Protein AF-0000000078167069 (afdb_homodimer)

Structure (mmCIF, N/CA/C/O backbone):
data_AF-0000000078167069-model_v1
#
loop_
_entity.id
_entity.type
_entity.pdbx_description
1 polymer 'Cation-chloride cotransporter 1'
#
loop_
_atom_site.group_PDB
_atom_site.id
_atom_site.type_symbol
_atom_site.label_atom_id
_atom_site.label_alt_id
_atom_site.label_comp_id
_atom_site.label_asym_id
_atom_site.label_entity_id
_atom_site.label_seq_id
_atom_site.pdbx_PDB_ins_code
_atom_site.Cartn_x
_atom_site.Cartn_y
_atom_site.Cartn_z
_atom_site.occupancy
_atom_site.B_iso_or_equiv
_atom_site.auth_seq_id
_atom_site.auth_comp_id
_atom_site.auth_asym_id
_atom_site.auth_atom_id
_atom_site.pdbx_PDB_model_num
ATOM 1 N N . MET A 1 1 ? 41.25 13.172 4.328 1 76.88 1 MET A N 1
ATOM 2 C CA . MET A 1 1 ? 41.5 14.586 4.059 1 76.88 1 MET A CA 1
ATOM 3 C C . MET A 1 1 ? 40.688 15.062 2.855 1 76.88 1 MET A C 1
ATOM 5 O O . MET A 1 1 ? 40.219 16.203 2.838 1 76.88 1 MET A O 1
ATOM 9 N N . GLY A 1 2 ? 40.375 14.094 2.002 1 82.44 2 GLY A N 1
ATOM 10 C CA . GLY A 1 2 ? 39.656 14.453 0.797 1 82.44 2 GLY A CA 1
ATOM 11 C C . GLY A 1 2 ? 38.188 14.82 1.065 1 82.44 2 GLY A C 1
ATOM 12 O O . GLY A 1 2 ? 37.562 15.508 0.258 1 82.44 2 GLY A O 1
ATOM 13 N N . VAL A 1 3 ? 37.719 14.414 2.219 1 90.56 3 VAL A N 1
ATOM 14 C CA . VAL A 1 3 ? 36.312 14.703 2.539 1 90.56 3 VAL A CA 1
ATOM 15 C C . VAL A 1 3 ? 36.25 15.711 3.689 1 90.56 3 VAL A C 1
ATOM 17 O O . VAL A 1 3 ? 35.438 16.656 3.646 1 90.56 3 VAL A O 1
ATOM 20 N N . PHE A 1 4 ? 37.125 15.648 4.648 1 92.44 4 PHE A N 1
ATOM 21 C CA . PHE A 1 4 ? 37.094 16.469 5.852 1 92.44 4 PHE A CA 1
ATOM 22 C C . PHE A 1 4 ? 37.375 17.938 5.516 1 92.44 4 PHE A C 1
ATOM 24 O O . PHE A 1 4 ? 36.656 18.828 5.941 1 92.44 4 PHE A O 1
ATOM 31 N N . VAL A 1 5 ? 38.344 18.203 4.691 1 90.31 5 VAL A N 1
ATOM 32 C CA . VAL A 1 5 ? 38.781 19.562 4.402 1 90.31 5 VAL A CA 1
ATOM 33 C C . VAL A 1 5 ? 37.719 20.312 3.6 1 90.31 5 VAL A C 1
ATOM 35 O O . VAL A 1 5 ? 37.312 21.406 3.969 1 90.31 5 VAL A O 1
ATOM 38 N N . PRO A 1 6 ? 37.219 19.688 2.615 1 90.12 6 PRO A N 1
ATOM 39 C CA . PRO A 1 6 ? 36.188 20.406 1.874 1 90.12 6 PRO A CA 1
ATOM 40 C C . PRO A 1 6 ? 34.938 20.672 2.713 1 90.12 6 PRO A C 1
ATOM 42 O O . PRO A 1 6 ? 34.312 21.734 2.602 1 90.12 6 PRO A O 1
ATOM 45 N N . CYS A 1 7 ? 34.562 19.75 3.523 1 93.12 7 CYS A N 1
ATOM 46 C CA . CYS A 1 7 ? 33.375 19.938 4.371 1 93.12 7 CYS A CA 1
ATOM 47 C C . CYS A 1 7 ? 33.625 21.047 5.395 1 93.12 7 CYS A C 1
ATOM 49 O O . CYS A 1 7 ? 32.781 21.922 5.582 1 93.12 7 CYS A O 1
ATOM 51 N N . LEU A 1 8 ? 34.812 21.047 6.004 1 92.81 8 LEU A N 1
ATOM 52 C CA . LEU A 1 8 ? 35.125 22.047 7.004 1 92.81 8 LEU A CA 1
ATOM 53 C C . LEU A 1 8 ? 35.188 23.438 6.379 1 92.81 8 LEU A C 1
ATOM 55 O O . LEU A 1 8 ? 34.688 24.406 6.965 1 92.81 8 LEU A O 1
ATOM 59 N N . GLN A 1 9 ? 35.688 23.469 5.227 1 90.81 9 GLN A N 1
ATOM 60 C CA . GLN A 1 9 ? 35.844 24.734 4.527 1 90.81 9 GLN A CA 1
ATOM 61 C C . GLN A 1 9 ? 34.469 25.297 4.129 1 90.81 9 GLN A C 1
ATOM 63 O O . GLN A 1 9 ? 34.25 26.516 4.16 1 90.81 9 GLN A O 1
ATOM 68 N N . ASN A 1 10 ? 33.594 24.469 3.764 1 89.56 10 ASN A N 1
ATOM 69 C CA . ASN A 1 10 ? 32.281 24.906 3.326 1 89.56 10 ASN A CA 1
ATOM 70 C C . ASN A 1 10 ? 31.391 25.281 4.512 1 89.56 10 ASN A C 1
ATOM 72 O O . ASN A 1 10 ? 30.516 26.156 4.387 1 89.56 10 ASN A O 1
ATOM 76 N N . ILE A 1 11 ? 31.656 24.719 5.691 1 89.75 11 ILE A N 1
ATOM 77 C CA . ILE A 1 11 ? 30.812 24.969 6.859 1 89.75 11 ILE A CA 1
ATOM 78 C C . ILE A 1 11 ? 31.266 26.25 7.555 1 89.75 11 ILE A C 1
ATOM 80 O O . ILE A 1 11 ? 30.438 27.062 7.98 1 89.75 11 ILE A O 1
ATOM 84 N N . LEU A 1 12 ? 32.562 26.453 7.621 1 88.81 12 LEU A N 1
ATOM 85 C CA . LEU A 1 12 ? 33.094 27.641 8.281 1 88.81 12 LEU A CA 1
ATOM 86 C C . LEU A 1 12 ? 32.938 28.875 7.391 1 88.81 12 LEU A C 1
ATOM 88 O O . LEU A 1 12 ? 33.812 29.172 6.578 1 88.81 12 LEU A O 1
ATOM 92 N N . GLY A 1 13 ? 31.812 29.469 7.504 1 81.69 13 GLY A N 1
ATOM 93 C CA . GLY A 1 13 ? 31.5 30.594 6.637 1 81.69 13 GLY A CA 1
ATOM 94 C C . GLY A 1 13 ? 31.422 31.922 7.379 1 81.69 13 GLY A C 1
ATOM 95 O O . GLY A 1 13 ? 31.875 32.031 8.523 1 81.69 13 GLY A O 1
ATOM 96 N N . ILE A 1 14 ? 30.891 32.844 6.762 1 80.62 14 ILE A N 1
ATOM 97 C CA . ILE A 1 14 ? 30.859 34.25 7.168 1 80.62 14 ILE A CA 1
ATOM 98 C C . ILE A 1 14 ? 29.953 34.406 8.391 1 80.62 14 ILE A C 1
ATOM 100 O O . ILE A 1 14 ? 30.172 35.281 9.211 1 80.62 14 ILE A O 1
ATOM 104 N N . ILE A 1 15 ? 29.094 33.531 8.539 1 83 15 ILE A N 1
ATOM 105 C CA . ILE A 1 15 ? 28.078 33.688 9.57 1 83 15 ILE A CA 1
ATOM 106 C C . ILE A 1 15 ? 28.719 33.562 10.953 1 83 15 ILE A C 1
ATOM 108 O O . ILE A 1 15 ? 28.312 34.25 11.891 1 83 15 ILE A O 1
ATOM 112 N N . TYR A 1 16 ? 29.734 32.844 11.07 1 89.44 16 TYR A N 1
ATOM 113 C CA . TYR A 1 16 ? 30.422 32.688 12.344 1 89.44 16 TYR A CA 1
ATOM 114 C C . TYR A 1 16 ? 31.062 34 12.789 1 89.44 16 TYR A C 1
ATOM 116 O O . TYR A 1 16 ? 31.016 34.344 13.969 1 89.44 16 TYR A O 1
ATOM 124 N N . TYR A 1 17 ? 31.5 34.812 11.906 1 88 17 TYR A N 1
ATOM 125 C CA . TYR A 1 17 ? 32.312 36 12.219 1 88 17 TYR A CA 1
ATOM 126 C C . TYR A 1 17 ? 31.422 37.219 12.445 1 88 17 TYR A C 1
ATOM 128 O O . TYR A 1 17 ? 31.672 38 13.352 1 88 17 TYR A O 1
ATOM 136 N N . ILE A 1 18 ? 30.344 37.312 11.703 1 80.56 18 ILE A N 1
ATOM 137 C CA . ILE A 1 18 ? 29.641 38.594 11.695 1 80.56 18 ILE A CA 1
ATOM 138 C C . ILE A 1 18 ? 28.281 38.438 12.367 1 80.56 18 ILE A C 1
ATOM 140 O O . ILE A 1 18 ? 27.812 39.375 13.016 1 80.56 18 ILE A O 1
ATOM 144 N N . ARG A 1 19 ? 27.672 37.375 12.266 1 84.56 19 ARG A N 1
ATOM 145 C CA . ARG A 1 19 ? 26.281 37.281 12.672 1 84.56 19 ARG A CA 1
ATOM 146 C C . ARG A 1 19 ? 26.141 36.469 13.953 1 84.56 19 ARG A C 1
ATOM 148 O O . ARG A 1 19 ? 25.141 36.594 14.672 1 84.56 19 ARG A O 1
ATOM 155 N N . PHE A 1 20 ? 27.078 35.812 14.281 1 91.19 20 PHE A N 1
ATOM 156 C CA . PHE A 1 20 ? 26.906 34.812 15.344 1 91.19 20 PHE A CA 1
ATOM 157 C C . PHE A 1 20 ? 26.828 35.5 16.703 1 91.19 20 PHE A C 1
ATOM 159 O O . PHE A 1 20 ? 26 35.125 17.547 1 91.19 20 PHE A O 1
ATOM 166 N N . SER A 1 21 ? 27.688 36.531 16.938 1 91.06 21 SER A N 1
ATOM 167 C CA . SER A 1 21 ? 27.625 37.281 18.203 1 91.06 21 SER A CA 1
ATOM 168 C C . SER A 1 21 ? 26.312 38 18.344 1 91.06 21 SER A C 1
ATOM 170 O O . SER A 1 21 ? 25.766 38.094 19.453 1 91.06 21 SER A O 1
ATOM 172 N N . TRP A 1 22 ? 25.859 38.438 17.219 1 91 22 TRP A N 1
ATOM 173 C CA . TRP A 1 22 ? 24.578 39.125 17.188 1 91 22 TRP A CA 1
ATOM 174 C C . TRP A 1 22 ? 23.438 38.188 17.531 1 91 22 TRP A C 1
ATOM 176 O O . TRP A 1 22 ? 22.5 38.562 18.234 1 91 22 TRP A O 1
ATOM 186 N N . ILE A 1 23 ? 23.516 37 17.094 1 93.31 23 ILE A N 1
ATOM 187 C CA . ILE A 1 23 ? 22.516 35.969 17.391 1 93.31 23 ILE A CA 1
ATOM 188 C C . ILE A 1 23 ? 22.516 35.656 18.875 1 93.31 23 ILE A C 1
ATOM 190 O O . ILE A 1 23 ? 21.453 35.531 19.484 1 93.31 23 ILE A O 1
ATOM 194 N N . VAL A 1 24 ? 23.672 35.688 19.453 1 94.56 24 VAL A N 1
ATOM 195 C CA . VAL A 1 24 ? 23.781 35.406 20.891 1 94.56 24 VAL A CA 1
ATOM 196 C C . VAL A 1 24 ? 23.203 36.562 21.688 1 94.56 24 VAL A C 1
ATOM 198 O O . VAL A 1 24 ? 22.609 36.375 22.75 1 94.56 24 VAL A O 1
ATOM 201 N N . GLY A 1 25 ? 23.281 37.719 21.188 1 93 25 GLY A N 1
ATOM 202 C CA . GLY A 1 25 ? 22.703 38.875 21.828 1 93 25 GLY A CA 1
ATOM 203 C C . GLY A 1 25 ? 21.188 38.906 21.797 1 93 25 GLY A C 1
ATOM 204 O O . GLY A 1 25 ? 20.531 39.219 22.797 1 93 25 GLY A O 1
ATOM 205 N N . MET A 1 26 ? 20.656 38.562 20.719 1 92.56 26 MET A N 1
ATOM 206 C CA . MET A 1 26 ? 19.219 38.562 20.531 1 92.56 26 MET A CA 1
ATOM 207 C C . MET A 1 26 ? 18.562 37.375 21.234 1 92.56 26 MET A C 1
ATOM 209 O O . MET A 1 26 ? 17.609 37.562 22 1 92.56 26 MET A O 1
ATOM 213 N N . GLY A 1 27 ? 19.078 36.219 20.969 1 93.56 27 GLY A N 1
ATOM 214 C CA . GLY A 1 27 ? 18.469 35 21.5 1 93.56 27 GLY A CA 1
ATOM 215 C C . GLY A 1 27 ? 18.938 34.656 22.906 1 93.56 27 GLY A C 1
ATOM 216 O O . GLY A 1 27 ? 18.281 33.906 23.609 1 93.56 27 GLY A O 1
ATOM 217 N N . GLY A 1 28 ? 19.906 35.25 23.375 1 94.69 28 GLY A N 1
ATOM 218 C CA . GLY A 1 28 ? 20.5 34.844 24.641 1 94.69 28 GLY A CA 1
ATOM 219 C C . GLY A 1 28 ? 21.297 33.531 24.531 1 94.69 28 GLY A C 1
ATOM 220 O O . GLY A 1 28 ? 21.297 32.906 23.469 1 94.69 28 GLY A O 1
ATOM 221 N N . ILE A 1 29 ? 21.938 33.156 25.562 1 96.19 29 ILE A N 1
ATOM 222 C CA . ILE A 1 29 ? 22.766 31.969 25.562 1 96.19 29 ILE A CA 1
ATOM 223 C C . ILE A 1 29 ? 21.891 30.719 25.438 1 96.19 29 ILE A C 1
ATOM 225 O O . ILE A 1 29 ? 22.188 29.828 24.641 1 96.19 29 ILE A O 1
ATOM 229 N N . ALA A 1 30 ? 20.766 30.641 26.078 1 96.25 30 ALA A N 1
ATOM 230 C CA . ALA A 1 30 ? 19.906 29.469 26.109 1 96.25 30 ALA A CA 1
ATOM 231 C C . ALA A 1 30 ? 19.312 29.188 24.75 1 96.25 30 ALA A C 1
ATOM 233 O O . ALA A 1 30 ? 19.422 28.078 24.219 1 96.25 30 ALA A O 1
ATOM 234 N N . GLU A 1 31 ? 18.688 30.172 24.141 1 95.88 31 GLU A N 1
ATOM 235 C CA . GLU A 1 31 ? 18.047 29.969 22.844 1 95.88 31 GLU A CA 1
ATOM 236 C C . GLU A 1 31 ? 19.078 29.812 21.734 1 95.88 31 GLU A C 1
ATOM 238 O O . GLU A 1 31 ? 18.812 29.156 20.719 1 95.88 31 GLU A O 1
ATOM 243 N N . SER A 1 32 ? 20.188 30.438 21.922 1 96.44 32 SER A N 1
ATOM 244 C CA . SER A 1 32 ? 21.234 30.234 20.953 1 96.44 32 SER A CA 1
ATOM 245 C C . SER A 1 32 ? 21.781 28.812 21 1 96.44 32 SER A C 1
ATOM 247 O O . SER A 1 32 ? 22.094 28.219 19.969 1 96.44 32 SER A O 1
ATOM 249 N N . LEU A 1 33 ? 21.859 28.312 22.172 1 96.94 33 LEU A N 1
ATOM 250 C CA . LEU A 1 33 ? 22.266 26.922 22.297 1 96.94 33 LEU A CA 1
ATOM 251 C C . LEU A 1 33 ? 21.219 26 21.688 1 96.94 33 LEU A C 1
ATOM 253 O O . LEU A 1 33 ? 21.562 25 21.047 1 96.94 33 LEU A O 1
ATOM 257 N N . ALA A 1 34 ? 19.984 26.266 21.922 1 96.31 34 ALA A N 1
ATOM 258 C CA . ALA A 1 34 ? 18.906 25.484 21.328 1 96.31 34 ALA A CA 1
ATOM 259 C C . ALA A 1 34 ? 18.938 25.594 19.797 1 96.31 34 ALA A C 1
ATOM 261 O O . ALA A 1 34 ? 18.672 24.609 19.094 1 96.31 34 ALA A O 1
ATOM 262 N N . LEU A 1 35 ? 19.266 26.734 19.344 1 95.88 35 LEU A N 1
ATOM 263 C CA . LEU A 1 35 ? 19.359 26.984 17.906 1 95.88 35 LEU A CA 1
ATOM 264 C C . LEU A 1 35 ? 20.469 26.156 17.281 1 95.88 35 LEU A C 1
ATOM 266 O O . LEU A 1 35 ? 20.266 25.469 16.281 1 95.88 35 LEU A O 1
ATOM 270 N N . VAL A 1 36 ? 21.594 26.188 17.875 1 95.88 36 VAL A N 1
ATOM 271 C CA . VAL A 1 36 ? 22.766 25.469 17.359 1 95.88 36 VAL A CA 1
ATOM 272 C C . VAL A 1 36 ? 22.516 23.969 17.453 1 95.88 36 VAL A C 1
ATOM 274 O O . VAL A 1 36 ? 22.844 23.219 16.531 1 95.88 36 VAL A O 1
ATOM 277 N N . SER A 1 37 ? 21.922 23.562 18.516 1 96.12 37 SER A N 1
ATOM 278 C CA . SER A 1 37 ? 21.641 22.141 18.688 1 96.12 37 SER A CA 1
ATOM 279 C C . SER A 1 37 ? 20.562 21.672 17.719 1 96.12 37 SER A C 1
ATOM 281 O O . SER A 1 37 ? 20.656 20.562 17.188 1 96.12 37 SER A O 1
ATOM 283 N N . PHE A 1 38 ? 19.578 22.469 17.484 1 95.81 38 PHE A N 1
ATOM 284 C CA . PHE A 1 38 ? 18.484 22.141 16.578 1 95.81 38 PHE A CA 1
ATOM 285 C C . PHE A 1 38 ? 18.984 22.016 15.141 1 95.81 38 PHE A C 1
ATOM 287 O O . PHE A 1 38 ? 18.703 21.031 14.461 1 95.81 38 PHE A O 1
ATOM 294 N N . CYS A 1 39 ? 19.766 22.938 14.688 1 95.31 39 CYS A N 1
ATOM 295 C CA . CYS A 1 39 ? 20.312 22.922 13.336 1 95.31 39 CYS A CA 1
ATOM 296 C C . CYS A 1 39 ? 21.406 21.859 13.219 1 95.31 39 CYS A C 1
ATOM 298 O O . CYS A 1 39 ? 21.5 21.172 12.195 1 95.31 39 CYS A O 1
ATOM 300 N N . GLY A 1 40 ? 22.156 21.75 14.305 1 95.12 40 GLY A N 1
ATOM 301 C CA . GLY A 1 40 ? 23.203 20.734 14.312 1 95.12 40 GLY A CA 1
ATOM 302 C C . GLY A 1 40 ? 22.656 19.328 14.305 1 95.12 40 GLY A C 1
ATOM 303 O O . GLY A 1 40 ? 23.234 18.438 13.68 1 95.12 40 GLY A O 1
ATOM 304 N N . LEU A 1 41 ? 21.578 19.141 14.922 1 95.81 41 LEU A N 1
ATOM 305 C CA . LEU A 1 41 ? 20.938 17.828 14.93 1 95.81 41 LEU A CA 1
ATOM 306 C C . LEU A 1 41 ? 20.453 17.453 13.539 1 95.81 41 LEU A C 1
ATOM 308 O O . LEU A 1 41 ? 20.562 16.297 13.125 1 95.81 41 LEU A O 1
ATOM 312 N N . CYS A 1 42 ? 19.891 18.375 12.852 1 96.25 42 CYS A N 1
ATOM 313 C CA . CYS A 1 42 ? 19.422 18.141 11.492 1 96.25 42 CYS A CA 1
ATOM 314 C C . CYS A 1 42 ? 20.562 17.703 10.578 1 96.25 42 CYS A C 1
ATOM 316 O O . CYS A 1 42 ? 20.453 16.703 9.875 1 96.25 42 CYS A O 1
ATOM 318 N N . THR A 1 43 ? 21.656 18.344 10.641 1 95.81 43 THR A N 1
ATOM 319 C CA . THR A 1 43 ? 22.781 18.016 9.789 1 95.81 43 THR A CA 1
ATOM 320 C C . THR A 1 43 ? 23.469 16.734 10.258 1 95.81 43 THR A C 1
ATOM 322 O O . THR A 1 43 ? 23.969 15.961 9.445 1 95.81 43 THR A O 1
ATOM 325 N N . PHE A 1 44 ? 23.438 16.594 11.555 1 96.25 44 PHE A N 1
ATOM 326 C CA . PHE A 1 44 ? 24.031 15.375 12.094 1 96.25 44 PHE A CA 1
ATOM 327 C C . PHE A 1 44 ? 23.266 14.141 11.633 1 96.25 44 PHE A C 1
ATOM 329 O O . PHE A 1 44 ? 23.859 13.156 11.188 1 96.25 44 PHE A O 1
ATOM 336 N N . LEU A 1 45 ? 21.969 14.164 11.695 1 96.81 45 LEU A N 1
ATOM 337 C CA . LEU A 1 45 ? 21.141 13.047 11.258 1 96.81 45 LEU A CA 1
ATOM 338 C C . LEU A 1 45 ? 21.281 12.82 9.758 1 96.81 45 LEU A C 1
ATOM 340 O O . LEU A 1 45 ? 21.281 11.68 9.289 1 96.81 45 LEU A O 1
ATOM 344 N N . THR A 1 46 ? 21.406 13.844 9.031 1 96.81 46 THR A N 1
ATOM 345 C CA . THR A 1 46 ? 21.594 13.734 7.59 1 96.81 46 THR A CA 1
ATOM 346 C C . THR A 1 46 ? 22.938 13.094 7.27 1 96.81 46 THR A C 1
ATOM 348 O O . THR A 1 46 ? 23.047 12.266 6.367 1 96.81 46 THR A O 1
ATOM 351 N N . ALA A 1 47 ? 23.938 13.492 8.008 1 96 47 ALA A N 1
ATOM 352 C CA . ALA A 1 47 ? 25.266 12.914 7.812 1 96 47 ALA A CA 1
ATOM 353 C C . ALA A 1 47 ? 25.266 11.422 8.133 1 96 47 ALA A C 1
ATOM 355 O O . ALA A 1 47 ? 25.953 10.633 7.465 1 96 47 ALA A O 1
ATOM 356 N N . MET A 1 48 ? 24.531 11.07 9.102 1 96 48 MET A N 1
ATOM 357 C CA . MET A 1 48 ? 24.422 9.664 9.453 1 96 48 MET A CA 1
ATOM 358 C C . MET A 1 48 ? 23.734 8.875 8.336 1 96 48 MET A C 1
ATOM 360 O O . MET A 1 48 ? 24.172 7.781 7.98 1 96 48 MET A O 1
ATOM 364 N N . SER A 1 49 ? 22.719 9.398 7.793 1 96.25 49 SER A N 1
ATOM 365 C CA . SER A 1 49 ? 22.016 8.758 6.68 1 96.25 49 SER A CA 1
ATOM 366 C C . SER A 1 49 ? 22.922 8.664 5.449 1 96.25 49 SER A C 1
ATOM 368 O O . SER A 1 49 ? 22.938 7.641 4.762 1 96.25 49 SER A O 1
ATOM 370 N N . LEU A 1 50 ? 23.609 9.727 5.219 1 95.12 50 LEU A N 1
ATOM 371 C CA . LEU A 1 50 ? 24.547 9.75 4.105 1 95.12 50 LEU A CA 1
ATOM 372 C C . LEU A 1 50 ? 25.625 8.672 4.281 1 95.12 50 LEU A C 1
ATOM 374 O O . LEU A 1 50 ? 25.984 7.984 3.322 1 95.12 50 LEU A O 1
ATOM 378 N N . SER A 1 51 ? 26.062 8.516 5.469 1 93.94 51 SER A N 1
ATOM 379 C CA . SER A 1 51 ? 27.109 7.535 5.762 1 93.94 51 SER A CA 1
ATOM 380 C C . SER A 1 51 ? 26.594 6.113 5.562 1 93.94 51 SER A C 1
ATOM 382 O O . SER A 1 51 ? 27.312 5.258 5.043 1 93.94 51 SER A O 1
ATOM 384 N N . ALA A 1 52 ? 25.422 5.871 5.906 1 94.19 52 ALA A N 1
ATOM 385 C CA . ALA A 1 52 ? 24.844 4.539 5.746 1 94.19 52 ALA A CA 1
ATOM 386 C C . ALA A 1 52 ? 24.688 4.172 4.273 1 94.19 52 ALA A C 1
ATOM 388 O O . ALA A 1 52 ? 25.078 3.076 3.859 1 94.19 52 ALA A O 1
ATOM 389 N N . ILE A 1 53 ? 24.234 5.066 3.48 1 93 53 ILE A N 1
ATOM 390 C CA . ILE A 1 53 ? 24 4.781 2.07 1 93 53 ILE A CA 1
ATOM 391 C C . ILE A 1 53 ? 25.328 4.699 1.327 1 93 53 ILE A C 1
ATOM 393 O O . ILE A 1 53 ? 25.516 3.85 0.449 1 93 53 ILE A O 1
ATOM 397 N N . ALA A 1 54 ? 26.234 5.539 1.724 1 91.19 54 ALA A N 1
ATOM 398 C CA . ALA A 1 54 ? 27.531 5.59 1.037 1 91.19 54 ALA A CA 1
ATOM 399 C C . ALA A 1 54 ? 28.344 4.336 1.32 1 91.19 54 ALA A C 1
ATOM 401 O O . ALA A 1 54 ? 29.25 3.988 0.547 1 91.19 54 ALA A O 1
ATOM 402 N N . THR A 1 55 ? 28.047 3.678 2.383 1 91 55 THR A N 1
ATOM 403 C CA . THR A 1 55 ? 28.828 2.498 2.736 1 91 55 THR A CA 1
ATOM 404 C C . THR A 1 55 ? 28.125 1.225 2.262 1 91 55 THR A C 1
ATOM 406 O O . THR A 1 55 ? 28.594 0.117 2.541 1 91 55 THR A O 1
ATOM 409 N N . ASN A 1 56 ? 26.984 1.401 1.618 1 89.88 56 ASN A N 1
ATOM 410 C CA . ASN A 1 56 ? 26.281 0.255 1.057 1 89.88 56 ASN A CA 1
ATOM 411 C C . ASN A 1 56 ? 26.766 -0.055 -0.361 1 89.88 56 ASN A C 1
ATOM 413 O O . ASN A 1 56 ? 25.938 -0.304 -1.251 1 89.88 56 ASN A O 1
ATOM 417 N N . GLY A 1 57 ? 27.984 0.045 -0.611 1 83.19 57 GLY A N 1
ATOM 418 C CA . GLY A 1 57 ? 28.531 -0.26 -1.92 1 83.19 57 GLY A CA 1
ATOM 419 C C . GLY A 1 57 ? 29.328 0.887 -2.514 1 83.19 57 GLY A C 1
ATOM 420 O O . GLY A 1 57 ? 29.375 1.978 -1.94 1 83.19 57 GLY A O 1
ATOM 421 N N . ALA A 1 58 ? 29.844 0.592 -3.646 1 80.81 58 ALA A N 1
ATOM 422 C CA . ALA A 1 58 ? 30.672 1.597 -4.309 1 80.81 58 ALA A CA 1
ATOM 423 C C . ALA A 1 58 ? 29.812 2.672 -4.965 1 80.81 58 ALA A C 1
ATOM 425 O O . ALA A 1 58 ? 28.719 2.389 -5.445 1 80.81 58 ALA A O 1
ATOM 426 N N . MET A 1 59 ? 30.312 3.898 -4.82 1 85.19 59 MET A N 1
ATOM 427 C CA . MET A 1 59 ? 29.594 5.043 -5.375 1 85.19 59 MET A CA 1
ATOM 428 C C . MET A 1 59 ? 30.312 5.598 -6.598 1 85.19 59 MET A C 1
ATOM 430 O O . MET A 1 59 ? 31.547 5.668 -6.621 1 85.19 59 MET A O 1
ATOM 434 N N . LYS A 1 60 ? 29.516 5.902 -7.578 1 82.31 60 LYS A N 1
ATOM 435 C CA . LYS A 1 60 ? 30.062 6.621 -8.727 1 82.31 60 LYS A CA 1
ATOM 436 C C . LYS A 1 60 ? 29.984 8.133 -8.516 1 82.31 60 LYS A C 1
ATOM 438 O O . LYS A 1 60 ? 29.672 8.594 -7.418 1 82.31 60 LYS A O 1
ATOM 443 N N . GLY A 1 61 ? 30.312 8.805 -9.523 1 81.69 61 GLY A N 1
ATOM 444 C CA . GLY A 1 61 ? 30.297 10.25 -9.422 1 81.69 61 GLY A CA 1
ATOM 445 C C . GLY A 1 61 ? 28.891 10.828 -9.32 1 81.69 61 GLY A C 1
ATOM 446 O O . GLY A 1 61 ? 27.953 10.273 -9.875 1 81.69 61 GLY A O 1
ATOM 447 N N . GLY A 1 62 ? 28.75 11.984 -8.453 1 83.88 62 GLY A N 1
ATOM 448 C CA . GLY A 1 62 ? 27.484 12.695 -8.367 1 83.88 62 GLY A CA 1
ATOM 449 C C . GLY A 1 62 ? 27.047 12.953 -6.938 1 83.88 62 GLY A C 1
ATOM 450 O O . GLY A 1 62 ? 26.094 13.688 -6.703 1 83.88 62 GLY A O 1
ATOM 451 N N . GLY A 1 63 ? 27.672 12.352 -6 1 88.38 63 GLY A N 1
ATOM 452 C CA . GLY A 1 63 ? 27.406 12.633 -4.598 1 88.38 63 GLY A CA 1
ATOM 453 C C . GLY A 1 63 ? 26 12.227 -4.164 1 88.38 63 GLY A C 1
ATOM 454 O O . GLY A 1 63 ? 25.625 11.062 -4.301 1 88.38 63 GLY A O 1
ATOM 455 N N . PRO A 1 64 ? 25.281 13.234 -3.725 1 89.56 64 PRO A N 1
ATOM 456 C CA . PRO A 1 64 ? 23.938 12.93 -3.236 1 89.56 64 PRO A CA 1
ATOM 457 C C . PRO A 1 64 ? 22.969 12.57 -4.359 1 89.56 64 PRO A C 1
ATOM 459 O O . PRO A 1 64 ? 22.016 11.797 -4.145 1 89.56 64 PRO A O 1
ATOM 462 N N . TYR A 1 65 ? 23.188 13.094 -5.543 1 92.12 65 TYR A N 1
ATOM 463 C CA . TYR A 1 65 ? 22.359 12.727 -6.676 1 92.12 65 TYR A CA 1
ATOM 464 C C . TYR A 1 65 ? 22.422 11.227 -6.938 1 92.12 65 TYR A C 1
ATOM 466 O O . TYR A 1 65 ? 21.391 10.57 -7.121 1 92.12 65 TYR A O 1
ATOM 474 N N . TYR A 1 66 ? 23.578 10.758 -6.961 1 91 66 TYR A N 1
ATOM 475 C CA . TYR A 1 66 ? 23.781 9.336 -7.211 1 91 66 TYR A CA 1
ATOM 476 C C . TYR A 1 66 ? 23.078 8.5 -6.145 1 91 66 TYR A C 1
ATOM 478 O O . TYR A 1 66 ? 22.406 7.52 -6.461 1 91 66 TYR A O 1
ATOM 486 N N . LEU A 1 67 ? 23.219 8.914 -4.984 1 91.94 67 LEU A N 1
ATOM 487 C CA . LEU A 1 67 ? 22.672 8.148 -3.869 1 91.94 67 LEU A CA 1
ATOM 488 C C . LEU A 1 67 ? 21.141 8.188 -3.885 1 91.94 67 LEU A C 1
ATOM 490 O O . LEU A 1 67 ? 20.484 7.148 -3.744 1 91.94 67 LEU A O 1
ATOM 494 N N . ILE A 1 68 ? 20.594 9.352 -4.094 1 92.69 68 ILE A N 1
ATOM 495 C CA . ILE A 1 68 ? 19.156 9.516 -4.094 1 92.69 68 ILE A CA 1
ATOM 496 C C . ILE A 1 68 ? 18.547 8.836 -5.32 1 92.69 68 ILE A C 1
ATOM 498 O O . ILE A 1 68 ? 17.531 8.156 -5.227 1 92.69 68 ILE A O 1
ATOM 502 N N . GLY A 1 69 ? 19.203 9 -6.414 1 90.94 69 GLY A N 1
ATOM 503 C CA . GLY A 1 69 ? 18.703 8.414 -7.648 1 90.94 69 GLY A CA 1
ATOM 504 C C . GLY A 1 69 ? 18.672 6.898 -7.617 1 90.94 69 GLY A C 1
ATOM 505 O O . GLY A 1 69 ? 17.75 6.281 -8.148 1 90.94 69 GLY A O 1
ATOM 506 N N . ARG A 1 70 ? 19.609 6.332 -7.016 1 89.5 70 ARG A N 1
ATOM 507 C CA . ARG A 1 70 ? 19.688 4.875 -6.965 1 89.5 70 ARG A CA 1
ATOM 508 C C . ARG A 1 70 ? 18.797 4.316 -5.859 1 89.5 70 ARG A C 1
ATOM 510 O O . ARG A 1 70 ? 18.438 3.139 -5.887 1 89.5 70 ARG A O 1
ATOM 517 N N . ALA A 1 71 ? 18.453 5.082 -4.914 1 90 71 ALA A N 1
ATOM 518 C CA . ALA A 1 71 ? 17.609 4.637 -3.803 1 90 71 ALA A CA 1
ATOM 519 C C . ALA A 1 71 ? 16.141 4.887 -4.098 1 90 71 ALA A C 1
ATOM 521 O O . ALA A 1 71 ? 15.305 3.992 -3.938 1 90 71 ALA A O 1
ATOM 522 N N . LEU A 1 72 ? 15.773 6.125 -4.566 1 90.12 72 LEU A N 1
ATOM 523 C CA . LEU A 1 72 ? 14.375 6.512 -4.727 1 90.12 72 LEU A CA 1
ATOM 524 C C . LEU A 1 72 ? 13.953 6.441 -6.191 1 90.12 72 LEU A C 1
ATOM 526 O O . LEU A 1 72 ? 12.766 6.465 -6.5 1 90.12 72 LEU A O 1
ATOM 530 N N . GLY A 1 73 ? 14.914 6.375 -7.102 1 89.12 73 GLY A N 1
ATOM 531 C CA . GLY A 1 73 ? 14.594 6.336 -8.516 1 89.12 73 GLY A CA 1
ATOM 532 C C . GLY A 1 73 ? 15.219 7.473 -9.305 1 89.12 73 GLY A C 1
ATOM 533 O O . GLY A 1 73 ? 15.586 8.5 -8.734 1 89.12 73 GLY A O 1
ATOM 534 N N . PRO A 1 74 ? 15.266 7.297 -10.523 1 90.31 74 PRO A N 1
ATOM 535 C CA . PRO A 1 74 ? 15.922 8.305 -11.352 1 90.31 74 PRO A CA 1
ATOM 536 C C . PRO A 1 74 ? 15.148 9.617 -11.422 1 90.31 74 PRO A C 1
ATOM 538 O O . PRO A 1 74 ? 15.75 10.695 -11.461 1 90.31 74 PRO A O 1
ATOM 541 N N . GLU A 1 75 ? 13.797 9.609 -11.398 1 91.25 75 GLU A N 1
ATOM 542 C CA . GLU A 1 75 ? 13 10.828 -11.492 1 91.25 75 GLU A CA 1
ATOM 543 C C . GLU A 1 75 ? 13.195 11.711 -10.266 1 91.25 75 GLU A C 1
ATOM 545 O O . GLU A 1 75 ? 13.391 12.922 -10.391 1 91.25 75 GLU A O 1
ATOM 550 N N . VAL A 1 76 ? 13.211 11.07 -9.117 1 92 76 VAL A N 1
ATOM 551 C CA . VAL A 1 76 ? 13.406 11.836 -7.887 1 92 76 VAL A CA 1
ATOM 552 C C . VAL A 1 76 ? 14.852 12.297 -7.789 1 92 76 VAL A C 1
ATOM 554 O O . VAL A 1 76 ? 15.125 13.43 -7.367 1 92 76 VAL A O 1
ATOM 557 N N . GLY A 1 77 ? 15.734 11.453 -8.195 1 93.25 77 GLY A N 1
ATOM 558 C CA . GLY A 1 77 ? 17.141 11.797 -8.164 1 93.25 77 GLY A CA 1
ATOM 559 C C . GLY A 1 77 ? 17.484 12.992 -9.039 1 93.25 77 GLY A C 1
ATOM 560 O O . GLY A 1 77 ? 18.172 13.922 -8.594 1 93.25 77 GLY A O 1
ATOM 561 N N . VAL A 1 78 ? 17 13 -10.227 1 93.69 78 VAL A N 1
ATOM 562 C CA . VAL A 1 78 ? 17.297 14.086 -11.156 1 93.69 78 VAL A CA 1
ATOM 563 C C . VAL A 1 78 ? 16.641 15.375 -10.68 1 93.69 78 VAL A C 1
ATOM 565 O O . VAL A 1 78 ? 17.234 16.453 -10.766 1 93.69 78 VAL A O 1
ATOM 568 N N . SER A 1 79 ? 15.43 15.281 -10.18 1 94.69 79 SER A N 1
ATOM 569 C CA . SER A 1 79 ? 14.719 16.469 -9.719 1 94.69 79 SER A CA 1
ATOM 570 C C . SER A 1 79 ? 15.438 17.109 -8.531 1 94.69 79 SER A C 1
ATOM 572 O O . SER A 1 79 ? 15.742 18.312 -8.562 1 94.69 79 SER A O 1
ATOM 574 N N . ILE A 1 80 ? 15.789 16.344 -7.543 1 95 80 ILE A N 1
ATOM 575 C CA . ILE A 1 80 ? 16.469 16.859 -6.367 1 95 80 ILE A CA 1
ATOM 576 C C . ILE A 1 80 ? 17.922 17.234 -6.727 1 95 80 ILE A C 1
ATOM 578 O O . ILE A 1 80 ? 18.453 18.219 -6.227 1 95 80 ILE A O 1
ATOM 582 N N . GLY A 1 81 ? 18.484 16.422 -7.598 1 95 81 GLY A N 1
ATOM 583 C CA . GLY A 1 81 ? 19.828 16.719 -8.047 1 95 81 GLY A CA 1
ATOM 584 C C . GLY A 1 81 ? 19.938 18.062 -8.773 1 95 81 GLY A C 1
ATOM 585 O O . GLY A 1 81 ? 20.875 18.812 -8.547 1 95 81 GLY A O 1
ATOM 586 N N . LEU A 1 82 ? 19.031 18.406 -9.578 1 95.31 82 LEU A N 1
ATOM 587 C CA . LEU A 1 82 ? 19.031 19.672 -10.305 1 95.31 82 LEU A CA 1
ATOM 588 C C . LEU A 1 82 ? 18.781 20.844 -9.359 1 95.31 82 LEU A C 1
ATOM 590 O O . LEU A 1 82 ? 19.359 21.922 -9.523 1 95.31 82 LEU A O 1
ATOM 594 N N . CYS A 1 83 ? 17.906 20.609 -8.461 1 95.31 83 CYS A N 1
ATOM 595 C CA . CYS A 1 83 ? 17.688 21.656 -7.461 1 95.31 83 CYS A CA 1
ATOM 596 C C . CYS A 1 83 ? 18.922 21.891 -6.621 1 95.31 83 CYS A C 1
ATOM 598 O O . CYS A 1 83 ? 19.266 23.031 -6.297 1 95.31 83 CYS A O 1
ATOM 600 N N . PHE A 1 84 ? 19.562 20.859 -6.285 1 95.12 84 PHE A N 1
ATOM 601 C CA . PHE A 1 84 ? 20.797 20.969 -5.512 1 95.12 84 PHE A CA 1
ATOM 602 C C . PHE A 1 84 ? 21.891 21.625 -6.324 1 95.12 84 PHE A C 1
ATOM 604 O O . PHE A 1 84 ? 22.703 22.391 -5.781 1 95.12 84 PHE A O 1
ATOM 611 N N . PHE A 1 85 ? 21.938 21.391 -7.586 1 95.25 85 PHE A N 1
ATOM 612 C CA . PHE A 1 85 ? 22.859 22.062 -8.484 1 95.25 85 PHE A CA 1
ATOM 613 C C . PHE A 1 85 ? 22.609 23.578 -8.484 1 95.25 85 PHE A C 1
ATOM 615 O O . PHE A 1 85 ? 23.531 24.359 -8.328 1 95.25 85 PHE A O 1
ATOM 622 N N . LEU A 1 86 ? 21.391 23.891 -8.656 1 94 86 LEU A N 1
ATOM 623 C CA . LEU A 1 86 ? 21.031 25.297 -8.641 1 94 86 LEU A CA 1
ATOM 624 C C . LEU A 1 86 ? 21.359 25.938 -7.297 1 94 86 LEU A C 1
ATOM 626 O O . LEU A 1 86 ? 21.828 27.078 -7.242 1 94 86 LEU A O 1
ATOM 630 N N . GLY A 1 87 ? 21.125 25.141 -6.27 1 92.56 87 GLY A N 1
ATOM 631 C CA . GLY A 1 87 ? 21.469 25.625 -4.941 1 92.56 87 GLY A CA 1
ATOM 632 C C . GLY A 1 87 ? 22.938 25.922 -4.77 1 92.56 87 GLY A C 1
ATOM 633 O O . GLY A 1 87 ? 23.312 26.953 -4.234 1 92.56 87 GLY A O 1
ATOM 634 N N . ASN A 1 88 ? 23.781 25.062 -5.203 1 93.38 88 ASN A N 1
ATOM 635 C CA . ASN A 1 88 ? 25.219 25.25 -5.105 1 93.38 88 ASN A CA 1
ATOM 636 C C . ASN A 1 88 ? 25.688 26.406 -5.996 1 93.38 88 ASN A C 1
ATOM 638 O O . ASN A 1 88 ? 26.578 27.172 -5.617 1 93.38 88 ASN A O 1
ATOM 642 N N . ALA A 1 89 ? 25.156 26.547 -7.137 1 94 89 ALA A N 1
ATOM 643 C CA . ALA A 1 89 ? 25.531 27.625 -8.039 1 94 89 ALA A CA 1
ATOM 644 C C . ALA A 1 89 ? 25.156 28.984 -7.449 1 94 89 ALA A C 1
ATOM 646 O O . ALA A 1 89 ? 25.953 29.922 -7.488 1 94 89 ALA A O 1
ATOM 647 N N . ILE A 1 90 ? 24.016 29.062 -6.898 1 92.25 90 ILE A N 1
ATOM 648 C CA . ILE A 1 90 ? 23.547 30.297 -6.297 1 92.25 90 ILE A CA 1
ATOM 649 C C . ILE A 1 90 ? 24.312 30.562 -5 1 92.25 90 ILE A C 1
ATOM 651 O O . ILE A 1 90 ? 24.609 31.719 -4.676 1 92.25 90 ILE A O 1
ATOM 655 N N . ALA A 1 91 ? 24.625 29.484 -4.328 1 91.56 91 ALA A N 1
ATOM 656 C CA . ALA A 1 91 ? 25.391 29.641 -3.094 1 91.56 91 ALA A CA 1
ATOM 657 C C . ALA A 1 91 ? 26.766 30.25 -3.373 1 91.56 91 ALA A C 1
ATOM 659 O O . ALA A 1 91 ? 27.281 31.047 -2.578 1 91.56 91 ALA A O 1
ATOM 660 N N . GLY A 1 92 ? 27.344 29.828 -4.488 1 91.12 92 GLY A N 1
ATOM 661 C CA . GLY A 1 92 ? 28.594 30.469 -4.883 1 91.12 92 GLY A CA 1
ATOM 662 C C . GLY A 1 92 ? 28.5 31.984 -4.973 1 91.12 92 GLY A C 1
ATOM 663 O O . GLY A 1 92 ? 29.391 32.688 -4.523 1 91.12 92 GLY A O 1
ATOM 664 N N . ALA A 1 93 ? 27.438 32.438 -5.477 1 91.69 93 ALA A N 1
ATOM 665 C CA . ALA A 1 93 ? 27.219 33.875 -5.609 1 91.69 93 ALA A CA 1
ATOM 666 C C . ALA A 1 93 ? 27.078 34.562 -4.242 1 91.69 93 ALA A C 1
ATOM 668 O O . ALA A 1 93 ? 27.578 35.656 -4.02 1 91.69 93 ALA A O 1
ATOM 669 N N . MET A 1 94 ? 26.406 33.875 -3.389 1 87.38 94 MET A N 1
ATOM 670 C CA . MET A 1 94 ? 26.203 34.406 -2.047 1 87.38 94 MET A CA 1
ATOM 671 C C . MET A 1 94 ? 27.531 34.562 -1.316 1 87.38 94 MET A C 1
ATOM 673 O O . MET A 1 94 ? 27.797 35.594 -0.702 1 87.38 94 MET A O 1
ATOM 677 N N . TYR A 1 95 ? 28.391 33.594 -1.381 1 90 95 TYR A N 1
ATOM 678 C CA . TYR A 1 95 ? 29.688 33.625 -0.701 1 90 95 TYR A CA 1
ATOM 679 C C . TYR A 1 95 ? 30.594 34.688 -1.317 1 90 95 TYR A C 1
ATOM 681 O O . TYR A 1 95 ? 31.297 35.406 -0.601 1 90 95 TYR A O 1
ATOM 689 N N . VAL A 1 96 ? 30.516 34.812 -2.57 1 91.38 96 VAL A N 1
ATOM 690 C CA . VAL A 1 96 ? 31.344 35.812 -3.244 1 91.38 96 VAL A CA 1
ATOM 691 C C . VAL A 1 96 ? 30.891 37.219 -2.838 1 91.38 96 VAL A C 1
ATOM 693 O O . VAL A 1 96 ? 31.719 38.062 -2.51 1 91.38 96 VAL A O 1
ATOM 696 N N . LEU A 1 97 ? 29.609 37.406 -2.859 1 87.06 97 LEU A N 1
ATOM 697 C CA . LEU A 1 97 ? 29.078 38.719 -2.455 1 87.06 97 LEU A CA 1
ATOM 698 C C . LEU A 1 97 ? 29.422 39.031 -1 1 87.06 97 LEU A C 1
ATOM 700 O O . LEU A 1 97 ? 29.719 40.156 -0.648 1 87.06 97 LEU A O 1
ATOM 704 N N . GLY A 1 98 ? 29.375 37.969 -0.216 1 83.62 98 GLY A N 1
ATOM 705 C CA . GLY A 1 98 ? 29.766 38.125 1.173 1 83.62 98 GLY A CA 1
ATOM 706 C C . GLY A 1 98 ? 31.234 38.5 1.336 1 83.62 98 GLY A C 1
ATOM 707 O O . GLY A 1 98 ? 31.578 39.344 2.162 1 83.62 98 GLY A O 1
ATOM 708 N N . ALA A 1 99 ? 32.094 37.938 0.578 1 88.56 99 ALA A N 1
ATOM 709 C CA . ALA A 1 99 ? 33.5 38.25 0.623 1 88.56 99 ALA A CA 1
ATOM 710 C C . ALA A 1 99 ? 33.812 39.656 0.156 1 88.56 99 ALA A C 1
ATOM 712 O O . ALA A 1 99 ? 34.594 40.375 0.78 1 88.56 99 ALA A O 1
ATOM 713 N N . VAL A 1 100 ? 33.125 40.062 -0.848 1 88.88 100 VAL A N 1
ATOM 714 C CA . VAL A 1 100 ? 33.375 41.375 -1.423 1 88.88 100 VAL A CA 1
ATOM 715 C C . VAL A 1 100 ? 32.844 42.469 -0.478 1 88.88 100 VAL A C 1
ATOM 717 O O . VAL A 1 100 ? 33.5 43.5 -0.291 1 88.88 100 VAL A O 1
ATOM 720 N N . GLU A 1 101 ? 31.734 42.219 0.086 1 82.88 101 GLU A N 1
ATOM 721 C CA . GLU A 1 101 ? 31.188 43.188 1.038 1 82.88 101 GLU A CA 1
ATOM 722 C C . GLU A 1 101 ? 32.125 43.375 2.227 1 82.88 101 GLU A C 1
ATOM 724 O O . GLU A 1 101 ? 32.344 44.5 2.666 1 82.88 101 GLU A O 1
ATOM 729 N N . THR A 1 102 ? 32.688 42.312 2.688 1 82.06 102 THR A N 1
ATOM 730 C CA . THR A 1 102 ? 33.625 42.406 3.816 1 82.06 102 THR A CA 1
ATOM 731 C C . THR A 1 102 ? 34.906 43.062 3.404 1 82.06 102 THR A C 1
ATOM 733 O O . THR A 1 102 ? 35.5 43.844 4.172 1 82.06 102 THR A O 1
ATOM 736 N N . PHE A 1 103 ? 35.312 42.781 2.275 1 85.12 103 PHE A N 1
ATOM 737 C CA . PHE A 1 103 ? 36.562 43.406 1.77 1 85.12 103 PHE A CA 1
ATOM 738 C C . PHE A 1 103 ? 36.375 44.906 1.624 1 85.12 103 PHE A C 1
ATOM 740 O O . PHE A 1 103 ? 37.281 45.656 2.004 1 85.12 103 PHE A O 1
ATOM 747 N N . LEU A 1 104 ? 35.219 45.344 1.139 1 84.31 104 LEU A N 1
ATOM 748 C CA . LEU A 1 104 ? 34.969 46.781 0.919 1 84.31 104 LEU A CA 1
ATOM 749 C C . LEU A 1 104 ? 34.75 47.5 2.242 1 84.31 104 LEU A C 1
ATOM 751 O O . LEU A 1 104 ? 35.094 48.688 2.367 1 84.31 104 LEU A O 1
ATOM 755 N N . LYS A 1 105 ? 34.281 46.781 3.193 1 76 105 LYS A N 1
ATOM 756 C CA . LYS A 1 105 ? 34.125 47.375 4.52 1 76 105 LYS A CA 1
ATOM 757 C C . LYS A 1 105 ? 35.5 47.5 5.223 1 76 105 LYS A C 1
ATOM 759 O O . LYS A 1 105 ? 35.719 48.438 5.992 1 76 105 LYS A O 1
ATOM 764 N N . ALA A 1 106 ? 36.438 46.594 4.918 1 77.31 106 ALA A N 1
ATOM 765 C CA . ALA A 1 106 ? 37.75 46.594 5.523 1 77.31 106 ALA A CA 1
ATOM 766 C C . ALA A 1 106 ? 38.656 47.625 4.855 1 77.31 106 ALA A C 1
ATOM 768 O O . ALA A 1 106 ? 39.469 48.281 5.52 1 77.31 106 ALA A O 1
ATOM 769 N N . VAL A 1 107 ? 38.469 47.688 3.504 1 8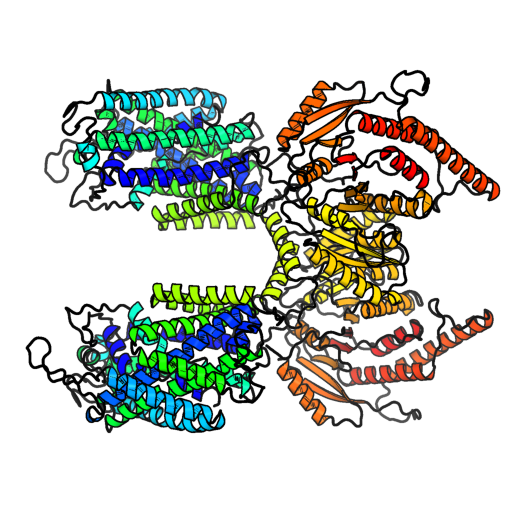0.19 107 VAL A N 1
ATOM 770 C CA . VAL A 1 107 ? 39.25 48.656 2.756 1 80.19 107 VAL A CA 1
ATOM 771 C C . VAL A 1 107 ? 38.344 49.594 1.966 1 80.19 107 VAL A C 1
ATOM 773 O O . VAL A 1 107 ? 38.188 49.406 0.753 1 80.19 107 VAL A O 1
ATOM 776 N N . PRO A 1 108 ? 37.844 50.594 2.658 1 75.44 108 PRO A N 1
ATOM 777 C CA . PRO A 1 108 ? 36.875 51.5 1.978 1 75.44 108 PRO A CA 1
ATOM 778 C C . PRO A 1 108 ? 37.5 52.219 0.799 1 75.44 108 PRO A C 1
ATOM 780 O O . PRO A 1 108 ? 36.812 52.625 -0.124 1 75.44 108 PRO A O 1
ATOM 783 N N . ALA A 1 109 ? 38.812 52.281 0.844 1 69.94 109 ALA A N 1
ATOM 784 C CA . ALA A 1 109 ? 39.5 53.031 -0.206 1 69.94 109 ALA A CA 1
ATOM 785 C C . ALA A 1 109 ? 39.438 52.281 -1.535 1 69.94 109 ALA A C 1
ATOM 787 O O . ALA A 1 109 ? 39.656 52.875 -2.598 1 69.94 109 ALA A O 1
ATOM 788 N N . ALA A 1 110 ? 39.062 51.062 -1.472 1 73.31 110 ALA A N 1
ATOM 789 C CA . ALA A 1 110 ? 39.031 50.25 -2.689 1 73.31 110 ALA A CA 1
ATOM 790 C C . ALA A 1 110 ? 37.719 50.438 -3.439 1 73.31 110 ALA A C 1
ATOM 792 O O . ALA A 1 110 ? 37.594 50.031 -4.59 1 73.31 110 ALA A O 1
ATOM 793 N N . GLY A 1 111 ? 36.719 51.156 -2.889 1 71.94 111 GLY A N 1
ATOM 794 C CA . GLY A 1 111 ? 35.469 51.406 -3.564 1 71.94 111 GLY A CA 1
ATOM 795 C C . GLY A 1 111 ? 35.594 52.375 -4.746 1 71.94 111 GLY A C 1
ATOM 796 O O . GLY A 1 111 ? 36.25 53.406 -4.648 1 71.94 111 GLY A O 1
ATOM 797 N N . ILE A 1 112 ? 35.281 51.906 -5.809 1 68.69 112 ILE A N 1
ATOM 798 C CA . ILE A 1 112 ? 35.438 52.688 -7.035 1 68.69 112 ILE A CA 1
ATOM 799 C C . ILE A 1 112 ? 34.375 53.812 -7.07 1 68.69 112 ILE A C 1
ATOM 801 O O . ILE A 1 112 ? 34.688 54.969 -7.379 1 68.69 112 ILE A O 1
ATOM 805 N N . PHE A 1 113 ? 33.062 53.344 -6.715 1 64.44 113 PHE A N 1
ATOM 806 C CA . PHE A 1 113 ? 31.969 54.344 -6.777 1 64.44 113 PHE A CA 1
ATOM 807 C C . PHE A 1 113 ? 31.609 54.844 -5.387 1 64.44 113 PHE A C 1
ATOM 809 O O . PHE A 1 113 ? 30.922 54.156 -4.637 1 64.44 113 PHE A O 1
ATOM 816 N N . ARG A 1 114 ? 32.562 55.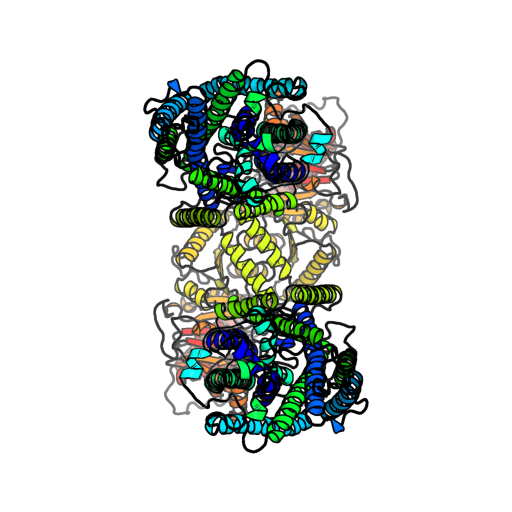281 -4.527 1 56.25 114 ARG A N 1
ATOM 817 C CA . ARG A 1 114 ? 32.469 55.719 -3.139 1 56.25 114 ARG A CA 1
ATOM 818 C C . ARG A 1 114 ? 31.234 56.625 -2.934 1 56.25 114 ARG A C 1
ATOM 820 O O . ARG A 1 114 ? 31.094 57.625 -3.613 1 56.25 114 ARG A O 1
ATOM 827 N N . GLU A 1 115 ? 30.031 56.062 -2.863 1 51.31 115 GLU A N 1
ATOM 828 C CA . GLU A 1 115 ? 28.938 56.969 -2.553 1 51.31 115 GLU A CA 1
ATOM 829 C C . GLU A 1 115 ? 28.969 57.375 -1.084 1 51.31 115 GLU A C 1
ATOM 831 O O . GLU A 1 115 ? 29.047 56.531 -0.194 1 51.31 115 GLU A O 1
ATOM 836 N N . THR A 1 116 ? 29.516 58.375 -0.668 1 43.31 116 THR A N 1
ATOM 837 C CA . THR A 1 116 ? 29.484 58.969 0.667 1 43.31 116 THR A CA 1
ATOM 838 C C . THR A 1 116 ? 28.047 59.25 1.106 1 43.31 116 THR A C 1
ATOM 840 O O . THR A 1 116 ? 27.328 60 0.452 1 43.31 116 THR A O 1
ATOM 843 N N . ILE A 1 117 ? 27.375 58.312 1.605 1 43.5 117 ILE A N 1
ATOM 844 C CA . ILE A 1 117 ? 26.094 58.688 2.166 1 43.5 117 ILE A CA 1
ATOM 845 C C . ILE A 1 117 ? 26.312 59.625 3.365 1 43.5 117 ILE A C 1
ATOM 847 O O . ILE A 1 117 ? 26.875 59.188 4.379 1 43.5 117 ILE A O 1
ATOM 851 N N . THR A 1 118 ? 26.578 60.906 3.279 1 41 118 THR A N 1
ATOM 852 C CA . THR A 1 118 ? 26.75 61.875 4.363 1 41 118 THR A CA 1
ATOM 853 C C . THR A 1 118 ? 25.438 62.062 5.117 1 41 118 THR A C 1
ATOM 855 O O . THR A 1 118 ? 25.422 62.531 6.25 1 41 118 THR A O 1
ATOM 858 N N . LYS A 1 119 ? 24.328 62.531 4.57 1 46.25 119 LYS A N 1
ATOM 859 C CA . LYS A 1 119 ? 23.172 63.125 5.238 1 46.25 119 LYS A CA 1
ATOM 860 C C . LYS A 1 119 ? 22.062 62.094 5.461 1 46.25 119 LYS A C 1
ATOM 862 O O . LYS A 1 119 ? 21.609 61.438 4.516 1 46.25 119 LYS A O 1
ATOM 867 N N . VAL A 1 120 ? 22.062 61.219 6.449 1 40.28 120 VAL A N 1
ATOM 868 C CA . VAL A 1 120 ? 20.812 60.531 6.754 1 40.28 120 VAL A CA 1
ATOM 869 C C . VAL A 1 120 ? 20 61.344 7.742 1 40.28 120 VAL A C 1
ATOM 871 O O . VAL A 1 120 ? 20.453 61.625 8.852 1 40.28 120 VAL A O 1
ATOM 874 N N . ASN A 1 121 ? 18.688 61.781 7.387 1 40.44 121 ASN A N 1
ATOM 875 C CA . ASN A 1 121 ? 17.594 62.562 7.965 1 40.44 121 ASN A CA 1
ATOM 876 C C . ASN A 1 121 ? 18.094 63.688 8.836 1 40.44 121 ASN A C 1
ATOM 878 O O . ASN A 1 121 ? 17.656 63.875 9.969 1 40.44 121 ASN A O 1
ATOM 882 N N . GLY A 1 122 ? 19.125 64.562 8.453 1 42.28 122 GLY A N 1
ATOM 883 C CA . GLY A 1 122 ? 19.547 65.812 9.031 1 42.28 122 GLY A CA 1
ATOM 884 C C . GLY A 1 122 ? 20.734 65.688 9.969 1 42.28 122 GLY A C 1
ATOM 885 O O . GLY A 1 122 ? 21.344 66.688 10.367 1 42.28 122 GLY A O 1
ATOM 886 N N . THR A 1 123 ? 20.672 64.688 11.008 1 38.94 123 THR A N 1
ATOM 887 C CA . THR A 1 123 ? 21.766 64.625 11.977 1 38.94 123 THR A CA 1
ATOM 888 C C . THR A 1 123 ? 23.016 64.062 11.344 1 38.94 123 THR A C 1
ATOM 890 O O . THR A 1 123 ? 22.922 63.094 10.547 1 38.94 123 THR A O 1
ATOM 893 N N . VAL A 1 124 ? 24.125 64.812 11.219 1 39.94 124 VAL A N 1
ATOM 894 C CA . VAL A 1 124 ? 25.469 64.5 10.734 1 39.94 124 VAL A CA 1
ATOM 895 C C . VAL A 1 124 ? 25.922 63.125 11.273 1 39.94 124 VAL A C 1
ATOM 897 O O . VAL A 1 124 ? 26.156 62.969 12.477 1 39.94 124 VAL A O 1
ATOM 900 N N . VAL A 1 125 ? 25.266 62.062 11.008 1 42.69 125 VAL A N 1
ATOM 901 C CA . VAL A 1 125 ? 25.812 60.812 11.477 1 42.69 125 VAL A CA 1
ATOM 902 C C . VAL A 1 125 ? 27.094 60.469 10.711 1 42.69 125 VAL A C 1
ATOM 904 O O . VAL A 1 125 ? 27.25 60.875 9.555 1 42.69 125 VAL A O 1
ATOM 907 N N . PRO A 1 126 ? 28.219 60.219 11.297 1 43.62 126 PRO A N 1
ATOM 908 C CA . PRO A 1 126 ? 29.453 59.781 10.641 1 43.62 126 PRO A CA 1
ATOM 909 C C . PRO A 1 126 ? 29.203 58.906 9.422 1 43.62 126 PRO A C 1
ATOM 911 O O . PRO A 1 126 ? 28.219 58.156 9.398 1 43.62 126 PRO A O 1
ATOM 914 N N . PRO A 1 127 ? 29.594 59.375 8.219 1 41.59 127 PRO A N 1
ATOM 915 C CA . PRO A 1 127 ? 29.375 58.688 6.934 1 41.59 127 PRO A CA 1
ATOM 916 C C . PRO A 1 127 ? 29.531 57.188 7.027 1 41.59 127 PRO A C 1
ATOM 918 O O . PRO A 1 127 ? 30.578 56.688 7.477 1 41.59 127 PRO A O 1
ATOM 921 N N . ILE A 1 128 ? 28.609 56.469 7.539 1 44.19 128 ILE A N 1
ATOM 922 C CA . ILE A 1 128 ? 28.734 55.031 7.426 1 44.19 128 ILE A CA 1
ATOM 923 C C . ILE A 1 128 ? 28.922 54.656 5.961 1 44.19 128 ILE A C 1
ATOM 925 O O . ILE A 1 128 ? 28.062 54.938 5.121 1 44.19 128 ILE A O 1
ATOM 929 N N . GLU A 1 129 ? 30.031 54.688 5.371 1 45.22 129 GLU A N 1
ATOM 930 C CA . GLU A 1 129 ? 30.406 54.312 4.012 1 45.22 129 GLU A CA 1
ATOM 931 C C . GLU A 1 129 ? 29.766 52.969 3.625 1 45.22 129 GLU A C 1
ATOM 933 O O . GLU A 1 129 ? 30.062 51.938 4.23 1 45.22 129 GLU A O 1
ATOM 938 N N . SER A 1 130 ? 28.484 52.969 3.322 1 55.72 130 SER A N 1
ATOM 939 C CA . SER A 1 130 ? 27.891 51.75 2.811 1 55.72 130 SER A CA 1
ATOM 940 C C . SER A 1 130 ? 28.375 51.438 1.4 1 55.72 130 SER A C 1
ATOM 942 O O . SER A 1 130 ? 28.469 52.344 0.562 1 55.72 130 SER A O 1
ATOM 944 N N . PRO A 1 131 ? 29.094 50.375 1.185 1 62.09 131 PRO A N 1
ATOM 945 C CA . PRO A 1 131 ? 29.594 50 -0.141 1 62.09 131 PRO A CA 1
ATOM 946 C C . PRO A 1 131 ? 28.516 50.094 -1.225 1 62.09 131 PRO A C 1
ATOM 948 O O . PRO A 1 131 ? 27.344 49.781 -0.967 1 62.09 131 PRO A O 1
ATOM 951 N N . SER A 1 132 ? 28.703 50.938 -2.326 1 69.12 132 SER A N 1
ATOM 952 C CA . SER A 1 132 ? 27.812 51.062 -3.469 1 69.12 132 SER A CA 1
ATOM 953 C C . SER A 1 132 ? 27.469 49.719 -4.078 1 69.12 132 SER A C 1
ATOM 955 O O . SER A 1 132 ? 28.281 48.781 -4.035 1 69.12 132 SER A O 1
ATOM 957 N N . SER A 1 133 ? 26.219 49.469 -4.445 1 76.19 133 SER A N 1
ATOM 958 C CA . SER A 1 133 ? 25.719 48.219 -5.07 1 76.19 133 SER A CA 1
ATOM 959 C C . SER A 1 133 ? 26.5 47.906 -6.344 1 76.19 133 SER A C 1
ATOM 961 O O . SER A 1 133 ? 26.734 46.75 -6.648 1 76.19 133 SER A O 1
ATOM 963 N N . HIS A 1 134 ? 27.016 48.906 -7.02 1 81.5 134 HIS A N 1
ATOM 964 C CA . HIS A 1 134 ? 27.734 48.688 -8.266 1 81.5 134 HIS A CA 1
ATOM 965 C C . HIS A 1 134 ? 29.141 48.156 -8 1 81.5 134 HIS A C 1
ATOM 967 O O . HIS A 1 134 ? 29.672 47.344 -8.789 1 81.5 134 HIS A O 1
ATOM 973 N N . ASP A 1 135 ? 29.734 48.594 -6.934 1 85.88 135 ASP A N 1
ATOM 974 C CA . ASP A 1 135 ? 31.047 48.062 -6.57 1 85.88 135 ASP A CA 1
ATOM 975 C C . ASP A 1 135 ? 30.953 46.594 -6.176 1 85.88 135 ASP A C 1
ATOM 977 O O . ASP A 1 135 ? 31.844 45.781 -6.504 1 85.88 135 ASP A O 1
ATOM 981 N N . LEU A 1 136 ? 29.922 46.312 -5.566 1 85.75 136 LEU A N 1
ATOM 982 C CA . LEU A 1 136 ? 29.719 44.938 -5.164 1 85.75 136 LEU A CA 1
ATOM 983 C C . LEU A 1 136 ? 29.578 44.031 -6.383 1 85.75 136 LEU A C 1
ATOM 985 O O . LEU A 1 136 ? 30.125 42.906 -6.398 1 85.75 136 LEU A O 1
ATOM 989 N N . GLN A 1 137 ? 28.938 44.5 -7.43 1 89.38 137 GLN A N 1
ATOM 990 C CA . GLN A 1 137 ? 28.703 43.719 -8.625 1 89.38 137 GLN A CA 1
ATOM 991 C C . GLN A 1 137 ? 29.984 43.531 -9.43 1 89.38 137 GLN A C 1
ATOM 993 O O . GLN A 1 137 ? 30.297 42.406 -9.867 1 89.38 137 GLN A O 1
ATOM 998 N N . ILE A 1 138 ? 30.719 44.562 -9.539 1 89.44 138 ILE A N 1
ATOM 999 C CA . ILE A 1 138 ? 31.922 44.5 -10.367 1 89.44 138 ILE A CA 1
ATOM 1000 C C . ILE A 1 138 ? 32.969 43.625 -9.695 1 89.44 138 ILE A C 1
ATOM 1002 O O . ILE A 1 138 ? 33.531 42.719 -10.328 1 89.44 138 ILE A O 1
ATOM 1006 N N . TYR A 1 139 ? 33.219 43.844 -8.406 1 90.94 139 TYR A N 1
ATOM 1007 C CA . TYR A 1 139 ? 34.188 43 -7.684 1 90.94 139 TYR A CA 1
ATOM 1008 C C . TYR A 1 139 ? 33.719 41.562 -7.609 1 90.94 139 TYR A C 1
ATOM 1010 O O . TYR A 1 139 ? 34.531 40.625 -7.664 1 90.94 139 TYR A O 1
ATOM 1018 N N . GLY A 1 140 ? 32.438 41.438 -7.469 1 92.5 140 GLY A N 1
ATOM 1019 C CA . GLY A 1 140 ? 31.891 40.094 -7.445 1 92.5 140 GLY A CA 1
ATOM 1020 C C . GLY A 1 140 ? 32.125 39.312 -8.734 1 92.5 140 GLY A C 1
ATOM 1021 O O . GLY A 1 140 ? 32.469 38.125 -8.719 1 92.5 140 GLY A O 1
ATOM 1022 N N . ILE A 1 141 ? 31.922 39.969 -9.883 1 93.88 141 ILE A N 1
ATOM 1023 C CA . ILE A 1 141 ? 32.125 39.344 -11.18 1 93.88 141 ILE A CA 1
ATOM 1024 C C . ILE A 1 141 ? 33.594 38.969 -11.352 1 93.88 141 ILE A C 1
ATOM 1026 O O . ILE A 1 141 ? 33.906 37.875 -11.797 1 93.88 141 ILE A O 1
ATOM 1030 N N . VAL A 1 142 ? 34.438 39.781 -10.93 1 93.69 142 VAL A N 1
ATOM 1031 C CA . VAL A 1 142 ? 35.875 39.562 -11.102 1 93.69 142 VAL A CA 1
ATOM 1032 C C . VAL A 1 142 ? 36.312 38.375 -10.242 1 93.69 142 VAL A C 1
ATOM 1034 O O . VAL A 1 142 ? 37.062 37.5 -10.711 1 93.69 142 VAL A O 1
ATOM 1037 N N . ILE A 1 143 ? 35.875 38.375 -9.055 1 94.56 143 ILE A N 1
ATOM 1038 C CA . ILE A 1 143 ? 36.281 37.312 -8.148 1 94.56 143 ILE A CA 1
ATOM 1039 C C . ILE A 1 143 ? 35.688 35.969 -8.648 1 94.56 143 ILE A C 1
ATOM 1041 O O . ILE A 1 143 ? 36.344 34.938 -8.555 1 94.56 143 ILE A O 1
ATOM 1045 N N . THR A 1 144 ? 34.469 36 -9.133 1 95.56 144 THR A N 1
ATOM 1046 C CA . THR A 1 144 ? 33.844 34.812 -9.672 1 95.56 144 THR A CA 1
ATOM 1047 C C . THR A 1 144 ? 34.656 34.25 -10.852 1 95.56 144 THR A C 1
ATOM 1049 O O . THR A 1 144 ? 34.875 33.062 -10.969 1 95.56 144 THR A O 1
ATOM 1052 N N . ILE A 1 145 ? 35.156 35.156 -11.68 1 95.06 145 ILE A N 1
ATOM 1053 C CA . ILE A 1 145 ? 35.938 34.75 -12.844 1 95.06 145 ILE A CA 1
ATOM 1054 C C . ILE A 1 145 ? 37.281 34.156 -12.383 1 95.06 145 ILE A C 1
ATOM 1056 O O . ILE A 1 145 ? 37.719 33.125 -12.914 1 95.06 145 ILE A O 1
ATOM 1060 N N . ILE A 1 146 ? 37.844 34.656 -11.383 1 94.25 146 ILE A N 1
ATOM 1061 C CA . ILE A 1 146 ? 39.094 34.156 -10.852 1 94.25 146 ILE A CA 1
ATOM 1062 C C . ILE A 1 146 ? 38.875 32.75 -10.266 1 94.25 146 ILE A C 1
ATOM 1064 O O . ILE A 1 146 ? 39.656 31.844 -10.523 1 94.25 146 ILE A O 1
ATOM 1068 N N . LEU A 1 147 ? 37.844 32.625 -9.523 1 94.5 147 LEU A N 1
ATOM 1069 C CA . LEU A 1 147 ? 37.531 31.344 -8.938 1 94.5 147 LEU A CA 1
ATOM 1070 C C . LEU A 1 147 ? 37.25 30.297 -10.016 1 94.5 147 LEU A C 1
ATOM 1072 O O . LEU A 1 147 ? 37.625 29.141 -9.883 1 94.5 147 LEU A O 1
ATOM 1076 N N . CYS A 1 148 ? 36.562 30.766 -11.047 1 93.81 148 CYS A N 1
ATOM 1077 C CA . CYS A 1 148 ? 36.281 29.875 -12.156 1 93.81 148 CYS A CA 1
ATOM 1078 C C . CYS A 1 148 ? 37.562 29.375 -12.812 1 93.81 148 CYS A C 1
ATOM 1080 O O . CYS A 1 148 ? 37.656 28.219 -13.195 1 93.81 148 CYS A O 1
ATOM 1082 N N . PHE A 1 149 ? 38.531 30.219 -12.883 1 93.25 149 PHE A N 1
ATOM 1083 C CA . PHE A 1 149 ? 39.812 29.828 -13.469 1 93.25 149 PHE A CA 1
ATOM 1084 C C . PHE A 1 149 ? 40.562 28.828 -12.578 1 93.25 149 PHE A C 1
ATOM 1086 O O . PHE A 1 149 ? 41.219 27.922 -13.078 1 93.25 149 PHE A O 1
ATOM 1093 N N . ILE A 1 150 ? 40.375 28.969 -11.383 1 92.69 150 ILE A N 1
ATOM 1094 C CA . ILE A 1 150 ? 40.969 28.016 -10.453 1 92.69 150 ILE A CA 1
ATOM 1095 C C . ILE A 1 150 ? 40.312 26.641 -10.602 1 92.69 150 ILE A C 1
ATOM 1097 O O . ILE A 1 150 ? 41 25.625 -10.625 1 92.69 150 ILE A O 1
ATOM 1101 N N . VAL A 1 151 ? 39.031 26.656 -10.719 1 92.25 151 VAL A N 1
ATOM 1102 C CA . VAL A 1 151 ? 38.312 25.406 -10.844 1 92.25 151 VAL A CA 1
ATOM 1103 C C . VAL A 1 151 ? 38.625 24.75 -12.18 1 92.25 151 VAL A C 1
ATOM 1105 O O . VAL A 1 151 ? 38.656 23.516 -12.273 1 92.25 151 VAL A O 1
ATOM 1108 N N . PHE A 1 152 ? 39.031 25.547 -13.195 1 91.5 152 PHE A N 1
ATOM 1109 C CA . PHE A 1 152 ? 39.375 25.031 -14.508 1 91.5 152 PHE A CA 1
ATOM 1110 C C . PHE A 1 152 ? 40.688 24.25 -14.438 1 91.5 152 PHE A C 1
ATOM 1112 O O . PHE A 1 152 ? 40.969 23.391 -15.273 1 91.5 152 PHE A O 1
ATOM 1119 N N . GLY A 1 153 ? 41.438 24.5 -13.477 1 88.38 153 GLY A N 1
ATOM 1120 C CA . GLY A 1 153 ? 42.688 23.812 -13.297 1 88.38 153 GLY A CA 1
ATOM 1121 C C . GLY A 1 153 ? 42.531 22.359 -12.852 1 88.38 153 GLY A C 1
ATOM 1122 O O . GLY A 1 153 ? 43.469 21.578 -12.938 1 88.38 153 GLY A O 1
ATOM 1123 N N . GLY A 1 154 ? 41.406 22.016 -12.445 1 84.19 154 GLY A N 1
ATOM 1124 C CA . GLY A 1 154 ? 41.125 20.625 -12.102 1 84.19 154 GLY A CA 1
ATOM 1125 C C . GLY A 1 154 ? 41.188 20.359 -10.609 1 84.19 154 GLY A C 1
ATOM 1126 O O . GLY A 1 154 ? 41.406 21.266 -9.82 1 84.19 154 GLY A O 1
ATOM 1127 N N . VAL A 1 155 ? 41.094 19.016 -10.281 1 81.12 155 VAL A N 1
ATOM 1128 C CA . VAL A 1 155 ? 40.969 18.578 -8.891 1 81.12 155 VAL A CA 1
ATOM 1129 C C . VAL A 1 155 ? 42.344 18.734 -8.195 1 81.12 155 VAL A C 1
ATOM 1131 O O . VAL A 1 155 ? 42.406 19.094 -7.02 1 81.12 155 VAL A O 1
ATOM 1134 N N . LYS A 1 156 ? 43.375 18.578 -8.859 1 84.12 156 LYS A N 1
ATOM 1135 C CA . LYS A 1 156 ? 44.688 18.719 -8.266 1 84.12 156 LYS A CA 1
ATOM 1136 C C . LYS A 1 156 ? 44.938 20.156 -7.832 1 84.12 156 LYS A C 1
ATOM 1138 O O . LYS A 1 156 ? 45.5 20.391 -6.75 1 84.12 156 LYS A O 1
ATOM 1143 N N . MET A 1 157 ? 44.531 21.109 -8.609 1 87.94 157 MET A N 1
ATOM 1144 C CA . MET A 1 157 ? 44.719 22.516 -8.273 1 87.94 157 MET A CA 1
ATOM 1145 C C . MET A 1 157 ? 43.844 22.891 -7.082 1 87.94 157 MET A C 1
ATOM 1147 O O . MET A 1 157 ? 44.281 23.625 -6.199 1 87.94 157 MET A O 1
ATOM 1151 N N . ILE A 1 158 ? 42.719 22.438 -7.07 1 87 158 ILE A N 1
ATOM 1152 C CA . ILE A 1 158 ? 41.781 22.766 -5.988 1 87 158 ILE A CA 1
ATOM 1153 C C . ILE A 1 158 ? 42.312 22.203 -4.672 1 87 158 ILE A C 1
ATOM 1155 O O . ILE A 1 158 ? 42.219 22.859 -3.631 1 87 158 ILE A O 1
ATOM 1159 N N . ASN A 1 159 ? 42.938 21 -4.691 1 85.12 159 ASN A N 1
ATOM 1160 C CA . ASN A 1 159 ? 43.469 20.375 -3.48 1 85.12 159 ASN A CA 1
ATOM 1161 C C . ASN A 1 159 ? 44.688 21.141 -2.943 1 85.12 159 ASN A C 1
ATOM 1163 O O . ASN A 1 159 ? 45.031 21.016 -1.763 1 85.12 159 ASN A O 1
ATOM 1167 N N . ARG A 1 160 ? 45.219 21.922 -3.762 1 88.06 160 ARG A N 1
ATOM 1168 C CA . ARG A 1 160 ? 46.375 22.734 -3.33 1 88.06 160 ARG A CA 1
ATOM 1169 C C . ARG A 1 160 ? 45.906 24.078 -2.785 1 88.06 160 ARG A C 1
ATOM 1171 O O . ARG A 1 160 ? 46.438 24.578 -1.791 1 88.06 160 ARG A O 1
ATOM 1178 N N . VAL A 1 161 ? 44.938 24.609 -3.391 1 89.62 161 VAL A N 1
ATOM 1179 C CA . VAL A 1 161 ? 44.469 25.938 -3.045 1 89.62 161 VAL A CA 1
ATOM 1180 C C . VAL A 1 161 ? 43.562 25.875 -1.812 1 89.62 161 VAL A C 1
ATOM 1182 O O . VAL A 1 161 ? 43.594 26.797 -0.983 1 89.62 161 VAL A O 1
ATOM 1185 N N . ALA A 1 162 ? 42.875 24.812 -1.645 1 88.12 162 ALA A N 1
ATOM 1186 C CA . ALA A 1 162 ? 41.906 24.719 -0.572 1 88.12 162 ALA A CA 1
ATOM 1187 C C . ALA A 1 162 ? 42.562 24.812 0.797 1 88.12 162 ALA A C 1
ATOM 1189 O O . ALA A 1 162 ? 42.156 25.625 1.634 1 88.12 162 ALA A O 1
ATOM 1190 N N . PRO A 1 163 ? 43.656 24.094 1.039 1 88.56 163 PRO A N 1
ATOM 1191 C CA . PRO A 1 163 ? 44.312 24.25 2.342 1 88.56 163 PRO A CA 1
ATOM 1192 C C . PRO A 1 163 ? 44.938 25.625 2.525 1 88.56 163 PRO A C 1
ATOM 1194 O O . PRO A 1 163 ? 45.031 26.125 3.65 1 88.56 163 PRO A O 1
ATOM 1197 N N . ALA A 1 164 ? 45.25 26.234 1.449 1 91 164 ALA A N 1
ATOM 1198 C CA . ALA A 1 164 ? 45.812 27.578 1.52 1 91 164 ALA A CA 1
ATOM 1199 C C . ALA A 1 164 ? 44.781 28.594 2.021 1 91 164 ALA A C 1
ATOM 1201 O O . ALA A 1 164 ? 45.125 29.562 2.691 1 91 164 ALA A O 1
ATOM 1202 N N . PHE A 1 165 ? 43.625 28.359 1.704 1 92.25 165 PHE A N 1
ATOM 1203 C CA . PHE A 1 165 ? 42.531 29.219 2.178 1 92.25 165 PHE A CA 1
ATOM 1204 C C . PHE A 1 165 ? 42.094 28.828 3.586 1 92.25 165 PHE A C 1
ATOM 1206 O O . PHE A 1 165 ? 41.719 29.688 4.391 1 92.25 165 PHE A O 1
ATOM 1213 N N . LEU A 1 166 ? 42.219 27.531 3.98 1 93 166 LEU A N 1
ATOM 1214 C CA . LEU A 1 166 ? 41.688 27.031 5.234 1 93 166 LEU A CA 1
ATOM 1215 C C . LEU A 1 166 ? 42.625 27.344 6.398 1 93 166 LEU A C 1
ATOM 1217 O O . LEU A 1 166 ? 42.156 27.672 7.496 1 93 166 LEU A O 1
ATOM 1221 N N . ILE A 1 167 ? 43.875 27.391 6.215 1 93.75 167 ILE A N 1
ATOM 1222 C CA . ILE A 1 167 ? 44.844 27.562 7.289 1 93.75 167 ILE A CA 1
ATOM 1223 C C . ILE A 1 167 ? 44.688 28.953 7.898 1 93.75 167 ILE A C 1
ATOM 1225 O O . ILE A 1 167 ? 44.562 29.094 9.117 1 93.75 167 ILE A O 1
ATOM 1229 N N . PRO A 1 168 ? 44.625 29.984 7.086 1 93.25 168 PRO A N 1
ATOM 1230 C CA . PRO A 1 168 ? 44.406 31.297 7.688 1 93.25 168 PRO A CA 1
ATOM 1231 C C . PRO A 1 168 ? 43.094 31.406 8.43 1 93.25 168 PRO A C 1
ATOM 1233 O O . PRO A 1 168 ? 42.969 32.156 9.398 1 93.25 168 PRO A O 1
ATOM 1236 N N . VAL A 1 169 ? 42.156 30.734 7.918 1 94 169 VAL A N 1
ATOM 1237 C CA . VAL A 1 169 ? 40.844 30.766 8.57 1 94 169 VAL A CA 1
ATOM 1238 C C . VAL A 1 169 ? 40.969 30.125 9.961 1 94 169 VAL A C 1
ATOM 1240 O O . VAL A 1 169 ? 40.469 30.688 10.938 1 94 169 VAL A O 1
ATOM 1243 N N . LEU A 1 170 ? 41.688 28.984 10.086 1 94.88 170 LEU A N 1
ATOM 1244 C CA . LEU A 1 170 ? 41.875 28.328 11.375 1 94.88 170 LEU A CA 1
ATOM 1245 C C . LEU A 1 170 ? 42.719 29.188 12.312 1 94.88 170 LEU A C 1
ATOM 1247 O O . LEU A 1 170 ? 42.469 29.219 13.516 1 94.88 170 LEU A O 1
ATOM 1251 N N . LEU A 1 171 ? 43.562 29.906 11.734 1 94.62 171 LEU A N 1
ATOM 1252 C CA . LEU A 1 171 ? 44.406 30.812 12.523 1 94.62 171 LEU A CA 1
ATOM 1253 C C . LEU A 1 171 ? 43.562 31.984 13.047 1 94.62 171 LEU A C 1
ATOM 1255 O O . LEU A 1 171 ? 43.75 32.438 14.18 1 94.62 171 LEU A O 1
ATOM 1259 N N . SER A 1 172 ? 42.75 32.469 12.195 1 94.56 172 SER A N 1
ATOM 1260 C CA . SER A 1 172 ? 41.875 33.562 12.625 1 94.56 172 SER A CA 1
ATOM 1261 C C . SER A 1 172 ? 40.969 33.125 13.781 1 94.56 172 SER A C 1
ATOM 1263 O O . SER A 1 172 ? 40.75 33.906 14.719 1 94.56 172 SER A O 1
ATOM 1265 N N . ILE A 1 173 ? 40.469 31.922 13.75 1 94.19 173 ILE A N 1
ATOM 1266 C CA . ILE A 1 173 ? 39.594 31.422 14.82 1 94.19 173 ILE A CA 1
ATOM 1267 C C . ILE A 1 173 ? 40.438 31.266 16.094 1 94.19 173 ILE A C 1
ATOM 1269 O O . ILE A 1 173 ? 39.969 31.594 17.188 1 94.19 173 ILE A O 1
ATOM 1273 N N . PHE A 1 174 ? 41.688 30.844 15.898 1 95 174 PHE A N 1
ATOM 1274 C CA . PHE A 1 174 ? 42.594 30.719 17.031 1 95 174 PHE A CA 1
ATOM 1275 C C . PHE A 1 174 ? 42.844 32.062 17.672 1 95 174 PHE A C 1
ATOM 1277 O O . PHE A 1 174 ? 42.875 32.188 18.891 1 95 174 PHE A O 1
ATOM 1284 N N . CYS A 1 175 ? 42.969 33.094 16.891 1 94.81 175 CYS A N 1
ATOM 1285 C CA . CYS A 1 175 ? 43.219 34.438 17.375 1 94.81 175 CYS A CA 1
ATOM 1286 C C . CYS A 1 175 ? 42.031 35 18.141 1 94.81 175 CYS A C 1
ATOM 1288 O O . CYS A 1 175 ? 42.188 35.781 19.078 1 94.81 175 CYS A O 1
ATOM 1290 N N . ILE A 1 176 ? 40.875 34.625 17.703 1 94.12 176 ILE A N 1
ATOM 1291 C CA . ILE A 1 176 ? 39.688 35.062 18.406 1 94.12 176 ILE A CA 1
ATOM 1292 C C . ILE A 1 176 ? 39.656 34.469 19.797 1 94.12 176 ILE A C 1
ATOM 1294 O O . ILE A 1 176 ? 39.375 35.156 20.781 1 94.12 176 ILE A O 1
ATOM 1298 N N . PHE A 1 177 ? 40 33.219 19.953 1 94.44 177 PHE A N 1
ATOM 1299 C CA . PHE A 1 177 ? 39.969 32.531 21.234 1 94.44 177 PHE A CA 1
ATOM 1300 C C . PHE A 1 177 ? 41 33.062 22.188 1 94.44 177 PHE A C 1
ATOM 1302 O O . PHE A 1 177 ? 40.75 33.25 23.375 1 94.44 177 PHE A O 1
ATOM 1309 N N . VAL A 1 178 ? 42.125 33.375 21.609 1 94 178 VAL A N 1
ATOM 1310 C CA . VAL A 1 178 ? 43.188 33.938 22.438 1 94 178 VAL A CA 1
ATOM 1311 C C . VAL A 1 178 ? 42.781 35.344 22.891 1 94 178 VAL A C 1
ATOM 1313 O O . VAL A 1 178 ? 43 35.719 24.047 1 94 178 VAL A O 1
ATOM 1316 N N . GLY A 1 179 ? 42.156 36.062 22.016 1 92.69 179 GLY A N 1
ATOM 1317 C CA . GLY A 1 179 ? 41.688 37.375 22.359 1 92.69 179 GLY A CA 1
ATOM 1318 C C . GLY A 1 179 ? 40.625 37.375 23.453 1 92.69 179 GLY A C 1
ATOM 1319 O O . GLY A 1 179 ? 40.656 38.219 24.344 1 92.69 179 GLY A O 1
ATOM 1320 N N . ILE A 1 180 ? 39.812 36.406 23.406 1 92.25 180 ILE A N 1
ATOM 1321 C CA . ILE A 1 180 ? 38.75 36.281 24.406 1 92.25 180 ILE A CA 1
ATOM 1322 C C . ILE A 1 180 ? 39.375 36.031 25.781 1 92.25 180 ILE A C 1
ATOM 1324 O O . ILE A 1 180 ? 38.906 36.562 26.781 1 92.25 180 ILE A O 1
ATOM 1328 N N . MET A 1 181 ? 40.469 35.281 25.828 1 91.44 181 MET A N 1
ATOM 1329 C CA . MET A 1 181 ? 41.094 34.938 27.094 1 91.44 181 MET A CA 1
ATOM 1330 C C . MET A 1 181 ? 41.875 36.125 27.656 1 91.44 181 MET A C 1
ATOM 1332 O O . MET A 1 181 ? 42.031 36.219 28.875 1 91.44 181 MET A O 1
ATOM 1336 N N . LEU A 1 182 ? 42.219 37 26.781 1 90.12 182 LEU A N 1
ATOM 1337 C CA . LEU A 1 182 ? 43.094 38.094 27.203 1 90.12 182 LEU A CA 1
ATOM 1338 C C . LEU A 1 182 ? 42.281 39.344 27.516 1 90.12 182 LEU A C 1
ATOM 1340 O O . LEU A 1 182 ? 42.75 40.281 28.156 1 90.12 182 LEU A O 1
ATOM 1344 N N . CYS A 1 183 ? 41.062 39.375 27.062 1 86.69 183 CYS A N 1
ATOM 1345 C CA . CYS A 1 183 ? 40.25 40.562 27.266 1 86.69 183 CYS A CA 1
ATOM 1346 C C . CYS A 1 183 ? 39.938 40.781 28.75 1 86.69 183 CYS A C 1
ATOM 1348 O O . CYS A 1 183 ? 39.75 39.812 29.484 1 86.69 183 CYS A O 1
ATOM 1350 N N . ARG A 1 184 ? 40.25 42.062 29.172 1 82.5 184 ARG A N 1
ATOM 1351 C CA . ARG A 1 184 ? 39.938 42.438 30.547 1 82.5 184 ARG A CA 1
ATOM 1352 C C . ARG A 1 184 ? 38.781 43.438 30.594 1 82.5 184 ARG A C 1
ATOM 1354 O O . ARG A 1 184 ? 38.219 43.812 29.547 1 82.5 184 ARG A O 1
ATOM 1361 N N . ASN A 1 185 ? 38.375 43.844 31.719 1 78.56 185 ASN A N 1
ATOM 1362 C CA . ASN A 1 185 ? 37.219 44.719 31.922 1 78.56 185 ASN A CA 1
ATOM 1363 C C . ASN A 1 185 ? 37.406 46.062 31.203 1 78.56 185 ASN A C 1
ATOM 1365 O O . ASN A 1 185 ? 38.344 46.781 31.469 1 78.56 185 ASN A O 1
ATOM 1369 N N . ASN A 1 186 ? 36.469 46.312 30.141 1 78.12 186 ASN A N 1
ATOM 1370 C CA . ASN A 1 186 ? 36.406 47.531 29.344 1 78.12 186 ASN A CA 1
ATOM 1371 C C . ASN A 1 186 ? 37.656 47.75 28.516 1 78.12 186 ASN A C 1
ATOM 1373 O O . ASN A 1 186 ? 38.094 48.875 28.312 1 78.12 186 ASN A O 1
ATOM 1377 N N . ASP A 1 187 ? 38.344 46.719 28.234 1 77.69 187 ASP A N 1
ATOM 1378 C CA . ASP A 1 187 ? 39.5 46.688 27.328 1 77.69 187 ASP A CA 1
ATOM 1379 C C . ASP A 1 187 ? 39.312 45.656 26.234 1 77.69 187 ASP A C 1
ATOM 1381 O O . ASP A 1 187 ? 39.125 44.469 26.516 1 77.69 187 ASP A O 1
ATOM 1385 N N . PRO A 1 188 ? 39.281 46.125 25.156 1 76.38 188 PRO A N 1
ATOM 1386 C CA . PRO A 1 188 ? 39.656 47.156 24.203 1 76.38 188 PRO A CA 1
ATOM 1387 C C . PRO A 1 188 ? 38.531 48.156 23.969 1 76.38 188 PRO A C 1
ATOM 1389 O O . PRO A 1 188 ? 38.75 49.281 23.531 1 76.38 188 PRO A O 1
ATOM 1392 N N . VAL A 1 189 ? 37.344 47.812 24.109 1 80.31 189 VAL A N 1
ATOM 1393 C CA . VAL A 1 189 ? 36.219 48.719 23.922 1 80.31 189 VAL A CA 1
ATOM 1394 C C . VAL A 1 189 ? 35.281 48.688 25.125 1 80.31 189 VAL A C 1
ATOM 1396 O O . VAL A 1 189 ? 35.312 47.719 25.891 1 80.31 189 VAL A O 1
ATOM 1399 N N . GLU A 1 190 ? 34.531 49.719 25.281 1 81.69 190 GLU A N 1
ATOM 1400 C CA . GLU A 1 190 ? 33.562 49.781 26.375 1 81.69 190 GLU A CA 1
ATOM 1401 C C . GLU A 1 190 ? 32.469 48.781 26.188 1 81.69 190 GLU A C 1
ATOM 1403 O O . GLU A 1 190 ? 31.969 48.594 25.078 1 81.69 190 GLU A O 1
ATOM 1408 N N . GLY A 1 191 ? 32.25 47.969 27.219 1 86.94 191 GLY A N 1
ATOM 1409 C CA . GLY A 1 191 ? 31.172 46.969 27.141 1 86.94 191 GLY A CA 1
ATOM 1410 C C . GLY A 1 191 ? 31.688 45.531 27.219 1 86.94 191 GLY A C 1
ATOM 1411 O O . GLY A 1 191 ? 30.922 44.594 27.469 1 86.94 191 GLY A O 1
ATOM 1412 N N . ILE A 1 192 ? 32.938 45.375 27 1 90.94 192 ILE A N 1
ATOM 1413 C CA . ILE A 1 192 ? 33.562 44.062 27.156 1 90.94 192 ILE A CA 1
ATOM 1414 C C . ILE A 1 192 ? 33.875 43.812 28.625 1 90.94 192 ILE A C 1
ATOM 1416 O O . ILE A 1 192 ? 34.594 44.625 29.25 1 90.94 192 ILE A O 1
ATOM 1420 N N . THR A 1 193 ? 33.344 42.906 29.25 1 90.25 193 THR A N 1
ATOM 1421 C CA . THR A 1 193 ? 33.5 42.656 30.672 1 90.25 193 THR A CA 1
ATOM 1422 C C . THR A 1 193 ? 34.531 41.562 30.906 1 90.25 193 THR A C 1
ATOM 1424 O O . THR A 1 193 ? 34.969 41.344 32.031 1 90.25 193 THR A O 1
ATOM 1427 N N . GLY A 1 194 ? 35.125 41 29.891 1 87.25 194 GLY A N 1
ATOM 1428 C CA . GLY A 1 194 ? 35.906 39.812 30.094 1 87.25 194 GLY A CA 1
ATOM 1429 C C . GLY A 1 194 ? 35.062 38.594 30.469 1 87.25 194 GLY A C 1
ATOM 1430 O O . GLY A 1 194 ? 33.844 38.688 30.562 1 87.25 194 GLY A O 1
ATOM 1431 N N . LEU A 1 195 ? 35.688 37.469 30.688 1 91.06 195 LEU A N 1
ATOM 1432 C CA . LEU A 1 195 ? 34.938 36.25 31.047 1 91.06 195 LEU A CA 1
ATOM 1433 C C . LEU A 1 195 ? 34.406 36.344 32.469 1 91.06 195 LEU A C 1
ATOM 1435 O O . LEU A 1 195 ? 35.156 36.312 33.438 1 91.06 195 LEU A O 1
ATOM 1439 N N . SER A 1 196 ? 33.062 36.75 32.531 1 91.69 196 SER A N 1
ATOM 1440 C CA . SER A 1 196 ? 32.438 37 33.844 1 91.69 196 SER A CA 1
ATOM 1441 C C . SER A 1 196 ? 31.188 36.156 34 1 91.69 196 SER A C 1
ATOM 1443 O O . SER A 1 196 ? 30.422 35.969 33.031 1 91.69 196 SER A O 1
ATOM 1445 N N . LEU A 1 197 ? 30.984 35.625 35.094 1 91.19 197 LEU A N 1
ATOM 1446 C CA . LEU A 1 197 ? 29.812 34.812 35.406 1 91.19 197 LEU A CA 1
ATOM 1447 C C . LEU A 1 197 ? 28.562 35.688 35.531 1 91.19 197 LEU A C 1
ATOM 1449 O O . LEU A 1 197 ? 27.469 35.219 35.188 1 91.19 197 LEU A O 1
ATOM 1453 N N . SER A 1 198 ? 28.766 36.969 35.906 1 91.44 198 SER A N 1
ATOM 1454 C CA . SER A 1 198 ? 27.641 37.875 36 1 91.44 198 SER A CA 1
ATOM 1455 C C . SER A 1 198 ? 27.094 38.219 34.594 1 91.44 198 SER A C 1
ATOM 1457 O O . SER A 1 198 ? 25.875 38.188 34.406 1 91.44 198 SER A O 1
ATOM 1459 N N . THR A 1 199 ? 27.984 38.406 33.75 1 92.88 199 THR A N 1
ATOM 1460 C CA . THR A 1 199 ? 27.578 38.656 32.375 1 92.88 199 THR A CA 1
ATOM 1461 C C . THR A 1 199 ? 26.922 37.438 31.766 1 92.88 199 THR A C 1
ATOM 1463 O O . THR A 1 199 ? 25.969 37.562 31 1 92.88 199 THR A O 1
ATOM 1466 N N . PHE A 1 200 ? 27.391 36.312 32.156 1 95 200 PHE A N 1
ATOM 1467 C CA . PHE A 1 200 ? 26.859 35.031 31.672 1 95 200 PHE A CA 1
ATOM 1468 C C . PHE A 1 200 ? 25.406 34.875 32.094 1 95 200 PHE A C 1
ATOM 1470 O O . PHE A 1 200 ? 24.547 34.469 31.297 1 95 200 PHE A O 1
ATOM 1477 N N . ARG A 1 201 ? 25.031 35.281 33.25 1 93.88 201 ARG A N 1
ATOM 1478 C CA . ARG A 1 201 ? 23.688 35.156 33.812 1 93.88 201 ARG A CA 1
ATOM 1479 C C . ARG A 1 201 ? 22.75 36.188 33.188 1 93.88 201 ARG A C 1
ATOM 1481 O O . ARG A 1 201 ? 21.578 35.906 32.938 1 93.88 201 ARG A O 1
ATOM 1488 N N . ASP A 1 202 ? 23.281 37.344 32.969 1 92.69 202 ASP A N 1
ATOM 1489 C CA . ASP A 1 202 ? 22.453 38.406 32.438 1 92.69 202 ASP A CA 1
ATOM 1490 C C . ASP A 1 202 ? 22.078 38.156 30.969 1 92.69 202 ASP A C 1
ATOM 1492 O O . ASP A 1 202 ? 21.031 38.594 30.5 1 92.69 202 ASP A O 1
ATOM 1496 N N . ASN A 1 203 ? 22.922 37.438 30.281 1 95.38 203 ASN A N 1
ATOM 1497 C CA . ASN A 1 203 ? 22.688 37.156 28.859 1 95.38 203 ASN A CA 1
ATOM 1498 C C . ASN A 1 203 ? 22.078 35.781 28.656 1 95.38 203 ASN A C 1
ATOM 1500 O O . ASN A 1 203 ? 22.047 35.25 27.531 1 95.38 203 ASN A O 1
ATOM 1504 N N . TRP A 1 204 ? 21.562 35.156 29.625 1 94.81 204 TRP A N 1
ATOM 1505 C CA . TRP A 1 204 ? 21.031 33.781 29.516 1 94.81 204 TRP A CA 1
ATOM 1506 C C . TRP A 1 204 ? 19.719 33.75 28.766 1 94.81 204 TRP A C 1
ATOM 1508 O O . TRP A 1 204 ? 19.531 32.969 27.844 1 94.81 204 TRP A O 1
ATOM 1518 N N . SER A 1 205 ? 18.797 34.719 29.109 1 93.5 205 SER A N 1
ATOM 1519 C CA . SER A 1 205 ? 17.453 34.719 28.547 1 93.5 205 SER A CA 1
ATOM 1520 C C . SER A 1 205 ? 17.391 35.531 27.25 1 93.5 205 SER A C 1
ATOM 1522 O O . SER A 1 205 ? 18.281 36.344 26.984 1 93.5 205 SER A O 1
ATOM 1524 N N . SER A 1 206 ? 16.469 35.25 26.438 1 92.31 206 SER A N 1
ATOM 1525 C CA . SER A 1 206 ? 16.312 35.938 25.156 1 92.31 206 SER A CA 1
ATOM 1526 C C . SER A 1 206 ? 15.727 37.312 25.328 1 92.31 206 SER A C 1
ATOM 1528 O O . SER A 1 206 ? 15.047 37.594 26.328 1 92.31 206 SER A O 1
ATOM 1530 N N . ASP A 1 207 ? 16.109 38.25 24.516 1 90.75 207 ASP A N 1
ATOM 1531 C CA . ASP A 1 207 ? 15.547 39.594 24.453 1 90.75 207 ASP A CA 1
ATOM 1532 C C . ASP A 1 207 ? 15.43 40.062 23.016 1 90.75 207 ASP A C 1
ATOM 1534 O O . ASP A 1 207 ? 16.312 40.781 22.5 1 90.75 207 ASP A O 1
ATOM 1538 N N . TYR A 1 208 ? 14.367 39.719 22.406 1 90.25 208 TYR A N 1
ATOM 1539 C CA . TYR A 1 208 ? 14.141 40.062 21.016 1 90.25 208 TYR A CA 1
ATOM 1540 C C . TYR A 1 208 ? 13.727 41.531 20.891 1 90.25 208 TYR A C 1
ATOM 1542 O O . TYR A 1 208 ? 12.82 42 21.578 1 90.25 208 TYR A O 1
ATOM 1550 N N . GLN A 1 209 ? 14.492 42.25 20.141 1 87.19 209 GLN A N 1
ATOM 1551 C CA . GLN A 1 209 ? 14.203 43.656 19.906 1 87.19 209 GLN A CA 1
ATOM 1552 C C . GLN A 1 209 ? 14.031 43.969 18.422 1 87.19 209 GLN A C 1
ATOM 1554 O O . GLN A 1 209 ? 14.555 43.219 17.578 1 87.19 209 GLN A O 1
ATOM 1559 N N . ASN A 1 210 ? 13.266 44.906 18.125 1 87.38 210 ASN A N 1
ATOM 1560 C CA . ASN A 1 210 ? 13.141 45.344 16.734 1 87.38 210 ASN A CA 1
ATOM 1561 C C . ASN A 1 210 ? 14.383 46.125 16.281 1 87.38 210 ASN A C 1
ATOM 1563 O O . ASN A 1 210 ? 15.023 46.812 17.078 1 87.38 210 ASN A O 1
ATOM 1567 N N . THR A 1 211 ? 14.766 45.844 15.117 1 82.19 211 THR A N 1
ATOM 1568 C CA . THR A 1 211 ? 15.984 46.469 14.633 1 82.19 211 THR A CA 1
ATOM 1569 C C . THR A 1 211 ? 15.703 47.312 13.391 1 82.19 211 THR A C 1
ATOM 1571 O O . THR A 1 211 ? 14.648 47.188 12.773 1 82.19 211 THR A O 1
ATOM 1574 N N . ASN A 1 212 ? 16.578 48.25 13.195 1 75.44 212 ASN A N 1
ATOM 1575 C CA . ASN A 1 212 ? 16.562 49 11.938 1 75.44 212 ASN A CA 1
ATOM 1576 C C . ASN A 1 212 ? 17.125 48.156 10.789 1 75.44 212 ASN A C 1
ATOM 1578 O O . ASN A 1 212 ? 17.391 46.938 10.969 1 75.44 212 ASN A O 1
ATOM 1582 N N . ASN A 1 213 ? 17.281 48.719 9.578 1 65.06 213 ASN A N 1
ATOM 1583 C CA . ASN A 1 213 ? 17.719 47.969 8.398 1 65.06 213 ASN A CA 1
ATOM 1584 C C . ASN A 1 213 ? 19.172 47.531 8.539 1 65.06 213 ASN A C 1
ATOM 1586 O O . ASN A 1 213 ? 19.594 46.562 7.863 1 65.06 213 ASN A O 1
ATOM 1590 N N . ALA A 1 214 ? 19.812 48.125 9.539 1 61.56 214 ALA A N 1
ATOM 1591 C CA . ALA A 1 214 ? 21.219 47.781 9.719 1 61.56 214 ALA A CA 1
ATOM 1592 C C . ALA A 1 214 ? 21.391 46.719 10.789 1 61.56 214 ALA A C 1
ATOM 1594 O O . ALA A 1 214 ? 22.516 46.281 11.07 1 61.56 214 ALA A O 1
ATOM 1595 N N . GLY A 1 215 ? 20.406 46.312 11.469 1 69.69 215 GLY A N 1
ATOM 1596 C CA . GLY A 1 215 ? 20.453 45.25 12.469 1 69.69 215 GLY A CA 1
ATOM 1597 C C . GLY A 1 215 ? 20.703 45.781 13.875 1 69.69 215 GLY A C 1
ATOM 1598 O O . GLY A 1 215 ? 21.016 45 14.781 1 69.69 215 GLY A O 1
ATOM 1599 N N . ILE A 1 216 ? 20.594 47.062 14 1 74.69 216 ILE A N 1
ATOM 1600 C CA . ILE A 1 216 ? 20.812 47.688 15.305 1 74.69 216 ILE A CA 1
ATOM 1601 C C . ILE A 1 216 ? 19.469 47.906 16.016 1 74.69 216 ILE A C 1
ATOM 1603 O O . ILE A 1 216 ? 18.5 48.344 15.391 1 74.69 216 ILE A O 1
ATOM 1607 N N . PRO A 1 217 ? 19.5 47.5 17.203 1 83.5 217 PRO A N 1
ATOM 1608 C CA . PRO A 1 217 ? 18.234 47.625 17.938 1 83.5 217 PRO A CA 1
ATOM 1609 C C . PRO A 1 217 ? 17.688 49.062 17.922 1 83.5 217 PRO A C 1
ATOM 1611 O O . PRO A 1 217 ? 18.438 50 18.203 1 83.5 217 PRO A O 1
ATOM 1614 N N . ASP A 1 218 ? 16.531 49.156 17.375 1 78.62 218 ASP A N 1
ATOM 1615 C CA . ASP A 1 218 ? 15.758 50.406 17.328 1 78.62 218 ASP A CA 1
ATOM 1616 C C . ASP A 1 218 ? 14.289 50.125 17.672 1 78.62 218 ASP A C 1
ATOM 1618 O O . ASP A 1 218 ? 13.617 49.375 17 1 78.62 218 ASP A O 1
ATOM 1622 N N . PRO A 1 219 ? 13.938 50.719 18.734 1 77.31 219 PRO A N 1
ATOM 1623 C CA . PRO A 1 219 ? 12.547 50.5 19.141 1 77.31 219 PRO A CA 1
ATOM 1624 C C . PRO A 1 219 ? 11.547 50.812 18.031 1 77.31 219 PRO A C 1
ATOM 1626 O O . PRO A 1 219 ? 10.453 50.25 18 1 77.31 219 PRO A O 1
ATOM 1629 N N . GLU A 1 220 ? 11.883 51.656 17.125 1 75.75 220 GLU A N 1
ATOM 1630 C CA . GLU A 1 220 ? 10.992 52 16.031 1 75.75 220 GLU A CA 1
ATOM 1631 C C . GLU A 1 220 ? 11.344 51.219 14.766 1 75.75 220 GLU A C 1
ATOM 1633 O O . GLU A 1 220 ? 10.82 51.5 13.688 1 75.75 220 GLU A O 1
ATOM 1638 N N . GLY A 1 221 ? 12.172 50.344 15.023 1 75.19 221 GLY A N 1
ATOM 1639 C CA . GLY A 1 221 ? 12.602 49.562 13.875 1 75.19 221 GLY A CA 1
ATOM 1640 C C . GLY A 1 221 ? 11.516 48.656 13.328 1 75.19 221 GLY A C 1
ATOM 1641 O O . GLY A 1 221 ? 10.656 48.188 14.078 1 75.19 221 GLY A O 1
ATOM 1642 N N . LYS A 1 222 ? 11.328 48.438 12.031 1 78.38 222 LYS A N 1
ATOM 1643 C CA . LYS A 1 222 ? 10.258 47.75 11.344 1 78.38 222 LYS A CA 1
ATOM 1644 C C . LYS A 1 222 ? 10.547 46.25 11.281 1 78.38 222 LYS A C 1
ATOM 1646 O O . LYS A 1 222 ? 9.648 45.438 11.031 1 78.38 222 LYS A O 1
ATOM 1651 N N . VAL A 1 223 ? 11.844 45.781 11.555 1 80.62 223 VAL A N 1
ATOM 1652 C CA . VAL A 1 223 ? 12.172 44.375 11.391 1 80.62 223 VAL A CA 1
ATOM 1653 C C . VAL A 1 223 ? 12 43.625 12.719 1 80.62 223 VAL A C 1
ATOM 1655 O O . VAL A 1 223 ? 12.633 44 13.719 1 80.62 223 VAL A O 1
ATOM 1658 N N . GLU A 1 224 ? 11.047 42.688 12.672 1 82.94 224 GLU A N 1
ATOM 1659 C CA . GLU A 1 224 ? 10.789 41.906 13.867 1 82.94 224 GLU A CA 1
ATOM 1660 C C . GLU A 1 224 ? 11.57 40.594 13.844 1 82.94 224 GLU A C 1
ATOM 1662 O O . GLU A 1 224 ? 11.711 39.969 12.781 1 82.94 224 GLU A O 1
ATOM 1667 N N . TRP A 1 225 ? 12.172 40.281 15.008 1 87.62 225 TRP A N 1
ATOM 1668 C CA . TRP A 1 225 ? 12.977 39.062 15.109 1 87.62 225 TRP A CA 1
ATOM 1669 C C . TRP A 1 225 ? 12.344 38.062 16.062 1 87.62 225 TRP A C 1
ATOM 1671 O O . TRP A 1 225 ? 11.703 38.438 17.047 1 87.62 225 TRP A O 1
ATOM 1681 N N . ASN A 1 226 ? 12.203 36.844 15.688 1 89.38 226 ASN A N 1
ATOM 1682 C CA . ASN A 1 226 ? 11.758 35.688 16.484 1 89.38 226 ASN A CA 1
ATOM 1683 C C . ASN A 1 226 ? 12.672 34.5 16.328 1 89.38 226 ASN A C 1
ATOM 1685 O O . ASN A 1 226 ? 13.68 34.562 15.609 1 89.38 226 ASN A O 1
ATOM 1689 N N . PHE A 1 227 ? 12.461 33.438 17.016 1 92.25 227 PHE A N 1
ATOM 1690 C CA . PHE A 1 227 ? 13.281 32.25 16.953 1 92.25 227 PHE A CA 1
ATOM 1691 C C . PHE A 1 227 ? 13.32 31.688 15.523 1 92.25 227 PHE A C 1
ATOM 1693 O O . PHE A 1 227 ? 14.367 31.25 15.055 1 92.25 227 PHE A O 1
ATOM 1700 N N . ASN A 1 228 ? 12.18 31.766 14.844 1 89.56 228 ASN A N 1
ATOM 1701 C CA . ASN A 1 228 ? 12.094 31.281 13.469 1 89.56 228 ASN A CA 1
ATOM 1702 C C . ASN A 1 228 ? 13.023 32.062 12.539 1 89.56 228 ASN A C 1
ATOM 1704 O O . ASN A 1 228 ? 13.68 31.484 11.68 1 89.56 228 ASN A O 1
ATOM 1708 N N . ALA A 1 229 ? 13.055 33.312 12.812 1 87.81 229 ALA A N 1
ATOM 1709 C CA . ALA A 1 229 ? 13.914 34.156 11.992 1 87.81 229 ALA A CA 1
ATOM 1710 C C . ALA A 1 229 ? 15.391 33.875 12.281 1 87.81 229 ALA A C 1
ATOM 1712 O O . ALA A 1 229 ? 16.219 33.938 11.375 1 87.81 229 ALA A O 1
ATOM 1713 N N . MET A 1 230 ? 15.688 33.531 13.516 1 91.81 230 MET A N 1
ATOM 1714 C CA . MET A 1 230 ? 17.062 33.219 13.867 1 91.81 230 MET A CA 1
ATOM 1715 C C . MET A 1 230 ? 17.5 31.891 13.234 1 91.81 230 MET A C 1
ATOM 1717 O O . MET A 1 230 ? 18.656 31.734 12.844 1 91.81 230 MET A O 1
ATOM 1721 N N . VAL A 1 231 ? 16.594 30.969 13.07 1 92.31 231 VAL A N 1
ATOM 1722 C CA . VAL A 1 231 ? 16.891 29.688 12.422 1 92.31 231 VAL A CA 1
ATOM 1723 C C . VAL A 1 231 ? 17.234 29.922 10.953 1 92.31 231 VAL A C 1
ATOM 1725 O O . VAL A 1 231 ? 18.188 29.344 10.438 1 92.31 231 VAL A O 1
ATOM 1728 N N . GLY A 1 232 ? 16.453 30.781 10.383 1 88 232 GLY A N 1
ATOM 1729 C CA . GLY A 1 232 ? 16.719 31.109 8.992 1 88 232 GLY A CA 1
ATOM 1730 C C . GLY A 1 232 ? 18.062 31.766 8.781 1 88 232 GLY A C 1
ATOM 1731 O O . GLY A 1 232 ? 18.719 31.547 7.77 1 88 232 GLY A O 1
ATOM 1732 N N . LEU A 1 233 ? 18.453 32.5 9.742 1 85.62 233 LEU A N 1
ATOM 1733 C CA . LEU A 1 233 ? 19.719 33.25 9.648 1 85.62 233 LEU A CA 1
ATOM 1734 C C . LEU A 1 233 ? 20.891 32.312 9.93 1 85.62 233 LEU A C 1
ATOM 1736 O O . LEU A 1 233 ? 21.953 32.438 9.328 1 85.62 233 LEU A O 1
ATOM 1740 N N . PHE A 1 234 ? 20.719 31.359 10.734 1 91.56 234 PHE A N 1
ATOM 1741 C CA . PHE A 1 234 ? 21.812 30.547 11.211 1 91.56 234 PHE A CA 1
ATOM 1742 C C . PHE A 1 234 ? 21.969 29.281 10.359 1 91.56 234 PHE A C 1
ATOM 1744 O O . PHE A 1 234 ? 23.062 28.766 10.203 1 91.56 234 PHE A O 1
ATOM 1751 N N . PHE A 1 235 ? 20.969 28.75 9.789 1 91.94 235 PHE A N 1
ATOM 1752 C CA . PHE A 1 235 ? 20.984 27.422 9.18 1 91.94 235 PHE A CA 1
ATOM 1753 C C . PHE A 1 235 ? 22 27.344 8.047 1 91.94 235 PHE A C 1
ATOM 1755 O O . PHE A 1 235 ? 22.688 26.344 7.883 1 91.94 235 PHE A O 1
ATOM 1762 N N . PRO A 1 236 ? 22.156 28.344 7.312 1 87.06 236 PRO A N 1
ATOM 1763 C CA . PRO A 1 236 ? 23.156 28.297 6.242 1 87.06 236 PRO A CA 1
ATOM 1764 C C . PRO A 1 236 ? 24.562 28.078 6.77 1 87.06 236 PRO A C 1
ATOM 1766 O O . PRO A 1 236 ? 25.453 27.641 6.023 1 87.06 236 PRO A O 1
ATOM 1769 N N . ALA A 1 237 ? 24.734 28.328 8.039 1 88.94 237 ALA A N 1
ATOM 1770 C CA . ALA A 1 237 ? 26.047 28.203 8.641 1 88.94 237 ALA A CA 1
ATOM 1771 C C . ALA A 1 237 ? 26.406 26.734 8.859 1 88.94 237 ALA A C 1
ATOM 1773 O O . ALA A 1 237 ? 27.578 26.391 9.016 1 88.94 237 ALA A O 1
ATOM 1774 N N . VAL A 1 238 ? 25.422 25.906 8.883 1 91.12 238 VAL A N 1
ATOM 1775 C CA . VAL A 1 238 ? 25.719 24.5 9.164 1 91.12 238 VAL A CA 1
ATOM 1776 C C . VAL A 1 238 ? 25.531 23.672 7.891 1 91.12 238 VAL A C 1
ATOM 1778 O O . VAL A 1 238 ? 25.594 22.438 7.934 1 91.12 238 VAL A O 1
ATOM 1781 N N . THR A 1 239 ? 25.438 24.375 6.84 1 87.5 239 THR A N 1
ATOM 1782 C CA . THR A 1 239 ? 25.25 23.656 5.582 1 87.5 239 THR A CA 1
ATOM 1783 C C . THR A 1 239 ? 26.609 23.328 4.949 1 87.5 239 THR A C 1
ATOM 1785 O O . THR A 1 239 ? 27.641 23.844 5.387 1 87.5 239 THR A O 1
ATOM 1788 N N . GLY A 1 240 ? 26.875 22.359 4.18 1 87.81 240 GLY A N 1
ATOM 1789 C CA . GLY A 1 240 ? 28.109 22.016 3.486 1 87.81 240 GLY A CA 1
ATOM 1790 C C . GLY A 1 240 ? 28.562 20.594 3.762 1 87.81 240 GLY A C 1
ATOM 1791 O O . GLY A 1 240 ? 29.719 20.25 3.484 1 87.81 240 GLY A O 1
ATOM 1792 N N . ILE A 1 241 ? 27.719 19.906 4.281 1 90.38 241 ILE A N 1
ATOM 1793 C CA . ILE A 1 241 ? 28.094 18.547 4.656 1 90.38 241 ILE A CA 1
ATOM 1794 C C . ILE A 1 241 ? 28.234 17.688 3.404 1 90.38 241 ILE A C 1
ATOM 1796 O O . ILE A 1 241 ? 28.844 16.609 3.447 1 90.38 241 ILE A O 1
ATOM 1800 N N . MET A 1 242 ? 27.766 18.219 2.314 1 91.19 242 MET A N 1
ATOM 1801 C CA . MET A 1 242 ? 27.734 17.406 1.104 1 91.19 242 MET A CA 1
ATOM 1802 C C . MET A 1 242 ? 28.953 17.703 0.222 1 91.19 242 MET A C 1
ATOM 1804 O O . MET A 1 242 ? 29.125 17.078 -0.823 1 91.19 242 MET A O 1
ATOM 1808 N N . ALA A 1 243 ? 29.797 18.594 0.621 1 88.44 243 ALA A N 1
ATOM 1809 C CA . ALA A 1 243 ? 30.922 19 -0.206 1 88.44 243 ALA A CA 1
ATOM 1810 C C . ALA A 1 243 ? 31.891 17.828 -0.43 1 88.44 243 ALA A C 1
ATOM 1812 O O . ALA A 1 243 ? 32.438 17.688 -1.521 1 88.44 243 ALA A O 1
ATOM 1813 N N . GLY A 1 244 ? 32.062 17.016 0.562 1 86.56 244 GLY A N 1
ATOM 1814 C CA . GLY A 1 244 ? 32.938 15.852 0.427 1 86.56 244 GLY A CA 1
ATOM 1815 C C . GLY A 1 244 ? 32.375 14.781 -0.486 1 86.56 244 GLY A C 1
ATOM 1816 O O . GLY A 1 244 ? 33.094 14.203 -1.296 1 86.56 244 GLY A O 1
ATOM 1817 N N . SER A 1 245 ? 31.094 14.547 -0.406 1 86.62 245 SER A N 1
ATOM 1818 C CA . SER A 1 245 ? 30.453 13.5 -1.203 1 86.62 245 SER A CA 1
ATOM 1819 C C . SER A 1 245 ? 30.344 13.922 -2.666 1 86.62 245 SER A C 1
ATOM 1821 O O . SER A 1 245 ? 30.266 13.07 -3.555 1 86.62 245 SER A O 1
ATOM 1823 N N . ASN A 1 246 ? 30.391 15.219 -2.928 1 84.94 246 ASN A N 1
ATOM 1824 C CA . ASN A 1 246 ? 30.312 15.711 -4.301 1 84.94 246 ASN A CA 1
ATOM 1825 C C . ASN A 1 246 ? 31.547 15.305 -5.105 1 84.94 246 ASN A C 1
ATOM 1827 O O . ASN A 1 246 ? 31.516 15.312 -6.336 1 84.94 246 ASN A O 1
ATOM 1831 N N . ARG A 1 247 ? 32.562 14.922 -4.402 1 80.12 247 ARG A N 1
ATOM 1832 C CA . ARG A 1 247 ? 33.812 14.523 -5.047 1 80.12 247 ARG A CA 1
ATOM 1833 C C . ARG A 1 247 ? 34.031 13.016 -4.945 1 80.12 247 ARG A C 1
ATOM 1835 O O . ARG A 1 247 ? 35.156 12.555 -4.812 1 80.12 247 ARG A O 1
ATOM 1842 N N . SER A 1 248 ? 33.031 12.352 -4.934 1 81.44 248 SER A N 1
ATOM 1843 C CA . SER A 1 248 ? 33.094 10.906 -4.719 1 81.44 248 SER A CA 1
ATOM 1844 C C . SER A 1 248 ? 33.844 10.211 -5.848 1 81.44 248 SER A C 1
ATOM 1846 O O . SER A 1 248 ? 34.5 9.188 -5.625 1 81.44 248 SER A O 1
ATOM 1848 N N . ALA A 1 249 ? 33.812 10.758 -7.066 1 78.94 249 ALA A N 1
ATOM 1849 C CA . ALA A 1 249 ? 34.469 10.125 -8.211 1 78.94 249 ALA A CA 1
ATOM 1850 C C . ALA A 1 249 ? 36 10.148 -8.055 1 78.94 249 ALA A C 1
ATOM 1852 O O . ALA A 1 249 ? 36.688 9.297 -8.609 1 78.94 249 ALA A O 1
ATOM 1853 N N . SER A 1 250 ? 36.469 11.055 -7.227 1 77.25 250 SER A N 1
ATOM 1854 C CA . SER A 1 250 ? 37.906 11.242 -7.129 1 77.25 250 SER A CA 1
ATOM 1855 C C . SER A 1 250 ? 38.438 10.641 -5.84 1 77.25 250 SER A C 1
ATOM 1857 O O . SER A 1 250 ? 39.656 10.719 -5.578 1 77.25 250 SER A O 1
ATOM 1859 N N . LEU A 1 251 ? 37.656 10.016 -5.047 1 82.56 251 LEU A N 1
ATOM 1860 C CA . LEU A 1 251 ? 38.094 9.445 -3.777 1 82.56 251 LEU A CA 1
ATOM 1861 C C . LEU A 1 251 ? 38.594 8.016 -3.969 1 82.56 251 LEU A C 1
ATOM 1863 O O . LEU A 1 251 ? 38.031 7.254 -4.762 1 82.56 251 LEU A O 1
ATOM 1867 N N . LYS A 1 252 ? 39.594 7.645 -3.299 1 81.69 252 LYS A N 1
ATOM 1868 C CA . LYS A 1 252 ? 40.125 6.297 -3.363 1 81.69 252 LYS A CA 1
ATOM 1869 C C . LYS A 1 252 ? 39.188 5.281 -2.73 1 81.69 252 LYS A C 1
ATOM 1871 O O . LYS A 1 252 ? 38.938 4.219 -3.305 1 81.69 252 LYS A O 1
ATOM 1876 N N . ASP A 1 253 ? 38.75 5.586 -1.545 1 85.81 253 ASP A N 1
ATOM 1877 C CA . ASP A 1 253 ? 37.812 4.742 -0.826 1 85.81 253 ASP A CA 1
ATOM 1878 C C . ASP A 1 253 ? 36.625 5.555 -0.311 1 85.81 253 ASP A C 1
ATOM 1880 O O . ASP A 1 253 ? 36.719 6.168 0.755 1 85.81 253 ASP A O 1
ATOM 1884 N N . THR A 1 254 ? 35.656 5.477 -1.029 1 85.56 254 THR A N 1
ATOM 1885 C CA . THR A 1 254 ? 34.438 6.254 -0.702 1 85.56 254 THR A CA 1
ATOM 1886 C C . THR A 1 254 ? 33.781 5.703 0.548 1 85.56 254 THR A C 1
ATOM 1888 O O . THR A 1 254 ? 33.25 6.465 1.359 1 85.56 254 THR A O 1
ATOM 1891 N N . GLN A 1 255 ? 33.875 4.449 0.812 1 87.44 255 GLN A N 1
ATOM 1892 C CA . GLN A 1 255 ? 33.156 3.809 1.896 1 87.44 255 GLN A CA 1
ATOM 1893 C C . GLN A 1 255 ? 33.719 4.191 3.256 1 87.44 255 GLN A C 1
ATOM 1895 O O . GLN A 1 255 ? 32.969 4.309 4.238 1 87.44 255 GLN A O 1
ATOM 1900 N N . ARG A 1 256 ? 35 4.449 3.266 1 88.44 256 ARG A N 1
ATOM 1901 C CA . ARG A 1 256 ? 35.625 4.797 4.539 1 88.44 256 ARG A CA 1
ATOM 1902 C C . ARG A 1 256 ? 35.75 6.305 4.691 1 88.44 256 ARG A C 1
ATOM 1904 O O . ARG A 1 256 ? 35.5 6.852 5.77 1 88.44 256 ARG A O 1
ATOM 1911 N N . SER A 1 257 ? 36 7.008 3.676 1 91.31 257 SER A N 1
ATOM 1912 C CA . SER A 1 257 ? 36.375 8.422 3.736 1 91.31 257 SER A CA 1
ATOM 1913 C C . SER A 1 257 ? 35.125 9.297 3.941 1 91.31 257 SER A C 1
ATOM 1915 O O . SER A 1 257 ? 35.188 10.273 4.691 1 91.31 257 SER A O 1
ATOM 1917 N N . ILE A 1 258 ? 34.062 8.969 3.332 1 91.44 258 ILE A N 1
ATOM 1918 C CA . ILE A 1 258 ? 32.906 9.836 3.355 1 91.44 258 ILE A CA 1
ATOM 1919 C C . ILE A 1 258 ? 32.312 9.859 4.758 1 91.44 258 ILE A C 1
ATOM 1921 O O . ILE A 1 258 ? 32.094 10.93 5.336 1 91.44 258 ILE A O 1
ATOM 1925 N N . PRO A 1 259 ? 32.094 8.656 5.387 1 92.31 259 PRO A N 1
ATOM 1926 C CA . PRO A 1 259 ? 31.469 8.695 6.715 1 92.31 259 PRO A CA 1
ATOM 1927 C C . PRO A 1 259 ? 32.375 9.359 7.758 1 92.31 259 PRO A C 1
ATOM 1929 O O . PRO A 1 259 ? 31.906 10.234 8.5 1 92.31 259 PRO A O 1
ATOM 1932 N N . ILE A 1 260 ? 33.625 9.117 7.766 1 93.94 260 ILE A N 1
ATOM 1933 C CA . ILE A 1 260 ? 34.531 9.633 8.781 1 93.94 260 ILE A CA 1
ATOM 1934 C C . ILE A 1 260 ? 34.812 11.117 8.539 1 93.94 260 ILE A C 1
ATOM 1936 O O . ILE A 1 260 ? 34.781 11.914 9.477 1 93.94 260 ILE A O 1
ATOM 1940 N N . GLY A 1 261 ? 35.031 11.445 7.332 1 94 261 GLY A N 1
ATOM 1941 C CA . GLY A 1 261 ? 35.281 12.836 7.004 1 94 261 GLY A CA 1
ATOM 1942 C C . GLY A 1 261 ? 34.094 13.742 7.25 1 94 261 GLY A C 1
ATOM 1943 O O . GLY A 1 261 ? 34.25 14.82 7.828 1 94 261 GLY A O 1
ATOM 1944 N N . THR A 1 262 ? 32.969 13.359 6.844 1 94.44 262 THR A N 1
ATOM 1945 C CA . THR A 1 262 ? 31.766 14.188 6.969 1 94.44 262 THR A CA 1
ATOM 1946 C C . THR A 1 262 ? 31.359 14.328 8.43 1 94.44 262 THR A C 1
ATOM 1948 O O . THR A 1 262 ? 31.094 15.438 8.898 1 94.44 262 THR A O 1
ATOM 1951 N N . LEU A 1 263 ? 31.359 13.242 9.219 1 95.12 263 LEU A N 1
ATOM 1952 C CA . LEU A 1 263 ? 30.938 13.289 10.617 1 95.12 263 LEU A CA 1
ATOM 1953 C C . LEU A 1 263 ? 31.969 14.047 11.461 1 95.12 263 LEU A C 1
ATOM 1955 O O . LEU A 1 263 ? 31.594 14.789 12.367 1 95.12 263 LEU A O 1
ATOM 1959 N N . ALA A 1 264 ? 33.188 13.875 11.125 1 95.5 264 ALA A N 1
ATOM 1960 C CA . ALA A 1 264 ? 34.219 14.617 11.844 1 95.5 264 ALA A CA 1
ATOM 1961 C C . ALA A 1 264 ? 34.094 16.109 11.602 1 95.5 264 ALA A C 1
ATOM 1963 O O . ALA A 1 264 ? 34.25 16.922 12.531 1 95.5 264 ALA A O 1
ATOM 1964 N N . ALA A 1 265 ? 33.844 16.484 10.383 1 94.81 265 ALA A N 1
ATOM 1965 C CA . ALA A 1 265 ? 33.688 17.891 10.062 1 94.81 265 ALA A CA 1
ATOM 1966 C C . ALA A 1 265 ? 32.469 18.469 10.75 1 94.81 265 ALA A C 1
ATOM 1968 O O . ALA A 1 265 ? 32.5 19.578 11.297 1 94.81 265 ALA A O 1
ATOM 1969 N N . THR A 1 266 ? 31.359 17.766 10.734 1 94.38 266 THR A N 1
ATOM 1970 C CA . THR A 1 266 ? 30.109 18.234 11.328 1 94.38 266 THR A CA 1
ATOM 1971 C C . THR A 1 266 ? 30.25 18.344 12.844 1 94.38 266 THR A C 1
ATOM 1973 O O . THR A 1 266 ? 29.812 19.344 13.438 1 94.38 266 THR A O 1
ATOM 1976 N N . LEU A 1 267 ? 30.906 17.406 13.469 1 95.19 267 LEU A N 1
ATOM 1977 C CA . LEU A 1 267 ? 31.047 17.406 14.922 1 95.19 267 LEU A CA 1
ATOM 1978 C C . LEU A 1 267 ? 32.031 18.484 15.375 1 95.19 267 LEU A C 1
ATOM 1980 O O . LEU A 1 267 ? 31.797 19.156 16.391 1 95.19 267 LEU A O 1
ATOM 1984 N N . THR A 1 268 ? 33.062 18.688 14.609 1 94.88 268 THR A N 1
ATOM 1985 C CA . THR A 1 268 ? 34.031 19.703 14.953 1 94.88 268 THR A CA 1
ATOM 1986 C C . THR A 1 268 ? 33.438 21.109 14.836 1 94.88 268 THR A C 1
ATOM 1988 O O . THR A 1 268 ? 33.625 21.938 15.727 1 94.88 268 THR A O 1
ATOM 1991 N N . THR A 1 269 ? 32.719 21.344 13.805 1 94.5 269 THR A N 1
ATOM 1992 C CA . THR A 1 269 ? 32.125 22.656 13.609 1 94.5 269 THR A CA 1
ATOM 1993 C C . THR A 1 269 ? 31 22.906 14.609 1 94.5 269 THR A C 1
ATOM 1995 O O . THR A 1 269 ? 30.844 24.016 15.125 1 94.5 269 THR A O 1
ATOM 1998 N N . SER A 1 270 ? 30.234 21.859 14.906 1 95 270 SER A N 1
ATOM 1999 C CA . SER A 1 270 ? 29.188 22.016 15.898 1 95 270 SER A CA 1
ATOM 2000 C C . SER A 1 270 ? 29.766 22.297 17.281 1 95 270 SER A C 1
ATOM 2002 O O . SER A 1 270 ? 29.234 23.125 18.031 1 95 270 SER A O 1
ATOM 2004 N N . ALA A 1 271 ? 30.828 21.656 17.578 1 95.44 271 ALA A N 1
ATOM 2005 C CA . ALA A 1 271 ? 31.484 21.906 18.859 1 95.44 271 ALA A CA 1
ATOM 2006 C C . ALA A 1 271 ? 32.031 23.328 18.922 1 95.44 271 ALA A C 1
ATOM 2008 O O . ALA A 1 271 ? 31.938 23.984 19.969 1 95.44 271 ALA A O 1
ATOM 2009 N N . LEU A 1 272 ? 32.562 23.766 17.844 1 95.38 272 LEU A N 1
ATOM 2010 C CA . LEU A 1 272 ? 33.062 25.125 17.766 1 95.38 272 LEU A CA 1
ATOM 2011 C C . LEU A 1 272 ? 31.953 26.141 18.016 1 95.38 272 LEU A C 1
ATOM 2013 O O . LEU A 1 272 ? 32.125 27.094 18.766 1 95.38 272 LEU A O 1
ATOM 2017 N N . TYR A 1 273 ? 30.797 26 17.453 1 95.5 273 TYR A N 1
ATOM 2018 C CA . TYR A 1 273 ? 29.688 26.922 17.609 1 95.5 273 TYR A CA 1
ATOM 2019 C C . TYR A 1 273 ? 29.141 26.875 19.047 1 95.5 273 TYR A C 1
ATOM 2021 O O . TYR A 1 273 ? 28.812 27.922 19.625 1 95.5 273 TYR A O 1
ATOM 2029 N N . VAL A 1 274 ? 29.125 25.672 19.609 1 96.19 274 VAL A N 1
ATOM 2030 C CA . VAL A 1 274 ? 28.625 25.547 20.984 1 96.19 274 VAL A CA 1
ATOM 2031 C C . VAL A 1 274 ? 29.562 26.266 21.953 1 96.19 274 VAL A C 1
ATOM 2033 O O . VAL A 1 274 ? 29.109 27.031 22.797 1 96.19 274 VAL A O 1
ATOM 2036 N N . VAL A 1 275 ? 30.828 26.109 21.797 1 95.88 275 VAL A N 1
ATOM 2037 C CA . VAL A 1 275 ? 31.812 26.75 22.672 1 95.88 275 VAL A CA 1
ATOM 2038 C C . VAL A 1 275 ? 31.797 28.266 22.469 1 95.88 275 VAL A C 1
ATOM 2040 O O . VAL A 1 275 ? 31.906 29.016 23.422 1 95.88 275 VAL A O 1
ATOM 2043 N N . SER A 1 276 ? 31.594 28.672 21.281 1 95.19 276 SER A N 1
ATOM 2044 C CA . SER A 1 276 ? 31.578 30.094 20.969 1 95.19 276 SER A CA 1
ATOM 2045 C C . SER A 1 276 ? 30.359 30.781 21.562 1 95.19 276 SER A C 1
ATOM 2047 O O . SER A 1 276 ? 30.438 31.938 22 1 95.19 276 SER A O 1
ATOM 2049 N N . VAL A 1 277 ? 29.219 30.094 21.609 1 95.94 277 VAL A N 1
ATOM 2050 C CA . VAL A 1 277 ? 28.031 30.656 22.219 1 95.94 277 VAL A CA 1
ATOM 2051 C C . VAL A 1 277 ? 28.281 30.938 23.688 1 95.94 277 VAL A C 1
ATOM 2053 O O . VAL A 1 277 ? 27.953 32.031 24.203 1 95.94 277 VAL A O 1
ATOM 2056 N N . LEU A 1 278 ? 28.969 30.062 24.359 1 95.81 278 LEU A N 1
ATOM 2057 C CA . LEU A 1 278 ? 29.234 30.188 25.781 1 95.81 278 LEU A CA 1
ATOM 2058 C C . LEU A 1 278 ? 30.25 31.297 26.047 1 95.81 278 LEU A C 1
ATOM 2060 O O . LEU A 1 278 ? 30.078 32.094 26.969 1 95.81 278 LEU A O 1
ATOM 2064 N N . LEU A 1 279 ? 31.156 31.438 25.188 1 94.94 279 LEU A N 1
ATOM 2065 C CA . LEU A 1 279 ? 32.219 32.406 25.375 1 94.94 279 LEU A CA 1
ATOM 2066 C C . LEU A 1 279 ? 31.734 33.812 25.031 1 94.94 279 LEU A C 1
ATOM 2068 O O . LEU A 1 279 ? 32 34.781 25.766 1 94.94 279 LEU A O 1
ATOM 2072 N N . PHE A 1 280 ? 31.016 33.969 23.953 1 94.44 280 PHE A N 1
ATOM 2073 C CA . PHE A 1 280 ? 30.5 35.281 23.562 1 94.44 280 PHE A CA 1
ATOM 2074 C C . PHE A 1 280 ? 29.484 35.781 24.562 1 94.44 280 PHE A C 1
ATOM 2076 O O . PHE A 1 280 ? 29.453 36.969 24.875 1 94.44 280 PHE A O 1
ATOM 2083 N N . GLY A 1 281 ? 28.656 34.844 25.031 1 93.81 281 GLY A N 1
ATOM 2084 C CA . GLY A 1 281 ? 27.656 35.25 26.016 1 93.81 281 GLY A CA 1
ATOM 2085 C C . GLY A 1 281 ? 28.266 35.688 27.328 1 93.81 281 GLY A C 1
ATOM 2086 O O . GLY A 1 281 ? 27.656 36.5 28.047 1 93.81 281 GLY A O 1
ATOM 2087 N N . ALA A 1 282 ? 29.5 35.25 27.625 1 94.25 282 ALA A N 1
ATOM 2088 C CA . ALA A 1 282 ? 30.141 35.594 28.891 1 94.25 282 ALA A CA 1
ATOM 2089 C C . ALA A 1 282 ? 31.109 36.75 28.719 1 94.25 282 ALA A C 1
ATOM 2091 O O . ALA A 1 282 ? 31.578 37.312 29.703 1 94.25 282 ALA A O 1
ATOM 2092 N N . LEU A 1 283 ? 31.328 37.188 27.562 1 93.19 283 LEU A N 1
ATOM 2093 C CA . LEU A 1 283 ? 32.438 38.094 27.25 1 93.19 283 LEU A CA 1
ATOM 2094 C C . LEU A 1 283 ? 31.969 39.531 27.312 1 93.19 283 LEU A C 1
ATOM 2096 O O . LEU A 1 283 ? 32.75 40.438 27.688 1 93.19 283 LEU A O 1
ATOM 2100 N N . ALA A 1 284 ? 30.703 39.844 26.844 1 92.75 284 ALA A N 1
ATOM 2101 C CA . ALA A 1 284 ? 30.281 41.219 26.641 1 92.75 284 ALA A CA 1
ATOM 2102 C C . ALA A 1 284 ? 28.828 41.406 27.094 1 92.75 284 ALA A C 1
ATOM 2104 O O . ALA A 1 284 ? 28.078 40.438 27.219 1 92.75 284 ALA A O 1
ATOM 2105 N N . THR A 1 285 ? 28.578 42.688 27.234 1 92.12 285 THR A N 1
ATOM 2106 C CA . THR A 1 285 ? 27.219 43.031 27.609 1 92.12 285 THR A CA 1
ATOM 2107 C C . THR A 1 285 ? 26.281 42.875 26.406 1 92.12 285 THR A C 1
ATOM 2109 O O . THR A 1 285 ? 26.734 42.875 25.266 1 92.12 285 THR A O 1
ATOM 2112 N N . ARG A 1 286 ? 25.094 42.688 26.609 1 92.19 286 ARG A N 1
ATOM 2113 C CA . ARG A 1 286 ? 24.094 42.469 25.562 1 92.19 286 ARG A CA 1
ATOM 2114 C C . ARG A 1 286 ? 24.078 43.625 24.562 1 92.19 286 ARG A C 1
ATOM 2116 O O . ARG A 1 286 ? 23.953 43.406 23.359 1 92.19 286 ARG A O 1
ATOM 2123 N N . ARG A 1 287 ? 24.188 44.812 25.109 1 89 287 ARG A N 1
ATOM 2124 C CA . ARG A 1 287 ? 24.188 45.969 24.25 1 89 287 ARG A CA 1
ATOM 2125 C C . ARG A 1 287 ? 25.375 45.938 23.297 1 89 287 ARG A C 1
ATOM 2127 O O . ARG A 1 287 ? 25.219 46.25 22.109 1 89 287 ARG A O 1
ATOM 2134 N N . THR A 1 288 ? 26.469 45.531 23.797 1 90.19 288 THR A N 1
ATOM 2135 C CA . THR A 1 288 ? 27.656 45.469 22.953 1 90.19 288 THR A CA 1
ATOM 2136 C C . THR A 1 288 ? 27.531 44.375 21.922 1 90.19 288 THR A C 1
ATOM 2138 O O . THR A 1 288 ? 27.984 44.5 20.781 1 90.19 288 THR A O 1
ATOM 2141 N N . LEU A 1 289 ? 26.969 43.312 22.359 1 91.38 289 LEU A N 1
ATOM 2142 C CA . LEU A 1 289 ? 26.766 42.188 21.438 1 91.38 289 LEU A CA 1
ATOM 2143 C C . LEU A 1 289 ? 25.859 42.594 20.281 1 91.38 289 LEU A C 1
ATOM 2145 O O . LEU A 1 289 ? 26.031 42.125 19.156 1 91.38 289 LEU A O 1
ATOM 2149 N N . LEU A 1 290 ? 24.906 43.531 20.469 1 89.94 290 LEU A N 1
ATOM 2150 C CA . LEU A 1 290 ? 23.922 43.906 19.469 1 89.94 290 LEU A CA 1
ATOM 2151 C C . LEU A 1 290 ? 24.406 45.094 18.641 1 89.94 290 LEU A C 1
ATOM 2153 O O . LEU A 1 290 ? 24 45.25 17.484 1 89.94 290 LEU A O 1
ATOM 2157 N N . THR A 1 291 ? 25.281 45.875 19.219 1 84.75 291 THR A N 1
ATOM 2158 C CA . THR A 1 291 ? 25.703 47.094 18.531 1 84.75 291 THR A CA 1
ATOM 2159 C C . THR A 1 291 ? 26.984 46.875 17.75 1 84.75 291 THR A C 1
ATOM 2161 O O . THR A 1 291 ? 27.172 47.469 16.688 1 84.75 291 THR A O 1
ATOM 2164 N N . ASP A 1 292 ? 27.859 46.031 18.25 1 85.19 292 ASP A N 1
ATOM 2165 C CA . ASP A 1 292 ? 29.094 45.75 17.547 1 85.19 292 ASP A CA 1
ATOM 2166 C C . ASP A 1 292 ? 28.922 44.562 16.594 1 85.19 292 ASP A C 1
ATOM 2168 O O . ASP A 1 292 ? 29.031 43.406 17.016 1 85.19 292 ASP A O 1
ATOM 2172 N N . ARG A 1 293 ? 28.859 44.844 15.352 1 79.81 293 ARG A N 1
ATOM 2173 C CA . ARG A 1 293 ? 28.609 43.812 14.359 1 79.81 293 ARG A CA 1
ATOM 2174 C C . ARG A 1 293 ? 29.891 43.031 14.055 1 79.81 293 ARG A C 1
ATOM 2176 O O . ARG A 1 293 ? 29.844 41.938 13.492 1 79.81 293 ARG A O 1
ATOM 2183 N N . LEU A 1 294 ? 31 43.531 14.406 1 84.31 294 LEU A N 1
ATOM 2184 C CA . LEU A 1 294 ? 32.281 42.875 14.203 1 84.31 294 LEU A CA 1
ATOM 2185 C C . LEU A 1 294 ? 33 42.688 15.531 1 84.31 294 LEU A C 1
ATOM 2187 O O . LEU A 1 294 ? 34.188 43 15.656 1 84.31 294 LEU A O 1
ATOM 2191 N N . LEU A 1 295 ? 32.281 42.156 16.391 1 87.69 295 LEU A N 1
ATOM 2192 C CA . LEU A 1 295 ? 32.844 41.906 17.734 1 87.69 295 LEU A CA 1
ATOM 2193 C C . LEU A 1 295 ? 34.031 41 17.672 1 87.69 295 LEU A C 1
ATOM 2195 O O . LEU A 1 295 ? 35 41.156 18.453 1 87.69 295 LEU A O 1
ATOM 2199 N N . THR A 1 296 ? 34.062 40.062 16.734 1 90 296 THR A N 1
ATOM 2200 C CA . THR A 1 296 ? 35.156 39.094 16.625 1 90 296 THR A CA 1
ATOM 2201 C C . THR A 1 296 ? 36.438 39.812 16.234 1 90 296 THR A C 1
ATOM 2203 O O . THR A 1 296 ? 37.531 39.406 16.641 1 90 296 THR A O 1
ATOM 2206 N N . ALA A 1 297 ? 36.312 40.781 15.414 1 88.12 297 ALA A N 1
ATOM 2207 C CA . ALA A 1 297 ? 37.5 41.531 15.039 1 88.12 297 ALA A CA 1
ATOM 2208 C C . ALA A 1 297 ? 37.969 42.406 16.188 1 88.12 297 ALA A C 1
ATOM 2210 O O . ALA A 1 297 ? 39.188 42.594 16.375 1 88.12 297 ALA A O 1
ATOM 2211 N N . THR A 1 298 ? 37 42.938 17 1 88.12 298 THR A N 1
ATOM 2212 C CA . THR A 1 298 ? 37.344 43.812 18.109 1 88.12 298 THR A CA 1
ATOM 2213 C C . THR A 1 298 ? 38.062 43.062 19.219 1 88.12 298 THR A C 1
ATOM 2215 O O . THR A 1 298 ? 38.969 43.594 19.875 1 88.12 298 THR A O 1
ATOM 2218 N N . VAL A 1 299 ? 37.719 41.844 19.375 1 90.06 299 VAL A N 1
ATOM 2219 C CA . VAL A 1 299 ? 38.219 41.094 20.516 1 90.06 299 VAL A CA 1
ATOM 2220 C C . VAL A 1 299 ? 39.469 40.312 20.094 1 90.06 299 VAL A C 1
ATOM 2222 O O . VAL A 1 299 ? 40.25 39.875 20.938 1 90.06 299 VAL A O 1
ATOM 2225 N N . ALA A 1 300 ? 39.75 40.188 18.828 1 90.69 300 ALA A N 1
ATOM 2226 C CA . ALA A 1 300 ? 40.844 39.344 18.328 1 90.69 300 ALA A CA 1
ATOM 2227 C C . ALA A 1 300 ? 42.188 39.906 18.703 1 90.69 300 ALA A C 1
ATOM 2229 O O . ALA A 1 300 ? 42.375 41.125 18.766 1 90.69 300 ALA A O 1
ATOM 2230 N N . TRP A 1 301 ? 43.094 39.094 19.156 1 89.19 301 TRP A N 1
ATOM 2231 C CA . TRP A 1 301 ? 44.5 39.438 19.453 1 89.19 301 TRP A CA 1
ATOM 2232 C C . TRP A 1 301 ? 45.438 38.844 18.406 1 89.19 301 TRP A C 1
ATOM 2234 O O . TRP A 1 301 ? 45.312 37.656 18.031 1 89.19 301 TRP A O 1
ATOM 2244 N N . PRO A 1 302 ? 46.375 39.562 17.734 1 85.25 302 PRO A N 1
ATOM 2245 C CA . PRO A 1 302 ? 46.938 40.844 18.172 1 85.25 302 PRO A CA 1
ATOM 2246 C C . PRO A 1 302 ? 46.312 42.031 17.422 1 85.25 302 PRO A C 1
ATOM 2248 O O . PRO A 1 302 ? 46.344 43.156 17.938 1 85.25 302 PRO A O 1
ATOM 2251 N N . PHE A 1 303 ? 45.906 41.719 16.031 1 86.94 303 PHE A N 1
ATOM 2252 C CA . PHE A 1 303 ? 45.344 42.812 15.234 1 86.94 303 PHE A CA 1
ATOM 2253 C C . PHE A 1 303 ? 44 42.406 14.641 1 86.94 303 PHE A C 1
ATOM 2255 O O . PHE A 1 303 ? 43.812 41.25 14.281 1 86.94 303 PHE A O 1
ATOM 2262 N N . PRO A 1 304 ? 43.125 43.344 14.609 1 87.75 304 PRO A N 1
ATOM 2263 C CA . PRO A 1 304 ? 41.812 43.062 13.992 1 87.75 304 PRO A CA 1
ATOM 2264 C C . PRO A 1 304 ? 41.938 42.75 12.508 1 87.75 304 PRO A C 1
ATOM 2266 O O . PRO A 1 304 ? 41.031 42.094 11.945 1 87.75 304 PRO A O 1
ATOM 2269 N N . ALA A 1 305 ? 43 43.094 11.867 1 87.19 305 ALA A N 1
ATOM 2270 C CA . ALA A 1 305 ? 43.188 42.906 10.43 1 87.19 305 ALA A CA 1
ATOM 2271 C C . ALA A 1 305 ? 43.25 41.406 10.102 1 87.19 305 ALA A C 1
ATOM 2273 O O . ALA A 1 305 ? 42.875 41 9.016 1 87.19 305 ALA A O 1
ATOM 2274 N N . VAL A 1 306 ? 43.625 40.625 11.031 1 89.88 306 VAL A N 1
ATOM 2275 C CA . VAL A 1 306 ? 43.719 39.188 10.828 1 89.88 306 VAL A CA 1
ATOM 2276 C C . VAL A 1 306 ? 42.344 38.562 10.641 1 89.88 306 VAL A C 1
ATOM 2278 O O . VAL A 1 306 ? 42.156 37.625 9.852 1 89.88 306 VAL A O 1
ATOM 2281 N N . ILE A 1 307 ? 41.406 39.125 11.305 1 91.44 307 ILE A N 1
ATOM 2282 C CA . ILE A 1 307 ? 40.062 38.594 11.234 1 91.44 307 ILE A CA 1
ATOM 2283 C C . ILE A 1 307 ? 39.406 39 9.906 1 91.44 307 ILE A C 1
ATOM 2285 O O . ILE A 1 307 ? 38.656 38.219 9.312 1 91.44 307 ILE A O 1
ATOM 2289 N N . TYR A 1 308 ? 39.75 40.219 9.367 1 89.25 308 TYR A N 1
ATOM 2290 C CA . TYR A 1 308 ? 39.219 40.594 8.062 1 89.25 308 TYR A CA 1
ATOM 2291 C C . TYR A 1 308 ? 39.719 39.656 6.965 1 89.25 308 TYR A C 1
ATOM 2293 O O . TYR A 1 308 ? 38.969 39.25 6.086 1 89.25 308 TYR A O 1
ATOM 2301 N N . VAL A 1 309 ? 40.938 39.281 7.086 1 89.5 309 VAL A N 1
ATOM 2302 C CA . VAL A 1 309 ? 41.5 38.344 6.121 1 89.5 309 VAL A CA 1
ATOM 2303 C C . VAL A 1 309 ? 40.875 36.969 6.289 1 89.5 309 VAL A C 1
ATOM 2305 O O . VAL A 1 309 ? 40.594 36.281 5.301 1 89.5 309 VAL A O 1
ATOM 2308 N N . GLY A 1 310 ? 40.688 36.594 7.496 1 91 310 GLY A N 1
ATOM 2309 C CA . GLY A 1 310 ? 40.062 35.312 7.766 1 91 310 GLY A CA 1
ATOM 2310 C C . GLY A 1 310 ? 38.656 35.219 7.199 1 91 310 GLY A C 1
ATOM 2311 O O . GLY A 1 310 ? 38.281 34.219 6.621 1 91 310 GLY A O 1
ATOM 2312 N N . ILE A 1 311 ? 37.906 36.281 7.293 1 91.25 311 ILE A N 1
ATOM 2313 C CA . ILE A 1 311 ? 36.531 36.312 6.793 1 91.25 311 ILE A CA 1
ATOM 2314 C C . ILE A 1 311 ? 36.531 36.219 5.27 1 91.25 311 ILE A C 1
ATOM 2316 O O . ILE A 1 311 ? 35.781 35.406 4.691 1 91.25 311 ILE A O 1
ATOM 2320 N N . VAL A 1 312 ? 37.375 36.938 4.598 1 91.44 312 VAL A N 1
ATOM 2321 C CA . VAL A 1 312 ? 37.406 36.969 3.141 1 91.44 312 VAL A CA 1
ATOM 2322 C C . VAL A 1 312 ? 37.844 35.594 2.621 1 91.44 312 VAL A C 1
ATOM 2324 O O . VAL A 1 312 ? 37.219 35.031 1.71 1 91.44 312 VAL A O 1
ATOM 2327 N N . LEU A 1 313 ? 38.781 35 3.268 1 92.88 313 LEU A N 1
ATOM 2328 C CA . LEU A 1 313 ? 39.281 33.719 2.793 1 92.88 313 LEU A CA 1
ATOM 2329 C C . LEU A 1 313 ? 38.312 32.594 3.127 1 92.88 313 LEU A C 1
ATOM 2331 O O . LEU A 1 313 ? 38.219 31.625 2.377 1 92.88 313 LEU A O 1
ATOM 2335 N N . SER A 1 314 ? 37.688 32.688 4.254 1 92.75 314 SER A N 1
ATOM 2336 C CA . SER A 1 314 ? 36.688 31.672 4.594 1 92.75 314 SER A CA 1
ATOM 2337 C C . SER A 1 314 ? 35.531 31.672 3.596 1 92.75 314 SER A C 1
ATOM 2339 O O . SER A 1 314 ? 35.094 30.609 3.15 1 92.75 314 SER A O 1
ATOM 2341 N N . THR A 1 315 ? 35.031 32.812 3.195 1 91.81 315 THR A N 1
ATOM 2342 C CA . THR A 1 315 ? 33.938 32.906 2.262 1 91.81 315 THR A CA 1
ATOM 2343 C C . THR A 1 315 ? 34.375 32.531 0.851 1 91.81 315 THR A C 1
ATOM 2345 O O . THR A 1 315 ? 33.625 31.875 0.12 1 91.81 315 THR A O 1
ATOM 2348 N N . LEU A 1 316 ? 35.562 32.875 0.522 1 92.81 316 LEU A N 1
ATOM 2349 C CA . LEU A 1 316 ? 36.062 32.5 -0.784 1 92.81 316 LEU A CA 1
ATOM 2350 C C . LEU A 1 316 ? 36.281 30.984 -0.847 1 92.81 316 LEU A C 1
ATOM 2352 O O . LEU A 1 316 ? 36.094 30.359 -1.9 1 92.81 316 LEU A O 1
ATOM 2356 N N . GLY A 1 317 ? 36.75 30.469 0.222 1 91.81 317 GLY A N 1
ATOM 2357 C CA . GLY A 1 317 ? 36.906 29.016 0.281 1 91.81 317 GLY A CA 1
ATOM 2358 C C . GLY A 1 317 ? 35.594 28.281 0.095 1 91.81 317 GLY A C 1
ATOM 2359 O O . GLY A 1 317 ? 35.531 27.297 -0.626 1 91.81 317 GLY A O 1
ATOM 2360 N N . ALA A 1 318 ? 34.562 28.734 0.714 1 91.88 318 ALA A N 1
ATOM 2361 C CA . ALA A 1 318 ? 33.219 28.156 0.557 1 91.88 318 ALA A CA 1
ATOM 2362 C C . ALA A 1 318 ? 32.719 28.297 -0.876 1 91.88 318 ALA A C 1
ATOM 2364 O O . ALA A 1 318 ? 32.094 27.391 -1.42 1 91.88 318 ALA A O 1
ATOM 2365 N N . ALA A 1 319 ? 32.969 29.438 -1.481 1 93.06 319 ALA A N 1
ATOM 2366 C CA . ALA A 1 319 ? 32.594 29.672 -2.871 1 93.06 319 ALA A CA 1
ATOM 2367 C C . ALA A 1 319 ? 33.312 28.719 -3.809 1 93.06 319 ALA A C 1
ATOM 2369 O O . ALA A 1 319 ? 32.719 28.188 -4.75 1 93.06 319 ALA A O 1
ATOM 2370 N N . LEU A 1 320 ? 34.562 28.547 -3.51 1 92.19 320 LEU A N 1
ATOM 2371 C CA . LEU A 1 320 ? 35.344 27.641 -4.32 1 92.19 320 LEU A CA 1
ATOM 2372 C C . LEU A 1 320 ? 34.781 26.219 -4.277 1 92.19 320 LEU A C 1
ATOM 2374 O O . LEU A 1 320 ? 34.688 25.547 -5.309 1 92.19 320 LEU A O 1
ATOM 2378 N N . GLN A 1 321 ? 34.469 25.812 -3.139 1 90.94 321 GLN A N 1
ATOM 2379 C CA . GLN A 1 321 ? 33.906 24.469 -2.992 1 90.94 321 GLN A CA 1
ATOM 2380 C C . GLN A 1 321 ? 32.562 24.344 -3.695 1 90.94 321 GLN A C 1
ATOM 2382 O O . GLN A 1 321 ? 32.25 23.328 -4.301 1 90.94 321 GLN A O 1
ATOM 2387 N N . SER A 1 322 ? 31.703 25.328 -3.633 1 91.69 322 SER A N 1
ATOM 2388 C CA . SER A 1 322 ? 30.406 25.312 -4.293 1 91.69 322 SER A CA 1
ATOM 2389 C C . SER A 1 322 ? 30.547 25.297 -5.809 1 91.69 322 SER A C 1
ATOM 2391 O O . SER A 1 322 ? 29.844 24.562 -6.496 1 91.69 322 SER A O 1
ATOM 2393 N N . LEU A 1 323 ? 31.531 26.047 -6.293 1 92.75 323 LEU A N 1
ATOM 2394 C CA . LEU A 1 323 ? 31.75 26.125 -7.734 1 92.75 323 LEU A CA 1
ATOM 2395 C C . LEU A 1 323 ? 32.469 24.875 -8.25 1 92.75 323 LEU A C 1
ATOM 2397 O O . LEU A 1 323 ? 32.469 24.625 -9.453 1 92.75 323 LEU A O 1
ATOM 2401 N N . THR A 1 324 ? 33.062 24.125 -7.383 1 90.25 324 THR A N 1
ATOM 2402 C CA . THR A 1 324 ? 33.656 22.859 -7.762 1 90.25 324 THR A CA 1
ATOM 2403 C C . THR A 1 324 ? 32.625 21.734 -7.758 1 90.25 324 THR A C 1
ATOM 2405 O O . THR A 1 324 ? 32.594 20.891 -8.648 1 90.25 324 THR A O 1
ATOM 2408 N N . GLY A 1 325 ? 31.828 21.734 -6.801 1 89.88 325 GLY A N 1
ATOM 2409 C CA . GLY A 1 325 ? 30.859 20.672 -6.625 1 89.88 325 GLY A CA 1
ATOM 2410 C C . GLY A 1 325 ? 29.719 20.734 -7.617 1 89.88 325 GLY A C 1
ATOM 2411 O O . GLY A 1 325 ? 29.266 19.703 -8.125 1 89.88 325 GLY A O 1
ATOM 2412 N N . ALA A 1 326 ? 29.219 21.922 -8.023 1 93.06 326 ALA A N 1
ATOM 2413 C CA . ALA A 1 326 ? 28.031 22.094 -8.844 1 93.06 326 ALA A CA 1
ATOM 2414 C C . ALA A 1 326 ? 28.25 21.547 -10.25 1 93.06 326 ALA A C 1
ATOM 2416 O O . ALA A 1 326 ? 27.438 20.766 -10.75 1 93.06 326 ALA A O 1
ATOM 2417 N N . PRO A 1 327 ? 29.391 21.875 -10.906 1 92.69 327 PRO A N 1
ATOM 2418 C CA . PRO A 1 327 ? 29.578 21.328 -12.258 1 92.69 327 PRO A CA 1
ATOM 2419 C C . PRO A 1 327 ? 29.703 19.812 -12.273 1 92.69 327 PRO A C 1
ATOM 2421 O O . PRO A 1 327 ? 29.25 19.156 -13.219 1 92.69 327 PRO A O 1
ATOM 2424 N N . ARG A 1 328 ? 30.281 19.25 -11.312 1 90.75 328 ARG A N 1
ATOM 2425 C CA . ARG A 1 328 ? 30.422 17.797 -11.242 1 90.75 328 ARG A CA 1
ATOM 2426 C C . ARG A 1 328 ? 29.062 17.125 -11.031 1 90.75 328 ARG A C 1
ATOM 2428 O O . ARG A 1 328 ? 28.828 16.047 -11.562 1 90.75 328 ARG A O 1
ATOM 2435 N N . LEU A 1 329 ? 28.328 17.766 -10.312 1 92.06 329 LEU A N 1
ATOM 2436 C CA . LEU A 1 329 ? 26.969 17.266 -10.125 1 92.06 329 LEU A CA 1
ATOM 2437 C C . LEU A 1 329 ? 26.188 17.297 -11.43 1 92.06 329 LEU A C 1
ATOM 2439 O O . LEU A 1 329 ? 25.531 16.328 -11.789 1 92.06 329 LEU A O 1
ATOM 2443 N N . LEU A 1 330 ? 26.266 18.422 -12.102 1 93.5 330 LEU A N 1
ATOM 2444 C CA . LEU A 1 330 ? 25.562 18.562 -13.375 1 93.5 330 LEU A CA 1
ATOM 2445 C C . LEU A 1 330 ? 26.094 17.562 -14.398 1 93.5 330 LEU A C 1
ATOM 2447 O O . LEU A 1 330 ? 25.328 16.969 -15.156 1 93.5 330 LEU A O 1
ATOM 2451 N N . ALA A 1 331 ? 27.328 17.328 -14.414 1 92.75 331 ALA A N 1
ATOM 2452 C CA . ALA A 1 331 ? 27.938 16.375 -15.328 1 92.75 331 ALA A CA 1
ATOM 2453 C C . ALA A 1 331 ? 27.5 14.945 -15 1 92.75 331 ALA A C 1
ATOM 2455 O O . ALA A 1 331 ? 27.266 14.141 -15.906 1 92.75 331 ALA A O 1
ATOM 2456 N N . ALA A 1 332 ? 27.453 14.625 -13.773 1 91 332 ALA A N 1
ATOM 2457 C CA . ALA A 1 332 ? 27 13.289 -13.359 1 91 332 ALA A CA 1
ATOM 2458 C C . ALA A 1 332 ? 25.562 13.031 -13.805 1 91 332 ALA A C 1
ATOM 2460 O O . ALA A 1 332 ? 25.25 11.922 -14.25 1 91 332 ALA A O 1
ATOM 2461 N N . ILE A 1 333 ? 24.734 14.016 -13.672 1 92.31 333 ILE A N 1
ATOM 2462 C CA . ILE A 1 333 ? 23.344 13.883 -14.102 1 92.31 333 ILE A CA 1
ATOM 2463 C C . ILE A 1 333 ? 23.281 13.695 -15.617 1 92.31 333 ILE A C 1
ATOM 2465 O O . ILE A 1 333 ? 22.531 12.859 -16.109 1 92.31 333 ILE A O 1
ATOM 2469 N N . ALA A 1 334 ? 24.109 14.414 -16.312 1 92.75 334 ALA A N 1
ATOM 2470 C CA . ALA A 1 334 ? 24.141 14.344 -17.766 1 92.75 334 ALA A CA 1
ATOM 2471 C C . ALA A 1 334 ? 24.688 13 -18.25 1 92.75 334 ALA A C 1
ATOM 2473 O O . ALA A 1 334 ? 24.25 12.461 -19.266 1 92.75 334 ALA A O 1
ATOM 2474 N N . ASN A 1 335 ? 25.578 12.445 -17.547 1 90.75 335 ASN A N 1
ATOM 2475 C CA . ASN A 1 335 ? 26.203 11.18 -17.922 1 90.75 335 ASN A CA 1
ATOM 2476 C C . ASN A 1 335 ? 25.219 10.016 -17.812 1 90.75 335 ASN A C 1
ATOM 2478 O O . ASN A 1 335 ? 25.375 9.008 -18.516 1 90.75 335 ASN A O 1
ATOM 2482 N N . ASP A 1 336 ? 24.281 10.102 -16.938 1 88.25 336 ASP A N 1
ATOM 2483 C CA . ASP A 1 336 ? 23.297 9.039 -16.797 1 88.25 336 ASP A CA 1
ATOM 2484 C C . ASP A 1 336 ? 22.281 9.062 -17.938 1 88.25 336 ASP A C 1
ATOM 2486 O O . ASP A 1 336 ? 21.516 8.117 -18.125 1 88.25 336 ASP A O 1
ATOM 2490 N N . ASP A 1 337 ? 22.234 10 -18.766 1 87.5 337 ASP A N 1
ATOM 2491 C CA . ASP A 1 337 ? 21.484 10.109 -20.016 1 87.5 337 ASP A CA 1
ATOM 2492 C C . ASP A 1 337 ? 19.984 9.922 -19.75 1 87.5 337 ASP A C 1
ATOM 2494 O O . ASP A 1 337 ? 19.328 9.133 -20.438 1 87.5 337 ASP A O 1
ATOM 2498 N N . ILE A 1 338 ? 19.5 10.547 -18.766 1 88.19 338 ILE A N 1
ATOM 2499 C CA . ILE A 1 338 ? 18.078 10.469 -18.469 1 88.19 338 ILE A CA 1
ATOM 2500 C C . ILE A 1 338 ? 17.328 11.586 -19.203 1 88.19 338 ILE A C 1
ATOM 2502 O O . ILE A 1 338 ? 16.281 11.344 -19.812 1 88.19 338 ILE A O 1
ATOM 2506 N N . LEU A 1 339 ? 17.906 12.812 -19.172 1 89.31 339 LEU A N 1
ATOM 2507 C CA . LEU A 1 339 ? 17.312 13.969 -19.844 1 89.31 339 LEU A CA 1
ATOM 2508 C C . LEU A 1 339 ? 18.109 14.344 -21.094 1 89.31 339 LEU A C 1
ATOM 2510 O O . LEU A 1 339 ? 19.266 14.758 -21 1 89.31 339 LEU A O 1
ATOM 2514 N N . PRO A 1 340 ? 17.5 14.273 -22.219 1 87.75 340 PRO A N 1
ATOM 2515 C CA . PRO A 1 340 ? 18.234 14.562 -23.453 1 87.75 340 PRO A CA 1
ATOM 2516 C C . PRO A 1 340 ? 18.672 16.016 -23.547 1 87.75 340 PRO A C 1
ATOM 2518 O O . PRO A 1 340 ? 19.688 16.312 -24.188 1 87.75 340 PRO A O 1
ATOM 2521 N N . ILE A 1 341 ? 18.047 16.922 -22.891 1 86.56 341 ILE A N 1
ATOM 2522 C CA . ILE A 1 341 ? 18.375 18.344 -22.953 1 86.56 341 ILE A CA 1
ATOM 2523 C C . ILE A 1 341 ? 19.719 18.609 -22.281 1 86.56 341 ILE A C 1
ATOM 2525 O O . ILE A 1 341 ? 20.438 19.547 -22.641 1 86.56 341 ILE A O 1
ATOM 2529 N N . LEU A 1 342 ? 20.172 17.75 -21.422 1 91 342 LEU A N 1
ATOM 2530 C CA . LEU A 1 342 ? 21.406 17.953 -20.656 1 91 342 LEU A CA 1
ATOM 2531 C C . LEU A 1 342 ? 22.562 17.219 -21.312 1 91 342 LEU A C 1
ATOM 2533 O O . LEU A 1 342 ? 23.672 17.203 -20.781 1 91 342 LEU A O 1
ATOM 2537 N N . ASN A 1 343 ? 22.391 16.703 -22.469 1 89.69 343 ASN A N 1
ATOM 2538 C CA . ASN A 1 343 ? 23.406 15.898 -23.125 1 89.69 343 ASN A CA 1
ATOM 2539 C C . ASN A 1 343 ? 24.625 16.734 -23.5 1 89.69 343 ASN A C 1
ATOM 2541 O O . ASN A 1 343 ? 25.719 16.203 -23.688 1 89.69 343 ASN A O 1
ATOM 2545 N N . TYR A 1 344 ? 24.469 18.016 -23.453 1 90.38 344 TYR A N 1
ATOM 2546 C CA . TYR A 1 344 ? 25.562 18.906 -23.797 1 90.38 344 TYR A CA 1
ATOM 2547 C C . TYR A 1 344 ? 26.609 18.953 -22.688 1 90.38 344 TYR A C 1
ATOM 2549 O O . TYR A 1 344 ? 27.75 19.328 -22.922 1 90.38 344 TYR A O 1
ATOM 2557 N N . PHE A 1 345 ? 26.266 18.469 -21.578 1 92.75 345 PHE A N 1
ATOM 2558 C CA . PHE A 1 345 ? 27.141 18.578 -20.422 1 92.75 345 PHE A CA 1
ATOM 2559 C C . PHE A 1 345 ? 27.797 17.234 -20.109 1 92.75 345 PHE A C 1
ATOM 2561 O O . PHE A 1 345 ? 28.469 17.094 -19.078 1 92.75 345 PHE A O 1
ATOM 2568 N N . LYS A 1 346 ? 27.688 16.234 -20.938 1 90.81 346 LYS A N 1
ATOM 2569 C CA . LYS A 1 346 ? 28.266 14.906 -20.734 1 90.81 346 LYS A CA 1
ATOM 2570 C C . LYS A 1 346 ? 29.781 14.938 -20.812 1 90.81 346 LYS A C 1
ATOM 2572 O O . LYS A 1 346 ? 30.359 15.656 -21.641 1 90.81 346 LYS A O 1
ATOM 2577 N N . VAL A 1 347 ? 30.312 14.32 -19.859 1 87.5 347 VAL A N 1
ATOM 2578 C CA . VAL A 1 347 ? 31.781 14.242 -19.844 1 87.5 347 VAL A CA 1
ATOM 2579 C C . VAL A 1 347 ? 32.219 12.805 -19.531 1 87.5 347 VAL A C 1
ATOM 2581 O O . VAL A 1 347 ? 31.531 12.094 -18.797 1 87.5 347 VAL A O 1
ATOM 2584 N N . ALA A 1 348 ? 33.281 12.336 -20.141 1 78.31 348 ALA A N 1
ATOM 2585 C CA . ALA A 1 348 ? 33.812 11 -19.922 1 78.31 348 ALA A CA 1
ATOM 2586 C C . ALA A 1 348 ? 34.344 10.844 -18.484 1 78.31 348 ALA A C 1
ATOM 2588 O O . ALA A 1 348 ? 34.656 11.836 -17.828 1 78.31 348 ALA A O 1
ATOM 2589 N N . ASP A 1 349 ? 34.375 9.609 -18 1 73.19 349 ASP A N 1
ATOM 2590 C CA . ASP A 1 349 ? 34.844 9.328 -16.641 1 73.19 349 ASP A CA 1
ATOM 2591 C C . ASP A 1 349 ? 36.281 9.789 -16.453 1 73.19 349 ASP A C 1
ATOM 2593 O O . ASP A 1 349 ? 37.156 9.484 -17.266 1 73.19 349 ASP A O 1
ATOM 2597 N N . GLY A 1 350 ? 36.562 10.672 -15.531 1 70.44 350 GLY A N 1
ATOM 2598 C CA . GLY A 1 350 ? 37.906 11.125 -15.219 1 70.44 350 GLY A CA 1
ATOM 2599 C C . GLY A 1 350 ? 38.219 12.484 -15.789 1 70.44 350 GLY A C 1
ATOM 2600 O O . GLY A 1 350 ? 39.219 13.102 -15.422 1 70.44 350 GLY A O 1
ATOM 2601 N N . SER A 1 351 ? 37.312 12.977 -16.719 1 80.56 351 SER A N 1
ATOM 2602 C CA . SER A 1 351 ? 37.594 14.273 -17.328 1 80.56 351 SER A CA 1
ATOM 2603 C C . SER A 1 351 ? 36.844 15.391 -16.578 1 80.56 351 SER A C 1
ATOM 2605 O O . SER A 1 351 ? 35.844 15.141 -15.898 1 80.56 351 SER A O 1
ATOM 2607 N N . GLU A 1 352 ? 37.531 16.562 -16.703 1 86.81 352 GLU A N 1
ATOM 2608 C CA . GLU A 1 352 ? 36.938 17.719 -16.031 1 86.81 352 GLU A CA 1
ATOM 2609 C C . GLU A 1 352 ? 35.781 18.281 -16.844 1 86.81 352 GLU A C 1
ATOM 2611 O O . GLU A 1 352 ? 35.875 18.375 -18.078 1 86.81 352 GLU A O 1
ATOM 2616 N N . PRO A 1 353 ? 34.719 18.594 -16.188 1 90.88 353 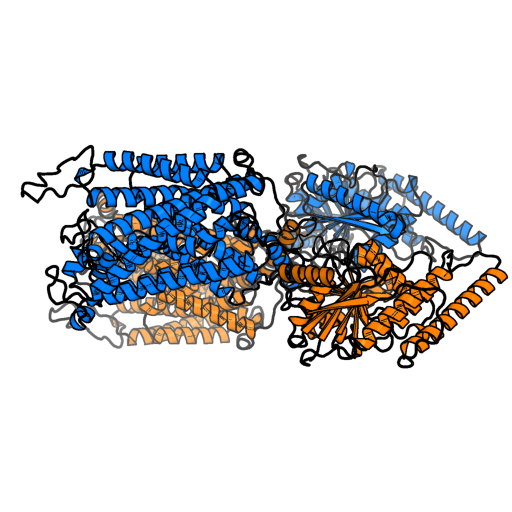PRO A N 1
ATOM 2617 C CA . PRO A 1 353 ? 33.531 19.125 -16.875 1 90.88 353 PRO A CA 1
ATOM 2618 C C . PRO A 1 353 ? 33.656 20.609 -17.172 1 90.88 353 PRO A C 1
ATOM 2620 O O . PRO A 1 353 ? 33.031 21.438 -16.5 1 90.88 353 PRO A O 1
ATOM 2623 N N . TYR A 1 354 ? 34.156 21 -18.25 1 92.5 354 TYR A N 1
ATOM 2624 C CA . TYR A 1 354 ? 34.469 22.391 -18.578 1 92.5 354 TYR A CA 1
ATOM 2625 C C . TYR A 1 354 ? 33.188 23.141 -18.953 1 92.5 354 TYR A C 1
ATOM 2627 O O . TYR A 1 354 ? 32.938 24.266 -18.484 1 92.5 354 TYR A O 1
ATOM 2635 N N . ILE A 1 355 ? 32.344 22.516 -19.688 1 94.12 355 ILE A N 1
ATOM 2636 C CA . ILE A 1 355 ? 31.141 23.188 -20.141 1 94.12 355 ILE A CA 1
ATOM 2637 C C . ILE A 1 355 ? 30.203 23.406 -18.953 1 94.12 355 ILE A C 1
ATOM 2639 O O . ILE A 1 355 ? 29.562 24.453 -18.844 1 94.12 355 ILE A O 1
ATOM 2643 N N . ALA A 1 356 ? 30.156 22.422 -18.109 1 94.5 356 ALA A N 1
ATOM 2644 C CA . ALA A 1 356 ? 29.328 22.547 -16.906 1 94.5 356 ALA A CA 1
ATOM 2645 C C . ALA A 1 356 ? 29.859 23.641 -15.984 1 94.5 356 ALA A C 1
ATOM 2647 O O . ALA A 1 356 ? 29.078 24.359 -15.344 1 94.5 356 ALA A O 1
ATOM 2648 N N . THR A 1 357 ? 31.141 23.812 -15.93 1 94.62 357 THR A N 1
ATOM 2649 C CA . THR A 1 357 ? 31.766 24.844 -15.109 1 94.62 357 THR A CA 1
ATOM 2650 C C . THR A 1 357 ? 31.438 26.234 -15.656 1 94.62 357 THR A C 1
ATOM 2652 O O . THR A 1 357 ? 31.109 27.141 -14.891 1 94.62 357 THR A O 1
ATOM 2655 N N . LEU A 1 358 ? 31.438 26.344 -16.938 1 94.94 358 LEU A N 1
ATOM 2656 C CA . LEU A 1 358 ? 31.125 27.625 -17.562 1 94.94 358 LEU A CA 1
ATOM 2657 C C . LEU A 1 358 ? 29.656 27.969 -17.344 1 94.94 358 LEU A C 1
ATOM 2659 O O . LEU A 1 358 ? 29.328 29.141 -17.094 1 94.94 358 LEU A O 1
ATOM 2663 N N . PHE A 1 359 ? 28.875 27 -17.453 1 95.69 359 PHE A N 1
ATOM 2664 C CA . PHE A 1 359 ? 27.453 27.234 -17.234 1 95.69 359 PHE A CA 1
ATOM 2665 C C . PHE A 1 359 ? 27.172 27.625 -15.789 1 95.69 359 PHE A C 1
ATOM 2667 O O . PHE A 1 359 ? 26.359 28.516 -15.523 1 95.69 359 PHE A O 1
ATOM 2674 N N . THR A 1 360 ? 27.797 26.938 -14.859 1 95.56 360 THR A N 1
ATOM 2675 C CA . THR A 1 360 ? 27.656 27.25 -13.445 1 95.56 360 THR A CA 1
ATOM 2676 C C . THR A 1 360 ? 28.141 28.672 -13.156 1 95.56 360 THR A C 1
ATOM 2678 O O . THR A 1 360 ? 27.5 29.406 -12.406 1 95.56 360 THR A O 1
ATOM 2681 N N . ALA A 1 361 ? 29.234 29.016 -13.797 1 94.88 361 ALA A N 1
ATOM 2682 C CA . ALA A 1 361 ? 29.766 30.375 -13.641 1 94.88 361 ALA A CA 1
ATOM 2683 C C . ALA A 1 361 ? 28.781 31.406 -14.18 1 94.88 361 ALA A C 1
ATOM 2685 O O . ALA A 1 361 ? 28.625 32.5 -13.609 1 94.88 361 ALA A O 1
ATOM 2686 N N . PHE A 1 362 ? 28.172 31.078 -15.18 1 95.31 362 PHE A N 1
ATOM 2687 C CA . PHE A 1 362 ? 27.188 31.969 -15.789 1 95.31 362 PHE A CA 1
ATOM 2688 C C . PHE A 1 362 ? 26.016 32.219 -14.844 1 95.31 362 PHE A C 1
ATOM 2690 O O . PHE A 1 362 ? 25.578 33.344 -14.68 1 95.31 362 PHE A O 1
ATOM 2697 N N . ILE A 1 363 ? 25.562 31.172 -14.203 1 94.5 363 ILE A N 1
ATOM 2698 C CA . ILE A 1 363 ? 24.453 31.297 -13.258 1 94.5 363 ILE A CA 1
ATOM 2699 C C . ILE A 1 363 ? 24.922 32.094 -12.039 1 94.5 363 ILE A C 1
ATOM 2701 O O . ILE A 1 363 ? 24.188 32.969 -11.555 1 94.5 363 ILE A O 1
ATOM 2705 N N . CYS A 1 364 ? 26.109 31.797 -11.594 1 94.62 364 CYS A N 1
ATOM 2706 C CA . CYS A 1 364 ? 26.656 32.5 -10.438 1 94.62 364 CYS A CA 1
ATOM 2707 C C . CYS A 1 364 ? 26.797 34 -10.727 1 94.62 364 CYS A C 1
ATOM 2709 O O . CYS A 1 364 ? 26.406 34.812 -9.914 1 94.62 364 CYS A O 1
ATOM 2711 N N . ILE A 1 365 ? 27.281 34.344 -11.938 1 94.38 365 ILE A N 1
ATOM 2712 C CA . ILE A 1 365 ? 27.469 35.719 -12.336 1 94.38 365 ILE A CA 1
ATOM 2713 C C . ILE A 1 365 ? 26.109 36.406 -12.445 1 94.38 365 ILE A C 1
ATOM 2715 O O . ILE A 1 365 ? 25.969 37.562 -12.039 1 94.38 365 ILE A O 1
ATOM 2719 N N . GLY A 1 366 ? 25.172 35.719 -12.969 1 92.56 366 GLY A N 1
ATOM 2720 C CA . GLY A 1 366 ? 23.828 36.281 -13.047 1 92.56 366 GLY A CA 1
ATOM 2721 C C . GLY A 1 366 ? 23.25 36.625 -11.688 1 92.56 366 GLY A C 1
ATOM 2722 O O . GLY A 1 366 ? 22.625 37.688 -11.531 1 92.56 366 GLY A O 1
ATOM 2723 N N . CYS A 1 367 ? 23.562 35.812 -10.672 1 91.25 367 CYS A N 1
ATOM 2724 C CA . CYS A 1 367 ? 23.062 36.062 -9.328 1 91.25 367 CYS A CA 1
ATOM 2725 C C . CYS A 1 367 ? 23.828 37.188 -8.641 1 91.25 367 CYS A C 1
ATOM 2727 O O . CYS A 1 367 ? 23.266 37.906 -7.832 1 91.25 367 CYS A O 1
ATOM 2729 N N . VAL A 1 368 ? 25.109 37.281 -8.938 1 90.88 368 VAL A N 1
ATOM 2730 C CA . VAL A 1 368 ? 25.922 38.344 -8.391 1 90.88 368 VAL A CA 1
ATOM 2731 C C . VAL A 1 368 ? 25.422 39.688 -8.898 1 90.88 368 VAL A C 1
ATOM 2733 O O . VAL A 1 368 ? 25.375 40.656 -8.141 1 90.88 368 VAL A O 1
ATOM 2736 N N . VAL A 1 369 ? 24.922 39.688 -10.094 1 89.81 369 VAL A N 1
ATOM 2737 C CA . VAL A 1 369 ? 24.438 40.906 -10.703 1 89.81 369 VAL A CA 1
ATOM 2738 C C . VAL A 1 369 ? 23.109 41.312 -10.086 1 89.81 369 VAL A C 1
ATOM 2740 O O . VAL A 1 369 ? 22.828 42.5 -9.883 1 89.81 369 VAL A O 1
ATOM 2743 N N . ILE A 1 370 ? 22.328 40.375 -9.719 1 83.62 370 ILE A N 1
ATOM 2744 C CA . ILE A 1 370 ? 21.062 40.688 -9.062 1 83.62 370 ILE A CA 1
ATOM 2745 C C . ILE A 1 370 ? 21.328 41.25 -7.668 1 83.62 370 ILE A C 1
ATOM 2747 O O . ILE A 1 370 ? 20.688 42.219 -7.254 1 83.62 370 ILE A O 1
ATOM 2751 N N . GLY A 1 371 ? 22.312 40.844 -6.895 1 71.38 371 GLY A N 1
ATOM 2752 C CA . GLY A 1 371 ? 22.922 41.406 -5.707 1 71.38 371 GLY A CA 1
ATOM 2753 C C . GLY A 1 371 ? 22 41.438 -4.508 1 71.38 371 GLY A C 1
ATOM 2754 O O . GLY A 1 371 ? 22.266 42.094 -3.516 1 71.38 371 GLY A O 1
ATOM 2755 N N . ASN A 1 372 ? 20.766 40.844 -4.539 1 74.69 372 ASN A N 1
ATOM 2756 C CA . ASN A 1 372 ? 19.875 40.844 -3.387 1 74.69 372 ASN A CA 1
ATOM 2757 C C . ASN A 1 372 ? 20.094 39.594 -2.514 1 74.69 372 ASN A C 1
ATOM 2759 O O . ASN A 1 372 ? 19.578 38.531 -2.807 1 74.69 372 ASN A O 1
ATOM 2763 N N . LEU A 1 373 ? 20.844 39.844 -1.426 1 71.19 373 LEU A N 1
ATOM 2764 C CA . LEU A 1 373 ? 21.203 38.75 -0.535 1 71.19 373 LEU A CA 1
ATOM 2765 C C . LEU A 1 373 ? 19.984 38.188 0.191 1 71.19 373 LEU A C 1
ATOM 2767 O O . LEU A 1 373 ? 19.938 37 0.539 1 71.19 373 LEU A O 1
ATOM 2771 N N . ASP A 1 374 ? 18.922 39 0.339 1 70.19 374 ASP A N 1
ATOM 2772 C CA . ASP A 1 374 ? 17.75 38.594 1.101 1 70.19 374 ASP A CA 1
ATOM 2773 C C . ASP A 1 374 ? 16.922 37.562 0.331 1 70.19 374 ASP A C 1
ATOM 2775 O O . ASP A 1 374 ? 16.234 36.75 0.933 1 70.19 374 ASP A O 1
ATOM 2779 N N . LEU A 1 375 ? 17.125 37.625 -0.896 1 74.62 375 LEU A N 1
ATOM 2780 C CA . LEU A 1 375 ? 16.406 36.656 -1.725 1 74.62 375 LEU A CA 1
ATOM 2781 C C . LEU A 1 375 ? 17.234 35.406 -1.97 1 74.62 375 LEU A C 1
ATOM 2783 O O . LEU A 1 375 ? 16.688 34.312 -2.055 1 74.62 375 LEU A O 1
ATOM 2787 N N . ILE A 1 376 ? 18.422 35.531 -1.915 1 80.19 376 ILE A N 1
ATOM 2788 C CA . ILE A 1 376 ? 19.328 34.469 -2.316 1 80.19 376 ILE A CA 1
ATOM 2789 C C . ILE A 1 376 ? 19.484 33.469 -1.166 1 80.19 376 ILE A C 1
ATOM 2791 O O . ILE A 1 376 ? 19.469 32.25 -1.377 1 80.19 376 ILE A O 1
ATOM 2795 N N . THR A 1 377 ? 19.484 33.969 -0.007 1 80.25 377 THR A N 1
ATOM 2796 C CA . THR A 1 377 ? 19.844 33.125 1.132 1 80.25 377 THR A CA 1
ATOM 2797 C C . THR A 1 377 ? 18.75 32.094 1.405 1 80.25 377 THR A C 1
ATOM 2799 O O . THR A 1 377 ? 19.031 30.891 1.522 1 80.25 377 THR A O 1
ATOM 2802 N N . PRO A 1 378 ? 17.516 32.594 1.462 1 84.94 378 PRO A N 1
ATOM 2803 C CA . PRO A 1 378 ? 16.484 31.578 1.716 1 84.94 378 PRO A CA 1
ATOM 2804 C C . PRO A 1 378 ? 16.359 30.578 0.57 1 84.94 378 PRO A C 1
ATOM 2806 O O . PRO A 1 378 ? 16.047 29.406 0.802 1 84.94 378 PRO A O 1
ATOM 2809 N N . THR A 1 379 ? 16.625 30.953 -0.557 1 87.12 379 THR A N 1
ATOM 2810 C CA . THR A 1 379 ? 16.516 30.078 -1.715 1 87.12 379 THR A CA 1
ATOM 2811 C C . THR A 1 379 ? 17.547 28.953 -1.639 1 87.12 379 THR A C 1
ATOM 2813 O O . THR A 1 379 ? 17.219 27.781 -1.843 1 87.12 379 THR A O 1
ATOM 2816 N N . ILE A 1 380 ? 18.703 29.328 -1.299 1 89.38 380 ILE A N 1
ATOM 2817 C CA . ILE A 1 380 ? 19.766 28.344 -1.201 1 89.38 380 ILE A CA 1
ATOM 2818 C C . ILE A 1 380 ? 19.469 27.344 -0.083 1 89.38 380 ILE A C 1
ATOM 2820 O O . ILE A 1 380 ? 19.641 26.141 -0.251 1 89.38 380 ILE A O 1
ATOM 2824 N N . THR A 1 381 ? 18.953 27.875 0.953 1 91.44 381 THR A N 1
ATOM 2825 C CA . THR A 1 381 ? 18.688 27.016 2.109 1 91.44 381 THR A CA 1
ATOM 2826 C C . THR A 1 381 ? 17.594 26 1.792 1 91.44 381 THR A C 1
ATOM 2828 O O . THR A 1 381 ? 17.688 24.844 2.201 1 91.44 381 THR A O 1
ATOM 2831 N N . MET A 1 382 ? 16.625 26.5 1.042 1 94.69 382 MET A N 1
ATOM 2832 C CA . MET A 1 382 ? 15.531 25.594 0.689 1 94.69 382 MET A CA 1
ATOM 2833 C C . MET A 1 382 ? 16.031 24.453 -0.182 1 94.69 382 MET A C 1
ATOM 2835 O O . MET A 1 382 ? 15.656 23.297 0.028 1 94.69 382 MET A O 1
ATOM 2839 N N . PHE A 1 383 ? 16.922 24.734 -1.087 1 94.38 383 PHE A N 1
ATOM 2840 C CA . PHE A 1 383 ? 17.422 23.719 -1.992 1 94.38 383 PHE A CA 1
ATOM 2841 C C . PHE A 1 383 ? 18.328 22.734 -1.252 1 94.38 383 PHE A C 1
ATOM 2843 O O . PHE A 1 383 ? 18.297 21.531 -1.523 1 94.38 383 PHE A O 1
ATOM 2850 N N . PHE A 1 384 ? 19.047 23.234 -0.327 1 94.31 384 PHE A N 1
ATOM 2851 C CA . PHE A 1 384 ? 19.906 22.359 0.454 1 94.31 384 PHE A CA 1
ATOM 2852 C C . PHE A 1 384 ? 19.078 21.438 1.346 1 94.31 384 PHE A C 1
ATOM 2854 O O . PHE A 1 384 ? 19.359 20.234 1.446 1 94.31 384 PHE A O 1
ATOM 2861 N N . LEU A 1 385 ? 18.094 22.016 1.932 1 96 385 LEU A N 1
ATOM 2862 C CA . LEU A 1 385 ? 17.234 21.219 2.816 1 96 385 LEU A CA 1
ATOM 2863 C C . LEU A 1 385 ? 16.484 20.156 2.033 1 96 385 LEU A C 1
ATOM 2865 O O . LEU A 1 385 ? 16.234 19.062 2.543 1 96 385 LEU A O 1
ATOM 2869 N N . LEU A 1 386 ? 16.141 20.5 0.813 1 96.19 386 LEU A N 1
ATOM 2870 C CA . LEU A 1 386 ? 15.484 19.516 -0.039 1 96.19 386 LEU A CA 1
ATOM 2871 C C . LEU A 1 386 ? 16.406 18.328 -0.311 1 96.19 386 LEU A C 1
ATOM 2873 O O . LEU A 1 386 ? 15.977 17.172 -0.302 1 96.19 386 LEU A O 1
ATOM 2877 N N . CYS A 1 387 ? 17.578 18.641 -0.508 1 95.88 387 CYS A N 1
ATOM 2878 C CA . CYS A 1 387 ? 18.562 17.578 -0.732 1 95.88 387 CYS A CA 1
ATOM 2879 C C . CYS A 1 387 ? 18.75 16.75 0.522 1 95.88 387 CYS A C 1
ATOM 2881 O O . CYS A 1 387 ? 18.797 15.516 0.449 1 95.88 387 CYS A O 1
ATOM 2883 N N . TYR A 1 388 ? 18.828 17.406 1.639 1 97.44 388 TYR A N 1
ATOM 2884 C CA . TYR A 1 388 ? 18.984 16.703 2.902 1 97.44 388 TYR A CA 1
ATOM 2885 C C . TYR A 1 388 ? 17.781 15.797 3.17 1 97.44 388 TYR A C 1
ATOM 2887 O O . TYR A 1 388 ? 17.938 14.648 3.6 1 97.44 388 TYR A O 1
ATOM 2895 N N . ALA A 1 389 ? 16.625 16.344 2.885 1 96.81 389 ALA A N 1
ATOM 2896 C CA . ALA A 1 389 ? 15.422 15.539 3.043 1 96.81 389 ALA A CA 1
ATOM 2897 C C . ALA A 1 389 ? 15.445 14.32 2.125 1 96.81 389 ALA A C 1
ATOM 2899 O O . ALA A 1 389 ? 15.031 13.227 2.523 1 96.81 389 ALA A O 1
ATOM 2900 N N . GLY A 1 390 ? 15.906 14.516 0.924 1 96.25 390 GLY A N 1
ATOM 2901 C CA . GLY A 1 390 ? 16 13.414 -0.019 1 96.25 390 GLY A CA 1
ATOM 2902 C C . GLY A 1 390 ? 16.922 12.312 0.449 1 96.25 390 GLY A C 1
ATOM 2903 O O . GLY A 1 390 ? 16.609 11.125 0.312 1 96.25 390 GLY A O 1
ATOM 2904 N N . VAL A 1 391 ? 18.016 12.68 1.022 1 96.44 391 VAL A N 1
ATOM 2905 C CA . VAL A 1 391 ? 18.984 11.703 1.506 1 96.44 391 VAL A CA 1
ATOM 2906 C C . VAL A 1 391 ? 18.406 10.945 2.693 1 96.44 391 VAL A C 1
ATOM 2908 O O . VAL A 1 391 ? 18.516 9.719 2.764 1 96.44 391 VAL A O 1
ATOM 2911 N N . ASN A 1 392 ? 17.781 11.633 3.555 1 97.69 392 ASN A N 1
ATOM 2912 C CA . ASN A 1 392 ? 17.156 10.992 4.711 1 97.69 392 ASN A CA 1
ATOM 2913 C C . ASN A 1 392 ? 16.031 10.07 4.301 1 97.69 392 ASN A C 1
ATOM 2915 O O . ASN A 1 392 ? 15.891 8.969 4.836 1 97.69 392 ASN A O 1
ATOM 2919 N N . LEU A 1 393 ? 15.289 10.484 3.375 1 95.88 393 LEU A N 1
ATOM 2920 C CA . LEU A 1 393 ? 14.18 9.656 2.904 1 95.88 393 LEU A CA 1
ATOM 2921 C C . LEU A 1 393 ? 14.703 8.406 2.205 1 95.88 393 LEU A C 1
ATOM 2923 O O . LEU A 1 393 ? 14.102 7.336 2.303 1 95.88 393 LEU A O 1
ATOM 2927 N N . SER A 1 394 ? 15.766 8.586 1.494 1 95 394 SER A N 1
ATOM 2928 C CA . SER A 1 394 ? 16.391 7.438 0.84 1 95 394 SER A CA 1
ATOM 2929 C C . SER A 1 394 ? 16.828 6.395 1.859 1 95 394 SER A C 1
ATOM 2931 O O . SER A 1 394 ? 16.547 5.203 1.701 1 95 394 SER A O 1
ATOM 2933 N N . CYS A 1 395 ? 17.469 6.852 2.857 1 95.56 395 CYS A N 1
ATOM 2934 C CA . CYS A 1 395 ? 17.938 5.938 3.891 1 95.56 395 CYS A CA 1
ATOM 2935 C C . CYS A 1 395 ? 16.766 5.316 4.641 1 95.56 395 CYS A C 1
ATOM 2937 O O . CYS A 1 395 ? 16.797 4.129 4.98 1 95.56 395 CYS A O 1
ATOM 2939 N N . PHE A 1 396 ? 15.75 6.062 4.938 1 94.56 396 PHE A N 1
ATOM 2940 C CA . PHE A 1 396 ? 14.547 5.57 5.602 1 94.56 396 PHE A CA 1
ATOM 2941 C C . PHE A 1 396 ? 13.93 4.422 4.816 1 94.56 396 PHE A C 1
ATOM 2943 O O . PHE A 1 396 ? 13.625 3.369 5.379 1 94.56 396 PHE A O 1
ATOM 2950 N N . LEU A 1 397 ? 13.82 4.617 3.512 1 93.06 397 LEU A N 1
ATOM 2951 C CA . LEU A 1 397 ? 13.188 3.617 2.656 1 93.06 397 LEU A CA 1
ATOM 2952 C C . LEU A 1 397 ? 14.031 2.35 2.59 1 93.06 397 LEU A C 1
ATOM 2954 O O . LEU A 1 397 ? 13.516 1.241 2.73 1 93.06 397 LEU A O 1
ATOM 2958 N N . LEU A 1 398 ? 15.281 2.49 2.385 1 91.88 398 LEU A N 1
ATOM 2959 C CA . LEU A 1 398 ? 16.172 1.338 2.25 1 91.88 398 LEU A CA 1
ATOM 2960 C C . LEU A 1 398 ? 16.234 0.551 3.555 1 91.88 398 LEU A C 1
ATOM 2962 O O . LEU A 1 398 ? 16.25 -0.682 3.541 1 91.88 398 LEU A O 1
ATOM 2966 N N . ASP A 1 399 ? 16.266 1.245 4.621 1 92.06 399 ASP A N 1
ATOM 2967 C CA . ASP A 1 399 ? 16.328 0.596 5.926 1 92.06 399 ASP A CA 1
ATOM 2968 C C . ASP A 1 399 ? 15.008 -0.102 6.262 1 92.06 399 ASP A C 1
ATOM 2970 O O . ASP A 1 399 ? 15 -1.153 6.902 1 92.06 399 ASP A O 1
ATOM 2974 N N . LEU A 1 400 ? 13.984 0.532 5.891 1 88.19 400 LEU A N 1
ATOM 2975 C CA . LEU A 1 400 ? 12.672 -0.052 6.164 1 88.19 400 LEU A CA 1
ATOM 2976 C C . LEU A 1 400 ? 12.469 -1.329 5.359 1 88.19 400 LEU A C 1
ATOM 2978 O O . LEU A 1 400 ? 11.93 -2.311 5.871 1 88.19 400 LEU A O 1
ATOM 2982 N N . LEU A 1 401 ? 12.867 -1.353 4.129 1 85.81 401 LEU A N 1
ATOM 2983 C CA . LEU A 1 401 ? 12.688 -2.504 3.254 1 85.81 401 LEU A CA 1
ATOM 2984 C C . LEU A 1 401 ? 13.68 -3.607 3.594 1 85.81 401 LEU A C 1
ATOM 2986 O O . LEU A 1 401 ? 13.367 -4.793 3.469 1 85.81 401 LEU A O 1
ATOM 2990 N N . ASP A 1 402 ? 14.852 -3.195 4.012 1 86.75 402 ASP A N 1
ATOM 2991 C CA . ASP A 1 402 ? 15.875 -4.121 4.488 1 86.75 402 ASP A CA 1
ATOM 2992 C C . ASP A 1 402 ? 16.078 -5.277 3.512 1 86.75 402 ASP A C 1
ATOM 2994 O O . ASP A 1 402 ? 16 -6.445 3.9 1 86.75 402 ASP A O 1
ATOM 2998 N N . ALA A 1 403 ? 16.281 -4.969 2.232 1 83.62 403 ALA A N 1
ATOM 2999 C CA . ALA A 1 403 ? 16.609 -5.957 1.206 1 83.62 403 ALA A CA 1
ATOM 3000 C C . ALA A 1 403 ? 17.922 -6.656 1.505 1 83.62 403 ALA A C 1
ATOM 3002 O O . ALA A 1 403 ? 18.766 -6.121 2.225 1 83.62 403 ALA A O 1
ATOM 3003 N N . PRO A 1 404 ? 18.109 -7.844 1.016 1 83.75 404 PRO A N 1
ATOM 3004 C CA . PRO A 1 404 ? 19.359 -8.562 1.266 1 83.75 404 PRO A CA 1
ATOM 3005 C C . PRO A 1 404 ? 20.594 -7.801 0.778 1 83.75 404 PRO A C 1
ATOM 3007 O O . PRO A 1 404 ? 21.688 -8.008 1.292 1 83.75 404 PRO A O 1
ATOM 3010 N N . SER A 1 405 ? 20.391 -6.926 -0.103 1 85.12 405 SER A N 1
ATOM 3011 C CA . SER A 1 405 ? 21.516 -6.141 -0.616 1 85.12 405 SER A CA 1
ATOM 3012 C C . SER A 1 405 ? 21.828 -4.965 0.302 1 85.12 405 SER A C 1
ATOM 3014 O O . SER A 1 405 ? 22.891 -4.355 0.197 1 85.12 405 SER A O 1
ATOM 3016 N N . TRP A 1 406 ? 20.922 -4.609 1.209 1 88.62 406 TRP A N 1
ATOM 3017 C CA . TRP A 1 406 ? 21.125 -3.516 2.15 1 88.62 406 TRP A CA 1
ATOM 3018 C C . TRP A 1 406 ? 21.938 -3.98 3.354 1 88.62 406 TRP A C 1
ATOM 3020 O O . TRP A 1 406 ? 21.391 -4.52 4.316 1 88.62 406 TRP A O 1
ATOM 3030 N N . ARG A 1 407 ? 23.297 -3.789 3.254 1 88.19 407 ARG A N 1
ATOM 3031 C CA . ARG A 1 407 ? 24.25 -4.148 4.297 1 88.19 407 ARG A CA 1
ATOM 3032 C C . ARG A 1 407 ? 25.312 -3.055 4.469 1 88.19 407 ARG A C 1
ATOM 3034 O O . ARG A 1 407 ? 26.5 -3.299 4.281 1 88.19 407 ARG A O 1
ATOM 3041 N N . PRO A 1 408 ? 24.812 -1.995 4.992 1 90.19 408 PRO A N 1
ATOM 3042 C CA . PRO A 1 408 ? 25.781 -0.914 5.18 1 90.19 408 PRO A CA 1
ATOM 3043 C C . PRO A 1 408 ? 26.875 -1.27 6.188 1 90.19 408 PRO A C 1
ATOM 3045 O O . PRO A 1 408 ? 26.609 -1.974 7.168 1 90.19 408 PRO A O 1
ATOM 3048 N N . ARG A 1 409 ? 28.078 -0.766 5.969 1 88.62 409 ARG A N 1
ATOM 3049 C CA . ARG A 1 409 ? 29.188 -0.975 6.891 1 88.62 409 ARG A CA 1
ATOM 3050 C C . ARG A 1 409 ? 29.047 -0.093 8.125 1 88.62 409 ARG A C 1
ATOM 3052 O O . ARG A 1 409 ? 29.469 -0.479 9.219 1 88.62 409 ARG A O 1
ATOM 3059 N N . TRP A 1 410 ? 28.422 1.062 7.777 1 89.94 410 TRP A N 1
ATOM 3060 C CA . TRP A 1 410 ? 28.125 1.95 8.891 1 89.94 410 TRP A CA 1
ATOM 3061 C C . TRP A 1 410 ? 26.984 1.384 9.75 1 89.94 410 TRP A C 1
ATOM 3063 O O . TRP A 1 410 ? 25.844 1.281 9.289 1 89.94 410 TRP A O 1
ATOM 3073 N N . LYS A 1 411 ? 27.219 1.053 10.977 1 87.06 411 LYS A N 1
ATOM 3074 C CA . LYS A 1 411 ? 26.281 0.281 11.797 1 87.06 411 LYS A CA 1
ATOM 3075 C C . LYS A 1 411 ? 25.312 1.196 12.531 1 87.06 411 LYS A C 1
ATOM 3077 O O . LYS A 1 411 ? 24.25 0.753 12.977 1 87.06 411 LYS A O 1
ATOM 3082 N N . PHE A 1 412 ? 25.641 2.473 12.625 1 89.31 412 PHE A N 1
ATOM 3083 C CA . PHE A 1 412 ? 24.797 3.355 13.406 1 89.31 412 PHE A CA 1
ATOM 3084 C C . PHE A 1 412 ? 23.719 3.98 12.523 1 89.31 412 PHE A C 1
ATOM 3086 O O . PHE A 1 412 ? 23.766 5.176 12.219 1 89.31 412 PHE A O 1
ATOM 3093 N N . HIS A 1 413 ? 22.859 3.156 12.07 1 90.25 413 HIS A N 1
ATOM 3094 C CA . HIS A 1 413 ? 21.734 3.639 11.273 1 90.25 413 HIS A CA 1
ATOM 3095 C C . HIS A 1 413 ? 20.438 2.922 11.664 1 90.25 413 HIS A C 1
ATOM 3097 O O . HIS A 1 413 ? 20.469 1.751 12.047 1 90.25 413 HIS A O 1
ATOM 3103 N N . HIS A 1 414 ? 19.406 3.645 11.812 1 92.5 414 HIS A N 1
ATOM 3104 C CA . HIS A 1 414 ? 18.078 3.121 12.094 1 92.5 414 HIS A CA 1
ATOM 3105 C C . HIS A 1 414 ? 17 3.893 11.336 1 92.5 414 HIS A C 1
ATOM 3107 O O . HIS A 1 414 ? 17.141 5.094 11.094 1 92.5 414 HIS A O 1
ATOM 3113 N N . TRP A 1 415 ? 15.992 3.199 10.945 1 91.88 415 TRP A N 1
ATOM 3114 C CA . TRP A 1 415 ? 14.953 3.812 10.125 1 91.88 415 TRP A CA 1
ATOM 3115 C C . TRP A 1 415 ? 14.289 4.969 10.859 1 91.88 415 TRP A C 1
ATOM 3117 O O . TRP A 1 415 ? 13.914 5.969 10.25 1 91.88 415 TRP A O 1
ATOM 3127 N N . SER A 1 416 ? 14.141 4.945 12.195 1 94.81 416 SER A N 1
ATOM 3128 C CA . SER A 1 416 ? 13.5 6 12.969 1 94.81 416 SER A CA 1
ATOM 3129 C C . SER A 1 416 ? 14.328 7.277 12.961 1 94.81 416 SER A C 1
ATOM 3131 O O . SER A 1 416 ? 13.781 8.383 12.938 1 94.81 416 SER A O 1
ATOM 3133 N N . LEU A 1 417 ? 15.633 7.152 12.938 1 95.81 417 LEU A N 1
ATOM 3134 C CA . LEU A 1 417 ? 16.516 8.312 12.914 1 95.81 417 LEU A CA 1
ATOM 3135 C C . LEU A 1 417 ? 16.453 9.016 11.562 1 95.81 417 LEU A C 1
ATOM 3137 O O . LEU A 1 417 ? 16.469 10.25 11.5 1 95.81 417 LEU A O 1
ATOM 3141 N N . SER A 1 418 ? 16.406 8.18 10.539 1 96.81 418 SER A N 1
ATOM 3142 C CA . SER A 1 418 ? 16.328 8.766 9.203 1 96.81 418 SER A CA 1
ATOM 3143 C C . SER A 1 418 ? 14.984 9.461 8.992 1 96.81 418 SER A C 1
ATOM 3145 O O . SER A 1 418 ? 14.922 10.508 8.344 1 96.81 418 SER A O 1
ATOM 3147 N N . LEU A 1 419 ? 13.922 8.93 9.547 1 96.69 419 LEU A N 1
ATOM 3148 C CA . LEU A 1 419 ? 12.617 9.57 9.453 1 96.69 419 LEU A CA 1
ATOM 3149 C C . LEU A 1 419 ? 12.602 10.883 10.234 1 96.69 419 LEU A C 1
ATOM 3151 O O . LEU A 1 419 ? 12.023 11.867 9.781 1 96.69 419 LEU A O 1
ATOM 3155 N N . LEU A 1 420 ? 13.18 10.852 11.367 1 96.56 420 LEU A N 1
ATOM 3156 C CA . LEU A 1 420 ? 13.289 12.062 12.164 1 96.56 420 LEU A CA 1
ATOM 3157 C C . LEU A 1 420 ? 14.086 13.141 11.43 1 96.56 420 LEU A C 1
ATOM 3159 O O . LEU A 1 420 ? 13.727 14.32 11.461 1 96.56 420 LEU A O 1
ATOM 3163 N N . GLY A 1 421 ? 15.164 12.742 10.797 1 97.25 421 GLY A N 1
ATOM 3164 C CA . GLY A 1 421 ? 15.945 13.68 10.008 1 97.25 421 GLY A CA 1
ATOM 3165 C C . GLY A 1 421 ? 15.156 14.297 8.867 1 97.25 421 GLY A C 1
ATOM 3166 O O . GLY A 1 421 ? 15.203 15.508 8.648 1 97.25 421 GLY A O 1
ATOM 3167 N N . ALA A 1 422 ? 14.445 13.484 8.188 1 97.25 422 ALA A N 1
ATOM 3168 C CA . ALA A 1 422 ? 13.625 13.977 7.086 1 97.25 422 ALA A CA 1
ATOM 3169 C C . ALA A 1 422 ? 12.539 14.93 7.586 1 97.25 422 ALA A C 1
ATOM 3171 O O . ALA A 1 422 ? 12.312 15.984 6.992 1 97.25 422 ALA A O 1
ATOM 3172 N N . SER A 1 423 ? 11.898 14.578 8.672 1 96.19 423 SER A N 1
ATOM 3173 C CA . SER A 1 423 ? 10.844 15.414 9.242 1 96.19 423 SER A CA 1
ATOM 3174 C C . SER A 1 423 ? 11.406 16.75 9.734 1 96.19 423 SER A C 1
ATOM 3176 O O . SER A 1 423 ? 10.766 17.781 9.586 1 96.19 423 SER A O 1
ATOM 3178 N N . LEU A 1 424 ? 12.578 16.703 10.336 1 96.38 424 LEU A N 1
ATOM 3179 C CA . LEU A 1 424 ? 13.211 17.938 10.812 1 96.38 424 LEU A CA 1
ATOM 3180 C C . LEU A 1 424 ? 13.531 18.875 9.656 1 96.38 424 LEU A C 1
ATOM 3182 O O . LEU A 1 424 ? 13.406 20.094 9.789 1 96.38 424 LEU A O 1
ATOM 3186 N N . CYS A 1 425 ? 13.945 18.297 8.547 1 96.81 425 CYS A N 1
ATOM 3187 C CA . CYS A 1 425 ? 14.227 19.125 7.375 1 96.81 425 CYS A CA 1
ATOM 3188 C C . CYS A 1 425 ? 12.961 19.828 6.898 1 96.81 425 CYS A C 1
ATOM 3190 O O . CYS A 1 425 ? 12.984 21.031 6.598 1 96.81 425 CYS A O 1
ATOM 3192 N N . VAL A 1 426 ? 11.883 19.172 6.895 1 94.75 426 VAL A N 1
ATOM 3193 C CA . VAL A 1 426 ? 10.625 19.75 6.441 1 94.75 426 VAL A CA 1
ATOM 3194 C C . VAL A 1 426 ? 10.156 20.797 7.441 1 94.75 426 VAL A C 1
ATOM 3196 O O . VAL A 1 426 ? 9.711 21.891 7.047 1 94.75 426 VAL A O 1
ATOM 3199 N N . VAL A 1 427 ? 10.305 20.547 8.711 1 93.75 427 VAL A N 1
ATOM 3200 C CA . VAL A 1 427 ? 9.898 21.484 9.75 1 93.75 427 VAL A CA 1
ATOM 3201 C C . VAL A 1 427 ? 10.734 22.75 9.656 1 93.75 427 VAL A C 1
ATOM 3203 O O . VAL A 1 427 ? 10.203 23.859 9.734 1 93.75 427 VAL A O 1
ATOM 3206 N N . ILE A 1 428 ? 11.992 22.594 9.422 1 95.31 428 ILE A N 1
ATOM 3207 C CA . ILE A 1 428 ? 12.891 23.75 9.336 1 95.31 428 ILE A CA 1
ATOM 3208 C C . ILE A 1 428 ? 12.562 24.562 8.094 1 95.31 428 ILE A C 1
ATOM 3210 O O . ILE A 1 428 ? 12.625 25.797 8.125 1 95.31 428 ILE A O 1
ATOM 3214 N N . MET A 1 429 ? 12.195 23.906 7.039 1 95.5 429 MET A N 1
ATOM 3215 C CA . MET A 1 429 ? 11.805 24.625 5.828 1 95.5 429 MET A CA 1
ATOM 3216 C C . MET A 1 429 ? 10.609 25.531 6.094 1 95.5 429 MET A C 1
ATOM 3218 O O . MET A 1 429 ? 10.625 26.703 5.727 1 95.5 429 MET A O 1
ATOM 3222 N N . PHE A 1 430 ? 9.664 25.062 6.848 1 92.19 430 PHE A N 1
ATOM 3223 C CA . PHE A 1 430 ? 8.461 25.828 7.121 1 92.19 430 PHE A CA 1
ATOM 3224 C C . P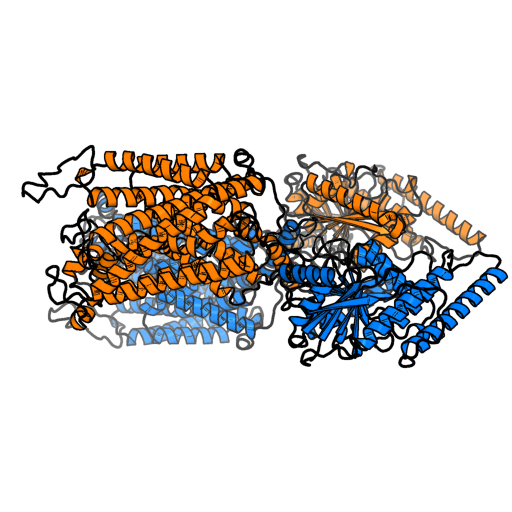HE A 1 430 ? 8.719 26.891 8.188 1 92.19 430 PHE A C 1
ATOM 3226 O O . PHE A 1 430 ? 8.086 27.953 8.188 1 92.19 430 PHE A O 1
ATOM 3233 N N . LEU A 1 431 ? 9.656 26.672 9.094 1 91.19 431 LEU A N 1
ATOM 3234 C CA . LEU A 1 431 ? 10.016 27.641 10.117 1 91.19 431 LEU A CA 1
ATOM 3235 C C . LEU A 1 431 ? 10.695 28.859 9.492 1 91.19 431 LEU A C 1
ATOM 3237 O O . LEU A 1 431 ? 10.492 29.984 9.945 1 91.19 431 LEU A O 1
ATOM 3241 N N . ILE A 1 432 ? 11.484 28.625 8.484 1 90.88 432 ILE A N 1
ATOM 3242 C CA . ILE A 1 432 ? 12.227 29.703 7.848 1 90.88 432 ILE A CA 1
ATOM 3243 C C . ILE A 1 432 ? 11.273 30.562 7.023 1 90.88 432 ILE A C 1
ATOM 3245 O O . ILE A 1 432 ? 11.188 31.781 7.227 1 90.88 432 ILE A O 1
ATOM 3249 N N . SER A 1 433 ? 10.594 29.922 6.008 1 90.5 433 SER A N 1
ATOM 3250 C CA . SER A 1 433 ? 9.633 30.656 5.191 1 90.5 433 SER A CA 1
ATOM 3251 C C . SER A 1 433 ? 8.648 29.703 4.52 1 90.5 433 SER A C 1
ATOM 3253 O O . SER A 1 433 ? 9.039 28.828 3.742 1 90.5 433 SER A O 1
ATOM 3255 N N . TRP A 1 434 ? 7.422 29.906 4.73 1 87.94 434 TRP A N 1
ATOM 3256 C CA . TRP A 1 434 ? 6.383 29.062 4.141 1 87.94 434 TRP A CA 1
ATOM 3257 C C . TRP A 1 434 ? 6.289 29.297 2.635 1 87.94 434 TRP A C 1
ATOM 3259 O O . TRP A 1 434 ? 6.086 28.359 1.867 1 87.94 434 TRP A O 1
ATOM 3269 N N . SER A 1 435 ? 6.504 30.531 2.199 1 89.94 435 SER A N 1
ATOM 3270 C CA . SER A 1 435 ? 6.359 30.875 0.785 1 89.94 435 SER A CA 1
ATOM 3271 C C . SER A 1 435 ? 7.48 30.25 -0.044 1 89.94 435 SER A C 1
ATOM 3273 O O . SER A 1 435 ? 7.227 29.625 -1.078 1 89.94 435 SER A O 1
ATOM 3275 N N . PHE A 1 436 ? 8.688 30.359 0.467 1 90.81 436 PHE A N 1
ATOM 3276 C CA . PHE A 1 436 ? 9.812 29.828 -0.284 1 90.81 436 PHE A CA 1
ATOM 3277 C C . PHE A 1 436 ? 9.789 28.297 -0.271 1 90.81 436 PHE A C 1
ATOM 3279 O O . PHE A 1 436 ? 10.273 27.656 -1.204 1 90.81 436 PHE A O 1
ATOM 3286 N N . THR A 1 437 ? 9.219 27.75 0.809 1 93.06 437 THR A N 1
ATOM 3287 C CA . THR A 1 437 ? 9.094 26.312 0.883 1 93.06 437 THR A CA 1
ATOM 3288 C C . THR A 1 437 ? 8.148 25.781 -0.193 1 93.06 437 THR A C 1
ATOM 3290 O O . THR A 1 437 ? 8.477 24.844 -0.916 1 93.06 437 THR A O 1
ATOM 3293 N N . VAL A 1 438 ? 7.027 26.422 -0.399 1 91.94 438 VAL A N 1
ATOM 3294 C CA . VAL A 1 438 ? 6.02 26 -1.363 1 91.94 438 VAL A CA 1
ATOM 3295 C C . VAL A 1 438 ? 6.559 26.156 -2.783 1 91.94 438 VAL A C 1
ATOM 3297 O O . VAL A 1 438 ? 6.355 25.297 -3.635 1 91.94 438 VAL A O 1
ATOM 3300 N N . VAL A 1 439 ? 7.324 27.188 -2.961 1 91.62 439 VAL A N 1
ATOM 3301 C CA . VAL A 1 439 ? 7.879 27.453 -4.285 1 91.62 439 VAL A CA 1
ATOM 3302 C C . VAL A 1 439 ? 8.938 26.391 -4.613 1 91.62 439 VAL A C 1
ATOM 3304 O O . VAL A 1 439 ? 8.992 25.891 -5.738 1 91.62 439 VAL A O 1
ATOM 3307 N N . SER A 1 440 ? 9.758 26.156 -3.637 1 94 440 SER A N 1
ATOM 3308 C CA . SER A 1 440 ? 10.805 25.172 -3.869 1 94 440 SER A CA 1
ATOM 3309 C C . SER A 1 440 ? 10.219 23.781 -4.098 1 94 440 SER A C 1
ATOM 3311 O O . SER A 1 440 ? 10.68 23.047 -4.969 1 94 440 SER A O 1
ATOM 3313 N N . LEU A 1 441 ? 9.211 23.422 -3.365 1 94.25 441 LEU A N 1
ATOM 3314 C CA . LEU A 1 441 ? 8.555 22.125 -3.549 1 94.25 441 LEU A CA 1
ATOM 3315 C C . LEU A 1 441 ? 7.828 22.062 -4.891 1 94.25 441 LEU A C 1
ATOM 3317 O O . LEU A 1 441 ? 7.824 21.031 -5.555 1 94.25 441 LEU A O 1
ATOM 3321 N N . ALA A 1 442 ? 7.238 23.156 -5.262 1 94.25 442 ALA A N 1
ATOM 3322 C CA . ALA A 1 442 ? 6.559 23.234 -6.555 1 94.25 442 ALA A CA 1
ATOM 3323 C C . ALA A 1 442 ? 7.547 23.078 -7.703 1 94.25 442 ALA A C 1
ATOM 3325 O O . ALA A 1 442 ? 7.262 22.391 -8.688 1 94.25 442 ALA A O 1
ATOM 3326 N N . LEU A 1 443 ? 8.672 23.688 -7.508 1 94.06 443 LEU A N 1
ATOM 3327 C CA . LEU A 1 443 ? 9.695 23.578 -8.539 1 94.06 443 LEU A CA 1
ATOM 3328 C C . LEU A 1 443 ? 10.211 22.141 -8.633 1 94.06 443 LEU A C 1
ATOM 3330 O O . LEU A 1 443 ? 10.359 21.609 -9.734 1 94.06 443 LEU A O 1
ATOM 3334 N N . ALA A 1 444 ? 10.508 21.578 -7.527 1 94.75 444 ALA A N 1
ATOM 3335 C CA . ALA A 1 444 ? 10.977 20.188 -7.516 1 94.75 444 ALA A CA 1
ATOM 3336 C C . ALA A 1 444 ? 9.93 19.266 -8.125 1 94.75 444 ALA A C 1
ATOM 3338 O O . ALA A 1 444 ? 10.273 18.344 -8.875 1 94.75 444 ALA A O 1
ATOM 3339 N N . SER A 1 445 ? 8.648 19.5 -7.879 1 94 445 SER A N 1
ATOM 3340 C CA . SER A 1 445 ? 7.57 18.672 -8.414 1 94 445 SER A CA 1
ATOM 3341 C C . SER A 1 445 ? 7.41 18.891 -9.922 1 94 445 SER A C 1
ATOM 3343 O O . SER A 1 445 ? 7.117 17.953 -10.656 1 94 445 SER A O 1
ATOM 3345 N N . LEU A 1 446 ? 7.609 20.125 -10.344 1 94.31 446 LEU A N 1
ATOM 3346 C CA . LEU A 1 446 ? 7.527 20.422 -11.773 1 94.31 446 LEU A CA 1
ATOM 3347 C C . LEU A 1 446 ? 8.633 19.719 -12.539 1 94.31 446 LEU A C 1
ATOM 3349 O O . LEU A 1 446 ? 8.398 19.172 -13.625 1 94.31 446 LEU A O 1
ATOM 3353 N N . ILE A 1 447 ? 9.797 19.734 -11.969 1 93.69 447 ILE A N 1
ATOM 3354 C CA . ILE A 1 447 ? 10.914 19.047 -12.617 1 93.69 447 ILE A CA 1
ATOM 3355 C C . ILE A 1 447 ? 10.664 17.531 -12.602 1 93.69 447 ILE A C 1
ATOM 3357 O O . ILE A 1 447 ? 10.953 16.844 -13.586 1 93.69 447 ILE A O 1
ATOM 3361 N N . TYR A 1 448 ? 10.148 17.062 -11.539 1 93.31 448 TYR A N 1
ATOM 3362 C CA . TYR A 1 448 ? 9.812 15.641 -11.445 1 93.31 448 TYR A CA 1
ATOM 3363 C C . TYR A 1 448 ? 8.844 15.234 -12.555 1 93.31 448 TYR A C 1
ATOM 3365 O O . TYR A 1 448 ? 9.055 14.219 -13.227 1 93.31 448 TYR A O 1
ATOM 3373 N N . TYR A 1 449 ? 7.824 16.062 -12.711 1 92.06 449 TYR A N 1
ATOM 3374 C CA . TYR A 1 449 ? 6.816 15.773 -13.727 1 92.06 449 TYR A CA 1
ATOM 3375 C C . TYR A 1 449 ? 7.422 15.836 -15.125 1 92.06 449 TYR A C 1
ATOM 3377 O O . TYR A 1 449 ? 7.117 15 -15.977 1 92.06 449 TYR A O 1
ATOM 3385 N N . TYR A 1 450 ? 8.266 16.734 -15.305 1 91.81 450 TYR A N 1
ATOM 3386 C CA . TYR A 1 450 ? 8.938 16.875 -16.594 1 91.81 450 TYR A CA 1
ATOM 3387 C C . TYR A 1 450 ? 9.812 15.664 -16.891 1 91.81 450 TYR A C 1
ATOM 3389 O O . TYR A 1 450 ? 9.82 15.156 -18 1 91.81 450 TYR A O 1
ATOM 3397 N N . VAL A 1 451 ? 10.523 15.18 -15.93 1 91.25 451 VAL A N 1
ATOM 3398 C CA . VAL A 1 451 ? 11.414 14.031 -16.094 1 91.25 451 VAL A CA 1
ATOM 3399 C C . VAL A 1 451 ? 10.586 12.766 -16.297 1 91.25 451 VAL A C 1
ATOM 3401 O O . VAL A 1 451 ? 10.977 11.875 -17.062 1 91.25 451 VAL A O 1
ATOM 3404 N N . SER A 1 452 ? 9.461 12.688 -15.633 1 87.62 452 SER A N 1
ATOM 3405 C CA . SER A 1 452 ? 8.609 11.508 -15.758 1 87.62 452 SER A CA 1
ATOM 3406 C C . SER A 1 452 ? 8.047 11.375 -17.172 1 87.62 452 SER A C 1
ATOM 3408 O O . SER A 1 452 ? 7.859 10.266 -17.672 1 87.62 452 SER A O 1
ATOM 3410 N N . ILE A 1 453 ? 7.895 12.453 -17.891 1 86 453 ILE A N 1
ATOM 3411 C CA . ILE A 1 453 ? 7.293 12.438 -19.219 1 86 453 ILE A CA 1
ATOM 3412 C C . ILE A 1 453 ? 8.383 12.266 -20.281 1 86 453 ILE A C 1
ATOM 3414 O O . ILE A 1 453 ? 8.25 11.453 -21.188 1 86 453 ILE A O 1
ATOM 3418 N N . LYS A 1 454 ? 9.461 12.93 -20.062 1 82.5 454 LYS A N 1
ATOM 3419 C CA . LYS A 1 454 ? 10.461 12.992 -21.125 1 82.5 454 LYS A CA 1
ATOM 3420 C C . LYS A 1 454 ? 11.633 12.062 -20.828 1 82.5 454 LYS A C 1
ATOM 3422 O O . LYS A 1 454 ? 12.438 11.773 -21.719 1 82.5 454 LYS A O 1
ATOM 3427 N N . GLY A 1 455 ? 11.664 11.586 -19.672 1 79.31 455 GLY A N 1
ATOM 3428 C CA . GLY A 1 455 ? 12.859 10.852 -19.297 1 79.31 455 GLY A CA 1
ATOM 3429 C C . GLY A 1 455 ? 12.852 9.406 -19.766 1 79.31 455 GLY A C 1
ATOM 3430 O O . GLY A 1 455 ? 11.789 8.781 -19.828 1 79.31 455 GLY A O 1
ATOM 3431 N N . LYS A 1 456 ? 14.07 9 -20.219 1 72.5 456 LYS A N 1
ATOM 3432 C CA . LYS A 1 456 ? 14.266 7.59 -20.547 1 72.5 456 LYS A CA 1
ATOM 3433 C C . LYS A 1 456 ? 14.289 6.727 -19.297 1 72.5 456 LYS A C 1
ATOM 3435 O O . LYS A 1 456 ? 14.938 7.078 -18.297 1 72.5 456 LYS A O 1
ATOM 3440 N N . ALA A 1 457 ? 13.445 5.695 -19.219 1 64.81 457 ALA A N 1
ATOM 3441 C CA . ALA A 1 457 ? 13.32 4.848 -18.031 1 64.81 457 ALA A CA 1
ATOM 3442 C C . ALA A 1 457 ? 14.602 4.062 -17.781 1 64.81 457 ALA A C 1
ATOM 3444 O O . ALA A 1 457 ? 15.156 3.457 -18.688 1 64.81 457 ALA A O 1
ATOM 3445 N N . GLY A 1 458 ? 15.438 4.434 -16.766 1 68.06 458 GLY A N 1
ATOM 3446 C CA . GLY A 1 458 ? 16.578 3.617 -16.344 1 68.06 458 GLY A CA 1
ATOM 3447 C C . GLY A 1 458 ? 16.234 2.674 -15.211 1 68.06 458 GLY A C 1
ATOM 3448 O O . GLY A 1 458 ? 15.422 3.002 -14.344 1 68.06 458 GLY A O 1
ATOM 3449 N N . ASP A 1 459 ? 16.562 1.318 -15.367 1 72.12 459 ASP A N 1
ATOM 3450 C CA . ASP A 1 459 ? 16.375 0.375 -14.273 1 72.12 459 ASP A CA 1
ATOM 3451 C C . ASP A 1 459 ? 17.609 0.319 -13.375 1 72.12 459 ASP A C 1
ATOM 3453 O O . ASP A 1 459 ? 18.609 -0.321 -13.727 1 72.12 459 ASP A O 1
ATOM 3457 N N . TRP A 1 460 ? 17.625 1.119 -12.336 1 77.56 460 TRP A N 1
ATOM 3458 C CA . TRP A 1 460 ? 18.75 1.156 -11.422 1 77.56 460 TRP A CA 1
ATOM 3459 C C . TRP A 1 460 ? 18.453 0.362 -10.156 1 77.56 460 TRP A C 1
ATOM 3461 O O . TRP A 1 460 ? 19.234 0.406 -9.188 1 77.56 460 TRP A O 1
ATOM 3471 N N . GLY A 1 461 ? 17.406 -0.417 -10.148 1 77.75 461 GLY A N 1
ATOM 3472 C CA . GLY A 1 461 ? 17.047 -1.131 -8.93 1 77.75 461 GLY A CA 1
ATOM 3473 C C . GLY A 1 461 ? 16.578 -0.215 -7.82 1 77.75 461 GLY A C 1
ATOM 3474 O O . GLY A 1 461 ? 17.047 -0.317 -6.684 1 77.75 461 GLY A O 1
ATOM 3475 N N . ASP A 1 462 ? 15.617 0.563 -8.156 1 80.56 462 ASP A N 1
ATOM 3476 C CA . ASP A 1 462 ? 15.156 1.587 -7.227 1 80.56 462 ASP A CA 1
ATOM 3477 C C . ASP A 1 462 ? 14.422 0.961 -6.043 1 80.56 462 ASP A C 1
ATOM 3479 O O . ASP A 1 462 ? 13.914 -0.157 -6.141 1 80.56 462 ASP A O 1
ATOM 3483 N N . GLY A 1 463 ? 14.492 1.616 -4.922 1 81.88 463 GLY A N 1
ATOM 3484 C CA . GLY A 1 463 ? 13.883 1.175 -3.678 1 81.88 463 GLY A CA 1
ATOM 3485 C C . GLY A 1 463 ? 12.375 1.01 -3.779 1 81.88 463 GLY A C 1
ATOM 3486 O O . GLY A 1 463 ? 11.789 0.207 -3.055 1 81.88 463 GLY A O 1
ATOM 3487 N N . PHE A 1 464 ? 11.789 1.677 -4.727 1 81.19 464 PHE A N 1
ATOM 3488 C CA . PHE A 1 464 ? 10.336 1.57 -4.852 1 81.19 464 PHE A CA 1
ATOM 3489 C C . PHE A 1 464 ? 9.938 0.206 -5.398 1 81.19 464 PHE A C 1
ATOM 3491 O O . PHE A 1 464 ? 8.875 -0.316 -5.066 1 81.19 464 PHE A O 1
ATOM 3498 N N . LYS A 1 465 ? 10.742 -0.329 -6.207 1 83.88 465 LYS A N 1
ATOM 3499 C CA . LYS A 1 465 ? 10.453 -1.67 -6.707 1 83.88 465 LYS A CA 1
ATOM 3500 C C . LYS A 1 465 ? 10.484 -2.695 -5.578 1 83.88 465 LYS A C 1
ATOM 3502 O O . LYS A 1 465 ? 9.656 -3.609 -5.539 1 83.88 465 LYS A O 1
ATOM 3507 N N . SER A 1 466 ? 11.445 -2.494 -4.711 1 84.75 466 SER A N 1
ATOM 3508 C CA . SER A 1 466 ? 11.484 -3.367 -3.543 1 84.75 466 SER A CA 1
ATOM 3509 C C . SER A 1 466 ? 10.273 -3.139 -2.645 1 84.75 466 SER A C 1
ATOM 3511 O O . SER A 1 466 ? 9.766 -4.078 -2.029 1 84.75 466 SER A O 1
ATOM 3513 N N . ALA A 1 467 ? 9.883 -1.94 -2.639 1 87 467 ALA A N 1
ATOM 3514 C CA . ALA A 1 467 ? 8.703 -1.63 -1.84 1 87 467 ALA A CA 1
ATOM 3515 C C . ALA A 1 467 ? 7.457 -2.297 -2.42 1 87 467 ALA A C 1
ATOM 3517 O O . ALA A 1 467 ? 6.637 -2.842 -1.681 1 87 467 ALA A O 1
ATOM 3518 N N . TYR A 1 468 ? 7.34 -2.232 -3.732 1 85.25 468 TYR A N 1
ATOM 3519 C CA . TYR A 1 468 ? 6.211 -2.885 -4.379 1 85.25 468 TYR A CA 1
ATOM 3520 C C . TYR A 1 468 ? 6.246 -4.391 -4.156 1 85.25 468 TYR A C 1
ATOM 3522 O O . TYR A 1 468 ? 5.203 -5.023 -3.979 1 85.25 468 TYR A O 1
ATOM 3530 N N . PHE A 1 469 ? 7.41 -4.898 -4.145 1 85.44 469 PHE A N 1
ATOM 3531 C CA . PHE A 1 469 ? 7.562 -6.324 -3.889 1 85.44 469 PHE A CA 1
ATOM 3532 C C . PHE A 1 469 ? 7.09 -6.676 -2.482 1 85.44 469 PHE A C 1
ATOM 3534 O O . PHE A 1 469 ? 6.309 -7.613 -2.301 1 85.44 469 PHE A O 1
ATOM 3541 N N . GLN A 1 470 ? 7.523 -5.98 -1.543 1 86.25 470 GLN A N 1
ATOM 3542 C CA . GLN A 1 470 ? 7.141 -6.254 -0.162 1 86.25 470 GLN A CA 1
ATOM 3543 C C . GLN A 1 470 ? 5.652 -6.008 0.056 1 86.25 470 GLN A C 1
ATOM 3545 O O . GLN A 1 470 ? 5.004 -6.727 0.819 1 86.25 470 GLN A O 1
ATOM 3550 N N . LEU A 1 471 ? 5.211 -5.012 -0.629 1 85.31 471 LEU A N 1
ATOM 3551 C CA . LEU A 1 471 ? 3.783 -4.719 -0.518 1 85.31 471 LEU A CA 1
ATOM 3552 C C . LEU A 1 471 ? 2.951 -5.832 -1.144 1 85.31 471 LEU A C 1
ATOM 3554 O O . LEU A 1 471 ? 1.896 -6.195 -0.616 1 85.31 471 LEU A O 1
ATOM 3558 N N . ALA A 1 472 ? 3.336 -6.297 -2.229 1 85.75 472 ALA A N 1
ATOM 3559 C CA . ALA A 1 472 ? 2.65 -7.422 -2.859 1 85.75 472 ALA A CA 1
ATOM 3560 C C . ALA A 1 472 ? 2.633 -8.641 -1.942 1 85.75 472 ALA A C 1
ATOM 3562 O O . ALA A 1 472 ? 1.602 -9.305 -1.796 1 85.75 472 ALA A O 1
ATOM 3563 N N . LEU A 1 473 ? 3.766 -8.859 -1.31 1 85.38 473 LEU A N 1
ATOM 3564 C CA . LEU A 1 473 ? 3.871 -10.016 -0.429 1 85.38 473 LEU A CA 1
ATOM 3565 C C . LEU A 1 473 ? 3 -9.844 0.81 1 85.38 473 LEU A C 1
ATOM 3567 O O . LEU A 1 473 ? 2.291 -10.766 1.213 1 85.38 473 LEU A O 1
ATOM 3571 N N . ARG A 1 474 ? 3.029 -8.727 1.312 1 84.06 474 ARG A N 1
ATOM 3572 C CA . ARG A 1 474 ? 2.223 -8.461 2.498 1 84.06 474 ARG A CA 1
ATOM 3573 C C . ARG A 1 474 ? 0.735 -8.523 2.174 1 84.06 474 ARG A C 1
ATOM 3575 O O . ARG A 1 474 ? -0.062 -9.016 2.979 1 84.06 474 ARG A O 1
ATOM 3582 N N . SER A 1 475 ? 0.358 -7.977 1.073 1 85.25 475 SER A N 1
ATOM 3583 C CA . SER A 1 475 ? -1.039 -8.023 0.655 1 85.25 475 SER A CA 1
ATOM 3584 C C . SER A 1 475 ? -1.5 -9.453 0.422 1 85.25 475 SER A C 1
ATOM 3586 O O . SER A 1 475 ? -2.613 -9.828 0.798 1 85.25 475 SER A O 1
ATOM 3588 N N . LEU A 1 476 ? -0.648 -10.234 -0.099 1 83.31 476 LEU A N 1
ATOM 3589 C CA . LEU A 1 476 ? -0.979 -11.641 -0.334 1 83.31 476 LEU A CA 1
ATOM 3590 C C . LEU A 1 476 ? -1.107 -12.398 0.983 1 83.31 476 LEU A C 1
ATOM 3592 O O . LEU A 1 476 ? -1.973 -13.266 1.123 1 83.31 476 LEU A O 1
ATOM 3596 N N . ARG A 1 477 ? -0.274 -12.047 1.843 1 79.62 477 ARG A N 1
ATOM 3597 C CA . ARG A 1 477 ? -0.317 -12.695 3.152 1 79.62 477 ARG A CA 1
ATOM 3598 C C . ARG A 1 477 ? -1.6 -12.336 3.896 1 79.62 477 ARG A C 1
ATOM 3600 O O . ARG A 1 477 ? -2.199 -13.188 4.559 1 79.62 477 ARG A O 1
ATOM 3607 N N . SER A 1 478 ? -1.941 -11.117 3.729 1 78.88 478 SER A N 1
ATOM 3608 C CA . SER A 1 478 ? -3.133 -10.648 4.43 1 78.88 478 SER A CA 1
ATOM 3609 C C . SER A 1 478 ? -4.398 -11.258 3.834 1 78.88 478 SER A C 1
ATOM 3611 O O . SER A 1 478 ? -5.41 -11.398 4.523 1 78.88 478 SER A O 1
ATOM 3613 N N . LEU A 1 479 ? -4.418 -11.5 2.58 1 76.94 479 LEU A N 1
ATOM 3614 C CA . LEU A 1 479 ? -5.555 -12.141 1.935 1 76.94 479 LEU A CA 1
ATOM 3615 C C . LEU A 1 479 ? -5.672 -13.602 2.369 1 76.94 479 LEU A C 1
ATOM 3617 O O . LEU A 1 479 ? -6.77 -14.156 2.398 1 76.94 479 LEU A O 1
ATOM 3621 N N . GLY A 1 480 ? -4.652 -14.164 2.986 1 65.94 480 GLY A N 1
ATOM 3622 C CA . GLY A 1 480 ? -4.672 -15.539 3.457 1 65.94 480 GLY A CA 1
ATOM 3623 C C . GLY A 1 480 ? -5.121 -16.531 2.398 1 65.94 480 GLY A C 1
ATOM 3624 O O . GLY A 1 480 ? -5.199 -16.188 1.216 1 65.94 480 GLY A O 1
ATOM 3625 N N . ALA A 1 481 ? -5.297 -17.797 2.799 1 64.31 481 ALA A N 1
ATOM 3626 C CA . ALA A 1 481 ? -5.73 -18.891 1.928 1 64.31 481 ALA A CA 1
ATOM 3627 C C . ALA A 1 481 ? -7.223 -19.156 2.09 1 64.31 481 ALA A C 1
ATOM 3629 O O . ALA A 1 481 ? -7.781 -20.031 1.419 1 64.31 481 ALA A O 1
ATOM 3630 N N . SER A 1 482 ? -7.789 -18.125 2.795 1 64.88 482 SER A N 1
ATOM 3631 C CA . SER A 1 482 ? -9.188 -18.422 3.072 1 64.88 482 SER A CA 1
ATOM 3632 C C . SER A 1 482 ? -10.078 -18.031 1.9 1 64.88 482 SER A C 1
ATOM 3634 O O . SER A 1 482 ? -9.641 -17.328 0.987 1 64.88 482 SER A O 1
ATOM 3636 N N . GLN A 1 483 ? -11.266 -18.672 1.908 1 71.81 483 GLN A N 1
ATOM 3637 C CA . GLN A 1 483 ? -12.266 -18.438 0.872 1 71.81 483 GLN A CA 1
ATOM 3638 C C . GLN A 1 483 ? -12.688 -16.969 0.848 1 71.81 483 GLN A C 1
ATOM 3640 O O . GLN A 1 483 ? -12.836 -16.344 1.899 1 71.81 483 GLN A O 1
ATOM 3645 N N . VAL A 1 484 ? -12.711 -16.5 -0.355 1 78.31 484 VAL A N 1
ATOM 3646 C CA . VAL A 1 484 ? -13.039 -15.094 -0.565 1 78.31 484 VAL A CA 1
ATOM 3647 C C . VAL A 1 484 ? -14.547 -14.891 -0.402 1 78.31 484 VAL A C 1
ATOM 3649 O O . VAL A 1 484 ? -15.344 -15.656 -0.943 1 78.31 484 VAL A O 1
ATOM 3652 N N . HIS A 1 485 ? -14.922 -13.984 0.409 1 82.88 485 HIS A N 1
ATOM 3653 C CA . HIS A 1 485 ? -16.328 -13.602 0.543 1 82.88 485 HIS A CA 1
ATOM 3654 C C . HIS A 1 485 ? -16.875 -13.078 -0.776 1 82.88 485 HIS A C 1
ATOM 3656 O O . HIS A 1 485 ? -16.172 -12.422 -1.54 1 82.88 485 HIS A O 1
ATOM 3662 N N . PRO A 1 486 ? -18.109 -13.367 -1.076 1 83.38 486 PRO A N 1
ATOM 3663 C CA . PRO A 1 486 ? -18.703 -12.961 -2.354 1 83.38 486 PRO A CA 1
ATOM 3664 C C . PRO A 1 486 ? -18.625 -11.453 -2.588 1 83.38 486 PRO A C 1
ATOM 3666 O O . PRO A 1 486 ? -18.578 -11.008 -3.736 1 83.38 486 PRO A O 1
ATOM 3669 N N . LYS A 1 487 ? -18.562 -10.727 -1.565 1 84.5 487 LYS A N 1
ATOM 3670 C CA . LYS A 1 487 ? -18.484 -9.273 -1.708 1 84.5 487 LYS A CA 1
ATOM 3671 C C . LYS A 1 487 ? -17.141 -8.844 -2.26 1 84.5 487 LYS A C 1
ATOM 3673 O O . LYS A 1 487 ? -17.031 -7.812 -2.928 1 84.5 487 LYS A O 1
ATOM 3678 N N . ASN A 1 488 ? -16.188 -9.617 -1.932 1 83.62 488 ASN A N 1
ATOM 3679 C CA . ASN A 1 488 ? -14.828 -9.281 -2.344 1 83.62 488 ASN A CA 1
ATOM 3680 C C . ASN A 1 488 ? -14.352 -10.156 -3.502 1 83.62 488 ASN A C 1
ATOM 3682 O O . ASN A 1 488 ? -13.156 -10.297 -3.73 1 83.62 488 ASN A O 1
ATOM 3686 N N . TRP A 1 489 ? -15.258 -10.664 -4.227 1 85 489 TRP A N 1
ATOM 3687 C CA . TRP A 1 489 ? -14.914 -11.562 -5.328 1 85 489 TRP A CA 1
ATOM 3688 C C . TRP A 1 489 ? -14.602 -10.773 -6.594 1 85 489 TRP A C 1
ATOM 3690 O O . TRP A 1 489 ? -15.352 -9.867 -6.969 1 85 489 TRP A O 1
ATOM 3700 N N . TYR A 1 490 ? -13.445 -11 -7.176 1 85.94 490 TYR A N 1
ATOM 3701 C CA . TYR A 1 490 ? -13.047 -10.445 -8.461 1 85.94 490 TYR A CA 1
ATOM 3702 C C . TYR A 1 490 ? -12.805 -11.547 -9.484 1 85.94 490 TYR A C 1
ATOM 3704 O O . TYR A 1 490 ? -12.266 -12.602 -9.148 1 85.94 490 TYR A O 1
ATOM 3712 N N . PRO A 1 491 ? -13.234 -11.297 -10.648 1 89.62 491 PRO A N 1
ATOM 3713 C CA . PRO A 1 491 ? -12.906 -12.289 -11.672 1 89.62 491 PRO A CA 1
ATOM 3714 C C . PRO A 1 491 ? -11.43 -12.273 -12.062 1 89.62 491 PRO A C 1
ATOM 3716 O O . PRO A 1 491 ? -10.867 -11.203 -12.312 1 89.62 491 PRO A O 1
ATOM 3719 N N . ILE A 1 492 ? -10.789 -13.352 -12.023 1 90.5 492 ILE A N 1
ATOM 3720 C CA . ILE A 1 492 ? -9.43 -13.555 -12.523 1 90.5 492 ILE A CA 1
ATOM 3721 C C . ILE A 1 492 ? -9.445 -14.578 -13.656 1 90.5 492 ILE A C 1
ATOM 3723 O O . ILE A 1 492 ? -9.148 -15.758 -13.43 1 90.5 492 ILE A O 1
ATOM 3727 N N . PRO A 1 493 ? -9.688 -14.109 -14.844 1 94.06 493 PRO A N 1
ATOM 3728 C CA . PRO A 1 493 ? -9.836 -15.039 -15.961 1 94.06 493 PRO A CA 1
ATOM 3729 C C . PRO A 1 493 ? -8.492 -15.594 -16.453 1 94.06 493 PRO A C 1
ATOM 3731 O O . PRO A 1 493 ? -7.504 -14.859 -16.5 1 94.06 493 PRO A O 1
ATOM 3734 N N . LEU A 1 494 ? -8.453 -16.844 -16.609 1 95.88 494 LEU A N 1
ATOM 3735 C CA . LEU A 1 494 ? -7.379 -17.531 -17.328 1 95.88 494 LEU A CA 1
ATOM 3736 C C . LEU A 1 494 ? -7.73 -17.703 -18.797 1 95.88 494 LEU A C 1
ATOM 3738 O O . LEU A 1 494 ? -8.609 -18.5 -19.141 1 95.88 494 LEU A O 1
ATOM 3742 N N . ILE A 1 495 ? -7.098 -16.984 -19.656 1 95.69 495 ILE A N 1
ATOM 3743 C CA . ILE A 1 495 ? -7.41 -16.969 -21.078 1 95.69 495 ILE A CA 1
ATOM 3744 C C . ILE A 1 495 ? -6.523 -17.984 -21.812 1 95.69 495 ILE A C 1
ATOM 3746 O O . ILE A 1 495 ? -5.297 -17.844 -21.828 1 95.69 495 ILE A O 1
ATOM 3750 N N . PHE A 1 496 ? -7.156 -18.953 -22.328 1 94.88 496 PHE A N 1
ATOM 3751 C CA . PHE A 1 496 ? -6.449 -19.938 -23.141 1 94.88 496 PHE A CA 1
ATOM 3752 C C . PHE A 1 496 ? -6.27 -19.438 -24.562 1 94.88 496 PHE A C 1
ATOM 3754 O O . PHE A 1 496 ? -7.195 -19.516 -25.375 1 94.88 496 PHE A O 1
ATOM 3761 N N . CYS A 1 497 ? -5.094 -19.047 -24.938 1 92.56 497 CYS A N 1
ATOM 3762 C CA . CYS A 1 497 ? -4.848 -18.297 -26.156 1 92.56 497 CYS A CA 1
ATOM 3763 C C . CYS A 1 497 ? -4.895 -19.219 -27.375 1 92.56 497 CYS A C 1
ATOM 3765 O O . CYS A 1 497 ? -5.457 -18.859 -28.406 1 92.56 497 CYS A O 1
ATOM 3767 N N . ARG A 1 498 ? -4.262 -20.438 -27.297 1 86.94 498 ARG A N 1
ATOM 3768 C CA . ARG A 1 498 ? -4.18 -21.328 -28.438 1 86.94 498 ARG A CA 1
ATOM 3769 C C . ARG A 1 498 ? -4.648 -22.734 -28.078 1 86.94 498 ARG A C 1
ATOM 3771 O O . ARG A 1 498 ? -3.865 -23.688 -28.125 1 86.94 498 ARG A O 1
ATOM 3778 N N . PRO A 1 499 ? -5.914 -22.875 -27.922 1 79.56 499 PRO A N 1
ATOM 3779 C CA . PRO A 1 499 ? -6.355 -24.219 -27.547 1 79.56 499 PRO A CA 1
ATOM 3780 C C . PRO A 1 499 ? -6.41 -25.188 -28.719 1 79.56 499 PRO A C 1
ATOM 3782 O O . PRO A 1 499 ? -6.176 -26.375 -28.562 1 79.56 499 PRO A O 1
ATOM 3785 N N . TRP A 1 500 ? -6.805 -24.656 -29.938 1 80.81 500 TRP A N 1
ATOM 3786 C CA . TRP A 1 500 ? -7.059 -25.578 -31.047 1 80.81 500 TRP A CA 1
ATOM 3787 C C . TRP A 1 500 ? -6.098 -25.312 -32.219 1 80.81 500 TRP A C 1
ATOM 3789 O O . TRP A 1 500 ? -6.375 -25.688 -33.344 1 80.81 500 TRP A O 1
ATOM 3799 N N . GLY A 1 501 ? -4.77 -24.781 -32 1 64.62 501 GLY A N 1
ATOM 3800 C CA . GLY A 1 501 ? -3.643 -24.703 -32.938 1 64.62 501 GLY A CA 1
ATOM 3801 C C . GLY A 1 501 ? -3.938 -23.891 -34.156 1 64.62 501 GLY A C 1
ATOM 3802 O O . GLY A 1 501 ? -3.09 -23.766 -35.062 1 64.62 501 GLY A O 1
ATOM 3803 N N . LYS A 1 502 ? -5.008 -23.281 -34.406 1 65.75 502 LYS A N 1
ATOM 3804 C CA . LYS A 1 502 ? -5.359 -22.703 -35.688 1 65.75 502 LYS A CA 1
ATOM 3805 C C . LYS A 1 502 ? -4.828 -21.281 -35.812 1 65.75 502 LYS A C 1
ATOM 3807 O O . LYS A 1 502 ? -5.051 -20.625 -36.844 1 65.75 502 LYS A O 1
ATOM 3812 N N . LEU A 1 503 ? -4.09 -20.859 -35 1 71.94 503 LEU A N 1
ATOM 3813 C CA . LEU A 1 503 ? -3.646 -19.484 -35.156 1 71.94 503 LEU A CA 1
ATOM 3814 C C . LEU A 1 503 ? -2.299 -19.406 -35.875 1 71.94 503 LEU A C 1
ATOM 3816 O O . LEU A 1 503 ? -1.477 -20.312 -35.719 1 71.94 503 LEU A O 1
ATOM 3820 N N . PRO A 1 504 ? -2.266 -18.422 -36.75 1 74.69 504 PRO A N 1
ATOM 3821 C CA . PRO A 1 504 ? -0.953 -18.234 -37.375 1 74.69 504 PRO A CA 1
ATOM 3822 C C . PRO A 1 504 ? 0.17 -18.094 -36.344 1 74.69 504 PRO A C 1
ATOM 3824 O O . PRO A 1 504 ? -0.079 -17.703 -35.219 1 74.69 504 PRO A O 1
ATOM 3827 N N . GLU A 1 505 ? 1.332 -18.5 -36.625 1 70.88 505 GLU A N 1
ATOM 3828 C CA . GLU A 1 505 ? 2.482 -18.547 -35.75 1 70.88 505 GLU A CA 1
ATOM 3829 C C . GLU A 1 505 ? 2.803 -17.172 -35.156 1 70.88 505 GLU A C 1
ATOM 3831 O O . GLU A 1 505 ? 3.299 -17.062 -34.031 1 70.88 505 GLU A O 1
ATOM 3836 N N . ASN A 1 506 ? 2.363 -16.156 -35.844 1 76.06 506 ASN A N 1
ATOM 3837 C CA . ASN A 1 506 ? 2.756 -14.805 -35.438 1 76.06 506 ASN A CA 1
ATOM 3838 C C . ASN A 1 506 ? 1.729 -14.195 -34.5 1 76.06 506 ASN A C 1
ATOM 3840 O O . ASN A 1 506 ? 1.952 -13.117 -33.938 1 76.06 506 ASN A O 1
ATOM 3844 N N . VAL A 1 507 ? 0.685 -14.891 -34.344 1 82.94 507 VAL A N 1
ATOM 3845 C CA . VAL A 1 507 ? -0.339 -14.336 -33.469 1 82.94 507 VAL A CA 1
ATOM 3846 C C . VAL A 1 507 ? -0.437 -15.18 -32.188 1 82.94 507 VAL A C 1
ATOM 3848 O O . VAL A 1 507 ? -0.935 -16.312 -32.219 1 82.94 507 VAL A O 1
ATOM 3851 N N . PRO A 1 508 ? 0.076 -14.609 -31.156 1 86.94 508 PRO A N 1
ATOM 3852 C CA . PRO A 1 508 ? 0.114 -15.398 -29.922 1 86.94 508 PRO A CA 1
ATOM 3853 C C . PRO A 1 508 ? -1.274 -15.641 -29.344 1 86.94 508 PRO A C 1
ATOM 3855 O O . PRO A 1 508 ? -1.52 -16.688 -28.734 1 86.94 508 PRO A O 1
ATOM 3858 N N . CYS A 1 509 ? -2.162 -14.695 -29.562 1 88.69 509 CYS A N 1
ATOM 3859 C CA . CYS A 1 509 ? -3.52 -14.805 -29.047 1 88.69 509 CYS A CA 1
ATOM 3860 C C . CYS A 1 509 ? -4.516 -14.133 -29.984 1 88.69 509 CYS A C 1
ATOM 3862 O O . CYS A 1 509 ? -4.195 -13.133 -30.625 1 88.69 509 CYS A O 1
ATOM 3864 N N . HIS A 1 510 ? -5.668 -14.773 -30.078 1 88.75 510 HIS A N 1
ATOM 3865 C CA . HIS A 1 510 ? -6.723 -14.156 -30.875 1 88.75 510 HIS A CA 1
ATOM 3866 C C . HIS A 1 510 ? -7.066 -12.766 -30.344 1 88.75 510 HIS A C 1
ATOM 3868 O O . HIS A 1 510 ? -7.301 -12.594 -29.156 1 88.75 510 HIS A O 1
ATOM 3874 N N . PRO A 1 511 ? -7.012 -11.742 -31.109 1 87.94 511 PRO A N 1
ATOM 3875 C CA . PRO A 1 511 ? -7.219 -10.359 -30.656 1 87.94 511 PRO A CA 1
ATOM 3876 C C . PRO A 1 511 ? -8.57 -10.164 -29.984 1 87.94 511 PRO A C 1
ATOM 3878 O O . PRO A 1 511 ? -8.68 -9.398 -29.016 1 87.94 511 PRO A O 1
ATOM 3881 N N . LYS A 1 512 ? -9.578 -10.836 -30.453 1 90.88 512 LYS A N 1
ATOM 3882 C CA . LYS A 1 512 ? -10.906 -10.664 -29.875 1 90.88 512 LYS A CA 1
ATOM 3883 C C . LYS A 1 512 ? -11.016 -11.367 -28.531 1 90.88 512 LYS A C 1
ATOM 3885 O O . LYS A 1 512 ? -11.867 -11.008 -27.703 1 90.88 512 LYS A O 1
ATOM 3890 N N . LEU A 1 513 ? -10.227 -12.328 -28.359 1 91.25 513 LEU A N 1
ATOM 3891 C CA . LEU A 1 513 ? -10.195 -12.984 -27.062 1 91.25 513 LEU A CA 1
ATOM 3892 C C . LEU A 1 513 ? -9.578 -12.07 -26 1 91.25 513 LEU A C 1
ATOM 3894 O O . LEU A 1 513 ? -10.023 -12.062 -24.859 1 91.25 513 LEU A O 1
ATOM 3898 N N . ALA A 1 514 ? -8.555 -11.367 -26.375 1 89.81 514 ALA A N 1
ATOM 3899 C CA . ALA A 1 514 ? -7.934 -10.391 -25.484 1 89.81 514 ALA A CA 1
ATOM 3900 C C . ALA A 1 514 ? -8.906 -9.266 -25.141 1 89.81 514 ALA A C 1
ATOM 3902 O O . ALA A 1 514 ? -8.953 -8.805 -24 1 89.81 514 ALA A O 1
ATOM 3903 N N . ASP A 1 515 ? -9.68 -8.898 -26.078 1 89.31 515 ASP A N 1
ATOM 3904 C CA . ASP A 1 515 ? -10.68 -7.863 -25.828 1 89.31 515 ASP A CA 1
ATOM 3905 C C . ASP A 1 515 ? -11.758 -8.359 -24.875 1 89.31 515 ASP A C 1
ATOM 3907 O O . ASP A 1 515 ? -12.258 -7.598 -24.047 1 89.31 515 ASP A O 1
ATOM 3911 N N . PHE A 1 516 ? -12.102 -9.562 -25.078 1 91.12 516 PHE A N 1
ATOM 3912 C CA . PHE A 1 516 ? -13.102 -10.156 -24.203 1 91.12 516 PHE A CA 1
ATOM 3913 C C . PHE A 1 516 ? -12.594 -10.203 -22.766 1 91.12 516 PHE A C 1
ATOM 3915 O O . PHE A 1 516 ? -13.367 -10.016 -21.812 1 91.12 516 PHE A O 1
ATOM 3922 N N . ALA A 1 517 ? -11.32 -10.539 -22.656 1 90.38 517 ALA A N 1
ATOM 3923 C CA . ALA A 1 517 ? -10.719 -10.547 -21.328 1 90.38 517 ALA A CA 1
ATOM 3924 C C . ALA A 1 517 ? -10.852 -9.188 -20.656 1 90.38 517 ALA A C 1
ATOM 3926 O O . ALA A 1 517 ? -11.062 -9.109 -19.438 1 90.38 517 ALA A O 1
ATOM 3927 N N . ASN A 1 518 ? -10.797 -8.156 -21.375 1 88.44 518 ASN A N 1
ATOM 3928 C CA . ASN A 1 518 ? -10.938 -6.805 -20.859 1 88.44 518 ASN A CA 1
ATOM 3929 C C . ASN A 1 518 ? -12.383 -6.492 -20.484 1 88.44 518 ASN A C 1
ATOM 3931 O O . ASN A 1 518 ? -12.633 -5.668 -19.609 1 88.44 518 ASN A O 1
ATOM 3935 N N . CYS A 1 519 ? -13.281 -7.152 -21.078 1 88.75 519 CYS A N 1
ATOM 3936 C CA . CYS A 1 519 ? -14.695 -6.934 -20.797 1 88.75 519 CYS A CA 1
ATOM 3937 C C . CYS A 1 519 ? -15.094 -7.555 -19.469 1 88.75 519 CYS A C 1
ATOM 3939 O O . CYS A 1 519 ? -16.094 -7.156 -18.875 1 88.75 519 CYS A O 1
ATOM 3941 N N . MET A 1 520 ? -14.289 -8.461 -19.047 1 88.94 520 MET A N 1
ATOM 3942 C CA . MET A 1 520 ? -14.625 -9.156 -17.812 1 88.94 520 MET A CA 1
ATOM 3943 C C . MET A 1 520 ? -14.172 -8.352 -16.594 1 88.94 520 MET A C 1
ATOM 3945 O O . MET A 1 520 ? -14.492 -8.703 -15.461 1 88.94 520 MET A O 1
ATOM 3949 N N . LYS A 1 521 ? -13.531 -7.324 -16.844 1 85 521 LYS A N 1
ATOM 3950 C CA . LYS A 1 521 ? -13.039 -6.492 -15.758 1 85 521 LYS A CA 1
ATOM 3951 C C . LYS A 1 521 ? -13.773 -5.156 -15.703 1 85 521 LYS A C 1
ATOM 3953 O O . LYS A 1 521 ? -13.969 -4.512 -16.734 1 85 521 LYS A O 1
ATOM 3958 N N . LYS A 1 522 ? -14.133 -4.871 -14.469 1 81.94 522 LYS A N 1
ATOM 3959 C CA . LYS A 1 522 ? -14.82 -3.596 -14.297 1 81.94 522 LYS A CA 1
ATOM 3960 C C . LYS A 1 522 ? -13.844 -2.426 -14.359 1 81.94 522 LYS A C 1
ATOM 3962 O O . LYS A 1 522 ? -12.93 -2.33 -13.539 1 81.94 522 LYS A O 1
ATOM 3967 N N . LYS A 1 523 ? -13.992 -1.52 -15.172 1 75.5 523 LYS A N 1
ATOM 3968 C CA . LYS A 1 523 ? -13.195 -0.307 -15.352 1 75.5 523 LYS A CA 1
ATOM 3969 C C . LYS A 1 523 ? -11.703 -0.629 -15.398 1 75.5 523 LYS A C 1
ATOM 3971 O O . LYS A 1 523 ? -10.883 0.104 -14.844 1 75.5 523 LYS A O 1
ATOM 3976 N N . GLY A 1 524 ? -11.43 -1.813 -15.891 1 71.88 524 GLY A N 1
ATOM 3977 C CA . GLY A 1 524 ? -10.047 -2.193 -16.109 1 71.88 524 GLY A CA 1
ATOM 3978 C C . GLY A 1 524 ? -9.336 -2.639 -14.844 1 71.88 524 GLY A C 1
ATOM 3979 O O . GLY A 1 524 ? -8.133 -2.889 -14.852 1 71.88 524 GLY A O 1
ATOM 3980 N N . ARG A 1 525 ? -10.109 -2.752 -13.844 1 77.19 525 ARG A N 1
ATOM 3981 C CA . ARG A 1 525 ? -9.492 -3.143 -12.578 1 77.19 525 ARG A CA 1
ATOM 3982 C C . ARG A 1 525 ? -9.523 -4.656 -12.406 1 77.19 525 ARG A C 1
ATOM 3984 O O . ARG A 1 525 ? -10.594 -5.27 -12.422 1 77.19 525 ARG A O 1
ATOM 3991 N N . GLY A 1 526 ? -8.492 -5.312 -12.586 1 79.06 526 GLY A N 1
ATOM 3992 C CA . GLY A 1 526 ? -8.359 -6.754 -12.453 1 79.06 526 GLY A CA 1
ATOM 3993 C C . GLY A 1 526 ? -7.156 -7.309 -13.195 1 79.06 526 GLY A C 1
ATOM 3994 O O . GLY A 1 526 ? -6.379 -6.555 -13.781 1 79.06 526 GLY A O 1
ATOM 3995 N N . MET A 1 527 ? -6.961 -8.594 -12.984 1 85.31 527 MET A N 1
ATOM 3996 C CA . MET A 1 527 ? -5.824 -9.25 -13.625 1 85.31 527 MET A CA 1
ATOM 3997 C C . MET A 1 527 ? -6.281 -10.469 -14.422 1 85.31 527 MET A C 1
ATOM 3999 O O . MET A 1 527 ? -7.176 -11.203 -14 1 85.31 527 MET A O 1
ATOM 4003 N N . SER A 1 528 ? -5.773 -10.523 -15.633 1 92.12 528 SER A N 1
ATOM 4004 C CA . SER A 1 528 ? -5.992 -11.703 -16.469 1 92.12 528 SER A CA 1
ATOM 4005 C C . SER A 1 528 ? -4.699 -12.477 -16.688 1 92.12 528 SER A C 1
ATOM 4007 O O . SER A 1 528 ? -3.613 -11.891 -16.688 1 92.12 528 SER A O 1
ATOM 4009 N N . ILE A 1 529 ? -4.785 -13.75 -16.766 1 92.81 529 ILE A N 1
ATOM 4010 C CA . ILE A 1 529 ? -3.639 -14.602 -17.047 1 92.81 529 ILE A CA 1
ATOM 4011 C C . ILE A 1 529 ? -3.785 -15.227 -18.438 1 92.81 529 ILE A C 1
ATOM 4013 O O . ILE A 1 529 ? -4.781 -15.898 -18.719 1 92.81 529 ILE A O 1
ATOM 4017 N N . PHE A 1 530 ? -2.881 -14.883 -19.344 1 94.38 530 PHE A N 1
ATOM 4018 C CA . PHE A 1 530 ? -2.871 -15.445 -20.688 1 94.38 530 PHE A CA 1
ATOM 4019 C C . PHE A 1 530 ? -1.938 -16.656 -20.766 1 94.38 530 PHE A C 1
ATOM 4021 O O . PHE A 1 530 ? -0.751 -16.547 -20.453 1 94.38 530 PHE A O 1
ATOM 4028 N N . VAL A 1 531 ? -2.475 -17.766 -21.125 1 94.06 531 VAL A N 1
ATOM 4029 C CA . VAL A 1 531 ? -1.674 -19 -21.109 1 94.06 531 VAL A CA 1
ATOM 4030 C C . VAL A 1 531 ? -1.73 -19.656 -22.484 1 94.06 531 VAL A C 1
ATOM 4032 O O . VAL A 1 531 ? -2.758 -19.609 -23.156 1 94.06 531 VAL A O 1
ATOM 4035 N N . SER A 1 532 ? -0.658 -20.203 -22.891 1 93.56 532 SER A N 1
ATOM 4036 C CA . SER A 1 532 ? -0.543 -21.062 -24.062 1 93.56 532 SER A CA 1
ATOM 4037 C C . SER A 1 532 ? 0.317 -22.281 -23.781 1 93.56 532 SER A C 1
ATOM 4039 O O . SER A 1 532 ? 1.19 -22.25 -22.906 1 93.56 532 SER A O 1
ATOM 4041 N N . ILE A 1 533 ? 0.006 -23.438 -24.391 1 93.44 533 ILE A N 1
ATOM 4042 C CA . ILE A 1 533 ? 0.736 -24.688 -24.203 1 93.44 533 ILE A CA 1
ATOM 4043 C C . ILE A 1 533 ? 1.486 -25.047 -25.469 1 93.44 533 ILE A C 1
ATOM 4045 O O . ILE A 1 533 ? 0.897 -25.094 -26.562 1 93.44 533 ILE A O 1
ATOM 4049 N N . LEU A 1 534 ? 2.758 -25.219 -25.344 1 91.81 534 LEU A N 1
ATOM 4050 C CA . LEU A 1 534 ? 3.598 -25.688 -26.438 1 91.81 534 LEU A CA 1
ATOM 4051 C C . LEU A 1 534 ? 3.799 -27.203 -26.359 1 91.81 534 LEU A C 1
ATOM 4053 O O . LEU A 1 534 ? 4.191 -27.719 -25.328 1 91.81 534 LEU A O 1
ATOM 4057 N N . ASP A 1 535 ? 3.541 -27.844 -27.453 1 90.06 535 ASP A N 1
ATOM 4058 C CA . ASP A 1 535 ? 3.693 -29.297 -27.516 1 90.06 535 ASP A CA 1
ATOM 4059 C C . ASP A 1 535 ? 5.16 -29.688 -27.688 1 90.06 535 ASP A C 1
ATOM 4061 O O . ASP A 1 535 ? 5.855 -29.141 -28.547 1 90.06 535 ASP A O 1
ATOM 4065 N N . GLY A 1 536 ? 5.613 -30.484 -26.75 1 90.81 536 GLY A N 1
ATOM 4066 C CA . GLY A 1 536 ? 6.977 -30.969 -26.891 1 90.81 536 GLY A CA 1
ATOM 4067 C C . GLY A 1 536 ? 7.613 -31.344 -25.578 1 90.81 536 GLY A C 1
ATOM 4068 O O . GLY A 1 536 ? 6.926 -31.484 -24.562 1 90.81 536 GLY A O 1
ATOM 4069 N N . ASP A 1 537 ? 8.883 -31.688 -25.734 1 91.44 537 ASP A N 1
ATOM 4070 C CA . ASP A 1 537 ? 9.672 -32 -24.547 1 91.44 537 ASP A CA 1
ATOM 4071 C C . ASP A 1 537 ? 10.211 -30.734 -23.891 1 91.44 537 ASP A C 1
ATOM 4073 O O . ASP A 1 537 ? 10.656 -29.812 -24.594 1 91.44 537 ASP A O 1
ATOM 4077 N N . TYR A 1 538 ? 10.148 -30.656 -22.641 1 92.12 538 TYR A N 1
ATOM 4078 C CA . TYR A 1 538 ? 10.492 -29.453 -21.891 1 92.12 538 TYR A CA 1
ATOM 4079 C C . TYR A 1 538 ? 11.938 -29.047 -22.156 1 92.12 538 TYR A C 1
ATOM 4081 O O . TYR A 1 538 ? 12.227 -27.859 -22.391 1 92.12 538 TYR A O 1
ATOM 4089 N N . HIS A 1 539 ? 12.891 -29.938 -22.172 1 89.38 539 HIS A N 1
ATOM 4090 C CA . HIS A 1 539 ? 14.312 -29.625 -22.312 1 89.38 539 HIS A CA 1
ATOM 4091 C C . HIS A 1 539 ? 14.633 -29.109 -23.703 1 89.38 539 HIS A C 1
ATOM 4093 O O . HIS A 1 539 ? 15.516 -28.266 -23.875 1 89.38 539 HIS A O 1
ATOM 4099 N N . GLU A 1 540 ? 13.867 -29.547 -24.625 1 91 540 GLU A N 1
ATOM 4100 C CA . GLU A 1 540 ? 14.125 -29.156 -26.016 1 91 540 GLU A CA 1
ATOM 4101 C C . GLU A 1 540 ? 13.422 -27.844 -26.359 1 91 540 GLU A C 1
ATOM 4103 O O . GLU A 1 540 ? 13.93 -27.047 -27.141 1 91 540 GLU A O 1
ATOM 4108 N N . CYS A 1 541 ? 12.305 -27.641 -25.719 1 93.19 541 CYS A N 1
ATOM 4109 C CA . CYS A 1 541 ? 11.469 -26.516 -26.141 1 93.19 541 CYS A CA 1
ATOM 4110 C C . CYS A 1 541 ? 11.523 -25.391 -25.125 1 93.19 541 CYS A C 1
ATOM 4112 O O . CYS A 1 541 ? 10.742 -24.438 -25.188 1 93.19 541 CYS A O 1
ATOM 4114 N N . ALA A 1 542 ? 12.414 -25.422 -24.266 1 92.06 542 ALA A N 1
ATOM 4115 C CA . ALA A 1 542 ? 12.461 -24.422 -23.188 1 92.06 542 ALA A CA 1
ATOM 4116 C C . ALA A 1 542 ? 12.789 -23.047 -23.734 1 92.06 542 ALA A C 1
ATOM 4118 O O . ALA A 1 542 ? 12.188 -22.047 -23.328 1 92.06 542 ALA A O 1
ATOM 4119 N N . GLU A 1 543 ? 13.703 -22.938 -24.656 1 92.38 543 GLU A N 1
ATOM 4120 C CA . GLU A 1 543 ? 14.094 -21.641 -25.219 1 92.38 543 GLU A CA 1
ATOM 4121 C C . GLU A 1 543 ? 12.984 -21.078 -26.094 1 92.38 543 GLU A C 1
ATOM 4123 O O . GLU A 1 543 ? 12.758 -19.859 -26.125 1 92.38 543 GLU A O 1
ATOM 4128 N N . ASP A 1 544 ? 12.336 -21.953 -26.766 1 92.44 544 ASP A N 1
ATOM 4129 C CA . ASP A 1 544 ? 11.203 -21.516 -27.578 1 92.44 544 ASP A CA 1
ATOM 4130 C C . ASP A 1 544 ? 10.07 -20.984 -26.703 1 92.44 544 ASP A C 1
ATOM 4132 O O . ASP A 1 544 ? 9.383 -20.031 -27.062 1 92.44 544 ASP A O 1
ATOM 4136 N N . ALA A 1 545 ? 9.898 -21.641 -25.656 1 93.19 545 ALA A N 1
ATOM 4137 C CA . ALA A 1 545 ? 8.859 -21.219 -24.734 1 93.19 545 ALA A CA 1
ATOM 4138 C C . ALA A 1 545 ? 9.164 -19.828 -24.156 1 93.19 545 ALA A C 1
ATOM 4140 O O . ALA A 1 545 ? 8.25 -19.016 -24 1 93.19 545 ALA A O 1
ATOM 4141 N N . LYS A 1 546 ? 10.391 -19.594 -23.922 1 90.62 546 LYS A N 1
ATOM 4142 C CA . LYS A 1 546 ? 10.789 -18.281 -23.406 1 90.62 546 LYS A CA 1
ATOM 4143 C C . LYS A 1 546 ? 10.547 -17.203 -24.453 1 90.62 546 LYS A C 1
ATOM 4145 O O . LYS A 1 546 ? 10.062 -16.109 -24.109 1 90.62 546 LYS A O 1
ATOM 4150 N N . ALA A 1 547 ? 10.859 -17.453 -25.609 1 92 547 ALA A N 1
ATOM 4151 C CA . ALA A 1 547 ? 10.633 -16.516 -26.703 1 92 547 ALA A CA 1
ATOM 4152 C C . ALA A 1 547 ? 9.148 -16.266 -26.922 1 92 547 ALA A C 1
ATOM 4154 O O . ALA A 1 547 ? 8.719 -15.125 -27.141 1 92 547 ALA A O 1
ATOM 4155 N N . ALA A 1 548 ? 8.398 -17.359 -26.844 1 92.25 548 ALA A N 1
ATOM 4156 C CA . ALA A 1 548 ? 6.953 -17.25 -27.016 1 92.25 548 ALA A CA 1
ATOM 4157 C C . ALA A 1 548 ? 6.332 -16.438 -25.891 1 92.25 548 ALA A C 1
ATOM 4159 O O . ALA A 1 548 ? 5.371 -15.688 -26.094 1 92.25 548 ALA A O 1
ATOM 4160 N N . CYS A 1 549 ? 6.852 -16.641 -24.75 1 91.31 549 CYS A N 1
ATOM 4161 C CA . CYS A 1 549 ? 6.359 -15.898 -23.594 1 91.31 549 CYS A CA 1
ATOM 4162 C C . CYS A 1 549 ? 6.617 -14.406 -23.75 1 91.31 549 CYS A C 1
ATOM 4164 O O . CYS A 1 549 ? 5.75 -13.586 -23.438 1 91.31 549 CYS A O 1
ATOM 4166 N N . LYS A 1 550 ? 7.773 -14.047 -24.25 1 90.31 550 LYS A N 1
ATOM 4167 C CA . LYS A 1 550 ? 8.109 -12.648 -24.5 1 90.31 550 LYS A CA 1
ATOM 4168 C C . LYS A 1 550 ? 7.203 -12.047 -25.562 1 90.31 550 LYS A C 1
ATOM 4170 O O . LYS A 1 550 ? 6.77 -10.898 -25.453 1 90.31 550 LYS A O 1
ATOM 4175 N N . GLN A 1 551 ? 6.934 -12.812 -26.516 1 91.62 551 GLN A N 1
ATOM 4176 C CA . GLN A 1 551 ? 6.055 -12.352 -27.594 1 91.62 551 GLN A CA 1
ATOM 4177 C C . GLN A 1 551 ? 4.633 -12.141 -27.078 1 91.62 551 GLN A C 1
ATOM 4179 O O . GLN A 1 551 ? 3.988 -11.148 -27.422 1 91.62 551 GLN A O 1
ATOM 4184 N N . LEU A 1 552 ? 4.168 -13.078 -26.328 1 92.44 552 LEU A N 1
ATOM 4185 C CA . LEU A 1 552 ? 2.828 -12.969 -25.766 1 92.44 552 LEU A CA 1
ATOM 4186 C C . LEU A 1 552 ? 2.744 -11.781 -24.812 1 92.44 552 LEU A C 1
ATOM 4188 O O . LEU A 1 552 ? 1.746 -11.055 -24.797 1 92.44 552 LEU A O 1
ATOM 4192 N N . GLY A 1 553 ? 3.754 -11.617 -24.062 1 89.38 553 GLY A N 1
ATOM 4193 C CA . GLY A 1 553 ? 3.797 -10.484 -23.156 1 89.38 553 GLY A CA 1
ATOM 4194 C C . GLY A 1 553 ? 3.756 -9.141 -23.859 1 89.38 553 GLY A C 1
ATOM 4195 O O . GLY A 1 553 ? 3.02 -8.242 -23.453 1 89.38 553 GLY A O 1
ATOM 4196 N N . THR A 1 554 ? 4.488 -9.039 -24.922 1 88.81 554 THR A N 1
ATOM 4197 C CA . THR A 1 554 ? 4.512 -7.812 -25.719 1 88.81 554 THR A CA 1
ATOM 4198 C C . THR A 1 554 ? 3.152 -7.566 -26.359 1 88.81 554 THR A C 1
ATOM 4200 O O . THR A 1 554 ? 2.721 -6.418 -26.5 1 88.81 554 THR A O 1
ATOM 4203 N N . TYR A 1 555 ? 2.57 -8.625 -26.719 1 89.69 555 TYR A N 1
ATOM 4204 C CA . TYR A 1 555 ? 1.256 -8.516 -27.344 1 89.69 555 TYR A CA 1
ATOM 4205 C C . TYR A 1 555 ? 0.219 -8.016 -26.344 1 89.69 555 TYR A C 1
ATOM 4207 O O . TYR A 1 555 ? -0.622 -7.18 -26.688 1 89.69 555 TYR A O 1
ATOM 4215 N N . ILE A 1 556 ? 0.251 -8.531 -25.219 1 88.75 556 ILE A N 1
ATOM 4216 C CA . ILE A 1 556 ? -0.678 -8.141 -24.156 1 88.75 556 ILE A CA 1
ATOM 4217 C C . ILE A 1 556 ? -0.487 -6.66 -23.828 1 88.75 556 ILE A C 1
ATOM 4219 O O . ILE A 1 556 ? -1.462 -5.938 -23.609 1 88.75 556 ILE A O 1
ATOM 4223 N N . ASP A 1 557 ? 0.74 -6.203 -23.828 1 84.81 557 ASP A N 1
ATOM 4224 C CA . ASP A 1 557 ? 1.031 -4.801 -23.562 1 84.81 557 ASP A CA 1
ATOM 4225 C C . ASP A 1 557 ? 0.544 -3.91 -24.703 1 84.81 557 ASP A C 1
ATOM 4227 O O . ASP A 1 557 ? 0.064 -2.799 -24.469 1 84.81 557 ASP A O 1
ATOM 4231 N N . TYR A 1 558 ? 0.699 -4.449 -25.844 1 85.88 558 TYR A N 1
ATOM 4232 C CA . TYR A 1 558 ? 0.248 -3.723 -27.016 1 85.88 558 TYR A CA 1
ATOM 4233 C C . TYR A 1 558 ? -1.263 -3.525 -27 1 85.88 558 TYR A C 1
ATOM 4235 O O . TYR A 1 558 ? -1.764 -2.461 -27.359 1 85.88 558 TYR A O 1
ATOM 4243 N N . LYS A 1 559 ? -2.021 -4.512 -26.516 1 86.56 559 LYS A N 1
ATOM 4244 C CA . LYS A 1 559 ? -3.479 -4.441 -26.453 1 86.56 559 LYS A CA 1
ATOM 4245 C C . LYS A 1 559 ? -3.939 -3.76 -25.172 1 86.56 559 LYS A C 1
ATOM 4247 O O . LYS A 1 559 ? -5.141 -3.66 -24.906 1 86.56 559 LYS A O 1
ATOM 4252 N N . ASN A 1 560 ? -2.988 -3.238 -24.359 1 82.19 560 ASN A N 1
ATOM 4253 C CA . ASN A 1 560 ? -3.268 -2.547 -23.109 1 82.19 560 ASN A CA 1
ATOM 4254 C C . ASN A 1 560 ? -4.125 -3.4 -22.172 1 82.19 560 ASN A C 1
ATOM 4256 O O . ASN A 1 560 ? -5.086 -2.908 -21.578 1 82.19 560 ASN A O 1
ATOM 4260 N N . CYS A 1 561 ? -3.852 -4.719 -22.172 1 83.94 561 CYS A N 1
ATOM 4261 C CA . CYS A 1 561 ? -4.512 -5.625 -21.234 1 83.94 561 CYS A CA 1
ATOM 4262 C C . CYS A 1 561 ? -3.699 -5.773 -19.953 1 83.94 561 CYS A C 1
ATOM 4264 O O . CYS A 1 561 ? -2.469 -5.828 -20 1 83.94 561 CYS A O 1
ATOM 4266 N N . GLU A 1 562 ? -4.367 -5.566 -18.938 1 82.69 562 GLU A N 1
ATOM 4267 C CA . GLU A 1 562 ? -3.688 -5.793 -17.672 1 82.69 562 GLU A CA 1
ATOM 4268 C C . GLU A 1 562 ? -3.611 -7.285 -17.344 1 82.69 562 GLU A C 1
ATOM 4270 O O . GLU A 1 562 ? -4.621 -7.902 -17 1 82.69 562 GLU A O 1
ATOM 4275 N N . GLY A 1 563 ? -2.516 -7.879 -17.609 1 85.81 563 GLY A N 1
ATOM 4276 C CA . GLY A 1 563 ? -2.396 -9.305 -17.344 1 85.81 563 GLY A CA 1
ATOM 4277 C C . GLY A 1 563 ? -0.971 -9.812 -17.438 1 85.81 563 GLY A C 1
ATOM 4278 O O . GLY A 1 563 ? -0.039 -9.031 -17.625 1 85.81 563 GLY A O 1
ATOM 4279 N N . VAL A 1 564 ? -0.775 -11.133 -17.141 1 88 564 VAL A N 1
ATOM 4280 C CA . VAL A 1 564 ? 0.515 -11.812 -17.188 1 88 564 VAL A CA 1
ATOM 4281 C C . VAL A 1 564 ? 0.482 -12.922 -18.219 1 88 564 VAL A C 1
ATOM 4283 O O . VAL A 1 564 ? -0.557 -13.555 -18.438 1 88 564 VAL A O 1
ATOM 4286 N N . ALA A 1 565 ? 1.596 -13.031 -18.938 1 91.62 565 ALA A N 1
ATOM 4287 C CA . ALA A 1 565 ? 1.729 -14.078 -19.938 1 91.62 565 ALA A CA 1
ATOM 4288 C C . ALA A 1 565 ? 2.494 -15.273 -19.375 1 91.62 565 ALA A C 1
ATOM 4290 O O . ALA A 1 565 ? 3.488 -15.109 -18.672 1 91.62 565 ALA A O 1
ATOM 4291 N N . GLU A 1 566 ? 1.961 -16.5 -19.656 1 91.69 566 GLU A N 1
ATOM 4292 C CA . GLU A 1 566 ? 2.611 -17.734 -19.234 1 91.69 566 GLU A CA 1
ATOM 4293 C C . GLU A 1 566 ? 2.562 -18.797 -20.344 1 91.69 566 GLU A C 1
ATOM 4295 O O . GLU A 1 566 ? 1.54 -18.938 -21.016 1 91.69 566 GLU A O 1
ATOM 4300 N N . ILE A 1 567 ? 3.688 -19.375 -20.625 1 93.38 567 ILE A N 1
ATOM 4301 C CA . ILE A 1 567 ? 3.764 -20.469 -21.578 1 93.38 567 ILE A CA 1
ATOM 4302 C C . ILE A 1 567 ? 4.25 -21.734 -20.891 1 93.38 567 ILE A C 1
ATOM 4304 O O . ILE A 1 567 ? 5.219 -21.703 -20.125 1 93.38 567 ILE A O 1
ATOM 4308 N N . VAL A 1 568 ? 3.562 -22.844 -21.078 1 93.5 568 VAL A N 1
ATOM 4309 C CA . VAL A 1 568 ? 3.92 -24.125 -20.469 1 93.5 568 VAL A CA 1
ATOM 4310 C C . VAL A 1 568 ? 4.211 -25.141 -21.562 1 93.5 568 VAL A C 1
ATOM 4312 O O . VAL A 1 568 ? 3.504 -25.203 -22.578 1 93.5 568 VAL A O 1
ATOM 4315 N N . VAL A 1 569 ? 5.297 -25.859 -21.391 1 95.56 569 VAL A N 1
ATOM 4316 C CA . VAL A 1 569 ? 5.652 -26.922 -22.312 1 95.56 569 VAL A CA 1
ATOM 4317 C C . VAL A 1 569 ? 5.168 -28.266 -21.75 1 95.56 569 VAL A C 1
ATOM 4319 O O . VAL A 1 569 ? 5.449 -28.609 -20.594 1 95.56 569 VAL A O 1
ATOM 4322 N N . ALA A 1 570 ? 4.402 -28.953 -22.453 1 93.25 570 ALA A N 1
ATOM 4323 C CA . ALA A 1 570 ? 3.9 -30.266 -22.062 1 93.25 570 ALA A CA 1
ATOM 4324 C C . ALA A 1 570 ? 3.799 -31.188 -23.281 1 93.25 570 ALA A C 1
ATOM 4326 O O . ALA A 1 570 ? 3.701 -30.719 -24.406 1 93.25 570 ALA A O 1
ATOM 4327 N N . PRO A 1 571 ? 3.867 -32.469 -23 1 91.38 571 PRO A N 1
ATOM 4328 C CA . PRO A 1 571 ? 3.781 -33.438 -24.109 1 91.38 571 PRO A CA 1
ATOM 4329 C C . PRO A 1 571 ? 2.418 -33.438 -24.797 1 91.38 571 PRO A C 1
ATOM 4331 O O . PRO A 1 571 ? 2.314 -33.75 -25.984 1 91.38 571 PRO A O 1
ATOM 4334 N N . SER A 1 572 ? 1.341 -33.094 -24.047 1 90.31 572 SER A N 1
ATOM 4335 C CA . SER A 1 572 ? -0.003 -33 -24.609 1 90.31 572 SER A CA 1
ATOM 4336 C C . SER A 1 572 ? -0.763 -31.828 -24.016 1 90.31 572 SER A C 1
ATOM 4338 O O . SER A 1 572 ? -0.406 -31.328 -22.953 1 90.31 572 SER A O 1
ATOM 4340 N N . MET A 1 573 ? -1.77 -31.438 -24.719 1 90.88 573 MET A N 1
ATOM 4341 C CA . MET A 1 573 ? -2.582 -30.312 -24.281 1 90.88 573 MET A CA 1
ATOM 4342 C C . MET A 1 573 ? -3.348 -30.641 -23.016 1 90.88 573 MET A C 1
ATOM 4344 O O . MET A 1 573 ? -3.477 -29.812 -22.109 1 90.88 573 MET A O 1
ATOM 4348 N N . SER A 1 574 ? -3.799 -31.844 -22.891 1 90.62 574 SER A N 1
ATOM 4349 C CA . SER A 1 574 ? -4.574 -32.25 -21.734 1 90.62 574 SER A CA 1
ATOM 4350 C C . SER A 1 574 ? -3.709 -32.312 -20.469 1 90.62 574 SER A C 1
ATOM 4352 O O . SER A 1 574 ? -4.129 -31.844 -19.406 1 90.62 574 SER A O 1
ATOM 4354 N N . GLU A 1 575 ? -2.52 -32.781 -20.641 1 90.62 575 GLU A N 1
ATOM 4355 C CA . GLU A 1 575 ? -1.608 -32.844 -19.5 1 90.62 575 GLU A CA 1
ATOM 4356 C C . GLU A 1 575 ? -1.137 -31.453 -19.094 1 90.62 575 GLU A C 1
ATOM 4358 O O . GLU A 1 575 ? -1 -31.156 -17.906 1 90.62 575 GLU A O 1
ATOM 4363 N N . GLY A 1 576 ? -0.876 -30.688 -20.109 1 92.12 576 GLY A N 1
ATOM 4364 C CA . GLY A 1 576 ? -0.471 -29.328 -19.828 1 92.12 576 GLY A CA 1
ATOM 4365 C C . GLY A 1 576 ? -1.535 -28.531 -19.094 1 92.12 576 GLY A C 1
ATOM 4366 O O . GLY A 1 576 ? -1.234 -27.812 -18.141 1 92.12 576 GLY A O 1
ATOM 4367 N N . PHE A 1 577 ? -2.725 -28.656 -19.531 1 94 577 PHE A N 1
ATOM 4368 C CA . PHE A 1 577 ? -3.812 -27.906 -18.922 1 94 577 PHE A CA 1
ATOM 4369 C C . PHE A 1 577 ? -4.066 -28.406 -17.5 1 94 577 PHE A C 1
ATOM 4371 O O . PHE A 1 577 ? -4.395 -27.609 -16.609 1 94 577 PHE A O 1
ATOM 4378 N N . ARG A 1 578 ? -3.992 -29.672 -17.266 1 93 578 ARG A N 1
ATOM 4379 C CA . ARG A 1 578 ? -4.164 -30.219 -15.922 1 93 578 ARG A CA 1
ATOM 4380 C C . ARG A 1 578 ? -3.146 -29.625 -14.945 1 93 578 ARG A C 1
ATOM 4382 O O . ARG A 1 578 ? -3.473 -29.344 -13.797 1 93 578 ARG A O 1
ATOM 4389 N N . GLY A 1 579 ? -1.964 -29.469 -15.414 1 90.88 579 GLY A N 1
ATOM 4390 C CA . GLY A 1 579 ? -0.946 -28.828 -14.594 1 90.88 579 GLY A CA 1
ATOM 4391 C C . GLY A 1 579 ? -1.231 -27.359 -14.32 1 90.88 579 GLY A C 1
ATOM 4392 O O . GLY A 1 579 ? -1.045 -26.875 -13.203 1 90.88 579 GLY A O 1
ATOM 4393 N N . ILE A 1 580 ? -1.741 -26.719 -15.266 1 93.75 580 ILE A N 1
ATOM 4394 C CA . ILE A 1 580 ? -1.996 -25.281 -15.18 1 93.75 580 ILE A CA 1
ATOM 4395 C C . ILE A 1 580 ? -3.141 -25.031 -14.211 1 93.75 580 ILE A C 1
ATOM 4397 O O . ILE A 1 580 ? -3.049 -24.141 -13.359 1 93.75 580 ILE A O 1
ATOM 4401 N N . VAL A 1 581 ? -4.18 -25.734 -14.312 1 92.81 581 VAL A N 1
ATOM 4402 C CA . VAL A 1 581 ? -5.387 -25.5 -13.531 1 92.81 581 VAL A CA 1
ATOM 4403 C C . VAL A 1 581 ? -5.098 -25.734 -12.047 1 92.81 581 VAL A C 1
ATOM 4405 O O . VAL A 1 581 ? -5.715 -25.109 -11.18 1 92.81 581 VAL A O 1
ATOM 4408 N N . GLN A 1 582 ? -4.09 -26.531 -11.734 1 91.5 582 GLN A N 1
ATOM 4409 C CA . GLN A 1 582 ? -3.771 -26.859 -10.352 1 91.5 582 GLN A CA 1
ATOM 4410 C C . GLN A 1 582 ? -2.783 -25.859 -9.766 1 91.5 582 GLN A C 1
ATOM 4412 O O . GLN A 1 582 ? -2.861 -25.531 -8.578 1 91.5 582 GLN A O 1
ATOM 4417 N N . THR A 1 583 ? -1.855 -25.391 -10.609 1 89.44 583 THR A N 1
ATOM 4418 C CA . THR A 1 583 ? -0.687 -24.75 -10.023 1 89.44 583 THR A CA 1
ATOM 4419 C C . THR A 1 583 ? -0.684 -23.25 -10.336 1 89.44 583 THR A C 1
ATOM 4421 O O . THR A 1 583 ? -0.014 -22.469 -9.656 1 89.44 583 THR A O 1
ATOM 4424 N N . MET A 1 584 ? -1.436 -22.906 -11.242 1 91.12 584 MET A N 1
ATOM 4425 C CA . MET A 1 584 ? -1.342 -21.531 -11.688 1 91.12 584 MET A CA 1
ATOM 4426 C C . MET A 1 584 ? -1.878 -20.578 -10.617 1 91.12 584 MET A C 1
ATOM 4428 O O . MET A 1 584 ? -2.939 -20.812 -10.047 1 91.12 584 MET A O 1
ATOM 4432 N N . GLY A 1 585 ? -1.002 -19.531 -10.336 1 87.06 585 GLY A N 1
ATOM 4433 C CA . GLY A 1 585 ? -1.42 -18.516 -9.383 1 87.06 585 GLY A CA 1
ATOM 4434 C C . GLY A 1 585 ? -0.821 -18.719 -8 1 87.06 585 GLY A C 1
ATOM 4435 O O . GLY A 1 585 ? -0.086 -19.672 -7.77 1 87.06 585 GLY A O 1
ATOM 4436 N N . LEU A 1 586 ? -1.065 -17.719 -7.098 1 84.31 586 LEU A N 1
ATOM 4437 C CA . LEU A 1 586 ? -0.551 -17.75 -5.734 1 84.31 586 LEU A CA 1
ATOM 4438 C C . LEU A 1 586 ? -1.63 -17.344 -4.738 1 84.31 586 LEU A C 1
ATOM 4440 O O . LEU A 1 586 ? -2.205 -16.25 -4.848 1 84.31 586 LEU A O 1
ATOM 4444 N N . GLY A 1 587 ? -1.869 -18.25 -3.869 1 80.62 587 GLY A N 1
ATOM 4445 C CA . GLY A 1 587 ? -2.836 -17.922 -2.836 1 80.62 587 GLY A CA 1
ATOM 4446 C C . GLY A 1 587 ? -4.203 -17.562 -3.393 1 80.62 587 GLY A C 1
ATOM 4447 O O . GLY A 1 587 ? -4.773 -18.312 -4.184 1 80.62 587 GLY A O 1
ATOM 4448 N N . ASN A 1 588 ? -4.648 -16.297 -3.07 1 81.81 588 ASN A N 1
ATOM 4449 C CA . ASN A 1 588 ? -5.977 -15.867 -3.5 1 81.81 588 ASN A CA 1
ATOM 4450 C C . ASN A 1 588 ? -5.934 -15.219 -4.879 1 81.81 588 ASN A C 1
ATOM 4452 O O . ASN A 1 588 ? -6.969 -14.797 -5.402 1 81.81 588 ASN A O 1
ATOM 4456 N N . LEU A 1 589 ? -4.758 -15.297 -5.523 1 86.56 589 LEU A N 1
ATOM 4457 C CA . LEU A 1 589 ? -4.641 -14.789 -6.887 1 86.56 589 LEU A CA 1
ATOM 4458 C C . LEU A 1 589 ? -4.648 -15.93 -7.895 1 86.56 589 LEU A C 1
ATOM 4460 O O . LEU A 1 589 ? -4.039 -15.828 -8.961 1 86.56 589 LEU A O 1
ATOM 4464 N N . LYS A 1 590 ? -5.242 -16.953 -7.512 1 89.94 590 LYS A N 1
ATOM 4465 C CA . LYS A 1 590 ? -5.461 -18.047 -8.453 1 89.94 590 LYS A CA 1
ATOM 4466 C C . LYS A 1 590 ? -6.621 -17.734 -9.398 1 89.94 590 LYS A C 1
ATOM 4468 O O . LYS A 1 590 ? -7.613 -17.125 -8.992 1 89.94 590 LYS A O 1
ATOM 4473 N N . PRO A 1 591 ? -6.457 -18.125 -10.641 1 92.12 591 PRO A N 1
ATOM 4474 C CA . PRO A 1 591 ? -7.566 -17.891 -11.562 1 92.12 591 PRO A CA 1
ATOM 4475 C C . PRO A 1 591 ? -8.852 -18.578 -11.133 1 92.12 591 PRO A C 1
ATOM 4477 O O . PRO A 1 591 ? -8.812 -19.688 -10.609 1 92.12 591 PRO A O 1
ATOM 4480 N N . ASN A 1 592 ? -9.953 -17.938 -11.297 1 91.69 592 ASN A N 1
ATOM 4481 C CA . ASN A 1 592 ? -11.242 -18.5 -10.898 1 91.69 592 ASN A CA 1
ATOM 4482 C C . ASN A 1 592 ? -12.125 -18.781 -12.109 1 91.69 592 ASN A C 1
ATOM 4484 O O . ASN A 1 592 ? -13.102 -19.531 -12.016 1 91.69 592 ASN A O 1
ATOM 4488 N N . ILE A 1 593 ? -11.75 -18.266 -13.297 1 94 593 ILE A N 1
ATOM 4489 C CA . ILE A 1 593 ? -12.516 -18.469 -14.523 1 94 593 ILE A CA 1
ATOM 4490 C C . ILE A 1 593 ? -11.57 -18.875 -15.656 1 94 593 ILE A C 1
ATOM 4492 O O . ILE A 1 593 ? -10.508 -18.281 -15.836 1 94 593 ILE A O 1
ATOM 4496 N N . VAL A 1 594 ? -11.93 -19.891 -16.297 1 95.88 594 VAL A N 1
ATOM 4497 C CA . VAL A 1 594 ? -11.188 -20.297 -17.484 1 95.88 594 VAL A CA 1
ATOM 4498 C C . VAL A 1 594 ? -11.969 -19.922 -18.734 1 95.88 594 VAL A C 1
ATOM 4500 O O . VAL A 1 594 ? -13.148 -20.25 -18.859 1 95.88 594 VAL A O 1
ATOM 4503 N N . VAL A 1 595 ? -11.359 -19.203 -19.625 1 96.12 595 VAL A N 1
ATOM 4504 C CA . VAL A 1 595 ? -12 -18.719 -20.859 1 96.12 595 VAL A CA 1
ATOM 4505 C C . VAL A 1 595 ? -11.328 -19.359 -22.062 1 96.12 595 VAL A C 1
ATOM 4507 O O . VAL A 1 595 ? -10.102 -19.359 -22.188 1 96.12 595 VAL A O 1
ATOM 4510 N N . MET A 1 596 ? -12.117 -19.938 -22.938 1 94.12 596 MET A N 1
ATOM 4511 C CA . MET A 1 596 ? -11.57 -20.531 -24.156 1 94.12 596 MET A CA 1
ATOM 4512 C C . MET A 1 596 ? -12.539 -20.359 -25.328 1 94.12 596 MET A C 1
ATOM 4514 O O . MET A 1 596 ? -13.727 -20.109 -25.125 1 94.12 596 MET A O 1
ATOM 4518 N N . ARG A 1 597 ? -12.047 -20.469 -26.484 1 93.19 597 ARG A N 1
ATOM 4519 C CA . ARG A 1 597 ? -12.852 -20.422 -27.703 1 93.19 597 ARG A CA 1
ATOM 4520 C C . ARG A 1 597 ? -13.492 -21.766 -28 1 93.19 597 ARG A C 1
ATOM 4522 O O . ARG A 1 597 ? -12.875 -22.812 -27.781 1 93.19 597 ARG A O 1
ATOM 4529 N N . TYR A 1 598 ? -14.719 -21.781 -28.453 1 93.62 598 TYR A N 1
ATOM 4530 C CA . TYR A 1 598 ? -15.383 -23 -28.891 1 93.62 598 TYR A CA 1
ATOM 4531 C C . TYR A 1 598 ? -14.766 -23.516 -30.172 1 93.62 598 TYR A C 1
ATOM 4533 O O . TYR A 1 598 ? -14.516 -22.75 -31.109 1 93.62 598 TYR A O 1
ATOM 4541 N N . PRO A 1 599 ? -14.43 -24.812 -30.172 1 91.5 599 PRO A N 1
ATOM 4542 C CA . PRO A 1 599 ? -13.883 -25.391 -31.391 1 91.5 599 PRO A CA 1
ATOM 4543 C C . PRO A 1 599 ? -14.938 -25.594 -32.469 1 91.5 599 PRO A C 1
ATOM 4545 O O . PRO A 1 599 ? -15.5 -26.688 -32.594 1 91.5 599 PRO A O 1
ATOM 4548 N N . GLU A 1 600 ? -15.133 -24.766 -33.312 1 86.44 600 GLU A N 1
ATOM 4549 C CA . GLU A 1 600 ? -16.172 -24.812 -34.312 1 86.44 600 GLU A CA 1
ATOM 4550 C C . GLU A 1 600 ? -15.797 -25.781 -35.438 1 86.44 600 GLU A C 1
ATOM 4552 O O . GLU A 1 600 ? -16.672 -26.391 -36.062 1 86.44 600 GLU A O 1
ATOM 4557 N N . ILE A 1 601 ? -14.539 -25.984 -35.656 1 82 601 ILE A N 1
ATOM 4558 C CA . ILE A 1 601 ? -14.133 -26.812 -36.812 1 82 601 ILE A CA 1
ATOM 4559 C C . ILE A 1 601 ? -13.57 -28.125 -36.312 1 82 601 ILE A C 1
ATOM 4561 O O . ILE A 1 601 ? -12.617 -28.656 -36.875 1 82 601 ILE A O 1
ATOM 4565 N N . TRP A 1 602 ? -14.141 -28.672 -35.25 1 86.25 602 TRP A N 1
ATOM 4566 C CA . TRP A 1 602 ? -13.602 -29.891 -34.688 1 86.25 602 TRP A CA 1
ATOM 4567 C C . TRP A 1 602 ? -13.844 -31.094 -35.594 1 86.25 602 TRP A C 1
ATOM 4569 O O . TRP A 1 602 ? -13.047 -32.031 -35.625 1 86.25 602 TRP A O 1
ATOM 4579 N N . ARG A 1 603 ? -14.922 -31.062 -36.438 1 84.19 603 ARG A N 1
ATOM 4580 C CA . ARG A 1 603 ? -15.258 -32.188 -37.312 1 84.19 603 ARG A CA 1
ATOM 4581 C C . ARG A 1 603 ? -14.258 -32.312 -38.469 1 84.19 603 ARG A C 1
ATOM 4583 O O . ARG A 1 603 ? -13.914 -33.406 -38.875 1 84.19 603 ARG A O 1
ATOM 4590 N N . ARG A 1 604 ? -13.789 -31.203 -38.875 1 79 604 ARG A N 1
ATOM 4591 C CA . ARG A 1 604 ? -12.891 -31.188 -40.031 1 79 604 ARG A CA 1
ATOM 4592 C C . ARG A 1 604 ? -11.445 -31.422 -39.594 1 79 604 ARG A C 1
ATOM 4594 O O . ARG A 1 604 ? -10.664 -32.031 -40.312 1 79 604 ARG A O 1
ATOM 4601 N N . GLU A 1 605 ? -11.117 -31.031 -38.469 1 74.88 605 GLU A N 1
ATOM 4602 C CA . GLU A 1 605 ? -9.727 -31.062 -38.031 1 74.88 605 GLU A CA 1
ATOM 4603 C C . GLU A 1 605 ? -9.359 -32.406 -37.406 1 74.88 605 GLU A C 1
ATOM 4605 O O . GLU A 1 605 ? -8.484 -33.094 -37.906 1 74.88 605 GLU A O 1
ATOM 4610 N N . ASN A 1 606 ? -9.922 -32.719 -36.312 1 77.94 606 ASN A N 1
ATOM 4611 C CA . ASN A 1 606 ? -9.633 -33.969 -35.594 1 77.94 606 ASN A CA 1
ATOM 4612 C C . ASN A 1 606 ? -10.859 -34.469 -34.844 1 77.94 606 ASN A C 1
ATOM 4614 O O . ASN A 1 606 ? -11.234 -33.938 -33.812 1 77.94 606 ASN A O 1
ATOM 4618 N N . LEU A 1 607 ? -11.336 -35.531 -35.281 1 77.81 607 LEU A N 1
ATOM 4619 C CA . LEU A 1 607 ? -12.602 -36.062 -34.812 1 77.81 607 LEU A CA 1
ATOM 4620 C C . LEU A 1 607 ? -12.461 -36.625 -33.406 1 77.81 607 LEU A C 1
ATOM 4622 O O . LEU A 1 607 ? -13.438 -36.719 -32.656 1 77.81 607 LEU A O 1
ATOM 4626 N N . THR A 1 608 ? -11.281 -36.969 -32.969 1 81.62 608 THR A N 1
ATOM 4627 C CA . THR A 1 608 ? -11.172 -37.688 -31.703 1 81.62 608 THR A CA 1
ATOM 4628 C C . THR A 1 608 ? -10.391 -36.875 -30.688 1 81.62 608 THR A C 1
ATOM 4630 O O . THR A 1 608 ? -10.844 -36.688 -29.547 1 81.62 608 THR A O 1
ATOM 4633 N N . GLU A 1 609 ? -9.375 -36.25 -31.047 1 85.88 609 GLU A N 1
ATOM 4634 C CA . GLU A 1 609 ? -8.484 -35.594 -30.094 1 85.88 609 GLU A CA 1
ATOM 4635 C C . GLU A 1 609 ? -9.109 -34.312 -29.531 1 85.88 609 GLU A C 1
ATOM 4637 O O . GLU A 1 609 ? -9.055 -34.062 -28.328 1 85.88 609 GLU A O 1
ATOM 4642 N N . ILE A 1 610 ? -9.727 -33.531 -30.422 1 90.38 610 ILE A N 1
ATOM 4643 C CA . ILE A 1 610 ? -10.258 -32.219 -30 1 90.38 610 ILE A CA 1
ATOM 4644 C C . ILE A 1 610 ? -11.43 -32.438 -29.047 1 90.38 610 ILE A C 1
ATOM 4646 O O . ILE A 1 610 ? -11.469 -31.844 -27.969 1 90.38 610 ILE A O 1
ATOM 4650 N N . PRO A 1 611 ? -12.359 -33.375 -29.359 1 91.5 611 PRO A N 1
ATOM 4651 C CA . PRO A 1 611 ? -13.453 -33.594 -28.422 1 91.5 611 PRO A CA 1
ATOM 4652 C C . PRO A 1 611 ? -12.977 -34.125 -27.078 1 91.5 611 PRO A C 1
ATOM 4654 O O . PRO A 1 611 ? -13.461 -33.688 -26.031 1 91.5 611 PRO A O 1
ATOM 4657 N N . THR A 1 612 ? -12.047 -35 -27.094 1 90.69 612 THR A N 1
ATOM 4658 C CA . THR A 1 612 ? -11.539 -35.562 -25.859 1 90.69 612 THR A CA 1
ATOM 4659 C C . THR A 1 612 ? -10.852 -34.5 -25.016 1 90.69 612 THR A C 1
ATOM 4661 O O . THR A 1 612 ? -11.016 -34.469 -23.797 1 90.69 612 THR A O 1
ATOM 4664 N N . THR A 1 613 ? -10.102 -33.656 -25.656 1 91.62 613 THR A N 1
ATOM 4665 C CA . THR A 1 613 ? -9.422 -32.594 -24.953 1 91.62 613 THR A CA 1
ATOM 4666 C C . THR A 1 613 ? -10.422 -31.562 -24.422 1 91.62 613 THR A C 1
ATOM 4668 O O . THR A 1 613 ? -10.289 -31.078 -23.297 1 91.62 613 THR A O 1
ATOM 4671 N N . PHE A 1 614 ? -11.367 -31.266 -25.25 1 93.69 614 PHE A N 1
ATOM 4672 C CA . PHE A 1 614 ? -12.391 -30.297 -24.875 1 93.69 614 PHE A CA 1
ATOM 4673 C C . PHE A 1 614 ? -13.156 -30.766 -23.641 1 93.69 614 PHE A C 1
ATOM 4675 O O . PHE A 1 614 ? -13.305 -30.016 -22.672 1 93.69 614 PHE A O 1
ATOM 4682 N N . VAL A 1 615 ? -13.602 -31.953 -23.641 1 93 615 VAL A N 1
ATOM 4683 C CA . VAL A 1 615 ? -14.344 -32.5 -22.516 1 93 615 VAL A CA 1
ATOM 4684 C C . VAL A 1 615 ? -13.414 -32.688 -21.312 1 93 615 VAL A C 1
ATOM 4686 O O . VAL A 1 615 ? -13.82 -32.469 -20.172 1 93 615 VAL A O 1
ATOM 4689 N N . GLY A 1 616 ? -12.203 -33.031 -21.609 1 91.25 616 GLY A N 1
ATOM 4690 C CA . GLY A 1 616 ? -11.219 -33.156 -20.547 1 91.25 616 GLY A CA 1
ATOM 4691 C C . GLY A 1 616 ? -10.984 -31.859 -19.797 1 91.25 616 GLY A C 1
ATOM 4692 O O . GLY A 1 616 ? -10.867 -31.844 -18.578 1 91.25 616 GLY A O 1
ATOM 4693 N N . ILE A 1 617 ? -10.914 -30.781 -20.5 1 93.75 617 ILE A N 1
ATOM 4694 C CA . ILE A 1 617 ? -10.688 -29.469 -19.922 1 93.75 617 ILE A CA 1
ATOM 4695 C C . ILE A 1 617 ? -11.875 -29.078 -19.031 1 93.75 617 ILE A C 1
ATOM 4697 O O . ILE A 1 617 ? -11.695 -28.594 -17.922 1 93.75 617 ILE A O 1
ATOM 4701 N N . ILE A 1 618 ? -13.047 -29.297 -19.469 1 94.38 618 ILE A N 1
ATOM 4702 C CA . ILE A 1 618 ? -14.25 -28.953 -18.719 1 94.38 618 ILE A CA 1
ATOM 4703 C C . ILE A 1 618 ? -14.289 -29.766 -17.422 1 94.38 618 ILE A C 1
ATOM 4705 O O . ILE A 1 618 ? -14.555 -29.219 -16.344 1 94.38 618 ILE A O 1
ATOM 4709 N N . ASN A 1 619 ? -14 -31.031 -17.531 1 93.06 619 ASN A N 1
ATOM 4710 C CA . ASN A 1 619 ? -14 -31.891 -16.344 1 93.06 619 ASN A CA 1
ATOM 4711 C C . ASN A 1 619 ? -12.938 -31.469 -15.344 1 93.06 619 ASN A C 1
ATOM 4713 O O . ASN A 1 619 ? -13.172 -31.484 -14.141 1 93.06 619 ASN A O 1
ATOM 4717 N N . ASP A 1 620 ? -11.789 -31.156 -15.859 1 94.31 620 ASP A N 1
ATOM 4718 C CA . ASP A 1 620 ? -10.727 -30.672 -14.977 1 94.31 620 ASP A CA 1
ATOM 4719 C C . ASP A 1 620 ? -11.141 -29.406 -14.25 1 94.31 620 ASP A C 1
ATOM 4721 O O . ASP A 1 620 ? -10.828 -29.219 -13.07 1 94.31 620 ASP A O 1
ATOM 4725 N N . CYS A 1 621 ? -11.812 -28.531 -14.914 1 93.94 621 CYS A N 1
ATOM 4726 C CA . CYS A 1 621 ? -12.266 -27.297 -14.305 1 93.94 621 CYS A CA 1
ATOM 4727 C C . CYS A 1 621 ? -13.32 -27.578 -13.234 1 93.94 621 CYS A C 1
ATOM 4729 O O . CYS A 1 621 ? -13.336 -26.922 -12.188 1 93.94 621 CYS A O 1
ATOM 4731 N N . ILE A 1 622 ? -14.18 -28.516 -13.469 1 91.38 622 ILE A N 1
ATOM 4732 C CA . ILE A 1 622 ? -15.219 -28.875 -12.516 1 91.38 622 ILE A CA 1
ATOM 4733 C C . ILE A 1 622 ? -14.57 -29.438 -11.25 1 91.38 622 ILE A C 1
ATOM 4735 O O . ILE A 1 622 ? -14.953 -29.062 -10.133 1 91.38 622 ILE A O 1
ATOM 4739 N N . VAL A 1 623 ? -13.578 -30.234 -11.508 1 91.62 623 VAL A N 1
ATOM 4740 C CA . VAL A 1 623 ? -12.898 -30.859 -10.383 1 91.62 623 VAL A CA 1
ATOM 4741 C C . VAL A 1 623 ? -12.141 -29.797 -9.586 1 91.62 623 VAL A C 1
ATOM 4743 O O . VAL A 1 623 ? -12.109 -29.844 -8.352 1 91.62 623 VAL A O 1
ATOM 4746 N N . ALA A 1 624 ? -11.555 -28.891 -10.258 1 92.12 624 ALA A N 1
ATOM 4747 C CA . ALA A 1 624 ? -10.797 -27.828 -9.617 1 92.12 624 ALA A CA 1
ATOM 4748 C C . ALA A 1 624 ? -11.719 -26.734 -9.086 1 92.12 624 ALA A C 1
ATOM 4750 O O . ALA A 1 624 ? -11.266 -25.781 -8.445 1 92.12 624 ALA A O 1
ATOM 4751 N N . ASN A 1 625 ? -12.984 -26.781 -9.273 1 89.19 625 ASN A N 1
ATOM 4752 C CA . ASN A 1 625 ? -13.984 -25.812 -8.844 1 89.19 625 ASN A CA 1
ATOM 4753 C C . ASN A 1 625 ? -13.703 -24.422 -9.43 1 89.19 625 ASN A C 1
ATOM 4755 O O . ASN A 1 625 ? -13.633 -23.438 -8.695 1 89.19 625 ASN A O 1
ATOM 4759 N N . LYS A 1 626 ? -13.422 -24.406 -10.703 1 92.69 626 LYS A N 1
ATOM 4760 C CA . LYS A 1 626 ? -13.25 -23.172 -11.461 1 92.69 626 LYS A CA 1
ATOM 4761 C C . LYS A 1 626 ? -14.375 -23 -12.477 1 92.69 626 LYS A C 1
ATOM 4763 O O . LYS A 1 626 ? -14.922 -23.984 -12.984 1 92.69 626 LYS A O 1
ATOM 4768 N N . ALA A 1 627 ? -14.75 -21.797 -12.664 1 93.19 627 ALA A N 1
ATOM 4769 C CA . ALA A 1 627 ? -15.781 -21.516 -13.664 1 93.19 627 ALA A CA 1
ATOM 4770 C C . ALA A 1 627 ? -15.211 -21.609 -15.078 1 93.19 627 ALA A C 1
ATOM 4772 O O . ALA A 1 627 ? -14.008 -21.469 -15.281 1 93.19 627 ALA A O 1
ATOM 4773 N N . VAL A 1 628 ? -16.078 -21.953 -16.016 1 94.56 628 VAL A N 1
ATOM 4774 C CA . VAL A 1 628 ? -15.672 -22.078 -17.406 1 94.56 628 VAL A CA 1
ATOM 4775 C C . VAL A 1 628 ? -16.547 -21.188 -18.281 1 94.56 628 VAL A C 1
ATOM 4777 O O . VAL A 1 628 ? -17.766 -21.156 -18.125 1 94.56 628 VAL A O 1
ATOM 4780 N N . VAL A 1 629 ? -15.914 -20.453 -19.062 1 95.31 629 VAL A N 1
ATOM 4781 C CA . VAL A 1 629 ? -16.609 -19.625 -20.047 1 95.31 629 VAL A CA 1
ATOM 4782 C C . VAL A 1 629 ? -16.094 -19.938 -21.453 1 95.31 629 VAL A C 1
ATOM 4784 O O . VAL A 1 629 ? -14.914 -19.75 -21.734 1 95.31 629 VAL A O 1
ATOM 4787 N N . ILE A 1 630 ? -16.969 -20.469 -22.266 1 95.88 630 ILE A N 1
ATOM 4788 C CA . ILE A 1 630 ? -16.625 -20.797 -23.641 1 95.88 630 ILE A CA 1
ATOM 4789 C C . ILE A 1 630 ? -17.281 -19.797 -24.594 1 95.88 630 ILE A C 1
ATOM 4791 O O . ILE A 1 630 ? -18.5 -19.594 -24.547 1 95.88 630 ILE A O 1
ATOM 4795 N N . VAL A 1 631 ? -16.531 -19.234 -25.469 1 95 631 VAL A N 1
ATOM 4796 C CA . VAL A 1 631 ? -17.031 -18.203 -26.375 1 95 631 VAL A CA 1
ATOM 4797 C C . VAL A 1 631 ? -17.188 -18.781 -27.781 1 95 631 VAL A C 1
ATOM 4799 O O . VAL A 1 631 ? -16.219 -19.266 -28.375 1 95 631 VAL A O 1
ATOM 4802 N N . LYS A 1 632 ? -18.375 -18.797 -28.219 1 94.81 632 LYS A N 1
ATOM 4803 C CA . LYS A 1 632 ? -18.672 -19.141 -29.609 1 94.81 632 LYS A CA 1
ATOM 4804 C C . LYS A 1 632 ? -18.859 -17.891 -30.469 1 94.81 632 LYS A C 1
ATOM 4806 O O . LYS A 1 632 ? -19.531 -16.938 -30.031 1 94.81 632 LYS A O 1
ATOM 4811 N N . GLY A 1 633 ? -18.328 -17.781 -31.641 1 91.5 633 GLY A N 1
ATOM 4812 C CA . GLY A 1 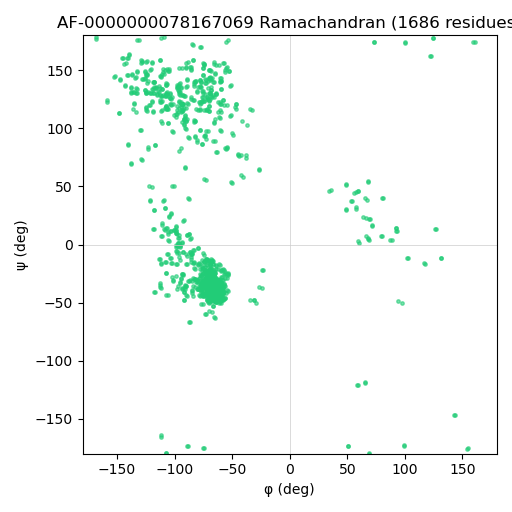633 ? -18.453 -16.656 -32.531 1 91.5 633 GLY A CA 1
ATOM 4813 C C . GLY A 1 633 ? -17.516 -15.516 -32.188 1 91.5 633 GLY A C 1
ATOM 4814 O O . GLY A 1 633 ? -17.906 -14.352 -32.188 1 91.5 633 GLY A O 1
ATOM 4815 N N . LEU A 1 634 ? -16.406 -15.852 -31.844 1 88.69 634 LEU A N 1
ATOM 4816 C CA . LEU A 1 634 ? -15.398 -14.883 -31.453 1 88.69 634 LEU A CA 1
ATOM 4817 C C . LEU A 1 634 ? -15.062 -13.938 -32.594 1 88.69 634 LEU A C 1
ATOM 4819 O O . LEU A 1 634 ? -14.766 -12.766 -32.375 1 88.69 634 LEU A O 1
ATOM 4823 N N . ASP A 1 635 ? -15.156 -14.391 -33.75 1 86.31 635 ASP A N 1
ATOM 4824 C CA . ASP A 1 635 ? -14.828 -13.578 -34.906 1 86.31 635 ASP A CA 1
ATOM 4825 C C . ASP A 1 635 ? -15.852 -12.461 -35.094 1 86.31 635 ASP A C 1
ATOM 4827 O O . ASP A 1 635 ? -15.531 -11.414 -35.688 1 86.31 635 ASP A O 1
ATOM 4831 N N . GLU A 1 636 ? -17 -12.688 -34.594 1 87.38 636 GLU A N 1
ATOM 4832 C CA . GLU A 1 636 ? -18.062 -11.695 -34.75 1 87.38 636 GLU A CA 1
ATOM 4833 C C . GLU A 1 636 ? -18.156 -10.797 -33.5 1 87.38 636 GLU A C 1
ATOM 4835 O O . GLU A 1 636 ? -19.031 -9.93 -33.438 1 87.38 636 GLU A O 1
ATOM 4840 N N . TRP A 1 637 ? -17.25 -11.008 -32.656 1 89.75 637 TRP A N 1
ATOM 4841 C CA . TRP A 1 637 ? -17.266 -10.18 -31.469 1 89.75 637 TRP A CA 1
ATOM 4842 C C . TRP A 1 637 ? -16.984 -8.719 -31.812 1 89.75 637 TRP A C 1
ATOM 4844 O O . TRP A 1 637 ? -16.125 -8.43 -32.656 1 89.75 637 TRP A O 1
ATOM 4854 N N . PRO A 1 638 ? -17.656 -7.797 -31.203 1 88.69 638 PRO A N 1
ATOM 4855 C CA . PRO A 1 638 ? -17.484 -6.383 -31.547 1 88.69 638 PRO A CA 1
ATOM 4856 C C . PRO A 1 638 ? -16.109 -5.84 -31.125 1 88.69 638 PRO A C 1
ATOM 4858 O O . PRO A 1 638 ? -15.531 -6.309 -30.141 1 88.69 638 PRO A O 1
ATOM 4861 N N . ASN A 1 639 ? -15.688 -4.906 -31.875 1 84 639 ASN A N 1
ATOM 4862 C CA . ASN A 1 639 ? -14.445 -4.219 -31.547 1 84 639 ASN A CA 1
ATOM 4863 C C . ASN A 1 639 ? -14.648 -3.201 -30.422 1 84 639 ASN A C 1
ATOM 4865 O O . ASN A 1 639 ? -15.781 -2.893 -30.062 1 84 639 ASN A O 1
ATOM 4869 N N . GLU A 1 640 ? -13.562 -2.693 -29.922 1 77.81 640 GLU A N 1
ATOM 4870 C CA . GLU A 1 640 ? -13.578 -1.817 -28.75 1 77.81 640 GLU A CA 1
ATOM 4871 C C . GLU A 1 640 ? -14.43 -0.578 -29 1 77.81 640 GLU A C 1
ATOM 4873 O O . GLU A 1 640 ? -15.102 -0.088 -28.094 1 77.81 640 GLU A O 1
ATOM 4878 N N . TYR A 1 641 ? -14.562 -0.119 -30.234 1 80.31 641 TYR A N 1
ATOM 4879 C CA . TYR A 1 641 ? -15.258 1.144 -30.484 1 80.31 641 TYR A CA 1
ATOM 4880 C C . TYR A 1 641 ? -16.578 0.913 -31.203 1 80.31 641 TYR A C 1
ATOM 4882 O O . TYR A 1 641 ? -17.297 1.866 -31.516 1 80.31 641 TYR A O 1
ATOM 4890 N N . GLN A 1 642 ? -16.938 -0.369 -31.344 1 86.69 642 GLN A N 1
ATOM 4891 C CA . GLN A 1 642 ? -18.203 -0.682 -32 1 86.69 642 GLN A CA 1
ATOM 4892 C C . GLN A 1 642 ? -19.328 -0.828 -30.984 1 86.69 642 GLN A C 1
ATOM 4894 O O . GLN A 1 642 ? -19.391 -1.819 -30.266 1 86.69 642 GLN A O 1
ATOM 4899 N N . ARG A 1 643 ? -20.281 0.088 -31.094 1 89.12 643 ARG A N 1
ATOM 4900 C CA . ARG A 1 643 ? -21.422 0.071 -30.188 1 89.12 643 ARG A CA 1
ATOM 4901 C C . ARG A 1 643 ? -22.5 -0.899 -30.656 1 89.12 643 ARG A C 1
ATOM 4903 O O . ARG A 1 643 ? -22.859 -0.902 -31.828 1 89.12 643 ARG A O 1
ATOM 4910 N N . GLN A 1 644 ? -22.828 -1.816 -29.734 1 90.19 644 GLN A N 1
ATOM 4911 C CA . GLN A 1 644 ? -23.875 -2.783 -30.016 1 90.19 644 GLN A CA 1
ATOM 4912 C C . GLN A 1 644 ? -25.219 -2.318 -29.422 1 90.19 644 GLN A C 1
ATOM 4914 O O . GLN A 1 644 ? -25.25 -1.688 -28.375 1 90.19 644 GLN A O 1
ATOM 4919 N N . TYR A 1 645 ? -26.141 -2.557 -30.359 1 88.44 645 TYR A N 1
ATOM 4920 C CA . TYR A 1 645 ? -27.5 -2.246 -29.922 1 88.44 645 TYR A CA 1
ATOM 4921 C C . TYR A 1 645 ? -28.344 -3.514 -29.828 1 88.44 645 TYR A C 1
ATOM 4923 O O . TYR A 1 645 ? -28.016 -4.527 -30.453 1 88.44 645 TYR A O 1
ATOM 4931 N N . GLY A 1 646 ? -29.156 -3.719 -28.766 1 90 646 GLY A N 1
ATOM 4932 C CA . GLY A 1 646 ? -30 -4.895 -28.578 1 90 646 GLY A CA 1
ATOM 4933 C C . GLY A 1 646 ? -30.078 -5.355 -27.141 1 90 646 GLY A C 1
ATOM 4934 O O . GLY A 1 646 ? -30.125 -4.531 -26.219 1 90 646 GLY A O 1
ATOM 4935 N N . THR A 1 647 ? -30.188 -6.754 -27.156 1 94.56 647 THR A N 1
ATOM 4936 C CA . THR A 1 647 ? -30.375 -7.293 -25.812 1 94.56 647 THR A CA 1
ATOM 4937 C C . THR A 1 647 ? -29.312 -8.352 -25.5 1 94.56 647 THR A C 1
ATOM 4939 O O . THR A 1 647 ? -28.734 -8.945 -26.406 1 94.56 647 THR A O 1
ATOM 4942 N N . ILE A 1 648 ? -28.969 -8.398 -24.344 1 95.12 648 ILE A N 1
ATOM 4943 C CA . ILE A 1 648 ? -28.188 -9.5 -23.812 1 95.12 648 ILE A CA 1
ATOM 4944 C C . ILE A 1 648 ? -29.109 -10.492 -23.109 1 95.12 648 ILE A C 1
ATOM 4946 O O . ILE A 1 648 ? -29.688 -10.172 -22.062 1 95.12 648 ILE A O 1
ATOM 4950 N N . ASP A 1 649 ? -29.219 -11.625 -23.672 1 95.31 649 ASP A N 1
ATOM 4951 C CA . ASP A 1 649 ? -30.219 -12.586 -23.188 1 95.31 649 ASP A CA 1
ATOM 4952 C C . ASP A 1 649 ? -29.547 -13.695 -22.375 1 95.31 649 ASP A C 1
ATOM 4954 O O . ASP A 1 649 ? -28.594 -14.312 -22.828 1 95.31 649 ASP A O 1
ATOM 4958 N N . LEU A 1 650 ? -30.094 -13.93 -21.234 1 93.31 650 LEU A N 1
ATOM 4959 C CA . LEU A 1 650 ? -29.609 -14.977 -20.344 1 93.31 650 LEU A CA 1
ATOM 4960 C C . LEU A 1 650 ? -30.641 -16.094 -20.219 1 93.31 650 LEU A C 1
ATOM 4962 O O . LEU A 1 650 ? -31.797 -15.844 -19.891 1 93.31 650 LEU A O 1
ATOM 4966 N N . TYR A 1 651 ? -30.234 -17.219 -20.531 1 90 651 TYR A N 1
ATOM 4967 C CA . TYR A 1 651 ? -31.078 -18.391 -20.328 1 90 651 TYR A CA 1
ATOM 4968 C C . TYR A 1 651 ? -30.656 -19.156 -19.062 1 90 651 TYR A C 1
ATOM 4970 O O . TYR A 1 651 ? -29.656 -19.875 -19.078 1 90 651 TYR A O 1
ATOM 4978 N N . TRP A 1 652 ? -31.375 -18.859 -17.984 1 76.81 652 TRP A N 1
ATOM 4979 C CA . TRP A 1 652 ? -31.016 -19.297 -16.641 1 76.81 652 TRP A CA 1
ATOM 4980 C C . TRP A 1 652 ? -31.688 -20.625 -16.297 1 76.81 652 TRP A C 1
ATOM 4982 O O . TRP A 1 652 ? -32.906 -20.703 -16.172 1 76.81 652 TRP A O 1
ATOM 4992 N N . ILE A 1 653 ? -30.922 -21.594 -16.281 1 62.62 653 ILE A N 1
ATOM 4993 C CA . ILE A 1 653 ? -31.469 -22.906 -16.031 1 62.62 653 ILE A CA 1
ATOM 4994 C C . ILE A 1 653 ? -31.078 -23.391 -14.641 1 62.62 653 ILE A C 1
ATOM 4996 O O . ILE A 1 653 ? -31.906 -23.953 -13.914 1 62.62 653 ILE A O 1
ATOM 5000 N N . VAL A 1 654 ? -29.75 -23.203 -14.203 1 65.81 654 VAL A N 1
ATOM 5001 C CA . VAL A 1 654 ? -29.203 -23.828 -13 1 65.81 654 VAL A CA 1
ATOM 5002 C C . VAL A 1 654 ? -28.641 -22.75 -12.07 1 65.81 654 VAL A C 1
ATOM 5004 O O . VAL A 1 654 ? -28.406 -21.625 -12.492 1 65.81 654 VAL A O 1
ATOM 5007 N N . ARG A 1 655 ? -28.594 -23.234 -10.789 1 64.62 655 ARG A N 1
ATOM 5008 C CA . ARG A 1 655 ? -27.953 -22.391 -9.797 1 64.62 655 ARG A CA 1
ATOM 5009 C C . ARG A 1 655 ? -26.453 -22.25 -10.086 1 64.62 655 ARG A C 1
ATOM 5011 O O . ARG A 1 655 ? -25.703 -23.219 -9.984 1 64.62 655 ARG A O 1
ATOM 5018 N N . ASP A 1 656 ? -26.031 -21.312 -10.852 1 70.69 656 ASP A N 1
ATOM 5019 C CA . ASP A 1 656 ? -24.625 -21.078 -11.188 1 70.69 656 ASP A CA 1
ATOM 5020 C C . ASP A 1 656 ? -23.984 -20.094 -10.211 1 70.69 656 ASP A C 1
ATOM 5022 O O . ASP A 1 656 ? -22.953 -19.484 -10.523 1 70.69 656 ASP A O 1
ATOM 5026 N N . GLY A 1 657 ? -24.547 -19.938 -9.07 1 70.75 657 GLY A N 1
ATOM 5027 C CA . GLY A 1 657 ? -23.969 -19.016 -8.094 1 70.75 657 GLY A CA 1
ATOM 5028 C C . GLY A 1 657 ? -24.062 -17.562 -8.5 1 70.75 657 GLY A C 1
ATOM 5029 O O . GLY A 1 657 ? -23.422 -16.703 -7.914 1 70.75 657 GLY A O 1
ATOM 5030 N N . GLY A 1 658 ? -24.719 -17.25 -9.617 1 82.38 658 GLY A N 1
ATOM 5031 C CA . GLY A 1 658 ? -24.922 -15.883 -10.062 1 82.38 658 GLY A CA 1
ATOM 5032 C C . GLY A 1 658 ? -23.844 -15.391 -11.008 1 82.38 658 GLY A C 1
ATOM 5033 O O . GLY A 1 658 ? -23.766 -14.195 -11.289 1 82.38 658 GLY A O 1
ATOM 5034 N N . LEU A 1 659 ? -23.047 -16.266 -11.547 1 88.31 659 LEU A N 1
ATOM 5035 C CA . LEU A 1 659 ? -21.938 -15.859 -12.398 1 88.31 659 LEU A CA 1
ATOM 5036 C C . LEU A 1 659 ? -22.438 -15.297 -13.727 1 88.31 659 LEU A C 1
ATOM 5038 O O . LEU A 1 659 ? -21.922 -14.297 -14.219 1 88.31 659 LEU A O 1
ATOM 5042 N N . MET A 1 660 ? -23.438 -15.891 -14.305 1 90.44 660 MET A N 1
ATOM 5043 C CA . MET A 1 660 ? -23.984 -15.43 -15.578 1 90.44 660 MET A CA 1
ATOM 5044 C C . MET A 1 660 ? -24.547 -14.023 -15.453 1 90.44 660 MET A C 1
ATOM 5046 O O . MET A 1 660 ? -24.344 -13.188 -16.328 1 90.44 660 MET A O 1
ATOM 5050 N N . LEU A 1 661 ? -25.219 -13.844 -14.352 1 89.06 661 LEU A N 1
ATOM 5051 C CA . LEU A 1 661 ? -25.781 -12.516 -14.102 1 89.06 661 LEU A CA 1
ATOM 5052 C C . LEU A 1 661 ? -24.672 -11.484 -13.953 1 89.06 661 LEU A C 1
ATOM 5054 O O . LEU A 1 661 ? -24.766 -10.383 -14.492 1 89.06 661 LEU A O 1
ATOM 5058 N N . LEU A 1 662 ? -23.688 -11.93 -13.266 1 89.19 662 LEU A N 1
ATOM 5059 C CA . LEU A 1 662 ? -22.578 -11.016 -13.031 1 89.19 662 LEU A CA 1
ATOM 5060 C C . LEU A 1 662 ? -21.859 -10.703 -14.336 1 89.19 662 LEU A C 1
ATOM 5062 O O . LEU A 1 662 ? -21.5 -9.555 -14.594 1 89.19 662 LEU A O 1
ATOM 5066 N N . LEU A 1 663 ? -21.609 -11.672 -15.125 1 90.88 663 LEU A N 1
ATOM 5067 C CA . LEU A 1 663 ? -20.922 -11.484 -16.391 1 90.88 663 LEU A CA 1
ATOM 5068 C C . LEU A 1 663 ? -21.719 -10.555 -17.312 1 90.88 663 LEU A C 1
ATOM 5070 O O . LEU A 1 663 ? -21.141 -9.734 -18.031 1 90.88 663 LEU A O 1
ATOM 5074 N N . SER A 1 664 ? -23.031 -10.703 -17.359 1 91.44 664 SER A N 1
ATOM 5075 C CA . SER A 1 664 ? -23.875 -9.836 -18.188 1 91.44 664 SER A CA 1
ATOM 5076 C C . SER A 1 664 ? -23.781 -8.383 -17.734 1 91.44 664 SER A C 1
ATOM 5078 O O . SER A 1 664 ? -23.75 -7.473 -18.562 1 91.44 664 SER A O 1
ATOM 5080 N N . GLN A 1 665 ? -23.703 -8.219 -16.438 1 89.69 665 GLN A N 1
ATOM 5081 C CA . GLN A 1 665 ? -23.578 -6.867 -15.906 1 89.69 665 GLN A CA 1
ATOM 5082 C C . GLN A 1 665 ? -22.219 -6.27 -16.234 1 89.69 665 GLN A C 1
ATOM 5084 O O . GLN A 1 665 ? -22.109 -5.066 -16.484 1 89.69 665 GLN A O 1
ATOM 5089 N N . LEU A 1 666 ? -21.234 -7.098 -16.188 1 90 666 LEU A N 1
ATOM 5090 C CA . LEU A 1 666 ? -19.891 -6.629 -16.516 1 90 666 LEU A CA 1
ATOM 5091 C C . LEU A 1 666 ? -19.797 -6.223 -17.984 1 90 666 LEU A C 1
ATOM 5093 O O . LEU A 1 666 ? -19.109 -5.258 -18.312 1 90 666 LEU A O 1
ATOM 5097 N N . LEU A 1 667 ? -20.469 -6.93 -18.812 1 91.06 667 LEU A N 1
ATOM 5098 C CA . LEU A 1 667 ? -20.484 -6.59 -20.234 1 91.06 667 LEU A CA 1
ATOM 5099 C C . LEU A 1 667 ? -21.125 -5.223 -20.453 1 91.06 667 LEU A C 1
ATOM 5101 O O . LEU A 1 667 ? -20.672 -4.461 -21.328 1 91.06 667 LEU A O 1
ATOM 5105 N N . LEU A 1 668 ? -22.078 -4.887 -19.641 1 90.12 668 LEU A N 1
ATOM 5106 C CA . LEU A 1 668 ? -22.797 -3.623 -19.781 1 90.12 668 LEU A CA 1
ATOM 5107 C C . LEU A 1 668 ? -21.906 -2.445 -19.391 1 90.12 668 LEU A C 1
ATOM 5109 O O . LEU A 1 668 ? -22.172 -1.308 -19.797 1 90.12 668 LEU A O 1
ATOM 5113 N N . THR A 1 669 ? -20.922 -2.695 -18.578 1 86.62 669 THR A N 1
ATOM 5114 C CA . THR A 1 669 ? -20.047 -1.616 -18.109 1 86.62 669 THR A CA 1
ATOM 5115 C C . THR A 1 669 ? -19.094 -1.182 -19.219 1 86.62 669 THR A C 1
ATOM 5117 O O . THR A 1 669 ? -18.5 -0.105 -19.141 1 86.62 669 THR A O 1
ATOM 5120 N N . LYS A 1 670 ? -18.953 -1.936 -20.234 1 89.31 670 LYS A N 1
ATOM 5121 C CA . LYS A 1 670 ? -18.094 -1.578 -21.344 1 89.31 670 LYS A CA 1
ATOM 5122 C C . LYS A 1 670 ? -18.812 -0.694 -22.359 1 89.31 670 LYS A C 1
ATOM 5124 O O . LYS A 1 670 ? -20.031 -0.833 -22.547 1 89.31 670 LYS A O 1
ATOM 5129 N N . GLU A 1 671 ? -18.125 0.121 -23 1 87.44 671 GLU A N 1
ATOM 5130 C CA . GLU A 1 671 ? -18.688 1.089 -23.938 1 87.44 671 GLU A CA 1
ATOM 5131 C C . GLU A 1 671 ? -19.359 0.391 -25.125 1 87.44 671 GLU A C 1
ATOM 5133 O O . GLU A 1 671 ? -20.344 0.888 -25.672 1 87.44 671 GLU A O 1
ATOM 5138 N N . SER A 1 672 ? -18.891 -0.762 -25.469 1 89.94 672 SER A N 1
ATOM 5139 C CA . SER A 1 672 ? -19.422 -1.484 -26.609 1 89.94 672 SER A CA 1
ATOM 5140 C C . SER A 1 672 ? -20.828 -2.016 -26.312 1 89.94 672 SER A C 1
ATOM 5142 O O . SER A 1 672 ? -21.656 -2.113 -27.219 1 89.94 672 SER A O 1
ATOM 5144 N N . PHE A 1 673 ? -21.109 -2.305 -25.078 1 91.81 673 PHE A N 1
ATOM 5145 C CA . PHE A 1 673 ? -22.391 -2.93 -24.75 1 91.81 673 PHE A CA 1
ATOM 5146 C C . PHE A 1 673 ? -23.203 -2.037 -23.828 1 91.81 673 PHE A C 1
ATOM 5148 O O . PHE A 1 673 ? -24.203 -2.477 -23.25 1 91.81 673 PHE A O 1
ATOM 5155 N N . GLU A 1 674 ? -22.891 -0.819 -23.625 1 89 674 GLU A N 1
ATOM 5156 C CA . GLU A 1 674 ? -23.516 0.077 -22.656 1 89 674 GLU A CA 1
ATOM 5157 C C . GLU A 1 674 ? -24.984 0.343 -23.031 1 89 674 GLU A C 1
ATOM 5159 O O . GLU A 1 674 ? -25.812 0.552 -22.141 1 89 674 GLU A O 1
ATOM 5164 N N . SER A 1 675 ? -25.312 0.229 -24.281 1 90.75 675 SER A N 1
ATOM 5165 C CA . SER A 1 675 ? -26.656 0.551 -24.734 1 90.75 675 SER A CA 1
ATOM 5166 C C . SER A 1 675 ? -27.547 -0.692 -24.766 1 90.75 675 SER A C 1
ATOM 5168 O O . SER A 1 675 ? -28.734 -0.607 -25.078 1 90.75 675 SER A O 1
ATOM 5170 N N . CYS A 1 676 ? -27.031 -1.749 -24.391 1 92.88 676 CYS A N 1
ATOM 5171 C CA . CYS A 1 676 ? -27.797 -2.992 -24.406 1 92.88 676 CYS A CA 1
ATOM 5172 C C . CYS A 1 676 ? -28.609 -3.156 -23.141 1 92.88 676 CYS A C 1
ATOM 5174 O O . CYS A 1 676 ? -28.312 -2.531 -22.109 1 92.88 676 CYS A O 1
ATOM 5176 N N . LYS A 1 677 ? -29.75 -3.916 -23.312 1 94.12 677 LYS A N 1
ATOM 5177 C CA . LYS A 1 677 ? -30.562 -4.27 -22.172 1 94.12 677 LYS A CA 1
ATOM 5178 C C . LYS A 1 677 ? -30.469 -5.766 -21.859 1 94.12 677 LYS A C 1
ATOM 5180 O O . LYS A 1 677 ? -30.297 -6.578 -22.781 1 94.12 677 LYS A O 1
ATOM 5185 N N . ILE A 1 678 ? -30.578 -6.094 -20.609 1 94.31 678 ILE A N 1
ATOM 5186 C CA . ILE A 1 678 ? -30.469 -7.488 -20.203 1 94.31 678 ILE A CA 1
ATOM 5187 C C . ILE A 1 678 ? -31.859 -8.109 -20.062 1 94.31 678 ILE A C 1
ATOM 5189 O O . ILE A 1 678 ? -32.781 -7.488 -19.516 1 94.31 678 ILE A O 1
ATOM 5193 N N . GLN A 1 679 ? -32.031 -9.25 -20.656 1 94.38 679 GLN A N 1
ATOM 5194 C CA . GLN A 1 679 ? -33.219 -10.047 -20.516 1 94.38 679 GLN A CA 1
ATOM 5195 C C . GLN A 1 679 ? -32.906 -11.422 -19.938 1 94.38 679 GLN A C 1
ATOM 5197 O O . GLN A 1 679 ? -31.984 -12.094 -20.375 1 94.38 679 GLN A O 1
ATOM 5202 N N . VAL A 1 680 ? -33.656 -11.75 -18.938 1 92.5 680 VAL A N 1
ATOM 5203 C CA . VAL A 1 680 ? -33.469 -13.047 -18.281 1 92.5 680 VAL A CA 1
ATOM 5204 C C . VAL A 1 680 ? -34.625 -13.977 -18.641 1 92.5 680 VAL A C 1
ATOM 5206 O O . VAL A 1 680 ? -35.781 -13.672 -18.344 1 92.5 680 VAL A O 1
ATOM 5209 N N . PHE A 1 681 ? -34.25 -15.078 -19.281 1 91.12 681 PHE A N 1
ATOM 5210 C CA . PHE A 1 681 ? -35.25 -16.094 -19.656 1 91.12 681 PHE A CA 1
ATOM 5211 C C . PHE A 1 681 ? -35.219 -17.25 -18.656 1 91.12 681 PHE A C 1
ATOM 5213 O O . PHE A 1 681 ? -34.219 -17.953 -18.531 1 91.12 681 PHE A O 1
ATOM 5220 N N . CYS A 1 682 ? -36.25 -17.391 -17.875 1 87.88 682 CYS A N 1
ATOM 5221 C CA . CYS A 1 682 ? -36.375 -18.5 -16.938 1 87.88 682 CYS A CA 1
ATOM 5222 C C . CYS A 1 682 ? -37.156 -19.656 -17.547 1 87.88 682 CYS A C 1
ATOM 5224 O O . CYS A 1 682 ? -38.312 -19.469 -17.984 1 87.88 682 CYS A O 1
ATOM 5226 N N . ILE A 1 683 ? -36.469 -20.766 -17.594 1 82.5 683 ILE A N 1
ATOM 5227 C CA . ILE A 1 683 ? -37.125 -21.938 -18.172 1 82.5 683 ILE A CA 1
ATOM 5228 C C . ILE A 1 683 ? -37.875 -22.703 -17.078 1 82.5 683 ILE A C 1
ATOM 5230 O O . ILE A 1 683 ? -37.25 -23.141 -16.094 1 82.5 683 ILE A O 1
ATOM 5234 N N . ALA A 1 684 ? -39.188 -22.688 -17.016 1 79 684 ALA A N 1
ATOM 5235 C CA . ALA A 1 684 ? -40.031 -23.406 -16.062 1 79 684 ALA A CA 1
ATOM 5236 C C . ALA A 1 684 ? -40.719 -24.609 -16.719 1 79 684 ALA A C 1
ATOM 5238 O O . ALA A 1 684 ? -40.938 -24.609 -17.922 1 79 684 ALA A O 1
ATOM 5239 N N . GLU A 1 685 ? -40.906 -25.547 -15.828 1 75.38 685 GLU A N 1
ATOM 5240 C CA . GLU A 1 685 ? -41.688 -26.688 -16.281 1 75.38 685 GLU A CA 1
ATOM 5241 C C . GLU A 1 685 ? -43.156 -26.344 -16.391 1 75.38 685 GLU A C 1
ATOM 5243 O O . GLU A 1 685 ? -43.625 -25.375 -15.789 1 75.38 685 GLU A O 1
ATOM 5248 N N . GLU A 1 686 ? -43.906 -27.016 -17.219 1 68.25 686 GLU A N 1
ATOM 5249 C CA . GLU A 1 686 ? -45.312 -26.734 -17.531 1 68.25 686 GLU A CA 1
ATOM 5250 C C . GLU A 1 686 ? -46.156 -26.672 -16.266 1 68.25 686 GLU A C 1
ATOM 5252 O O . GLU A 1 686 ? -47.094 -25.859 -16.188 1 68.25 686 GLU A O 1
ATOM 5257 N N . ASP A 1 687 ? -45.812 -27.297 -15.195 1 67.38 687 ASP A N 1
ATOM 5258 C CA . ASP A 1 687 ? -46.656 -27.344 -14.016 1 67.38 687 ASP A CA 1
ATOM 5259 C C . ASP A 1 687 ? -46.281 -26.266 -13.016 1 67.38 687 ASP A C 1
ATOM 5261 O O . ASP A 1 687 ? -46.969 -26.062 -12.008 1 67.38 687 ASP A O 1
ATOM 5265 N N . SER A 1 688 ? -45.312 -25.531 -13.344 1 72.56 688 SER A N 1
ATOM 5266 C CA . SER A 1 688 ? -44.844 -24.547 -12.359 1 72.56 688 SER A CA 1
ATOM 5267 C C . SER A 1 688 ? -45.594 -23.219 -12.539 1 72.56 688 SER A C 1
ATOM 5269 O O . SER A 1 688 ? -46.062 -22.906 -13.641 1 72.56 688 SER A O 1
ATOM 5271 N N . ASN A 1 689 ? -46.062 -22.562 -11.492 1 80.81 689 ASN A N 1
ATOM 5272 C CA . ASN A 1 689 ? -46.688 -21.25 -11.508 1 80.81 689 ASN A CA 1
ATOM 5273 C C . ASN A 1 689 ? -45.719 -20.188 -12.055 1 80.81 689 ASN A C 1
ATOM 5275 O O . ASN A 1 689 ? -44.844 -19.703 -11.328 1 80.81 689 ASN A O 1
ATOM 5279 N N . ALA A 1 690 ? -45.875 -19.859 -13.359 1 82.81 690 ALA A N 1
ATOM 5280 C CA . ALA A 1 690 ? -45.031 -18.922 -14.094 1 82.81 690 ALA A CA 1
ATOM 5281 C C . ALA A 1 690 ? -45.062 -17.531 -13.469 1 82.81 690 ALA A C 1
ATOM 5283 O O . ALA A 1 690 ? -44.031 -16.844 -13.398 1 82.81 690 ALA A O 1
ATOM 5284 N N . GLU A 1 691 ? -46.125 -17.109 -12.922 1 85.81 691 GLU A N 1
ATOM 5285 C CA . GLU A 1 691 ? -46.281 -15.75 -12.391 1 85.81 691 GLU A CA 1
ATOM 5286 C C . GLU A 1 691 ? -45.562 -15.609 -11.047 1 85.81 691 GLU A C 1
ATOM 5288 O O . GLU A 1 691 ? -44.938 -14.578 -10.773 1 85.81 691 GLU A O 1
ATOM 5293 N N . GLU A 1 692 ? -45.625 -16.609 -10.344 1 87.06 692 GLU A N 1
ATOM 5294 C CA . GLU A 1 692 ? -44.938 -16.594 -9.062 1 87.06 692 GLU A CA 1
ATOM 5295 C C . GLU A 1 692 ? -43.406 -16.609 -9.25 1 87.06 692 GLU A C 1
ATOM 5297 O O . GLU A 1 692 ? -42.688 -15.914 -8.531 1 87.06 692 GLU A O 1
ATOM 5302 N N . LEU A 1 693 ? -43.062 -17.391 -10.242 1 86.56 693 LEU A N 1
ATOM 5303 C CA . LEU A 1 693 ? -41.656 -17.453 -10.531 1 86.56 693 LEU A CA 1
ATOM 5304 C C . LEU A 1 693 ? -41.156 -16.109 -11.062 1 86.56 693 LEU A C 1
ATOM 5306 O O . LEU A 1 693 ? -40.031 -15.68 -10.703 1 86.56 693 LEU A O 1
ATOM 5310 N N . LYS A 1 694 ? -41.906 -15.547 -11.883 1 89.31 694 LYS A N 1
ATOM 5311 C CA . LYS A 1 694 ? -41.531 -14.242 -12.422 1 89.31 694 LYS A CA 1
ATOM 5312 C C . LYS A 1 694 ? -41.406 -13.211 -11.305 1 89.31 694 LYS A C 1
ATOM 5314 O O . LYS A 1 694 ? -40.438 -12.438 -11.289 1 89.31 694 LYS A O 1
ATOM 5319 N N . ALA A 1 695 ? -42.25 -13.227 -10.383 1 90.69 695 ALA A N 1
ATOM 5320 C CA . ALA A 1 695 ? -42.219 -12.273 -9.273 1 90.69 695 ALA A CA 1
ATOM 5321 C C . ALA A 1 695 ? -41 -12.531 -8.367 1 90.69 695 ALA A C 1
ATOM 5323 O O . ALA A 1 695 ? -40.375 -11.586 -7.887 1 90.69 695 ALA A O 1
ATOM 5324 N N . ASP A 1 696 ? -40.75 -13.703 -8.164 1 87.56 696 ASP A N 1
ATOM 5325 C CA . ASP A 1 696 ? -39.625 -14.07 -7.309 1 87.56 696 ASP A CA 1
ATOM 5326 C C . ASP A 1 696 ? -38.281 -13.648 -7.941 1 87.56 696 ASP A C 1
ATOM 5328 O O . ASP A 1 696 ? -37.406 -13.148 -7.25 1 87.56 696 ASP A O 1
ATOM 5332 N N . VAL A 1 697 ? -38.25 -13.875 -9.234 1 87.75 697 VAL A N 1
ATOM 5333 C CA . VAL A 1 697 ? -37 -13.539 -9.922 1 87.75 697 VAL A CA 1
ATOM 5334 C C . VAL A 1 697 ? -36.844 -12.023 -9.992 1 87.75 697 VAL A C 1
ATOM 5336 O O . VAL A 1 697 ? -35.75 -11.5 -9.867 1 87.75 697 VAL A O 1
ATOM 5339 N N . LYS A 1 698 ? -37.875 -11.375 -10.172 1 89.69 698 LYS A N 1
ATOM 5340 C CA . LYS A 1 698 ? -37.812 -9.914 -10.188 1 89.69 698 LYS A CA 1
ATOM 5341 C C . LYS A 1 698 ? -37.375 -9.359 -8.844 1 89.69 698 LYS A C 1
ATOM 5343 O O . LYS A 1 698 ? -36.562 -8.422 -8.789 1 89.69 698 LYS A O 1
ATOM 5348 N N . LYS A 1 699 ? -37.875 -9.938 -7.816 1 87.19 699 LYS A N 1
ATOM 5349 C CA . LYS A 1 699 ? -37.469 -9.531 -6.473 1 87.19 699 LYS A CA 1
ATOM 5350 C C . LYS A 1 699 ? -36 -9.852 -6.223 1 87.19 699 LYS A C 1
ATOM 5352 O O . LYS A 1 699 ? -35.281 -9.055 -5.613 1 87.19 699 LYS A O 1
ATOM 5357 N N . PHE A 1 700 ? -35.625 -10.938 -6.73 1 86.06 700 PHE A N 1
ATOM 5358 C CA . PHE A 1 700 ? -34.25 -11.352 -6.594 1 86.06 700 PHE A CA 1
ATOM 5359 C C . PHE A 1 700 ? -33.312 -10.391 -7.316 1 86.06 700 PHE A C 1
ATOM 5361 O O . PHE A 1 700 ? -32.281 -9.984 -6.766 1 86.06 700 PHE A O 1
ATOM 5368 N N . LEU A 1 701 ? -33.688 -10.031 -8.445 1 88.19 701 LEU A N 1
ATOM 5369 C CA . LEU A 1 701 ? -32.875 -9.109 -9.234 1 88.19 701 LEU A CA 1
ATOM 5370 C C . LEU A 1 701 ? -32.875 -7.723 -8.594 1 88.19 701 LEU A C 1
ATOM 5372 O O . LEU A 1 701 ? -31.844 -7.031 -8.648 1 88.19 701 LEU A O 1
ATOM 5376 N N . TYR A 1 702 ? -33.938 -7.379 -8 1 86 702 TYR A N 1
ATOM 5377 C CA . TYR A 1 702 ? -34 -6.105 -7.293 1 86 702 TYR A CA 1
ATOM 5378 C C . TYR A 1 702 ? -33.031 -6.094 -6.109 1 86 702 TYR A C 1
ATOM 5380 O O . TYR A 1 702 ? -32.312 -5.113 -5.895 1 86 702 TYR A O 1
ATOM 5388 N N . ASP A 1 703 ? -33 -7.18 -5.477 1 83 703 ASP A N 1
ATOM 5389 C CA . ASP A 1 703 ? -32.125 -7.273 -4.305 1 83 703 ASP A CA 1
ATOM 5390 C C . ASP A 1 703 ? -30.656 -7.316 -4.711 1 83 703 ASP A C 1
ATOM 5392 O O . ASP A 1 703 ? -29.781 -6.914 -3.941 1 83 703 ASP A O 1
ATOM 5396 N N . LEU A 1 704 ? -30.406 -7.789 -5.895 1 85.31 704 LEU A N 1
ATOM 5397 C CA . LEU A 1 704 ? -29.031 -7.836 -6.402 1 85.31 704 LEU A CA 1
ATOM 5398 C C . LEU A 1 704 ? -28.656 -6.516 -7.066 1 85.31 704 LEU A C 1
ATOM 5400 O O . LEU A 1 704 ? -27.5 -6.312 -7.445 1 85.31 704 LEU A O 1
ATOM 5404 N N . ARG A 1 705 ? -29.609 -5.688 -7.176 1 87 705 ARG A N 1
ATOM 5405 C CA . ARG A 1 705 ? -29.422 -4.363 -7.758 1 87 705 ARG A CA 1
ATOM 5406 C C . ARG A 1 705 ? -29.062 -4.465 -9.242 1 87 705 ARG A C 1
ATOM 5408 O O . ARG A 1 705 ? -28.141 -3.795 -9.711 1 87 705 ARG A O 1
ATOM 5415 N N . MET A 1 706 ? -29.734 -5.379 -9.844 1 86.69 706 MET A N 1
ATOM 5416 C CA . MET A 1 706 ? -29.547 -5.562 -11.281 1 86.69 706 MET A CA 1
ATOM 5417 C C . MET A 1 706 ? -30.828 -5.273 -12.047 1 86.69 706 MET A C 1
ATOM 5419 O O . MET A 1 706 ? -31.922 -5.594 -11.578 1 86.69 706 MET A O 1
ATOM 5423 N N . GLN A 1 707 ? -30.656 -4.578 -13.055 1 84.25 707 GLN A N 1
ATOM 5424 C CA . GLN A 1 707 ? -31.812 -4.277 -13.898 1 84.25 707 GLN A CA 1
ATOM 5425 C C . GLN A 1 707 ? -31.891 -5.234 -15.086 1 84.25 707 GLN A C 1
ATOM 5427 O O . GLN A 1 707 ? -30.984 -5.281 -15.914 1 84.25 707 GLN A O 1
ATOM 5432 N N . ALA A 1 708 ? -32.906 -6.035 -15.094 1 90.62 708 ALA A N 1
ATOM 5433 C CA . ALA A 1 708 ? -33.125 -6.969 -16.203 1 90.62 708 ALA A CA 1
ATOM 5434 C C . ALA A 1 708 ? -34.625 -7.27 -16.375 1 90.62 708 ALA A C 1
ATOM 5436 O O . ALA A 1 708 ? -35.406 -7.172 -15.422 1 90.62 708 ALA A O 1
ATOM 5437 N N . GLU A 1 709 ? -35.031 -7.438 -17.609 1 92.5 709 GLU A N 1
ATOM 5438 C CA . GLU A 1 709 ? -36.375 -7.898 -17.906 1 92.5 709 GLU A CA 1
ATOM 5439 C C . GLU A 1 709 ? -36.469 -9.414 -17.75 1 92.5 709 GLU A C 1
ATOM 5441 O O . GLU A 1 709 ? -35.594 -10.148 -18.172 1 92.5 709 GLU A O 1
ATOM 5446 N N . VAL A 1 710 ? -37.531 -9.828 -17.016 1 92.88 710 VAL A N 1
ATOM 5447 C CA . VAL A 1 710 ? -37.719 -11.258 -16.75 1 92.88 710 VAL A CA 1
ATOM 5448 C C . VAL A 1 710 ? -38.812 -11.82 -17.641 1 92.88 710 VAL A C 1
ATOM 5450 O O . VAL A 1 710 ? -39.906 -11.297 -17.688 1 92.88 710 VAL A O 1
ATOM 5453 N N . ILE A 1 711 ? -38.438 -12.828 -18.453 1 91.38 711 ILE A N 1
ATOM 5454 C CA . ILE A 1 711 ? -39.375 -13.539 -19.312 1 91.38 711 ILE A CA 1
ATOM 5455 C C . ILE A 1 711 ? -39.406 -15.016 -18.938 1 91.38 711 ILE A C 1
ATOM 5457 O O . ILE A 1 711 ? -38.344 -15.664 -18.828 1 91.38 711 ILE A O 1
ATOM 5461 N N . VAL A 1 712 ? -40.531 -15.57 -18.594 1 89.88 712 VAL A N 1
ATOM 5462 C CA . VAL A 1 712 ? -40.688 -16.984 -18.25 1 89.88 712 VAL A CA 1
ATOM 5463 C C . VAL A 1 712 ? -41.156 -17.766 -19.453 1 89.88 712 VAL A C 1
ATOM 5465 O O . VAL A 1 712 ? -42.188 -17.406 -20.062 1 89.88 712 VAL A O 1
ATOM 5468 N N . VAL A 1 713 ? -40.312 -18.703 -19.875 1 86.06 713 VAL A N 1
ATOM 5469 C CA . VAL A 1 713 ? -40.656 -19.562 -21 1 86.06 713 VAL A CA 1
ATOM 5470 C C . VAL A 1 713 ? -40.969 -20.969 -20.5 1 86.06 713 VAL A C 1
ATOM 5472 O O . VAL A 1 713 ? -40.25 -21.5 -19.656 1 86.06 713 VAL A O 1
ATOM 5475 N N . THR A 1 714 ? -42.062 -21.516 -20.844 1 80.12 714 THR A N 1
ATOM 5476 C CA . THR A 1 714 ? -42.469 -22.859 -20.453 1 80.12 714 THR A CA 1
ATOM 5477 C C . THR A 1 714 ? -42.031 -23.875 -21.516 1 80.12 714 THR A C 1
ATOM 5479 O O . THR A 1 714 ? -42.188 -23.625 -22.719 1 80.12 714 THR A O 1
ATOM 5482 N N . MET A 1 715 ? -41.25 -24.812 -21.141 1 72.56 715 MET A N 1
ATOM 5483 C CA . MET A 1 715 ? -40.844 -25.891 -22.031 1 72.56 715 MET A CA 1
ATOM 5484 C C . MET A 1 715 ? -41.594 -27.172 -21.734 1 72.56 715 MET A C 1
ATOM 5486 O O . MET A 1 715 ? -41.812 -27.531 -20.578 1 72.56 715 MET A O 1
ATOM 5490 N N . LYS A 1 716 ? -42.281 -27.781 -22.812 1 63.03 716 LYS A N 1
ATOM 5491 C CA . LYS A 1 716 ? -43 -29.047 -22.672 1 63.03 716 LYS A CA 1
ATOM 5492 C C . LYS A 1 716 ? -42.031 -30.219 -22.484 1 63.03 716 LYS A C 1
ATOM 5494 O O . LYS A 1 716 ? -41 -30.266 -23.141 1 63.03 716 LYS A O 1
ATOM 5499 N N . SER A 1 717 ? -42.156 -30.969 -21.438 1 59.34 717 SER A N 1
ATOM 5500 C CA . SER A 1 717 ? -41.344 -32.125 -21.141 1 59.34 717 SER A CA 1
ATOM 5501 C C . SER A 1 717 ? -41.344 -33.125 -22.297 1 59.34 717 SER A C 1
ATOM 5503 O O . SER A 1 717 ? -42.25 -33.125 -23.125 1 59.34 717 SER A O 1
ATOM 5505 N N . TRP A 1 718 ? -40.281 -34 -22.531 1 55.25 718 TRP A N 1
ATOM 5506 C CA . TRP A 1 718 ? -40.094 -35.062 -23.516 1 55.25 718 TRP A CA 1
ATOM 5507 C C . TRP A 1 718 ? -41.281 -36 -23.531 1 55.25 718 TRP A C 1
ATOM 5509 O O . TRP A 1 718 ? -41.656 -36.531 -22.484 1 55.25 718 TRP A O 1
ATOM 5519 N N . ASP A 1 719 ? -42.375 -36 -24.359 1 52.12 719 ASP A N 1
ATOM 5520 C CA . ASP A 1 719 ? -43.25 -37.156 -24.562 1 52.12 719 ASP A CA 1
ATOM 5521 C C . ASP A 1 719 ? -42.812 -38 -25.734 1 52.12 719 ASP A C 1
ATOM 5523 O O . ASP A 1 719 ? -42.312 -37.469 -26.75 1 52.12 719 ASP A O 1
ATOM 5527 N N . VAL A 1 720 ? -42.406 -39.344 -25.562 1 48.25 720 VAL A N 1
ATOM 5528 C CA . VAL A 1 720 ? -42 -40.375 -26.5 1 48.25 720 VAL A CA 1
ATOM 5529 C C . VAL A 1 720 ? -42.719 -40.188 -27.828 1 48.25 720 VAL A C 1
ATOM 5531 O O . VAL A 1 720 ? -42.188 -40.562 -28.891 1 48.25 720 VAL A O 1
ATOM 5534 N N . ASN A 1 721 ? -44.094 -39.969 -27.891 1 43.53 721 ASN A N 1
ATOM 5535 C CA . ASN A 1 721 ? -44.844 -40 -29.141 1 43.53 721 ASN A CA 1
ATOM 5536 C C . ASN A 1 721 ? -44.562 -38.719 -29.953 1 43.53 721 ASN A C 1
ATOM 5538 O O . ASN A 1 721 ? -45.281 -37.719 -29.797 1 43.53 721 ASN A O 1
ATOM 5542 N N . VAL A 1 722 ? -43.406 -38.406 -30.266 1 43.81 722 VAL A N 1
ATOM 5543 C CA . VAL A 1 722 ? -43 -37.281 -31.125 1 43.81 722 VAL A CA 1
ATOM 5544 C C . VAL A 1 722 ? -43.812 -37.344 -32.438 1 43.81 722 VAL A C 1
ATOM 5546 O O . VAL A 1 722 ? -43.562 -38.188 -33.281 1 43.81 722 VAL A O 1
ATOM 5549 N N . ASP A 1 723 ? -45.156 -37.406 -32.438 1 39 723 ASP A N 1
ATOM 5550 C CA . ASP A 1 723 ? -45.875 -37.188 -33.688 1 39 723 ASP A CA 1
ATOM 5551 C C . ASP A 1 723 ? -45.344 -35.938 -34.406 1 39 723 ASP A C 1
ATOM 5553 O O . ASP A 1 723 ? -45.031 -34.938 -33.781 1 39 723 ASP A O 1
ATOM 5557 N N . GLY A 1 724 ? -44.75 -36 -35.688 1 39.19 724 GLY A N 1
ATOM 5558 C CA . GLY A 1 724 ? -44.406 -35.094 -36.75 1 39.19 724 GLY A CA 1
ATOM 5559 C C . GLY A 1 724 ? -45.281 -33.844 -36.781 1 39.19 724 GLY A C 1
ATOM 5560 O O . GLY A 1 724 ? -45.125 -32.969 -37.656 1 39.19 724 GLY A O 1
ATOM 5561 N N . SER A 1 725 ? -46.562 -33.938 -36.469 1 36.25 725 SER A N 1
ATOM 5562 C CA . SER A 1 725 ? -47.531 -33 -36.969 1 36.25 725 SER A CA 1
ATOM 5563 C C . SER A 1 725 ? -47.375 -31.625 -36.375 1 36.25 725 SER A C 1
ATOM 5565 O O . SER A 1 725 ? -48.25 -30.766 -36.5 1 36.25 725 SER A O 1
ATOM 5567 N N . GLY A 1 726 ? -46.781 -31.438 -35.375 1 36.31 726 GLY A N 1
ATOM 5568 C CA . GLY A 1 726 ? -47.094 -30.062 -35.031 1 36.31 726 GLY A CA 1
ATOM 5569 C C . GLY A 1 726 ? -46.656 -29.062 -36.094 1 36.31 726 GLY A C 1
ATOM 5570 O O . GLY A 1 726 ? -45.688 -29.266 -36.781 1 36.31 726 GLY A O 1
ATOM 5571 N N . GLY A 1 727 ? -47.594 -28.422 -36.875 1 36.75 727 GLY A N 1
ATOM 5572 C CA . GLY A 1 727 ? -47.656 -27.438 -37.969 1 36.75 727 GLY A CA 1
ATOM 5573 C C . GLY A 1 727 ? -46.5 -26.453 -37.938 1 36.75 727 GLY A C 1
ATOM 5574 O O . GLY A 1 727 ? -46.438 -25.562 -38.781 1 36.75 727 GLY A O 1
ATOM 5575 N N . GLY A 1 728 ? -46.25 -25.844 -36.812 1 39.5 728 GLY A N 1
ATOM 5576 C CA . GLY A 1 728 ? -45.562 -24.578 -37.125 1 39.5 728 GLY A CA 1
ATOM 5577 C C . GLY A 1 728 ? -44.312 -24.75 -37.969 1 39.5 728 GLY A C 1
ATOM 5578 O O . GLY A 1 728 ? -43.938 -25.875 -38.281 1 39.5 728 GLY A O 1
ATOM 5579 N N . GLN A 1 729 ? -43.625 -23.578 -38.438 1 43.41 729 GLN A N 1
ATOM 5580 C CA . GLN A 1 729 ? -42.531 -23.266 -39.344 1 43.41 729 GLN A CA 1
ATOM 5581 C C . GLN A 1 729 ? -41.438 -24.297 -39.281 1 43.41 729 GLN A C 1
ATOM 5583 O O . GLN A 1 729 ? -40.969 -24.656 -38.188 1 43.41 729 GLN A O 1
ATOM 5588 N N . PRO A 1 730 ? -41.219 -25.281 -40.188 1 49.84 730 PRO A N 1
ATOM 5589 C CA . PRO A 1 730 ? -40.156 -26.266 -40.469 1 49.84 730 PRO A CA 1
ATOM 5590 C C . PRO A 1 730 ? -38.781 -25.812 -40 1 49.84 730 PRO A C 1
ATOM 5592 O O . PRO A 1 730 ? -38.219 -24.859 -40.562 1 49.84 730 PRO A O 1
ATOM 5595 N N . ASP A 1 731 ? -38.438 -25.594 -38.719 1 57.97 731 ASP A N 1
ATOM 5596 C CA . ASP A 1 731 ? -37.406 -24.922 -37.969 1 57.97 731 ASP A CA 1
ATOM 5597 C C . ASP A 1 731 ? -36.031 -25.516 -38.25 1 57.97 731 ASP A C 1
ATOM 5599 O O . ASP A 1 731 ? -35.906 -26.734 -38.438 1 57.97 731 ASP A O 1
ATOM 5603 N N . GLU A 1 732 ? -35.031 -24.859 -38.875 1 71.25 732 GLU A N 1
ATOM 5604 C CA . GLU A 1 732 ? -33.594 -25.031 -39.062 1 71.25 732 GLU A CA 1
ATOM 5605 C C . GLU A 1 732 ? -33 -25.891 -37.938 1 71.25 732 GLU A C 1
ATOM 5607 O O . GLU A 1 732 ? -32.125 -26.703 -38.188 1 71.25 732 GLU A O 1
ATOM 5612 N N . SER A 1 733 ? -33.594 -25.984 -36.875 1 78.12 733 SER A N 1
ATOM 5613 C CA . SER A 1 733 ? -33.062 -26.734 -35.75 1 78.12 733 SER A CA 1
ATOM 5614 C C . SER A 1 733 ? -33.375 -28.219 -35.875 1 78.12 733 SER A C 1
ATOM 5616 O O . SER A 1 733 ? -32.594 -29.078 -35.438 1 78.12 733 SER A O 1
ATOM 5618 N N . PHE A 1 734 ? -34.5 -28.531 -36.531 1 82.88 734 PHE A N 1
ATOM 5619 C CA . PHE A 1 734 ? -34.906 -29.922 -36.656 1 82.88 734 PHE A CA 1
ATOM 5620 C C . PHE A 1 734 ? -34.031 -30.641 -37.688 1 82.88 734 PHE A C 1
ATOM 5622 O O . PHE A 1 734 ? -33.719 -31.828 -37.531 1 82.88 734 PHE A O 1
ATOM 5629 N N . ASP A 1 735 ? -33.625 -29.875 -38.719 1 85.5 735 ASP A N 1
ATOM 5630 C CA . ASP A 1 735 ? -32.688 -30.453 -39.688 1 85.5 735 ASP A CA 1
ATOM 5631 C C . ASP A 1 735 ? -31.359 -30.797 -39.031 1 85.5 735 ASP A C 1
ATOM 5633 O O . ASP A 1 735 ? -30.781 -31.844 -39.312 1 85.5 735 ASP A O 1
ATOM 5637 N N . ALA A 1 736 ? -30.938 -29.859 -38.25 1 87.5 736 ALA A N 1
ATOM 5638 C CA . ALA A 1 736 ? -29.672 -30.094 -37.531 1 87.5 736 ALA A CA 1
ATOM 5639 C C . ALA A 1 736 ? -29.797 -31.25 -36.562 1 87.5 736 ALA A C 1
ATOM 5641 O O . ALA A 1 736 ? -28.844 -32 -36.375 1 87.5 736 ALA A O 1
ATOM 5642 N N . PHE A 1 737 ? -30.984 -31.391 -35.969 1 89.19 737 PHE A N 1
ATOM 5643 C CA . PHE A 1 737 ? -31.266 -32.469 -35.031 1 89.19 737 PHE A CA 1
ATOM 5644 C C . PHE A 1 737 ? -31.219 -33.812 -35.719 1 89.19 737 PHE A C 1
ATOM 5646 O O . PHE A 1 737 ? -30.562 -34.75 -35.25 1 89.19 737 PHE A O 1
ATOM 5653 N N . ASN A 1 738 ? -31.828 -33.906 -36.844 1 89.06 738 ASN A N 1
ATOM 5654 C CA . ASN A 1 738 ? -31.828 -35.156 -37.625 1 89.06 738 ASN A CA 1
ATOM 5655 C C . ASN A 1 738 ? -30.438 -35.531 -38.094 1 89.06 738 ASN A C 1
ATOM 5657 O O . ASN A 1 738 ? -30.062 -36.688 -38.094 1 89.06 738 ASN A O 1
ATOM 5661 N N . ALA A 1 739 ? -29.75 -34.531 -38.5 1 90.25 739 ALA A N 1
ATOM 5662 C CA . ALA A 1 739 ? -28.375 -34.781 -38.938 1 90.25 739 ALA A CA 1
ATOM 5663 C C . ALA A 1 739 ? -27.516 -35.281 -37.75 1 90.25 739 ALA A C 1
ATOM 5665 O O . ALA A 1 739 ? -26.688 -36.188 -37.938 1 90.25 739 ALA A O 1
ATOM 5666 N N . ALA A 1 740 ? -27.672 -34.656 -36.656 1 90.81 740 ALA A N 1
ATOM 5667 C CA . ALA A 1 740 ? -26.906 -35.031 -35.469 1 90.81 740 ALA A CA 1
ATOM 5668 C C . ALA A 1 740 ? -27.25 -36.438 -35.031 1 90.81 740 ALA A C 1
ATOM 5670 O O . ALA A 1 740 ? -26.375 -37.219 -34.656 1 90.81 740 ALA A O 1
ATOM 5671 N N . GLN A 1 741 ? -28.547 -36.75 -35.031 1 90.31 741 GLN A N 1
ATOM 5672 C CA . GLN A 1 741 ? -29 -38.094 -34.688 1 90.31 741 GLN A CA 1
ATOM 5673 C C . GLN A 1 741 ? -28.391 -39.156 -35.594 1 90.31 741 GLN A C 1
ATOM 5675 O O . GLN A 1 741 ? -27.984 -40.219 -35.156 1 90.31 741 GLN A O 1
ATOM 5680 N N . GLY A 1 742 ? -28.359 -38.812 -36.875 1 90.62 742 GLY A N 1
ATOM 5681 C CA . GLY A 1 742 ? -27.75 -39.688 -37.812 1 90.62 742 GLY A CA 1
ATOM 5682 C C . GLY A 1 742 ? -26.266 -39.906 -37.562 1 90.62 742 GLY A C 1
ATOM 5683 O O . GLY A 1 742 ? -25.766 -41.031 -37.625 1 90.62 742 GLY A O 1
ATOM 5684 N N . ARG A 1 743 ? -25.594 -38.875 -37.312 1 91.88 743 ARG A N 1
ATOM 5685 C CA . ARG A 1 743 ? -24.156 -38.938 -37.062 1 91.88 743 ARG A CA 1
ATOM 5686 C C . ARG A 1 743 ? -23.844 -39.719 -35.812 1 91.88 743 ARG A C 1
ATOM 5688 O O . ARG A 1 743 ? -22.875 -40.5 -35.75 1 91.88 743 ARG A O 1
ATOM 5695 N N . ILE A 1 744 ? -24.594 -39.562 -34.781 1 91.12 744 ILE A N 1
ATOM 5696 C CA . ILE A 1 744 ? -24.406 -40.25 -33.531 1 91.12 744 ILE A CA 1
ATOM 5697 C C . ILE A 1 744 ? -24.672 -41.75 -33.719 1 91.12 744 ILE A C 1
ATOM 5699 O O . ILE A 1 744 ? -23.906 -42.594 -33.219 1 91.12 744 ILE A O 1
ATOM 5703 N N . ALA A 1 745 ? -25.703 -42 -34.438 1 89.38 745 ALA A N 1
ATOM 5704 C CA . ALA A 1 745 ? -26.031 -43.406 -34.719 1 89.38 745 ALA A CA 1
ATOM 5705 C C . ALA A 1 745 ? -24.922 -44.094 -35.5 1 89.38 745 ALA A C 1
ATOM 5707 O O . ALA A 1 745 ? -24.578 -45.25 -35.25 1 89.38 745 ALA A O 1
ATOM 5708 N N . ASP A 1 746 ? -24.422 -43.344 -36.438 1 90.94 746 ASP A N 1
ATOM 5709 C CA . ASP A 1 746 ? -23.328 -43.875 -37.25 1 90.94 746 ASP A CA 1
ATOM 5710 C C . ASP A 1 746 ? -22.094 -44.125 -36.406 1 90.94 746 ASP A C 1
ATOM 5712 O O . ASP A 1 746 ? -21.422 -45.156 -36.562 1 90.94 746 ASP A O 1
ATOM 5716 N N . TYR A 1 747 ? -21.797 -43.188 -35.594 1 89.31 747 TYR A N 1
ATOM 5717 C CA . TYR A 1 747 ? -20.641 -43.312 -34.719 1 89.31 747 TYR A CA 1
ATOM 5718 C C . TYR A 1 747 ? -20.812 -44.5 -33.75 1 89.31 747 TYR A C 1
ATOM 5720 O O . TYR A 1 747 ? -19.875 -45.219 -33.5 1 89.31 747 TYR A O 1
ATOM 5728 N N . LEU A 1 748 ? -22 -44.625 -33.219 1 88.81 748 LEU A N 1
ATOM 5729 C CA . LEU A 1 748 ? -22.297 -45.719 -32.312 1 88.81 748 LEU A CA 1
ATOM 5730 C C . LEU A 1 748 ? -22.188 -47.062 -33.031 1 88.81 748 LEU A C 1
ATOM 5732 O O . LEU A 1 748 ? -21.672 -48.062 -32.438 1 88.81 748 LEU A O 1
ATOM 5736 N N . SER A 1 749 ? -22.688 -47.125 -34.25 1 88.75 749 SER A N 1
ATOM 5737 C CA . SER A 1 749 ? -22.609 -48.344 -35.031 1 88.75 749 SER A CA 1
ATOM 5738 C C . SER A 1 749 ? -21.172 -48.719 -35.344 1 88.75 749 SER A C 1
ATOM 5740 O O . SER A 1 749 ? -20.812 -49.906 -35.312 1 88.75 749 SER A O 1
ATOM 5742 N N . GLU A 1 750 ? -20.469 -47.719 -35.625 1 88.12 750 GLU A N 1
ATOM 5743 C CA . GLU A 1 750 ? -19.047 -47.969 -35.875 1 88.12 750 GLU A CA 1
ATOM 5744 C C . GLU A 1 750 ? -18.344 -48.469 -34.625 1 88.12 750 GLU A C 1
ATOM 5746 O O . GLU A 1 750 ? -17.484 -49.344 -34.688 1 88.12 750 GLU A O 1
ATOM 5751 N N . MET A 1 751 ? -18.625 -47.938 -33.531 1 87.88 751 MET A N 1
ATOM 5752 C CA . MET A 1 751 ? -18.062 -48.344 -32.25 1 87.88 751 MET A CA 1
ATOM 5753 C C . MET A 1 751 ? -18.422 -49.812 -31.922 1 87.88 751 MET A C 1
ATOM 5755 O O . MET A 1 751 ? -17.578 -50.562 -31.453 1 87.88 751 MET A O 1
ATOM 5759 N N . LYS A 1 752 ? -19.672 -50.156 -32.188 1 87.19 752 LYS A N 1
ATOM 5760 C CA . LYS A 1 752 ? -20.141 -51.5 -31.938 1 87.19 752 LYS A CA 1
ATOM 5761 C C . LYS A 1 752 ? -19.469 -52.5 -32.875 1 87.19 752 LYS A C 1
ATOM 5763 O O . LYS A 1 752 ? -19.156 -53.625 -32.438 1 87.19 752 LYS A O 1
ATOM 5768 N N . GLU A 1 753 ? -19.281 -52.094 -34.031 1 89.38 753 GLU A N 1
ATOM 5769 C CA . GLU A 1 753 ? -18.609 -52.969 -35 1 89.38 753 GLU A CA 1
ATOM 5770 C C . GLU A 1 753 ? -17.156 -53.219 -34.594 1 89.38 753 GLU A C 1
ATOM 5772 O O . GLU A 1 753 ? -16.672 -54.344 -34.688 1 89.38 753 GLU A O 1
ATOM 5777 N N . VAL A 1 754 ? -16.516 -52.156 -34.219 1 87.12 754 VAL A N 1
ATOM 5778 C CA . VAL A 1 754 ? -15.141 -52.312 -33.781 1 87.12 754 VAL A CA 1
ATOM 5779 C C . VAL A 1 754 ? -15.078 -53.188 -32.531 1 87.12 754 VAL A C 1
ATOM 5781 O O . VAL A 1 754 ? -14.18 -54 -32.375 1 87.12 754 VAL A O 1
ATOM 5784 N N . ALA A 1 755 ? -15.961 -52.969 -31.562 1 87.06 755 ALA A N 1
ATOM 5785 C CA . ALA A 1 755 ? -16.031 -53.75 -30.344 1 87.06 755 ALA A CA 1
ATOM 5786 C C . ALA A 1 755 ? -16.266 -55.219 -30.672 1 87.06 755 ALA A C 1
ATOM 5788 O O . ALA A 1 755 ? -15.688 -56.125 -30.047 1 87.06 755 ALA A O 1
ATOM 5789 N N . ARG A 1 756 ? -17.109 -55.531 -31.641 1 87.12 756 ARG A N 1
ATOM 5790 C CA . ARG A 1 756 ? -17.406 -56.906 -32.062 1 87.12 756 ARG A CA 1
ATOM 5791 C C . ARG A 1 756 ? -16.203 -57.562 -32.75 1 87.12 756 ARG A C 1
ATOM 5793 O O . ARG A 1 756 ? -15.898 -58.719 -32.5 1 87.12 756 ARG A O 1
ATOM 5800 N N . ARG A 1 757 ? -15.625 -56.812 -33.469 1 88.56 757 ARG A N 1
ATOM 5801 C CA . ARG A 1 757 ? -14.477 -57.312 -34.219 1 88.56 757 ARG A CA 1
ATOM 5802 C C . ARG A 1 757 ? -13.312 -57.656 -33.281 1 88.56 757 ARG A C 1
ATOM 5804 O O . ARG A 1 757 ? -12.625 -58.656 -33.469 1 88.56 757 ARG A O 1
ATOM 5811 N N . GLU A 1 758 ? -13.047 -56.781 -32.344 1 86.5 758 GLU A N 1
ATOM 5812 C CA . GLU A 1 758 ? -11.906 -56.938 -31.453 1 86.5 758 GLU A CA 1
ATOM 5813 C C . GLU A 1 758 ? -12.281 -57.75 -30.203 1 86.5 758 GLU A C 1
ATOM 5815 O O . GLU A 1 758 ? -11.414 -58.156 -29.438 1 86.5 758 GLU A O 1
ATOM 5820 N N . GLY A 1 759 ? -13.492 -58.094 -29.859 1 79.69 759 GLY A N 1
ATOM 5821 C CA . GLY A 1 759 ? -13.969 -58.844 -28.719 1 79.69 759 GLY A CA 1
ATOM 5822 C C . GLY A 1 759 ? -13.836 -58.094 -27.406 1 79.69 759 GLY A C 1
ATOM 5823 O O . GLY A 1 759 ? -13.508 -58.688 -26.375 1 79.69 759 GLY A O 1
ATOM 5824 N N . ARG A 1 760 ? -13.75 -56.75 -27.406 1 79.88 760 ARG A N 1
ATOM 5825 C CA . ARG A 1 760 ? -13.617 -55.906 -26.219 1 79.88 760 ARG A CA 1
ATOM 5826 C C . ARG A 1 760 ? -14.898 -55.094 -25.969 1 79.88 760 ARG A C 1
ATOM 5828 O O . ARG A 1 760 ? -15.766 -55.031 -26.844 1 79.88 760 ARG A O 1
ATOM 5835 N N . PRO A 1 761 ? -15.102 -54.812 -24.688 1 83.5 761 PRO A N 1
ATOM 5836 C CA . PRO A 1 761 ? -16.25 -53.938 -24.406 1 83.5 761 PRO A CA 1
ATOM 5837 C C . PRO A 1 761 ? -16.188 -52.594 -25.125 1 83.5 761 PRO A C 1
ATOM 5839 O O . PRO A 1 761 ? -15.133 -52.25 -25.672 1 83.5 761 PRO A O 1
ATOM 5842 N N . LEU A 1 762 ? -17.266 -52.031 -25.297 1 82.25 762 LEU A N 1
ATOM 5843 C CA . LEU A 1 762 ? -17.359 -50.75 -25.969 1 82.25 762 LEU A CA 1
ATOM 5844 C C . LEU A 1 762 ? -16.375 -49.75 -25.344 1 82.25 762 LEU A C 1
ATOM 5846 O O . LEU A 1 762 ? -16.438 -49.469 -24.141 1 82.25 762 LEU A O 1
ATOM 5850 N N . MET A 1 763 ? -15.344 -49.406 -26.141 1 79.56 763 MET A N 1
ATOM 5851 C CA . MET A 1 763 ? -14.312 -48.5 -25.672 1 79.56 763 MET A CA 1
ATOM 5852 C C . MET A 1 763 ? -14.383 -47.156 -26.391 1 79.56 763 MET A C 1
ATOM 5854 O O . MET A 1 763 ? -14.672 -47.125 -27.594 1 79.56 763 MET A O 1
ATOM 5858 N N . ALA A 1 764 ? -14.43 -46.062 -25.641 1 73.81 764 ALA A N 1
ATOM 5859 C CA . ALA A 1 764 ? -14.297 -44.719 -26.219 1 73.81 764 ALA A CA 1
ATOM 5860 C C . ALA A 1 764 ? -13.312 -43.875 -25.422 1 73.81 764 ALA A C 1
ATOM 5862 O O . ALA A 1 764 ? -13.359 -43.844 -24.188 1 73.81 764 ALA A O 1
ATOM 5863 N N . ASP A 1 765 ? -12.445 -43.219 -26.062 1 72.25 765 ASP A N 1
ATOM 5864 C CA . ASP A 1 765 ? -11.453 -42.312 -25.484 1 72.25 765 ASP A CA 1
ATOM 5865 C C . ASP A 1 765 ? -10.586 -43.062 -24.453 1 72.25 765 ASP A C 1
ATOM 5867 O O . ASP A 1 765 ? -10.305 -42.531 -23.375 1 72.25 765 ASP A O 1
ATOM 5871 N N . GLY A 1 766 ? -10.328 -44.312 -24.609 1 66.88 766 GLY A N 1
ATOM 5872 C CA . GLY A 1 766 ? -9.438 -45.125 -23.797 1 66.88 766 GLY A CA 1
ATOM 5873 C C . GLY A 1 766 ? -10.125 -45.719 -22.578 1 66.88 766 GLY A C 1
ATOM 5874 O O . GLY A 1 766 ? -9.469 -46.344 -21.734 1 66.88 766 GLY A O 1
ATOM 5875 N N . LYS A 1 767 ? -11.461 -45.5 -22.453 1 77.44 767 LYS A N 1
ATOM 5876 C CA . LYS A 1 767 ? -12.195 -46.031 -21.312 1 77.44 767 LYS A CA 1
ATOM 5877 C C . LYS A 1 767 ? -13.422 -46.812 -21.766 1 77.44 767 LYS A C 1
ATOM 5879 O O . LYS A 1 767 ? -13.898 -46.656 -22.891 1 77.44 767 LYS A O 1
ATOM 5884 N N . THR A 1 768 ? -13.844 -47.688 -20.891 1 79.06 768 THR A N 1
ATOM 5885 C CA . THR A 1 768 ? -15.055 -48.438 -21.156 1 79.06 768 THR A CA 1
ATOM 5886 C C . THR A 1 768 ? -16.297 -47.562 -20.969 1 79.06 768 THR A C 1
ATOM 5888 O O . THR A 1 768 ? -16.406 -46.844 -20 1 79.06 768 THR A O 1
ATOM 5891 N N . VAL A 1 769 ? -17.078 -47.5 -22.047 1 80.62 769 VAL A N 1
ATOM 5892 C CA . VAL A 1 769 ? -18.25 -46.625 -22 1 80.62 769 VAL A CA 1
ATOM 5893 C C . VAL A 1 769 ? -19.531 -47.469 -22.125 1 80.62 769 VAL A C 1
ATOM 5895 O O . VAL A 1 769 ? -19.531 -48.5 -22.781 1 80.62 769 VAL A O 1
ATOM 5898 N N . VAL A 1 770 ? -20.547 -47.125 -21.234 1 79.69 770 VAL A N 1
ATOM 5899 C CA . VAL A 1 770 ? -21.891 -47.688 -21.359 1 79.69 770 VAL A CA 1
ATOM 5900 C C . VAL A 1 770 ? -22.844 -46.656 -21.906 1 79.69 770 VAL A C 1
ATOM 5902 O O . VAL A 1 770 ? -23.078 -45.625 -21.266 1 79.69 770 VAL A O 1
ATOM 5905 N N . VAL A 1 771 ? -23.188 -46.812 -23.188 1 83.38 771 VAL A N 1
ATOM 5906 C CA . VAL A 1 771 ? -24.031 -45.812 -23.828 1 83.38 771 VAL A CA 1
ATOM 5907 C C . VAL A 1 771 ? -25.5 -46.188 -23.672 1 83.38 771 VAL A C 1
ATOM 5909 O O . VAL A 1 771 ? -25.922 -47.25 -24.109 1 83.38 771 VAL A O 1
ATOM 5912 N N . ASP A 1 772 ? -26.219 -45.375 -22.859 1 84.19 772 ASP A N 1
ATOM 5913 C CA . ASP A 1 772 ? -27.672 -45.469 -22.812 1 84.19 772 ASP A CA 1
ATOM 5914 C C . ASP A 1 772 ? -28.312 -44.688 -23.938 1 84.19 772 ASP A C 1
ATOM 5916 O O . ASP A 1 772 ? -28.359 -43.438 -23.875 1 84.19 772 ASP A O 1
ATOM 5920 N N . GLU A 1 773 ? -28.859 -45.344 -24.938 1 85.44 773 GLU A N 1
ATOM 5921 C CA . GLU A 1 773 ? -29.406 -44.719 -26.125 1 85.44 773 GLU A CA 1
ATOM 5922 C C . GLU A 1 773 ? -30.578 -43.812 -25.766 1 85.44 773 GLU A C 1
ATOM 5924 O O . GLU A 1 773 ? -30.781 -42.75 -26.391 1 85.44 773 GLU A O 1
ATOM 5929 N N . GLN A 1 774 ? -31.297 -44.125 -24.75 1 84.75 774 GLN A N 1
ATOM 5930 C CA . GLN A 1 774 ? -32.438 -43.312 -24.328 1 84.75 774 GLN A CA 1
ATOM 5931 C C . GLN A 1 774 ? -31.938 -42 -23.734 1 84.75 774 GLN A C 1
ATOM 5933 O O . GLN A 1 774 ? -32.531 -40.938 -23.969 1 84.75 774 GLN A O 1
ATOM 5938 N N . GLN A 1 775 ? -30.938 -42.094 -23 1 87 775 GLN A N 1
ATOM 5939 C CA . GLN A 1 775 ? -30.391 -40.906 -22.391 1 87 775 GLN A CA 1
ATOM 5940 C C . GLN A 1 775 ? -29.781 -39.969 -23.453 1 87 775 GLN A C 1
ATOM 5942 O O . GLN A 1 775 ? -29.875 -38.75 -23.312 1 87 775 GLN A O 1
ATOM 5947 N N . VAL A 1 776 ? -29.188 -40.562 -24.422 1 88.56 776 VAL A N 1
ATOM 5948 C CA . VAL A 1 776 ? -28.609 -39.781 -25.5 1 88.56 776 VAL A CA 1
ATOM 5949 C C . VAL A 1 776 ? -29.703 -39.031 -26.25 1 88.56 776 VAL A C 1
ATOM 5951 O O . VAL A 1 776 ? -29.547 -37.844 -26.578 1 88.56 776 VAL A O 1
ATOM 5954 N N . GLU A 1 777 ? -30.797 -39.75 -26.516 1 86.81 777 GLU A N 1
ATOM 5955 C CA . GLU A 1 777 ? -31.891 -39.125 -27.234 1 86.81 777 GLU A CA 1
ATOM 5956 C C . GLU A 1 777 ? -32.562 -38.031 -26.391 1 86.81 777 GLU A C 1
ATOM 5958 O O . GLU A 1 777 ? -33 -37 -26.922 1 86.81 777 GLU A O 1
ATOM 5963 N N . LYS A 1 778 ? -32.625 -38.25 -25.172 1 86.31 778 LYS A N 1
ATOM 5964 C CA . LYS A 1 778 ? -33.219 -37.25 -24.281 1 86.31 778 LYS A CA 1
ATOM 5965 C C . LYS A 1 778 ? -32.344 -36 -24.234 1 86.31 778 LYS A C 1
ATOM 5967 O O . LYS A 1 778 ? -32.875 -34.875 -24.281 1 86.31 778 LYS A O 1
ATOM 5972 N N . PHE A 1 779 ? -31.078 -36.156 -24.109 1 87.88 779 PHE A N 1
ATOM 5973 C CA . PHE A 1 779 ? -30.172 -35.031 -24.078 1 87.88 779 PHE A CA 1
ATOM 5974 C C . PHE A 1 779 ? -30.203 -34.25 -25.391 1 87.88 779 PHE A C 1
ATOM 5976 O O . PHE A 1 779 ? -30.172 -33.031 -25.406 1 87.88 779 PHE A O 1
ATOM 5983 N N . LEU A 1 780 ? -30.219 -34.969 -26.469 1 88.69 780 LEU A N 1
ATOM 5984 C CA . LEU A 1 780 ? -30.266 -34.375 -27.797 1 88.69 780 LEU A CA 1
ATOM 5985 C C . LEU A 1 780 ? -31.562 -33.594 -27.969 1 88.69 780 LEU A C 1
ATOM 5987 O O . LEU A 1 780 ? -31.562 -32.5 -28.547 1 88.69 780 LEU A O 1
ATOM 5991 N N . TYR A 1 781 ? -32.594 -34.156 -27.453 1 86.69 781 TYR A N 1
ATOM 5992 C CA . TYR A 1 781 ? -33.906 -33.5 -27.594 1 86.69 781 TYR A CA 1
ATOM 5993 C C . TYR A 1 781 ? -33.969 -32.25 -26.719 1 86.69 781 TYR A C 1
ATOM 5995 O O . TYR A 1 781 ? -34.5 -31.219 -27.141 1 86.69 781 TYR A O 1
ATOM 6003 N N . THR A 1 782 ? -33.5 -32.312 -25.562 1 85.06 782 THR A N 1
ATOM 6004 C CA . THR A 1 782 ? -33.469 -31.156 -24.672 1 85.06 782 THR A CA 1
ATOM 6005 C C . THR A 1 782 ? -32.656 -30.031 -25.281 1 85.06 782 THR A C 1
ATOM 6007 O O . THR A 1 782 ? -33 -28.859 -25.172 1 85.06 782 THR A O 1
ATOM 6010 N N . THR A 1 783 ? -31.547 -30.406 -25.859 1 88.81 783 THR A N 1
ATOM 6011 C CA . THR A 1 783 ? -30.688 -29.406 -26.484 1 88.81 783 THR A CA 1
ATOM 6012 C C . THR A 1 783 ? -31.359 -28.797 -27.703 1 88.81 783 THR A C 1
ATOM 6014 O O . THR A 1 783 ? -31.203 -27.609 -27.984 1 88.81 783 THR A O 1
ATOM 6017 N N . LEU A 1 784 ? -32.094 -29.641 -28.453 1 88.62 784 LEU A N 1
ATOM 6018 C CA . LEU A 1 784 ? -32.875 -29.156 -29.594 1 88.62 784 LEU A CA 1
ATOM 6019 C C . LEU A 1 784 ? -33.906 -28.141 -29.141 1 88.62 784 LEU A C 1
ATOM 6021 O O . LEU A 1 784 ? -34.062 -27.078 -29.75 1 88.62 784 LEU A O 1
ATOM 6025 N N . LYS A 1 785 ? -34.562 -28.422 -28.078 1 86.5 785 LYS A N 1
ATOM 6026 C CA . LYS A 1 785 ? -35.594 -27.531 -27.578 1 86.5 785 LYS A CA 1
ATOM 6027 C C . LYS A 1 785 ? -35 -26.203 -27.109 1 86.5 785 LYS A C 1
ATOM 6029 O O . LYS A 1 785 ? -35.625 -25.156 -27.297 1 86.5 785 LYS A O 1
ATOM 6034 N N . LEU A 1 786 ? -33.938 -26.344 -26.484 1 88.19 786 LEU A N 1
ATOM 6035 C CA . LEU A 1 786 ? -33.281 -25.125 -26.016 1 88.19 786 LEU A CA 1
ATOM 6036 C C . LEU A 1 786 ? -32.844 -24.266 -27.188 1 88.19 786 LEU A C 1
ATOM 6038 O O . LEU A 1 786 ? -33 -23.047 -27.172 1 88.19 786 LEU A O 1
ATOM 6042 N N . ASN A 1 787 ? -32.219 -24.859 -28.141 1 91.31 787 ASN A N 1
ATOM 6043 C CA . ASN A 1 787 ? -31.797 -24.109 -29.328 1 91.31 787 ASN A CA 1
ATOM 6044 C C . ASN A 1 787 ? -32.969 -23.469 -30.047 1 91.31 787 ASN A C 1
ATOM 6046 O O . ASN A 1 787 ? -32.906 -22.328 -30.484 1 91.31 787 ASN A O 1
ATOM 6050 N N . SER A 1 788 ? -34.062 -24.219 -30.156 1 88.75 788 SER A N 1
ATOM 6051 C CA . SER A 1 788 ? -35.25 -23.703 -30.812 1 88.75 788 SER A CA 1
ATOM 6052 C C . SER A 1 788 ? -35.812 -22.5 -30.047 1 88.75 788 SER A C 1
ATOM 6054 O O . SER A 1 788 ? -36.281 -21.547 -30.641 1 88.75 788 SER A O 1
ATOM 6056 N N . THR A 1 789 ? -35.812 -22.594 -28.781 1 88.5 789 THR A N 1
ATOM 6057 C CA . THR A 1 789 ? -36.281 -21.484 -27.953 1 88.5 789 THR A CA 1
ATOM 6058 C C . THR A 1 789 ? -35.406 -20.266 -28.125 1 88.5 789 THR A C 1
ATOM 6060 O O . THR A 1 789 ? -35.906 -19.141 -28.188 1 88.5 789 THR A O 1
ATOM 6063 N N . ILE A 1 790 ? -34.125 -20.438 -28.172 1 91.75 790 ILE A N 1
ATOM 6064 C CA . ILE A 1 790 ? -33.188 -19.328 -28.344 1 91.75 790 ILE A CA 1
ATOM 6065 C C . ILE A 1 790 ? -33.438 -18.641 -29.688 1 91.75 790 ILE A C 1
ATOM 6067 O O . ILE A 1 790 ? -33.469 -17.406 -29.766 1 91.75 790 ILE A O 1
ATOM 6071 N N . LEU A 1 791 ? -33.594 -19.484 -30.719 1 91.44 791 LEU A N 1
ATOM 6072 C CA . LEU A 1 791 ? -33.781 -18.922 -32.062 1 91.44 791 LEU A CA 1
ATOM 6073 C C . LEU A 1 791 ? -35.125 -18.219 -32.156 1 91.44 791 LEU A C 1
ATOM 6075 O O . LEU A 1 791 ? -35.281 -17.25 -32.906 1 91.44 791 LEU A O 1
ATOM 6079 N N . ARG A 1 792 ? -36.062 -18.578 -31.359 1 88.75 792 ARG A N 1
ATOM 6080 C CA . ARG A 1 792 ? -37.375 -17.984 -31.391 1 88.75 792 ARG A CA 1
ATOM 6081 C C . ARG A 1 792 ? -37.406 -16.641 -30.672 1 88.75 792 ARG A C 1
ATOM 6083 O O . ARG A 1 792 ? -38 -15.68 -31.156 1 88.75 792 ARG A O 1
ATOM 6090 N N . TYR A 1 793 ? -36.719 -16.547 -29.609 1 89.88 793 TYR A N 1
ATOM 6091 C CA . TYR A 1 793 ? -36.875 -15.367 -28.766 1 89.88 793 TYR A CA 1
ATOM 6092 C C . TYR A 1 793 ? -35.656 -14.461 -28.875 1 89.88 793 TYR A C 1
ATOM 6094 O O . TYR A 1 793 ? -35.75 -13.258 -28.609 1 89.88 793 TYR A O 1
ATOM 6102 N N . SER A 1 794 ? -34.531 -14.984 -29.234 1 91.94 794 SER A N 1
ATOM 6103 C CA . SER A 1 794 ? -33.281 -14.203 -29.141 1 91.94 794 SER A CA 1
ATOM 6104 C C . SER A 1 794 ? -32.594 -14.078 -30.484 1 91.94 794 SER A C 1
ATOM 6106 O O . SER A 1 794 ? -31.375 -14.086 -30.578 1 91.94 794 SER A O 1
ATOM 6108 N N . ARG A 1 795 ? -33.219 -13.945 -31.484 1 86.56 795 ARG A N 1
ATOM 6109 C CA . ARG A 1 795 ? -32.625 -13.828 -32.812 1 86.56 795 ARG A CA 1
ATOM 6110 C C . ARG A 1 795 ? -31.922 -12.484 -32.969 1 86.56 795 ARG A C 1
ATOM 6112 O O . ARG A 1 795 ? -30.906 -12.391 -33.656 1 86.56 795 ARG A O 1
ATOM 6119 N N . MET A 1 796 ? -32.406 -11.492 -32.312 1 86.44 796 MET A N 1
ATOM 6120 C CA . MET A 1 796 ? -31.844 -10.156 -32.469 1 86.44 796 MET A CA 1
ATOM 6121 C C . MET A 1 796 ? -30.953 -9.789 -31.266 1 86.44 796 MET A C 1
ATOM 6123 O O . MET A 1 796 ? -30.547 -8.641 -31.125 1 86.44 796 MET A O 1
ATOM 6127 N N . ALA A 1 797 ? -30.672 -10.742 -30.5 1 92.62 797 ALA A N 1
ATOM 6128 C CA . ALA A 1 797 ? -29.844 -10.477 -29.312 1 92.62 797 ALA A CA 1
ATOM 6129 C C . ALA A 1 797 ? -28.391 -10.234 -29.703 1 92.62 797 ALA A C 1
ATOM 6131 O O . ALA A 1 797 ? -27.906 -10.797 -30.688 1 92.62 797 ALA A O 1
ATOM 6132 N N . ALA A 1 798 ? -27.734 -9.305 -29.031 1 93.25 798 ALA A N 1
ATOM 6133 C CA . ALA A 1 798 ? -26.312 -9.039 -29.266 1 93.25 798 ALA A CA 1
ATOM 6134 C C . ALA A 1 798 ? -25.453 -10.195 -28.781 1 93.25 798 ALA A C 1
ATOM 6136 O O . ALA A 1 798 ? -24.484 -10.578 -29.453 1 93.25 798 ALA A O 1
ATOM 6137 N N . VAL A 1 799 ? -25.766 -10.656 -27.609 1 94.62 799 VAL A N 1
ATOM 6138 C CA . VAL A 1 799 ? -25.047 -11.789 -27.031 1 94.62 799 VAL A CA 1
ATOM 6139 C C . VAL A 1 799 ? -26.031 -12.664 -26.25 1 94.62 799 VAL A C 1
ATOM 6141 O O . VAL A 1 799 ? -26.938 -12.156 -25.594 1 94.62 799 VAL A O 1
ATOM 6144 N N . VAL A 1 800 ? -25.906 -13.938 -26.422 1 95.31 800 VAL A N 1
ATOM 6145 C CA . VAL A 1 800 ? -26.734 -14.891 -25.688 1 95.31 800 VAL A CA 1
ATOM 6146 C C . VAL A 1 800 ? -25.875 -15.68 -24.719 1 95.31 800 VAL A C 1
ATOM 6148 O O . VAL A 1 800 ? -24.797 -16.172 -25.078 1 95.31 800 VAL A O 1
ATOM 6151 N N . LEU A 1 801 ? -26.25 -15.742 -23.484 1 94.25 801 LEU A N 1
ATOM 6152 C CA . LEU A 1 801 ? -25.578 -16.531 -22.469 1 94.25 801 LEU A CA 1
ATOM 6153 C C . LEU A 1 801 ? -26.406 -17.75 -22.094 1 94.25 801 LEU A C 1
ATOM 6155 O O . LEU A 1 801 ? -27.609 -17.641 -21.844 1 94.25 801 LEU A O 1
ATOM 6159 N N . VAL A 1 802 ? -25.766 -18.875 -22.094 1 92.5 802 VAL A N 1
ATOM 6160 C CA . VAL A 1 802 ? -26.438 -20.125 -21.734 1 92.5 802 VAL A CA 1
ATOM 6161 C C . VAL A 1 802 ? -25.594 -20.906 -20.734 1 92.5 802 VAL A C 1
ATOM 6163 O O . VAL A 1 802 ? -24.359 -20.781 -20.719 1 92.5 802 VAL A O 1
ATOM 6166 N N . SER A 1 803 ? -26.219 -21.625 -19.875 1 90 803 SER A N 1
ATOM 6167 C CA . SER A 1 803 ? -25.516 -22.484 -18.938 1 90 803 SER A CA 1
ATOM 6168 C C . SER A 1 803 ? -24.953 -23.734 -19.625 1 90 803 SER A C 1
ATOM 6170 O O . SER A 1 803 ? -25.656 -24.375 -20.422 1 90 803 SER A O 1
ATOM 6172 N N . LEU A 1 804 ? -23.688 -23.969 -19.391 1 89.06 804 LEU A N 1
ATOM 6173 C CA . LEU A 1 804 ? -23.047 -25.141 -19.953 1 89.06 804 LEU A CA 1
ATOM 6174 C C . LEU A 1 804 ? -23.406 -26.391 -19.156 1 89.06 804 LEU A C 1
ATOM 6176 O O . LEU A 1 804 ? -23.062 -26.516 -17.984 1 89.06 804 LEU A O 1
ATOM 6180 N N . PRO A 1 805 ? -24.078 -27.312 -19.797 1 86 805 PRO A N 1
ATOM 6181 C CA . PRO A 1 805 ? -24.344 -28.578 -19.094 1 86 805 PRO A CA 1
ATOM 6182 C C . PRO A 1 805 ? -23.094 -29.422 -18.891 1 86 805 PRO A C 1
ATOM 6184 O O . PRO A 1 805 ? -22.219 -29.453 -19.766 1 86 805 PRO A O 1
ATOM 6187 N N . PRO A 1 806 ? -23 -30.062 -17.828 1 87.75 806 PRO A N 1
ATOM 6188 C CA . PRO A 1 806 ? -21.828 -30.922 -17.641 1 87.75 806 PRO A CA 1
ATOM 6189 C C . PRO A 1 806 ? -21.828 -32.125 -18.547 1 87.75 806 PRO A C 1
ATOM 6191 O O . PRO A 1 806 ? -22.891 -32.688 -18.859 1 87.75 806 PRO A O 1
ATOM 6194 N N . PRO A 1 807 ? -20.656 -32.438 -18.953 1 89.69 807 PRO A N 1
ATOM 6195 C CA . PRO A 1 807 ? -20.594 -33.656 -19.75 1 89.69 807 PRO A CA 1
ATOM 6196 C C . PRO A 1 807 ? -21 -34.906 -18.969 1 89.69 807 PRO A C 1
ATOM 6198 O O . PRO A 1 807 ? -20.562 -35.094 -17.828 1 89.69 807 PRO A O 1
ATOM 6201 N N . PRO A 1 808 ? -21.875 -35.594 -19.594 1 85.75 808 PRO A N 1
ATOM 6202 C CA . PRO A 1 808 ? -22.25 -36.844 -18.906 1 85.75 808 PRO A CA 1
ATOM 6203 C C . PRO A 1 808 ? -21.094 -37.812 -18.703 1 85.75 808 PRO A C 1
ATOM 6205 O O . PRO A 1 808 ? -20.219 -37.906 -19.578 1 85.75 808 PRO A O 1
ATOM 6208 N N . LEU A 1 809 ? -20.922 -38.5 -17.625 1 79 809 LEU A N 1
ATOM 6209 C CA . LEU A 1 809 ? -19.781 -39.312 -17.219 1 79 809 LEU A CA 1
ATOM 6210 C C . LEU A 1 809 ? -19.609 -40.5 -18.172 1 79 809 LEU A C 1
ATOM 6212 O O . LEU A 1 809 ? -18.484 -40.875 -18.5 1 79 809 LEU A O 1
ATOM 6216 N N . ASN A 1 810 ? -20.719 -41.062 -18.703 1 78.19 810 ASN A N 1
ATOM 6217 C CA . ASN A 1 810 ? -20.578 -42.344 -19.406 1 78.19 810 ASN A CA 1
ATOM 6218 C C . ASN A 1 810 ? -20.812 -42.188 -20.906 1 78.19 810 ASN A C 1
ATOM 6220 O O . ASN A 1 810 ? -20.969 -43.156 -21.625 1 78.19 810 ASN A O 1
ATOM 6224 N N . HIS A 1 811 ? -20.719 -40.938 -21.406 1 84.44 811 HIS A N 1
ATOM 6225 C CA . HIS A 1 811 ? -20.859 -40.719 -22.844 1 84.44 811 HIS A CA 1
ATOM 6226 C C . HIS A 1 811 ? -19.516 -40.375 -23.484 1 84.44 811 HIS A C 1
ATOM 6228 O O . HIS A 1 811 ? -18.672 -39.719 -22.875 1 84.44 811 HIS A O 1
ATOM 6234 N N . PRO A 1 812 ? -19.297 -40.969 -24.672 1 88.25 812 PRO A N 1
ATOM 6235 C CA . PRO A 1 812 ? -18.094 -40.562 -25.406 1 88.25 812 PRO A CA 1
ATOM 6236 C C . PRO A 1 812 ? -18.047 -39.062 -25.656 1 88.25 812 PRO A C 1
ATOM 6238 O O . PRO A 1 812 ? -19.094 -38.406 -25.766 1 88.25 812 PRO A O 1
ATOM 6241 N N . ALA A 1 813 ? -16.922 -38.469 -25.703 1 91.75 813 ALA A N 1
ATOM 6242 C CA . ALA A 1 813 ? -16.703 -37.031 -25.906 1 91.75 813 ALA A CA 1
ATOM 6243 C C . ALA A 1 813 ? -17.328 -36.594 -27.219 1 91.75 813 ALA A C 1
ATOM 6245 O O . ALA A 1 813 ? -17.797 -35.438 -27.328 1 91.75 813 ALA A O 1
ATOM 6246 N N . TYR A 1 814 ? -17.375 -37.469 -28.172 1 91.19 814 TYR A N 1
ATOM 6247 C CA . TYR A 1 814 ? -17.938 -37.156 -29.484 1 91.19 814 TYR A CA 1
ATOM 6248 C C . TYR A 1 814 ? -19.422 -36.812 -29.359 1 91.19 814 TYR A C 1
ATOM 6250 O O . TYR A 1 814 ? -19.891 -35.875 -30.016 1 91.19 814 TYR A O 1
ATOM 6258 N N . PHE A 1 815 ? -20.172 -37.469 -28.531 1 91.56 815 PHE A N 1
ATOM 6259 C CA . PHE A 1 815 ? -21.594 -37.219 -28.344 1 91.56 815 PHE A CA 1
ATOM 6260 C C . PHE A 1 815 ? -21.797 -35.812 -27.75 1 91.56 815 PHE A C 1
ATOM 6262 O O . PHE A 1 815 ? -22.703 -35.094 -28.172 1 91.56 815 PHE A O 1
ATOM 6269 N N . TYR A 1 816 ? -20.984 -35.531 -26.812 1 92.94 816 TYR A N 1
ATOM 6270 C CA . TYR A 1 816 ? -21.109 -34.219 -26.156 1 92.94 816 TYR A CA 1
ATOM 6271 C C . TYR A 1 816 ? -20.891 -33.094 -27.141 1 92.94 816 TYR A C 1
ATOM 6273 O O . TYR A 1 816 ? -21.562 -32.062 -27.094 1 92.94 816 TYR A O 1
ATOM 6281 N N . MET A 1 817 ? -19.938 -33.281 -28.016 1 93.06 817 MET A N 1
ATOM 6282 C CA . MET A 1 817 ? -19.672 -32.25 -29.016 1 93.06 817 MET A CA 1
ATOM 6283 C C . MET A 1 817 ? -20.859 -32.062 -29.969 1 93.06 817 MET A C 1
ATOM 6285 O O . MET A 1 817 ? -21.156 -30.969 -30.406 1 93.06 817 MET A O 1
ATOM 6289 N N . GLU A 1 818 ? -21.453 -33.156 -30.234 1 92.19 818 GLU A N 1
ATOM 6290 C CA . GLU A 1 818 ? -22.641 -33.094 -31.078 1 92.19 818 GLU A CA 1
ATOM 6291 C C . GLU A 1 818 ? -23.781 -32.375 -30.375 1 92.19 818 GLU A C 1
ATOM 6293 O O . GLU A 1 818 ? -24.531 -31.625 -31 1 92.19 818 GLU A O 1
ATOM 6298 N N . TYR A 1 819 ? -23.891 -32.656 -29.109 1 92.56 819 TYR A N 1
ATOM 6299 C CA . TYR A 1 819 ? -24.891 -31.922 -28.344 1 92.56 819 TYR A CA 1
ATOM 6300 C C . TYR A 1 819 ? -24.625 -30.422 -28.406 1 92.56 819 TYR A C 1
ATOM 6302 O O . TYR A 1 819 ? -25.531 -29.625 -28.641 1 92.56 819 TYR A O 1
ATOM 6310 N N . MET A 1 820 ? -23.391 -30.047 -28.188 1 93.25 820 MET A N 1
ATOM 6311 C CA . MET A 1 820 ? -23 -28.641 -28.141 1 93.25 820 MET A CA 1
ATOM 6312 C C . MET A 1 820 ? -23.172 -27.969 -29.5 1 93.25 820 MET A C 1
ATOM 6314 O O . MET A 1 820 ? -23.578 -26.812 -29.594 1 93.25 820 MET A O 1
ATOM 6318 N N . ASP A 1 821 ? -22.828 -28.688 -30.531 1 92.62 821 ASP A N 1
ATOM 6319 C CA . ASP A 1 821 ? -23 -28.141 -31.875 1 92.62 821 ASP A CA 1
ATOM 6320 C C . ASP A 1 821 ? -24.469 -27.875 -32.188 1 92.62 821 ASP A C 1
ATOM 6322 O O . ASP A 1 821 ? -24.781 -26.922 -32.906 1 92.62 821 ASP A O 1
ATOM 6326 N N . LEU A 1 822 ? -25.297 -28.766 -31.672 1 92.06 822 LEU A N 1
ATOM 6327 C CA . LEU A 1 822 ? -26.719 -28.562 -31.859 1 92.06 822 LEU A CA 1
ATOM 6328 C C . LEU A 1 822 ? -27.203 -27.328 -31.094 1 92.06 822 LEU A C 1
ATOM 6330 O O . LEU A 1 822 ? -28.047 -26.578 -31.578 1 92.06 822 LEU A O 1
ATOM 6334 N N . LEU A 1 823 ? -26.641 -27.125 -30 1 91.62 823 LEU A N 1
ATOM 6335 C CA . LEU A 1 823 ? -27.016 -26 -29.156 1 91.62 823 LEU A CA 1
ATOM 6336 C C . LEU A 1 823 ? -26.594 -24.688 -29.797 1 91.62 823 LEU A C 1
ATOM 6338 O O . LEU A 1 823 ? -27.328 -23.688 -29.719 1 91.62 823 LEU A O 1
ATOM 6342 N N . VAL A 1 824 ? -25.469 -24.625 -30.422 1 91.19 824 VAL A N 1
ATOM 6343 C CA . VAL A 1 824 ? -24.906 -23.375 -30.891 1 91.19 824 VAL A CA 1
ATOM 6344 C C . VAL A 1 824 ? -25.281 -23.141 -32.344 1 91.19 824 VAL A C 1
ATOM 6346 O O . VAL A 1 824 ? -25.031 -22.062 -32.906 1 91.19 824 VAL A O 1
ATOM 6349 N N . GLU A 1 825 ? -25.984 -24.016 -32.906 1 90.69 825 GLU A N 1
ATOM 6350 C CA . GLU A 1 825 ? -26.297 -23.938 -34.312 1 90.69 825 GLU A CA 1
ATOM 6351 C C . GLU A 1 825 ? -27.078 -22.672 -34.625 1 90.69 825 GLU A C 1
ATOM 6353 O O . GLU A 1 825 ? -28.078 -22.359 -33.969 1 90.69 825 GLU A O 1
ATOM 6358 N N . ASN A 1 826 ? -26.562 -21.844 -35.531 1 89.12 826 ASN A N 1
ATOM 6359 C CA . ASN A 1 826 ? -27.188 -20.641 -36.125 1 89.12 826 ASN A CA 1
ATOM 6360 C C . ASN A 1 826 ? -27.266 -19.516 -35.094 1 89.12 826 ASN A C 1
ATOM 6362 O O . ASN A 1 826 ? -28.125 -18.641 -35.188 1 89.12 826 ASN A O 1
ATOM 6366 N N . VAL A 1 827 ? -26.594 -19.578 -34.094 1 91.19 827 VAL A N 1
ATOM 6367 C CA . VAL A 1 827 ? -26.484 -18.469 -33.156 1 91.19 827 VAL A CA 1
ATOM 6368 C C . VAL A 1 827 ? -25.141 -17.766 -33.344 1 91.19 827 VAL A C 1
ATOM 6370 O O . VAL A 1 827 ? -24.078 -18.375 -33.25 1 91.19 827 VAL A O 1
ATOM 6373 N N . PRO A 1 828 ? -25.141 -16.594 -33.656 1 90.06 828 PRO A N 1
ATOM 6374 C CA . PRO A 1 828 ? -23.891 -15.906 -34 1 90.06 828 PRO A CA 1
ATOM 6375 C C . PRO A 1 828 ? -22.953 -15.75 -32.812 1 90.06 828 PRO A C 1
ATOM 6377 O O . PRO A 1 828 ? -21.75 -16.031 -32.938 1 90.06 828 PRO A O 1
ATOM 6380 N N . ARG A 1 829 ? -23.328 -15.125 -31.719 1 92.12 829 ARG A N 1
ATOM 6381 C CA . ARG A 1 829 ? -22.516 -14.922 -30.531 1 92.12 829 ARG A CA 1
ATOM 6382 C C . ARG A 1 829 ? -23.156 -15.586 -29.312 1 92.12 829 ARG A C 1
ATOM 6384 O O . ARG A 1 829 ? -24.25 -15.188 -28.891 1 92.12 829 ARG A O 1
ATOM 6391 N N . LEU A 1 830 ? -22.453 -16.547 -28.844 1 94.69 830 LEU A N 1
ATOM 6392 C CA . LEU A 1 830 ? -22.984 -17.281 -27.703 1 94.69 830 LEU A CA 1
ATOM 6393 C C . LEU A 1 830 ? -21.906 -17.531 -26.656 1 94.69 830 LEU A C 1
ATOM 6395 O O . LEU A 1 830 ? -20.766 -17.859 -27 1 94.69 830 LEU A O 1
ATOM 6399 N N . LEU A 1 831 ? -22.219 -17.234 -25.438 1 94.75 831 LEU A N 1
ATOM 6400 C CA . LEU A 1 831 ? -21.344 -17.531 -24.312 1 94.75 831 LEU A CA 1
ATOM 6401 C C . LEU A 1 831 ? -21.891 -18.688 -23.469 1 94.75 831 LEU A C 1
ATOM 6403 O O . LEU A 1 831 ? -23.016 -18.609 -22.969 1 94.75 831 LEU A O 1
ATOM 6407 N N . MET A 1 832 ? -21.172 -19.734 -23.422 1 94.56 832 MET A N 1
ATOM 6408 C CA . MET A 1 832 ? -21.531 -20.844 -22.547 1 94.56 832 MET A CA 1
ATOM 6409 C C . MET A 1 832 ? -20.812 -20.734 -21.219 1 94.56 832 MET A C 1
ATOM 6411 O O . MET A 1 832 ? -19.578 -20.734 -21.156 1 94.56 832 MET A O 1
ATOM 6415 N N . VAL A 1 833 ? -21.562 -20.688 -20.156 1 93.44 833 VAL A N 1
ATOM 6416 C CA . VAL A 1 833 ? -20.969 -20.406 -18.844 1 93.44 833 VAL A CA 1
ATOM 6417 C C . VAL A 1 833 ? -21.328 -21.516 -17.859 1 93.44 833 VAL A C 1
ATOM 6419 O O . VAL A 1 833 ? -22.484 -21.938 -17.797 1 93.44 833 VAL A O 1
ATOM 6422 N N . ARG A 1 834 ? -20.328 -21.969 -17.203 1 91.12 834 ARG A N 1
ATOM 6423 C CA . ARG A 1 834 ? -20.531 -22.891 -16.078 1 91.12 834 ARG A CA 1
ATOM 6424 C C . ARG A 1 834 ? -19.922 -22.328 -14.797 1 91.12 834 ARG A C 1
ATOM 6426 O O . ARG A 1 834 ? -18.734 -22.016 -14.758 1 91.12 834 ARG A O 1
ATOM 6433 N N . GLY A 1 835 ? -20.766 -22.156 -13.836 1 84.31 835 GLY A N 1
ATOM 6434 C CA . GLY A 1 835 ? -20.281 -21.609 -12.578 1 84.31 835 GLY A CA 1
ATOM 6435 C C . GLY A 1 835 ? -19.703 -22.656 -11.656 1 84.31 835 GLY A C 1
ATOM 6436 O O . GLY A 1 835 ? -19.594 -23.828 -12.023 1 84.31 835 GLY A O 1
ATOM 6437 N N . TYR A 1 836 ? -19.125 -22.156 -10.594 1 79.25 836 TYR A N 1
ATOM 6438 C CA . TYR A 1 836 ? -18.609 -23.094 -9.594 1 79.25 836 TYR A CA 1
ATOM 6439 C C . TYR A 1 836 ? -19.484 -23.078 -8.344 1 79.25 836 TYR A C 1
ATOM 6441 O O . TYR A 1 836 ? -20.547 -22.484 -8.336 1 79.25 836 TYR A O 1
ATOM 6449 N N . ARG A 1 837 ? -19.312 -23.734 -7.352 1 71.44 837 ARG A N 1
ATOM 6450 C CA . ARG A 1 837 ? -20.156 -24.078 -6.211 1 71.44 837 ARG A CA 1
ATOM 6451 C C . ARG A 1 837 ? -20.359 -22.875 -5.297 1 71.44 837 ARG A C 1
ATOM 6453 O O . ARG A 1 837 ? -21.375 -22.781 -4.598 1 71.44 837 ARG A O 1
ATOM 6460 N N . ARG A 1 838 ? -19.609 -21.906 -5.512 1 77.56 838 ARG A N 1
ATOM 6461 C CA . ARG A 1 838 ? -19.703 -20.797 -4.574 1 77.56 838 ARG A CA 1
ATOM 6462 C C . ARG A 1 838 ? -20.422 -19.609 -5.203 1 77.56 838 ARG A C 1
ATOM 6464 O O . ARG A 1 838 ? -20.359 -19.406 -6.418 1 77.56 838 ARG A O 1
ATOM 6471 N N . ASP A 1 839 ? -21.078 -18.844 -4.316 1 77.94 839 ASP A N 1
ATOM 6472 C CA . ASP A 1 839 ? -21.781 -17.641 -4.777 1 77.94 839 ASP A CA 1
ATOM 6473 C C . ASP A 1 839 ? -20.812 -16.5 -5.035 1 77.94 839 ASP A C 1
ATOM 6475 O O . ASP A 1 839 ? -19.844 -16.312 -4.285 1 77.94 839 ASP A O 1
ATOM 6479 N N . VAL A 1 840 ? -21.062 -15.906 -6.113 1 76.38 840 VAL A N 1
ATOM 6480 C CA . VAL A 1 840 ? -20.203 -14.797 -6.492 1 76.38 840 VAL A CA 1
ATOM 6481 C C . VAL A 1 840 ? -20.938 -13.477 -6.289 1 76.38 840 VAL A C 1
ATOM 6483 O O . VAL A 1 840 ? -20.328 -12.398 -6.344 1 76.38 840 VAL A O 1
ATOM 6486 N N . VAL A 1 841 ? -22.266 -13.547 -5.984 1 72.75 841 VAL A N 1
ATOM 6487 C CA . VAL A 1 841 ? -23.062 -12.344 -5.75 1 72.75 841 VAL A CA 1
ATOM 6488 C C . VAL A 1 841 ? -23.734 -12.422 -4.379 1 72.75 841 VAL A C 1
ATOM 6490 O O . VAL A 1 841 ? -23.969 -13.516 -3.857 1 72.75 841 VAL A O 1
ATOM 6493 N N . THR A 1 842 ? -23.875 -11.312 -3.762 1 70.12 842 THR A N 1
ATOM 6494 C CA . THR A 1 842 ? -24.516 -11.266 -2.451 1 70.12 842 THR A CA 1
ATOM 6495 C C . THR A 1 842 ? -25.672 -10.273 -2.443 1 70.12 842 THR A C 1
ATOM 6497 O O . THR A 1 842 ? -25.641 -9.273 -3.164 1 70.12 842 THR A O 1
ATOM 6500 N N . LEU A 1 843 ? -26.719 -10.602 -1.575 1 71.31 843 LEU A N 1
ATOM 6501 C CA . LEU A 1 843 ? -27.906 -9.773 -1.428 1 71.31 843 LEU A CA 1
ATOM 6502 C C . LEU A 1 843 ? -27.688 -8.672 -0.394 1 71.31 843 LEU A C 1
ATOM 6504 O O . LEU A 1 843 ? -28.438 -7.695 -0.345 1 71.31 843 LEU A O 1
ATOM 6508 N N . PHE A 1 844 ? -26.578 -8.789 0.269 1 69.38 844 PHE A N 1
ATOM 6509 C CA . PHE A 1 844 ? -26.422 -7.918 1.431 1 69.38 844 PHE A CA 1
ATOM 6510 C C . PHE A 1 844 ? -25.328 -6.891 1.196 1 69.38 844 PHE A C 1
ATOM 6512 O O . PHE A 1 844 ? -24.469 -7.07 0.325 1 69.38 844 PHE A O 1
ATOM 6519 N N . THR A 1 845 ? -25.453 -5.848 1.99 1 72.31 845 THR A N 1
ATOM 6520 C CA . THR A 1 845 ? -24.5 -4.758 1.893 1 72.31 845 THR A CA 1
ATOM 6521 C C . THR A 1 845 ? -23.156 -5.168 2.479 1 72.31 845 THR A C 1
ATOM 6523 O O . THR A 1 845 ? -23.094 -5.848 3.504 1 72.31 845 THR A O 1
ATOM 6526 N N . MET B 1 1 ? -42.219 7.527 5.277 1 77.06 1 MET B N 1
ATOM 6527 C CA . MET B 1 1 ? -42.594 8.156 6.543 1 77.06 1 MET B CA 1
ATOM 6528 C C . MET B 1 1 ? -41.781 7.574 7.699 1 77.06 1 MET B C 1
ATOM 6530 O O . MET B 1 1 ? -41.406 8.297 8.625 1 77.06 1 MET B O 1
ATOM 6534 N N . GLY B 1 2 ? -41.344 6.332 7.469 1 82.38 2 GLY B N 1
ATOM 6535 C CA . GLY B 1 2 ? -40.594 5.676 8.531 1 82.38 2 GLY B CA 1
ATOM 6536 C C . GLY B 1 2 ? -39.188 6.254 8.727 1 82.38 2 GLY B C 1
ATOM 6537 O O . GLY B 1 2 ? -38.594 6.098 9.789 1 82.38 2 GLY B O 1
ATOM 6538 N N . VAL B 1 3 ? -38.719 6.965 7.734 1 90.62 3 VAL B N 1
ATOM 6539 C CA . VAL B 1 3 ? -37.375 7.535 7.832 1 90.62 3 VAL B CA 1
ATOM 6540 C C . VAL B 1 3 ? -37.469 9.055 7.922 1 90.62 3 VAL B C 1
ATOM 6542 O O . VAL B 1 3 ? -36.781 9.68 8.734 1 90.62 3 VAL B O 1
ATOM 6545 N N . PHE B 1 4 ? -38.375 9.688 7.234 1 92.31 4 PHE B N 1
ATOM 6546 C CA . PHE B 1 4 ? -38.5 11.133 7.145 1 92.31 4 PHE B CA 1
ATOM 6547 C C . PHE B 1 4 ? -38.906 11.727 8.484 1 92.31 4 PHE B C 1
ATOM 6549 O O . PHE B 1 4 ? -38.281 12.68 8.961 1 92.31 4 PHE B O 1
ATOM 6556 N N . VAL B 1 5 ? -39.844 11.148 9.164 1 90.25 5 VAL B N 1
ATOM 6557 C CA . VAL B 1 5 ? -40.406 11.695 10.391 1 90.25 5 VAL B CA 1
ATOM 6558 C C . VAL B 1 5 ? -39.406 11.625 11.523 1 90.25 5 VAL B C 1
ATOM 6560 O O . VAL B 1 5 ? -39.125 12.625 12.188 1 90.25 5 VAL B O 1
ATOM 6563 N N . PRO B 1 6 ? -38.781 10.523 11.664 1 90 6 PRO B N 1
ATOM 6564 C CA . PRO B 1 6 ? -37.781 10.477 12.742 1 90 6 PRO B CA 1
ATOM 6565 C C . PRO B 1 6 ? -36.594 11.422 12.492 1 90 6 PRO B C 1
ATOM 6567 O O . PRO B 1 6 ? -36.094 12.039 13.438 1 90 6 PRO B O 1
ATOM 6570 N N . CYS B 1 7 ? -36.188 11.539 11.289 1 93.06 7 CYS B N 1
ATOM 6571 C CA . CYS B 1 7 ? -35.094 12.438 10.984 1 93.06 7 CYS B CA 1
ATOM 6572 C C . CYS B 1 7 ? -35.469 13.891 11.211 1 93.06 7 CYS B C 1
ATOM 6574 O O . CYS B 1 7 ? -34.75 14.656 11.828 1 93.06 7 CYS B O 1
ATOM 6576 N N . LEU B 1 8 ? -36.688 14.25 10.773 1 92.62 8 LEU B N 1
ATOM 6577 C CA . LEU B 1 8 ? -37.156 15.617 10.938 1 92.62 8 LEU B CA 1
ATOM 6578 C C . LEU B 1 8 ? -37.312 15.969 12.414 1 92.62 8 LEU B C 1
ATOM 6580 O O . LEU B 1 8 ? -36.938 17.062 12.844 1 92.62 8 LEU B O 1
ATOM 6584 N N . GLN B 1 9 ? -37.781 15.023 13.125 1 90.62 9 GLN B N 1
ATOM 6585 C CA . GLN B 1 9 ? -38 15.234 14.547 1 90.62 9 GLN B CA 1
ATOM 6586 C C . GLN B 1 9 ? -36.688 15.391 15.297 1 90.62 9 GLN B C 1
ATOM 6588 O O . GLN B 1 9 ? -36.594 16.172 16.25 1 90.62 9 GLN B O 1
ATOM 6593 N N . ASN B 1 10 ? -35.719 14.68 14.914 1 89.5 10 ASN B N 1
ATOM 6594 C CA . ASN B 1 10 ? -34.406 14.734 15.594 1 89.5 10 ASN B CA 1
ATOM 6595 C C . ASN B 1 10 ? -33.625 15.992 15.219 1 89.5 10 ASN B C 1
ATOM 6597 O O . ASN B 1 10 ? -32.875 16.516 16.016 1 89.5 10 ASN B O 1
ATOM 6601 N N . ILE B 1 11 ? -33.906 16.547 14.031 1 89.69 11 ILE B N 1
ATOM 6602 C CA . ILE B 1 11 ? -33.156 17.703 13.547 1 89.69 11 ILE B CA 1
ATOM 6603 C C . ILE B 1 11 ? -33.75 18.984 14.117 1 89.69 11 ILE B C 1
ATOM 6605 O O . ILE B 1 11 ? -33.031 19.891 14.531 1 89.69 11 ILE B O 1
ATOM 6609 N N . LEU B 1 12 ? -35.062 19.031 14.172 1 88.81 12 LEU B N 1
ATOM 6610 C CA . LEU B 1 12 ? -35.75 20.234 14.68 1 88.81 12 LEU B CA 1
ATOM 6611 C C . LEU B 1 12 ? -35.656 20.281 16.203 1 88.81 12 LEU B C 1
ATOM 6613 O O . LEU B 1 12 ? -36.531 19.734 16.891 1 88.81 12 LEU B O 1
ATOM 6617 N N . GLY B 1 13 ? -34.594 20.844 16.656 1 81.56 13 GLY B N 1
ATOM 6618 C CA . GLY B 1 13 ? -34.375 20.875 18.094 1 81.56 13 GLY B CA 1
ATOM 6619 C C . GLY B 1 13 ? -34.469 22.266 18.688 1 81.56 13 GLY B C 1
ATOM 6620 O O . GLY B 1 13 ? -34.969 23.188 18.031 1 81.56 13 GLY B O 1
ATOM 6621 N N . ILE B 1 14 ? -34 22.406 19.812 1 80.5 14 ILE B N 1
ATOM 6622 C CA . ILE B 1 14 ? -34.125 23.578 20.672 1 80.5 14 ILE B CA 1
ATOM 6623 C C . ILE B 1 14 ? -33.312 24.734 20.094 1 80.5 14 ILE B C 1
ATOM 6625 O O . ILE B 1 14 ? -33.625 25.906 20.281 1 80.5 14 ILE B O 1
ATOM 6629 N N . ILE B 1 15 ? -32.375 24.406 19.375 1 82.94 15 ILE B N 1
ATOM 6630 C CA . ILE B 1 15 ? -31.422 25.406 18.906 1 82.94 15 ILE B CA 1
ATOM 6631 C C . ILE B 1 15 ? -32.125 26.359 17.922 1 82.94 15 ILE B C 1
ATOM 6633 O O . ILE B 1 15 ? -31.828 27.562 17.906 1 82.94 15 ILE B O 1
ATOM 6637 N N . TYR B 1 16 ? -33.062 25.922 17.234 1 89.31 16 TYR B N 1
ATOM 6638 C CA . TYR B 1 16 ? -33.812 26.766 16.297 1 89.31 16 TYR B CA 1
ATOM 6639 C C . TYR B 1 16 ? -34.594 27.844 17.016 1 89.31 16 TYR B C 1
ATOM 6641 O O . TYR B 1 16 ? -34.625 28.984 16.578 1 89.31 16 TYR B O 1
ATOM 6649 N N . TYR B 1 17 ? -35.062 27.594 18.188 1 87.94 17 TYR B N 1
ATOM 6650 C CA . TYR B 1 17 ? -36 28.484 18.891 1 87.94 17 TYR B CA 1
ATOM 6651 C C . TYR B 1 17 ? -35.25 29.484 19.75 1 87.94 17 TYR B C 1
ATOM 6653 O O . TYR B 1 17 ? -35.625 30.656 19.828 1 87.94 17 TYR B O 1
ATOM 6661 N N . ILE B 1 18 ? -34.125 29.062 20.328 1 80.5 18 ILE B N 1
ATOM 6662 C CA . ILE B 1 18 ? -33.562 29.906 21.391 1 80.5 18 ILE B CA 1
ATOM 6663 C C . ILE B 1 18 ? -32.25 30.484 20.922 1 80.5 18 ILE B C 1
ATOM 6665 O O . ILE B 1 18 ? -31.891 31.609 21.281 1 80.5 18 ILE B O 1
ATOM 6669 N N . ARG B 1 19 ? -31.516 29.812 20.188 1 84.5 19 ARG B N 1
ATOM 6670 C CA . ARG B 1 19 ? -30.141 30.219 19.922 1 84.5 19 ARG B CA 1
ATOM 6671 C C . ARG B 1 19 ? -29.984 30.75 18.5 1 84.5 19 ARG B C 1
ATOM 6673 O O . ARG B 1 19 ? -29.047 31.484 18.219 1 84.5 19 ARG B O 1
ATOM 6680 N N . PHE B 1 20 ? -30.875 30.516 17.734 1 91.06 20 PHE B N 1
ATOM 6681 C CA . PHE B 1 20 ? -30.656 30.781 16.328 1 91.06 20 PHE B CA 1
ATOM 6682 C C . PHE B 1 20 ? -30.719 32.281 16.031 1 91.06 20 PHE B C 1
ATOM 6684 O O . PHE B 1 20 ? -29.906 32.781 15.266 1 91.06 20 PHE B O 1
ATOM 6691 N N . SER B 1 21 ? -31.672 33 16.656 1 91 21 SER B N 1
ATOM 6692 C CA . SER B 1 21 ? -31.75 34.438 16.469 1 91 21 SER B CA 1
ATOM 6693 C C . SER B 1 21 ? -30.516 35.156 17.031 1 91 21 SER B C 1
ATOM 6695 O O . SER B 1 21 ? -30.031 36.125 16.453 1 91 21 SER B O 1
ATOM 6697 N N . TRP B 1 22 ? -30.062 34.562 18.062 1 90.81 22 TRP B N 1
ATOM 6698 C CA . TRP B 1 22 ? -28.844 35.062 18.703 1 90.81 22 TRP B CA 1
ATOM 6699 C C . TRP B 1 22 ? -27.641 34.875 17.797 1 90.81 22 TRP B C 1
ATOM 6701 O O . TRP B 1 22 ? -26.766 35.75 17.719 1 90.81 22 TRP B O 1
ATOM 6711 N N . ILE B 1 23 ? -27.594 33.812 17.125 1 93.25 23 ILE B N 1
ATOM 6712 C CA . ILE B 1 23 ? -26.5 33.5 16.203 1 93.25 23 ILE B CA 1
ATOM 6713 C C . ILE B 1 23 ? -26.547 34.5 15.039 1 93.25 23 ILE B C 1
ATOM 6715 O O . ILE B 1 23 ? -25.5 35 14.594 1 93.25 23 ILE B O 1
ATOM 6719 N N . VAL B 1 24 ? -27.719 34.844 14.625 1 94.5 24 VAL B N 1
ATOM 6720 C CA . VAL B 1 24 ? -27.891 35.812 13.539 1 94.5 24 VAL B CA 1
ATOM 6721 C C . VAL B 1 24 ? -27.453 37.188 13.992 1 94.5 24 VAL B C 1
ATOM 6723 O O . VAL B 1 24 ? -26.891 37.969 13.211 1 94.5 24 VAL B O 1
ATOM 6726 N N . GLY B 1 25 ? -27.609 37.5 15.211 1 92.88 25 GLY B N 1
ATOM 6727 C CA . GLY B 1 25 ? -27.188 38.781 15.758 1 92.88 25 GLY B CA 1
ATOM 6728 C C . GLY B 1 25 ? -25.672 38.906 15.875 1 92.88 25 GLY B C 1
ATOM 6729 O O . GLY B 1 25 ? -25.109 39.938 15.539 1 92.88 25 GLY B O 1
ATOM 6730 N N . MET B 1 26 ? -25.078 37.875 16.266 1 92.38 26 MET B N 1
ATOM 6731 C CA . MET B 1 26 ? -23.625 37.875 16.469 1 92.38 26 MET B CA 1
ATOM 6732 C C . MET B 1 26 ? -22.891 37.781 15.133 1 92.38 26 MET B C 1
ATOM 6734 O O . MET B 1 26 ? -22 38.594 14.852 1 92.38 26 MET B O 1
ATOM 6738 N N . GLY B 1 27 ? -23.281 36.812 14.352 1 93.56 27 GLY B N 1
ATOM 6739 C CA . GLY B 1 27 ? -22.578 36.562 13.102 1 93.56 27 GLY B CA 1
ATOM 6740 C C . GLY B 1 27 ? -23.078 37.406 11.961 1 93.56 27 GLY B C 1
ATOM 6741 O O . GLY B 1 27 ? -22.391 37.562 10.945 1 93.56 27 GLY B O 1
ATOM 6742 N N . GLY B 1 28 ? -24.125 38.062 12.078 1 94.5 28 GLY B N 1
ATOM 6743 C CA . GLY B 1 28 ? -24.719 38.75 10.945 1 94.5 28 GLY B CA 1
ATOM 6744 C C . GLY B 1 28 ? -25.375 37.812 9.961 1 94.5 28 GLY B C 1
ATOM 6745 O O . GLY B 1 28 ? -25.281 36.594 10.102 1 94.5 28 GLY B O 1
ATOM 6746 N N . ILE B 1 29 ? -26.031 38.312 8.984 1 96.12 29 ILE B N 1
ATOM 6747 C CA . ILE B 1 29 ? -26.75 37.5 8.008 1 96.12 29 ILE B CA 1
ATOM 6748 C C . ILE B 1 29 ? -25.75 36.719 7.148 1 96.12 29 ILE B C 1
ATOM 6750 O O . ILE B 1 29 ? -25.906 35.531 6.918 1 96.12 29 ILE B O 1
ATOM 6754 N N . ALA B 1 30 ? -24.656 37.312 6.738 1 96.25 30 ALA B N 1
ATOM 6755 C CA . ALA B 1 30 ? -23.688 36.719 5.828 1 96.25 30 ALA B CA 1
ATOM 6756 C C . ALA B 1 30 ? -23 35.531 6.484 1 96.25 30 ALA B C 1
ATOM 6758 O O . ALA B 1 30 ? -22.969 34.406 5.922 1 96.25 30 ALA B O 1
ATOM 6759 N N . GLU B 1 31 ? -22.438 35.688 7.668 1 95.88 31 GLU B N 1
ATOM 6760 C CA . GLU B 1 31 ? -21.719 34.625 8.328 1 95.88 31 GLU B CA 1
ATOM 6761 C C . GLU B 1 31 ? -22.688 33.531 8.836 1 95.88 31 GLU B C 1
ATOM 6763 O O . GLU B 1 31 ? -22.297 32.375 8.969 1 95.88 31 GLU B O 1
ATOM 6768 N N . SER B 1 32 ? -23.844 33.969 9.156 1 96.38 32 SER B N 1
ATOM 6769 C CA . SER B 1 32 ? -24.844 32.969 9.547 1 96.38 32 SER B CA 1
ATOM 6770 C C . SER B 1 32 ? -25.234 32.094 8.359 1 96.38 32 SER B C 1
ATOM 6772 O O . SER B 1 32 ? -25.438 30.875 8.516 1 96.38 32 SER B O 1
ATOM 6774 N N . LEU B 1 33 ? -25.312 32.719 7.25 1 96.88 33 LEU B N 1
ATOM 6775 C CA . LEU B 1 33 ? -25.578 31.922 6.051 1 96.88 33 LEU B CA 1
ATOM 6776 C C . LEU B 1 33 ? -24.422 30.984 5.746 1 96.88 33 LEU B C 1
ATOM 6778 O O . LEU B 1 33 ? -24.641 29.828 5.355 1 96.88 33 LEU B O 1
ATOM 6782 N N . ALA B 1 34 ? -23.25 31.438 5.891 1 96.25 34 ALA B N 1
ATOM 6783 C CA . ALA B 1 34 ? -22.062 30.609 5.695 1 96.25 34 ALA B CA 1
ATOM 6784 C C . ALA B 1 34 ? -22.031 29.469 6.703 1 96.25 34 ALA B C 1
ATOM 6786 O O . ALA B 1 34 ? -21.625 28.344 6.371 1 96.25 34 ALA B O 1
ATOM 6787 N N . LEU B 1 35 ? -22.453 29.766 7.867 1 95.81 35 LEU B N 1
ATOM 6788 C CA . LEU B 1 35 ? -22.5 28.766 8.938 1 95.81 35 LEU B CA 1
ATOM 6789 C C . LEU B 1 35 ? -23.5 27.672 8.617 1 95.81 35 LEU B C 1
ATOM 6791 O O . LEU B 1 35 ? -23.172 26.484 8.688 1 95.81 35 LEU B O 1
ATOM 6795 N N . VAL B 1 36 ? -24.656 28.062 8.219 1 95.81 36 VAL B N 1
ATOM 6796 C CA . VAL B 1 36 ? -25.703 27.094 7.914 1 95.81 36 VAL B CA 1
ATOM 6797 C C . VAL B 1 36 ? -25.328 26.281 6.676 1 95.81 36 VAL B C 1
ATOM 6799 O O . VAL B 1 36 ? -25.531 25.062 6.637 1 95.81 36 VAL B O 1
ATOM 6802 N N . SER B 1 37 ? -24.734 26.922 5.746 1 96.12 37 SER B N 1
ATOM 6803 C CA . SER B 1 37 ? -24.312 26.234 4.531 1 96.12 37 SER B CA 1
ATOM 6804 C C . SER B 1 37 ? -23.156 25.281 4.809 1 96.12 37 SER B C 1
ATOM 6806 O O . SER B 1 37 ? -23.109 24.188 4.25 1 96.12 37 SER B O 1
ATOM 6808 N N . PHE B 1 38 ? -22.25 25.672 5.637 1 95.88 38 PHE B N 1
ATOM 6809 C CA . PHE B 1 38 ? -21.078 24.875 5.98 1 95.88 38 PHE B CA 1
ATOM 6810 C C . PHE B 1 38 ? -21.5 23.609 6.738 1 95.88 38 PHE B C 1
ATOM 6812 O O . PHE B 1 38 ? -21.094 22.5 6.387 1 95.88 38 PHE B O 1
ATOM 6819 N N . CYS B 1 39 ? -22.344 23.75 7.699 1 95.25 39 CYS B N 1
ATOM 6820 C CA . CYS B 1 39 ? -22.828 22.609 8.477 1 95.25 39 CYS B CA 1
ATOM 6821 C C . CYS B 1 39 ? -23.797 21.766 7.668 1 95.25 39 CYS B C 1
ATOM 6823 O O . CYS B 1 39 ? -23.781 20.547 7.742 1 95.25 39 CYS B O 1
ATOM 6825 N N . GLY B 1 40 ? -24.594 22.484 6.887 1 95.06 40 GLY B N 1
ATOM 6826 C CA . GLY B 1 40 ? -25.516 21.781 6.027 1 95.06 40 GLY B CA 1
ATOM 6827 C C . GLY B 1 40 ? -24.844 20.969 4.941 1 95.06 40 GLY B C 1
ATOM 6828 O O . GLY B 1 40 ? -25.297 19.875 4.594 1 95.06 40 GLY B O 1
ATOM 6829 N N . LEU B 1 41 ? -23.781 21.453 4.469 1 95.75 41 LEU B N 1
ATOM 6830 C CA . LEU B 1 41 ? -23.016 20.719 3.461 1 95.75 41 LEU B CA 1
ATOM 6831 C C . LEU B 1 41 ? -22.422 19.438 4.039 1 95.75 41 LEU B C 1
ATOM 6833 O O . LEU B 1 41 ? -22.406 18.406 3.373 1 95.75 41 LEU B O 1
ATOM 6837 N N . CYS B 1 42 ? -21.938 19.516 5.219 1 96.19 42 CYS B N 1
ATOM 6838 C CA . CYS B 1 42 ? -21.375 18.344 5.891 1 96.19 42 CYS B CA 1
ATOM 6839 C C . CYS B 1 42 ? -22.422 17.25 6.043 1 96.19 42 CYS B C 1
ATOM 6841 O O . CYS B 1 42 ? -22.172 16.094 5.695 1 96.19 42 CYS B O 1
ATOM 6843 N N . THR B 1 43 ? -23.578 17.594 6.457 1 95.75 43 THR B N 1
ATOM 6844 C CA . THR B 1 43 ? -24.625 16.594 6.664 1 95.75 43 THR B CA 1
ATOM 6845 C C . THR B 1 43 ? -25.203 16.125 5.332 1 95.75 43 THR B C 1
ATOM 6847 O O . THR B 1 43 ? -25.578 14.953 5.199 1 95.75 43 THR B O 1
ATOM 6850 N N . PHE B 1 44 ? -25.203 17.062 4.422 1 96.12 44 PHE B N 1
ATOM 6851 C CA . PHE B 1 44 ? -25.703 16.688 3.102 1 96.12 44 PHE B CA 1
ATOM 6852 C C . PHE B 1 44 ? -24.797 15.648 2.451 1 96.12 44 PHE B C 1
ATOM 6854 O O . PHE B 1 44 ? -25.266 14.641 1.921 1 96.12 44 PHE B O 1
ATOM 6861 N N . LEU B 1 45 ? -23.516 15.836 2.498 1 96.69 45 LEU B N 1
ATOM 6862 C CA . LEU B 1 45 ? -22.562 14.891 1.93 1 96.69 45 LEU B CA 1
ATOM 6863 C C . LEU B 1 45 ? -22.609 13.562 2.67 1 96.69 45 LEU B C 1
ATOM 6865 O O . LEU B 1 45 ? -22.469 12.5 2.057 1 96.69 45 LEU B O 1
ATOM 6869 N N . THR B 1 46 ? -22.797 13.609 3.908 1 96.81 46 THR B N 1
ATOM 6870 C CA . THR B 1 46 ? -22.906 12.383 4.695 1 96.81 46 THR B CA 1
ATOM 6871 C C . THR B 1 46 ? -24.156 11.609 4.324 1 96.81 46 THR B C 1
ATOM 6873 O O . THR B 1 46 ? -24.125 10.383 4.215 1 96.81 46 THR B O 1
ATOM 6876 N N . ALA B 1 47 ? -25.219 12.328 4.125 1 95.94 47 ALA B N 1
ATOM 6877 C CA . ALA B 1 47 ? -26.469 11.695 3.725 1 95.94 47 ALA B CA 1
ATOM 6878 C C . ALA B 1 47 ? -26.344 11.039 2.352 1 95.94 47 ALA B C 1
ATOM 6880 O O . ALA B 1 47 ? -26.906 9.969 2.111 1 95.94 47 ALA B O 1
ATOM 6881 N N . MET B 1 48 ? -25.625 11.664 1.523 1 95.94 48 MET B N 1
ATOM 6882 C CA . MET B 1 48 ? -25.375 11.094 0.203 1 95.94 48 MET B CA 1
ATOM 6883 C C . MET B 1 48 ? -24.578 9.805 0.307 1 95.94 48 MET B C 1
ATOM 6885 O O . MET B 1 48 ? -24.875 8.812 -0.362 1 95.94 48 MET B O 1
ATOM 6889 N N . SER B 1 49 ? -23.578 9.797 1.1 1 96.19 49 SER B N 1
ATOM 6890 C CA . SER B 1 49 ? -22.766 8.602 1.312 1 96.19 49 SER B CA 1
ATOM 6891 C C . SER B 1 49 ? -23.594 7.48 1.95 1 96.19 49 SER B C 1
ATOM 6893 O O . SER B 1 49 ? -23.469 6.316 1.564 1 96.19 49 SER B O 1
ATOM 6895 N N . LEU B 1 50 ? -24.375 7.879 2.891 1 95.06 50 LEU B N 1
ATOM 6896 C CA . LEU B 1 50 ? -25.266 6.914 3.543 1 95.06 50 LEU B CA 1
ATOM 6897 C C . LEU B 1 50 ? -26.234 6.293 2.537 1 95.06 50 LEU B C 1
ATOM 6899 O O . LEU B 1 50 ? -26.469 5.082 2.564 1 95.06 50 LEU B O 1
ATOM 6903 N N . SER B 1 51 ? -26.719 7.094 1.666 1 94 51 SER B N 1
ATOM 6904 C CA . SER B 1 51 ? -27.656 6.625 0.66 1 94 51 SER B CA 1
ATOM 6905 C C . SER B 1 51 ? -27 5.656 -0.312 1 94 51 SER B C 1
ATOM 6907 O O . SER B 1 51 ? -27.594 4.652 -0.703 1 94 51 SER B O 1
ATOM 6909 N N . ALA B 1 52 ? -25.812 5.895 -0.658 1 94.19 52 ALA B N 1
ATOM 6910 C CA . ALA B 1 52 ? -25.109 5.02 -1.582 1 94.19 52 ALA B CA 1
ATOM 6911 C C . ALA B 1 52 ? -24.859 3.648 -0.957 1 94.19 52 ALA B C 1
ATOM 6913 O O . ALA B 1 52 ? -25.109 2.617 -1.585 1 94.19 52 ALA B O 1
ATOM 6914 N N . ILE B 1 53 ? -24.453 3.615 0.257 1 93 53 ILE B N 1
ATOM 6915 C CA . ILE B 1 53 ? -24.109 2.355 0.912 1 93 53 ILE B CA 1
ATOM 6916 C C . ILE B 1 53 ? -25.391 1.585 1.235 1 93 53 ILE B C 1
ATOM 6918 O O . ILE B 1 53 ? -25.438 0.36 1.097 1 93 53 ILE B O 1
ATOM 6922 N N . ALA B 1 54 ? -26.406 2.312 1.605 1 91.12 54 ALA B N 1
ATOM 6923 C CA . ALA B 1 54 ? -27.656 1.674 2.004 1 91.12 54 ALA B CA 1
ATOM 6924 C C . ALA B 1 54 ? -28.359 1.053 0.803 1 91.12 54 ALA B C 1
ATOM 6926 O O . ALA B 1 54 ? -29.172 0.142 0.958 1 91.12 54 ALA B O 1
ATOM 6927 N N . THR B 1 55 ? -28.047 1.526 -0.357 1 90.94 55 THR B N 1
ATOM 6928 C CA . THR B 1 55 ? -28.719 1.011 -1.541 1 90.94 55 THR B CA 1
ATOM 6929 C C . THR B 1 55 ? -27.875 -0.068 -2.217 1 90.94 55 THR B C 1
ATOM 6931 O O . THR B 1 55 ? -28.25 -0.573 -3.281 1 90.94 55 THR B O 1
ATOM 6934 N N . ASN B 1 56 ? -26.734 -0.356 -1.622 1 89.81 56 ASN B N 1
ATOM 6935 C CA . ASN B 1 56 ? -25.891 -1.426 -2.146 1 89.81 56 ASN B CA 1
ATOM 6936 C C . ASN B 1 56 ? -26.25 -2.779 -1.545 1 89.81 56 ASN B C 1
ATOM 6938 O O . ASN B 1 56 ? -25.375 -3.553 -1.156 1 89.81 56 ASN B O 1
ATOM 6942 N N . GLY B 1 57 ? -27.469 -3.039 -1.378 1 83 57 GLY B N 1
ATOM 6943 C CA . GLY B 1 57 ? -27.922 -4.312 -0.845 1 83 57 GLY B CA 1
ATOM 6944 C C . GLY B 1 57 ? -28.812 -4.164 0.385 1 83 57 GLY B C 1
ATOM 6945 O O . GLY B 1 57 ? -28.984 -3.053 0.891 1 83 57 GLY B O 1
ATOM 6946 N N . ALA B 1 58 ? -29.25 -5.297 0.814 1 80.75 58 ALA B N 1
ATOM 6947 C CA . ALA B 1 58 ? -30.141 -5.289 1.971 1 80.75 58 ALA B CA 1
ATOM 6948 C C . ALA B 1 58 ? -29.359 -5.066 3.264 1 80.75 58 ALA B C 1
ATOM 6950 O O . ALA B 1 58 ? -28.219 -5.508 3.391 1 80.75 58 ALA B O 1
ATOM 6951 N N . MET B 1 59 ? -29.969 -4.258 4.125 1 85.12 59 MET B N 1
ATOM 6952 C CA . MET B 1 59 ? -29.344 -3.922 5.398 1 85.12 59 MET B CA 1
ATOM 6953 C C . MET B 1 59 ? -30.062 -4.621 6.555 1 85.12 59 MET B C 1
ATOM 6955 O O . MET B 1 59 ? -31.297 -4.719 6.562 1 85.12 59 MET B O 1
ATOM 6959 N N . LYS B 1 60 ? -29.25 -5.121 7.422 1 82.31 60 LYS B N 1
ATOM 6960 C CA . LYS B 1 60 ? -29.797 -5.641 8.672 1 82.31 60 LYS B CA 1
ATOM 6961 C C . LYS B 1 60 ? -29.891 -4.547 9.734 1 82.31 60 LYS B C 1
ATOM 6963 O O . LYS B 1 60 ? -29.672 -3.369 9.438 1 82.31 60 LYS B O 1
ATOM 6968 N N . GLY B 1 61 ? -30.234 -4.961 10.859 1 81.56 61 GLY B N 1
ATOM 6969 C CA . GLY B 1 61 ? -30.375 -4 11.945 1 81.56 61 GLY B CA 1
ATOM 6970 C C . GLY B 1 61 ? -29.047 -3.424 12.406 1 81.56 61 GLY B C 1
ATOM 6971 O O . GLY B 1 61 ? -28.016 -4.098 12.344 1 81.56 61 GLY B O 1
ATOM 6972 N N . GLY B 1 62 ? -29.062 -2.033 12.797 1 83.81 62 GLY B N 1
ATOM 6973 C CA . GLY B 1 62 ? -27.875 -1.404 13.367 1 83.81 62 GLY B CA 1
ATOM 6974 C C . GLY B 1 62 ? -27.531 -0.079 12.711 1 83.81 62 GLY B C 1
ATOM 6975 O O . GLY B 1 62 ? -26.656 0.649 13.195 1 83.81 62 GLY B O 1
ATOM 6976 N N . GLY B 1 63 ? -28.125 0.239 11.633 1 88.38 63 GLY B N 1
ATOM 6977 C CA . GLY B 1 63 ? -27.953 1.54 11 1 88.38 63 GLY B CA 1
ATOM 6978 C C . GLY B 1 63 ? -26.547 1.774 10.484 1 88.38 63 GLY B C 1
ATOM 6979 O O . GLY B 1 63 ? -26.047 1 9.672 1 88.38 63 GLY B O 1
ATOM 6980 N N . PRO B 1 64 ? -25.953 2.801 11.062 1 89.5 64 PRO B N 1
ATOM 6981 C CA . PRO B 1 64 ? -24.609 3.133 10.586 1 89.5 64 PRO B CA 1
ATOM 6982 C C . PRO B 1 64 ? -23.547 2.121 11.039 1 89.5 64 PRO B C 1
ATOM 6984 O O . PRO B 1 64 ? -22.547 1.916 10.344 1 89.5 64 PRO B O 1
ATOM 6987 N N . TYR B 1 65 ? -23.781 1.484 12.172 1 92.19 65 TYR B N 1
ATOM 6988 C CA . TYR B 1 65 ? -22.859 0.448 12.609 1 92.19 65 TYR B CA 1
ATOM 6989 C C . TYR B 1 65 ? -22.766 -0.675 11.586 1 92.19 65 TYR B C 1
ATOM 6991 O O . TYR B 1 65 ? -21.672 -1.116 11.234 1 92.19 65 TYR B O 1
ATOM 6999 N N . TYR B 1 66 ? -23.859 -1.092 11.172 1 90.94 66 TYR B N 1
ATOM 7000 C CA . TYR B 1 66 ? -23.906 -2.17 10.195 1 90.94 66 TYR B CA 1
ATOM 7001 C C . TYR B 1 66 ? -23.188 -1.771 8.914 1 90.94 66 TYR B C 1
ATOM 7003 O O . TYR B 1 66 ? -22.391 -2.551 8.367 1 90.94 66 TYR B O 1
ATOM 7011 N N . LEU B 1 67 ? -23.422 -0.611 8.523 1 91.94 67 LEU B N 1
ATOM 7012 C CA . LEU B 1 67 ? -22.844 -0.135 7.27 1 91.94 67 LEU B CA 1
ATOM 7013 C C . LEU B 1 67 ? -21.328 0.024 7.383 1 91.94 67 LEU B C 1
ATOM 7015 O O . LEU B 1 67 ? -20.594 -0.431 6.512 1 91.94 67 LEU B O 1
ATOM 7019 N N . ILE B 1 68 ? -20.891 0.613 8.453 1 92.62 68 ILE B N 1
ATOM 7020 C CA . ILE B 1 68 ? -19.469 0.857 8.656 1 92.62 68 ILE B CA 1
ATOM 7021 C C . ILE B 1 68 ? -18.75 -0.466 8.906 1 92.62 68 ILE B C 1
ATOM 7023 O O . ILE B 1 68 ? -17.672 -0.701 8.359 1 92.62 68 ILE B O 1
ATOM 7027 N N . GLY B 1 69 ? -19.375 -1.288 9.664 1 90.94 69 GLY B N 1
ATOM 7028 C CA . GLY B 1 69 ? -18.766 -2.568 9.992 1 90.94 69 GLY B CA 1
ATOM 7029 C C . GLY B 1 69 ? -18.578 -3.463 8.781 1 90.94 69 GLY B C 1
ATOM 7030 O O . GLY B 1 69 ? -17.562 -4.164 8.664 1 90.94 69 GLY B O 1
ATOM 7031 N N . ARG B 1 70 ? -19.469 -3.428 7.91 1 89.5 70 ARG B N 1
ATOM 7032 C CA . ARG B 1 70 ? -19.406 -4.281 6.73 1 89.5 70 ARG B CA 1
ATOM 7033 C C . ARG B 1 70 ? -18.516 -3.664 5.652 1 89.5 70 ARG B C 1
ATOM 7035 O O . ARG B 1 70 ? -18.031 -4.363 4.758 1 89.5 70 ARG B O 1
ATOM 7042 N N . ALA B 1 71 ? -18.297 -2.418 5.707 1 89.94 71 ALA B N 1
ATOM 7043 C CA . ALA B 1 71 ? -17.469 -1.729 4.719 1 89.94 71 ALA B CA 1
ATOM 7044 C C . ALA B 1 71 ? -16.016 -1.658 5.172 1 89.94 71 ALA B C 1
ATOM 7046 O O . ALA B 1 71 ? -15.102 -1.991 4.41 1 89.94 71 ALA B O 1
ATOM 7047 N N . LEU B 1 72 ? -15.75 -1.251 6.445 1 90.25 72 LEU B N 1
ATOM 7048 C CA . LEU B 1 72 ? -14.391 -1 6.914 1 90.25 72 LEU B CA 1
ATOM 7049 C C . LEU B 1 72 ? -13.891 -2.152 7.781 1 90.25 72 LEU B C 1
ATOM 7051 O O . LEU B 1 72 ? -12.695 -2.26 8.047 1 90.25 72 LEU B O 1
ATOM 7055 N N . GLY B 1 73 ? -14.797 -3.002 8.25 1 89.12 73 GLY B N 1
ATOM 7056 C CA . GLY B 1 73 ? -14.398 -4.109 9.102 1 89.12 73 GLY B CA 1
ATOM 7057 C C . GLY B 1 73 ? -15.102 -4.105 10.445 1 89.12 73 GLY B C 1
ATOM 7058 O O . GLY B 1 73 ? -15.602 -3.066 10.891 1 89.12 73 GLY B O 1
ATOM 7059 N N . PRO B 1 74 ? -15.078 -5.172 11.055 1 90.25 74 PRO B N 1
ATOM 7060 C CA . PRO B 1 74 ? -15.797 -5.285 12.328 1 90.25 74 PRO B CA 1
ATOM 7061 C C . PRO B 1 74 ? -15.148 -4.461 13.438 1 90.25 74 PRO B C 1
ATOM 7063 O O . PRO B 1 74 ? -15.852 -3.9 14.281 1 90.25 74 PRO B O 1
ATOM 7066 N N . GLU B 1 75 ? -13.812 -4.32 13.484 1 91.19 75 GLU B N 1
ATOM 7067 C CA . GLU B 1 75 ? -13.133 -3.568 14.539 1 91.19 75 GLU B CA 1
ATOM 7068 C C . GLU B 1 75 ? -13.484 -2.084 14.469 1 91.19 75 GLU B C 1
ATOM 7070 O O . GLU B 1 75 ? -13.789 -1.467 15.492 1 91.19 75 GLU B O 1
ATOM 7075 N N . VAL B 1 76 ? -13.477 -1.567 13.273 1 92.06 76 VAL B N 1
ATOM 7076 C CA . VAL B 1 76 ? -13.805 -0.156 13.102 1 92.06 76 VAL B CA 1
ATOM 7077 C C . VAL B 1 76 ? -15.305 0.059 13.336 1 92.06 76 VAL B C 1
ATOM 7079 O O . VAL B 1 76 ? -15.703 1.049 13.953 1 92.06 76 VAL B O 1
ATOM 7082 N N . GLY B 1 77 ? -16.078 -0.869 12.867 1 93.19 77 GLY B N 1
ATOM 7083 C CA . GLY B 1 77 ? -17.516 -0.771 13.055 1 93.19 77 GLY B CA 1
ATOM 7084 C C . GLY B 1 77 ? -17.938 -0.773 14.508 1 93.19 77 GLY B C 1
ATOM 7085 O O . GLY B 1 77 ? -18.719 0.072 14.938 1 93.19 77 GLY B O 1
ATOM 7086 N N . VAL B 1 78 ? -17.391 -1.658 15.266 1 93.56 78 VAL B N 1
ATOM 7087 C CA . VAL B 1 78 ? -17.75 -1.765 16.672 1 93.56 78 VAL B CA 1
ATOM 7088 C C . VAL B 1 78 ? -17.25 -0.538 17.438 1 93.56 78 VAL B C 1
ATOM 7090 O O . VAL B 1 78 ? -17.938 -0.008 18.312 1 93.56 78 VAL B O 1
ATOM 7093 N N . SER B 1 79 ? -16.062 -0.076 17.109 1 94.62 79 SER B N 1
ATOM 7094 C CA . SER B 1 79 ? -15.508 1.079 17.812 1 94.62 79 SER B CA 1
ATOM 7095 C C . SER B 1 79 ? -16.344 2.332 17.562 1 94.62 79 SER B C 1
ATOM 7097 O O . SER B 1 79 ? -16.75 3.004 18.5 1 94.62 79 SER B O 1
ATOM 7099 N N . ILE B 1 80 ? -16.656 2.609 16.312 1 95 80 ILE B N 1
ATOM 7100 C CA . ILE B 1 80 ? -17.438 3.789 15.977 1 95 80 ILE B CA 1
ATOM 7101 C C . ILE B 1 80 ? -18.891 3.586 16.422 1 95 80 ILE B C 1
ATOM 7103 O O . ILE B 1 80 ? -19.547 4.527 16.859 1 95 80 ILE B O 1
ATOM 7107 N N . GLY B 1 81 ? -19.344 2.344 16.297 1 94.94 81 GLY B N 1
ATOM 7108 C CA . GLY B 1 81 ? -20.688 2.041 16.734 1 94.94 81 GLY B CA 1
ATOM 7109 C C . GLY B 1 81 ? -20.891 2.27 18.234 1 94.94 81 GLY B C 1
ATOM 7110 O O . GLY B 1 81 ? -21.906 2.82 18.641 1 94.94 81 GLY B O 1
ATOM 7111 N N . LEU B 1 82 ? -19.984 1.938 19.031 1 95.31 82 LEU B N 1
ATOM 7112 C CA . LEU B 1 82 ? -20.078 2.137 20.484 1 95.31 82 LEU B CA 1
ATOM 7113 C C . LEU B 1 82 ? -19.984 3.617 20.828 1 95.31 82 LEU B C 1
ATOM 7115 O O . LEU B 1 82 ? -20.656 4.086 21.75 1 95.31 82 LEU B O 1
ATOM 7119 N N . CYS B 1 83 ? -19.141 4.289 20.156 1 95.31 83 CYS B N 1
ATOM 7120 C CA . CYS B 1 83 ? -19.062 5.73 20.375 1 95.31 83 CYS B CA 1
ATOM 7121 C C . CYS B 1 83 ? -20.375 6.41 19.969 1 95.31 83 CYS B C 1
ATOM 7123 O O . CYS B 1 83 ? -20.828 7.324 20.656 1 95.31 83 CYS B O 1
ATOM 7125 N N . PHE B 1 84 ? -20.922 5.98 18.922 1 95.06 84 PHE B N 1
ATOM 7126 C CA . PHE B 1 84 ? -22.203 6.527 18.469 1 95.06 84 PHE B CA 1
ATOM 7127 C C . PHE B 1 84 ? -23.312 6.184 19.453 1 95.06 84 PHE B C 1
ATOM 7129 O O . PHE B 1 84 ? -24.219 6.992 19.672 1 95.06 84 PHE B O 1
ATOM 7136 N N . PHE B 1 85 ? -23.266 5.031 20.016 1 95.25 85 PHE B N 1
ATOM 7137 C CA . PHE B 1 85 ? -24.203 4.648 21.062 1 95.25 85 PHE B CA 1
ATOM 7138 C C . PHE B 1 85 ? -24.109 5.586 22.25 1 95.25 85 PHE B C 1
ATOM 7140 O O . PHE B 1 85 ? -25.109 6.098 22.734 1 95.25 85 PHE B O 1
ATOM 7147 N N . LEU B 1 86 ? -22.922 5.766 22.672 1 93.81 86 LEU B N 1
ATOM 7148 C CA . LEU B 1 86 ? -22.703 6.672 23.797 1 93.81 86 LEU B CA 1
ATOM 7149 C C . LEU B 1 86 ? -23.156 8.086 23.453 1 93.81 86 LEU B C 1
ATOM 7151 O O . LEU B 1 86 ? -23.734 8.773 24.297 1 93.81 86 LEU B O 1
ATOM 7155 N N . GLY B 1 87 ? -22.891 8.438 22.219 1 92.5 87 GLY B N 1
ATOM 7156 C CA . GLY B 1 87 ? -23.344 9.742 21.766 1 92.5 87 GLY B CA 1
ATOM 7157 C C . GLY B 1 87 ? -24.859 9.906 21.812 1 92.5 87 GLY B C 1
ATOM 7158 O O . GLY B 1 87 ? -25.359 10.922 22.297 1 92.5 87 GLY B O 1
ATOM 7159 N N . ASN B 1 88 ? -25.578 8.961 21.375 1 93.25 88 ASN B N 1
ATOM 7160 C CA . ASN B 1 88 ? -27.031 9.008 21.391 1 93.25 88 ASN B CA 1
ATOM 7161 C C . ASN B 1 88 ? -27.578 8.953 22.812 1 93.25 88 ASN B C 1
ATOM 7163 O O . ASN B 1 88 ? -28.547 9.633 23.141 1 93.25 88 ASN B O 1
ATOM 7167 N N . ALA B 1 89 ? -27 8.195 23.641 1 93.94 89 ALA B N 1
ATOM 7168 C CA . ALA B 1 89 ? -27.438 8.109 25.031 1 93.94 89 ALA B CA 1
ATOM 7169 C C . ALA B 1 89 ? -27.234 9.43 25.766 1 93.94 89 ALA B C 1
ATOM 7171 O O . ALA B 1 89 ? -28.125 9.898 26.484 1 93.94 89 ALA B O 1
ATOM 7172 N N . ILE B 1 90 ? -26.125 10.031 25.531 1 92.19 90 ILE B N 1
ATOM 7173 C CA . ILE B 1 90 ? -25.828 11.305 26.172 1 92.19 90 ILE B CA 1
ATOM 7174 C C . ILE B 1 90 ? -26.672 12.414 25.547 1 92.19 90 ILE B C 1
ATOM 7176 O O . ILE B 1 90 ? -27.094 13.336 26.234 1 92.19 90 ILE B O 1
ATOM 7180 N N . ALA B 1 91 ? -26.906 12.258 24.281 1 91.38 91 ALA B N 1
ATOM 7181 C CA . ALA B 1 91 ? -27.734 13.25 23.594 1 91.38 91 ALA B CA 1
ATOM 7182 C C . ALA B 1 91 ? -29.156 13.258 24.188 1 91.38 91 ALA B C 1
ATOM 7184 O O . ALA B 1 91 ? -29.781 14.32 24.297 1 91.38 91 ALA B O 1
ATOM 7185 N N . GLY B 1 92 ? -29.641 12.07 24.516 1 91.06 92 GLY B N 1
ATOM 7186 C CA . GLY B 1 92 ? -30.922 12.016 25.188 1 91.06 92 GLY B CA 1
ATOM 7187 C C . GLY B 1 92 ? -30.969 12.867 26.453 1 91.06 92 GLY B C 1
ATOM 7188 O O . GLY B 1 92 ? -31.953 13.562 26.703 1 91.06 92 GLY B O 1
ATOM 7189 N N . ALA B 1 93 ? -29.938 12.867 27.172 1 91.5 93 ALA B N 1
ATOM 7190 C CA . ALA B 1 93 ? -29.859 13.648 28.406 1 91.5 93 ALA B CA 1
ATOM 7191 C C . ALA B 1 93 ? -29.844 15.148 28.094 1 91.5 93 ALA B C 1
ATOM 7193 O O . ALA B 1 93 ? -30.469 15.938 28.797 1 91.5 93 ALA B O 1
ATOM 7194 N N . MET B 1 94 ? -29.156 15.469 27.078 1 87.06 94 MET B N 1
ATOM 7195 C CA . MET B 1 94 ? -29.062 16.875 26.688 1 87.06 94 MET B CA 1
ATOM 7196 C C . MET B 1 94 ? -30.438 17.422 26.297 1 87.06 94 MET B C 1
ATOM 7198 O O . MET B 1 94 ? -30.828 18.5 26.719 1 87.06 94 MET B O 1
ATOM 7202 N N . TYR B 1 95 ? -31.188 16.703 25.531 1 89.81 95 TYR B N 1
ATOM 7203 C CA . TYR B 1 95 ? -32.5 17.141 25.078 1 89.81 95 TYR B CA 1
ATOM 7204 C C . TYR B 1 95 ? -33.5 17.188 26.234 1 89.81 95 TYR B C 1
ATOM 7206 O O . TYR B 1 95 ? -34.312 18.125 26.328 1 89.81 95 TYR B O 1
ATOM 7214 N N . VAL B 1 96 ? -33.375 16.281 27.109 1 91.25 96 VAL B N 1
ATOM 7215 C CA . VAL B 1 96 ? -34.25 16.281 28.266 1 91.25 96 VAL B CA 1
ATOM 7216 C C . VAL B 1 96 ? -33.969 17.5 29.141 1 91.25 96 VAL B C 1
ATOM 7218 O O . VAL B 1 96 ? -34.906 18.188 29.578 1 91.25 96 VAL B O 1
ATOM 7221 N N . LEU B 1 97 ? -32.719 17.734 29.391 1 86.88 97 LEU B N 1
ATOM 7222 C CA . LEU B 1 97 ? -32.344 18.906 30.188 1 86.88 97 LEU B CA 1
ATOM 7223 C C . LEU B 1 97 ? -32.781 20.188 29.516 1 86.88 97 LEU B C 1
ATOM 7225 O O . LEU B 1 97 ? -33.219 21.141 30.188 1 86.88 97 LEU B O 1
ATOM 7229 N N . GLY B 1 98 ? -32.656 20.172 28.203 1 83.31 98 GLY B N 1
ATOM 7230 C CA . GLY B 1 98 ? -33.125 21.328 27.469 1 83.31 98 GLY B CA 1
ATOM 7231 C C . GLY B 1 98 ? -34.625 21.531 27.578 1 83.31 98 GLY B C 1
ATOM 7232 O O . GLY B 1 98 ? -35.094 22.656 27.719 1 83.31 98 GLY B O 1
ATOM 7233 N N . ALA B 1 99 ? -35.406 20.516 27.578 1 88.38 99 ALA B N 1
ATOM 7234 C CA . ALA B 1 99 ? -36.844 20.594 27.703 1 88.38 99 ALA B CA 1
ATOM 7235 C C . ALA B 1 99 ? -37.25 21.062 29.109 1 88.38 99 ALA B C 1
ATOM 7237 O O . ALA B 1 99 ? -38.125 21.906 29.25 1 88.38 99 ALA B O 1
ATOM 7238 N N . VAL B 1 100 ? -36.562 20.578 30.078 1 88.62 100 VAL B N 1
ATOM 7239 C CA . VAL B 1 100 ? -36.906 20.906 31.453 1 88.62 100 VAL B CA 1
ATOM 7240 C C . VAL B 1 100 ? -36.531 22.359 31.75 1 88.62 100 VAL B C 1
ATOM 7242 O O . VAL B 1 100 ? -37.281 23.078 32.406 1 88.62 100 VAL B O 1
ATOM 7245 N N . GLU B 1 101 ? -35.438 22.75 31.266 1 82.62 101 GLU B N 1
ATOM 7246 C CA . GLU B 1 101 ? -35.031 24.141 31.469 1 82.62 101 GLU B CA 1
ATOM 7247 C C . GLU B 1 101 ? -36.031 25.109 30.844 1 82.62 101 GLU B C 1
ATOM 7249 O O . GLU B 1 101 ? -36.406 26.125 31.453 1 82.62 101 GLU B O 1
ATOM 7254 N N . THR B 1 102 ? -36.531 24.766 29.688 1 81.81 102 THR B N 1
ATOM 7255 C CA . THR B 1 102 ? -37.5 25.609 29.016 1 81.81 102 THR B CA 1
ATOM 7256 C C . THR B 1 102 ? -38.844 25.578 29.734 1 81.81 102 THR B C 1
ATOM 7258 O O . THR B 1 102 ? -39.531 26.594 29.859 1 81.81 102 THR B O 1
ATOM 7261 N N . PHE B 1 103 ? -39.156 24.469 30.188 1 84.81 103 PHE B N 1
ATOM 7262 C CA . PHE B 1 103 ? -40.438 24.312 30.922 1 84.81 103 PHE B CA 1
ATOM 7263 C C . PHE B 1 103 ? -40.406 25.141 32.219 1 84.81 103 PHE B C 1
ATOM 7265 O O . PHE B 1 103 ? -41.375 25.812 32.531 1 84.81 103 PHE B O 1
ATOM 7272 N N . LEU B 1 104 ? -39.281 25.141 32.906 1 84.25 104 LEU B N 1
ATOM 7273 C CA . LEU B 1 104 ? -39.156 25.859 34.188 1 84.25 104 LEU B CA 1
ATOM 7274 C C . LEU B 1 104 ? -39.094 27.359 33.938 1 84.25 104 LEU B C 1
ATOM 7276 O O . LEU B 1 104 ? -39.531 28.156 34.781 1 84.25 104 LEU B O 1
ATOM 7280 N N . LYS B 1 105 ? -38.562 27.719 32.812 1 75.81 105 LYS B N 1
ATOM 7281 C CA . LYS B 1 105 ? -38.531 29.141 32.5 1 75.81 105 LYS B CA 1
ATOM 7282 C C . LYS B 1 105 ? -39.938 29.641 32.094 1 75.81 105 LYS B C 1
ATOM 7284 O O . LYS B 1 105 ? -40.281 30.797 32.344 1 75.81 105 LYS B O 1
ATOM 7289 N N . ALA B 1 106 ? -40.75 28.75 31.5 1 76.94 106 ALA B N 1
ATOM 7290 C CA . ALA B 1 106 ? -42.125 29.094 31.078 1 76.94 106 ALA B CA 1
ATOM 7291 C C . ALA B 1 106 ? -43.094 29.109 32.25 1 76.94 106 ALA B C 1
ATOM 7293 O O . ALA B 1 106 ? -43.969 29.953 32.312 1 76.94 106 ALA B O 1
ATOM 7294 N N . VAL B 1 107 ? -42.844 28.094 33.125 1 79.88 107 VAL B N 1
ATOM 7295 C CA . VAL B 1 107 ? -43.688 28.016 34.312 1 79.88 107 VAL B CA 1
ATOM 7296 C C . VAL B 1 107 ? -42.812 28.047 35.562 1 79.88 107 VAL B C 1
ATOM 7298 O O . VAL B 1 107 ? -42.594 27 36.188 1 79.88 107 VAL B O 1
ATOM 7301 N N . PRO B 1 108 ? -42.469 29.266 35.969 1 75.06 108 PRO B N 1
ATOM 7302 C CA . PRO B 1 108 ? -41.562 29.359 37.156 1 75.06 108 PRO B CA 1
ATOM 7303 C C . PRO B 1 108 ? -42.219 28.812 38.406 1 75.06 108 PRO B C 1
ATOM 7305 O O . PRO B 1 108 ? -41.531 28.406 39.344 1 75.06 108 PRO B O 1
ATOM 7308 N N . ALA B 1 109 ? -43.5 28.766 38.375 1 69.5 109 ALA B N 1
ATOM 7309 C CA . ALA B 1 109 ? -44.25 28.312 39.562 1 69.5 109 ALA B CA 1
ATOM 7310 C C . ALA B 1 109 ? -44.031 26.812 39.781 1 69.5 109 ALA B C 1
ATOM 7312 O O . ALA B 1 109 ? -44.25 26.312 40.906 1 69.5 109 ALA B O 1
ATOM 7313 N N . ALA B 1 110 ? -43.531 26.156 38.812 1 72.88 110 ALA B N 1
ATOM 7314 C CA . ALA B 1 110 ? -43.344 24.719 38.906 1 72.88 110 ALA B CA 1
ATOM 7315 C C . ALA B 1 110 ? -42.031 24.375 39.594 1 72.88 110 ALA B C 1
ATOM 7317 O O . ALA B 1 110 ? -41.812 23.219 39.969 1 72.88 110 ALA B O 1
ATOM 7318 N N . GLY B 1 111 ? -41.156 25.344 39.875 1 71.44 111 GLY B N 1
ATOM 7319 C CA . GLY B 1 111 ? -39.875 25.094 40.562 1 71.44 111 GLY B CA 1
ATOM 7320 C C . GLY B 1 111 ? -40.062 24.719 42 1 71.44 111 GLY B C 1
ATOM 7321 O O . GLY B 1 111 ? -40.844 25.359 42.75 1 71.44 111 GLY B O 1
ATOM 7322 N N . ILE B 1 112 ? -39.656 23.641 42.312 1 68.12 112 ILE B N 1
ATOM 7323 C CA . ILE B 1 112 ? -39.812 23.125 43.688 1 68.12 112 ILE B CA 1
ATOM 7324 C C . ILE B 1 112 ? -38.875 23.875 44.625 1 68.12 112 ILE B C 1
ATOM 7326 O O . ILE B 1 112 ? -39.281 24.297 45.719 1 68.12 112 ILE B O 1
ATOM 7330 N N . PHE B 1 113 ? -37.531 24 44.156 1 63.75 113 PHE B N 1
ATOM 7331 C CA . PHE B 1 113 ? -36.531 24.656 45 1 63.75 113 PHE B CA 1
ATOM 7332 C C . PHE B 1 113 ? -36.281 26.094 44.562 1 63.75 113 PHE B C 1
ATOM 7334 O O . PHE B 1 113 ? -35.594 26.328 43.562 1 63.75 113 PHE B O 1
ATOM 7341 N N . ARG B 1 114 ? -37.312 26.953 44.375 1 55.88 114 ARG B N 1
ATOM 7342 C CA . ARG B 1 114 ? -37.344 28.328 43.875 1 55.88 114 ARG B CA 1
ATOM 7343 C C . ARG B 1 114 ? -36.219 29.141 44.531 1 55.88 114 ARG B C 1
ATOM 7345 O O . ARG B 1 114 ? -36.125 29.234 45.75 1 55.88 114 ARG B O 1
ATOM 7352 N N . GLU B 1 115 ? -34.969 28.984 44.094 1 50.84 115 GLU B N 1
ATOM 7353 C CA . GLU B 1 115 ? -33.969 29.891 44.656 1 50.84 115 GLU B CA 1
ATOM 7354 C C . GLU B 1 115 ? -34.125 31.297 44.094 1 50.84 115 GLU B C 1
ATOM 7356 O O . GLU B 1 115 ? -34.188 31.469 42.875 1 50.84 115 GLU B O 1
ATOM 7361 N N . THR B 1 116 ? -34.812 32.188 44.594 1 42.5 116 THR B N 1
ATOM 7362 C CA . THR B 1 116 ? -34.906 33.594 44.219 1 42.5 116 THR B CA 1
ATOM 7363 C C . THR B 1 116 ? -33.531 34.25 44.219 1 42.5 116 THR B C 1
ATOM 7365 O O . THR B 1 116 ? -32.844 34.25 45.25 1 42.5 116 THR B O 1
ATOM 7368 N N . ILE B 1 117 ? -32.781 34.125 43.219 1 42.88 117 ILE B N 1
ATOM 7369 C CA . ILE B 1 117 ? -31.562 34.906 43.219 1 42.88 117 ILE B CA 1
ATOM 7370 C C . ILE B 1 117 ? -31.938 36.406 43.219 1 42.88 117 ILE B C 1
ATOM 7372 O O . ILE B 1 117 ? -32.5 36.875 42.219 1 42.88 117 ILE B O 1
ATOM 7376 N N . THR B 1 118 ? -32.312 37.094 44.25 1 40.62 118 THR B N 1
ATOM 7377 C CA . THR B 1 118 ? -32.625 38.5 44.344 1 40.62 118 THR B CA 1
ATOM 7378 C C . THR B 1 118 ? -31.391 39.344 44.062 1 40.62 118 THR B C 1
ATOM 7380 O O . THR B 1 118 ? -31.484 40.531 43.75 1 40.62 118 THR B O 1
ATOM 7383 N N . LYS B 1 119 ? -30.297 39.312 44.844 1 45.91 119 LYS B N 1
ATOM 7384 C CA . LYS B 1 119 ? -29.234 40.312 44.938 1 45.91 119 LYS B CA 1
ATOM 7385 C C . LYS B 1 119 ? -28.062 39.969 44.031 1 45.91 119 LYS B C 1
ATOM 7387 O O . LYS B 1 119 ? -27.5 38.875 44.125 1 45.91 119 LYS B O 1
ATOM 7392 N N . VAL B 1 120 ? -28.016 40.25 42.75 1 40.75 120 VAL B N 1
ATOM 7393 C CA . VAL B 1 120 ? -26.719 40.188 42.062 1 40.75 120 VAL B CA 1
ATOM 7394 C C . VAL B 1 120 ? -26.031 41.562 42.156 1 40.75 120 VAL B C 1
ATOM 7396 O O . VAL B 1 120 ? -26.562 42.562 41.688 1 40.75 120 VAL B O 1
ATOM 7399 N N . ASN B 1 121 ? -24.75 41.594 42.781 1 40.53 121 ASN B N 1
ATOM 7400 C CA . ASN B 1 121 ? -23.766 42.656 43.062 1 40.53 121 ASN B CA 1
ATOM 7401 C C . ASN B 1 121 ? -24.422 43.969 43.406 1 40.53 121 ASN B C 1
ATOM 7403 O O . ASN B 1 121 ? -24.062 45 42.875 1 40.53 121 ASN B O 1
ATOM 7407 N N . GLY B 1 122 ? -25.484 44.094 44.312 1 42.03 122 GLY B N 1
ATOM 7408 C CA . GLY B 1 122 ? -26.062 45.25 44.938 1 42.03 122 GLY B CA 1
ATOM 7409 C C . GLY B 1 122 ? -27.266 45.812 44.188 1 42.03 122 GLY B C 1
ATOM 7410 O O . GLY B 1 122 ? -27.984 46.656 44.688 1 42.03 122 GLY B O 1
ATOM 7411 N N . THR B 1 123 ? -27.156 46.031 42.781 1 38.28 123 THR B N 1
ATOM 7412 C CA . THR B 1 123 ? -28.281 46.656 42.094 1 38.28 123 THR B CA 1
ATOM 7413 C C . THR B 1 123 ? -29.438 45.656 41.938 1 38.28 123 THR B C 1
ATOM 7415 O O . THR B 1 123 ? -29.219 44.469 41.719 1 38.28 123 THR B O 1
ATOM 7418 N N . VAL B 1 124 ? -30.609 45.906 42.562 1 39.38 124 VAL B N 1
ATOM 7419 C CA . VAL B 1 124 ? -31.891 45.219 42.531 1 39.38 124 VAL B CA 1
ATOM 7420 C C . VAL B 1 124 ? -32.219 44.781 41.125 1 39.38 124 VAL B C 1
ATOM 7422 O O . VAL B 1 124 ? -32.5 45.625 40.25 1 39.38 124 VAL B O 1
ATOM 7425 N N . VAL B 1 125 ? -31.438 44 40.469 1 42.69 125 VAL B N 1
ATOM 7426 C CA . VAL B 1 125 ? -31.906 43.562 39.156 1 42.69 125 VAL B CA 1
ATOM 7427 C C . VAL B 1 125 ? -33.094 42.625 39.312 1 42.69 125 VAL B C 1
ATOM 7429 O O . VAL B 1 125 ? -33.25 41.969 40.344 1 42.69 125 VAL B O 1
ATOM 7432 N N . PRO B 1 126 ? -34.219 42.812 38.688 1 43.22 126 PRO B N 1
ATOM 7433 C CA . PRO B 1 126 ? -35.375 41.938 38.688 1 43.22 126 PRO B CA 1
ATOM 7434 C C . PRO B 1 126 ? -34.969 40.438 38.75 1 43.22 126 PRO B C 1
ATOM 7436 O O . PRO B 1 126 ? -33.906 40.062 38.219 1 43.22 126 PRO B O 1
ATOM 7439 N N . PRO B 1 127 ? -35.344 39.75 39.812 1 41.12 127 PRO B N 1
ATOM 7440 C CA . PRO B 1 127 ? -35 38.344 40.094 1 41.12 127 PRO B CA 1
ATOM 7441 C C . PRO B 1 127 ? -35 37.469 38.844 1 41.12 127 PRO B C 1
ATOM 7443 O O . PRO B 1 127 ? -36 37.438 38.125 1 41.12 127 PRO B O 1
ATOM 7446 N N . ILE B 1 128 ? -34.031 37.562 38 1 43.84 128 ILE B N 1
ATOM 7447 C CA . ILE B 1 128 ? -34.031 36.594 36.938 1 43.84 128 ILE B CA 1
ATOM 7448 C C . ILE B 1 128 ? -34.094 35.188 37.531 1 43.84 128 ILE B C 1
ATOM 7450 O O . ILE B 1 128 ? -33.219 34.781 38.312 1 43.84 128 ILE B O 1
ATOM 7454 N N . GLU B 1 129 ? -35.188 34.625 37.875 1 44.97 129 GLU B N 1
ATOM 7455 C CA . GLU B 1 129 ? -35.438 33.312 38.406 1 44.97 129 GLU B CA 1
ATOM 7456 C C . GLU B 1 129 ? -34.656 32.25 37.625 1 44.97 129 GLU B C 1
ATOM 7458 O O . GLU B 1 129 ? -34.875 32.062 36.438 1 44.97 129 GLU B O 1
ATOM 7463 N N . SER B 1 130 ? -33.375 32.125 37.875 1 55.34 130 SER B N 1
ATOM 7464 C CA . SER B 1 130 ? -32.656 31.031 37.25 1 55.34 130 SER B CA 1
ATOM 7465 C C . SER B 1 130 ? -33.062 29.688 37.844 1 55.34 130 SER B C 1
ATOM 7467 O O . SER B 1 130 ? -33.188 29.562 39.062 1 55.34 130 SER B O 1
ATOM 7469 N N . PRO B 1 131 ? -33.656 28.812 37.125 1 61.66 131 PRO B N 1
ATOM 7470 C CA . PRO B 1 131 ? -34.062 27.5 37.625 1 61.66 131 PRO B CA 1
ATOM 7471 C C . PRO B 1 131 ? -32.969 26.797 38.406 1 61.66 131 PRO B C 1
ATOM 7473 O O . PRO B 1 131 ? -31.797 26.922 38.062 1 61.66 131 PRO B O 1
ATOM 7476 N N . SER B 1 132 ? -33.188 26.422 39.75 1 68.44 132 SER B N 1
ATOM 7477 C CA . SER B 1 132 ? -32.25 25.688 40.594 1 68.44 132 SER B CA 1
ATOM 7478 C C . SER B 1 132 ? -31.75 24.422 39.938 1 68.44 132 SER B C 1
ATOM 7480 O O . SER B 1 132 ? -32.469 23.812 39.125 1 68.44 132 SER B O 1
ATOM 7482 N N . SER B 1 133 ? -30.453 24.094 40 1 75.81 133 SER B N 1
ATOM 7483 C CA . SER B 1 133 ? -29.812 22.906 39.438 1 75.81 133 SER B CA 1
ATOM 7484 C C . SER B 1 133 ? -30.5 21.641 39.938 1 75.81 133 SER B C 1
ATOM 7486 O O . SER B 1 133 ? -30.609 20.656 39.188 1 75.81 133 SER B O 1
ATOM 7488 N N . HIS B 1 134 ? -31.078 21.656 41.094 1 81.12 134 HIS B N 1
ATOM 7489 C CA . HIS B 1 134 ? -31.719 20.469 41.656 1 81.12 134 HIS B CA 1
ATOM 7490 C C . HIS B 1 134 ? -33.062 20.219 41 1 81.12 134 HIS B C 1
ATOM 7492 O O . HIS B 1 134 ? -33.469 19.062 40.844 1 81.12 134 HIS B O 1
ATOM 7498 N N . ASP B 1 135 ? -33.75 21.266 40.688 1 85.62 135 ASP B N 1
ATOM 7499 C CA . ASP B 1 135 ? -35.031 21.094 39.969 1 85.62 135 ASP B CA 1
ATOM 7500 C C . ASP B 1 135 ? -34.812 20.531 38.594 1 85.62 135 ASP B C 1
ATOM 7502 O O . ASP B 1 135 ? -35.594 19.703 38.125 1 85.62 135 ASP B O 1
ATOM 7506 N N . LEU B 1 136 ? -33.781 20.969 38.031 1 85.56 136 LEU B N 1
ATOM 7507 C CA . LEU B 1 136 ? -33.469 20.469 36.719 1 85.56 136 LEU B CA 1
ATOM 7508 C C . LEU B 1 136 ? -33.188 18.969 36.75 1 85.56 136 LEU B C 1
ATOM 7510 O O . LEU B 1 136 ? -33.594 18.219 35.844 1 85.56 136 LEU B O 1
ATOM 7514 N N . GLN B 1 137 ? -32.531 18.484 37.812 1 89.19 137 GLN B N 1
ATOM 7515 C CA . GLN B 1 137 ? -32.156 17.078 37.938 1 89.19 137 GLN B CA 1
ATOM 7516 C C . GLN B 1 137 ? -33.375 16.203 38.219 1 89.19 137 GLN B C 1
ATOM 7518 O O . GLN B 1 137 ? -33.562 15.156 37.594 1 89.19 137 GLN B O 1
ATOM 7523 N N . ILE B 1 138 ? -34.219 16.688 39.062 1 89.38 138 ILE B N 1
ATOM 7524 C CA . ILE B 1 138 ? -35.344 15.875 39.438 1 89.38 138 ILE B CA 1
ATOM 7525 C C . ILE B 1 138 ? -36.344 15.766 38.281 1 89.38 138 ILE B C 1
ATOM 7527 O O . ILE B 1 138 ? -36.781 14.672 37.938 1 89.38 138 ILE B O 1
ATOM 7531 N N . TYR B 1 139 ? -36.688 16.891 37.656 1 90.75 139 TYR B N 1
ATOM 7532 C CA . TYR B 1 139 ? -37.594 16.859 36.531 1 90.75 139 TYR B CA 1
ATOM 7533 C C . TYR B 1 139 ? -37 16.094 35.375 1 90.75 139 TYR B C 1
ATOM 7535 O O . TYR B 1 139 ? -37.719 15.406 34.625 1 90.75 139 TYR B O 1
ATOM 7543 N N . GLY B 1 140 ? -35.719 16.234 35.219 1 92.38 140 GLY B N 1
ATOM 7544 C CA . GLY B 1 140 ? -35.031 15.5 34.188 1 92.38 140 GLY B CA 1
ATOM 7545 C C . GLY B 1 140 ? -35.125 13.992 34.344 1 92.38 140 GLY B C 1
ATOM 7546 O O . GLY B 1 140 ? -35.344 13.258 33.406 1 92.38 140 GLY B O 1
ATOM 7547 N N . ILE B 1 141 ? -34.938 13.516 35.594 1 93.69 141 ILE B N 1
ATOM 7548 C CA . ILE B 1 141 ? -35.031 12.086 35.875 1 93.69 141 ILE B CA 1
ATOM 7549 C C . ILE B 1 141 ? -36.438 11.578 35.625 1 93.69 141 ILE B C 1
ATOM 7551 O O . ILE B 1 141 ? -36.625 10.523 35 1 93.69 141 ILE B O 1
ATOM 7555 N N . VAL B 1 142 ? -37.375 12.328 35.969 1 93.5 142 VAL B N 1
ATOM 7556 C CA . VAL B 1 142 ? -38.781 11.914 35.812 1 93.5 142 VAL B CA 1
ATOM 7557 C C . VAL B 1 142 ? -39.125 11.828 34.344 1 93.5 142 VAL B C 1
ATOM 7559 O O . VAL B 1 142 ? -39.75 10.859 33.906 1 93.5 142 VAL B O 1
ATOM 7562 N N . ILE B 1 143 ? -38.75 12.805 33.625 1 94.56 143 ILE B N 1
ATOM 7563 C CA . ILE B 1 143 ? -39.062 12.828 32.219 1 94.56 143 ILE B CA 1
ATOM 7564 C C . ILE B 1 143 ? -38.344 11.688 31.5 1 94.56 143 ILE B C 1
ATOM 7566 O O . ILE B 1 143 ? -38.906 11.062 30.594 1 94.56 143 ILE B O 1
ATOM 7570 N N . THR B 1 144 ? -37.094 11.445 31.891 1 95.44 144 THR B N 1
ATOM 7571 C CA . THR B 1 144 ? -36.344 10.344 31.281 1 95.44 144 THR B CA 1
ATOM 7572 C C . THR B 1 144 ? -37.031 9.016 31.547 1 95.44 144 THR B C 1
ATOM 7574 O O . THR B 1 144 ? -37.125 8.164 30.656 1 95.44 144 THR B O 1
ATOM 7577 N N . ILE B 1 145 ? -37.594 8.852 32.719 1 94.94 145 ILE B N 1
ATOM 7578 C CA . ILE B 1 145 ? -38.281 7.613 33.062 1 94.94 145 ILE B CA 1
ATOM 7579 C C . ILE B 1 145 ? -39.562 7.484 32.25 1 94.94 145 ILE B C 1
ATOM 7581 O O . ILE B 1 145 ? -39.875 6.402 31.75 1 94.94 145 ILE B O 1
ATOM 7585 N N . ILE B 1 146 ? -40.219 8.523 32.031 1 94.12 146 ILE B N 1
ATOM 7586 C CA . ILE B 1 146 ? -41.438 8.508 31.234 1 94.12 146 ILE B CA 1
ATOM 7587 C C . ILE B 1 146 ? -41.125 8.141 29.797 1 94.12 146 ILE B C 1
ATOM 7589 O O . ILE B 1 146 ? -41.781 7.309 29.188 1 94.12 146 ILE B O 1
ATOM 7593 N N . LEU B 1 147 ? -40.125 8.758 29.297 1 94.44 147 LEU B N 1
ATOM 7594 C CA . LEU B 1 147 ? -39.719 8.461 27.922 1 94.44 147 LEU B CA 1
ATOM 7595 C C . LEU B 1 147 ? -39.281 7.008 27.781 1 94.44 147 LEU B C 1
ATOM 7597 O O . LEU B 1 147 ? -39.531 6.371 26.766 1 94.44 147 LEU B O 1
ATOM 7601 N N . CYS B 1 148 ? -38.594 6.547 28.812 1 93.69 148 CYS B N 1
ATOM 7602 C CA . CYS B 1 148 ? -38.156 5.152 28.797 1 93.69 148 CYS B CA 1
ATOM 7603 C C . CYS B 1 148 ? -39.344 4.207 28.75 1 93.69 148 CYS B C 1
ATOM 7605 O O . CYS B 1 148 ? -39.312 3.186 28.062 1 93.69 148 CYS B O 1
ATOM 7607 N N . PHE B 1 149 ? -40.406 4.578 29.391 1 93.12 149 PHE B N 1
ATOM 7608 C CA . PHE B 1 149 ? -41.594 3.752 29.391 1 93.12 149 PHE B CA 1
ATOM 7609 C C . PHE B 1 149 ? -42.281 3.77 28.016 1 93.12 149 PHE B C 1
ATOM 7611 O O . PHE B 1 149 ? -42.812 2.76 27.578 1 93.12 149 PHE B O 1
ATOM 7618 N N . ILE B 1 150 ? -42.156 4.809 27.406 1 92.56 150 ILE B N 1
ATOM 7619 C CA . ILE B 1 150 ? -42.719 4.906 26.047 1 92.56 150 ILE B CA 1
ATOM 7620 C C . ILE B 1 150 ? -41.906 4.02 25.094 1 92.56 150 ILE B C 1
ATOM 7622 O O . ILE B 1 150 ? -42.5 3.311 24.281 1 92.56 150 ILE B O 1
ATOM 7626 N N . VAL B 1 151 ? -40.625 4.055 25.234 1 92.19 151 VAL B N 1
ATOM 7627 C CA . VAL B 1 151 ? -39.781 3.273 24.359 1 92.19 151 VAL B CA 1
ATOM 7628 C C . VAL B 1 151 ? -39.969 1.785 24.641 1 92.19 151 VAL B C 1
ATOM 7630 O O . VAL B 1 151 ? -39.875 0.959 23.734 1 92.19 151 VAL B O 1
ATOM 7633 N N . PHE B 1 152 ? -40.375 1.435 25.875 1 91.5 152 PHE B N 1
ATOM 7634 C CA . PHE B 1 152 ? -40.625 0.048 26.25 1 91.5 152 PHE B CA 1
ATOM 7635 C C . PHE B 1 152 ? -41.875 -0.492 25.531 1 91.5 152 PHE B C 1
ATOM 7637 O O . PHE B 1 152 ? -42 -1.704 25.359 1 91.5 152 PHE B O 1
ATOM 7644 N N . GLY B 1 153 ? -42.688 0.347 25.125 1 88.31 153 GLY B N 1
ATOM 7645 C CA . GLY B 1 153 ? -43.875 -0.053 24.406 1 88.31 153 GLY B CA 1
ATOM 7646 C C . GLY B 1 153 ? -43.594 -0.564 23 1 88.31 153 GLY B C 1
ATOM 7647 O O . GLY B 1 153 ? -44.438 -1.21 22.391 1 88.31 153 GLY B O 1
ATOM 7648 N N . GLY B 1 154 ? -42.438 -0.353 22.531 1 83.94 154 GLY B N 1
ATOM 7649 C CA . GLY B 1 154 ? -42.062 -0.905 21.234 1 83.94 154 GLY B CA 1
ATOM 7650 C C . GLY B 1 154 ? -42.156 0.105 20.109 1 83.94 154 GLY B C 1
ATOM 7651 O O . GLY B 1 154 ? -42.5 1.264 20.328 1 83.94 154 GLY B O 1
ATOM 7652 N N . VAL B 1 155 ? -41.938 -0.444 18.859 1 81.06 155 VAL B N 1
ATOM 7653 C CA . VAL B 1 155 ? -41.844 0.4 17.672 1 81.06 155 VAL B CA 1
ATOM 7654 C C . VAL B 1 155 ? -43.25 0.908 17.297 1 81.06 155 VAL B C 1
ATOM 7656 O O . VAL B 1 155 ? -43.406 2.047 16.859 1 81.06 155 VAL B O 1
ATOM 7659 N N . LYS B 1 156 ? -44.219 0.191 17.531 1 84.12 156 LYS B N 1
ATOM 7660 C CA . LYS B 1 156 ? -45.562 0.604 17.203 1 84.12 156 LYS B CA 1
ATOM 7661 C C . LYS B 1 156 ? -46 1.798 18.062 1 84.12 156 LYS B C 1
ATOM 7663 O O . LYS B 1 156 ? -46.594 2.744 17.547 1 84.12 156 LYS B O 1
ATOM 7668 N N . MET B 1 157 ? -45.656 1.811 19.297 1 87.94 157 MET B N 1
ATOM 7669 C CA . MET B 1 157 ? -45.969 2.916 20.203 1 87.94 157 MET B CA 1
ATOM 7670 C C . MET B 1 157 ? -45.219 4.176 19.812 1 87.94 157 MET B C 1
ATOM 7672 O O . MET B 1 157 ? -45.75 5.277 19.828 1 87.94 157 MET B O 1
ATOM 7676 N N . ILE B 1 158 ? -44.031 4.016 19.5 1 86.88 158 ILE B N 1
ATOM 7677 C CA . ILE B 1 158 ? -43.188 5.148 19.141 1 86.88 158 ILE B CA 1
ATOM 7678 C C . ILE B 1 158 ? -43.75 5.801 17.859 1 86.88 158 ILE B C 1
ATOM 7680 O O . ILE B 1 158 ? -43.75 7.027 17.75 1 86.88 158 ILE B O 1
ATOM 7684 N N . ASN B 1 159 ? -44.25 4.988 16.891 1 85.19 159 ASN B N 1
ATOM 7685 C CA . ASN B 1 159 ? -44.781 5.516 15.633 1 85.19 159 ASN B CA 1
ATOM 7686 C C . ASN B 1 159 ? -46.094 6.273 15.844 1 85.19 159 ASN B C 1
ATOM 7688 O O . ASN B 1 159 ? -46.469 7.105 15.016 1 85.19 159 ASN B O 1
ATOM 7692 N N . ARG B 1 160 ? -46.656 6.055 16.953 1 88 160 ARG B N 1
ATOM 7693 C CA . ARG B 1 160 ? -47.875 6.77 17.266 1 88 160 ARG B CA 1
ATOM 7694 C C . ARG B 1 160 ? -47.594 8.07 18.016 1 88 160 ARG B C 1
ATOM 7696 O O . ARG B 1 160 ? -48.219 9.094 17.766 1 88 160 ARG B O 1
ATOM 7703 N N . VAL B 1 161 ? -46.656 8.008 18.844 1 89.56 161 VAL B N 1
ATOM 7704 C CA . VAL B 1 161 ? -46.344 9.141 19.703 1 89.56 161 VAL B CA 1
ATOM 7705 C C . VAL B 1 161 ? -45.5 10.164 18.938 1 89.56 161 VAL B C 1
ATOM 7707 O O . VAL B 1 161 ? -45.656 11.375 19.156 1 89.56 161 VAL B O 1
ATOM 7710 N N . ALA B 1 162 ? -44.719 9.727 18.031 1 88.06 162 ALA B N 1
ATOM 7711 C CA . ALA B 1 162 ? -43.781 10.602 17.344 1 88.06 162 ALA B CA 1
ATOM 7712 C C . ALA B 1 162 ? -44.531 11.68 16.547 1 88.06 162 ALA B C 1
ATOM 7714 O O . ALA B 1 162 ? -44.25 12.867 16.703 1 88.06 162 ALA B O 1
ATOM 7715 N N . PRO B 1 163 ? -45.531 11.328 15.789 1 88.5 163 PRO B N 1
ATOM 7716 C CA . PRO B 1 163 ? -46.281 12.383 15.078 1 88.5 163 PRO B CA 1
ATOM 7717 C C . PRO B 1 163 ? -47.031 13.305 16.016 1 88.5 163 PRO B C 1
ATOM 7719 O O . PRO B 1 163 ? -47.219 14.484 15.711 1 88.5 163 PRO B O 1
ATOM 7722 N N . ALA B 1 164 ? -47.344 12.797 17.141 1 90.81 164 ALA B N 1
ATOM 7723 C CA . ALA B 1 164 ? -48.062 13.617 18.141 1 90.81 164 ALA B CA 1
ATOM 7724 C C . ALA B 1 164 ? -47.156 14.727 18.672 1 90.81 164 ALA B C 1
ATOM 7726 O O . ALA B 1 164 ? -47.625 15.805 19.016 1 90.81 164 ALA B O 1
ATOM 7727 N N . PHE B 1 165 ? -45.938 14.445 18.734 1 92.12 165 PHE B N 1
ATOM 7728 C CA . PHE B 1 165 ? -45 15.445 19.188 1 92.12 165 PHE B CA 1
ATOM 7729 C C . PHE B 1 165 ? -44.594 16.359 18.031 1 92.12 165 PHE B C 1
ATOM 7731 O O . PHE B 1 165 ? -44.344 17.547 18.234 1 92.12 165 PHE B O 1
ATOM 7738 N N . LEU B 1 166 ? -44.594 15.875 16.766 1 92.81 166 LEU B N 1
ATOM 7739 C CA . LEU B 1 166 ? -44.062 16.609 15.625 1 92.81 166 LEU B CA 1
ATOM 7740 C C . LEU B 1 166 ? -45.094 17.641 15.117 1 92.81 166 LEU B C 1
ATOM 7742 O O . LEU B 1 166 ? -44.719 18.734 14.719 1 92.81 166 LEU B O 1
ATOM 7746 N N . ILE B 1 167 ? -46.344 17.391 15.203 1 93.62 167 ILE B N 1
ATOM 7747 C CA . ILE B 1 167 ? -47.375 18.25 14.633 1 93.62 167 ILE B CA 1
ATOM 7748 C C . ILE B 1 167 ? -47.375 19.578 15.367 1 93.62 167 ILE B C 1
ATOM 7750 O O . ILE B 1 167 ? -47.344 20.641 14.742 1 93.62 167 ILE B O 1
ATOM 7754 N N . PRO B 1 168 ? -47.375 19.578 16.688 1 93.12 168 PRO B N 1
ATOM 7755 C CA . PRO B 1 168 ? -47.344 20.859 17.375 1 93.12 168 PRO B CA 1
ATOM 7756 C C . PRO B 1 168 ? -46.062 21.656 17.062 1 93.12 168 PRO B C 1
ATOM 7758 O O . PRO B 1 168 ? -46.062 22.891 17.062 1 93.12 168 PRO B O 1
ATOM 7761 N N . VAL B 1 169 ? -45.031 20.922 16.891 1 93.94 169 VAL B N 1
ATOM 7762 C CA . VAL B 1 169 ? -43.781 21.594 16.562 1 93.94 169 VAL B CA 1
ATOM 7763 C C . VAL B 1 169 ? -43.906 22.281 15.211 1 93.94 169 VAL B C 1
ATOM 7765 O O . VAL B 1 169 ? -43.5 23.438 15.07 1 93.94 169 VAL B O 1
ATOM 7768 N N . LEU B 1 170 ? -44.5 21.625 14.203 1 94.75 170 LEU B N 1
ATOM 7769 C CA . LEU B 1 170 ? -44.688 22.234 12.883 1 94.75 170 LEU B CA 1
ATOM 7770 C C . LEU B 1 170 ? -45.656 23.406 12.945 1 94.75 170 LEU B C 1
ATOM 7772 O O . LEU B 1 170 ? -45.469 24.406 12.25 1 94.75 170 LEU B O 1
ATOM 7776 N N . LEU B 1 171 ? -46.562 23.297 13.828 1 94.5 171 LEU B N 1
ATOM 7777 C CA . LEU B 1 171 ? -47.5 24.391 14.016 1 94.5 171 LEU B CA 1
ATOM 7778 C C . LEU B 1 171 ? -46.812 25.594 14.656 1 94.5 171 LEU B C 1
ATOM 7780 O O . LEU B 1 171 ? -47.094 26.75 14.297 1 94.5 171 LEU B O 1
ATOM 7784 N N . SER B 1 172 ? -46 25.297 15.602 1 94.5 172 SER B N 1
ATOM 7785 C CA . SER B 1 172 ? -45.281 26.391 16.25 1 94.5 172 SER B CA 1
ATOM 7786 C C . SER B 1 172 ? -44.406 27.125 15.242 1 94.5 172 SER B C 1
ATOM 7788 O O . SER B 1 172 ? -44.281 28.359 15.289 1 94.5 172 SER B O 1
ATOM 7790 N N . ILE B 1 173 ? -43.75 26.422 14.336 1 94.12 173 ILE B N 1
ATOM 7791 C CA . ILE B 1 173 ? -42.906 27.047 13.328 1 94.12 173 ILE B CA 1
ATOM 7792 C C . ILE B 1 173 ? -43.781 27.875 12.375 1 94.12 173 ILE B C 1
ATOM 7794 O O . ILE B 1 173 ? -43.406 28.984 11.992 1 94.12 173 ILE B O 1
ATOM 7798 N N . PHE B 1 174 ? -44.969 27.328 12.102 1 94.94 174 PHE B N 1
ATOM 7799 C CA . PHE B 1 174 ? -45.906 28.062 11.266 1 94.94 174 PHE B CA 1
ATOM 7800 C C . PHE B 1 174 ? -46.344 29.359 11.938 1 94.94 174 PHE B C 1
ATOM 7802 O O . PHE B 1 174 ? -46.438 30.406 11.289 1 94.94 174 PHE B O 1
ATOM 7809 N N . CYS B 1 175 ? -46.5 29.359 13.203 1 94.69 175 CYS B N 1
ATOM 7810 C CA . CYS B 1 175 ? -46.906 30.531 13.961 1 94.69 175 CYS B CA 1
ATOM 7811 C C . CYS B 1 175 ? -45.812 31.578 13.984 1 94.69 175 CYS B C 1
ATOM 7813 O O . CYS B 1 175 ? -46.094 32.781 14.016 1 94.69 175 CYS B O 1
ATOM 7815 N N . ILE B 1 176 ? -44.625 31.141 14.031 1 94 176 ILE B N 1
ATOM 7816 C CA . ILE B 1 176 ? -43.531 32.062 14.008 1 94 176 ILE B CA 1
ATOM 7817 C C . ILE B 1 176 ? -43.5 32.812 12.672 1 94 176 ILE B C 1
ATOM 7819 O O . ILE B 1 176 ? -43.344 34.031 12.633 1 94 176 ILE B O 1
ATOM 7823 N N . PHE B 1 177 ? -43.719 32.125 11.578 1 94.38 177 PHE B N 1
ATOM 7824 C CA . PHE B 1 177 ? -43.656 32.75 10.25 1 94.38 177 PHE B CA 1
ATOM 7825 C C . PHE B 1 177 ? -44.812 33.719 10.047 1 94.38 177 PHE B C 1
ATOM 7827 O O . PHE B 1 177 ? -44.656 34.781 9.477 1 94.38 177 PHE B O 1
ATOM 7834 N N . VAL B 1 178 ? -45.906 33.344 10.578 1 93.94 178 VAL B N 1
ATOM 7835 C CA . VAL B 1 178 ? -47.062 34.25 10.484 1 93.94 178 VAL B CA 1
ATOM 7836 C C . VAL B 1 178 ? -46.844 35.469 11.328 1 93.94 178 VAL B C 1
ATOM 7838 O O . VAL B 1 178 ? -47.156 36.594 10.906 1 93.94 178 VAL B O 1
ATOM 7841 N N . GLY B 1 179 ? -46.25 35.281 12.445 1 92.62 179 GLY B N 1
ATOM 7842 C CA . GLY B 1 179 ? -45.938 36.406 13.305 1 92.62 179 GLY B CA 1
ATOM 7843 C C . GLY B 1 179 ? -44.938 37.375 12.672 1 92.62 179 GLY B C 1
ATOM 7844 O O . GLY B 1 179 ? -45.094 38.594 12.805 1 92.62 179 GLY B O 1
ATOM 7845 N N . ILE B 1 180 ? -44.031 36.844 12 1 92.12 180 ILE B N 1
ATOM 7846 C CA . ILE B 1 180 ? -43 37.656 11.344 1 92.12 180 ILE B CA 1
ATOM 7847 C C . ILE B 1 180 ? -43.656 38.5 10.258 1 92.12 180 ILE B C 1
ATOM 7849 O O . ILE B 1 180 ? -43.281 39.688 10.094 1 92.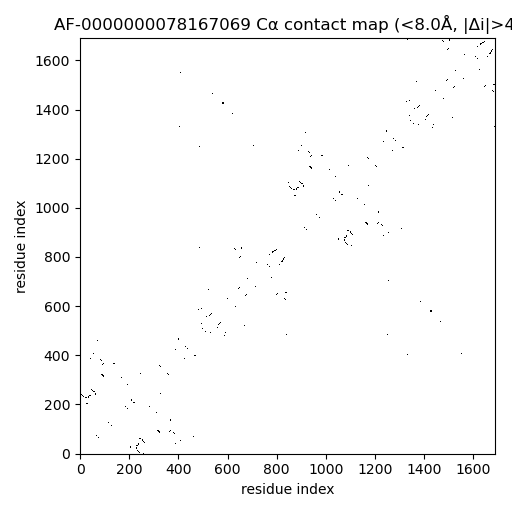12 180 ILE B O 1
ATOM 7853 N N . MET B 1 181 ? -44.656 38 9.594 1 91.31 181 MET B N 1
ATOM 7854 C CA . MET B 1 181 ? -45.312 38.719 8.508 1 91.31 181 MET B CA 1
ATOM 7855 C C . MET B 1 181 ? -46.25 39.781 9.055 1 91.31 181 MET B C 1
ATOM 7857 O O . MET B 1 181 ? -46.5 40.812 8.391 1 91.31 181 MET B O 1
ATOM 7861 N N . LEU B 1 182 ? -46.625 39.594 10.273 1 90 182 LEU B N 1
ATOM 7862 C CA . LEU B 1 182 ? -47.625 40.531 10.836 1 90 182 LEU B CA 1
ATOM 7863 C C . LEU B 1 182 ? -46.938 41.594 11.664 1 90 182 LEU B C 1
ATOM 7865 O O . LEU B 1 182 ? -47.562 42.625 11.977 1 90 182 LEU B O 1
ATOM 7869 N N . CYS B 1 183 ? -45.75 41.375 12.023 1 86.5 183 CYS B N 1
ATOM 7870 C CA . CYS B 1 183 ? -45.031 42.344 12.867 1 86.5 183 CYS B CA 1
ATOM 7871 C C . CYS B 1 183 ? -44.844 43.656 12.133 1 86.5 183 CYS B C 1
ATOM 7873 O O . CYS B 1 183 ? -44.562 43.688 10.93 1 86.5 183 CYS B O 1
ATOM 7875 N N . ARG B 1 184 ? -45.25 44.75 12.898 1 82.25 184 ARG B N 1
ATOM 7876 C CA . ARG B 1 184 ? -45.062 46.094 12.375 1 82.25 184 ARG B CA 1
ATOM 7877 C C . ARG B 1 184 ? -44 46.844 13.195 1 82.25 184 ARG B C 1
ATOM 7879 O O . ARG B 1 184 ? -43.438 46.312 14.148 1 82.25 184 ARG B O 1
ATOM 7886 N N . ASN B 1 185 ? -43.688 48.031 12.828 1 78.38 185 ASN B N 1
ATOM 7887 C CA . ASN B 1 185 ? -42.656 48.812 13.453 1 78.38 185 ASN B CA 1
ATOM 7888 C C . ASN B 1 185 ? -42.906 49.062 14.93 1 78.38 185 ASN B C 1
ATOM 7890 O O . ASN B 1 185 ? -43.969 49.594 15.297 1 78.38 185 ASN B O 1
ATOM 7894 N N . ASN B 1 186 ? -42 48.469 15.844 1 78.38 186 ASN B N 1
ATOM 7895 C CA . ASN B 1 186 ? -42 48.594 17.297 1 78.38 186 ASN B CA 1
ATOM 7896 C C . ASN B 1 186 ? -43.219 47.938 17.906 1 78.38 186 ASN B C 1
ATOM 7898 O O . ASN B 1 186 ? -43.781 48.438 18.891 1 78.38 186 ASN B O 1
ATOM 7902 N N . ASP B 1 187 ? -43.812 47.031 17.234 1 77.56 187 ASP B N 1
ATOM 7903 C CA . ASP B 1 187 ? -44.906 46.188 17.703 1 77.56 187 ASP B CA 1
ATOM 7904 C C . ASP B 1 187 ? -44.562 44.719 17.547 1 77.56 187 ASP B C 1
ATOM 7906 O O . ASP B 1 187 ? -44.281 44.219 16.438 1 77.56 187 ASP B O 1
ATOM 7910 N N . PRO B 1 188 ? -44.531 44.125 18.562 1 76.56 188 PRO B N 1
ATOM 7911 C CA . PRO B 1 188 ? -44.969 44 19.969 1 76.56 188 PRO B CA 1
ATOM 7912 C C . PRO B 1 188 ? -43.938 44.531 20.953 1 76.56 188 PRO B C 1
ATOM 7914 O O . PRO B 1 188 ? -44.281 44.875 22.094 1 76.56 188 PRO B O 1
ATOM 7917 N N . VAL B 1 189 ? -42.719 44.531 20.656 1 80.31 189 VAL B N 1
ATOM 7918 C CA . VAL B 1 189 ? -41.719 45.062 21.562 1 80.31 189 VAL B CA 1
ATOM 7919 C C . VAL B 1 189 ? -40.812 46.062 20.828 1 80.31 189 VAL B C 1
ATOM 7921 O O . VAL B 1 189 ? -40.781 46.094 19.594 1 80.31 189 VAL B O 1
ATOM 7924 N N . GLU B 1 190 ? -40.188 46.906 21.594 1 81.62 190 GLU B N 1
ATOM 7925 C CA . GLU B 1 190 ? -39.281 47.906 21.031 1 81.62 190 GLU B CA 1
ATOM 7926 C C . GLU B 1 190 ? -38.062 47.219 20.391 1 81.62 190 GLU B C 1
ATOM 7928 O O . GLU B 1 190 ? -37.5 46.281 20.953 1 81.62 190 GLU B O 1
ATOM 7933 N N . GLY B 1 191 ? -37.812 47.562 19.141 1 86.94 191 GLY B N 1
ATOM 7934 C CA . GLY B 1 191 ? -36.656 47.031 18.453 1 86.94 191 GLY B CA 1
ATOM 7935 C C . GLY B 1 191 ? -37.031 46.156 17.25 1 86.94 191 GLY B C 1
ATOM 7936 O O . GLY B 1 191 ? -36.188 45.875 16.406 1 86.94 191 GLY B O 1
ATOM 7937 N N . ILE B 1 192 ? -38.219 45.781 17.219 1 90.88 192 ILE B N 1
ATOM 7938 C CA . ILE B 1 192 ? -38.75 45.062 16.062 1 90.88 192 ILE B CA 1
ATOM 7939 C C . ILE B 1 192 ? -39.094 46.031 14.945 1 90.88 192 ILE B C 1
ATOM 7941 O O . ILE B 1 192 ? -39.906 46.938 15.156 1 90.88 192 ILE B O 1
ATOM 7945 N N . THR B 1 193 ? -38.5 46 13.859 1 90.19 193 THR B N 1
ATOM 7946 C CA . THR B 1 193 ? -38.688 46.938 12.766 1 90.19 193 THR B CA 1
ATOM 7947 C C . THR B 1 193 ? -39.625 46.375 11.711 1 90.19 193 THR B C 1
ATOM 7949 O O . THR B 1 193 ? -40.062 47.094 10.805 1 90.19 193 THR B O 1
ATOM 7952 N N . GLY B 1 194 ? -40.094 45.188 11.859 1 87.12 194 GLY B N 1
ATOM 7953 C CA . GLY B 1 194 ? -40.781 44.531 10.75 1 87.12 194 GLY B CA 1
ATOM 7954 C C . GLY B 1 194 ? -39.844 44.188 9.609 1 87.12 194 GLY B C 1
ATOM 7955 O O . GLY B 1 194 ? -38.656 44.438 9.688 1 87.12 194 GLY B O 1
ATOM 7956 N N . LEU B 1 195 ? -40.375 43.594 8.562 1 90.81 195 LEU B N 1
ATOM 7957 C CA . LEU B 1 195 ? -39.531 43.219 7.438 1 90.81 195 LEU B CA 1
ATOM 7958 C C . LEU B 1 195 ? -39.062 44.469 6.664 1 90.81 195 LEU B C 1
ATOM 7960 O O . LEU B 1 195 ? -39.875 45.125 6 1 90.81 195 LEU B O 1
ATOM 7964 N N . SER B 1 196 ? -37.781 44.906 7.023 1 91.56 196 SER B N 1
ATOM 7965 C CA . SER B 1 196 ? -37.25 46.125 6.441 1 91.56 196 SER B CA 1
ATOM 7966 C C . SER B 1 196 ? -35.938 45.844 5.73 1 91.56 196 SER B C 1
ATOM 7968 O O . SER B 1 196 ? -35.094 45.094 6.215 1 91.56 196 SER B O 1
ATOM 7970 N N . LEU B 1 197 ? -35.719 46.438 4.648 1 91 197 LEU B N 1
ATOM 7971 C CA . LEU B 1 197 ? -34.5 46.312 3.871 1 91 197 LEU B CA 1
ATOM 7972 C C . LEU B 1 197 ? -33.344 47.031 4.559 1 91 197 LEU B C 1
ATOM 7974 O O . LEU B 1 197 ? -32.188 46.594 4.453 1 91 197 LEU B O 1
ATOM 7978 N N . SER B 1 198 ? -33.688 48.094 5.312 1 91.25 198 SER B N 1
ATOM 7979 C CA . SER B 1 198 ? -32.656 48.812 6.035 1 91.25 198 SER B CA 1
ATOM 7980 C C . SER B 1 198 ? -32.094 48 7.176 1 91.25 198 SER B C 1
ATOM 7982 O O . SER B 1 198 ? -30.875 47.938 7.363 1 91.25 198 SER B O 1
ATOM 7984 N N . THR B 1 199 ? -32.938 47.344 7.797 1 92.75 199 THR B N 1
ATOM 7985 C CA . THR B 1 199 ? -32.5 46.469 8.875 1 92.75 199 THR B CA 1
ATOM 7986 C C . THR B 1 199 ? -31.703 45.281 8.32 1 92.75 199 THR B C 1
ATOM 7988 O O . THR B 1 199 ? -30.734 44.844 8.938 1 92.75 199 THR B O 1
ATOM 7991 N N . PHE B 1 200 ? -32.062 44.875 7.168 1 94.81 200 PHE B N 1
ATOM 7992 C CA . PHE B 1 200 ? -31.391 43.781 6.492 1 94.81 200 PHE B CA 1
ATOM 7993 C C . PHE B 1 200 ? -29.953 44.156 6.172 1 94.81 200 PHE B C 1
ATOM 7995 O O . PHE B 1 200 ? -29.031 43.375 6.387 1 94.81 200 PHE B O 1
ATOM 8002 N N . ARG B 1 201 ? -29.688 45.344 5.789 1 93.75 201 ARG B N 1
ATOM 8003 C CA . ARG B 1 201 ? -28.359 45.844 5.426 1 93.75 201 ARG B CA 1
ATOM 8004 C C . ARG B 1 201 ? -27.5 46.094 6.668 1 93.75 201 ARG B C 1
ATOM 8006 O O . ARG B 1 201 ? -26.297 45.844 6.66 1 93.75 201 ARG B O 1
ATOM 8013 N N . ASP B 1 202 ? -28.125 46.531 7.68 1 92.5 202 ASP B N 1
ATOM 8014 C CA . ASP B 1 202 ? -27.406 46.844 8.906 1 92.5 202 ASP B CA 1
ATOM 8015 C C . ASP B 1 202 ? -26.922 45.594 9.602 1 92.5 202 ASP B C 1
ATOM 8017 O O . ASP B 1 202 ? -25.906 45.594 10.281 1 92.5 202 ASP B O 1
ATOM 8021 N N . ASN B 1 203 ? -27.656 44.5 9.414 1 95.38 203 ASN B N 1
ATOM 8022 C CA . ASN B 1 203 ? -27.344 43.25 10.07 1 95.38 203 ASN B CA 1
ATOM 8023 C C . ASN B 1 203 ? -26.578 42.312 9.141 1 95.38 203 ASN B C 1
ATOM 8025 O O . ASN B 1 203 ? -26.453 41.125 9.422 1 95.38 203 ASN B O 1
ATOM 8029 N N . TRP B 1 204 ? -26.047 42.75 8.086 1 94.69 204 TRP B N 1
ATOM 8030 C CA . TRP B 1 204 ? -25.391 41.875 7.105 1 94.69 204 TRP B CA 1
ATOM 8031 C C . TRP B 1 204 ? -24.031 41.406 7.613 1 94.69 204 TRP B C 1
ATOM 8033 O O . TRP B 1 204 ? -23.719 40.219 7.551 1 94.69 204 TRP B O 1
ATOM 8043 N N . SER B 1 205 ? -23.234 42.375 8.195 1 93.31 205 SER B N 1
ATOM 8044 C CA . SER B 1 205 ? -21.875 42.062 8.602 1 93.31 205 SER B CA 1
ATOM 8045 C C . SER B 1 205 ? -21.828 41.531 10.031 1 93.31 205 SER B C 1
ATOM 8047 O O . SER B 1 205 ? -22.781 41.719 10.797 1 93.31 205 SER B O 1
ATOM 8049 N N . SER B 1 206 ? -20.828 40.812 10.367 1 92.19 206 SER B N 1
ATOM 8050 C CA . SER B 1 206 ? -20.672 40.219 11.695 1 92.19 206 SER B CA 1
ATOM 8051 C C . SER B 1 206 ? -20.25 41.281 12.711 1 92.19 206 SER B C 1
ATOM 8053 O O . SER B 1 206 ? -19.641 42.312 12.352 1 92.19 206 SER B O 1
ATOM 8055 N N . ASP B 1 207 ? -20.703 41.156 13.914 1 90.69 207 ASP B N 1
ATOM 8056 C CA . ASP B 1 207 ? -20.281 41.969 15.039 1 90.69 207 ASP B CA 1
ATOM 8057 C C . ASP B 1 207 ? -20.141 41.125 16.312 1 90.69 207 ASP B C 1
ATOM 8059 O O . ASP B 1 207 ? -21.047 41.094 17.125 1 90.69 207 ASP B O 1
ATOM 8063 N N . TYR B 1 208 ? -19.016 40.562 16.453 1 90.19 208 TYR B N 1
ATOM 8064 C CA . TYR B 1 208 ? -18.766 39.688 17.609 1 90.19 208 TYR B CA 1
ATOM 8065 C C . TYR B 1 208 ? -18.5 40.5 18.859 1 90.19 208 TYR B C 1
ATOM 8067 O O . TYR B 1 208 ? -17.672 41.438 18.844 1 90.19 208 TYR B O 1
ATOM 8075 N N . GLN B 1 209 ? -19.312 40.281 19.844 1 87.25 209 GLN B N 1
ATOM 8076 C CA . GLN B 1 209 ? -19.156 41 21.125 1 87.25 209 GLN B CA 1
ATOM 8077 C C . GLN B 1 209 ? -18.938 40 22.266 1 87.25 209 GLN B C 1
ATOM 8079 O O . GLN B 1 209 ? -19.344 38.844 22.172 1 87.25 209 GLN B O 1
ATOM 8084 N N . ASN B 1 210 ? -18.25 40.438 23.234 1 87.25 210 ASN B N 1
ATOM 8085 C CA . ASN B 1 210 ? -18.109 39.625 24.438 1 87.25 210 ASN B CA 1
ATOM 8086 C C . ASN B 1 210 ? -19.391 39.594 25.25 1 87.25 210 ASN B C 1
ATOM 8088 O O . ASN B 1 210 ? -20.141 40.594 25.281 1 87.25 210 ASN B O 1
ATOM 8092 N N . THR B 1 211 ? -19.688 38.5 25.734 1 81.75 211 THR B N 1
ATOM 8093 C CA . THR B 1 211 ? -20.938 38.375 26.484 1 81.75 211 THR B CA 1
ATOM 8094 C C . THR B 1 211 ? -20.688 37.938 27.922 1 81.75 211 THR B C 1
ATOM 8096 O O . THR B 1 211 ? -19.594 37.469 28.25 1 81.75 211 THR B O 1
ATOM 8099 N N . ASN B 1 212 ? -21.625 38.25 28.734 1 75.12 212 ASN B N 1
ATOM 8100 C CA . ASN B 1 212 ? -21.625 37.719 30.078 1 75.12 212 ASN B CA 1
ATOM 8101 C C . ASN B 1 212 ? -22.047 36.25 30.094 1 75.12 212 ASN B C 1
ATOM 8103 O O . ASN B 1 212 ? -22.203 35.625 29.031 1 75.12 212 ASN B O 1
ATOM 8107 N N . ASN B 1 213 ? -22.203 35.594 31.266 1 64.94 213 ASN B N 1
ATOM 8108 C CA . ASN B 1 213 ? -22.516 34.188 31.391 1 64.94 213 ASN B CA 1
ATOM 8109 C C . ASN B 1 213 ? -23.922 33.875 30.875 1 64.94 213 ASN B C 1
ATOM 8111 O O . ASN B 1 213 ? -24.219 32.719 30.531 1 64.94 213 ASN B O 1
ATOM 8115 N N . ALA B 1 214 ? -24.656 34.969 30.703 1 61.5 214 ALA B N 1
ATOM 8116 C CA . ALA B 1 214 ? -26.031 34.781 30.266 1 61.5 214 ALA B CA 1
ATOM 8117 C C . ALA B 1 214 ? -26.156 34.938 28.75 1 61.5 214 ALA B C 1
ATOM 8119 O O . ALA B 1 214 ? -27.234 34.812 28.188 1 61.5 214 ALA B O 1
ATOM 8120 N N . GLY B 1 215 ? -25.156 35.344 28.062 1 69.56 215 GLY B N 1
ATOM 8121 C CA . GLY B 1 215 ? -25.156 35.5 26.609 1 69.56 215 GLY B CA 1
ATOM 8122 C C . GLY B 1 215 ? -25.516 36.875 26.156 1 69.56 215 GLY B C 1
ATOM 8123 O O . GLY B 1 215 ? -25.797 37.125 24.984 1 69.56 215 GLY B O 1
ATOM 8124 N N . ILE B 1 216 ? -25.531 37.781 27.109 1 74.25 216 ILE B N 1
ATOM 8125 C CA . ILE B 1 216 ? -25.875 39.188 26.781 1 74.25 216 ILE B CA 1
ATOM 8126 C C . ILE B 1 216 ? -24.594 40 26.594 1 74.25 216 ILE B C 1
ATOM 8128 O O . ILE B 1 216 ? -23.656 39.875 27.375 1 74.25 216 ILE B O 1
ATOM 8132 N N . PRO B 1 217 ? -24.656 40.688 25.547 1 83.5 217 PRO B N 1
ATOM 8133 C CA . PRO B 1 217 ? -23.438 41.438 25.266 1 83.5 217 PRO B CA 1
ATOM 8134 C C . PRO B 1 217 ? -23.047 42.375 26.406 1 83.5 217 PRO B C 1
ATOM 8136 O O . PRO B 1 217 ? -23.875 43.094 26.969 1 83.5 217 PRO B O 1
ATOM 8139 N N . ASP B 1 218 ? -21.875 42.094 26.891 1 78.25 218 ASP B N 1
ATOM 8140 C CA . ASP B 1 218 ? -21.219 42.875 27.938 1 78.25 218 ASP B CA 1
ATOM 8141 C C . ASP B 1 218 ? -19.766 43.156 27.594 1 78.25 218 ASP B C 1
ATOM 8143 O O . ASP B 1 218 ? -18.984 42.219 27.438 1 78.25 218 ASP B O 1
ATOM 8147 N N . PRO B 1 219 ? -19.516 44.375 27.406 1 77.06 219 PRO B N 1
ATOM 8148 C CA . PRO B 1 219 ? -18.125 44.688 27.062 1 77.06 219 PRO B CA 1
ATOM 8149 C C . PRO B 1 219 ? -17.125 44.125 28.047 1 77.06 219 PRO B C 1
ATOM 8151 O O . PRO B 1 219 ? -15.977 43.844 27.672 1 77.06 219 PRO B O 1
ATOM 8154 N N . GLU B 1 220 ? -17.5 43.875 29.25 1 75.12 220 GLU B N 1
ATOM 8155 C CA . GLU B 1 220 ? -16.594 43.312 30.25 1 75.12 220 GLU B CA 1
ATOM 8156 C C . GLU B 1 220 ? -16.797 41.812 30.375 1 75.12 220 GLU B C 1
ATOM 8158 O O . GLU B 1 220 ? -16.266 41.188 31.297 1 75.12 220 GLU B O 1
ATOM 8163 N N . GLY B 1 221 ? -17.547 41.375 29.453 1 74.81 221 GLY B N 1
ATOM 8164 C CA . GLY B 1 221 ? -17.844 39.969 29.531 1 74.81 221 GLY B CA 1
ATOM 8165 C C . GLY B 1 221 ? -16.656 39.094 29.203 1 74.81 221 GLY B C 1
ATOM 8166 O O . GLY B 1 221 ? -15.789 39.469 28.406 1 74.81 221 GLY B O 1
ATOM 8167 N N . LYS B 1 222 ? -16.391 37.969 29.859 1 78.19 222 LYS B N 1
ATOM 8168 C CA . LYS B 1 222 ? -15.219 37.094 29.781 1 78.19 222 LYS B CA 1
ATOM 8169 C C . LYS B 1 222 ? -15.352 36.125 28.625 1 78.19 222 LYS B C 1
ATOM 8171 O O . LYS B 1 222 ? -14.367 35.531 28.188 1 78.19 222 LYS B O 1
ATOM 8176 N N . VAL B 1 223 ? -16.609 35.938 28.031 1 80.38 223 VAL B N 1
ATOM 8177 C CA . VAL B 1 223 ? -16.781 34.906 27 1 80.38 223 VAL B CA 1
ATOM 8178 C C . VAL B 1 223 ? -16.609 35.531 25.625 1 80.38 223 VAL B C 1
ATOM 8180 O O . VAL B 1 223 ? -17.312 36.469 25.25 1 80.38 223 VAL B O 1
ATOM 8183 N N . GLU B 1 224 ? -15.555 35 24.938 1 82.75 224 GLU B N 1
ATOM 8184 C CA . GLU B 1 224 ? -15.273 35.469 23.594 1 82.75 224 GLU B CA 1
ATOM 8185 C C . GLU B 1 224 ? -15.914 34.594 22.531 1 82.75 224 GLU B C 1
ATOM 8187 O O . GLU B 1 224 ? -15.945 33.375 22.688 1 82.75 224 GLU B O 1
ATOM 8192 N N . TRP B 1 225 ? -16.547 35.281 21.531 1 87.69 225 TRP B N 1
ATOM 8193 C CA . TRP B 1 225 ? -17.219 34.531 20.484 1 87.69 225 TRP B CA 1
ATOM 8194 C C . TRP B 1 225 ? -16.531 34.75 19.141 1 87.69 225 TRP B C 1
ATOM 8196 O O . TRP B 1 225 ? -15.984 35.812 18.875 1 87.69 225 TRP B O 1
ATOM 8206 N N . ASN B 1 226 ? -16.25 33.719 18.406 1 89.31 226 ASN B N 1
ATOM 8207 C CA . ASN B 1 226 ? -15.734 33.719 17.047 1 89.31 226 ASN B CA 1
ATOM 8208 C C . ASN B 1 226 ? -16.516 32.75 16.156 1 89.31 226 ASN B C 1
ATOM 8210 O O . ASN B 1 226 ? -17.5 32.156 16.594 1 89.31 226 ASN B O 1
ATOM 8214 N N . PHE B 1 227 ? -16.234 32.688 14.914 1 92.25 227 PHE B N 1
ATOM 8215 C CA . PHE B 1 227 ? -16.938 31.812 13.969 1 92.25 227 PHE B CA 1
ATOM 8216 C C . PHE B 1 227 ? -16.844 30.359 14.406 1 92.25 227 PHE B C 1
ATOM 8218 O O . PHE B 1 227 ? -17.828 29.609 14.297 1 92.25 227 PHE B O 1
ATOM 8225 N N . ASN B 1 228 ? -15.703 29.969 14.945 1 89.5 228 ASN B N 1
ATOM 8226 C CA . ASN B 1 228 ? -15.5 28.609 15.406 1 89.5 228 ASN B CA 1
ATOM 8227 C C . ASN B 1 228 ? -16.453 28.25 16.547 1 89.5 228 ASN B C 1
ATOM 8229 O O . ASN B 1 228 ? -17.016 27.156 16.578 1 89.5 228 ASN B O 1
ATOM 8233 N N . ALA B 1 229 ? -16.625 29.234 17.359 1 87.81 229 ALA B N 1
ATOM 8234 C CA . ALA B 1 229 ? -17.531 29.016 18.469 1 87.81 229 ALA B CA 1
ATOM 8235 C C . ALA B 1 229 ? -18.984 28.922 18 1 87.81 229 ALA B C 1
ATOM 8237 O O . ALA B 1 229 ? -19.781 28.172 18.562 1 87.81 229 ALA B O 1
ATOM 8238 N N . MET B 1 230 ? -19.297 29.656 16.969 1 91.81 230 MET B N 1
ATOM 8239 C CA . MET B 1 230 ? -20.656 29.609 16.422 1 91.81 230 MET B CA 1
ATOM 8240 C C . MET B 1 230 ? -20.922 28.266 15.758 1 91.81 230 MET B C 1
ATOM 8242 O O . MET B 1 230 ? -22.047 27.75 15.805 1 91.81 230 MET B O 1
ATOM 8246 N N . VAL B 1 231 ? -19.922 27.656 15.172 1 92.31 231 VAL B N 1
ATOM 8247 C CA . VAL B 1 231 ? -20.047 26.344 14.555 1 92.31 231 VAL B CA 1
ATOM 8248 C C . VAL B 1 231 ? -20.344 25.297 15.625 1 92.31 231 VAL B C 1
ATOM 8250 O O . VAL B 1 231 ? -21.219 24.438 15.43 1 92.31 231 VAL B O 1
ATOM 8253 N N . GLY B 1 232 ? -19.625 25.438 16.688 1 87.88 232 GLY B N 1
ATOM 8254 C CA . GLY B 1 232 ? -19.859 24.516 17.781 1 87.88 232 GLY B CA 1
ATOM 8255 C C . GLY B 1 232 ? -21.25 24.625 18.375 1 87.88 232 GLY B C 1
ATOM 8256 O O . GLY B 1 232 ? -21.844 23.625 18.781 1 87.88 232 GLY B O 1
ATOM 8257 N N . LEU B 1 233 ? -21.75 25.797 18.344 1 85.56 233 LEU B N 1
ATOM 8258 C CA . LEU B 1 233 ? -23.078 26.031 18.906 1 85.56 233 LEU B CA 1
ATOM 8259 C C . LEU B 1 233 ? -24.172 25.578 17.953 1 85.56 233 LEU B C 1
ATOM 8261 O O . LEU B 1 233 ? -25.219 25.078 18.375 1 85.56 233 LEU B O 1
ATOM 8265 N N . PHE B 1 234 ? -23.938 25.656 16.719 1 91.5 234 PHE B N 1
ATOM 8266 C CA . PHE B 1 234 ? -24.984 25.422 15.719 1 91.5 234 PHE B CA 1
ATOM 8267 C C . PHE B 1 234 ? -24.953 23.969 15.242 1 91.5 234 PHE B C 1
ATOM 8269 O O . PHE B 1 234 ? -25.984 23.422 14.875 1 91.5 234 PHE B O 1
ATOM 8276 N N . PHE B 1 235 ? -23.891 23.281 15.227 1 91.88 235 PHE B N 1
ATOM 8277 C CA . PHE B 1 235 ? -23.734 22 14.547 1 91.88 235 PHE B CA 1
ATOM 8278 C C . PHE B 1 235 ? -24.688 20.969 15.141 1 91.88 235 PHE B C 1
ATOM 8280 O O . PHE B 1 235 ? -25.266 20.156 14.406 1 91.88 235 PHE B O 1
ATOM 8287 N N . PRO B 1 236 ? -24.906 20.984 16.375 1 86.88 236 PRO B N 1
ATOM 8288 C CA . PRO B 1 236 ? -25.844 20 16.922 1 86.88 236 PRO B CA 1
ATOM 8289 C C . PRO B 1 236 ? -27.25 20.141 16.359 1 86.88 236 PRO B C 1
ATOM 8291 O O . PRO B 1 236 ? -28.047 19.203 16.438 1 86.88 236 PRO B O 1
ATOM 8294 N N . ALA B 1 237 ? -27.484 21.297 15.773 1 88.75 237 ALA B N 1
ATOM 8295 C CA . ALA B 1 237 ? -28.828 21.547 15.234 1 88.75 237 ALA B CA 1
ATOM 8296 C C . ALA B 1 237 ? -29.047 20.797 13.922 1 88.75 237 ALA B C 1
ATOM 8298 O O . ALA B 1 237 ? -30.188 20.609 13.492 1 88.75 237 ALA B O 1
ATOM 8299 N N . VAL B 1 238 ? -27.984 20.406 13.312 1 90.94 238 VAL B N 1
ATOM 8300 C CA . VAL B 1 238 ? -28.141 19.75 12.016 1 90.94 238 VAL B CA 1
ATOM 8301 C C . VAL B 1 238 ? -27.828 18.266 12.156 1 90.94 238 VAL B C 1
ATOM 8303 O O . VAL B 1 238 ? -27.75 17.531 11.156 1 90.94 238 VAL B O 1
ATOM 8306 N N . THR B 1 239 ? -27.75 17.859 13.359 1 87.25 239 THR B N 1
ATOM 8307 C CA . THR B 1 239 ? -27.438 16.453 13.578 1 87.25 239 THR B CA 1
ATOM 8308 C C . THR B 1 239 ? -28.719 15.625 13.641 1 87.25 239 THR B C 1
ATOM 8310 O O . THR B 1 239 ? -29.812 16.172 13.703 1 87.25 239 THR B O 1
ATOM 8313 N N . GLY B 1 240 ? -28.844 14.398 13.328 1 87.69 240 GLY B N 1
ATOM 8314 C CA . GLY B 1 240 ? -30 13.516 13.414 1 87.69 240 GLY B CA 1
ATOM 8315 C C . GLY B 1 240 ? -30.328 12.828 12.102 1 87.69 240 GLY B C 1
ATOM 8316 O O . GLY B 1 240 ? -31.406 12.273 11.938 1 87.69 240 GLY B O 1
ATOM 8317 N N . ILE B 1 241 ? -29.453 12.906 11.281 1 90.19 241 ILE B N 1
ATOM 8318 C CA . ILE B 1 241 ? -29.703 12.336 9.961 1 90.19 241 ILE B CA 1
ATOM 8319 C C . ILE B 1 241 ? -29.703 10.812 10.047 1 90.19 241 ILE B C 1
ATOM 8321 O O . ILE B 1 241 ? -30.188 10.133 9.148 1 90.19 241 ILE B O 1
ATOM 8325 N N . MET B 1 242 ? -29.234 10.328 11.164 1 91 242 MET B N 1
ATOM 8326 C CA . MET B 1 242 ? -29.062 8.883 11.266 1 91 242 MET B CA 1
ATOM 8327 C C . MET B 1 242 ? -30.25 8.242 11.977 1 91 242 MET B C 1
ATOM 8329 O O . MET B 1 242 ? -30.312 7.02 12.117 1 91 242 MET B O 1
ATOM 8333 N N . ALA B 1 243 ? -31.188 9.016 12.398 1 88.19 243 ALA B N 1
ATOM 8334 C CA . ALA B 1 243 ? -32.312 8.5 13.164 1 88.19 243 ALA B CA 1
ATOM 8335 C C . ALA B 1 243 ? -33.125 7.52 12.336 1 88.19 243 ALA B C 1
ATOM 8337 O O . ALA B 1 243 ? -33.625 6.512 12.852 1 88.19 243 ALA B O 1
ATOM 8338 N N . GLY B 1 244 ? -33.281 7.781 11.062 1 86.38 244 GLY B N 1
ATOM 8339 C CA . GLY B 1 244 ? -34.031 6.891 10.188 1 86.38 244 GLY B CA 1
ATOM 8340 C C . GLY B 1 244 ? -33.312 5.574 9.93 1 86.38 244 GLY B C 1
ATOM 8341 O O . GLY B 1 244 ? -33.938 4.516 9.93 1 86.38 244 GLY B O 1
ATOM 8342 N N . SER B 1 245 ? -32.031 5.621 9.766 1 86.5 245 SER B N 1
ATOM 8343 C CA . SER B 1 245 ? -31.25 4.422 9.469 1 86.5 245 SER B CA 1
ATOM 8344 C C . SER B 1 245 ? -31.109 3.535 10.695 1 86.5 245 SER B C 1
ATOM 8346 O O . SER B 1 245 ? -30.906 2.324 10.578 1 86.5 245 SER B O 1
ATOM 8348 N N . ASN B 1 246 ? -31.266 4.117 11.883 1 84.81 246 ASN B N 1
ATOM 8349 C CA . ASN B 1 246 ? -31.188 3.342 13.117 1 84.81 246 ASN B CA 1
ATOM 8350 C C . ASN B 1 246 ? -32.344 2.344 13.227 1 84.81 246 ASN B C 1
ATOM 8352 O O . ASN B 1 246 ? -32.25 1.377 13.992 1 84.81 246 ASN B O 1
ATOM 8356 N N . ARG B 1 247 ? -33.344 2.562 12.438 1 79.94 247 ARG B N 1
ATOM 8357 C CA . ARG B 1 247 ? -34.5 1.692 12.461 1 79.94 247 ARG B CA 1
ATOM 8358 C C . ARG B 1 247 ? -34.562 0.833 11.203 1 79.94 247 ARG B C 1
ATOM 8360 O O . ARG B 1 247 ? -35.656 0.524 10.711 1 79.94 247 ARG B O 1
ATOM 8367 N N . SER B 1 248 ? -33.5 0.537 10.719 1 81.31 248 SER B N 1
ATOM 8368 C CA . SER B 1 248 ? -33.438 -0.178 9.445 1 81.31 248 SER B CA 1
ATOM 8369 C C . SER B 1 248 ? -34.062 -1.565 9.562 1 81.31 248 SER B C 1
ATOM 8371 O O . SER B 1 248 ? -34.625 -2.078 8.586 1 81.31 248 SER B O 1
ATOM 8373 N N . ALA B 1 249 ? -34.031 -2.186 10.742 1 78.62 249 ALA B N 1
ATOM 8374 C CA . ALA B 1 249 ? -34.562 -3.535 10.914 1 78.62 249 ALA B CA 1
ATOM 8375 C C . ALA B 1 249 ? -36.094 -3.551 10.766 1 78.62 249 ALA B C 1
ATOM 8377 O O . ALA B 1 249 ? -36.656 -4.578 10.406 1 78.62 249 ALA B O 1
ATOM 8378 N N . SER B 1 250 ? -36.688 -2.395 10.938 1 77.25 250 SER B N 1
ATOM 8379 C CA . SER B 1 250 ? -38.125 -2.346 10.953 1 77.25 250 SER B CA 1
ATOM 8380 C C . SER B 1 250 ? -38.688 -1.751 9.664 1 77.25 250 SER B C 1
ATOM 8382 O O . SER B 1 250 ? -39.906 -1.616 9.5 1 77.25 250 SER B O 1
ATOM 8384 N N . LEU B 1 251 ? -37.875 -1.438 8.719 1 82.31 251 LEU B N 1
ATOM 8385 C CA . LEU B 1 251 ? -38.312 -0.829 7.465 1 82.31 251 LEU B CA 1
ATOM 8386 C C . LEU B 1 251 ? -38.656 -1.896 6.434 1 82.31 251 LEU B C 1
ATOM 8388 O O . LEU B 1 251 ? -37.969 -2.924 6.344 1 82.31 251 LEU B O 1
ATOM 8392 N N . LYS B 1 252 ? -39.625 -1.685 5.68 1 81.56 252 LYS B N 1
ATOM 8393 C CA . LYS B 1 252 ? -40.031 -2.609 4.629 1 81.56 252 LYS B CA 1
ATOM 8394 C C . LYS B 1 252 ? -39.031 -2.633 3.486 1 81.56 252 LYS B C 1
ATOM 8396 O O . LYS B 1 252 ? -38.625 -3.705 3.02 1 81.56 252 LYS B O 1
ATOM 8401 N N . ASP B 1 253 ? -38.688 -1.469 3.018 1 85.81 253 ASP B N 1
ATOM 8402 C CA . ASP B 1 253 ? -37.719 -1.321 1.954 1 85.81 253 ASP B CA 1
ATOM 8403 C C . ASP B 1 253 ? -36.656 -0.302 2.338 1 85.81 253 ASP B C 1
ATOM 8405 O O . ASP B 1 253 ? -36.844 0.902 2.156 1 85.81 253 ASP B O 1
ATOM 8409 N N . THR B 1 254 ? -35.625 -0.817 2.768 1 85.44 254 THR B N 1
ATOM 8410 C CA . THR B 1 254 ? -34.531 0.034 3.24 1 85.44 254 THR B CA 1
ATOM 8411 C C . THR B 1 254 ? -33.844 0.751 2.07 1 85.44 254 THR B C 1
ATOM 8413 O O . THR B 1 254 ? -33.438 1.905 2.199 1 85.44 254 THR B O 1
ATOM 8416 N N . GLN B 1 255 ? -33.844 0.184 0.916 1 87.38 255 GLN B N 1
ATOM 8417 C CA . GLN B 1 255 ? -33.094 0.721 -0.218 1 87.38 255 GLN B CA 1
ATOM 8418 C C . GLN B 1 255 ? -33.781 1.97 -0.778 1 87.38 255 GLN B C 1
ATOM 8420 O O . GLN B 1 255 ? -33.094 2.883 -1.259 1 87.38 255 GLN B O 1
ATOM 8425 N N . ARG B 1 256 ? -35.062 2.01 -0.644 1 88.44 256 ARG B N 1
ATOM 8426 C CA . ARG B 1 256 ? -35.781 3.164 -1.181 1 88.44 256 ARG B CA 1
ATOM 8427 C C . ARG B 1 256 ? -36.062 4.184 -0.087 1 88.44 256 ARG B C 1
ATOM 8429 O O . ARG B 1 256 ? -35.938 5.391 -0.303 1 88.44 256 ARG B O 1
ATOM 8436 N N . SER B 1 257 ? -36.375 3.779 1.076 1 91.25 257 SER B N 1
ATOM 8437 C CA . SER B 1 257 ? -36.875 4.648 2.139 1 91.25 257 SER B CA 1
ATOM 8438 C C . SER B 1 257 ? -35.719 5.461 2.762 1 91.25 257 SER B C 1
ATOM 8440 O O . SER B 1 257 ? -35.906 6.641 3.072 1 91.25 257 SER B O 1
ATOM 8442 N N . ILE B 1 258 ? -34.594 4.891 2.924 1 91.44 258 ILE B N 1
ATOM 8443 C CA . ILE B 1 258 ? -33.531 5.555 3.654 1 91.44 258 ILE B CA 1
ATOM 8444 C C . ILE B 1 258 ? -33 6.734 2.84 1 91.44 258 ILE B C 1
ATOM 8446 O O . ILE B 1 258 ? -32.938 7.859 3.338 1 91.44 258 ILE B O 1
ATOM 8450 N N . PRO B 1 259 ? -32.688 6.523 1.523 1 92.25 259 PRO B N 1
ATOM 8451 C CA . PRO B 1 259 ? -32.156 7.656 0.767 1 92.25 259 PRO B CA 1
ATOM 8452 C C . PRO B 1 259 ? -33.156 8.789 0.604 1 92.25 259 PRO B C 1
ATOM 8454 O O . PRO B 1 259 ? -32.844 9.953 0.859 1 92.25 259 PRO B O 1
ATOM 8457 N N . ILE B 1 260 ? -34.406 8.516 0.346 1 93.88 260 ILE B N 1
ATOM 8458 C CA . ILE B 1 260 ? -35.406 9.539 0.085 1 93.88 260 ILE B CA 1
ATOM 8459 C C . ILE B 1 260 ? -35.812 10.227 1.393 1 93.88 260 ILE B C 1
ATOM 8461 O O . ILE B 1 260 ? -35.906 11.453 1.45 1 93.88 260 ILE B O 1
ATOM 8465 N N . GLY B 1 261 ? -36 9.445 2.379 1 93.88 261 GLY B N 1
ATOM 8466 C CA . GLY B 1 261 ? -36.375 10.008 3.664 1 93.88 261 GLY B CA 1
ATOM 8467 C C . GLY B 1 261 ? -35.312 10.875 4.289 1 93.88 261 GLY B C 1
ATOM 8468 O O . GLY B 1 261 ? -35.594 11.969 4.781 1 93.88 261 GLY B O 1
ATOM 8469 N N . THR B 1 262 ? -34.125 10.438 4.293 1 94.38 262 THR B N 1
ATOM 8470 C CA . THR B 1 262 ? -33.031 11.156 4.926 1 94.38 262 THR B CA 1
ATOM 8471 C C . THR B 1 262 ? -32.719 12.438 4.16 1 94.38 262 THR B C 1
ATOM 8473 O O . THR B 1 262 ? -32.562 13.508 4.762 1 94.38 262 THR B O 1
ATOM 8476 N N . LEU B 1 263 ? -32.625 12.398 2.83 1 95.06 263 LEU B N 1
ATOM 8477 C CA . LEU B 1 263 ? -32.281 13.57 2.023 1 95.06 263 LEU B CA 1
ATOM 8478 C C . LEU B 1 263 ? -33.406 14.594 2.061 1 95.06 263 LEU B C 1
ATOM 8480 O O . LEU B 1 263 ? -33.156 15.797 2.109 1 95.06 263 LEU B O 1
ATOM 8484 N N . ALA B 1 264 ? -34.625 14.102 2.07 1 95.44 264 ALA B N 1
ATOM 8485 C CA . ALA B 1 264 ? -35.75 15.016 2.164 1 95.44 264 ALA B CA 1
ATOM 8486 C C . ALA B 1 264 ? -35.75 15.75 3.502 1 95.44 264 ALA B C 1
ATOM 8488 O O . ALA B 1 264 ? -36 16.953 3.557 1 95.44 264 ALA B O 1
ATOM 8489 N N . ALA B 1 265 ? -35.469 15.031 4.543 1 94.75 265 ALA B N 1
ATOM 8490 C CA . ALA B 1 265 ? -35.438 15.656 5.863 1 94.75 265 ALA B CA 1
ATOM 8491 C C . ALA B 1 265 ? -34.312 16.672 5.961 1 94.75 265 ALA B C 1
ATOM 8493 O O . ALA B 1 265 ? -34.5 17.766 6.492 1 94.75 265 ALA B O 1
ATOM 8494 N N . THR B 1 266 ? -33.156 16.328 5.465 1 94.19 266 THR B N 1
ATOM 8495 C CA . THR B 1 266 ? -31.984 17.203 5.531 1 94.19 266 THR B CA 1
ATOM 8496 C C . THR B 1 266 ? -32.219 18.469 4.691 1 94.19 266 THR B C 1
ATOM 8498 O O . THR B 1 266 ? -31.906 19.578 5.133 1 94.19 266 THR B O 1
ATOM 8501 N N . LEU B 1 267 ? -32.812 18.328 3.537 1 95.06 267 LEU B N 1
ATOM 8502 C CA . LEU B 1 267 ? -33 19.453 2.645 1 95.06 267 LEU B CA 1
ATOM 8503 C C . LEU B 1 267 ? -34.125 20.359 3.168 1 95.06 267 LEU B C 1
ATOM 8505 O O . LEU B 1 267 ? -34 21.594 3.084 1 95.06 267 LEU B O 1
ATOM 8509 N N . THR B 1 268 ? -35.125 19.797 3.742 1 94.81 268 THR B N 1
ATOM 8510 C CA . THR B 1 268 ? -36.219 20.594 4.293 1 94.81 268 THR B CA 1
ATOM 8511 C C . THR B 1 268 ? -35.75 21.406 5.492 1 94.81 268 THR B C 1
ATOM 8513 O O . THR B 1 268 ? -36.062 22.594 5.602 1 94.81 268 THR B O 1
ATOM 8516 N N . THR B 1 269 ? -35 20.797 6.348 1 94.31 269 THR B N 1
ATOM 8517 C CA . THR B 1 269 ? -34.531 21.5 7.535 1 94.31 269 THR B CA 1
ATOM 8518 C C . THR B 1 269 ? -33.5 22.547 7.168 1 94.31 269 THR B C 1
ATOM 8520 O O . THR B 1 269 ? -33.5 23.641 7.738 1 94.31 269 THR B O 1
ATOM 8523 N N . SER B 1 270 ? -32.656 22.234 6.203 1 94.94 270 SER B N 1
ATOM 8524 C CA . SER B 1 270 ? -31.672 23.203 5.762 1 94.94 270 SER B CA 1
ATOM 8525 C C . SER B 1 270 ? -32.344 24.406 5.113 1 94.94 270 SER B C 1
ATOM 8527 O O . SER B 1 270 ? -31.938 25.547 5.336 1 94.94 270 SER B O 1
ATOM 8529 N N . ALA B 1 271 ? -33.344 24.172 4.367 1 95.38 271 ALA B N 1
ATOM 8530 C CA . ALA B 1 271 ? -34.094 25.266 3.75 1 95.38 271 ALA B CA 1
ATOM 8531 C C . ALA B 1 271 ? -34.781 26.125 4.805 1 95.38 271 ALA B C 1
ATOM 8533 O O . ALA B 1 271 ? -34.812 27.344 4.695 1 95.38 271 ALA B O 1
ATOM 8534 N N . LEU B 1 272 ? -35.281 25.469 5.789 1 95.31 272 LEU B N 1
ATOM 8535 C CA . LEU B 1 272 ? -35.938 26.188 6.887 1 95.31 272 LEU B CA 1
ATOM 8536 C C . LEU B 1 272 ? -34.938 27.109 7.586 1 95.31 272 LEU B C 1
ATOM 8538 O O . LEU B 1 272 ? -35.25 28.266 7.875 1 95.31 272 LEU B O 1
ATOM 8542 N N . TYR B 1 273 ? -33.75 26.688 7.879 1 95.44 273 TYR B N 1
ATOM 8543 C CA . TYR B 1 273 ? -32.719 27.5 8.562 1 95.44 273 TYR B CA 1
ATOM 8544 C C . TYR B 1 273 ? -32.25 28.656 7.68 1 95.44 273 TYR B C 1
ATOM 8546 O O . TYR B 1 273 ? -32.062 29.766 8.164 1 95.44 273 TYR B O 1
ATOM 8554 N N . VAL B 1 274 ? -32.156 28.375 6.383 1 96.19 274 VAL B N 1
ATOM 8555 C CA . VAL B 1 274 ? -31.703 29.406 5.469 1 96.19 274 VAL B CA 1
ATOM 8556 C C . VAL B 1 274 ? -32.75 30.531 5.395 1 96.19 274 VAL B C 1
ATOM 8558 O O . VAL B 1 274 ? -32.406 31.703 5.504 1 96.19 274 VAL B O 1
ATOM 8561 N N . VAL B 1 275 ? -34 30.188 5.312 1 95.81 275 VAL B N 1
ATOM 8562 C CA . VAL B 1 275 ? -35.094 31.156 5.23 1 95.81 275 VAL B CA 1
ATOM 8563 C C . VAL B 1 275 ? -35.219 31.922 6.551 1 95.81 275 VAL B C 1
ATOM 8565 O O . VAL B 1 275 ? -35.438 33.125 6.562 1 95.81 275 VAL B O 1
ATOM 8568 N N . SER B 1 276 ? -34.969 31.25 7.613 1 95.19 276 SER B N 1
ATOM 8569 C CA . SER B 1 276 ? -35.094 31.875 8.93 1 95.19 276 SER B CA 1
ATOM 8570 C C . SER B 1 276 ? -33.969 32.875 9.156 1 95.19 276 SER B C 1
ATOM 8572 O O . SER B 1 276 ? -34.188 33.906 9.805 1 95.19 276 SER B O 1
ATOM 8574 N N . VAL B 1 277 ? -32.781 32.594 8.648 1 95.88 277 VAL B N 1
ATOM 8575 C CA . VAL B 1 277 ? -31.672 33.562 8.781 1 95.88 277 VAL B CA 1
ATOM 8576 C C . VAL B 1 277 ? -32.031 34.875 8.086 1 95.88 277 VAL B C 1
ATOM 8578 O O . VAL B 1 277 ? -31.844 35.938 8.648 1 95.88 277 VAL B O 1
ATOM 8581 N N . LEU B 1 278 ? -32.656 34.781 6.941 1 95.75 278 LEU B N 1
ATOM 8582 C CA . LEU B 1 278 ? -33 35.969 6.164 1 95.75 278 LEU B CA 1
ATOM 8583 C C . LEU B 1 278 ? -34.125 36.75 6.836 1 95.75 278 LEU B C 1
ATOM 8585 O O . LEU B 1 278 ? -34.094 37.969 6.914 1 95.75 278 LEU B O 1
ATOM 8589 N N . LEU B 1 279 ? -35.031 36.062 7.422 1 94.88 279 LEU B N 1
ATOM 8590 C CA . LEU B 1 279 ? -36.188 36.688 8.023 1 94.88 279 LEU B CA 1
ATOM 8591 C C . LEU B 1 279 ? -35.812 37.312 9.367 1 94.88 279 LEU B C 1
ATOM 8593 O O . LEU B 1 279 ? -36.219 38.438 9.664 1 94.88 279 LEU B O 1
ATOM 8597 N N . PHE B 1 280 ? -35.062 36.625 10.18 1 94.38 280 PHE B N 1
ATOM 8598 C CA . PHE B 1 280 ? -34.656 37.156 11.477 1 94.38 280 PHE B CA 1
ATOM 8599 C C . PHE B 1 280 ? -33.75 38.375 11.305 1 94.38 280 PHE B C 1
ATOM 8601 O O . PHE B 1 280 ? -33.844 39.344 12.062 1 94.38 280 PHE B O 1
ATOM 8608 N N . GLY B 1 281 ? -32.875 38.25 10.336 1 93.75 281 GLY B N 1
ATOM 8609 C CA . GLY B 1 281 ? -31.953 39.344 10.094 1 93.75 281 GLY B CA 1
ATOM 8610 C C . GLY B 1 281 ? -32.656 40.625 9.609 1 93.75 281 GLY B C 1
ATOM 8611 O O . GLY B 1 281 ? -32.156 41.719 9.828 1 93.75 281 GLY B O 1
ATOM 8612 N N . ALA B 1 282 ? -33.844 40.469 9.008 1 94.12 282 ALA B N 1
ATOM 8613 C CA . ALA B 1 282 ? -34.594 41.594 8.461 1 94.12 282 ALA B CA 1
ATOM 8614 C C . ALA B 1 282 ? -35.656 42.062 9.438 1 94.12 282 ALA B C 1
ATOM 8616 O O . ALA B 1 282 ? -36.25 43.156 9.258 1 94.12 282 ALA B O 1
ATOM 8617 N N . LEU B 1 283 ? -35.875 41.406 10.477 1 93.06 283 LEU B N 1
ATOM 8618 C CA . LEU B 1 283 ? -37.031 41.594 11.328 1 93.06 283 LEU B CA 1
ATOM 8619 C C . LEU B 1 283 ? -36.719 42.562 12.469 1 93.06 283 LEU B C 1
ATOM 8621 O O . LEU B 1 283 ? -37.594 43.344 12.898 1 93.06 283 LEU B O 1
ATOM 8625 N N . ALA B 1 284 ? -35.469 42.5 13.039 1 92.69 284 ALA B N 1
ATOM 8626 C CA . ALA B 1 284 ? -35.156 43.219 14.273 1 92.69 284 ALA B CA 1
ATOM 8627 C C . ALA B 1 284 ? -33.781 43.844 14.219 1 92.69 284 ALA B C 1
ATOM 8629 O O . ALA B 1 284 ? -32.938 43.438 13.414 1 92.69 284 ALA B O 1
ATOM 8630 N N . THR B 1 285 ? -33.656 44.75 15.141 1 92.06 285 THR B N 1
ATOM 8631 C CA . THR B 1 285 ? -32.344 45.375 15.266 1 92.06 285 THR B CA 1
ATOM 8632 C C . THR B 1 285 ? -31.359 44.438 15.914 1 92.06 285 THR B C 1
ATOM 8634 O O . THR B 1 285 ? -31.75 43.5 16.594 1 92.06 285 THR B O 1
ATOM 8637 N N . ARG B 1 286 ? -30.172 44.594 15.695 1 92.12 286 ARG B N 1
ATOM 8638 C CA . ARG B 1 286 ? -29.109 43.75 16.219 1 92.12 286 ARG B CA 1
ATOM 8639 C C . ARG B 1 286 ? -29.156 43.656 17.734 1 92.12 286 ARG B C 1
ATOM 8641 O O . ARG B 1 286 ? -28.938 42.594 18.312 1 92.12 286 ARG B O 1
ATOM 8648 N N . ARG B 1 287 ? -29.406 44.812 18.328 1 89 287 ARG B N 1
ATOM 8649 C CA . ARG B 1 287 ? -29.484 44.844 19.797 1 89 287 ARG B CA 1
ATOM 8650 C C . ARG B 1 287 ? -30.609 43.938 20.297 1 89 287 ARG B C 1
ATOM 8652 O O . ARG B 1 287 ? -30.438 43.219 21.266 1 89 287 ARG B O 1
ATOM 8659 N N . THR B 1 288 ? -31.672 44 19.609 1 90.12 288 THR B N 1
ATOM 8660 C CA . THR B 1 288 ? -32.812 43.188 20.016 1 90.12 288 THR B CA 1
ATOM 8661 C C . THR B 1 288 ? -32.531 41.688 19.781 1 90.12 288 THR B C 1
ATOM 8663 O O . THR B 1 288 ? -32.969 40.844 20.578 1 90.12 288 THR B O 1
ATOM 8666 N N . LEU B 1 289 ? -31.891 41.438 18.703 1 91.31 289 LEU B N 1
ATOM 8667 C CA . LEU B 1 289 ? -31.531 40.062 18.406 1 91.31 289 LEU B CA 1
ATOM 8668 C C . LEU B 1 289 ? -30.625 39.5 19.484 1 91.31 289 LEU B C 1
ATOM 8670 O O . LEU B 1 289 ? -30.688 38.312 19.797 1 91.31 289 LEU B O 1
ATOM 8674 N N . LEU B 1 290 ? -29.797 40.312 20.156 1 89.88 290 LEU B N 1
ATOM 8675 C CA . LEU B 1 290 ? -28.797 39.844 21.109 1 89.88 290 LEU B CA 1
ATOM 8676 C C . LEU B 1 290 ? -29.375 39.875 22.531 1 89.88 290 LEU B C 1
ATOM 8678 O O . LEU B 1 290 ? -28.938 39.094 23.391 1 89.88 290 LEU B O 1
ATOM 8682 N N . THR B 1 291 ? -30.328 40.719 22.75 1 84.62 291 THR B N 1
ATOM 8683 C CA . THR B 1 291 ? -30.828 40.875 24.109 1 84.62 291 THR B CA 1
ATOM 8684 C C . THR B 1 291 ? -32.062 40 24.359 1 84.62 291 THR B C 1
ATOM 8686 O O . THR B 1 291 ? -32.25 39.5 25.453 1 84.62 291 THR B O 1
ATOM 8689 N N . ASP B 1 292 ? -32.844 39.812 23.328 1 85.12 292 ASP B N 1
ATOM 8690 C CA . ASP B 1 292 ? -34.031 38.938 23.469 1 85.12 292 ASP B CA 1
ATOM 8691 C C . ASP B 1 292 ? -33.688 37.5 23.125 1 85.12 292 ASP B C 1
ATOM 8693 O O . ASP B 1 292 ? -33.719 37.125 21.953 1 85.12 292 ASP B O 1
ATOM 8697 N N . ARG B 1 293 ? -33.594 36.688 24.109 1 79.69 293 ARG B N 1
ATOM 8698 C CA . ARG B 1 293 ? -33.188 35.281 23.922 1 79.69 293 ARG B CA 1
ATOM 8699 C C . ARG B 1 293 ? -34.375 34.469 23.422 1 79.69 293 ARG B C 1
ATOM 8701 O O . ARG B 1 293 ? -34.188 33.344 22.906 1 79.69 293 ARG B O 1
ATOM 8708 N N . LEU B 1 294 ? -35.531 34.938 23.562 1 84.12 294 LEU B N 1
ATOM 8709 C CA . LEU B 1 294 ? -36.75 34.25 23.094 1 84.12 294 LEU B CA 1
ATOM 8710 C C . LEU B 1 294 ? -37.5 35.094 22.078 1 84.12 294 LEU B C 1
ATOM 8712 O O . LEU B 1 294 ? -38.719 35.281 22.219 1 84.12 294 LEU B O 1
ATOM 8716 N N . LEU B 1 295 ? -36.781 35.531 21.172 1 87.56 295 LEU B N 1
ATOM 8717 C CA . LEU B 1 295 ? -37.344 36.375 20.141 1 87.56 295 LEU B CA 1
ATOM 8718 C C . LEU B 1 295 ? -38.469 35.656 19.391 1 87.56 295 LEU B C 1
ATOM 8720 O O . LEU B 1 295 ? -39.469 36.281 19 1 87.56 295 LEU B O 1
ATOM 8724 N N . THR B 1 296 ? -38.344 34.344 19.234 1 89.88 296 THR B N 1
ATOM 8725 C CA . THR B 1 296 ? -39.344 33.562 18.5 1 89.88 296 THR B CA 1
ATOM 8726 C C . THR B 1 296 ? -40.688 33.562 19.234 1 89.88 296 THR B C 1
ATOM 8728 O O . THR B 1 296 ? -41.719 33.531 18.594 1 89.88 296 THR B O 1
ATOM 8731 N N . ALA B 1 297 ? -40.594 33.5 20.484 1 88.06 297 ALA B N 1
ATOM 8732 C CA . ALA B 1 297 ? -41.844 33.562 21.266 1 88.06 297 ALA B CA 1
ATOM 8733 C C . ALA B 1 297 ? -42.438 34.938 21.234 1 88.06 297 ALA B C 1
ATOM 8735 O O . ALA B 1 297 ? -43.688 35.062 21.203 1 88.06 297 ALA B O 1
ATOM 8736 N N . THR B 1 298 ? -41.562 36 21.203 1 87.94 298 THR B N 1
ATOM 8737 C CA . THR B 1 298 ? -42.031 37.406 21.203 1 87.94 298 THR B CA 1
ATOM 8738 C C . THR B 1 298 ? -42.719 37.75 19.891 1 87.94 298 THR B C 1
ATOM 8740 O O . THR B 1 298 ? -43.719 38.469 19.875 1 87.94 298 THR B O 1
ATOM 8743 N N . VAL B 1 299 ? -42.281 37.156 18.859 1 89.94 299 VAL B N 1
ATOM 8744 C CA . VAL B 1 299 ? -42.781 37.531 17.531 1 89.94 299 VAL B CA 1
ATOM 8745 C C . VAL B 1 299 ? -43.906 36.594 17.109 1 89.94 299 VAL B C 1
ATOM 8747 O O . VAL B 1 299 ? -44.688 36.938 16.219 1 89.94 299 VAL B O 1
ATOM 8750 N N . ALA B 1 300 ? -44.125 35.531 17.812 1 90.56 300 ALA B N 1
ATOM 8751 C CA . ALA B 1 300 ? -45.094 34.5 17.391 1 90.56 300 ALA B CA 1
ATOM 8752 C C . ALA B 1 300 ? -46.531 35 17.531 1 90.56 300 ALA B C 1
ATOM 8754 O O . ALA B 1 300 ? -46.844 35.781 18.438 1 90.56 300 ALA B O 1
ATOM 8755 N N . TRP B 1 301 ? -47.375 34.781 16.547 1 89.06 301 TRP B N 1
ATOM 8756 C CA . TRP B 1 301 ? -48.781 35.062 16.562 1 89.06 301 TRP B CA 1
ATOM 8757 C C . TRP B 1 301 ? -49.625 33.781 16.688 1 89.06 301 TRP B C 1
ATOM 8759 O O . TRP B 1 301 ? -49.344 32.812 16 1 89.06 301 TRP B O 1
ATOM 8769 N N . PRO B 1 302 ? -50.594 33.594 17.609 1 84.94 302 PRO B N 1
ATOM 8770 C CA . PRO B 1 302 ? -51.312 34.688 18.328 1 84.94 302 PRO B CA 1
ATOM 8771 C C . PRO B 1 302 ? -50.781 34.875 19.75 1 84.94 302 PRO B C 1
ATOM 8773 O O . PRO B 1 302 ? -50.938 35.938 20.328 1 84.94 302 PRO B O 1
ATOM 8776 N N . PHE B 1 303 ? -50.25 33.625 20.391 1 86.88 303 PHE B N 1
ATOM 8777 C CA . PHE B 1 303 ? -49.781 33.719 21.766 1 86.88 303 PHE B CA 1
ATOM 8778 C C . PHE B 1 303 ? -48.375 33.125 21.875 1 86.88 303 PHE B C 1
ATOM 8780 O O . PHE B 1 303 ? -48.031 32.156 21.203 1 86.88 303 PHE B O 1
ATOM 8787 N N . PRO B 1 304 ? -47.594 33.75 22.688 1 87.62 304 PRO B N 1
ATOM 8788 C CA . PRO B 1 304 ? -46.25 33.219 22.906 1 87.62 304 PRO B CA 1
ATOM 8789 C C . PRO B 1 304 ? -46.25 31.844 23.562 1 87.62 304 PRO B C 1
ATOM 8791 O O . PRO B 1 304 ? -45.281 31.109 23.422 1 87.62 304 PRO B O 1
ATOM 8794 N N . ALA B 1 305 ? -47.344 31.453 24.172 1 87.06 305 ALA B N 1
ATOM 8795 C CA . ALA B 1 305 ? -47.438 30.188 24.875 1 87.06 305 ALA B CA 1
ATOM 8796 C C . ALA B 1 305 ? -47.312 29.016 23.906 1 87.06 305 ALA B C 1
ATOM 8798 O O . ALA B 1 305 ? -46.812 27.938 24.25 1 87.06 305 ALA B O 1
ATOM 8799 N N . VAL B 1 306 ? -47.625 29.219 22.688 1 89.81 306 VAL B N 1
ATOM 8800 C CA . VAL B 1 306 ? -47.594 28.188 21.672 1 89.81 306 VAL B CA 1
ATOM 8801 C C . VAL B 1 306 ? -46.125 27.812 21.391 1 89.81 306 VAL B C 1
ATOM 8803 O O . VAL B 1 306 ? -45.812 26.641 21.141 1 89.81 306 VAL B O 1
ATOM 8806 N N . ILE B 1 307 ? -45.312 28.766 21.484 1 91.38 307 ILE B N 1
ATOM 8807 C CA . ILE B 1 307 ? -43.906 28.531 21.172 1 91.38 307 ILE B CA 1
ATOM 8808 C C . ILE B 1 307 ? -43.25 27.781 22.328 1 91.38 307 ILE B C 1
ATOM 8810 O O . ILE B 1 307 ? -42.375 26.906 22.109 1 91.38 307 ILE B O 1
ATOM 8814 N N . TYR B 1 308 ? -43.656 28.047 23.594 1 89.19 308 TYR B N 1
ATOM 8815 C CA . TYR B 1 308 ? -43.125 27.312 24.734 1 89.19 308 TYR B CA 1
ATOM 8816 C C . TYR B 1 308 ? -43.469 25.844 24.641 1 89.19 308 TYR B C 1
ATOM 8818 O O . TYR B 1 308 ? -42.656 24.969 24.906 1 89.19 308 TYR B O 1
ATOM 8826 N N . VAL B 1 309 ? -44.625 25.578 24.203 1 89.38 309 VAL B N 1
ATOM 8827 C CA . VAL B 1 309 ? -45.062 24.188 24.031 1 89.38 309 VAL B CA 1
ATOM 8828 C C . VAL B 1 309 ? -44.312 23.547 22.875 1 89.38 309 VAL B C 1
ATOM 8830 O O . VAL B 1 309 ? -43.938 22.391 22.953 1 89.38 309 VAL B O 1
ATOM 8833 N N . GLY B 1 310 ? -44.156 24.297 21.828 1 90.94 310 GLY B N 1
ATOM 8834 C CA . GLY B 1 310 ? -43.406 23.797 20.703 1 90.94 310 GLY B CA 1
ATOM 8835 C C . GLY B 1 310 ? -41.969 23.438 21.047 1 90.94 310 GLY B C 1
ATOM 8836 O O . GLY B 1 310 ? -41.469 22.391 20.609 1 90.94 310 GLY B O 1
ATOM 8837 N N . ILE B 1 311 ? -41.344 24.219 21.859 1 91.19 311 ILE B N 1
ATOM 8838 C CA . ILE B 1 311 ? -39.969 23.984 22.266 1 91.19 311 ILE B CA 1
ATOM 8839 C C . ILE B 1 311 ? -39.875 22.719 23.109 1 91.19 311 ILE B C 1
ATOM 8841 O O . ILE B 1 311 ? -39.031 21.859 22.875 1 91.19 311 ILE B O 1
ATOM 8845 N N . VAL B 1 312 ? -40.75 22.547 24.047 1 91.31 312 VAL B N 1
ATOM 8846 C CA . VAL B 1 312 ? -40.719 21.406 24.953 1 91.31 312 VAL B CA 1
ATOM 8847 C C . VAL B 1 312 ? -41 20.125 24.156 1 91.31 312 VAL B C 1
ATOM 8849 O O . VAL B 1 312 ? -40.25 19.125 24.312 1 91.31 312 VAL B O 1
ATOM 8852 N N . LEU B 1 313 ? -41.906 20.188 23.266 1 92.75 313 LEU B N 1
ATOM 8853 C CA . LEU B 1 313 ? -42.25 18.984 22.516 1 92.75 313 LEU B CA 1
ATOM 8854 C C . LEU B 1 313 ? -41.188 18.656 21.469 1 92.75 313 LEU B C 1
ATOM 8856 O O . LEU B 1 313 ? -40.969 17.484 21.172 1 92.75 313 LEU B O 1
ATOM 8860 N N . SER B 1 314 ? -40.625 19.656 20.875 1 92.56 314 SER B N 1
ATOM 8861 C CA . SER B 1 314 ? -39.562 19.406 19.922 1 92.56 314 SER B CA 1
ATOM 8862 C C . SER B 1 314 ? -38.375 18.734 20.594 1 92.56 314 SER B C 1
ATOM 8864 O O . SER B 1 314 ? -37.812 17.781 20.047 1 92.56 314 SER B O 1
ATOM 8866 N N . THR B 1 315 ? -37.969 19.156 21.75 1 91.81 315 THR B N 1
ATOM 8867 C CA . THR B 1 315 ? -36.812 18.609 22.469 1 91.81 315 THR B CA 1
ATOM 8868 C C . THR B 1 315 ? -37.156 17.219 23.016 1 91.81 315 THR B C 1
ATOM 8870 O O . THR B 1 315 ? -36.281 16.312 22.984 1 91.81 315 THR B O 1
ATOM 8873 N N . LEU B 1 316 ? -38.344 17.062 23.438 1 92.69 316 LEU B N 1
ATOM 8874 C CA . LEU B 1 316 ? -38.75 15.734 23.906 1 92.69 316 LEU B CA 1
ATOM 8875 C C . LEU B 1 316 ? -38.812 14.742 22.734 1 92.69 316 LEU B C 1
ATOM 8877 O O . LEU B 1 316 ? -38.531 13.562 22.906 1 92.69 316 LEU B O 1
ATOM 8881 N N . GLY B 1 317 ? -39.281 15.219 21.656 1 91.69 317 GLY B N 1
ATOM 8882 C CA . GLY B 1 317 ? -39.281 14.375 20.484 1 91.69 317 GLY B CA 1
ATOM 8883 C C . GLY B 1 317 ? -37.906 13.914 20.078 1 91.69 317 GLY B C 1
ATOM 8884 O O . GLY B 1 317 ? -37.688 12.75 19.75 1 91.69 317 GLY B O 1
ATOM 8885 N N . ALA B 1 318 ? -36.938 14.789 20.109 1 91.69 318 ALA B N 1
ATOM 8886 C CA . ALA B 1 318 ? -35.562 14.438 19.797 1 91.69 318 ALA B CA 1
ATOM 8887 C C . ALA B 1 318 ? -35 13.445 20.828 1 91.69 318 ALA B C 1
ATOM 8889 O O . ALA B 1 318 ? -34.281 12.531 20.469 1 91.69 318 ALA B O 1
ATOM 8890 N N . ALA B 1 319 ? -35.344 13.641 22.094 1 92.94 319 ALA B N 1
ATOM 8891 C CA . ALA B 1 319 ? -34.906 12.719 23.141 1 92.94 319 ALA B CA 1
ATOM 8892 C C . ALA B 1 319 ? -35.5 11.328 22.922 1 92.94 319 ALA B C 1
ATOM 8894 O O . ALA B 1 319 ? -34.812 10.32 23.109 1 92.94 319 ALA B O 1
ATOM 8895 N N . LEU B 1 320 ? -36.719 11.336 22.531 1 92.12 320 LEU B N 1
ATOM 8896 C CA . LEU B 1 320 ? -37.375 10.062 22.281 1 92.12 320 LEU B CA 1
ATOM 8897 C C . LEU B 1 320 ? -36.688 9.297 21.172 1 92.12 320 LEU B C 1
ATOM 8899 O O . LEU B 1 320 ? -36.438 8.086 21.281 1 92.12 320 LEU B O 1
ATOM 8903 N N . GLN B 1 321 ? -36.375 9.977 20.156 1 90.75 321 GLN B N 1
ATOM 8904 C CA . GLN B 1 321 ? -35.688 9.328 19.047 1 90.75 321 GLN B CA 1
ATOM 8905 C C . GLN B 1 321 ? -34.312 8.836 19.438 1 90.75 321 GLN B C 1
ATOM 8907 O O . GLN B 1 321 ? -33.875 7.766 19.016 1 90.75 321 GLN B O 1
ATOM 8912 N N . SER B 1 322 ? -33.562 9.57 20.234 1 91.5 322 SER B N 1
ATOM 8913 C CA . SER B 1 322 ? -32.219 9.164 20.688 1 91.5 322 SER B CA 1
ATOM 8914 C C . SER B 1 322 ? -32.312 7.938 21.594 1 91.5 322 SER B C 1
ATOM 8916 O O . SER B 1 322 ? -31.484 7.023 21.469 1 91.5 322 SER B O 1
ATOM 8918 N N . LEU B 1 323 ? -33.344 7.922 22.422 1 92.62 323 LEU B N 1
ATOM 8919 C CA . LEU B 1 323 ? -33.469 6.812 23.359 1 92.62 323 LEU B CA 1
ATOM 8920 C C . LEU B 1 323 ? -34.031 5.578 22.656 1 92.62 323 LEU B C 1
ATOM 8922 O O . LEU B 1 323 ? -33.969 4.473 23.188 1 92.62 323 LEU B O 1
ATOM 8926 N N . THR B 1 324 ? -34.594 5.742 21.516 1 90.19 324 THR B N 1
ATOM 8927 C CA . THR B 1 324 ? -35.062 4.609 20.703 1 90.19 324 THR B CA 1
ATOM 8928 C C . THR B 1 324 ? -33.906 4.043 19.875 1 90.19 324 THR B C 1
ATOM 8930 O O . THR B 1 324 ? -33.781 2.822 19.75 1 90.19 324 THR B O 1
ATOM 8933 N N . GLY B 1 325 ? -33.188 4.871 19.328 1 89.81 325 GLY B N 1
ATOM 8934 C CA . GLY B 1 325 ? -32.125 4.461 18.422 1 89.81 325 GLY B CA 1
ATOM 8935 C C . GLY B 1 325 ? -30.938 3.836 19.141 1 89.81 325 GLY B C 1
ATOM 8936 O O . GLY B 1 325 ? -30.359 2.854 18.672 1 89.81 325 GLY B O 1
ATOM 8937 N N . ALA B 1 326 ? -30.547 4.289 20.344 1 93 326 ALA B N 1
ATOM 8938 C CA . ALA B 1 326 ? -29.344 3.865 21.062 1 93 326 ALA B CA 1
ATOM 8939 C C . ALA B 1 326 ? -29.422 2.4 21.469 1 93 326 ALA B C 1
ATOM 8941 O O . ALA B 1 326 ? -28.516 1.614 21.203 1 93 326 ALA B O 1
ATOM 8942 N N . PRO B 1 327 ? -30.547 1.975 22.062 1 92.62 327 PRO B N 1
ATOM 8943 C CA . PRO B 1 327 ? -30.609 0.567 22.469 1 92.62 327 PRO B CA 1
ATOM 8944 C C . PRO B 1 327 ? -30.594 -0.386 21.281 1 92.62 327 PRO B C 1
ATOM 8946 O O . PRO B 1 327 ? -30.031 -1.479 21.359 1 92.62 327 PRO B O 1
ATOM 8949 N N . ARG B 1 328 ? -31.156 -0.023 20.203 1 90.62 328 ARG B N 1
ATOM 8950 C CA . ARG B 1 328 ? -31.156 -0.864 19.016 1 90.62 328 ARG B CA 1
ATOM 8951 C C . ARG B 1 328 ? -29.766 -0.979 18.422 1 90.62 328 ARG B C 1
ATOM 8953 O O . ARG B 1 328 ? -29.391 -2.033 17.906 1 90.62 328 ARG B O 1
ATOM 8960 N N . LEU B 1 329 ? -29.109 0.048 18.531 1 92 329 LEU B N 1
ATOM 8961 C CA . LEU B 1 329 ? -27.719 0.031 18.078 1 92 329 LEU B CA 1
ATOM 8962 C C . LEU B 1 329 ? -26.891 -0.901 18.953 1 92 329 LEU B C 1
ATOM 8964 O O . LEU B 1 329 ? -26.125 -1.721 18.438 1 92 329 LEU B O 1
ATOM 8968 N N . LEU B 1 330 ? -27.062 -0.759 20.234 1 93.44 330 LEU B N 1
ATOM 8969 C CA . LEU B 1 330 ? -26.312 -1.606 21.172 1 93.44 330 LEU B CA 1
ATOM 8970 C C . LEU B 1 330 ? -26.688 -3.072 20.984 1 93.44 330 LEU B C 1
ATOM 8972 O O . LEU B 1 330 ? -25.828 -3.949 21.016 1 93.44 330 LEU B O 1
ATOM 8976 N N . ALA B 1 331 ? -27.891 -3.342 20.75 1 92.69 331 ALA B N 1
ATOM 8977 C CA . ALA B 1 331 ? -28.359 -4.707 20.531 1 92.69 331 ALA B CA 1
ATOM 8978 C C . ALA B 1 331 ? -27.797 -5.27 19.219 1 92.69 331 ALA B C 1
ATOM 8980 O O . ALA B 1 331 ? -27.422 -6.445 19.156 1 92.69 331 ALA B O 1
ATOM 8981 N N . ALA B 1 332 ? -27.781 -4.492 18.219 1 91 332 ALA B N 1
ATOM 8982 C CA . ALA B 1 332 ? -27.219 -4.934 16.938 1 91 332 ALA B CA 1
ATOM 8983 C C . ALA B 1 332 ? -25.75 -5.301 17.078 1 91 332 ALA B C 1
ATOM 8985 O O . ALA B 1 332 ? -25.297 -6.285 16.484 1 91 332 ALA B O 1
ATOM 8986 N N . ILE B 1 333 ? -25.016 -4.516 17.812 1 92.25 333 ILE B N 1
ATOM 8987 C CA . ILE B 1 333 ? -23.594 -4.793 18.031 1 92.25 333 ILE B CA 1
ATOM 8988 C C . ILE B 1 333 ? -23.453 -6.09 18.828 1 92.25 333 ILE B C 1
ATOM 8990 O O . ILE B 1 333 ? -22.594 -6.918 18.5 1 92.25 333 ILE B O 1
ATOM 8994 N N . ALA B 1 334 ? -24.312 -6.281 19.781 1 92.75 334 ALA B N 1
ATOM 8995 C CA . ALA B 1 334 ? -24.266 -7.477 20.609 1 92.75 334 ALA B CA 1
ATOM 8996 C C . ALA B 1 334 ? -24.656 -8.719 19.828 1 92.75 334 ALA B C 1
ATOM 8998 O O . ALA B 1 334 ? -24.094 -9.805 20.047 1 92.75 334 ALA B O 1
ATOM 8999 N N . ASN B 1 335 ? -25.5 -8.594 18.922 1 90.81 335 ASN B N 1
ATOM 9000 C CA . ASN B 1 335 ? -25.984 -9.719 18.109 1 90.81 335 ASN B CA 1
ATOM 9001 C C . ASN B 1 335 ? -24.906 -10.25 17.188 1 90.81 335 ASN B C 1
ATOM 9003 O O . ASN B 1 335 ? -24.906 -11.43 16.812 1 90.81 335 ASN B O 1
ATOM 9007 N N . ASP B 1 336 ? -24.016 -9.422 16.75 1 88.31 336 ASP B N 1
ATOM 9008 C CA . ASP B 1 336 ? -22.938 -9.859 15.875 1 88.31 336 ASP B CA 1
ATOM 9009 C C . ASP B 1 336 ? -21.875 -10.633 16.656 1 88.31 336 ASP B C 1
ATOM 9011 O O . ASP B 1 336 ? -21.016 -11.281 16.062 1 88.31 336 ASP B O 1
ATOM 9015 N N . ASP B 1 337 ? -21.891 -10.719 17.906 1 87.56 337 ASP B N 1
ATOM 9016 C CA . ASP B 1 337 ? -21.094 -11.547 18.797 1 87.56 337 ASP B CA 1
ATOM 9017 C C . ASP B 1 337 ? -19.594 -11.32 18.578 1 87.56 337 ASP B C 1
ATOM 9019 O O . ASP B 1 337 ? -18.828 -12.273 18.406 1 87.56 337 ASP B O 1
ATOM 9023 N N . ILE B 1 338 ? -19.234 -10.102 18.469 1 88.19 338 ILE B N 1
ATOM 9024 C CA . ILE B 1 338 ? -17.828 -9.781 18.297 1 88.19 338 ILE B CA 1
ATOM 9025 C C . ILE B 1 338 ? -17.156 -9.609 19.656 1 88.19 338 ILE B C 1
ATOM 9027 O O . ILE B 1 338 ? -16.062 -10.125 19.891 1 88.19 338 ILE B O 1
ATOM 9031 N N . LEU B 1 339 ? -17.844 -8.883 20.578 1 89.31 339 LEU B N 1
ATOM 9032 C CA . LEU B 1 339 ? -17.344 -8.648 21.938 1 89.31 339 LEU B CA 1
ATOM 9033 C C . LEU B 1 339 ? -18.109 -9.484 22.953 1 89.31 339 LEU B C 1
ATOM 9035 O O . LEU B 1 339 ? -19.312 -9.266 23.172 1 89.31 339 LEU B O 1
ATOM 9039 N N . PRO B 1 340 ? -17.438 -10.359 23.609 1 87.62 340 PRO B N 1
ATOM 9040 C CA . PRO B 1 340 ? -18.125 -11.227 24.562 1 87.62 340 PRO B CA 1
ATOM 9041 C C . PRO B 1 340 ? -18.703 -10.461 25.75 1 87.62 340 PRO B C 1
ATOM 9043 O O . PRO B 1 340 ? -19.719 -10.883 26.328 1 87.62 340 PRO B O 1
ATOM 9046 N N . ILE B 1 341 ? -18.219 -9.328 26.094 1 86.5 341 ILE B N 1
ATOM 9047 C CA . ILE B 1 341 ? -18.672 -8.547 27.234 1 86.5 341 ILE B CA 1
ATOM 9048 C C . ILE B 1 341 ? -20.078 -8 26.953 1 86.5 341 ILE B C 1
ATOM 9050 O O . ILE B 1 341 ? -20.859 -7.762 27.891 1 86.5 341 ILE B O 1
ATOM 9054 N N . LEU B 1 342 ? -20.469 -7.883 25.734 1 90.88 342 LEU B N 1
ATOM 9055 C CA . LEU B 1 342 ? -21.75 -7.289 25.359 1 90.88 342 LEU B CA 1
ATOM 9056 C C . LEU B 1 342 ? -22.812 -8.367 25.141 1 90.88 342 LEU B C 1
ATOM 9058 O O . LEU B 1 342 ? -23.938 -8.062 24.75 1 90.88 342 LEU B O 1
ATOM 9062 N N . ASN B 1 343 ? -22.531 -9.562 25.453 1 89.5 343 ASN B N 1
ATOM 9063 C CA . ASN B 1 343 ? -23.422 -10.68 25.172 1 89.5 343 ASN B CA 1
ATOM 9064 C C . ASN B 1 343 ? -24.703 -10.594 26 1 89.5 343 ASN B C 1
ATOM 9066 O O . ASN B 1 343 ? -25.719 -11.172 25.641 1 89.5 343 ASN B O 1
ATOM 9070 N N . TYR B 1 344 ? -24.672 -9.75 26.969 1 90.38 344 TYR B N 1
ATOM 9071 C CA . TYR B 1 344 ? -25.844 -9.594 27.828 1 90.38 344 TYR B CA 1
ATOM 9072 C C . TYR B 1 344 ? -26.938 -8.789 27.141 1 90.38 344 TYR B C 1
ATOM 9074 O O . TYR B 1 344 ? -28.109 -8.852 27.516 1 90.38 344 TYR B O 1
ATOM 9082 N N . PHE B 1 345 ? -26.594 -8.172 26.094 1 92.69 345 PHE B N 1
ATOM 9083 C CA . PHE B 1 345 ? -27.547 -7.285 25.422 1 92.69 345 PHE B CA 1
ATOM 9084 C C . PHE B 1 345 ? -28.062 -7.922 24.141 1 92.69 345 PHE B C 1
ATOM 9086 O O . PHE B 1 345 ? -28.766 -7.273 23.359 1 92.69 345 PHE B O 1
ATOM 9093 N N . LYS B 1 346 ? -27.812 -9.188 23.875 1 90.81 346 LYS B N 1
ATOM 9094 C CA . LYS B 1 346 ? -28.266 -9.883 22.672 1 90.81 346 LYS B CA 1
ATOM 9095 C C . LYS B 1 346 ? -29.781 -10.07 22.672 1 90.81 346 LYS B C 1
ATOM 9097 O O . LYS B 1 346 ? -30.375 -10.344 23.719 1 90.81 346 LYS B O 1
ATOM 9102 N N . VAL B 1 347 ? -30.297 -9.75 21.562 1 87.38 347 VAL B N 1
ATOM 9103 C CA . VAL B 1 347 ? -31.734 -9.93 21.422 1 87.38 347 VAL B CA 1
ATOM 9104 C C . VAL B 1 347 ? -32.031 -10.617 20.094 1 87.38 347 VAL B C 1
ATOM 9106 O O . VAL B 1 347 ? -31.328 -10.406 19.109 1 87.38 347 VAL B O 1
ATOM 9109 N N . ALA B 1 348 ? -33.031 -11.484 20.047 1 78.12 348 ALA B N 1
ATOM 9110 C CA . ALA B 1 348 ? -33.438 -12.18 18.828 1 78.12 348 ALA B CA 1
ATOM 9111 C C . ALA B 1 348 ? -34 -11.203 17.797 1 78.12 348 ALA B C 1
ATOM 9113 O O . ALA B 1 348 ? -34.469 -10.117 18.156 1 78.12 348 ALA B O 1
ATOM 9114 N N . ASP B 1 349 ? -33.969 -11.578 16.531 1 72.88 349 ASP B N 1
ATOM 9115 C CA . ASP B 1 349 ? -34.469 -10.734 15.453 1 72.88 349 ASP B CA 1
ATOM 9116 C C . ASP B 1 349 ? -35.938 -10.438 15.625 1 72.88 349 ASP B C 1
ATOM 9118 O O . ASP B 1 349 ? -36.75 -11.344 15.859 1 72.88 349 ASP B O 1
ATOM 9122 N N . GLY B 1 350 ? -36.344 -9.211 15.727 1 70.06 350 GLY B N 1
ATOM 9123 C CA . GLY B 1 350 ? -37.75 -8.812 15.812 1 70.06 350 GLY B CA 1
ATOM 9124 C C . GLY B 1 350 ? -38.156 -8.469 17.234 1 70.06 350 GLY B C 1
ATOM 9125 O O . GLY B 1 350 ? -39.25 -7.895 17.438 1 70.06 350 GLY B O 1
ATOM 9126 N N . SER B 1 351 ? -37.281 -8.812 18.234 1 80.5 351 SER B N 1
ATOM 9127 C CA . SER B 1 351 ? -37.625 -8.523 19.609 1 80.5 351 SER B CA 1
ATOM 9128 C C . SER B 1 351 ? -37.062 -7.184 20.062 1 80.5 351 SER B C 1
ATOM 9130 O O . SER B 1 351 ? -36.062 -6.703 19.5 1 80.5 351 SER B O 1
ATOM 9132 N N . GLU B 1 352 ? -37.844 -6.641 21.031 1 86.62 352 GLU B N 1
ATOM 9133 C CA . GLU B 1 352 ? -37.406 -5.352 21.547 1 86.62 352 GLU B CA 1
ATOM 9134 C C . GLU B 1 352 ? -36.281 -5.523 22.562 1 86.62 352 GLU B C 1
ATOM 9136 O O . GLU B 1 352 ? -36.312 -6.445 23.375 1 86.62 352 GLU B O 1
ATOM 9141 N N . PRO B 1 353 ? -35.281 -4.707 22.453 1 90.81 353 PRO B N 1
ATOM 9142 C CA . PRO B 1 353 ? -34.125 -4.809 23.344 1 90.81 353 PRO B CA 1
ATOM 9143 C C . PRO B 1 353 ? -34.375 -4.156 24.703 1 90.81 353 PRO B C 1
ATOM 9145 O O . PRO B 1 353 ? -33.875 -3.057 24.969 1 90.81 353 PRO B O 1
ATOM 9148 N N . TYR B 1 354 ? -34.875 -4.812 25.625 1 92.38 354 TYR B N 1
ATOM 9149 C CA . TYR B 1 354 ? -35.281 -4.27 26.922 1 92.38 354 TYR B CA 1
ATOM 9150 C C . TYR B 1 354 ? -34.062 -3.982 27.812 1 92.38 354 TYR B C 1
ATOM 9152 O O . TYR B 1 354 ? -33.969 -2.91 28.406 1 92.38 354 TYR B O 1
ATOM 9160 N N . ILE B 1 355 ? -33.156 -4.852 27.812 1 94 355 ILE B N 1
ATOM 9161 C CA . ILE B 1 355 ? -32 -4.672 28.672 1 94 355 ILE B CA 1
ATOM 9162 C C . ILE B 1 355 ? -31.141 -3.512 28.172 1 94 355 ILE B C 1
ATOM 9164 O O . ILE B 1 355 ? -30.609 -2.729 28.953 1 94 355 ILE B O 1
ATOM 9168 N N . ALA B 1 356 ? -31.031 -3.443 26.875 1 94.38 356 ALA B N 1
ATOM 9169 C CA . ALA B 1 356 ? -30.266 -2.338 26.297 1 94.38 356 ALA B CA 1
ATOM 9170 C C . ALA B 1 356 ? -30.953 -1.002 26.562 1 94.38 356 ALA B C 1
ATOM 9172 O O . ALA B 1 356 ? -30.297 0.015 26.766 1 94.38 356 ALA B O 1
ATOM 9173 N N . THR B 1 357 ? -32.281 -0.987 26.594 1 94.56 357 THR B N 1
ATOM 9174 C CA . THR B 1 357 ? -33.031 0.227 26.875 1 94.56 357 THR B CA 1
ATOM 9175 C C . THR B 1 357 ? -32.812 0.673 28.312 1 94.56 357 THR B C 1
ATOM 9177 O O . THR B 1 357 ? -32.625 1.86 28.578 1 94.56 357 THR B O 1
ATOM 9180 N N . LEU B 1 358 ? -32.781 -0.276 29.188 1 94.81 358 LEU B N 1
ATOM 9181 C CA . LEU B 1 358 ? -32.562 0.045 30.594 1 94.81 358 LEU B CA 1
ATOM 9182 C C . LEU B 1 358 ? -31.141 0.573 30.812 1 94.81 358 LEU B C 1
ATOM 9184 O O . LEU B 1 358 ? -30.938 1.503 31.594 1 94.81 358 LEU B O 1
ATOM 9188 N N . PHE B 1 359 ? -30.25 -0.025 30.141 1 95.56 359 PHE B N 1
ATOM 9189 C CA . PHE B 1 359 ? -28.875 0.423 30.266 1 95.56 359 PHE B CA 1
ATOM 9190 C C . PHE B 1 359 ? -28.703 1.829 29.703 1 95.56 359 PHE B C 1
ATOM 9192 O O . PHE B 1 359 ? -28 2.656 30.281 1 95.56 359 PHE B O 1
ATOM 9199 N N . THR B 1 360 ? -29.312 2.078 28.562 1 95.44 360 THR B N 1
ATOM 9200 C CA . THR B 1 360 ? -29.266 3.402 27.953 1 95.44 360 THR B CA 1
ATOM 9201 C C . THR B 1 360 ? -29.891 4.441 28.859 1 95.44 360 THR B C 1
ATOM 9203 O O . THR B 1 360 ? -29.375 5.547 29.016 1 95.44 360 THR B O 1
ATOM 9206 N N . ALA B 1 361 ? -30.984 4.043 29.484 1 94.81 361 ALA B N 1
ATOM 9207 C CA . ALA B 1 361 ? -31.656 4.938 30.422 1 94.81 361 ALA B CA 1
ATOM 9208 C C . ALA B 1 361 ? -30.766 5.238 31.625 1 94.81 361 ALA B C 1
ATOM 9210 O O . ALA B 1 361 ? -30.75 6.363 32.125 1 94.81 361 ALA B O 1
ATOM 9211 N N . PHE B 1 362 ? -30.078 4.305 32 1 95.25 362 PHE B N 1
ATOM 9212 C CA . PHE B 1 362 ? -29.172 4.465 33.125 1 95.25 362 PHE B CA 1
ATOM 9213 C C . PHE B 1 362 ? -28.078 5.477 32.812 1 95.25 362 PHE B C 1
ATOM 9215 O O . PHE B 1 362 ? -27.75 6.34 33.625 1 95.25 362 PHE B O 1
ATOM 9222 N N . ILE B 1 363 ? -27.531 5.379 31.609 1 94.44 363 ILE B N 1
ATOM 9223 C CA . ILE B 1 363 ? -26.5 6.312 31.188 1 94.44 363 ILE B CA 1
ATOM 9224 C C . ILE B 1 363 ? -27.094 7.711 31.047 1 94.44 363 ILE B C 1
ATOM 9226 O O . ILE B 1 363 ? -26.469 8.695 31.469 1 94.44 363 ILE B O 1
ATOM 9230 N N . CYS B 1 364 ? -28.281 7.77 30.469 1 94.5 364 CYS B N 1
ATOM 9231 C CA . CYS B 1 364 ? -28.953 9.047 30.297 1 94.5 364 CYS B CA 1
ATOM 9232 C C . CYS B 1 364 ? -29.219 9.711 31.641 1 94.5 364 CYS B C 1
ATOM 9234 O O . CYS B 1 364 ? -28.953 10.906 31.812 1 94.5 364 CYS B O 1
ATOM 9236 N N . ILE B 1 365 ? -29.672 8.922 32.625 1 94.19 365 ILE B N 1
ATOM 9237 C CA . ILE B 1 365 ? -29.969 9.438 33.969 1 94.19 365 ILE B CA 1
ATOM 9238 C C . ILE B 1 365 ? -28.688 9.906 34.656 1 94.19 365 ILE B C 1
ATOM 9240 O O . ILE B 1 365 ? -28.672 10.945 35.312 1 94.19 365 ILE B O 1
ATOM 9244 N N . GLY B 1 366 ? -27.672 9.164 34.469 1 92.44 366 GLY B N 1
ATOM 9245 C CA . GLY B 1 366 ? -26.375 9.562 35 1 92.44 366 GLY B CA 1
ATOM 9246 C C . GLY B 1 366 ? -25.906 10.906 34.5 1 92.44 366 GLY B C 1
ATOM 9247 O O . GLY B 1 366 ? -25.391 11.734 35.25 1 92.44 366 GLY B O 1
ATOM 9248 N N . CYS B 1 367 ? -26.188 11.188 33.219 1 91 367 CYS B N 1
ATOM 9249 C CA . CYS B 1 367 ? -25.766 12.438 32.594 1 91 367 CYS B CA 1
ATOM 9250 C C . CYS B 1 367 ? -26.672 13.586 33.031 1 91 367 CYS B C 1
ATOM 9252 O O . CYS B 1 367 ? -26.234 14.727 33.125 1 91 367 CYS B O 1
ATOM 9254 N N . VAL B 1 368 ? -27.938 13.281 33.219 1 90.56 368 VAL B N 1
ATOM 9255 C CA . VAL B 1 368 ? -28.891 14.289 33.688 1 90.56 368 VAL B CA 1
ATOM 9256 C C . VAL B 1 368 ? -28.484 14.758 35.094 1 90.56 368 VAL B C 1
ATOM 9258 O O . VAL B 1 368 ? -28.562 15.945 35.406 1 90.56 368 VAL B O 1
ATOM 9261 N N . VAL B 1 369 ? -27.938 13.844 35.844 1 89.62 369 VAL B N 1
ATOM 9262 C CA . VAL B 1 369 ? -27.562 14.156 37.188 1 89.62 369 VAL B CA 1
ATOM 9263 C C . VAL B 1 369 ? -26.297 15.016 37.188 1 89.62 369 VAL B C 1
ATOM 9265 O O . VAL B 1 369 ? -26.141 15.922 38.031 1 89.62 369 VAL B O 1
ATOM 9268 N N . ILE B 1 370 ? -25.453 14.828 36.281 1 83.62 370 ILE B N 1
ATOM 9269 C CA . ILE B 1 370 ? -24.25 15.648 36.188 1 83.62 370 ILE B CA 1
ATOM 9270 C C . ILE B 1 370 ? -24.641 17.062 35.781 1 83.62 370 ILE B C 1
ATOM 9272 O O . ILE B 1 370 ? -24.109 18.047 36.312 1 83.62 370 ILE B O 1
ATOM 9276 N N . GLY B 1 371 ? -25.609 17.328 34.938 1 71 371 GLY B N 1
ATOM 9277 C CA . GLY B 1 371 ? -26.328 18.562 34.625 1 71 371 GLY B CA 1
ATOM 9278 C C . GLY B 1 371 ? -25.469 19.609 33.938 1 71 371 GLY B C 1
ATOM 9279 O O . GLY B 1 371 ? -25.844 20.781 33.875 1 71 371 GLY B O 1
ATOM 9280 N N . ASN B 1 372 ? -24.188 19.344 33.562 1 74.25 372 ASN B N 1
ATOM 9281 C CA . ASN B 1 372 ? -23.344 20.328 32.906 1 74.25 372 ASN B CA 1
ATOM 9282 C C . ASN B 1 372 ? -23.484 20.25 31.375 1 74.25 372 ASN B C 1
ATOM 9284 O O . ASN B 1 372 ? -22.844 19.422 30.734 1 74.25 372 ASN B O 1
ATOM 9288 N N . LEU B 1 373 ? -24.312 21.188 30.859 1 70.62 373 LEU B N 1
ATOM 9289 C CA . LEU B 1 373 ? -24.609 21.188 29.438 1 70.62 373 LEU B CA 1
ATOM 9290 C C . LEU B 1 373 ? -23.375 21.547 28.609 1 70.62 373 LEU B C 1
ATOM 9292 O O . LEU B 1 373 ? -23.234 21.109 27.469 1 70.62 373 LEU B O 1
ATOM 9296 N N . ASP B 1 374 ? -22.406 22.266 29.219 1 69.88 374 ASP B N 1
ATOM 9297 C CA . ASP B 1 374 ? -21.234 22.734 28.484 1 69.88 374 ASP B CA 1
ATOM 9298 C C . ASP B 1 374 ? -20.281 21.578 28.172 1 69.88 374 ASP B C 1
ATOM 9300 O O . ASP B 1 374 ? -19.547 21.625 27.188 1 69.88 374 ASP B O 1
ATOM 9304 N N . LEU B 1 375 ? -20.438 20.625 28.969 1 74.25 375 LEU B N 1
ATOM 9305 C CA . LEU B 1 375 ? -19.578 19.469 28.766 1 74.25 375 LEU B CA 1
ATOM 9306 C C . LEU B 1 375 ? -20.266 18.438 27.891 1 74.25 375 LEU B C 1
ATOM 9308 O O . LEU B 1 375 ? -19.609 17.75 27.094 1 74.25 375 LEU B O 1
ATOM 9312 N N . ILE B 1 376 ? -21.453 18.438 27.875 1 79.69 376 ILE B N 1
ATOM 9313 C CA . ILE B 1 376 ? -22.219 17.375 27.234 1 79.69 376 ILE B CA 1
ATOM 9314 C C . ILE B 1 376 ? -22.344 17.656 25.734 1 79.69 376 ILE B C 1
ATOM 9316 O O . ILE B 1 376 ? -22.203 16.766 24.906 1 79.69 376 ILE B O 1
ATOM 9320 N N . THR B 1 377 ? -22.453 18.875 25.422 1 80.06 377 THR B N 1
ATOM 9321 C CA . THR B 1 377 ? -22.781 19.219 24.047 1 80.06 377 THR B CA 1
ATOM 9322 C C . THR B 1 377 ? -21.594 18.922 23.125 1 80.06 377 THR B C 1
ATOM 9324 O O . THR B 1 377 ? -21.766 18.266 22.094 1 80.06 377 THR B O 1
ATOM 9327 N N . PRO B 1 378 ? -20.438 19.391 23.531 1 84.69 378 PRO B N 1
ATOM 9328 C CA . PRO B 1 378 ? -19.328 19.078 22.641 1 84.69 378 PRO B CA 1
ATOM 9329 C C . PRO B 1 378 ? -19.031 17.594 22.547 1 84.69 378 PRO B C 1
ATOM 9331 O O . PRO B 1 378 ? -18.609 17.094 21.5 1 84.69 378 PRO B O 1
ATOM 9334 N N . THR B 1 379 ? -19.281 16.906 23.531 1 87 379 THR B N 1
ATOM 9335 C CA . THR B 1 379 ? -19.031 15.469 23.547 1 87 379 THR B CA 1
ATOM 9336 C C . THR B 1 379 ? -19.938 14.742 22.562 1 87 379 THR B C 1
ATOM 9338 O O . THR B 1 379 ? -19.484 13.906 21.781 1 87 379 THR B O 1
ATOM 9341 N N . ILE B 1 380 ? -21.141 15.125 22.594 1 89.19 380 ILE B N 1
ATOM 9342 C CA . ILE B 1 380 ? -22.109 14.5 21.703 1 89.19 380 ILE B CA 1
ATOM 9343 C C . ILE B 1 380 ? -21.766 14.805 20.25 1 89.19 380 ILE B C 1
ATOM 9345 O O . ILE B 1 380 ? -21.812 13.922 19.391 1 89.19 380 ILE B O 1
ATOM 9349 N N . THR B 1 381 ? -21.359 15.984 20.047 1 91.31 381 THR B N 1
ATOM 9350 C CA . THR B 1 381 ? -21.062 16.406 18.688 1 91.31 381 THR B CA 1
ATOM 9351 C C . THR B 1 381 ? -19.859 15.648 18.141 1 91.31 381 THR B C 1
ATOM 9353 O O . THR B 1 381 ? -19.859 15.258 16.969 1 91.31 381 THR B O 1
ATOM 9356 N N . MET B 1 382 ? -18.906 15.453 19.031 1 94.62 382 MET B N 1
ATOM 9357 C CA . MET B 1 382 ? -17.719 14.734 18.594 1 94.62 382 MET B CA 1
ATOM 9358 C C . MET B 1 382 ? -18.062 13.305 18.203 1 94.62 382 MET B C 1
ATOM 9360 O O . MET B 1 382 ? -17.578 12.805 17.172 1 94.62 382 MET B O 1
ATOM 9364 N N . PHE B 1 383 ? -18.922 12.68 18.938 1 94.31 383 PHE B N 1
ATOM 9365 C CA . PHE B 1 383 ? -19.281 11.289 18.656 1 94.31 383 PHE B CA 1
ATOM 9366 C C . PHE B 1 383 ? -20.109 11.195 17.391 1 94.31 383 PHE B C 1
ATOM 9368 O O . PHE B 1 383 ? -19.953 10.25 16.609 1 94.31 383 PHE B O 1
ATOM 9375 N N . PHE B 1 384 ? -20.922 12.148 17.172 1 94.31 384 PHE B N 1
ATOM 9376 C CA . PHE B 1 384 ? -21.719 12.148 15.961 1 94.31 384 PHE B CA 1
ATOM 9377 C C . PHE B 1 384 ? -20.859 12.375 14.727 1 94.31 384 PHE B C 1
ATOM 9379 O O . PHE B 1 384 ? -21.031 11.703 13.711 1 94.31 384 PHE B O 1
ATOM 9386 N N . LEU B 1 385 ? -19.953 13.297 14.867 1 96 385 LEU B N 1
ATOM 9387 C CA . LEU B 1 385 ? -19.078 13.602 13.742 1 96 385 LEU B CA 1
ATOM 9388 C C . LEU B 1 385 ? -18.188 12.406 13.422 1 96 385 LEU B C 1
ATOM 9390 O O . LEU B 1 385 ? -17.859 12.172 12.258 1 96 385 LEU B O 1
ATOM 9394 N N . LEU B 1 386 ? -17.828 11.688 14.453 1 96.19 386 LEU B N 1
ATOM 9395 C CA . LEU B 1 386 ? -17.031 10.477 14.227 1 96.19 386 LEU B CA 1
ATOM 9396 C C . LEU B 1 386 ? -17.828 9.453 13.414 1 96.19 386 LEU B C 1
ATOM 9398 O O . LEU B 1 386 ? -17.281 8.805 12.523 1 96.19 386 LEU B O 1
ATOM 9402 N N . CYS B 1 387 ? -19 9.375 13.727 1 95.81 387 CYS B N 1
ATOM 9403 C CA . CYS B 1 387 ? -19.859 8.461 12.992 1 95.81 387 CYS B CA 1
ATOM 9404 C C . CYS B 1 387 ? -20.031 8.922 11.547 1 95.81 387 CYS B C 1
ATOM 9406 O O . CYS B 1 387 ? -19.953 8.109 10.617 1 95.81 387 CYS B O 1
ATOM 9408 N N . TYR B 1 388 ? -20.219 10.195 11.383 1 97.31 388 TYR B N 1
ATOM 9409 C CA . TYR B 1 388 ? -20.359 10.75 10.039 1 97.31 388 TYR B CA 1
ATOM 9410 C C . TYR B 1 388 ? -19.094 10.531 9.227 1 97.31 388 TYR B C 1
ATOM 9412 O O . TYR B 1 388 ? -19.172 10.156 8.047 1 97.31 388 TYR B O 1
ATOM 9420 N N . ALA B 1 389 ? -18 10.742 9.875 1 96.81 389 ALA B N 1
ATOM 9421 C CA . ALA B 1 389 ? -16.719 10.508 9.211 1 96.81 389 ALA B CA 1
ATOM 9422 C C . ALA B 1 389 ? -16.578 9.039 8.812 1 96.81 389 ALA B C 1
ATOM 9424 O O . ALA B 1 389 ? -16.078 8.734 7.727 1 96.81 389 ALA B O 1
ATOM 9425 N N . GLY B 1 390 ? -17 8.172 9.68 1 96.25 390 GLY B N 1
ATOM 9426 C CA . GLY B 1 390 ? -16.938 6.746 9.391 1 96.25 390 GLY B CA 1
ATOM 9427 C C . GLY B 1 390 ? -17.766 6.352 8.18 1 96.25 390 GLY B C 1
ATOM 9428 O O . GLY B 1 390 ? -17.328 5.559 7.352 1 96.25 390 GLY B O 1
ATOM 9429 N N . VAL B 1 391 ? -18.906 6.922 8.062 1 96.38 391 VAL B N 1
ATOM 9430 C CA . VAL B 1 391 ? -19.812 6.613 6.953 1 96.38 391 VAL B CA 1
ATOM 9431 C C . VAL B 1 391 ? -19.203 7.145 5.648 1 96.38 391 VAL B C 1
ATOM 9433 O O . VAL B 1 391 ? -19.203 6.445 4.633 1 96.38 391 VAL B O 1
ATOM 9436 N N . ASN B 1 392 ? -18.703 8.305 5.703 1 97.69 392 ASN B N 1
ATOM 9437 C CA . ASN B 1 392 ? -18.078 8.898 4.52 1 97.69 392 ASN B CA 1
ATOM 9438 C C . ASN B 1 392 ? -16.828 8.125 4.098 1 97.69 392 ASN B C 1
ATOM 9440 O O . ASN B 1 392 ? -16.609 7.898 2.906 1 97.69 392 ASN B O 1
ATOM 9444 N N . LEU B 1 393 ? -16.094 7.719 5.031 1 95.81 393 LEU B N 1
ATOM 9445 C CA . LEU B 1 393 ? -14.891 6.957 4.719 1 95.81 393 LEU B CA 1
ATOM 9446 C C . LEU B 1 393 ? -15.25 5.594 4.137 1 95.81 393 LEU B C 1
ATOM 9448 O O . LEU B 1 393 ? -14.539 5.082 3.262 1 95.81 393 LEU B O 1
ATOM 9452 N N . SER B 1 394 ? -16.297 5.043 4.668 1 95 394 SER B N 1
ATOM 9453 C CA . SER B 1 394 ? -16.766 3.768 4.133 1 95 394 SER B CA 1
ATOM 9454 C C . SER B 1 394 ? -17.156 3.893 2.664 1 95 394 SER B C 1
ATOM 9456 O O . SER B 1 394 ? -16.75 3.072 1.836 1 95 394 SER B O 1
ATOM 9458 N N . CYS B 1 395 ? -17.875 4.887 2.379 1 95.62 395 CYS B N 1
ATOM 9459 C CA . CYS B 1 395 ? -18.297 5.098 1.001 1 95.62 395 CYS B CA 1
ATOM 9460 C C . CYS B 1 395 ? -17.109 5.434 0.106 1 95.62 395 CYS B C 1
ATOM 9462 O O . CYS B 1 395 ? -17.047 4.977 -1.037 1 95.62 395 CYS B O 1
ATOM 9464 N N . PHE B 1 396 ? -16.188 6.223 0.561 1 94.5 396 PHE B N 1
ATOM 9465 C CA . PHE B 1 396 ? -14.977 6.566 -0.174 1 94.5 396 PHE B CA 1
ATOM 9466 C C . PHE B 1 396 ? -14.203 5.316 -0.568 1 94.5 396 PHE B C 1
ATOM 9468 O O . PHE B 1 396 ? -13.828 5.152 -1.73 1 94.5 396 PHE B O 1
ATOM 9475 N N . LEU B 1 397 ? -14.047 4.414 0.389 1 93.06 397 LEU B N 1
ATOM 9476 C CA . LEU B 1 397 ? -13.281 3.193 0.154 1 93.06 397 LEU B CA 1
ATOM 9477 C C . LEU B 1 397 ? -13.992 2.289 -0.847 1 93.06 397 LEU B C 1
ATOM 9479 O O . LEU B 1 397 ? -13.367 1.78 -1.781 1 93.06 397 LEU B O 1
ATOM 9483 N N . LEU B 1 398 ? -15.234 2.09 -0.669 1 91.81 398 LEU B N 1
ATOM 9484 C CA . LEU B 1 398 ? -16 1.195 -1.536 1 91.81 398 LEU B CA 1
ATOM 9485 C C . LEU B 1 398 ? -16.062 1.738 -2.961 1 91.81 398 LEU B C 1
ATOM 9487 O O . LEU B 1 398 ? -15.953 0.977 -3.924 1 91.81 398 LEU B O 1
ATOM 9491 N N . ASP B 1 399 ? -16.188 3 -3.072 1 92.06 399 ASP B N 1
ATOM 9492 C CA . ASP B 1 399 ? -16.25 3.629 -4.387 1 92.06 399 ASP B CA 1
ATOM 9493 C C . ASP B 1 399 ? -14.898 3.6 -5.078 1 92.06 399 ASP B C 1
ATOM 9495 O O . ASP B 1 399 ? -14.82 3.469 -6.301 1 92.06 399 ASP B O 1
ATOM 9499 N N . LEU B 1 400 ? -13.93 3.795 -4.297 1 88.19 400 LEU B N 1
ATOM 9500 C CA . LEU B 1 400 ? -12.586 3.791 -4.863 1 88.19 400 LEU B CA 1
ATOM 9501 C C . LEU B 1 400 ? -12.211 2.398 -5.363 1 88.19 400 LEU B C 1
ATOM 9503 O O . LEU B 1 400 ? -11.594 2.262 -6.426 1 88.19 400 LEU B O 1
ATOM 9507 N N . LEU B 1 401 ? -12.539 1.369 -4.648 1 85.75 401 LEU B N 1
ATOM 9508 C CA . LEU B 1 401 ? -12.195 -0.002 -5.012 1 85.75 401 LEU B CA 1
ATOM 9509 C C . LEU B 1 401 ? -13.094 -0.506 -6.137 1 85.75 401 LEU B C 1
ATOM 9511 O O . LEU B 1 401 ? -12.648 -1.29 -6.98 1 85.75 401 LEU B O 1
ATOM 9515 N N . ASP B 1 402 ? -14.32 -0.045 -6.129 1 86.75 402 ASP B N 1
ATOM 9516 C CA . ASP B 1 402 ? -15.266 -0.336 -7.203 1 86.75 402 ASP B CA 1
ATOM 9517 C C . ASP B 1 402 ? -15.289 -1.83 -7.52 1 86.75 402 ASP B C 1
ATOM 9519 O O . ASP B 1 402 ? -15.125 -2.227 -8.672 1 86.75 402 ASP B O 1
ATOM 9523 N N . ALA B 1 403 ? -15.484 -2.678 -6.496 1 83.62 403 ALA B N 1
ATOM 9524 C CA . ALA B 1 403 ? -15.641 -4.121 -6.656 1 83.62 403 ALA B CA 1
ATOM 9525 C C . ALA B 1 403 ? -16.906 -4.445 -7.457 1 83.62 403 ALA B C 1
ATOM 9527 O O . ALA B 1 403 ? -17.828 -3.637 -7.512 1 83.62 403 ALA B O 1
ATOM 9528 N N . PRO B 1 404 ? -16.938 -5.566 -8.109 1 83.81 404 PRO B N 1
ATOM 9529 C CA . PRO B 1 404 ? -18.125 -5.938 -8.891 1 83.81 404 PRO B CA 1
ATOM 9530 C C . PRO B 1 404 ? -19.406 -5.977 -8.047 1 83.81 404 PRO B C 1
ATOM 9532 O O . PRO B 1 404 ? -20.5 -5.809 -8.578 1 83.81 404 PRO B O 1
ATOM 9535 N N . SER B 1 405 ? -19.25 -6.117 -6.809 1 85.06 405 SER B N 1
ATOM 9536 C CA . SER B 1 405 ? -20.422 -6.152 -5.93 1 85.06 405 SER B CA 1
ATOM 9537 C C . SER B 1 405 ? -20.891 -4.746 -5.582 1 85.06 405 SER B C 1
ATOM 9539 O O . SER B 1 405 ? -22.016 -4.562 -5.094 1 85.06 405 SER B O 1
ATOM 9541 N N . TRP B 1 406 ? -20.062 -3.73 -5.812 1 88.69 406 TRP B N 1
ATOM 9542 C CA . TRP B 1 406 ? -20.422 -2.344 -5.539 1 88.69 406 TRP B CA 1
ATOM 9543 C C . TRP B 1 406 ? -21.25 -1.758 -6.684 1 88.69 406 TRP B C 1
ATOM 9545 O O . TRP B 1 406 ? -20.688 -1.273 -7.672 1 88.69 406 TRP B O 1
ATOM 9555 N N . ARG B 1 407 ? -22.609 -1.849 -6.543 1 88.19 407 ARG B N 1
ATOM 9556 C CA . ARG B 1 407 ? -23.578 -1.34 -7.508 1 88.19 407 ARG B CA 1
ATOM 9557 C C . ARG B 1 407 ? -24.734 -0.647 -6.809 1 88.19 407 ARG B C 1
ATOM 9559 O O . ARG B 1 407 ? -25.891 -1.066 -6.941 1 88.19 407 ARG B O 1
ATOM 9566 N N . PRO B 1 408 ? -24.391 0.455 -6.262 1 90.19 408 PRO B N 1
ATOM 9567 C CA . PRO B 1 408 ? -25.469 1.161 -5.574 1 90.19 408 PRO B CA 1
ATOM 9568 C C . PRO B 1 408 ? -26.562 1.631 -6.527 1 90.19 408 PRO B C 1
ATOM 9570 O O . PRO B 1 408 ? -26.281 2.002 -7.668 1 90.19 408 PRO B O 1
ATOM 9573 N N . ARG B 1 409 ? -27.812 1.656 -6.055 1 88.5 409 ARG B N 1
ATOM 9574 C CA . ARG B 1 409 ? -28.938 2.146 -6.84 1 88.5 409 ARG B CA 1
ATOM 9575 C C . ARG B 1 409 ? -28.938 3.67 -6.898 1 88.5 409 ARG B C 1
ATOM 9577 O O . ARG B 1 409 ? -29.375 4.258 -7.895 1 88.5 409 ARG B O 1
ATOM 9584 N N . TRP B 1 410 ? -28.422 4.145 -5.742 1 89.88 410 TRP B N 1
ATOM 9585 C CA . TRP B 1 410 ? -28.266 5.594 -5.711 1 89.88 410 TRP B CA 1
ATOM 9586 C C . TRP B 1 410 ? -27.125 6.031 -6.625 1 89.88 410 TRP B C 1
ATOM 9588 O O . TRP B 1 410 ? -25.953 5.715 -6.375 1 89.88 410 TRP B O 1
ATOM 9598 N N . LYS B 1 411 ? -27.375 6.777 -7.652 1 87 411 LYS B N 1
ATOM 9599 C CA . LYS B 1 411 ? -26.406 7.051 -8.719 1 87 411 LYS B CA 1
ATOM 9600 C C . LYS B 1 411 ? -25.578 8.289 -8.398 1 87 411 LYS B C 1
ATOM 9602 O O . LYS B 1 411 ? -24.5 8.477 -8.969 1 87 411 LYS B O 1
ATOM 9607 N N . PHE B 1 412 ? -26.031 9.094 -7.469 1 89.31 412 PHE B N 1
ATOM 9608 C CA . PHE B 1 412 ? -25.312 10.336 -7.207 1 89.31 412 PHE B CA 1
ATOM 9609 C C . PHE B 1 412 ? -24.266 10.133 -6.125 1 89.31 412 PHE B C 1
ATOM 9611 O O . PHE B 1 412 ? -24.422 10.609 -5 1 89.31 412 PHE B O 1
ATOM 9618 N N . HIS B 1 413 ? -23.312 9.352 -6.445 1 90.25 413 HIS B N 1
ATOM 9619 C CA . HIS B 1 413 ? -22.203 9.133 -5.523 1 90.25 413 HIS B CA 1
ATOM 9620 C C . HIS B 1 413 ? -20.859 9.133 -6.266 1 90.25 413 HIS B C 1
ATOM 9622 O O . HIS B 1 413 ? -20.797 8.719 -7.426 1 90.25 413 HIS B O 1
ATOM 9628 N N . HIS B 1 414 ? -19.906 9.789 -5.746 1 92.56 414 HIS B N 1
ATOM 9629 C CA . HIS B 1 414 ? -18.547 9.828 -6.27 1 92.56 414 HIS B CA 1
ATOM 9630 C C . HIS B 1 414 ? -17.531 9.805 -5.141 1 92.56 414 HIS B C 1
ATOM 9632 O O . HIS B 1 414 ? -17.781 10.328 -4.055 1 92.56 414 HIS B O 1
ATOM 9638 N N . TRP B 1 415 ? -16.438 9.18 -5.387 1 91.94 415 TRP B N 1
ATOM 9639 C CA . TRP B 1 415 ? -15.43 9.016 -4.352 1 91.94 415 TRP B CA 1
ATOM 9640 C C . TRP B 1 415 ? -14.922 10.367 -3.861 1 91.94 415 TRP B C 1
ATOM 9642 O O . TRP B 1 415 ? -14.617 10.531 -2.678 1 91.94 415 TRP B O 1
ATOM 9652 N N . SER B 1 416 ? -14.828 11.414 -4.691 1 94.81 416 SER B N 1
ATOM 9653 C CA . SER B 1 416 ? -14.336 12.734 -4.305 1 94.81 416 SER B CA 1
ATOM 9654 C C . SER B 1 416 ? -15.289 13.422 -3.338 1 94.81 416 SER B C 1
ATOM 9656 O O . SER B 1 416 ? -14.859 14.125 -2.424 1 94.81 416 SER B O 1
ATOM 9658 N N . LEU B 1 417 ? -16.578 13.195 -3.486 1 95.81 417 LEU B N 1
ATOM 9659 C CA . LEU B 1 417 ? -17.562 13.797 -2.6 1 95.81 417 LEU B CA 1
ATOM 9660 C C . LEU B 1 417 ? -17.516 13.164 -1.213 1 95.81 417 LEU B C 1
ATOM 9662 O O . LEU B 1 417 ? -17.641 13.859 -0.204 1 95.81 417 LEU B O 1
ATOM 9666 N N . SER B 1 418 ? -17.344 11.852 -1.231 1 96.81 418 SER B N 1
ATOM 9667 C CA . SER B 1 418 ? -17.25 11.164 0.051 1 96.81 418 SER B CA 1
ATOM 9668 C C . SER B 1 418 ? -15.977 11.562 0.798 1 96.81 418 SER B C 1
ATOM 9670 O O . SER B 1 418 ? -15.984 11.695 2.023 1 96.81 418 SER B O 1
ATOM 9672 N N . LEU B 1 419 ? -14.883 11.766 0.09 1 96.69 419 LEU B N 1
ATOM 9673 C CA . LEU B 1 419 ? -13.641 12.219 0.717 1 96.69 419 LEU B CA 1
ATOM 9674 C C . LEU B 1 419 ? -13.797 13.633 1.271 1 96.69 419 LEU B C 1
ATOM 9676 O O . LEU B 1 419 ? -13.297 13.93 2.357 1 96.69 419 LEU B O 1
ATOM 9680 N N . LEU B 1 420 ? -14.438 14.461 0.523 1 96.5 420 LEU B N 1
ATOM 9681 C CA . LEU B 1 420 ? -14.703 15.82 0.982 1 96.5 420 LEU B CA 1
ATOM 9682 C C . LEU B 1 420 ? -15.562 15.805 2.242 1 96.5 420 LEU B C 1
ATOM 9684 O O . LEU B 1 420 ? -15.32 16.578 3.17 1 96.5 420 LEU B O 1
ATOM 9688 N N . GLY B 1 421 ? -16.562 14.961 2.264 1 97.25 421 GLY B N 1
ATOM 9689 C CA . GLY B 1 421 ? -17.391 14.828 3.453 1 97.25 421 GLY B CA 1
ATOM 9690 C C . GLY B 1 421 ? -16.609 14.383 4.676 1 97.25 421 GLY B C 1
ATOM 9691 O O . GLY B 1 421 ? -16.766 14.938 5.762 1 97.25 421 GLY B O 1
ATOM 9692 N N . ALA B 1 422 ? -15.789 13.422 4.484 1 97.25 422 ALA B N 1
ATOM 9693 C CA . ALA B 1 422 ? -14.969 12.93 5.59 1 97.25 422 ALA B CA 1
ATOM 9694 C C . ALA B 1 422 ? -14.016 14.016 6.09 1 97.25 422 ALA B C 1
ATOM 9696 O O . ALA B 1 422 ? -13.867 14.211 7.297 1 97.25 422 ALA B O 1
ATOM 9697 N N . SER B 1 423 ? -13.398 14.719 5.188 1 96.19 423 SER B N 1
ATOM 9698 C CA . SER B 1 423 ? -12.461 15.781 5.543 1 96.19 423 SER B CA 1
ATOM 9699 C C . SER B 1 423 ? -13.172 16.922 6.262 1 96.19 423 SER B C 1
ATOM 9701 O O . SER B 1 423 ? -12.641 17.5 7.211 1 96.19 423 SER B O 1
ATOM 9703 N N . LEU B 1 424 ? -14.367 17.266 5.812 1 96.38 424 LEU B N 1
ATOM 9704 C CA . LEU B 1 424 ? -15.148 18.312 6.449 1 96.38 424 LEU B CA 1
ATOM 9705 C C . LEU B 1 424 ? -15.5 17.938 7.887 1 96.38 424 LEU B C 1
ATOM 9707 O O . LEU B 1 424 ? -15.5 18.797 8.773 1 96.38 424 LEU B O 1
ATOM 9711 N N . CYS B 1 425 ? -15.805 16.672 8.094 1 96.75 425 CYS B N 1
ATOM 9712 C CA . CYS B 1 425 ? -16.109 16.219 9.453 1 96.75 425 CYS B CA 1
ATOM 9713 C C . CYS B 1 425 ? -14.898 16.406 10.367 1 96.75 425 CYS B C 1
ATOM 9715 O O . CYS B 1 425 ? -15.031 16.891 11.492 1 96.75 425 CYS B O 1
ATOM 9717 N N . VAL B 1 426 ? -13.758 16.109 9.891 1 94.69 426 VAL B N 1
ATOM 9718 C CA . VAL B 1 426 ? -12.547 16.234 10.688 1 94.69 426 VAL B CA 1
ATOM 9719 C C . VAL B 1 426 ? -12.234 17.703 10.938 1 94.69 426 VAL B C 1
ATOM 9721 O O . VAL B 1 426 ? -11.891 18.094 12.055 1 94.69 426 VAL B O 1
ATOM 9724 N N . VAL B 1 427 ? -12.422 18.531 9.938 1 93.81 427 VAL B N 1
ATOM 9725 C CA . VAL B 1 427 ? -12.164 19.969 10.055 1 93.81 427 VAL B CA 1
ATOM 9726 C C . VAL B 1 427 ? -13.117 20.578 11.078 1 93.81 427 VAL B C 1
ATOM 9728 O O . VAL B 1 427 ? -12.703 21.375 11.93 1 93.81 427 VAL B O 1
ATOM 9731 N N . ILE B 1 428 ? -14.336 20.172 11.047 1 95.38 428 ILE B N 1
ATOM 9732 C CA . ILE B 1 428 ? -15.336 20.719 11.961 1 95.38 428 ILE B CA 1
ATOM 9733 C C . ILE B 1 428 ? -15.031 20.266 13.391 1 95.38 428 ILE B C 1
ATOM 9735 O O . ILE B 1 428 ? -15.211 21.031 14.336 1 95.38 428 ILE B O 1
ATOM 9739 N N . MET B 1 429 ? -14.555 19.062 13.531 1 95.56 429 MET B N 1
ATOM 9740 C CA . MET B 1 429 ? -14.18 18.578 14.859 1 95.56 429 MET B CA 1
ATOM 9741 C C . MET B 1 429 ? -13.094 19.469 15.469 1 95.56 429 MET B C 1
ATOM 9743 O O . MET B 1 429 ? -13.203 19.891 16.625 1 95.56 429 MET B O 1
ATOM 9747 N N . PHE B 1 430 ? -12.141 19.859 14.68 1 92.19 430 PHE B N 1
ATOM 9748 C CA . PHE B 1 430 ? -11.031 20.656 15.18 1 92.19 430 PHE B CA 1
ATOM 9749 C C . PHE B 1 430 ? -11.453 22.109 15.352 1 92.19 430 PHE B C 1
ATOM 9751 O O . PHE B 1 430 ? -10.93 22.812 16.219 1 92.19 430 PHE B O 1
ATOM 9758 N N . LEU B 1 431 ? -12.398 22.609 14.57 1 91.25 431 LEU B N 1
ATOM 9759 C CA . LEU B 1 431 ? -12.898 23.969 14.703 1 91.25 431 LEU B CA 1
ATOM 9760 C C . LEU B 1 431 ? -13.664 24.156 16.016 1 91.25 431 LEU B C 1
ATOM 9762 O O . LEU B 1 431 ? -13.602 25.203 16.641 1 91.25 431 LEU B O 1
ATOM 9766 N N . ILE B 1 432 ? -14.391 23.125 16.406 1 90.81 432 ILE B N 1
ATOM 9767 C CA . ILE B 1 432 ? -15.203 23.203 17.609 1 90.81 432 ILE B CA 1
ATOM 9768 C C . ILE B 1 432 ? -14.297 23.172 18.844 1 90.81 432 ILE B C 1
ATOM 9770 O O . ILE B 1 432 ? -14.344 24.078 19.688 1 90.81 432 ILE B O 1
ATOM 9774 N N . SER B 1 433 ? -13.516 22.062 18.984 1 90.5 433 SER B N 1
ATOM 9775 C CA . SER B 1 433 ? -12.594 21.953 20.109 1 90.5 433 SER B CA 1
ATOM 9776 C C . SER B 1 433 ? -11.484 20.938 19.828 1 90.5 433 SER B C 1
ATOM 9778 O O . SER B 1 433 ? -11.758 19.766 19.594 1 90.5 433 SER B O 1
ATOM 9780 N N . TRP B 1 434 ? -10.289 21.344 19.891 1 88.06 434 TRP B N 1
ATOM 9781 C CA . TRP B 1 434 ? -9.156 20.469 19.641 1 88.06 434 TRP B CA 1
ATOM 9782 C C . TRP B 1 434 ? -9.008 19.438 20.75 1 88.06 434 TRP B C 1
ATOM 9784 O O . TRP B 1 434 ? -8.672 18.281 20.5 1 88.06 434 TRP B O 1
ATOM 9794 N N . SER B 1 435 ? -9.32 19.828 22 1 89.94 435 SER B N 1
ATOM 9795 C CA . SER B 1 435 ? -9.148 18.922 23.125 1 89.94 435 SER B CA 1
ATOM 9796 C C . SER B 1 435 ? -10.156 17.781 23.094 1 89.94 435 SER B C 1
ATOM 9798 O O . SER B 1 435 ? -9.797 16.609 23.25 1 89.94 435 SER B O 1
ATOM 9800 N N . PHE B 1 436 ? -11.391 18.141 22.812 1 90.75 436 PHE B N 1
ATOM 9801 C CA . PHE B 1 436 ? -12.422 17.109 22.797 1 90.75 436 PHE B CA 1
ATOM 9802 C C . PHE B 1 436 ? -12.242 16.203 21.594 1 90.75 436 PHE B C 1
ATOM 9804 O O . PHE B 1 436 ? -12.617 15.031 21.625 1 90.75 436 PHE B O 1
ATOM 9811 N N . THR B 1 437 ? -11.672 16.781 20.516 1 93.06 437 THR B N 1
ATOM 9812 C CA . THR B 1 437 ? -11.414 15.961 19.344 1 93.06 437 THR B CA 1
ATOM 9813 C C . THR B 1 437 ? -10.367 14.891 19.641 1 93.06 437 THR B C 1
ATOM 9815 O O . THR B 1 437 ? -10.562 13.719 19.328 1 93.06 437 THR B O 1
ATOM 9818 N N . VAL B 1 438 ? -9.305 15.227 20.344 1 91.75 438 VAL B N 1
ATOM 9819 C CA . VAL B 1 438 ? -8.211 14.305 20.641 1 91.75 438 VAL B CA 1
ATOM 9820 C C . VAL B 1 438 ? -8.703 13.234 21.609 1 91.75 438 VAL B C 1
ATOM 9822 O O . VAL B 1 438 ? -8.375 12.055 21.453 1 91.75 438 VAL B O 1
ATOM 9825 N N . VAL B 1 439 ? -9.562 13.664 22.5 1 91.5 439 VAL B N 1
ATOM 9826 C CA . VAL B 1 439 ? -10.07 12.719 23.484 1 91.5 439 VAL B CA 1
ATOM 9827 C C . VAL B 1 439 ? -11.008 11.719 22.797 1 91.5 439 VAL B C 1
ATOM 9829 O O . VAL B 1 439 ? -10.961 10.516 23.094 1 91.5 439 VAL B O 1
ATOM 9832 N N . SER B 1 440 ? -11.836 12.258 21.969 1 93.94 440 SER B N 1
ATOM 9833 C CA . SER B 1 440 ? -12.773 11.375 21.281 1 93.94 440 SER B CA 1
ATOM 9834 C C . SER B 1 440 ? -12.039 10.406 20.359 1 93.94 440 SER B C 1
ATOM 9836 O O . SER B 1 440 ? -12.383 9.227 20.281 1 93.94 440 SER B O 1
ATOM 9838 N N . LEU B 1 441 ? -11.031 10.859 19.672 1 94.31 441 LEU B N 1
ATOM 9839 C CA . LEU B 1 441 ? -10.242 10 18.797 1 94.31 441 LEU B CA 1
ATOM 9840 C C . LEU B 1 441 ? -9.453 8.977 19.609 1 94.31 441 LEU B C 1
ATOM 9842 O O . LEU B 1 441 ? -9.312 7.828 19.203 1 94.31 441 LEU B O 1
ATOM 9846 N N . ALA B 1 442 ? -8.953 9.406 20.734 1 94.25 442 ALA B N 1
ATOM 9847 C CA . ALA B 1 442 ? -8.227 8.508 21.625 1 94.25 442 ALA B CA 1
ATOM 9848 C C . ALA B 1 442 ? -9.133 7.402 22.156 1 94.25 442 ALA B C 1
ATOM 9850 O O . ALA B 1 442 ? -8.734 6.238 22.219 1 94.25 442 ALA B O 1
ATOM 9851 N N . LEU B 1 443 ? -10.328 7.82 22.453 1 94.06 443 LEU B N 1
ATOM 9852 C CA . LEU B 1 443 ? -11.281 6.832 22.953 1 94.06 443 LEU B CA 1
ATOM 9853 C C . LEU B 1 443 ? -11.641 5.836 21.859 1 94.06 443 LEU B C 1
ATOM 9855 O O . LEU B 1 443 ? -11.68 4.625 22.094 1 94.06 443 LEU B O 1
ATOM 9859 N N . ALA B 1 444 ? -11.938 6.34 20.719 1 94.75 444 ALA B N 1
ATOM 9860 C CA . ALA B 1 444 ? -12.258 5.461 19.594 1 94.75 444 ALA B CA 1
ATOM 9861 C C . ALA B 1 444 ? -11.094 4.52 19.281 1 94.75 444 ALA B C 1
ATOM 9863 O O . ALA B 1 444 ? -11.305 3.338 19 1 94.75 444 ALA B O 1
ATOM 9864 N N . SER B 1 445 ? -9.852 4.98 19.375 1 94 445 SER B N 1
ATOM 9865 C CA . SER B 1 445 ? -8.672 4.164 19.109 1 94 445 SER B CA 1
ATOM 9866 C C . SER B 1 445 ? -8.461 3.125 20.203 1 94 445 SER B C 1
ATOM 9868 O O . SER B 1 445 ? -8.039 1.999 19.922 1 94 445 SER B O 1
ATOM 9870 N N . LEU B 1 446 ? -8.766 3.514 21.438 1 94.31 446 LEU B N 1
ATOM 9871 C CA . LEU B 1 446 ? -8.641 2.584 22.547 1 94.31 446 LEU B CA 1
ATOM 9872 C C . LEU B 1 446 ? -9.641 1.438 22.406 1 94.31 446 LEU B C 1
ATOM 9874 O O . LEU B 1 446 ? -9.289 0.279 22.656 1 94.31 446 LEU B O 1
ATOM 9878 N N . ILE B 1 447 ? -10.828 1.79 22 1 93.69 447 ILE B N 1
ATOM 9879 C CA . ILE B 1 447 ? -11.836 0.753 21.812 1 93.69 447 ILE B CA 1
ATOM 9880 C C . ILE B 1 447 ? -11.438 -0.129 20.625 1 93.69 447 ILE B C 1
ATOM 9882 O O . ILE B 1 447 ? -11.609 -1.351 20.672 1 93.69 447 ILE B O 1
ATOM 9886 N N . TYR B 1 448 ? -10.922 0.463 19.625 1 93.31 448 TYR B N 1
ATOM 9887 C CA . TYR B 1 448 ? -10.453 -0.294 18.469 1 93.31 448 TYR B CA 1
ATOM 9888 C C . TYR B 1 448 ? -9.398 -1.314 18.875 1 93.31 448 TYR B C 1
ATOM 9890 O O . TYR B 1 448 ? -9.469 -2.48 18.484 1 93.31 448 TYR B O 1
ATOM 9898 N N . TYR B 1 449 ? -8.453 -0.828 19.672 1 91.94 449 TYR B N 1
ATOM 9899 C CA . TYR B 1 449 ? -7.375 -1.7 20.125 1 91.94 449 TYR B CA 1
ATOM 9900 C C . TYR B 1 449 ? -7.914 -2.826 21 1 91.94 449 TYR B C 1
ATOM 9902 O O . TYR B 1 449 ? -7.484 -3.977 20.875 1 91.94 449 TYR B O 1
ATOM 9910 N N . TYR B 1 450 ? -8.844 -2.494 21.781 1 91.62 450 TYR B N 1
ATOM 9911 C CA . TYR B 1 450 ? -9.453 -3.496 22.641 1 91.62 450 TYR B CA 1
ATOM 9912 C C . TYR B 1 450 ? -10.188 -4.547 21.828 1 91.62 450 TYR B C 1
ATOM 9914 O O . TYR B 1 450 ? -10.086 -5.746 22.109 1 91.62 450 TYR B O 1
ATOM 9922 N N . VAL B 1 451 ? -10.906 -4.16 20.812 1 91.31 451 VAL B N 1
ATOM 9923 C CA . VAL B 1 451 ? -11.664 -5.078 19.969 1 91.31 451 VAL B CA 1
ATOM 9924 C C . VAL B 1 451 ? -10.703 -5.926 19.141 1 91.31 451 VAL B C 1
ATOM 9926 O O . VAL B 1 451 ? -10.969 -7.102 18.875 1 91.31 451 VAL B O 1
ATOM 9929 N N . SER B 1 452 ? -9.602 -5.332 18.719 1 87.69 452 SER B N 1
ATOM 9930 C CA . SER B 1 452 ? -8.633 -6.062 17.906 1 87.69 452 SER B CA 1
ATOM 9931 C C . SER B 1 452 ? -7.992 -7.199 18.703 1 87.69 452 SER B C 1
ATOM 9933 O O . SER B 1 452 ? -7.672 -8.25 18.141 1 87.69 452 SER B O 1
ATOM 9935 N N . ILE B 1 453 ? -7.91 -7.102 20 1 85.94 453 ILE B N 1
ATOM 9936 C CA . ILE B 1 453 ? -7.25 -8.102 20.828 1 85.94 453 ILE B CA 1
ATOM 9937 C C . ILE B 1 453 ? -8.266 -9.141 21.281 1 85.94 453 ILE B C 1
ATOM 9939 O O . ILE B 1 453 ? -8 -10.344 21.219 1 85.94 453 ILE B O 1
ATOM 9943 N N . LYS B 1 454 ? -9.414 -8.68 21.625 1 82.5 454 LYS B N 1
ATOM 9944 C CA . LYS B 1 454 ? -10.367 -9.578 22.281 1 82.5 454 LYS B CA 1
ATOM 9945 C C . LYS B 1 454 ? -11.453 -10.023 21.312 1 82.5 454 LYS B C 1
ATOM 9947 O O . LYS B 1 454 ? -12.195 -10.969 21.594 1 82.5 454 LYS B O 1
ATOM 9952 N N . GLY B 1 455 ? -11.5 -9.398 20.219 1 79.25 455 GLY B N 1
ATOM 9953 C CA . GLY B 1 455 ? -12.625 -9.664 19.344 1 79.25 455 GLY B CA 1
ATOM 9954 C C . GLY B 1 455 ? -12.453 -10.906 18.5 1 79.25 455 GLY B C 1
ATOM 9955 O O . GLY B 1 455 ? -11.336 -11.242 18.109 1 79.25 455 GLY B O 1
ATOM 9956 N N . LYS B 1 456 ? -13.602 -11.625 18.391 1 72.69 456 LYS B N 1
ATOM 9957 C CA . LYS B 1 456 ? -13.641 -12.766 17.484 1 72.69 456 LYS B CA 1
ATOM 9958 C C . LYS B 1 456 ? -13.641 -12.305 16.016 1 72.69 456 LYS B C 1
ATOM 9960 O O . LYS B 1 456 ? -14.367 -11.383 15.664 1 72.69 456 LYS B O 1
ATOM 9965 N N . ALA B 1 457 ? -12.711 -12.789 15.203 1 64.75 457 ALA B N 1
ATOM 9966 C CA . ALA B 1 457 ? -12.555 -12.367 13.812 1 64.75 457 ALA B CA 1
ATOM 9967 C C . ALA B 1 457 ? -13.766 -12.773 12.977 1 64.75 457 ALA B C 1
ATOM 9969 O O . ALA B 1 457 ? -14.211 -13.914 13.039 1 64.75 457 ALA B O 1
ATOM 9970 N N . GLY B 1 458 ? -14.688 -11.82 12.602 1 67.94 458 GLY B N 1
ATOM 9971 C CA . GLY B 1 458 ? -15.75 -12.109 11.648 1 67.94 458 GLY B CA 1
ATOM 9972 C C . GLY B 1 458 ? -15.375 -11.758 10.227 1 67.94 458 GLY B C 1
ATOM 9973 O O . GLY B 1 458 ? -14.641 -10.797 9.984 1 67.94 458 GLY B O 1
ATOM 9974 N N . ASP B 1 459 ? -15.547 -12.75 9.242 1 72.06 459 ASP B N 1
ATOM 9975 C CA . ASP B 1 459 ? -15.312 -12.445 7.832 1 72.06 459 ASP B CA 1
ATOM 9976 C C . ASP B 1 459 ? -16.578 -11.891 7.176 1 72.06 459 ASP B C 1
ATOM 9978 O O . ASP B 1 459 ? -17.484 -12.648 6.832 1 72.06 459 ASP B O 1
ATOM 9982 N N . TRP B 1 460 ? -16.734 -10.586 7.172 1 77.44 460 TRP B N 1
ATOM 9983 C CA . TRP B 1 460 ? -17.906 -9.953 6.582 1 77.44 460 TRP B CA 1
ATOM 9984 C C . TRP B 1 460 ? -17.578 -9.406 5.195 1 77.44 460 TRP B C 1
ATOM 9986 O O . TRP B 1 460 ? -18.391 -8.688 4.602 1 77.44 460 TRP B O 1
ATOM 9996 N N . GLY B 1 461 ? -16.453 -9.766 4.633 1 77.62 461 GLY B N 1
ATOM 9997 C CA . GLY B 1 461 ? -16.078 -9.211 3.344 1 77.62 461 GLY B CA 1
ATOM 9998 C C . GLY B 1 461 ? -15.758 -7.727 3.406 1 77.62 461 GLY B C 1
ATOM 9999 O O . GLY B 1 461 ? -16.266 -6.941 2.604 1 77.62 461 GLY B O 1
ATOM 10000 N N . ASP B 1 462 ? -14.867 -7.426 4.277 1 80.5 462 ASP B N 1
ATOM 10001 C CA . ASP B 1 462 ? -14.555 -6.023 4.535 1 80.5 462 ASP B CA 1
ATOM 10002 C C . ASP B 1 462 ? -13.82 -5.398 3.352 1 80.5 462 ASP B C 1
ATOM 10004 O O . ASP B 1 462 ? -13.203 -6.105 2.555 1 80.5 462 ASP B O 1
ATOM 10008 N N . GLY B 1 463 ? -14.008 -4.125 3.174 1 81.81 463 GLY B N 1
ATOM 10009 C CA . GLY B 1 463 ? -13.422 -3.352 2.092 1 81.81 463 GLY B CA 1
ATOM 10010 C C . GLY B 1 463 ? -11.906 -3.381 2.096 1 81.81 463 GLY B C 1
ATOM 10011 O O . GLY B 1 463 ? -11.273 -3.236 1.046 1 81.81 463 GLY B O 1
ATOM 10012 N N . PHE B 1 464 ? -11.336 -3.67 3.23 1 81.12 464 PHE B N 1
ATOM 10013 C CA . PHE B 1 464 ? -9.875 -3.688 3.293 1 81.12 464 PHE B CA 1
ATOM 10014 C C . PHE B 1 464 ? -9.32 -4.91 2.572 1 81.12 464 PHE B C 1
ATOM 10016 O O . PHE B 1 464 ? -8.227 -4.855 2.008 1 81.12 464 PHE B O 1
ATOM 10023 N N . LYS B 1 465 ? -10.031 -5.941 2.609 1 83.88 465 LYS B N 1
ATOM 10024 C CA . LYS B 1 465 ? -9.578 -7.117 1.872 1 83.88 465 LYS B CA 1
ATOM 10025 C C . LYS B 1 465 ? -9.562 -6.855 0.37 1 83.88 465 LYS B C 1
ATOM 10027 O O . LYS B 1 465 ? -8.648 -7.293 -0.333 1 83.88 465 LYS B O 1
ATOM 10032 N N . SER B 1 466 ? -10.578 -6.141 -0.045 1 84.62 466 SER B N 1
ATOM 10033 C CA . SER B 1 466 ? -10.586 -5.75 -1.451 1 84.62 466 SER B CA 1
ATOM 10034 C C . SER B 1 466 ? -9.453 -4.785 -1.766 1 84.62 466 SER B C 1
ATOM 10036 O O . SER B 1 466 ? -8.883 -4.82 -2.859 1 84.62 466 SER B O 1
ATOM 10038 N N . ALA B 1 467 ? -9.188 -4.004 -0.805 1 87.06 467 ALA B N 1
ATOM 10039 C CA . ALA B 1 467 ? -8.086 -3.068 -0.99 1 87.06 467 ALA B CA 1
ATOM 10040 C C . ALA B 1 467 ? -6.75 -3.807 -1.099 1 87.06 467 ALA B C 1
ATOM 10042 O O . ALA B 1 467 ? -5.914 -3.473 -1.942 1 87.06 467 ALA B O 1
ATOM 10043 N N . TYR B 1 468 ? -6.574 -4.797 -0.24 1 85.19 468 TYR B N 1
ATOM 10044 C CA . TYR B 1 468 ? -5.352 -5.59 -0.298 1 85.19 468 TYR B CA 1
ATOM 10045 C C . TYR B 1 468 ? -5.25 -6.336 -1.623 1 85.19 468 TYR B C 1
ATOM 10047 O O . TYR B 1 468 ? -4.16 -6.477 -2.182 1 85.19 468 TYR B O 1
ATOM 10055 N N . PHE B 1 469 ? -6.352 -6.746 -2.084 1 85.38 469 PHE B N 1
ATOM 10056 C CA . PHE B 1 469 ? -6.379 -7.43 -3.371 1 85.38 469 PHE B CA 1
ATOM 10057 C C . PHE B 1 469 ? -5.945 -6.492 -4.492 1 85.38 469 PHE B C 1
ATOM 10059 O O . PHE B 1 469 ? -5.086 -6.844 -5.305 1 85.38 469 PHE B O 1
ATOM 10066 N N . GLN B 1 470 ? -6.496 -5.371 -4.539 1 86.19 470 GLN B N 1
ATOM 10067 C CA . GLN B 1 470 ? -6.16 -4.414 -5.586 1 86.19 470 GLN B CA 1
ATOM 10068 C C . GLN B 1 470 ? -4.715 -3.941 -5.453 1 86.19 470 GLN B C 1
ATOM 10070 O O . GLN B 1 470 ? -4.035 -3.713 -6.457 1 86.19 470 GLN B O 1
ATOM 10075 N N . LEU B 1 471 ? -4.336 -3.834 -4.223 1 85.5 471 LEU B N 1
ATOM 10076 C CA . LEU B 1 471 ? -2.955 -3.426 -3.994 1 85.5 471 LEU B CA 1
ATOM 10077 C C . LEU B 1 471 ? -1.987 -4.512 -4.445 1 85.5 471 LEU B C 1
ATOM 10079 O O . LEU B 1 471 ? -0.93 -4.215 -5.008 1 85.5 471 LEU B O 1
ATOM 10083 N N . ALA B 1 472 ? -2.273 -5.688 -4.172 1 85.75 472 ALA B N 1
ATOM 10084 C CA . ALA B 1 472 ? -1.448 -6.801 -4.637 1 85.75 472 ALA B CA 1
ATOM 10085 C C . ALA B 1 472 ? -1.355 -6.82 -6.16 1 85.75 472 ALA B C 1
ATOM 10087 O O . ALA B 1 472 ? -0.272 -7.004 -6.719 1 85.75 472 ALA B O 1
ATOM 10088 N N . LEU B 1 473 ? -2.488 -6.562 -6.773 1 85.38 473 LEU B N 1
ATOM 10089 C CA . LEU B 1 473 ? -2.523 -6.582 -8.234 1 85.38 473 LEU B CA 1
ATOM 10090 C C . LEU B 1 473 ? -1.734 -5.414 -8.812 1 85.38 473 LEU B C 1
ATOM 10092 O O . LEU B 1 473 ? -0.958 -5.59 -9.758 1 85.38 473 LEU B O 1
ATOM 10096 N N . ARG B 1 474 ? -1.895 -4.344 -8.242 1 84.12 474 ARG B N 1
ATOM 10097 C CA . ARG B 1 474 ? -1.176 -3.168 -8.727 1 84.12 474 ARG B CA 1
ATOM 10098 C C . ARG B 1 474 ? 0.326 -3.316 -8.5 1 84.12 474 ARG B C 1
ATOM 10100 O O . ARG B 1 474 ? 1.127 -2.896 -9.344 1 84.12 474 ARG B O 1
ATOM 10107 N N . SER B 1 475 ? 0.694 -3.816 -7.375 1 85.44 475 SER B N 1
ATOM 10108 C CA . SER B 1 475 ? 2.107 -4.035 -7.086 1 85.44 475 SER B CA 1
ATOM 10109 C C . SER B 1 475 ? 2.719 -5.047 -8.047 1 85.44 475 SER B C 1
ATOM 10111 O O . SER B 1 475 ? 3.848 -4.867 -8.508 1 85.44 475 SER B O 1
ATOM 10113 N N . LEU B 1 476 ? 1.976 -6.016 -8.383 1 83.38 476 LEU B N 1
ATOM 10114 C CA . LEU B 1 476 ? 2.453 -7.023 -9.328 1 83.38 476 LEU B CA 1
ATOM 10115 C C . LEU B 1 476 ? 2.596 -6.434 -10.727 1 83.38 476 LEU B C 1
ATOM 10117 O O . LEU B 1 476 ? 3.533 -6.766 -11.453 1 83.38 476 LEU B O 1
ATOM 10121 N N . ARG B 1 477 ? 1.691 -5.625 -11.031 1 79.75 477 ARG B N 1
ATOM 10122 C CA . ARG B 1 477 ? 1.738 -4.98 -12.344 1 79.75 477 ARG B CA 1
ATOM 10123 C C . ARG B 1 477 ? 2.943 -4.051 -12.453 1 79.75 477 ARG B C 1
ATOM 10125 O O . ARG B 1 477 ? 3.594 -3.992 -13.5 1 79.75 477 ARG B O 1
ATOM 10132 N N . SER B 1 478 ? 3.166 -3.414 -11.359 1 78.94 478 SER B N 1
ATOM 10133 C CA . SER B 1 478 ? 4.27 -2.461 -11.367 1 78.94 478 SER B CA 1
ATOM 10134 C C . SER B 1 478 ? 5.617 -3.174 -11.414 1 78.94 478 SER B C 1
ATOM 10136 O O . SER B 1 478 ? 6.605 -2.617 -11.898 1 78.94 478 SER B O 1
ATOM 10138 N N . LEU B 1 479 ? 5.719 -4.312 -10.828 1 77.06 479 LEU B N 1
ATOM 10139 C CA . LEU B 1 479 ? 6.945 -5.102 -10.883 1 77.06 479 LEU B CA 1
ATOM 10140 C C . LEU B 1 479 ? 7.188 -5.633 -12.289 1 77.06 479 LEU B C 1
ATOM 10142 O O . LEU B 1 479 ? 8.336 -5.84 -12.688 1 77.06 479 LEU B O 1
ATOM 10146 N N . GLY B 1 480 ? 6.195 -5.586 -13.156 1 66.25 480 GLY B N 1
ATOM 10147 C CA . GLY B 1 480 ? 6.332 -6.047 -14.531 1 66.25 480 GLY B CA 1
ATOM 10148 C C . GLY B 1 480 ? 6.926 -7.438 -14.633 1 66.25 480 GLY B C 1
ATOM 10149 O O . GLY B 1 480 ? 7.031 -8.148 -13.633 1 66.25 480 GLY B O 1
ATOM 10150 N N . ALA B 1 481 ? 7.211 -7.875 -15.883 1 64.44 481 ALA B N 1
ATOM 10151 C CA . ALA B 1 481 ? 7.793 -9.18 -16.188 1 64.44 481 ALA B CA 1
ATOM 10152 C C . ALA B 1 481 ? 9.297 -9.07 -16.422 1 64.44 481 ALA B C 1
ATOM 10154 O O . ALA B 1 481 ? 9.969 -10.078 -16.641 1 64.44 481 ALA B O 1
ATOM 10155 N N . SER B 1 482 ? 9.719 -7.816 -16.031 1 65.06 482 SER B N 1
ATOM 10156 C CA . SER B 1 482 ? 11.133 -7.637 -16.359 1 65.06 482 SER B CA 1
ATOM 10157 C C . SER B 1 482 ? 12.031 -8.227 -15.281 1 65.06 482 SER B C 1
ATOM 10159 O O . SER B 1 482 ? 11.57 -8.562 -14.188 1 65.06 482 SER B O 1
ATOM 10161 N N . GLN B 1 483 ? 13.273 -8.492 -15.734 1 72.25 483 GLN B N 1
ATOM 10162 C CA . GLN B 1 483 ? 14.289 -9.07 -14.859 1 72.25 483 GLN B CA 1
ATOM 10163 C C . GLN B 1 483 ? 14.562 -8.156 -13.664 1 72.25 483 GLN B C 1
ATOM 10165 O O . GLN B 1 483 ? 14.594 -6.93 -13.812 1 72.25 483 GLN B O 1
ATOM 10170 N N . VAL B 1 484 ? 14.586 -8.805 -12.555 1 78.56 484 VAL B N 1
ATOM 10171 C CA . VAL B 1 484 ? 14.789 -8.086 -11.297 1 78.56 484 VAL B CA 1
ATOM 10172 C C . VAL B 1 484 ? 16.25 -7.684 -11.164 1 78.56 484 VAL B C 1
ATOM 10174 O O . VAL B 1 484 ? 17.156 -8.5 -11.398 1 78.56 484 VAL B O 1
ATOM 10177 N N . HIS B 1 485 ? 16.5 -6.457 -10.938 1 83 485 HIS B N 1
ATOM 10178 C CA . HIS B 1 485 ? 17.859 -5.977 -10.648 1 83 485 HIS B CA 1
ATOM 10179 C C . HIS B 1 485 ? 18.422 -6.645 -9.398 1 83 485 HIS B C 1
ATOM 10181 O O . HIS B 1 485 ? 17.688 -6.914 -8.445 1 83 485 HIS B O 1
ATOM 10187 N N . PRO B 1 486 ? 19.672 -6.934 -9.383 1 83.38 486 PRO B N 1
ATOM 10188 C CA . PRO B 1 486 ? 20.281 -7.637 -8.25 1 83.38 486 PRO B CA 1
ATOM 10189 C C . PRO B 1 486 ? 20.078 -6.914 -6.922 1 83.38 486 PRO B C 1
ATOM 10191 O O . PRO B 1 486 ? 20.047 -7.547 -5.867 1 83.38 486 PRO B O 1
ATOM 10194 N N . LYS B 1 487 ? 19.891 -5.668 -6.973 1 84.62 487 LYS B N 1
ATOM 10195 C CA . LYS B 1 487 ? 19.688 -4.902 -5.746 1 84.62 487 LYS B CA 1
ATOM 10196 C C . LYS B 1 487 ? 18.328 -5.207 -5.133 1 84.62 487 LYS B C 1
ATOM 10198 O O . LYS B 1 487 ? 18.156 -5.109 -3.914 1 84.62 487 LYS B O 1
ATOM 10203 N N . ASN B 1 488 ? 17.438 -5.52 -5.996 1 83.75 488 ASN B N 1
ATOM 10204 C CA . ASN B 1 488 ? 16.078 -5.77 -5.539 1 83.75 488 ASN B CA 1
ATOM 10205 C C . ASN B 1 488 ? 15.75 -7.262 -5.539 1 83.75 488 ASN B C 1
ATOM 10207 O O . ASN B 1 488 ? 14.578 -7.648 -5.57 1 83.75 488 ASN B O 1
ATOM 10211 N N . TRP B 1 489 ? 16.734 -8.047 -5.449 1 85 489 TRP B N 1
ATOM 10212 C CA . TRP B 1 489 ? 16.531 -9.492 -5.492 1 85 489 TRP B CA 1
ATOM 10213 C C . TRP B 1 489 ? 16.203 -10.039 -4.109 1 85 489 TRP B C 1
ATOM 10215 O O . TRP B 1 489 ? 16.875 -9.703 -3.127 1 85 489 TRP B O 1
ATOM 10225 N N . TYR B 1 490 ? 15.109 -10.766 -3.994 1 85.94 490 TYR B N 1
ATOM 10226 C CA . TYR B 1 490 ? 14.719 -11.484 -2.785 1 85.94 490 TYR B CA 1
ATOM 10227 C C . TYR B 1 490 ? 14.641 -12.984 -3.041 1 85.94 490 TYR B C 1
ATOM 10229 O O . TYR B 1 490 ? 14.188 -13.414 -4.105 1 85.94 490 TYR B O 1
ATOM 10237 N N . PRO B 1 491 ? 15.094 -13.703 -2.107 1 89.56 491 PRO B N 1
ATOM 10238 C CA . PRO B 1 491 ? 14.922 -15.148 -2.275 1 89.56 491 PRO B CA 1
ATOM 10239 C C . PRO B 1 491 ? 13.469 -15.594 -2.094 1 89.56 491 PRO B C 1
ATOM 10241 O O . PRO B 1 491 ? 12.812 -15.188 -1.131 1 89.56 491 PRO B O 1
ATOM 10244 N N . ILE B 1 492 ? 12.945 -16.281 -3.002 1 90.5 492 ILE B N 1
ATOM 10245 C CA . ILE B 1 492 ? 11.641 -16.938 -2.92 1 90.5 492 ILE B CA 1
ATOM 10246 C C . ILE B 1 492 ? 11.805 -18.453 -3.031 1 90.5 492 ILE B C 1
ATOM 10248 O O . ILE B 1 492 ? 11.633 -19.016 -4.109 1 90.5 492 ILE B O 1
ATOM 10252 N N . PRO B 1 493 ? 12.062 -19.062 -1.926 1 94.06 493 PRO B N 1
ATOM 10253 C CA . PRO B 1 493 ? 12.359 -20.5 -1.956 1 94.06 493 PRO B CA 1
ATOM 10254 C C . PRO B 1 493 ? 11.109 -21.359 -2.162 1 94.06 493 PRO B C 1
ATOM 10256 O O . PRO B 1 493 ? 10.047 -21.062 -1.598 1 94.06 493 PRO B O 1
ATOM 10259 N N . LEU B 1 494 ? 11.195 -22.25 -3.043 1 95.88 494 LEU B N 1
ATOM 10260 C CA . LEU B 1 494 ? 10.234 -23.344 -3.199 1 95.88 494 LEU B CA 1
ATOM 10261 C C . LEU B 1 494 ? 10.672 -24.562 -2.41 1 95.88 494 LEU B C 1
ATOM 10263 O O . LEU B 1 494 ? 11.648 -25.234 -2.775 1 95.88 494 LEU B O 1
ATOM 10267 N N . ILE B 1 495 ? 10.016 -24.859 -1.351 1 95.69 495 ILE B N 1
ATOM 10268 C CA . ILE B 1 495 ? 10.391 -25.953 -0.453 1 95.69 495 ILE B CA 1
ATOM 10269 C C . ILE B 1 495 ? 9.648 -27.219 -0.845 1 95.69 495 ILE B C 1
ATOM 10271 O O . ILE B 1 495 ? 8.422 -27.281 -0.784 1 95.69 495 ILE B O 1
ATOM 10275 N N . PHE B 1 496 ? 10.398 -28.156 -1.255 1 94.81 496 PHE B N 1
ATOM 10276 C CA . PHE B 1 496 ? 9.836 -29.469 -1.567 1 94.81 496 PHE B CA 1
ATOM 10277 C C . PHE B 1 496 ? 9.68 -30.312 -0.304 1 94.81 496 PHE B C 1
ATOM 10279 O O . PHE B 1 496 ? 10.641 -30.891 0.183 1 94.81 496 PHE B O 1
ATOM 10286 N N . CYS B 1 497 ? 8.492 -30.469 0.17 1 92.56 497 CYS B N 1
ATOM 10287 C CA . CYS B 1 497 ? 8.234 -31.016 1.5 1 92.56 497 CYS B CA 1
ATOM 10288 C C . CYS B 1 497 ? 8.438 -32.531 1.527 1 92.56 497 CYS B C 1
ATOM 10290 O O . CYS B 1 497 ? 9.008 -33.062 2.477 1 92.56 497 CYS B O 1
ATOM 10292 N N . ARG B 1 498 ? 7.918 -33.25 0.488 1 87.12 498 ARG B N 1
ATOM 10293 C CA . ARG B 1 498 ? 7.984 -34.719 0.49 1 87.12 498 ARG B CA 1
ATOM 10294 C C . ARG B 1 498 ? 8.578 -35.25 -0.815 1 87.12 498 ARG B C 1
ATOM 10296 O O . ARG B 1 498 ? 7.898 -35.938 -1.573 1 87.12 498 ARG B O 1
ATOM 10303 N N . PRO B 1 499 ? 9.836 -35.062 -0.951 1 79.81 499 PRO B N 1
ATOM 10304 C CA . PRO B 1 499 ? 10.391 -35.531 -2.225 1 79.81 499 PRO B CA 1
ATOM 10305 C C . PRO B 1 499 ? 10.602 -37.062 -2.254 1 79.81 499 PRO B C 1
ATOM 10307 O O . PRO B 1 499 ? 10.484 -37.688 -3.312 1 79.81 499 PRO B O 1
ATOM 10310 N N . TRP B 1 500 ? 10.992 -37.656 -1.07 1 80.81 500 TRP B N 1
ATOM 10311 C CA . TRP B 1 500 ? 11.391 -39.062 -1.102 1 80.81 500 TRP B CA 1
ATOM 10312 C C . TRP B 1 500 ? 10.461 -39.906 -0.244 1 80.81 500 TRP B C 1
ATOM 10314 O O . TRP B 1 500 ? 10.828 -41 0.186 1 80.81 500 TRP B O 1
ATOM 10324 N N . GLY B 1 501 ? 9.078 -39.562 -0.027 1 64.69 501 GLY B N 1
ATOM 10325 C CA . GLY B 1 501 ? 7.996 -40.344 0.536 1 64.69 501 GLY B CA 1
ATOM 10326 C C . GLY B 1 501 ? 8.266 -40.812 1.959 1 64.69 501 GLY B C 1
ATOM 10327 O O . GLY B 1 501 ? 7.449 -41.5 2.557 1 64.69 501 GLY B O 1
ATOM 10328 N N . LYS B 1 502 ? 9.281 -40.531 2.643 1 66 502 LYS B N 1
ATOM 10329 C CA . LYS B 1 502 ? 9.641 -41.156 3.908 1 66 502 LYS B CA 1
ATOM 10330 C C . LYS B 1 502 ? 8.977 -40.438 5.086 1 66 502 LYS B C 1
ATOM 10332 O O . LYS B 1 502 ? 9.188 -40.812 6.242 1 66 502 LYS B O 1
ATOM 10337 N N . LEU B 1 503 ? 8.164 -39.625 4.887 1 72.31 503 LEU B N 1
ATOM 10338 C CA . LEU B 1 503 ? 7.594 -38.938 6.043 1 72.31 503 LEU B CA 1
ATOM 10339 C C . LEU B 1 503 ? 6.281 -39.594 6.465 1 72.31 503 LEU B C 1
ATOM 10341 O O . LEU B 1 503 ? 5.547 -40.094 5.625 1 72.31 503 LEU B O 1
ATOM 10345 N N . PRO B 1 504 ? 6.195 -39.688 7.789 1 74.88 504 PRO B N 1
ATOM 10346 C CA . PRO B 1 504 ? 4.898 -40.188 8.25 1 74.88 504 PRO B CA 1
ATOM 10347 C C . PRO B 1 504 ? 3.721 -39.406 7.672 1 74.88 504 PRO B C 1
ATOM 10349 O O . PRO B 1 504 ? 3.877 -38.25 7.281 1 74.88 504 PRO B O 1
ATOM 10352 N N . GLU B 1 505 ? 2.609 -40 7.48 1 71 505 GLU B N 1
ATOM 10353 C CA . GLU B 1 505 ? 1.429 -39.438 6.824 1 71 505 GLU B CA 1
ATOM 10354 C C . GLU B 1 505 ? 0.948 -38.188 7.539 1 71 505 GLU B C 1
ATOM 10356 O O . GLU B 1 505 ? 0.392 -37.281 6.906 1 71 505 GLU B O 1
ATOM 10361 N N . ASN B 1 506 ? 1.314 -38.062 8.789 1 76.06 506 ASN B N 1
ATOM 10362 C CA . ASN B 1 506 ? 0.769 -36.938 9.57 1 76.06 506 ASN B CA 1
ATOM 10363 C C . ASN B 1 506 ? 1.682 -35.719 9.523 1 76.06 506 ASN B C 1
ATOM 10365 O O . ASN B 1 506 ? 1.326 -34.656 10.031 1 76.06 506 ASN B O 1
ATOM 10369 N N . VAL B 1 507 ? 2.787 -35.938 8.938 1 83.25 507 VAL B N 1
ATOM 10370 C CA . VAL B 1 507 ? 3.707 -34.812 8.883 1 83.25 507 VAL B CA 1
ATOM 10371 C C . VAL B 1 507 ? 3.828 -34.312 7.449 1 83.25 507 VAL B C 1
ATOM 10373 O O . VAL B 1 507 ? 4.438 -34.969 6.605 1 83.25 507 VAL B O 1
ATOM 10376 N N . PRO B 1 508 ? 3.199 -33.219 7.238 1 86.94 508 PRO B N 1
ATOM 10377 C CA . PRO B 1 508 ? 3.182 -32.719 5.855 1 86.94 508 PRO B CA 1
ATOM 10378 C C . PRO B 1 508 ? 4.555 -32.25 5.375 1 86.94 508 PRO B C 1
ATOM 10380 O O . PRO B 1 508 ? 4.875 -32.406 4.191 1 86.94 508 PRO B O 1
ATOM 10383 N N . CYS B 1 509 ? 5.355 -31.766 6.293 1 88.75 509 CYS B N 1
ATOM 10384 C CA . CYS B 1 509 ? 6.691 -31.281 5.957 1 88.75 509 CYS B CA 1
ATOM 10385 C C . CYS B 1 509 ? 7.66 -31.516 7.109 1 88.75 509 CYS B C 1
ATOM 10387 O O . CYS B 1 509 ? 7.273 -31.453 8.273 1 88.75 509 CYS B O 1
ATOM 10389 N N . HIS B 1 510 ? 8.883 -31.875 6.723 1 88.81 510 HIS B N 1
ATOM 10390 C CA . HIS B 1 510 ? 9.906 -32.031 7.75 1 88.81 510 HIS B CA 1
ATOM 10391 C C . HIS B 1 510 ? 10.078 -30.734 8.539 1 88.81 510 HIS B C 1
ATOM 10393 O O . HIS B 1 510 ? 10.242 -29.656 7.957 1 88.81 510 HIS B O 1
ATOM 10399 N N . PRO B 1 511 ? 9.953 -30.703 9.812 1 87.88 511 PRO B N 1
ATOM 10400 C CA . PRO B 1 511 ? 10 -29.484 10.633 1 87.88 511 PRO B CA 1
ATOM 10401 C C . PRO B 1 511 ? 11.289 -28.703 10.438 1 87.88 511 PRO B C 1
ATOM 10403 O O . PRO B 1 511 ? 11.273 -27.469 10.453 1 87.88 511 PRO B O 1
ATOM 10406 N N . LYS B 1 512 ? 12.391 -29.375 10.242 1 90.81 512 LYS B N 1
ATOM 10407 C CA . LYS B 1 512 ? 13.664 -28.688 10.094 1 90.81 512 LYS B CA 1
ATOM 10408 C C . LYS B 1 512 ? 13.781 -28.047 8.719 1 90.81 512 LYS B C 1
ATOM 10410 O O . LYS B 1 512 ? 14.555 -27.094 8.531 1 90.81 512 LYS B O 1
ATOM 10415 N N . LEU B 1 513 ? 13.078 -28.578 7.82 1 91.19 513 LEU B N 1
ATOM 10416 C CA . LEU B 1 513 ? 13.047 -27.953 6.5 1 91.19 513 LEU B CA 1
ATOM 10417 C C . LEU B 1 513 ? 12.297 -26.625 6.543 1 91.19 513 LEU B C 1
ATOM 10419 O O . LEU B 1 513 ? 12.68 -25.672 5.871 1 91.19 513 LEU B O 1
ATOM 10423 N N . ALA B 1 514 ? 11.227 -26.594 7.281 1 89.75 514 ALA B N 1
ATOM 10424 C CA . ALA B 1 514 ? 10.469 -25.359 7.469 1 89.75 514 ALA B CA 1
ATOM 10425 C C . ALA B 1 514 ? 11.312 -24.312 8.188 1 89.75 514 ALA B C 1
ATOM 10427 O O . ALA B 1 514 ? 11.25 -23.125 7.848 1 89.75 514 ALA B O 1
ATOM 10428 N N . ASP B 1 515 ? 12.086 -24.734 9.086 1 89.19 515 ASP B N 1
ATOM 10429 C CA . ASP B 1 515 ? 12.961 -23.812 9.797 1 89.19 515 ASP B CA 1
ATOM 10430 C C . ASP B 1 515 ? 14.039 -23.266 8.867 1 89.19 515 ASP B C 1
ATOM 10432 O O . ASP B 1 515 ? 14.414 -22.094 8.984 1 89.19 515 ASP B O 1
ATOM 10436 N N . PHE B 1 516 ? 14.516 -24.125 8.07 1 91 516 PHE B N 1
ATOM 10437 C CA . PHE B 1 516 ? 15.523 -23.688 7.109 1 91 516 PHE B CA 1
ATOM 10438 C C . PHE B 1 516 ? 14.953 -22.625 6.168 1 91 516 PHE B C 1
ATOM 10440 O O . PHE B 1 516 ? 15.648 -21.703 5.777 1 91 516 PHE B O 1
ATOM 10447 N N . ALA B 1 517 ? 13.711 -22.891 5.781 1 90.25 517 ALA B N 1
ATOM 10448 C CA . ALA B 1 517 ? 13.047 -21.906 4.922 1 90.25 517 ALA B CA 1
ATOM 10449 C C . ALA B 1 517 ? 13.008 -20.531 5.586 1 90.25 517 ALA B C 1
ATOM 10451 O O . ALA B 1 517 ? 13.148 -19.516 4.918 1 90.25 517 ALA B O 1
ATOM 10452 N N . ASN B 1 518 ? 12.883 -20.484 6.84 1 88.38 518 ASN B N 1
ATOM 10453 C CA . ASN B 1 518 ? 12.852 -19.234 7.59 1 88.38 518 ASN B CA 1
ATOM 10454 C C . ASN B 1 518 ? 14.242 -18.609 7.676 1 88.38 518 ASN B C 1
ATOM 10456 O O . ASN B 1 518 ? 14.367 -17.391 7.797 1 88.38 518 ASN B O 1
ATOM 10460 N N . CYS B 1 519 ? 15.234 -19.375 7.57 1 88.69 519 CYS B N 1
ATOM 10461 C CA . CYS B 1 519 ? 16.609 -18.875 7.645 1 88.69 519 CYS B CA 1
ATOM 10462 C C . CYS B 1 519 ? 17 -18.172 6.359 1 88.69 519 CYS B C 1
ATOM 10464 O O . CYS B 1 519 ? 17.922 -17.359 6.352 1 88.69 519 CYS B O 1
ATOM 10466 N N . MET B 1 520 ? 16.266 -18.484 5.344 1 88.81 520 MET B N 1
ATOM 10467 C CA . MET B 1 520 ? 16.609 -17.891 4.055 1 88.81 520 MET B CA 1
ATOM 10468 C C . MET B 1 520 ? 16.016 -16.5 3.916 1 88.81 520 MET B C 1
ATOM 10470 O O . MET B 1 520 ? 16.328 -15.781 2.961 1 88.81 520 MET B O 1
ATOM 10474 N N . LYS B 1 521 ? 15.289 -16.141 4.848 1 85 521 LYS B N 1
ATOM 10475 C CA . LYS B 1 521 ? 14.656 -14.82 4.809 1 85 521 LYS B CA 1
ATOM 10476 C C . LYS B 1 521 ? 15.25 -13.898 5.867 1 85 521 LYS B C 1
ATOM 10478 O O . LYS B 1 521 ? 15.422 -14.289 7.02 1 85 521 LYS B O 1
ATOM 10483 N N . LYS B 1 522 ? 15.523 -12.719 5.352 1 81.88 522 LYS B N 1
ATOM 10484 C CA . LYS B 1 522 ? 16.078 -11.734 6.285 1 81.88 522 LYS B CA 1
ATOM 10485 C C . LYS B 1 522 ? 14.992 -11.164 7.188 1 81.88 522 LYS B C 1
ATOM 10487 O O . LYS B 1 522 ? 14.039 -10.547 6.707 1 81.88 522 LYS B O 1
ATOM 10492 N N . LYS B 1 523 ? 15.086 -11.234 8.398 1 75.25 523 LYS B N 1
ATOM 10493 C CA . LYS B 1 523 ? 14.18 -10.711 9.422 1 75.25 523 LYS B CA 1
ATOM 10494 C C . LYS B 1 523 ? 12.734 -11.094 9.125 1 75.25 523 LYS B C 1
ATOM 10496 O O . LYS B 1 523 ? 11.82 -10.281 9.312 1 75.25 523 LYS B O 1
ATOM 10501 N N . GLY B 1 524 ? 12.602 -12.227 8.484 1 71.94 524 GLY B N 1
ATOM 10502 C CA . GLY B 1 524 ? 11.273 -12.766 8.258 1 71.94 524 GLY B CA 1
ATOM 10503 C C . GLY B 1 524 ? 10.555 -12.109 7.09 1 71.94 524 GLY B C 1
ATOM 10504 O O . GLY B 1 524 ? 9.383 -12.391 6.84 1 71.94 524 GLY B O 1
ATOM 10505 N N . ARG B 1 525 ? 11.281 -11.312 6.434 1 77.06 525 ARG B N 1
ATOM 10506 C CA . ARG B 1 525 ? 10.648 -10.625 5.312 1 77.06 525 ARG B CA 1
ATOM 10507 C C . ARG B 1 525 ? 10.82 -11.406 4.016 1 77.06 525 ARG B C 1
ATOM 10509 O O . ARG B 1 525 ? 11.945 -11.68 3.598 1 77.06 525 ARG B O 1
ATOM 10516 N N . GLY B 1 526 ? 9.883 -12.062 3.559 1 78.94 526 GLY B N 1
ATOM 10517 C CA . GLY B 1 526 ? 9.891 -12.852 2.338 1 78.94 526 GLY B CA 1
ATOM 10518 C C . GLY B 1 526 ? 8.781 -13.891 2.293 1 78.94 526 GLY B C 1
ATOM 10519 O O . GLY B 1 526 ? 7.957 -13.961 3.207 1 78.94 526 GLY B O 1
ATOM 10520 N N . MET B 1 527 ? 8.703 -14.523 1.149 1 85.25 527 MET B N 1
ATOM 10521 C CA . MET B 1 527 ? 7.672 -15.539 0.97 1 85.25 527 MET B CA 1
ATOM 10522 C C . MET B 1 527 ? 8.281 -16.859 0.527 1 85.25 527 MET B C 1
ATOM 10524 O O . MET B 1 527 ? 9.219 -16.891 -0.274 1 85.25 527 MET B O 1
ATOM 10528 N N . SER B 1 528 ? 7.848 -17.906 1.199 1 92 528 SER B N 1
ATOM 10529 C CA . SER B 1 528 ? 8.227 -19.25 0.794 1 92 528 SER B CA 1
ATOM 10530 C C . SER B 1 528 ? 7.027 -20.016 0.246 1 92 528 SER B C 1
ATOM 10532 O O . SER B 1 528 ? 5.891 -19.781 0.654 1 92 528 SER B O 1
ATOM 10534 N N . ILE B 1 529 ? 7.238 -20.859 -0.69 1 92.81 529 ILE B N 1
ATOM 10535 C CA . ILE B 1 529 ? 6.203 -21.719 -1.253 1 92.81 529 ILE B CA 1
ATOM 10536 C C . ILE B 1 529 ? 6.477 -23.172 -0.885 1 92.81 529 ILE B C 1
ATOM 10538 O O . ILE B 1 529 ? 7.547 -23.703 -1.195 1 92.81 529 ILE B O 1
ATOM 10542 N N . PHE B 1 530 ? 5.602 -23.766 -0.111 1 94.31 530 PHE B N 1
ATOM 10543 C CA . PHE B 1 530 ? 5.711 -25.156 0.274 1 94.31 530 PHE B CA 1
ATOM 10544 C C . PHE B 1 530 ? 4.91 -26.047 -0.671 1 94.31 530 PHE B C 1
ATOM 10546 O O . PHE B 1 530 ? 3.703 -25.859 -0.84 1 94.31 530 PHE B O 1
ATOM 10553 N N . VAL B 1 531 ? 5.566 -26.953 -1.3 1 94.12 531 VAL B N 1
ATOM 10554 C CA . VAL B 1 531 ? 4.895 -27.766 -2.307 1 94.12 531 VAL B CA 1
ATOM 10555 C C . VAL B 1 531 ? 5.086 -29.25 -1.986 1 94.12 531 VAL B C 1
ATOM 10557 O O . VAL B 1 531 ? 6.137 -29.656 -1.479 1 94.12 531 VAL B O 1
ATOM 10560 N N . SER B 1 532 ? 4.098 -30.016 -2.23 1 93.56 532 SER B N 1
ATOM 10561 C CA . SER B 1 532 ? 4.129 -31.469 -2.18 1 93.56 532 SER B CA 1
ATOM 10562 C C . SER B 1 532 ? 3.383 -32.094 -3.361 1 93.56 532 SER B C 1
ATOM 10564 O O . SER B 1 532 ? 2.461 -31.469 -3.904 1 93.56 532 SER B O 1
ATOM 10566 N N . ILE B 1 533 ? 3.834 -33.25 -3.863 1 93.44 533 ILE B N 1
ATOM 10567 C CA . ILE B 1 533 ? 3.225 -33.906 -5.004 1 93.44 533 ILE B CA 1
ATOM 10568 C C . ILE B 1 533 ? 2.58 -35.219 -4.547 1 93.44 533 ILE B C 1
ATOM 10570 O O . ILE B 1 533 ? 3.223 -36.031 -3.881 1 93.44 533 ILE B O 1
ATOM 10574 N N . LEU B 1 534 ? 1.337 -35.344 -4.828 1 91.81 534 LEU B N 1
ATOM 10575 C CA . LEU B 1 534 ? 0.606 -36.594 -4.559 1 91.81 534 LEU B CA 1
ATOM 10576 C C . LEU B 1 534 ? 0.555 -37.469 -5.801 1 91.81 534 LEU B C 1
ATOM 10578 O O . LEU B 1 534 ? 0.168 -37 -6.879 1 91.81 534 LEU B O 1
ATOM 10582 N N . ASP B 1 535 ? 0.924 -38.688 -5.637 1 90 535 ASP B N 1
ATOM 10583 C CA . ASP B 1 535 ? 0.921 -39.656 -6.746 1 90 535 ASP B CA 1
ATOM 10584 C C . ASP B 1 535 ? -0.487 -40.156 -7.02 1 90 535 ASP B C 1
ATOM 10586 O O . ASP B 1 535 ? -1.192 -40.562 -6.094 1 90 535 ASP B O 1
ATOM 10590 N N . GLY B 1 536 ? -0.901 -39.969 -8.227 1 90.75 536 GLY B N 1
ATOM 10591 C CA . GLY B 1 536 ? -2.199 -40.5 -8.594 1 90.75 536 GLY B CA 1
ATOM 10592 C C . GLY B 1 536 ? -2.859 -39.75 -9.734 1 90.75 536 GLY B C 1
ATOM 10593 O O . GLY B 1 536 ? -2.209 -38.969 -10.43 1 90.75 536 GLY B O 1
ATOM 10594 N N . ASP B 1 537 ? -4.086 -40.219 -9.977 1 91.44 537 ASP B N 1
ATOM 10595 C CA . ASP B 1 537 ? -4.895 -39.531 -10.992 1 91.44 537 ASP B CA 1
ATOM 10596 C C . ASP B 1 537 ? -5.594 -38.312 -10.414 1 91.44 537 ASP B C 1
ATOM 10598 O O . ASP B 1 537 ? -6.098 -38.344 -9.289 1 91.44 537 ASP B O 1
ATOM 10602 N N . TYR B 1 538 ? -5.598 -37.281 -11.125 1 92.19 538 TYR B N 1
ATOM 10603 C CA . TYR B 1 538 ? -6.098 -36 -10.648 1 92.19 538 TYR B CA 1
ATOM 10604 C C . TYR B 1 538 ? -7.562 -36.094 -10.242 1 92.19 538 TYR B C 1
ATOM 10606 O O . TYR B 1 538 ? -7.957 -35.594 -9.188 1 92.19 538 TYR B O 1
ATOM 10614 N N . HIS B 1 539 ? -8.414 -36.75 -10.984 1 89.5 539 HIS B N 1
ATOM 10615 C CA . HIS B 1 539 ? -9.852 -36.812 -10.734 1 89.5 539 HIS B CA 1
ATOM 10616 C C . HIS B 1 539 ? -10.156 -37.625 -9.492 1 89.5 539 HIS B C 1
ATOM 10618 O O . HIS B 1 539 ? -11.109 -37.344 -8.766 1 89.5 539 HIS B O 1
ATOM 10624 N N . GLU B 1 540 ? -9.305 -38.531 -9.227 1 91.12 540 GLU B N 1
ATOM 10625 C CA . GLU B 1 540 ? -9.539 -39.406 -8.086 1 91.12 540 GLU B CA 1
ATOM 10626 C C . GLU B 1 540 ? -8.953 -38.812 -6.805 1 91.12 540 GLU B C 1
ATOM 10628 O O . GLU B 1 540 ? -9.508 -39 -5.719 1 91.12 540 GLU B O 1
ATOM 10633 N N . CYS B 1 541 ? -7.898 -38.094 -6.977 1 93.31 541 CYS B N 1
ATOM 10634 C CA . CYS B 1 541 ? -7.168 -37.656 -5.789 1 93.31 541 CYS B CA 1
ATOM 10635 C C . CYS B 1 541 ? -7.387 -36.156 -5.527 1 93.31 541 CYS B C 1
ATOM 10637 O O . CYS B 1 541 ? -6.695 -35.562 -4.695 1 93.31 541 CYS B O 1
ATOM 10639 N N . ALA B 1 542 ? -8.305 -35.594 -6.121 1 92.06 542 ALA B N 1
ATOM 10640 C CA . ALA B 1 542 ? -8.508 -34.156 -6 1 92.06 542 ALA B CA 1
ATOM 10641 C C . ALA B 1 542 ? -8.953 -33.781 -4.59 1 92.06 542 ALA B C 1
ATOM 10643 O O . ALA B 1 542 ? -8.469 -32.812 -4.023 1 92.06 542 ALA B O 1
ATOM 10644 N N . GLU B 1 543 ? -9.82 -34.531 -3.984 1 92.44 543 GLU B N 1
ATOM 10645 C CA . GLU B 1 543 ? -10.312 -34.219 -2.641 1 92.44 543 GLU B CA 1
ATOM 10646 C C . GLU B 1 543 ? -9.219 -34.469 -1.597 1 92.44 543 GLU B C 1
ATOM 10648 O O . GLU B 1 543 ? -9.117 -33.719 -0.619 1 92.44 543 GLU B O 1
ATOM 10653 N N . ASP B 1 544 ? -8.453 -35.469 -1.859 1 92.5 544 ASP B N 1
ATOM 10654 C CA . ASP B 1 544 ? -7.332 -35.719 -0.961 1 92.5 544 ASP B CA 1
ATOM 10655 C C . ASP B 1 544 ? -6.305 -34.594 -1.026 1 92.5 544 ASP B C 1
ATOM 10657 O O . ASP B 1 544 ? -5.703 -34.219 -0.012 1 92.5 544 ASP B O 1
ATOM 10661 N N . ALA B 1 545 ? -6.121 -34.156 -2.168 1 93.25 545 ALA B N 1
ATOM 10662 C CA . ALA B 1 545 ? -5.176 -33.062 -2.354 1 93.25 545 ALA B CA 1
ATOM 10663 C C . ALA B 1 545 ? -5.641 -31.797 -1.626 1 93.25 545 ALA B C 1
ATOM 10665 O O . ALA B 1 545 ? -4.832 -31.078 -1.042 1 93.25 545 ALA B O 1
ATOM 10666 N N . LYS B 1 546 ? -6.91 -31.578 -1.658 1 90.56 546 LYS B N 1
ATOM 10667 C CA . LYS B 1 546 ? -7.461 -30.422 -0.959 1 90.56 546 LYS B CA 1
ATOM 10668 C C . LYS B 1 546 ? -7.277 -30.562 0.55 1 90.56 546 LYS B C 1
ATOM 10670 O O . LYS B 1 546 ? -6.926 -29.594 1.226 1 90.56 546 LYS B O 1
ATOM 10675 N N . ALA B 1 547 ? -7.496 -31.672 1.049 1 92.06 547 ALA B N 1
ATOM 10676 C CA . ALA B 1 547 ? -7.316 -31.922 2.475 1 92.06 547 ALA B CA 1
ATOM 10677 C C . ALA B 1 547 ? -5.852 -31.797 2.877 1 92.06 547 ALA B C 1
ATOM 10679 O O . ALA B 1 547 ? -5.535 -31.234 3.928 1 92.06 547 ALA B O 1
ATOM 10680 N N . ALA B 1 548 ? -5 -32.312 2.01 1 92.19 548 ALA B N 1
ATOM 10681 C CA . ALA B 1 548 ? -3.566 -32.25 2.275 1 92.19 548 ALA B CA 1
ATOM 10682 C C . ALA B 1 548 ? -3.088 -30.797 2.248 1 92.19 548 ALA B C 1
ATOM 10684 O O . ALA B 1 548 ? -2.199 -30.406 3.014 1 92.19 548 ALA B O 1
ATOM 10685 N N . CYS B 1 549 ? -3.631 -30.078 1.35 1 91.25 549 CYS B N 1
ATOM 10686 C CA . CYS B 1 549 ? -3.275 -28.672 1.245 1 91.25 549 CYS B CA 1
ATOM 10687 C C . CYS B 1 549 ? -3.676 -27.922 2.506 1 91.25 549 CYS B C 1
ATOM 10689 O O . CYS B 1 549 ? -2.91 -27.094 3.006 1 91.25 549 CYS B O 1
ATOM 10691 N N . LYS B 1 550 ? -4.836 -28.203 3.047 1 90.31 550 LYS B N 1
ATOM 10692 C CA . LYS B 1 55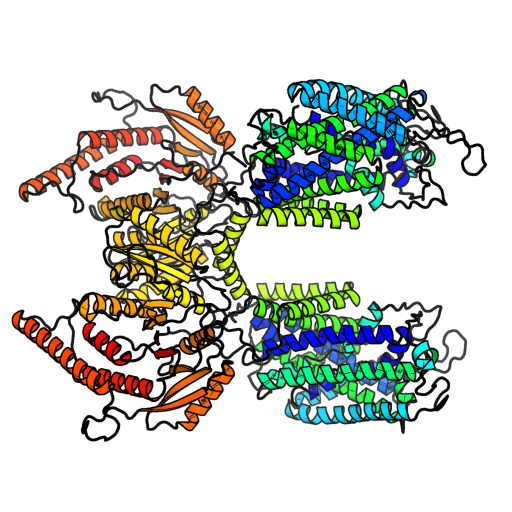0 ? -5.293 -27.578 4.281 1 90.31 550 LYS B CA 1
ATOM 10693 C C . LYS B 1 550 ? -4.406 -27.969 5.461 1 90.31 550 LYS B C 1
ATOM 10695 O O . LYS B 1 550 ? -4.094 -27.125 6.312 1 90.31 550 LYS B O 1
ATOM 10700 N N . GLN B 1 551 ? -4.016 -29.156 5.453 1 91.56 551 GLN B N 1
ATOM 10701 C CA . GLN B 1 551 ? -3.135 -29.625 6.516 1 91.56 551 GLN B CA 1
ATOM 10702 C C . GLN B 1 551 ? -1.77 -28.953 6.441 1 91.56 551 GLN B C 1
ATOM 10704 O O . GLN B 1 551 ? -1.214 -28.547 7.465 1 91.56 551 GLN B O 1
ATOM 10709 N N . LEU B 1 552 ? -1.242 -28.891 5.27 1 92.38 552 LEU B N 1
ATOM 10710 C CA . LEU B 1 552 ? 0.047 -28.234 5.074 1 92.38 552 LEU B CA 1
ATOM 10711 C C . LEU B 1 552 ? -0.038 -26.75 5.426 1 92.38 552 LEU B C 1
ATOM 10713 O O . LEU B 1 552 ? 0.88 -26.203 6.035 1 92.38 552 LEU B O 1
ATOM 10717 N N . GLY B 1 553 ? -1.1 -26.156 5.043 1 89.25 553 GLY B N 1
ATOM 10718 C CA . GLY B 1 553 ? -1.304 -24.766 5.375 1 89.25 553 GLY B CA 1
ATOM 10719 C C . GLY B 1 553 ? -1.362 -24.5 6.871 1 89.25 553 GLY B C 1
ATOM 10720 O O . GLY B 1 553 ? -0.741 -23.562 7.367 1 89.25 553 GLY B O 1
ATOM 10721 N N . THR B 1 554 ? -2.039 -25.344 7.566 1 88.75 554 THR B N 1
ATOM 10722 C CA . THR B 1 554 ? -2.146 -25.219 9.016 1 88.75 554 THR B CA 1
ATOM 10723 C C . THR B 1 554 ? -0.79 -25.453 9.68 1 88.75 554 THR B C 1
ATOM 10725 O O . THR B 1 554 ? -0.469 -24.812 10.68 1 88.75 554 THR B O 1
ATOM 10728 N N . TYR B 1 555 ? -0.092 -26.312 9.102 1 89.56 555 TYR B N 1
ATOM 10729 C CA . TYR B 1 555 ? 1.234 -26.609 9.633 1 89.56 555 TYR B CA 1
ATOM 10730 C C . TYR B 1 555 ? 2.164 -25.422 9.469 1 89.56 555 TYR B C 1
ATOM 10732 O O . TYR B 1 555 ? 2.932 -25.094 10.375 1 89.56 555 TYR B O 1
ATOM 10740 N N . ILE B 1 556 ? 2.143 -24.844 8.359 1 88.62 556 ILE B N 1
ATOM 10741 C CA . ILE B 1 556 ? 2.973 -23.688 8.062 1 88.62 556 ILE B CA 1
ATOM 10742 C C . ILE B 1 556 ? 2.617 -22.547 9.016 1 88.62 556 ILE B C 1
ATOM 10744 O O . ILE B 1 556 ? 3.502 -21.828 9.5 1 88.62 556 ILE B O 1
ATOM 10748 N N . ASP B 1 557 ? 1.347 -22.391 9.312 1 84.56 557 ASP B N 1
ATOM 10749 C CA . ASP B 1 557 ? 0.902 -21.344 10.242 1 84.56 557 ASP B CA 1
ATOM 10750 C C . ASP B 1 557 ? 1.354 -21.656 11.664 1 84.56 557 ASP B C 1
ATOM 10752 O O . ASP B 1 557 ? 1.711 -20.75 12.422 1 84.56 557 ASP B O 1
ATOM 10756 N N . TYR B 1 558 ? 1.309 -22.891 11.93 1 85.75 558 TYR B N 1
ATOM 10757 C CA . TYR B 1 558 ? 1.742 -23.328 13.25 1 85.75 558 TYR B CA 1
ATOM 10758 C C . TYR B 1 558 ? 3.223 -23.047 13.469 1 85.75 558 TYR B C 1
ATOM 10760 O O . TYR B 1 558 ? 3.631 -22.641 14.555 1 85.75 558 TYR B O 1
ATOM 10768 N N . LYS B 1 559 ? 4.051 -23.203 12.438 1 86.44 559 LYS B N 1
ATOM 10769 C CA . LYS B 1 559 ? 5.488 -22.953 12.523 1 86.44 559 LYS B CA 1
ATOM 10770 C C . LYS B 1 559 ? 5.816 -21.484 12.289 1 86.44 559 LYS B C 1
ATOM 10772 O O . LYS B 1 559 ? 6.984 -21.094 12.258 1 86.44 559 LYS B O 1
ATOM 10777 N N . ASN B 1 560 ? 4.77 -20.625 12.164 1 82 560 ASN B N 1
ATOM 10778 C CA . ASN B 1 560 ? 4.918 -19.188 11.945 1 82 560 ASN B CA 1
ATOM 10779 C C . ASN B 1 560 ? 5.805 -18.875 10.742 1 82 560 ASN B C 1
ATOM 10781 O O . ASN B 1 560 ? 6.68 -18.016 10.812 1 82 560 ASN B O 1
ATOM 10785 N N . CYS B 1 561 ? 5.668 -19.703 9.688 1 83.69 561 CYS B N 1
ATOM 10786 C CA . CYS B 1 561 ? 6.367 -19.453 8.43 1 83.69 561 CYS B CA 1
ATOM 10787 C C . CYS B 1 561 ? 5.508 -18.625 7.484 1 83.69 561 CYS B C 1
ATOM 10789 O O . CYS B 1 561 ? 4.297 -18.828 7.402 1 83.69 561 CYS B O 1
ATOM 10791 N N . GLU B 1 562 ? 6.098 -17.625 7.055 1 82.5 562 GLU B N 1
ATOM 10792 C CA . GLU B 1 562 ? 5.383 -16.844 6.059 1 82.5 562 GLU B CA 1
ATOM 10793 C C . GLU B 1 562 ? 5.441 -17.5 4.684 1 82.5 562 GLU B C 1
ATOM 10795 O O . GLU B 1 562 ? 6.496 -17.516 4.043 1 82.5 562 GLU B O 1
ATOM 10800 N N . GLY B 1 563 ? 4.422 -18.188 4.328 1 85.69 563 GLY B N 1
ATOM 10801 C CA . GLY B 1 563 ? 4.438 -18.844 3.033 1 85.69 563 GLY B CA 1
ATOM 10802 C C . GLY B 1 563 ? 3.078 -19.375 2.615 1 85.69 563 GLY B C 1
ATOM 10803 O O . GLY B 1 563 ? 2.082 -19.156 3.305 1 85.69 563 GLY B O 1
ATOM 10804 N N . VAL B 1 564 ? 3.006 -19.969 1.402 1 87.94 564 VAL B N 1
ATOM 10805 C CA . VAL B 1 564 ? 1.795 -20.547 0.824 1 87.94 564 VAL B CA 1
ATOM 10806 C C . VAL B 1 564 ? 1.992 -22.047 0.593 1 87.94 564 VAL B C 1
ATOM 10808 O O . VAL B 1 564 ? 3.1 -22.484 0.283 1 87.94 564 VAL B O 1
ATOM 10811 N N . ALA B 1 565 ? 0.936 -22.766 0.88 1 91.56 565 ALA B N 1
ATOM 10812 C CA . ALA B 1 565 ? 0.958 -24.203 0.667 1 91.56 565 ALA B CA 1
ATOM 10813 C C . ALA B 1 565 ? 0.291 -24.578 -0.655 1 91.56 565 ALA B C 1
ATOM 10815 O O . ALA B 1 565 ? -0.752 -24.031 -1.008 1 91.56 565 ALA B O 1
ATOM 10816 N N . GLU B 1 566 ? 0.954 -25.484 -1.415 1 91.75 566 GLU B N 1
ATOM 10817 C CA . GLU B 1 566 ? 0.414 -25.969 -2.68 1 91.75 566 GLU B CA 1
ATOM 10818 C C . GLU B 1 566 ? 0.621 -27.484 -2.82 1 91.75 566 GLU B C 1
ATOM 10820 O O . GLU B 1 566 ? 1.683 -28 -2.473 1 91.75 566 GLU B O 1
ATOM 10825 N N . ILE B 1 567 ? -0.413 -28.172 -3.178 1 93.38 567 ILE B N 1
ATOM 10826 C CA . ILE B 1 567 ? -0.331 -29.609 -3.445 1 93.38 567 ILE B CA 1
ATOM 10827 C C . ILE B 1 567 ? -0.721 -29.875 -4.898 1 93.38 567 ILE B C 1
ATOM 10829 O O . ILE B 1 567 ? -1.722 -29.359 -5.387 1 93.38 567 ILE B O 1
ATOM 10833 N N . VAL B 1 568 ? 0.072 -30.625 -5.613 1 93.5 568 VAL B N 1
ATOM 10834 C CA . VAL B 1 568 ? -0.183 -30.969 -7.008 1 93.5 568 VAL B CA 1
ATOM 10835 C C . VAL B 1 568 ? -0.314 -32.5 -7.156 1 93.5 568 VAL B C 1
ATOM 10837 O O . VAL B 1 568 ? 0.446 -33.25 -6.547 1 93.5 568 VAL B O 1
ATOM 10840 N N . VAL B 1 569 ? -1.326 -32.906 -7.879 1 95.62 569 VAL B N 1
ATOM 10841 C CA . VAL B 1 569 ? -1.523 -34.312 -8.18 1 95.62 569 VAL B CA 1
ATOM 10842 C C . VAL B 1 569 ? -0.939 -34.625 -9.555 1 95.62 569 VAL B C 1
ATOM 10844 O O . VAL B 1 569 ? -1.246 -33.969 -10.539 1 95.62 569 VAL B O 1
ATOM 10847 N N . ALA B 1 570 ? -0.073 -35.5 -9.625 1 93.25 570 ALA B N 1
ATOM 10848 C CA . ALA B 1 570 ? 0.535 -35.969 -10.875 1 93.25 570 ALA B CA 1
ATOM 10849 C C . ALA B 1 570 ? 0.787 -37.469 -10.859 1 93.25 570 ALA B C 1
ATOM 10851 O O . ALA B 1 570 ? 0.895 -38.062 -9.781 1 93.25 570 ALA B O 1
ATOM 10852 N N . PRO B 1 571 ? 0.847 -38.031 -12.039 1 91.38 571 PRO B N 1
ATOM 10853 C CA . PRO B 1 571 ? 1.082 -39.5 -12.102 1 91.38 571 PRO B CA 1
ATOM 10854 C C . PRO B 1 571 ? 2.469 -39.875 -11.602 1 91.38 571 PRO B C 1
ATOM 10856 O O . PRO B 1 571 ? 2.66 -41 -11.133 1 91.38 571 PRO B O 1
ATOM 10859 N N . SER B 1 572 ? 3.467 -39 -11.75 1 90.38 572 SER B N 1
ATOM 10860 C CA . SER B 1 572 ? 4.82 -39.25 -11.258 1 90.38 572 SER B CA 1
ATOM 10861 C C . SER B 1 572 ? 5.426 -37.969 -10.656 1 90.38 572 SER B C 1
ATOM 10863 O O . SER B 1 572 ? 4.969 -36.875 -10.938 1 90.38 572 SER B O 1
ATOM 10865 N N . MET B 1 573 ? 6.418 -38.188 -9.875 1 90.88 573 MET B N 1
ATOM 10866 C CA . MET B 1 573 ? 7.09 -37.094 -9.211 1 90.88 573 MET B CA 1
ATOM 10867 C C . MET B 1 573 ? 7.82 -36.219 -10.219 1 90.88 573 MET B C 1
ATOM 10869 O O . MET B 1 573 ? 7.82 -34.969 -10.102 1 90.88 573 MET B O 1
ATOM 10873 N N . SER B 1 574 ? 8.391 -36.812 -11.211 1 90.56 574 SER B N 1
ATOM 10874 C CA . SER B 1 574 ? 9.148 -36.062 -12.211 1 90.56 574 SER B CA 1
ATOM 10875 C C . SER B 1 574 ? 8.227 -35.188 -13.055 1 90.56 574 SER B C 1
ATOM 10877 O O . SER B 1 574 ? 8.547 -34.031 -13.328 1 90.56 574 SER B O 1
ATOM 10879 N N . GLU B 1 575 ? 7.102 -35.719 -13.406 1 90.56 575 GLU B N 1
ATOM 10880 C CA . GLU B 1 575 ? 6.148 -34.969 -14.203 1 90.56 575 GLU B CA 1
ATOM 10881 C C . GLU B 1 575 ? 5.52 -33.844 -13.375 1 90.56 575 GLU B C 1
ATOM 10883 O O . GLU B 1 575 ? 5.297 -32.75 -13.883 1 90.56 575 GLU B O 1
ATOM 10888 N N . GLY B 1 576 ? 5.23 -34.188 -12.172 1 92.06 576 GLY B N 1
ATOM 10889 C CA . GLY B 1 576 ? 4.676 -33.188 -11.289 1 92.06 576 GLY B CA 1
ATOM 10890 C C . GLY B 1 576 ? 5.613 -32.031 -11.055 1 92.06 576 GLY B C 1
ATOM 10891 O O . GLY B 1 576 ? 5.195 -30.859 -11.102 1 92.06 576 GLY B O 1
ATOM 10892 N N . PHE B 1 577 ? 6.836 -32.344 -10.828 1 94 577 PHE B N 1
ATOM 10893 C CA . PHE B 1 577 ? 7.812 -31.281 -10.562 1 94 577 PHE B CA 1
ATOM 10894 C C . PHE B 1 577 ? 8.039 -30.422 -11.805 1 94 577 PHE B C 1
ATOM 10896 O O . PHE B 1 577 ? 8.242 -29.219 -11.711 1 94 577 PHE B O 1
ATOM 10903 N N . ARG B 1 578 ? 8.086 -31.016 -12.953 1 93 578 ARG B N 1
ATOM 10904 C CA . ARG B 1 578 ? 8.25 -30.281 -14.203 1 93 578 ARG B CA 1
ATOM 10905 C C . ARG B 1 578 ? 7.129 -29.266 -14.383 1 93 578 ARG B C 1
ATOM 10907 O O . ARG B 1 578 ? 7.367 -28.141 -14.852 1 93 578 ARG B O 1
ATOM 10914 N N . GLY B 1 579 ? 5.961 -29.641 -14.031 1 90.88 579 GLY B N 1
ATOM 10915 C CA . GLY B 1 579 ? 4.848 -28.703 -14.086 1 90.88 579 GLY B CA 1
ATOM 10916 C C . GLY B 1 579 ? 4.969 -27.578 -13.086 1 90.88 579 GLY B C 1
ATOM 10917 O O . GLY B 1 579 ? 4.68 -26.422 -13.414 1 90.88 579 GLY B O 1
ATOM 10918 N N . ILE B 1 580 ? 5.457 -27.891 -11.977 1 93.81 580 ILE B N 1
ATOM 10919 C CA . ILE B 1 580 ? 5.562 -26.922 -10.891 1 93.81 580 ILE B CA 1
ATOM 10920 C C . ILE B 1 580 ? 6.625 -25.875 -11.227 1 93.81 580 ILE B C 1
ATOM 10922 O O . ILE B 1 580 ? 6.402 -24.672 -11.055 1 93.81 580 ILE B O 1
ATOM 10926 N N . VAL B 1 581 ? 7.734 -26.281 -11.664 1 92.81 581 VAL B N 1
ATOM 10927 C CA . VAL B 1 581 ? 8.875 -25.406 -11.891 1 92.81 581 VAL B CA 1
ATOM 10928 C C . VAL B 1 581 ? 8.539 -24.406 -13.008 1 92.81 581 VAL B C 1
ATOM 10930 O O . VAL B 1 581 ? 9.047 -23.281 -13.016 1 92.81 581 VAL B O 1
ATOM 10933 N N . GLN B 1 582 ? 7.598 -24.75 -13.883 1 91.5 582 GLN B N 1
ATOM 10934 C CA . GLN B 1 582 ? 7.242 -23.891 -15.016 1 91.5 582 GLN B CA 1
ATOM 10935 C C . GLN B 1 582 ? 6.129 -22.922 -14.633 1 91.5 582 GLN B C 1
ATOM 10937 O O . GLN B 1 582 ? 6.117 -21.781 -15.102 1 91.5 582 GLN B O 1
ATOM 10942 N N . THR B 1 583 ? 5.207 -23.391 -13.789 1 89.5 583 THR B N 1
ATOM 10943 C CA . THR B 1 583 ? 3.953 -22.656 -13.695 1 89.5 583 THR B CA 1
ATOM 10944 C C . THR B 1 583 ? 3.816 -21.984 -12.328 1 89.5 583 THR B C 1
ATOM 10946 O O . THR B 1 583 ? 3.037 -21.047 -12.164 1 89.5 583 THR B O 1
ATOM 10949 N N . MET B 1 584 ? 4.574 -22.422 -11.477 1 91.12 584 MET B N 1
ATOM 10950 C CA . MET B 1 584 ? 4.363 -21.938 -10.109 1 91.12 584 MET B CA 1
ATOM 10951 C C . MET B 1 584 ? 4.742 -20.469 -9.992 1 91.12 584 MET B C 1
ATOM 10953 O O . MET B 1 584 ? 5.793 -20.047 -10.484 1 91.12 584 MET B O 1
ATOM 10957 N N . GLY B 1 585 ? 3.754 -19.703 -9.391 1 87.12 585 GLY B N 1
ATOM 10958 C CA . GLY B 1 585 ? 4.016 -18.281 -9.156 1 87.12 585 GLY B CA 1
ATOM 10959 C C . GLY B 1 585 ? 3.377 -17.375 -10.188 1 87.12 585 GLY B C 1
ATOM 10960 O O . GLY B 1 585 ? 2.73 -17.859 -11.125 1 87.12 585 GLY B O 1
ATOM 10961 N N . LEU B 1 586 ? 3.479 -16.031 -9.945 1 84.44 586 LEU B N 1
ATOM 10962 C CA . LEU B 1 586 ? 2.906 -15.031 -10.836 1 84.44 586 LEU B CA 1
ATOM 10963 C C . LEU B 1 586 ? 3.891 -13.891 -11.078 1 84.44 586 LEU B C 1
ATOM 10965 O O . LEU B 1 586 ? 4.363 -13.266 -10.133 1 84.44 586 LEU B O 1
ATOM 10969 N N . GLY B 1 587 ? 4.172 -13.742 -12.32 1 80.75 587 GLY B N 1
ATOM 10970 C CA . GLY B 1 587 ? 5.055 -12.633 -12.641 1 80.75 587 GLY B CA 1
ATOM 10971 C C . GLY B 1 587 ? 6.398 -12.711 -11.945 1 80.75 587 GLY B C 1
ATOM 10972 O O . GLY B 1 587 ? 7.082 -13.742 -12.023 1 80.75 587 GLY B O 1
ATOM 10973 N N . ASN B 1 588 ? 6.707 -11.656 -11.141 1 82.06 588 ASN B N 1
ATOM 10974 C CA . ASN B 1 588 ? 8 -11.602 -10.469 1 82.06 588 ASN B CA 1
ATOM 10975 C C . ASN B 1 588 ? 7.957 -12.289 -9.109 1 82.06 588 ASN B C 1
ATOM 10977 O O . ASN B 1 588 ? 8.961 -12.336 -8.398 1 82.06 588 ASN B O 1
ATOM 10981 N N . LEU B 1 589 ? 6.824 -12.961 -8.844 1 86.75 589 LEU B N 1
ATOM 10982 C CA . LEU B 1 589 ? 6.719 -13.734 -7.609 1 86.75 589 LEU B CA 1
ATOM 10983 C C . LEU B 1 589 ? 6.887 -15.227 -7.887 1 86.75 589 LEU B C 1
ATOM 10985 O O . LEU B 1 589 ? 6.32 -16.062 -7.18 1 86.75 589 LEU B O 1
ATOM 10989 N N . LYS B 1 590 ? 7.566 -15.477 -8.891 1 89.94 590 LYS B N 1
ATOM 10990 C CA . LYS B 1 590 ? 7.941 -16.859 -9.156 1 89.94 590 LYS B CA 1
ATOM 10991 C C . LYS B 1 590 ? 9.109 -17.297 -8.273 1 89.94 590 LYS B C 1
ATOM 10993 O O . LYS B 1 590 ? 10.008 -16.5 -7.996 1 89.94 590 LYS B O 1
ATOM 10998 N N . PRO B 1 591 ? 9.039 -18.531 -7.832 1 92.12 591 PRO B N 1
ATOM 10999 C CA . PRO B 1 591 ? 10.164 -19 -7.016 1 92.12 591 PRO B CA 1
ATOM 11000 C C . PRO B 1 591 ? 11.492 -18.953 -7.766 1 92.12 591 PRO B C 1
ATOM 11002 O O . PRO B 1 591 ? 11.539 -19.219 -8.969 1 92.12 591 PRO B O 1
ATOM 11005 N N . ASN B 1 592 ? 12.539 -18.578 -7.102 1 91.69 592 ASN B N 1
ATOM 11006 C CA . ASN B 1 592 ? 13.852 -18.469 -7.723 1 91.69 592 ASN B CA 1
ATOM 11007 C C . ASN B 1 592 ? 14.82 -19.516 -7.156 1 91.69 592 ASN B C 1
ATOM 11009 O O . ASN B 1 592 ? 15.859 -19.797 -7.762 1 91.69 592 ASN B O 1
ATOM 11013 N N . ILE B 1 593 ? 14.461 -20.172 -6.047 1 94 593 ILE B N 1
ATOM 11014 C CA . ILE B 1 593 ? 15.297 -21.188 -5.41 1 94 593 ILE B CA 1
ATOM 11015 C C . ILE B 1 593 ? 14.461 -22.422 -5.082 1 94 593 ILE B C 1
ATOM 11017 O O . ILE B 1 593 ? 13.344 -22.297 -4.559 1 94 593 ILE B O 1
ATOM 11021 N N . VAL B 1 594 ? 14.945 -23.5 -5.461 1 95.94 594 VAL B N 1
ATOM 11022 C CA . VAL B 1 594 ? 14.305 -24.75 -5.086 1 95.94 594 VAL B CA 1
ATOM 11023 C C . VAL B 1 594 ? 15.102 -25.438 -3.975 1 95.94 594 VAL B C 1
ATOM 11025 O O . VAL B 1 594 ? 16.312 -25.625 -4.102 1 95.94 594 VAL B O 1
ATOM 11028 N N . VAL B 1 595 ? 14.469 -25.766 -2.895 1 96.06 595 VAL B N 1
ATOM 11029 C CA . VAL B 1 595 ? 15.117 -26.375 -1.741 1 96.06 595 VAL B CA 1
ATOM 11030 C C . VAL B 1 595 ? 14.57 -27.781 -1.53 1 96.06 595 VAL B C 1
ATOM 11032 O O . VAL B 1 595 ? 13.359 -27.984 -1.519 1 96.06 595 VAL B O 1
ATOM 11035 N N . MET B 1 596 ? 15.461 -28.734 -1.405 1 94.06 596 MET B N 1
ATOM 11036 C CA . MET B 1 596 ? 15.031 -30.109 -1.146 1 94.06 596 MET B CA 1
ATOM 11037 C C . MET B 1 596 ? 16.031 -30.828 -0.256 1 94.06 596 MET B C 1
ATOM 11039 O O . MET B 1 596 ? 17.188 -30.391 -0.121 1 94.06 596 MET B O 1
ATOM 11043 N N . ARG B 1 597 ? 15.617 -31.859 0.349 1 93.12 597 ARG B N 1
ATOM 11044 C CA . ARG B 1 597 ? 16.469 -32.719 1.181 1 93.12 597 ARG B CA 1
ATOM 11045 C C . ARG B 1 597 ? 17.25 -33.688 0.329 1 93.12 597 ARG B C 1
ATOM 11047 O O . ARG B 1 597 ? 16.734 -34.219 -0.651 1 93.12 597 ARG B O 1
ATOM 11054 N N . TYR B 1 598 ? 18.5 -33.938 0.652 1 93.62 598 TYR B N 1
ATOM 11055 C CA . TYR B 1 598 ? 19.297 -34.969 -0.008 1 93.62 598 TYR B CA 1
ATOM 11056 C C . TYR B 1 598 ? 18.797 -36.344 0.349 1 93.62 598 TYR B C 1
ATOM 11058 O O . TYR B 1 598 ? 18.516 -36.625 1.516 1 93.62 598 TYR B O 1
ATOM 11066 N N . PRO B 1 599 ? 18.594 -37.156 -0.695 1 91.38 599 PRO B N 1
ATOM 11067 C CA . PRO B 1 599 ? 18.172 -38.531 -0.413 1 91.38 599 PRO B CA 1
ATOM 11068 C C . PRO B 1 599 ? 19.297 -39.406 0.139 1 91.38 599 PRO B C 1
ATOM 11070 O O . PRO B 1 599 ? 19.969 -40.125 -0.621 1 91.38 599 PRO B O 1
ATOM 11073 N N . GLU B 1 600 ? 19.453 -39.531 1.313 1 86.31 600 GLU B N 1
ATOM 11074 C CA . GLU B 1 600 ? 20.547 -40.25 1.945 1 86.31 600 GLU B CA 1
ATOM 11075 C C . GLU B 1 600 ? 20.328 -41.75 1.867 1 86.31 600 GLU B C 1
ATOM 11077 O O . GLU B 1 600 ? 21.281 -42.531 1.804 1 86.31 600 GLU B O 1
ATOM 11082 N N . ILE B 1 601 ? 19.109 -42.188 1.793 1 82 601 ILE B N 1
ATOM 11083 C CA . ILE B 1 601 ? 18.844 -43.625 1.824 1 82 601 ILE B CA 1
ATOM 11084 C C . ILE B 1 601 ? 18.391 -44.094 0.445 1 82 601 ILE B C 1
ATOM 11086 O O . ILE B 1 601 ? 17.516 -44.969 0.335 1 82 601 ILE B O 1
ATOM 11090 N N . TRP B 1 602 ? 18.969 -43.562 -0.592 1 86.06 602 TRP B N 1
ATOM 11091 C CA . TRP B 1 602 ? 18.516 -43.906 -1.938 1 86.06 602 TRP B CA 1
ATOM 11092 C C . TRP B 1 602 ? 18.922 -45.312 -2.303 1 86.06 602 TRP B C 1
ATOM 11094 O O . TRP B 1 602 ? 18.219 -46 -3.053 1 86.06 602 TRP B O 1
ATOM 11104 N N . ARG B 1 603 ? 20.031 -45.844 -1.716 1 84.06 603 ARG B N 1
ATOM 11105 C CA . ARG B 1 603 ? 20.531 -47.188 -2.041 1 84.06 603 ARG B CA 1
ATOM 11106 C C . ARG B 1 603 ? 19.594 -48.25 -1.489 1 84.06 603 ARG B C 1
ATOM 11108 O O . ARG B 1 603 ? 19.391 -49.281 -2.129 1 84.06 603 ARG B O 1
ATOM 11115 N N . ARG B 1 604 ? 19.047 -47.969 -0.387 1 78.75 604 ARG B N 1
ATOM 11116 C CA . ARG B 1 604 ? 18.203 -48.938 0.292 1 78.75 604 ARG B CA 1
ATOM 11117 C C . ARG B 1 604 ? 16.781 -48.875 -0.23 1 78.75 604 ARG B C 1
ATOM 11119 O O . ARG B 1 604 ? 16.094 -49.906 -0.299 1 78.75 604 ARG B O 1
ATOM 11126 N N . GLU B 1 605 ? 16.359 -47.781 -0.622 1 74.38 605 GLU B N 1
ATOM 11127 C CA . GLU B 1 605 ? 14.945 -47.594 -0.97 1 74.38 605 GLU B CA 1
ATOM 11128 C C . GLU B 1 605 ? 14.688 -47.969 -2.428 1 74.38 605 GLU B C 1
ATOM 11130 O O . GLU B 1 605 ? 13.891 -48.875 -2.717 1 74.38 605 GLU B O 1
ATOM 11135 N N . ASN B 1 606 ? 15.211 -47.25 -3.33 1 77.81 606 ASN B N 1
ATOM 11136 C CA . ASN B 1 606 ? 15.016 -47.5 -4.758 1 77.81 606 ASN B CA 1
ATOM 11137 C C . ASN B 1 606 ? 16.25 -47.094 -5.566 1 77.81 606 ASN B C 1
ATOM 11139 O O . ASN B 1 606 ? 16.516 -45.906 -5.75 1 77.81 606 ASN B O 1
ATOM 11143 N N . LEU B 1 607 ? 16.844 -48.031 -6.094 1 77.62 607 LEU B N 1
ATOM 11144 C CA . LEU B 1 607 ? 18.141 -47.844 -6.746 1 77.62 607 LEU B CA 1
ATOM 11145 C C . LEU B 1 607 ? 17.984 -47.125 -8.062 1 77.62 607 LEU B C 1
ATOM 11147 O O . LEU B 1 607 ? 18.938 -46.469 -8.531 1 77.62 607 LEU B O 1
ATOM 11151 N N . THR B 1 608 ? 16.828 -47.094 -8.656 1 81.31 608 THR B N 1
ATOM 11152 C CA . THR B 1 608 ? 16.734 -46.562 -10 1 81.31 608 THR B CA 1
ATOM 11153 C C . THR B 1 608 ? 15.828 -45.344 -10.023 1 81.31 608 THR B C 1
ATOM 11155 O O . THR B 1 608 ? 16.203 -44.281 -10.555 1 81.31 608 THR B O 1
ATOM 11158 N N . GLU B 1 609 ? 14.766 -45.312 -9.367 1 85.75 609 GLU B N 1
ATOM 11159 C CA . GLU B 1 609 ? 13.773 -44.25 -9.484 1 85.75 609 GLU B CA 1
ATOM 11160 C C . GLU B 1 609 ? 14.234 -42.969 -8.789 1 85.75 609 GLU B C 1
ATOM 11162 O O . GLU B 1 609 ? 14.102 -41.875 -9.336 1 85.75 609 GLU B O 1
ATOM 11167 N N . ILE B 1 610 ? 14.812 -43.125 -7.602 1 90.25 610 ILE B N 1
ATOM 11168 C CA . ILE B 1 610 ? 15.195 -41.969 -6.812 1 90.25 610 ILE B CA 1
ATOM 11169 C C . ILE B 1 610 ? 16.328 -41.219 -7.512 1 90.25 610 ILE B C 1
ATOM 11171 O O . ILE B 1 610 ? 16.25 -40 -7.707 1 90.25 610 ILE B O 1
ATOM 11175 N N . PRO B 1 611 ? 17.359 -41.938 -7.996 1 91.5 611 PRO B N 1
ATOM 11176 C CA . PRO B 1 611 ? 18.438 -41.219 -8.695 1 91.5 611 PRO B CA 1
ATOM 11177 C C . PRO B 1 611 ? 17.953 -40.562 -9.969 1 91.5 611 PRO B C 1
ATOM 11179 O O . PRO B 1 611 ? 18.328 -39.406 -10.25 1 91.5 611 PRO B O 1
ATOM 11182 N N . THR B 1 612 ? 17.109 -41.188 -10.695 1 90.56 612 THR B N 1
ATOM 11183 C CA . THR B 1 612 ? 16.594 -40.625 -11.938 1 90.56 612 THR B CA 1
ATOM 11184 C C . THR B 1 612 ? 15.766 -39.375 -11.648 1 90.56 612 THR B C 1
ATOM 11186 O O . THR B 1 612 ? 15.867 -38.375 -12.367 1 90.56 612 THR B O 1
ATOM 11189 N N . THR B 1 613 ? 14.969 -39.438 -10.633 1 91.62 613 THR B N 1
ATOM 11190 C CA . THR B 1 613 ? 14.148 -38.281 -10.25 1 91.62 613 THR B CA 1
ATOM 11191 C C . THR B 1 613 ? 15.016 -37.156 -9.727 1 91.62 613 THR B C 1
ATOM 11193 O O . THR B 1 613 ? 14.773 -36 -10.039 1 91.62 613 THR B O 1
ATOM 11196 N N . PHE B 1 614 ? 15.961 -37.531 -8.93 1 93.62 614 PHE B N 1
ATOM 11197 C CA . PHE B 1 614 ? 16.859 -36.531 -8.352 1 93.62 614 PHE B CA 1
ATOM 11198 C C . PHE B 1 614 ? 17.609 -35.781 -9.438 1 93.62 614 PHE B C 1
ATOM 11200 O O . PHE B 1 614 ? 17.641 -34.562 -9.438 1 93.62 614 PHE B O 1
ATOM 11207 N N . VAL B 1 615 ? 18.172 -36.469 -10.344 1 92.94 615 VAL B N 1
ATOM 11208 C CA . VAL B 1 615 ? 18.922 -35.844 -11.445 1 92.94 615 VAL B CA 1
ATOM 11209 C C . VAL B 1 615 ? 17.953 -35.094 -12.359 1 92.94 615 VAL B C 1
ATOM 11211 O O . VAL B 1 615 ? 18.281 -34 -12.867 1 92.94 615 VAL B O 1
ATOM 11214 N N . GLY B 1 616 ? 16.797 -35.656 -12.539 1 91.19 616 GLY B N 1
ATOM 11215 C CA . GLY B 1 616 ? 15.781 -35 -13.336 1 91.19 616 GLY B CA 1
ATOM 11216 C C . GLY B 1 616 ? 15.375 -33.625 -12.773 1 91.19 616 GLY B C 1
ATOM 11217 O O . GLY B 1 616 ? 15.203 -32.688 -13.523 1 91.19 616 GLY B O 1
ATOM 11218 N N . ILE B 1 617 ? 15.234 -33.531 -11.5 1 93.75 617 ILE B N 1
ATOM 11219 C CA . ILE B 1 617 ? 14.844 -32.312 -10.828 1 93.75 617 ILE B CA 1
ATOM 11220 C C . ILE B 1 617 ? 15.945 -31.266 -11.008 1 93.75 617 ILE B C 1
ATOM 11222 O O . ILE B 1 617 ? 15.656 -30.094 -11.312 1 93.75 617 ILE B O 1
ATOM 11226 N N . ILE B 1 618 ? 17.156 -31.625 -10.844 1 94.31 618 ILE B N 1
ATOM 11227 C CA . ILE B 1 618 ? 18.281 -30.688 -10.984 1 94.31 618 ILE B CA 1
ATOM 11228 C C . ILE B 1 618 ? 18.328 -30.172 -12.414 1 94.31 618 ILE B C 1
ATOM 11230 O O . ILE B 1 618 ? 18.5 -28.969 -12.641 1 94.31 618 ILE B O 1
ATOM 11234 N N . ASN B 1 619 ? 18.172 -31.047 -13.359 1 92.94 619 ASN B N 1
ATOM 11235 C CA . ASN B 1 619 ? 18.203 -30.641 -14.766 1 92.94 619 ASN B CA 1
ATOM 11236 C C . ASN B 1 619 ? 17.047 -29.703 -15.102 1 92.94 619 ASN B C 1
ATOM 11238 O O . ASN B 1 619 ? 17.234 -28.734 -15.852 1 92.94 619 ASN B O 1
ATOM 11242 N N . ASP B 1 620 ? 15.906 -30.031 -14.594 1 94.25 620 ASP B N 1
ATOM 11243 C CA . ASP B 1 620 ? 14.758 -29.156 -14.812 1 94.25 620 ASP B CA 1
ATOM 11244 C C . ASP B 1 620 ? 15.008 -27.766 -14.234 1 94.25 620 ASP B C 1
ATOM 11246 O O . ASP B 1 620 ? 14.617 -26.766 -14.828 1 94.25 620 ASP B O 1
ATOM 11250 N N . CYS B 1 621 ? 15.617 -27.703 -13.117 1 93.88 621 CYS B N 1
ATOM 11251 C CA . CYS B 1 621 ? 15.922 -26.406 -12.492 1 93.88 621 CYS B CA 1
ATOM 11252 C C . CYS B 1 621 ? 16.938 -25.625 -13.32 1 93.88 621 CYS B C 1
ATOM 11254 O O . CYS B 1 621 ? 16.828 -24.406 -13.445 1 93.88 621 CYS B O 1
ATOM 11256 N N . ILE B 1 622 ? 17.906 -26.297 -13.867 1 91.31 622 ILE B N 1
ATOM 11257 C CA . ILE B 1 622 ? 18.922 -25.656 -14.695 1 91.31 622 ILE B CA 1
ATOM 11258 C C . ILE B 1 622 ? 18.266 -25.078 -15.945 1 91.31 622 ILE B C 1
ATOM 11260 O O . ILE B 1 622 ? 18.562 -23.938 -16.328 1 91.31 622 ILE B O 1
ATOM 11264 N N . VAL B 1 623 ? 17.375 -25.875 -16.469 1 91.62 623 VAL B N 1
ATOM 11265 C CA . VAL B 1 623 ? 16.703 -25.438 -17.688 1 91.62 623 VAL B CA 1
ATOM 11266 C C . VAL B 1 623 ? 15.805 -24.234 -17.375 1 91.62 623 VAL B C 1
ATOM 11268 O O . VAL B 1 623 ? 15.719 -23.297 -18.172 1 91.62 623 VAL B O 1
ATOM 11271 N N . ALA B 1 624 ? 15.172 -24.266 -16.281 1 92.12 624 ALA B N 1
ATOM 11272 C CA . ALA B 1 624 ? 14.273 -23.188 -15.867 1 92.12 624 ALA B CA 1
ATOM 11273 C C . ALA B 1 624 ? 15.055 -22.016 -15.289 1 92.12 624 ALA B C 1
ATOM 11275 O O . ALA B 1 624 ? 14.477 -20.984 -14.969 1 92.12 624 ALA B O 1
ATOM 11276 N N . ASN B 1 625 ? 16.328 -22.062 -15.156 1 89.19 625 ASN B N 1
ATOM 11277 C CA . ASN B 1 625 ? 17.203 -21.031 -14.609 1 89.19 625 ASN B CA 1
ATOM 11278 C C . ASN B 1 625 ? 16.812 -20.688 -13.172 1 89.19 625 ASN B C 1
ATOM 11280 O O . ASN B 1 625 ? 16.625 -19.5 -12.852 1 89.19 625 ASN B O 1
ATOM 1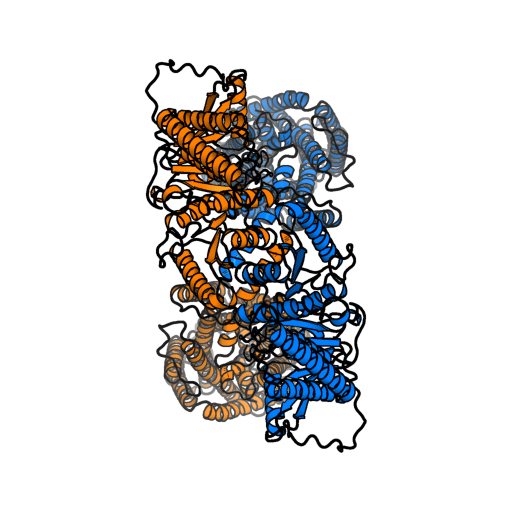1284 N N . LYS B 1 626 ? 16.594 -21.703 -12.398 1 92.69 626 LYS B N 1
ATOM 11285 C CA . LYS B 1 626 ? 16.344 -21.578 -10.961 1 92.69 626 LYS B CA 1
ATOM 11286 C C . LYS B 1 626 ? 17.484 -22.156 -10.141 1 92.69 626 LYS B C 1
ATOM 11288 O O . LYS B 1 626 ? 18.156 -23.094 -10.578 1 92.69 626 LYS B O 1
ATOM 11293 N N . ALA B 1 627 ? 17.75 -21.531 -9.062 1 93.12 627 ALA B N 1
ATOM 11294 C CA . ALA B 1 627 ? 18.797 -22.031 -8.18 1 93.12 627 ALA B CA 1
ATOM 11295 C C . ALA B 1 627 ? 18.312 -23.25 -7.402 1 93.12 627 ALA B C 1
ATOM 11297 O O . ALA B 1 627 ? 17.109 -23.453 -7.238 1 93.12 627 ALA B O 1
ATOM 11298 N N . VAL B 1 628 ? 19.25 -24.109 -7.051 1 94.5 628 VAL B N 1
ATOM 11299 C CA . VAL B 1 628 ? 18.922 -25.328 -6.309 1 94.5 628 VAL B CA 1
ATOM 11300 C C . VAL B 1 628 ? 19.75 -25.391 -5.027 1 94.5 628 VAL B C 1
ATOM 11302 O O . VAL B 1 628 ? 20.953 -25.125 -5.039 1 94.5 628 VAL B O 1
ATOM 11305 N N . VAL B 1 629 ? 19.094 -25.625 -4 1 95.31 629 VAL B N 1
ATOM 11306 C CA . VAL B 1 629 ? 19.75 -25.812 -2.713 1 95.31 629 VAL B CA 1
ATOM 11307 C C . VAL B 1 629 ? 19.328 -27.172 -2.127 1 95.31 629 VAL B C 1
ATOM 11309 O O . VAL B 1 629 ? 18.156 -27.406 -1.86 1 95.31 629 VAL B O 1
ATOM 11312 N N . ILE B 1 630 ? 20.297 -28.047 -1.996 1 95.88 630 ILE B N 1
ATOM 11313 C CA . ILE B 1 630 ? 20.062 -29.359 -1.431 1 95.88 630 ILE B CA 1
ATOM 11314 C C . ILE B 1 630 ? 20.656 -29.438 -0.03 1 95.88 630 ILE B C 1
ATOM 11316 O O . ILE B 1 630 ? 21.844 -29.156 0.158 1 95.88 630 ILE B O 1
ATOM 11320 N N . VAL B 1 631 ? 19.891 -29.875 0.917 1 94.94 631 VAL B N 1
ATOM 11321 C CA . VAL B 1 631 ? 20.328 -29.906 2.311 1 94.94 631 VAL B CA 1
ATOM 11322 C C . VAL B 1 631 ? 20.609 -31.344 2.734 1 94.94 631 VAL B C 1
ATOM 11324 O O . VAL B 1 631 ? 19.719 -32.188 2.66 1 94.94 631 VAL B O 1
ATOM 11327 N N . LYS B 1 632 ? 21.812 -31.578 3.047 1 94.75 632 LYS B N 1
ATOM 11328 C CA . LYS B 1 632 ? 22.203 -32.844 3.645 1 94.75 632 LYS B CA 1
ATOM 11329 C C . LYS B 1 632 ? 22.312 -32.719 5.16 1 94.75 632 LYS B C 1
ATOM 11331 O O . LYS B 1 632 ? 22.859 -31.75 5.68 1 94.75 632 LYS B O 1
ATOM 11336 N N . GLY B 1 633 ? 21.844 -33.656 5.934 1 91.38 633 GLY B N 1
ATOM 11337 C CA . GLY B 1 633 ? 21.906 -33.656 7.387 1 91.38 633 GLY B CA 1
ATOM 11338 C C . GLY B 1 633 ? 20.828 -32.781 8.023 1 91.38 633 GLY B C 1
ATOM 11339 O O . GLY B 1 633 ? 21.125 -32.031 8.953 1 91.38 633 GLY B O 1
ATOM 11340 N N . LEU B 1 634 ? 19.75 -32.844 7.5 1 88.5 634 LEU B N 1
ATOM 11341 C CA . LEU B 1 634 ? 18.625 -32.031 7.969 1 88.5 634 LEU B CA 1
ATOM 11342 C C . LEU B 1 634 ? 18.266 -32.375 9.406 1 88.5 634 LEU B C 1
ATOM 11344 O O . LEU B 1 634 ? 17.844 -31.516 10.18 1 88.5 634 LEU B O 1
ATOM 11348 N N . ASP B 1 635 ? 18.453 -33.562 9.758 1 86.19 635 ASP B N 1
ATOM 11349 C CA . ASP B 1 635 ? 18.109 -34.031 11.102 1 86.19 635 ASP B CA 1
ATOM 11350 C C . ASP B 1 635 ? 19.016 -33.375 12.148 1 86.19 635 ASP B C 1
ATOM 11352 O O . ASP B 1 635 ? 18.641 -33.25 13.305 1 86.19 635 ASP B O 1
ATOM 11356 N N . GLU B 1 636 ? 20.156 -33 11.711 1 87.25 636 GLU B N 1
ATOM 11357 C CA . GLU B 1 636 ? 21.125 -32.406 12.633 1 87.25 636 GLU B CA 1
ATOM 11358 C C . GLU B 1 636 ? 21.062 -30.891 12.586 1 87.25 636 GLU B C 1
ATOM 11360 O O . GLU B 1 636 ? 21.844 -30.203 13.258 1 87.25 636 GLU B O 1
ATOM 11365 N N . TRP B 1 637 ? 20.141 -30.438 11.867 1 89.56 637 TRP B N 1
ATOM 11366 C CA . TRP B 1 637 ? 20.016 -28.984 11.773 1 89.56 637 TRP B CA 1
ATOM 11367 C C . TRP B 1 637 ? 19.609 -28.391 13.125 1 89.56 637 TRP B C 1
ATOM 11369 O O . TRP B 1 637 ? 18.766 -28.969 13.828 1 89.56 637 TRP B O 1
ATOM 11379 N N . PRO B 1 638 ? 20.156 -27.297 13.5 1 88.5 638 PRO B N 1
ATOM 11380 C CA . PRO B 1 638 ? 19.859 -26.719 14.812 1 88.5 638 PRO B CA 1
ATOM 11381 C C . PRO B 1 638 ? 18.422 -26.203 14.922 1 88.5 638 PRO B C 1
ATOM 11383 O O . PRO B 1 638 ? 17.844 -25.781 13.922 1 88.5 638 PRO B O 1
ATOM 11386 N N . ASN B 1 639 ? 17.938 -26.266 16.094 1 83.81 639 ASN B N 1
ATOM 11387 C CA . ASN B 1 639 ? 16.625 -25.703 16.375 1 83.81 639 ASN B CA 1
ATOM 11388 C C . ASN B 1 639 ? 16.656 -24.188 16.5 1 83.81 639 ASN B C 1
ATOM 11390 O O . ASN B 1 639 ? 17.75 -23.594 16.578 1 83.81 639 ASN B O 1
ATOM 11394 N N . GLU B 1 640 ? 15.508 -23.594 16.547 1 77.62 640 GLU B N 1
ATOM 11395 C CA . GLU B 1 640 ? 15.375 -22.141 16.516 1 77.62 640 GLU B CA 1
ATOM 11396 C C . GLU B 1 640 ? 16.109 -21.5 17.688 1 77.62 640 GLU B C 1
ATOM 11398 O O . GLU B 1 640 ? 16.688 -20.422 17.547 1 77.62 640 GLU B O 1
ATOM 11403 N N . TYR B 1 641 ? 16.266 -22.172 18.812 1 80.12 641 TYR B N 1
ATOM 11404 C CA . TYR B 1 641 ? 16.828 -21.531 19.984 1 80.12 641 TYR B CA 1
ATOM 11405 C C . TYR B 1 641 ? 18.203 -22.109 20.312 1 80.12 641 TYR B C 1
ATOM 11407 O O . TYR B 1 641 ? 18.844 -21.719 21.297 1 80.12 641 TYR B O 1
ATOM 11415 N N . GLN B 1 642 ? 18.703 -22.953 19.406 1 86.38 642 GLN B N 1
ATOM 11416 C CA . GLN B 1 642 ? 20.016 -23.547 19.625 1 86.38 642 GLN B CA 1
ATOM 11417 C C . GLN B 1 642 ? 21.109 -22.734 18.938 1 86.38 642 GLN B C 1
ATOM 11419 O O . GLN B 1 642 ? 21.219 -22.734 17.719 1 86.38 642 GLN B O 1
ATOM 11424 N N . ARG B 1 643 ? 21.969 -22.156 19.781 1 88.69 643 ARG B N 1
ATOM 11425 C CA . ARG B 1 643 ? 23.047 -21.328 19.25 1 88.69 643 ARG B CA 1
ATOM 11426 C C . ARG B 1 643 ? 24.25 -22.188 18.828 1 88.69 643 ARG B C 1
ATOM 11428 O O . ARG B 1 643 ? 24.672 -23.078 19.578 1 88.69 643 ARG B O 1
ATOM 11435 N N . GLN B 1 644 ? 24.609 -22 17.562 1 90 644 GLN B N 1
ATOM 11436 C CA . GLN B 1 644 ? 25.781 -22.703 17.031 1 90 644 GLN B CA 1
ATOM 11437 C C . GLN B 1 644 ? 27.031 -21.828 17.094 1 90 644 GLN B C 1
ATOM 11439 O O . GLN B 1 644 ? 26.953 -20.609 16.938 1 90 644 GLN B O 1
ATOM 11444 N N . TYR B 1 645 ? 28.016 -22.594 17.531 1 88.25 645 TYR B N 1
ATOM 11445 C CA . TYR B 1 645 ? 29.312 -21.938 17.578 1 88.25 645 TYR B CA 1
ATOM 11446 C C . TYR B 1 645 ? 30.266 -22.531 16.562 1 88.25 645 TYR B C 1
ATOM 11448 O O . TYR B 1 645 ? 30.094 -23.688 16.141 1 88.25 645 TYR B O 1
ATOM 11456 N N . GLY B 1 646 ? 31.031 -21.766 15.766 1 89.81 646 GLY B N 1
ATOM 11457 C CA . GLY B 1 646 ? 31.969 -22.25 14.773 1 89.81 646 GLY B CA 1
ATOM 11458 C C . GLY B 1 646 ? 32.031 -21.391 13.531 1 89.81 646 GLY B C 1
ATOM 11459 O O . GLY B 1 646 ? 31.953 -20.156 13.617 1 89.81 646 GLY B O 1
ATOM 11460 N N . THR B 1 647 ? 32.281 -22.219 12.453 1 94.44 647 THR B N 1
ATOM 11461 C CA . THR B 1 647 ? 32.469 -21.484 11.211 1 94.44 647 THR B CA 1
ATOM 11462 C C . THR B 1 647 ? 31.5 -21.984 10.133 1 94.44 647 THR B C 1
ATOM 11464 O O . THR B 1 647 ? 31.031 -23.125 10.195 1 94.44 647 THR B O 1
ATOM 11467 N N . ILE B 1 648 ? 31.109 -21.141 9.375 1 95.06 648 ILE B N 1
ATOM 11468 C CA . ILE B 1 648 ? 30.406 -21.469 8.141 1 95.06 648 ILE B CA 1
ATOM 11469 C C . ILE B 1 648 ? 31.391 -21.422 6.969 1 95.06 648 ILE B C 1
ATOM 11471 O O . ILE B 1 648 ? 31.875 -20.344 6.609 1 95.06 648 ILE B O 1
ATOM 11475 N N . ASP B 1 649 ? 31.656 -22.531 6.422 1 95.19 649 ASP B N 1
ATOM 11476 C CA . ASP B 1 649 ? 32.719 -22.641 5.422 1 95.19 649 ASP B CA 1
ATOM 11477 C C . ASP B 1 649 ? 32.125 -22.75 4.016 1 95.19 649 ASP B C 1
ATOM 11479 O O . ASP B 1 649 ? 31.266 -23.578 3.756 1 95.19 649 ASP B O 1
ATOM 11483 N N . LEU B 1 650 ? 32.625 -21.938 3.168 1 93.25 650 LEU B N 1
ATOM 11484 C CA . LEU B 1 650 ? 32.219 -21.922 1.771 1 93.25 650 LEU B CA 1
ATOM 11485 C C . LEU B 1 650 ? 33.344 -22.406 0.859 1 93.25 650 LEU B C 1
ATOM 11487 O O . LEU B 1 650 ? 34.438 -21.875 0.913 1 93.25 650 LEU B O 1
ATOM 11491 N N . TYR B 1 651 ? 33.062 -23.375 0.143 1 89.81 651 TYR B N 1
ATOM 11492 C CA . TYR B 1 651 ? 34.031 -23.844 -0.872 1 89.81 651 TYR B CA 1
ATOM 11493 C C . TYR B 1 651 ? 33.594 -23.359 -2.258 1 89.81 651 TYR B C 1
ATOM 11495 O O . TYR B 1 651 ? 32.688 -23.906 -2.863 1 89.81 651 TYR B O 1
ATOM 11503 N N . TRP B 1 652 ? 34.25 -22.234 -2.648 1 76.44 652 TRP B N 1
ATOM 11504 C CA . TRP B 1 652 ? 33.844 -21.469 -3.83 1 76.44 652 TRP B CA 1
ATOM 11505 C C . TRP B 1 652 ? 34.625 -21.922 -5.059 1 76.44 652 TRP B C 1
ATOM 11507 O O . TRP B 1 652 ? 35.844 -21.719 -5.148 1 76.44 652 TRP B O 1
ATOM 11517 N N . ILE B 1 653 ? 34 -22.609 -5.871 1 62.47 653 ILE B N 1
ATOM 11518 C CA . ILE B 1 653 ? 34.656 -23.156 -7.035 1 62.47 653 ILE B CA 1
ATOM 11519 C C . ILE B 1 653 ? 34.25 -22.406 -8.289 1 62.47 653 ILE B C 1
ATOM 11521 O O . ILE B 1 653 ? 35.094 -22.094 -9.141 1 62.47 653 ILE B O 1
ATOM 11525 N N . VAL B 1 654 ? 32.875 -22.078 -8.469 1 65.44 654 VAL B N 1
ATOM 11526 C CA . VAL B 1 654 ? 32.344 -21.578 -9.734 1 65.44 654 VAL B CA 1
ATOM 11527 C C . VAL B 1 654 ? 31.625 -20.25 -9.508 1 65.44 654 VAL B C 1
ATOM 11529 O O . VAL B 1 654 ? 31.297 -19.906 -8.367 1 65.44 654 VAL B O 1
ATOM 11532 N N . ARG B 1 655 ? 31.578 -19.547 -10.68 1 64.69 655 ARG B N 1
ATOM 11533 C CA . ARG B 1 655 ? 30.797 -18.312 -10.672 1 64.69 655 ARG B CA 1
ATOM 11534 C C . ARG B 1 655 ? 29.312 -18.609 -10.445 1 64.69 655 ARG B C 1
ATOM 11536 O O . ARG B 1 655 ? 28.656 -19.234 -11.281 1 64.69 655 ARG B O 1
ATOM 11543 N N . ASP B 1 656 ? 28.812 -18.672 -9.25 1 70.44 656 ASP B N 1
ATOM 11544 C CA . ASP B 1 656 ? 27.422 -18.938 -8.922 1 70.44 656 ASP B CA 1
ATOM 11545 C C . ASP B 1 656 ? 26.625 -17.625 -8.773 1 70.44 656 ASP B C 1
ATOM 11547 O O . ASP B 1 656 ? 25.562 -17.609 -8.148 1 70.44 656 ASP B O 1
ATOM 11551 N N . GLY B 1 657 ? 27.125 -16.562 -9.336 1 70.5 657 GLY B N 1
ATOM 11552 C CA . GLY B 1 657 ? 26.406 -15.305 -9.242 1 70.5 657 GLY B CA 1
ATOM 11553 C C . GLY B 1 657 ? 26.375 -14.727 -7.84 1 70.5 657 GLY B C 1
ATOM 11554 O O . GLY B 1 657 ? 25.609 -13.805 -7.555 1 70.5 657 GLY B O 1
ATOM 11555 N N . GLY B 1 658 ? 27.062 -15.359 -6.875 1 82.38 658 GLY B N 1
ATOM 11556 C CA . GLY B 1 658 ? 27.141 -14.844 -5.516 1 82.38 658 GLY B CA 1
ATOM 11557 C C . GLY B 1 658 ? 26.062 -15.406 -4.602 1 82.38 658 GLY B C 1
ATOM 11558 O O . GLY B 1 658 ? 25.875 -14.906 -3.49 1 82.38 658 GLY B O 1
ATOM 11559 N N . LEU B 1 659 ? 25.391 -16.438 -4.992 1 88.25 659 LEU B N 1
ATOM 11560 C CA . LEU B 1 659 ? 24.281 -16.984 -4.199 1 88.25 659 LEU B CA 1
ATOM 11561 C C . LEU B 1 659 ? 24.797 -17.625 -2.918 1 88.25 659 LEU B C 1
ATOM 11563 O O . LEU B 1 659 ? 24.203 -17.453 -1.852 1 88.25 659 LEU B O 1
ATOM 11567 N N . MET B 1 660 ? 25.875 -18.359 -2.977 1 90.44 660 MET B N 1
ATOM 11568 C CA . MET B 1 660 ? 26.438 -19.031 -1.804 1 90.44 660 MET B CA 1
ATOM 11569 C C . MET B 1 660 ? 26.844 -18 -0.745 1 90.44 660 MET B C 1
ATOM 11571 O O . MET B 1 660 ? 26.594 -18.203 0.445 1 90.44 660 MET B O 1
ATOM 11575 N N . LEU B 1 661 ? 27.438 -16.969 -1.248 1 89.06 661 LEU B N 1
ATOM 11576 C CA . LEU B 1 661 ? 27.844 -15.906 -0.33 1 89.06 661 LEU B CA 1
ATOM 11577 C C . LEU B 1 661 ? 26.641 -15.273 0.338 1 89.06 661 LEU B C 1
ATOM 11579 O O . LEU B 1 661 ? 26.641 -15.023 1.546 1 89.06 661 LEU B O 1
ATOM 11583 N N . LEU B 1 662 ? 25.688 -15.094 -0.488 1 89.19 662 LEU B N 1
ATOM 11584 C CA . LEU B 1 662 ? 24.469 -14.469 0.037 1 89.19 662 LEU B CA 1
ATOM 11585 C C . LEU B 1 662 ? 23.781 -15.375 1.049 1 89.19 662 LEU B C 1
ATOM 11587 O O . LEU B 1 662 ? 23.328 -14.914 2.094 1 89.19 662 LEU B O 1
ATOM 11591 N N . LEU B 1 663 ? 23.688 -16.609 0.754 1 90.81 663 LEU B N 1
ATOM 11592 C CA . LEU B 1 663 ? 23.047 -17.562 1.653 1 90.81 663 LEU B CA 1
ATOM 11593 C C . LEU B 1 663 ? 23.797 -17.641 2.982 1 90.81 663 LEU B C 1
ATOM 11595 O O . LEU B 1 663 ? 23.172 -17.766 4.039 1 90.81 663 LEU B O 1
ATOM 11599 N N . SER B 1 664 ? 25.109 -17.641 2.969 1 91.38 664 SER B N 1
ATOM 11600 C CA . SER B 1 664 ? 25.906 -17.688 4.191 1 91.38 664 SER B CA 1
ATOM 11601 C C . SER B 1 664 ? 25.641 -16.453 5.055 1 91.38 664 SER B C 1
ATOM 11603 O O . SER B 1 664 ? 25.578 -16.547 6.281 1 91.38 664 SER B O 1
ATOM 11605 N N . GLN B 1 665 ? 25.484 -15.336 4.383 1 89.69 665 GLN B N 1
ATOM 11606 C CA . GLN B 1 665 ? 25.203 -14.109 5.117 1 89.69 665 GLN B CA 1
ATOM 11607 C C . GLN B 1 665 ? 23.797 -14.141 5.727 1 89.69 665 GLN B C 1
ATOM 11609 O O . GLN B 1 665 ? 23.578 -13.609 6.82 1 89.69 665 GLN B O 1
ATOM 11614 N N . LEU B 1 666 ? 22.906 -14.703 5.004 1 89.94 666 LEU B N 1
ATOM 11615 C CA . LEU B 1 666 ? 21.531 -14.805 5.504 1 89.94 666 LEU B CA 1
ATOM 11616 C C . LEU B 1 666 ? 21.469 -15.727 6.723 1 89.94 666 LEU B C 1
ATOM 11618 O O . LEU B 1 666 ? 20.703 -15.477 7.656 1 89.94 666 LEU B O 1
ATOM 11622 N N . LEU B 1 667 ? 22.25 -16.75 6.707 1 90.88 667 LEU B N 1
ATOM 11623 C CA . LEU B 1 667 ? 22.297 -17.656 7.848 1 90.88 667 LEU B CA 1
ATOM 11624 C C . LEU B 1 667 ? 22.812 -16.938 9.094 1 90.88 667 LEU B C 1
ATOM 11626 O O . LEU B 1 667 ? 22.344 -17.203 10.203 1 90.88 667 LEU B O 1
ATOM 11630 N N . LEU B 1 668 ? 23.688 -16 8.898 1 90 668 LEU B N 1
ATOM 11631 C CA . LEU B 1 668 ? 24.281 -15.273 10.016 1 90 668 LEU B CA 1
ATOM 11632 C C . LEU B 1 668 ? 23.266 -14.336 10.664 1 90 668 LEU B C 1
ATOM 11634 O O . LEU B 1 668 ? 23.438 -13.938 11.82 1 90 668 LEU B O 1
ATOM 11638 N N . THR B 1 669 ? 22.266 -13.945 9.914 1 86.56 669 THR B N 1
ATOM 11639 C CA . THR B 1 669 ? 21.266 -13.008 10.438 1 86.56 669 THR B CA 1
ATOM 11640 C C . THR B 1 669 ? 20.328 -13.703 11.406 1 86.56 669 THR B C 1
ATOM 11642 O O . THR B 1 669 ? 19.625 -13.047 12.18 1 86.56 669 THR B O 1
ATOM 11645 N N . LYS B 1 670 ? 20.312 -14.969 11.43 1 89.19 670 LYS B N 1
ATOM 11646 C CA . LYS B 1 670 ? 19.469 -15.711 12.359 1 89.19 670 LYS B CA 1
ATOM 11647 C C . LYS B 1 670 ? 20.156 -15.898 13.703 1 89.19 670 LYS B C 1
ATOM 11649 O O . LYS B 1 670 ? 21.375 -16.016 13.773 1 89.19 670 LYS B O 1
ATOM 11654 N N . GLU B 1 671 ? 19.422 -15.992 14.719 1 87.31 671 GLU B N 1
ATOM 11655 C CA . GLU B 1 671 ? 19.938 -16.078 16.078 1 87.31 671 GLU B CA 1
ATOM 11656 C C . GLU B 1 671 ? 20.719 -17.375 16.281 1 87.31 671 GLU B C 1
ATOM 11658 O O . GLU B 1 671 ? 21.688 -17.406 17.062 1 87.31 671 GLU B O 1
ATOM 11663 N N . SER B 1 672 ? 20.375 -18.391 15.578 1 89.69 672 SER B N 1
ATOM 11664 C CA . SER B 1 672 ? 21.047 -19.688 15.734 1 89.69 672 SER B CA 1
ATOM 11665 C C . SER B 1 672 ? 22.484 -19.625 15.203 1 89.69 672 SER B C 1
ATOM 11667 O O . SER B 1 672 ? 23.359 -20.312 15.727 1 89.69 672 SER B O 1
ATOM 11669 N N . PHE B 1 673 ? 22.719 -18.812 14.227 1 91.62 673 PHE B N 1
ATOM 11670 C CA . PHE B 1 673 ? 24.031 -18.797 13.594 1 91.62 673 PHE B CA 1
ATOM 11671 C C . PHE B 1 673 ? 24.703 -17.438 13.773 1 91.62 673 PHE B C 1
ATOM 11673 O O . PHE B 1 673 ? 25.719 -17.156 13.117 1 91.62 673 PHE B O 1
ATOM 11680 N N . GLU B 1 674 ? 24.266 -16.578 14.602 1 88.94 674 GLU B N 1
ATOM 11681 C CA . GLU B 1 674 ? 24.766 -15.203 14.75 1 88.94 674 GLU B CA 1
ATOM 11682 C C . GLU B 1 674 ? 26.203 -15.188 15.25 1 88.94 674 GLU B C 1
ATOM 11684 O O . GLU B 1 674 ? 26.969 -14.281 14.922 1 88.94 674 GLU B O 1
ATOM 11689 N N . SER B 1 675 ? 26.609 -16.219 15.953 1 90.69 675 SER B N 1
ATOM 11690 C CA . SER B 1 675 ? 27.953 -16.25 16.547 1 90.69 675 SER B CA 1
ATOM 11691 C C . SER B 1 675 ? 28.953 -16.938 15.633 1 90.69 675 SER B C 1
ATOM 11693 O O . SER B 1 675 ? 30.141 -17.016 15.953 1 90.69 675 SER B O 1
ATOM 11695 N N . CYS B 1 676 ? 28.516 -17.328 14.531 1 92.81 676 CYS B N 1
ATOM 11696 C CA . CYS B 1 676 ? 29.406 -18.031 13.609 1 92.81 676 CYS B CA 1
ATOM 11697 C C . CYS B 1 676 ? 30.172 -17.047 12.734 1 92.81 676 CYS B C 1
ATOM 11699 O O . CYS B 1 676 ? 29.766 -15.891 12.594 1 92.81 676 CYS B O 1
ATOM 11701 N N . LYS B 1 677 ? 31.375 -17.531 12.312 1 94.06 677 LYS B N 1
ATOM 11702 C CA . LYS B 1 677 ? 32.188 -16.766 11.359 1 94.06 677 LYS B CA 1
ATOM 11703 C C . LYS B 1 677 ? 32.219 -17.438 10 1 94.06 677 LYS B C 1
ATOM 11705 O O . LYS B 1 677 ? 32.188 -18.672 9.906 1 94.06 677 LYS B O 1
ATOM 11710 N N . ILE B 1 678 ? 32.281 -16.641 8.977 1 94.31 678 ILE B N 1
ATOM 11711 C CA . ILE B 1 678 ? 32.281 -17.172 7.617 1 94.31 678 ILE B CA 1
ATOM 11712 C C . ILE B 1 678 ? 33.719 -17.312 7.117 1 94.31 678 ILE B C 1
ATOM 11714 O O . ILE B 1 678 ? 34.562 -16.406 7.312 1 94.31 678 ILE B O 1
ATOM 11718 N N . GLN B 1 679 ? 34.031 -18.438 6.578 1 94.38 679 GLN B N 1
ATOM 11719 C CA . GLN B 1 679 ? 35.312 -18.688 5.926 1 94.38 679 GLN B CA 1
ATOM 11720 C C . GLN B 1 679 ? 35.125 -19.109 4.469 1 94.38 679 GLN B C 1
ATOM 11722 O O . GLN B 1 679 ? 34.281 -19.953 4.168 1 94.38 679 GLN B O 1
ATOM 11727 N N . VAL B 1 680 ? 35.844 -18.453 3.637 1 92.56 680 VAL B N 1
ATOM 11728 C CA . VAL B 1 680 ? 35.75 -18.75 2.211 1 92.56 680 VAL B CA 1
ATOM 11729 C C . VAL B 1 680 ? 37 -19.469 1.752 1 92.56 680 VAL B C 1
ATOM 11731 O O . VAL B 1 680 ? 38.125 -18.938 1.869 1 92.56 680 VAL B O 1
ATOM 11734 N N . PHE B 1 681 ? 36.812 -20.672 1.262 1 91.06 681 PHE B N 1
ATOM 11735 C CA . PHE B 1 681 ? 37.906 -21.484 0.734 1 91.06 681 PHE B CA 1
ATOM 11736 C C . PHE B 1 681 ? 37.969 -21.406 -0.786 1 91.06 681 PHE B C 1
ATOM 11738 O O . PHE B 1 681 ? 37.031 -21.828 -1.469 1 91.06 681 PHE B O 1
ATOM 11745 N N . CYS B 1 682 ? 38.938 -20.781 -1.318 1 87.62 682 CYS B N 1
ATOM 11746 C CA . CYS B 1 682 ? 39.156 -20.703 -2.76 1 87.62 682 CYS B CA 1
ATOM 11747 C C . CYS B 1 682 ? 40.094 -21.797 -3.24 1 87.62 682 CYS B C 1
ATOM 11749 O O . CYS B 1 682 ? 41.219 -21.922 -2.762 1 87.62 682 CYS B O 1
ATOM 11751 N N . ILE B 1 683 ? 39.531 -22.578 -4.137 1 82 683 ILE B N 1
ATOM 11752 C CA . ILE B 1 683 ? 40.344 -23.672 -4.664 1 82 683 ILE B CA 1
ATOM 11753 C C . ILE B 1 683 ? 41.094 -23.203 -5.906 1 82 683 ILE B C 1
ATOM 11755 O O . ILE B 1 683 ? 40.469 -22.766 -6.883 1 82 683 ILE B O 1
ATOM 11759 N N . ALA B 1 684 ? 42.375 -23.016 -5.855 1 78.44 684 ALA B N 1
ATOM 11760 C CA . ALA B 1 684 ? 43.25 -22.609 -6.957 1 78.44 684 ALA B CA 1
ATOM 11761 C C . ALA B 1 684 ? 44.062 -23.781 -7.473 1 78.44 684 ALA B C 1
ATOM 11763 O O . ALA B 1 684 ? 44.375 -24.719 -6.723 1 78.44 684 ALA B O 1
ATOM 11764 N N . GLU B 1 685 ? 44.312 -23.641 -8.75 1 75.12 685 GLU B N 1
ATOM 11765 C CA . GLU B 1 685 ? 45.219 -24.625 -9.328 1 75.12 685 GLU B CA 1
ATOM 11766 C C . GLU B 1 685 ? 46.656 -24.344 -8.906 1 75.12 685 GLU B C 1
ATOM 11768 O O . GLU B 1 685 ? 47 -23.234 -8.492 1 75.12 685 GLU B O 1
ATOM 11773 N N . GLU B 1 686 ? 47.531 -25.328 -8.891 1 68.06 686 GLU B N 1
ATOM 11774 C CA . GLU B 1 686 ? 48.906 -25.281 -8.398 1 68.06 686 GLU B CA 1
ATOM 11775 C C . GLU B 1 686 ? 49.688 -24.156 -9.078 1 68.06 686 GLU B C 1
ATOM 11777 O O . GLU B 1 686 ? 50.531 -23.5 -8.438 1 68.06 686 GLU B O 1
ATOM 11782 N N . ASP B 1 687 ? 49.344 -23.719 -10.266 1 67 687 ASP B N 1
ATOM 11783 C CA . ASP B 1 687 ? 50.156 -22.734 -10.984 1 67 687 ASP B CA 1
ATOM 11784 C C . ASP B 1 687 ? 49.625 -21.328 -10.758 1 67 687 ASP B C 1
ATOM 11786 O O . ASP B 1 687 ? 50.25 -20.344 -11.188 1 67 687 ASP B O 1
ATOM 11790 N N . SER B 1 688 ? 48.562 -21.234 -10.031 1 72.38 688 SER B N 1
ATOM 11791 C CA . SER B 1 688 ? 48 -19.906 -9.883 1 72.38 688 SER B CA 1
ATOM 11792 C C . SER B 1 688 ? 48.594 -19.172 -8.688 1 72.38 688 SER B C 1
ATOM 11794 O O . SER B 1 688 ? 49.062 -19.797 -7.738 1 72.38 688 SER B O 1
ATOM 11796 N N . ASN B 1 689 ? 48.938 -17.906 -8.797 1 80.69 689 ASN B N 1
ATOM 11797 C CA . ASN B 1 689 ? 49.406 -17.062 -7.715 1 80.69 689 ASN B CA 1
ATOM 11798 C C . ASN B 1 689 ? 48.375 -16.938 -6.598 1 80.69 689 ASN B C 1
ATOM 11800 O O . ASN B 1 689 ? 47.438 -16.172 -6.715 1 80.69 689 ASN B O 1
ATOM 11804 N N . ALA B 1 690 ? 48.562 -17.766 -5.523 1 82.75 690 ALA B N 1
ATOM 11805 C CA . ALA B 1 690 ? 47.656 -17.859 -4.383 1 82.75 690 ALA B CA 1
ATOM 11806 C C . ALA B 1 690 ? 47.5 -16.516 -3.672 1 82.75 690 ALA B C 1
ATOM 11808 O O . ALA B 1 690 ? 46.406 -16.156 -3.23 1 82.75 690 ALA B O 1
ATOM 11809 N N . GLU B 1 691 ? 48.5 -15.711 -3.615 1 85.69 691 GLU B N 1
ATOM 11810 C CA . GLU B 1 691 ? 48.469 -14.453 -2.867 1 85.69 691 GLU B CA 1
ATOM 11811 C C . GLU B 1 691 ? 47.688 -13.391 -3.621 1 85.69 691 GLU B C 1
ATOM 11813 O O . GLU B 1 691 ? 46.938 -12.609 -3.014 1 85.69 691 GLU B O 1
ATOM 11818 N N . GLU B 1 692 ? 47.812 -13.445 -4.84 1 86.94 692 GLU B N 1
ATOM 11819 C CA . GLU B 1 692 ? 47.062 -12.484 -5.648 1 86.94 692 GLU B CA 1
ATOM 11820 C C . GLU B 1 692 ? 45.562 -12.797 -5.629 1 86.94 692 GLU B C 1
ATOM 11822 O O . GLU B 1 692 ? 44.75 -11.891 -5.562 1 86.94 692 GLU B O 1
ATOM 11827 N N . LEU B 1 693 ? 45.375 -14.086 -5.645 1 86.56 693 LEU B N 1
ATOM 11828 C CA . LEU B 1 693 ? 43.969 -14.508 -5.59 1 86.56 693 LEU B CA 1
ATOM 11829 C C . LEU B 1 693 ? 43.344 -14.156 -4.242 1 86.56 693 LEU B C 1
ATOM 11831 O O . LEU B 1 693 ? 42.188 -13.719 -4.18 1 86.56 693 LEU B O 1
ATOM 11835 N N . LYS B 1 694 ? 44.094 -14.383 -3.252 1 89.19 694 LYS B N 1
ATOM 11836 C CA . LYS B 1 694 ? 43.625 -14.047 -1.913 1 89.19 694 LYS B CA 1
ATOM 11837 C C . LYS B 1 694 ? 43.312 -12.555 -1.8 1 89.19 694 LYS B C 1
ATOM 11839 O O . LYS B 1 694 ? 42.281 -12.172 -1.251 1 89.19 694 LYS B O 1
ATOM 11844 N N . ALA B 1 695 ? 44.094 -11.75 -2.338 1 90.62 695 ALA B N 1
ATOM 11845 C CA . ALA B 1 695 ? 43.938 -10.305 -2.273 1 90.62 695 ALA B CA 1
ATOM 11846 C C . ALA B 1 695 ? 42.719 -9.867 -3.098 1 90.62 695 ALA B C 1
ATOM 11848 O O . ALA B 1 695 ? 41.969 -8.977 -2.688 1 90.62 695 ALA B O 1
ATOM 11849 N N . ASP B 1 696 ? 42.562 -10.453 -4.164 1 87.5 696 ASP B N 1
ATOM 11850 C CA . ASP B 1 696 ? 41.438 -10.117 -5.035 1 87.5 696 ASP B CA 1
ATOM 11851 C C . ASP B 1 696 ? 40.094 -10.492 -4.391 1 87.5 696 ASP B C 1
ATOM 11853 O O . ASP B 1 696 ? 39.125 -9.734 -4.457 1 87.5 696 ASP B O 1
ATOM 11857 N N . VAL B 1 697 ? 40.156 -11.648 -3.766 1 87.69 697 VAL B N 1
ATOM 11858 C CA . VAL B 1 697 ? 38.906 -12.109 -3.143 1 87.69 697 VAL B CA 1
ATOM 11859 C C . VAL B 1 697 ? 38.594 -11.258 -1.914 1 87.69 697 VAL B C 1
ATOM 11861 O O . VAL B 1 697 ? 37.438 -10.945 -1.643 1 87.69 697 VAL B O 1
ATOM 11864 N N . LYS B 1 698 ? 39.562 -10.898 -1.229 1 89.75 698 LYS B N 1
ATOM 11865 C CA . LYS B 1 698 ? 39.375 -10.031 -0.073 1 89.75 698 LYS B CA 1
ATOM 11866 C C . LYS B 1 698 ? 38.812 -8.68 -0.494 1 89.75 698 LYS B C 1
ATOM 11868 O O . LYS B 1 698 ? 37.906 -8.141 0.168 1 89.75 698 LYS B O 1
ATOM 11873 N N . LYS B 1 699 ? 39.312 -8.172 -1.57 1 87.19 699 LYS B N 1
ATOM 11874 C CA . LYS B 1 699 ? 38.812 -6.91 -2.094 1 87.19 699 LYS B CA 1
ATOM 11875 C C . LYS B 1 699 ? 37.344 -7.051 -2.572 1 87.19 699 LYS B C 1
ATOM 11877 O O . LYS B 1 699 ? 36.531 -6.16 -2.355 1 87.19 699 LYS B O 1
ATOM 11882 N N . PHE B 1 700 ? 37.125 -8.164 -3.133 1 86 700 PHE B N 1
ATOM 11883 C CA . PHE B 1 700 ? 35.781 -8.445 -3.617 1 86 700 PHE B CA 1
ATOM 11884 C C . PHE B 1 700 ? 34.781 -8.516 -2.461 1 86 700 PHE B C 1
ATOM 11886 O O . PHE B 1 700 ? 33.719 -7.938 -2.525 1 86 700 PHE B O 1
ATOM 11893 N N . LEU B 1 701 ? 35.188 -9.148 -1.452 1 88.25 701 LEU B N 1
ATOM 11894 C CA . LEU B 1 701 ? 34.344 -9.289 -0.281 1 88.25 701 LEU B CA 1
ATOM 11895 C C . LEU B 1 701 ? 34.156 -7.945 0.41 1 88.25 701 LEU B C 1
ATOM 11897 O O . LEU B 1 701 ? 33.062 -7.664 0.931 1 88.25 701 LEU B O 1
ATOM 11901 N N . TYR B 1 702 ? 35.156 -7.152 0.369 1 86.12 702 TYR B N 1
ATOM 11902 C CA . TYR B 1 702 ? 35.062 -5.816 0.938 1 86.12 702 TYR B CA 1
ATOM 11903 C C . TYR B 1 702 ? 34.031 -4.977 0.171 1 86.12 702 TYR B C 1
ATOM 11905 O O . TYR B 1 702 ? 33.219 -4.285 0.773 1 86.12 702 TYR B O 1
ATOM 11913 N N . ASP B 1 703 ? 34.062 -5.137 -1.078 1 83.12 703 ASP B N 1
ATOM 11914 C CA . ASP B 1 703 ? 33.156 -4.359 -1.916 1 83.12 703 ASP B CA 1
ATOM 11915 C C . ASP B 1 703 ? 31.719 -4.852 -1.773 1 83.12 703 ASP B C 1
ATOM 11917 O O . ASP B 1 703 ? 30.766 -4.086 -1.969 1 83.12 703 ASP B O 1
ATOM 11921 N N . LEU B 1 704 ? 31.578 -6.09 -1.429 1 85.75 704 LEU B N 1
ATOM 11922 C CA . LEU B 1 704 ? 30.25 -6.652 -1.221 1 85.75 704 LEU B CA 1
ATOM 11923 C C . LEU B 1 704 ? 29.766 -6.414 0.208 1 85.75 704 LEU B C 1
ATOM 11925 O O . LEU B 1 704 ? 28.609 -6.695 0.54 1 85.75 704 LEU B O 1
ATOM 11929 N N . ARG B 1 705 ? 30.656 -5.902 0.974 1 87.19 705 ARG B N 1
ATOM 11930 C CA . ARG B 1 705 ? 30.344 -5.578 2.365 1 87.19 705 ARG B CA 1
ATOM 11931 C C . ARG B 1 705 ? 30.078 -6.84 3.176 1 87.19 705 ARG B C 1
ATOM 11933 O O . ARG B 1 705 ? 29.125 -6.895 3.953 1 87.19 705 ARG B O 1
ATOM 11940 N N . MET B 1 706 ? 30.859 -7.809 2.857 1 86.69 706 MET B N 1
ATOM 11941 C CA . MET B 1 706 ? 30.75 -9.07 3.582 1 86.69 706 MET B CA 1
ATOM 11942 C C . MET B 1 706 ? 32.031 -9.375 4.352 1 86.69 706 MET B C 1
ATOM 11944 O O . MET B 1 706 ? 33.125 -9.086 3.875 1 86.69 706 MET B O 1
ATOM 11948 N N . GLN B 1 707 ? 31.828 -9.766 5.512 1 84.06 707 GLN B N 1
ATOM 11949 C CA . GLN B 1 707 ? 33 -10.133 6.328 1 84.06 707 GLN B CA 1
ATOM 11950 C C . GLN B 1 707 ? 33.219 -11.641 6.305 1 84.06 707 GLN B C 1
ATOM 11952 O O . GLN B 1 707 ? 32.375 -12.414 6.719 1 84.06 707 GLN B O 1
ATOM 11957 N N . ALA B 1 708 ? 34.344 -12.031 5.742 1 90.56 708 ALA B N 1
ATOM 11958 C CA . ALA B 1 708 ? 34.719 -13.445 5.691 1 90.56 708 ALA B CA 1
ATOM 11959 C C . ALA B 1 708 ? 36.219 -13.617 5.641 1 90.56 708 ALA B C 1
ATOM 11961 O O . ALA B 1 708 ? 36.938 -12.727 5.18 1 90.56 708 ALA B O 1
ATOM 11962 N N . GLU B 1 709 ? 36.688 -14.648 6.285 1 92.5 709 GLU B N 1
ATOM 11963 C CA . GLU B 1 709 ? 38.094 -15.031 6.172 1 92.5 709 GLU B CA 1
ATOM 11964 C C . GLU B 1 709 ? 38.344 -15.82 4.891 1 92.5 709 GLU B C 1
ATOM 11966 O O . GLU B 1 709 ? 37.562 -16.688 4.516 1 92.5 709 GLU B O 1
ATOM 11971 N N . VAL B 1 710 ? 39.406 -15.391 4.176 1 92.88 710 VAL B N 1
ATOM 11972 C CA . VAL B 1 710 ? 39.719 -16.031 2.896 1 92.88 710 VAL B CA 1
ATOM 11973 C C . VAL B 1 710 ? 40.906 -16.969 3.059 1 92.88 710 VAL B C 1
ATOM 11975 O O . VAL B 1 710 ? 41.938 -16.578 3.557 1 92.88 710 VAL B O 1
ATOM 11978 N N . ILE B 1 711 ? 40.656 -18.25 2.736 1 91.19 711 ILE B N 1
ATOM 11979 C CA . ILE B 1 711 ? 41.719 -19.266 2.758 1 91.19 711 ILE B CA 1
ATOM 11980 C C . ILE B 1 711 ? 41.875 -19.859 1.361 1 91.19 711 ILE B C 1
ATOM 11982 O O . ILE B 1 711 ? 40.906 -20.281 0.736 1 91.19 711 ILE B O 1
ATOM 11986 N N . VAL B 1 712 ? 43.062 -19.812 0.788 1 89.75 712 VAL B N 1
ATOM 11987 C CA . VAL B 1 712 ? 43.312 -20.375 -0.53 1 89.75 712 VAL B CA 1
ATOM 11988 C C . VAL B 1 712 ? 43.938 -21.766 -0.38 1 89.75 712 VAL B C 1
ATOM 11990 O O . VAL B 1 712 ? 44.938 -21.922 0.326 1 89.75 712 VAL B O 1
ATOM 11993 N N . VAL B 1 713 ? 43.219 -22.734 -0.902 1 85.81 713 VAL B N 1
ATOM 11994 C CA . VAL B 1 713 ? 43.719 -24.109 -0.869 1 85.81 713 VAL B CA 1
ATOM 11995 C C . VAL B 1 713 ? 44.125 -24.547 -2.271 1 85.81 713 VAL B C 1
ATOM 11997 O O . VAL B 1 713 ? 43.438 -24.281 -3.25 1 85.81 713 VAL B O 1
ATOM 12000 N N . THR B 1 714 ? 45.312 -25.031 -2.426 1 79.81 714 THR B N 1
ATOM 12001 C CA . THR B 1 714 ? 45.812 -25.5 -3.705 1 79.81 714 THR B CA 1
ATOM 12002 C C . THR B 1 714 ? 45.562 -27 -3.881 1 79.81 714 THR B C 1
ATOM 12004 O O . THR B 1 714 ? 45.719 -27.781 -2.941 1 79.81 714 THR B O 1
ATOM 12007 N N . MET B 1 715 ? 44.844 -27.359 -4.895 1 72.38 715 MET B N 1
ATOM 12008 C CA . MET B 1 715 ? 44.594 -28.766 -5.211 1 72.38 715 MET B CA 1
ATOM 12009 C C . MET B 1 715 ? 45.469 -29.234 -6.359 1 72.38 715 MET B C 1
ATOM 12011 O O . MET B 1 715 ? 45.656 -28.516 -7.344 1 72.38 715 MET B O 1
ATOM 12015 N N . LYS B 1 716 ? 46.25 -30.391 -6.141 1 63.16 716 LYS B N 1
ATOM 12016 C CA . LYS B 1 716 ? 47.094 -30.969 -7.184 1 63.16 716 LYS B CA 1
ATOM 12017 C C . LYS B 1 716 ? 46.25 -31.609 -8.273 1 63.16 716 LYS B C 1
ATOM 12019 O O . LYS B 1 716 ? 45.219 -32.25 -7.98 1 63.16 716 LYS B O 1
ATOM 12024 N N . SER B 1 717 ? 46.406 -31.25 -9.492 1 59.28 717 SER B N 1
ATOM 12025 C CA . SER B 1 717 ? 45.688 -31.797 -10.648 1 59.28 717 SER B CA 1
ATOM 12026 C C . SER B 1 717 ? 45.844 -33.312 -10.727 1 59.28 717 SER B C 1
ATOM 12028 O O . SER B 1 717 ? 46.781 -33.875 -10.148 1 59.28 717 SER B O 1
ATOM 12030 N N . TRP B 1 718 ? 44.875 -34.094 -11.312 1 55.41 718 TRP B N 1
ATOM 12031 C CA . TRP B 1 718 ? 44.812 -35.531 -11.555 1 55.41 718 TRP B CA 1
ATOM 12032 C C . TRP B 1 718 ? 46.094 -36.031 -12.227 1 55.41 718 TRP B C 1
ATOM 12034 O O . TRP B 1 718 ? 46.5 -35.469 -13.25 1 55.41 718 TRP B O 1
ATOM 12044 N N . ASP B 1 719 ? 47.219 -36.562 -11.641 1 52.31 719 ASP B N 1
ATOM 12045 C CA . ASP B 1 719 ? 48.25 -37.312 -12.359 1 52.31 719 ASP B CA 1
ATOM 12046 C C . ASP B 1 719 ? 47.906 -38.812 -12.359 1 52.31 719 ASP B C 1
ATOM 12048 O O . ASP B 1 719 ? 47.438 -39.344 -11.359 1 52.31 719 ASP B O 1
ATOM 12052 N N . VAL B 1 720 ? 47.656 -39.5 -13.539 1 49.09 720 VAL B N 1
ATOM 12053 C CA . VAL B 1 720 ? 47.375 -40.906 -13.812 1 49.09 720 VAL B CA 1
ATOM 12054 C C . VAL B 1 720 ? 48.156 -41.781 -12.82 1 49.09 720 VAL B C 1
ATOM 12056 O O . VAL B 1 720 ? 47.688 -42.875 -12.492 1 49.09 720 VAL B O 1
ATOM 12059 N N . ASN B 1 721 ? 49.5 -41.594 -12.539 1 43.69 721 ASN B N 1
ATOM 12060 C CA . ASN B 1 721 ? 50.281 -42.5 -11.734 1 43.69 721 ASN B CA 1
ATOM 12061 C C . ASN B 1 721 ? 49.938 -42.406 -10.258 1 43.69 721 ASN B C 1
ATOM 12063 O O . ASN B 1 721 ? 50.531 -41.625 -9.523 1 43.69 721 ASN B O 1
ATOM 12067 N N . VAL B 1 722 ? 48.75 -42.562 -9.867 1 44.31 722 VAL B N 1
ATOM 12068 C CA . VAL B 1 722 ? 48.281 -42.594 -8.484 1 44.31 722 VAL B CA 1
ATOM 12069 C C . VAL B 1 722 ? 49.156 -43.594 -7.684 1 44.31 722 VAL B C 1
ATOM 12071 O O . VAL B 1 722 ? 49 -44.812 -7.836 1 44.31 722 VAL B O 1
ATOM 12074 N N . ASP B 1 723 ? 50.5 -43.531 -7.652 1 39.59 723 ASP B N 1
ATOM 12075 C CA . ASP B 1 723 ? 51.219 -44.312 -6.676 1 39.59 723 ASP B CA 1
ATOM 12076 C C . ASP B 1 723 ? 50.625 -44.188 -5.281 1 39.59 723 ASP B C 1
ATOM 12078 O O . ASP B 1 723 ? 50.156 -43.094 -4.906 1 39.59 723 ASP B O 1
ATOM 12082 N N . GLY B 1 724 ? 50.062 -45.281 -4.574 1 39.53 724 GLY B N 1
ATOM 12083 C CA . GLY B 1 724 ? 49.688 -45.562 -3.207 1 39.53 724 GLY B CA 1
ATOM 12084 C C . GLY B 1 724 ? 50.406 -44.75 -2.176 1 39.53 724 GLY B C 1
ATOM 12085 O O . GLY B 1 724 ? 50.219 -44.906 -0.972 1 39.53 724 GLY B O 1
ATOM 12086 N N . SER B 1 725 ? 51.688 -44.469 -2.389 1 36.75 725 SER B N 1
ATOM 12087 C CA . SER B 1 725 ? 52.594 -44.219 -1.283 1 36.75 725 SER B CA 1
ATOM 12088 C C . SER B 1 725 ? 52.281 -42.906 -0.577 1 36.75 725 SER B C 1
ATOM 12090 O O . SER B 1 725 ? 53.094 -42.438 0.232 1 36.75 725 SER B O 1
ATOM 12092 N N . GLY B 1 726 ? 51.625 -42.062 -1.061 1 36.5 726 GLY B N 1
ATOM 12093 C CA . GLY B 1 726 ? 51.812 -40.906 -0.189 1 36.5 726 GLY B CA 1
ATOM 12094 C C . GLY B 1 726 ? 51.344 -41.156 1.233 1 36.5 726 GLY B C 1
ATOM 12095 O O . GLY B 1 726 ? 50.406 -41.938 1.462 1 36.5 726 GLY B O 1
ATOM 12096 N N . GLY B 1 727 ? 52.25 -41.281 2.287 1 36.97 727 GLY B N 1
ATOM 12097 C CA . GLY B 1 727 ? 52.25 -41.531 3.723 1 36.97 727 GLY B CA 1
ATOM 12098 C C . GLY B 1 727 ? 51 -41 4.422 1 36.97 727 GLY B C 1
ATOM 12099 O O . GLY B 1 727 ? 50.906 -41.094 5.645 1 36.97 727 GLY B O 1
ATOM 12100 N N . GLY B 1 728 ? 50.625 -39.781 4.145 1 39.84 728 GLY B N 1
ATOM 12101 C CA . GLY B 1 728 ? 49.844 -39.281 5.27 1 39.84 728 GLY B CA 1
ATOM 12102 C C . GLY B 1 728 ? 48.688 -40.188 5.645 1 39.84 728 GLY B C 1
ATOM 12103 O O . GLY B 1 728 ? 48.406 -41.188 4.98 1 39.84 728 GLY B O 1
ATOM 12104 N N . GLN B 1 729 ? 47.875 -39.844 6.816 1 43.72 729 GLN B N 1
ATOM 12105 C CA . GLN B 1 729 ? 46.844 -40.469 7.617 1 43.72 729 GLN B CA 1
ATOM 12106 C C . GLN B 1 729 ? 45.812 -41.219 6.73 1 43.72 729 GLN B C 1
ATOM 12108 O O . GLN B 1 729 ? 45.375 -40.688 5.719 1 43.72 729 GLN B O 1
ATOM 12113 N N . PRO B 1 730 ? 45.719 -42.594 6.609 1 49.91 730 PRO B N 1
ATOM 12114 C CA . PRO B 1 730 ? 44.781 -43.531 6.023 1 49.91 730 PRO B CA 1
ATOM 12115 C C . PRO B 1 730 ? 43.375 -43 5.957 1 49.91 730 PRO B C 1
ATOM 12117 O O . PRO B 1 730 ? 42.719 -42.812 6.996 1 49.91 730 PRO B O 1
ATOM 12120 N N . ASP B 1 731 ? 42.969 -41.969 5.223 1 57.91 731 ASP B N 1
ATOM 12121 C CA . ASP B 1 731 ? 41.844 -41.031 5.145 1 57.91 731 ASP B CA 1
ATOM 12122 C C . ASP B 1 731 ? 40.562 -41.75 4.797 1 57.91 731 ASP B C 1
ATOM 12124 O O . ASP B 1 731 ? 40.562 -42.688 3.963 1 57.91 731 ASP B O 1
ATOM 12128 N N . GLU B 1 732 ? 39.531 -41.969 5.652 1 71.19 732 GLU B N 1
ATOM 12129 C CA . GLU B 1 732 ? 38.125 -42.375 5.551 1 71.19 732 GLU B CA 1
ATOM 12130 C C . GLU B 1 732 ? 37.562 -42.062 4.16 1 71.19 732 GLU B C 1
ATOM 12132 O O . GLU B 1 732 ? 36.781 -42.844 3.617 1 71.19 732 GLU B O 1
ATOM 12137 N N . SER B 1 733 ? 38.094 -41.219 3.465 1 78.31 733 SER B N 1
ATOM 12138 C CA . SER B 1 733 ? 37.594 -40.844 2.148 1 78.31 733 SER B CA 1
ATOM 12139 C C . SER B 1 733 ? 38.062 -41.812 1.078 1 78.31 733 SER B C 1
ATOM 12141 O O . SER B 1 733 ? 37.344 -42.062 0.105 1 78.31 733 SER B O 1
ATOM 12143 N N . PHE B 1 734 ? 39.25 -42.406 1.303 1 82.88 734 PHE B N 1
ATOM 12144 C CA . PHE B 1 734 ? 39.781 -43.312 0.299 1 82.88 734 PHE B CA 1
ATOM 12145 C C . PHE B 1 734 ? 39.062 -44.656 0.319 1 82.88 734 PHE B C 1
ATOM 12147 O O . PHE B 1 734 ? 38.844 -45.281 -0.726 1 82.88 734 PHE B O 1
ATOM 12154 N N . ASP B 1 735 ? 38.625 -45.031 1.526 1 85.5 735 ASP B N 1
ATOM 12155 C CA . ASP B 1 735 ? 37.812 -46.219 1.616 1 85.5 735 ASP B CA 1
ATOM 12156 C C . ASP B 1 735 ? 36.469 -46.062 0.887 1 85.5 735 ASP B C 1
ATOM 12158 O O . ASP B 1 735 ? 36.031 -46.969 0.191 1 85.5 735 ASP B O 1
ATOM 12162 N N . ALA B 1 736 ? 35.906 -44.906 1.129 1 87.25 736 ALA B N 1
ATOM 12163 C CA . ALA B 1 736 ? 34.656 -44.625 0.453 1 87.25 736 ALA B CA 1
ATOM 12164 C C . ALA B 1 736 ? 34.844 -44.562 -1.059 1 87.25 736 ALA B C 1
ATOM 12166 O O . ALA B 1 736 ? 33.969 -44.969 -1.826 1 87.25 736 ALA B O 1
ATOM 12167 N N . PHE B 1 737 ? 36 -44.031 -1.475 1 89.06 737 PHE B N 1
ATOM 12168 C CA . PHE B 1 737 ? 36.344 -43.938 -2.891 1 89.06 737 PHE B CA 1
ATOM 12169 C C . PHE B 1 737 ? 36.469 -45.312 -3.523 1 89.06 737 PHE B C 1
ATOM 12171 O O . PHE B 1 737 ? 35.906 -45.562 -4.586 1 89.06 737 PHE B O 1
ATOM 12178 N N . ASN B 1 738 ? 37.156 -46.188 -2.873 1 88.81 738 ASN B N 1
ATOM 12179 C CA . ASN B 1 738 ? 37.312 -47.531 -3.381 1 88.81 738 ASN B CA 1
ATOM 12180 C C . ASN B 1 738 ? 36 -48.281 -3.447 1 88.81 738 ASN B C 1
ATOM 12182 O O . ASN B 1 738 ? 35.75 -49.031 -4.398 1 88.81 738 ASN B O 1
ATOM 12186 N N . ALA B 1 739 ? 35.219 -48.062 -2.467 1 89.94 739 ALA B N 1
ATOM 12187 C CA . ALA B 1 739 ? 33.906 -48.688 -2.457 1 89.94 739 ALA B CA 1
ATOM 12188 C C . ALA B 1 739 ? 33.031 -48.188 -3.594 1 89.94 739 ALA B C 1
ATOM 12190 O O . ALA B 1 739 ? 32.344 -48.938 -4.254 1 89.94 739 ALA B O 1
ATOM 12191 N N . ALA B 1 740 ? 33.094 -46.906 -3.775 1 90.69 740 ALA B N 1
ATOM 12192 C CA . ALA B 1 740 ? 32.312 -46.312 -4.848 1 90.69 740 ALA B CA 1
ATOM 12193 C C . ALA B 1 740 ? 32.781 -46.781 -6.215 1 90.69 740 ALA B C 1
ATOM 12195 O O . ALA B 1 740 ? 31.969 -47.031 -7.105 1 90.69 740 ALA B O 1
ATOM 12196 N N . GLN B 1 741 ? 34.094 -46.844 -6.398 1 90.12 741 GLN B N 1
ATOM 12197 C CA . GLN B 1 741 ? 34.656 -47.312 -7.648 1 90.12 741 GLN B CA 1
ATOM 12198 C C . GLN B 1 741 ? 34.219 -48.75 -7.941 1 90.12 741 GLN B C 1
ATOM 12200 O O . GLN B 1 741 ? 33.906 -49.094 -9.086 1 90.12 741 GLN B O 1
ATOM 12205 N N . GLY B 1 742 ? 34.219 -49.531 -6.883 1 90.56 742 GLY B N 1
ATOM 12206 C CA . GLY B 1 742 ? 33.719 -50.906 -7.031 1 90.56 742 GLY B CA 1
ATOM 12207 C C . GLY B 1 742 ? 32.281 -50.969 -7.414 1 90.56 742 GLY B C 1
ATOM 12208 O O . GLY B 1 742 ? 31.891 -51.75 -8.289 1 90.56 742 GLY B O 1
ATOM 12209 N N . ARG B 1 743 ? 31.484 -50.219 -6.793 1 91.75 743 ARG B N 1
ATOM 12210 C CA . ARG B 1 743 ? 30.047 -50.219 -7.066 1 91.75 743 ARG B CA 1
ATOM 12211 C C . ARG B 1 743 ? 29.766 -49.719 -8.484 1 91.75 743 ARG B C 1
ATOM 12213 O O . ARG B 1 743 ? 28.875 -50.25 -9.164 1 91.75 743 ARG B O 1
ATOM 12220 N N . ILE B 1 744 ? 30.422 -48.75 -8.938 1 91.06 744 ILE B N 1
ATOM 12221 C CA . ILE B 1 744 ? 30.25 -48.188 -10.281 1 91.06 744 ILE B CA 1
ATOM 12222 C C . ILE B 1 744 ? 30.672 -49.25 -11.312 1 91.06 744 ILE B C 1
ATOM 12224 O O . ILE B 1 744 ? 29.984 -49.438 -12.32 1 91.06 744 ILE B O 1
ATOM 12228 N N . ALA B 1 745 ? 31.766 -49.844 -11.031 1 89.38 745 ALA B N 1
ATOM 12229 C CA . ALA B 1 745 ? 32.25 -50.875 -11.938 1 89.38 745 ALA B CA 1
ATOM 12230 C C . ALA B 1 745 ? 31.25 -52.031 -12.023 1 89.38 745 ALA B C 1
ATOM 12232 O O . ALA B 1 745 ? 31.016 -52.562 -13.109 1 89.38 745 ALA B O 1
ATOM 12233 N N . ASP B 1 746 ? 30.734 -52.375 -10.898 1 90.88 746 ASP B N 1
ATOM 12234 C CA . ASP B 1 746 ? 29.75 -53.438 -10.875 1 90.88 746 ASP B CA 1
ATOM 12235 C C . ASP B 1 746 ? 28.5 -53.062 -11.664 1 90.88 746 ASP B C 1
ATOM 12237 O O . ASP B 1 746 ? 27.953 -53.875 -12.414 1 90.88 746 ASP B O 1
ATOM 12241 N N . TYR B 1 747 ? 28.062 -51.875 -11.422 1 89.25 747 TYR B N 1
ATOM 12242 C CA . TYR B 1 747 ? 26.891 -51.375 -12.125 1 89.25 747 TYR B CA 1
ATOM 12243 C C . TYR B 1 747 ? 27.125 -51.312 -13.625 1 89.25 747 TYR B C 1
ATOM 12245 O O . TYR B 1 747 ? 26.25 -51.688 -14.414 1 89.25 747 TYR B O 1
ATOM 12253 N N . LEU B 1 748 ? 28.281 -50.875 -14.023 1 88.69 748 LEU B N 1
ATOM 12254 C CA . LEU B 1 748 ? 28.641 -50.781 -15.438 1 88.69 748 LEU B CA 1
ATOM 12255 C C . LEU B 1 748 ? 28.703 -52.188 -16.062 1 88.69 748 LEU B C 1
ATOM 12257 O O . LEU B 1 748 ? 28.266 -52.375 -17.203 1 88.69 748 LEU B O 1
ATOM 12261 N N . SER B 1 749 ? 29.266 -53.125 -15.312 1 88.69 749 SER B N 1
ATOM 12262 C CA . SER B 1 749 ? 29.359 -54.5 -15.797 1 88.69 749 SER B CA 1
ATOM 12263 C C . SER B 1 749 ? 27.969 -55.094 -15.977 1 88.69 749 SER B C 1
ATOM 12265 O O . SER B 1 749 ? 27.734 -55.844 -16.938 1 88.69 749 SER B O 1
ATOM 12267 N N . GLU B 1 750 ? 27.203 -54.812 -15.039 1 88.12 750 GLU B N 1
ATOM 12268 C CA . GLU B 1 750 ? 25.828 -55.281 -15.148 1 88.12 750 GLU B CA 1
ATOM 12269 C C . GLU B 1 750 ? 25.109 -54.688 -16.359 1 88.12 750 GLU B C 1
ATOM 12271 O O . GLU B 1 750 ? 24.359 -55.375 -17.047 1 88.12 750 GLU B O 1
ATOM 12276 N N . MET B 1 751 ? 25.297 -53.469 -16.594 1 87.94 751 MET B N 1
ATOM 12277 C CA . MET B 1 751 ? 24.703 -52.781 -17.734 1 87.94 751 MET B CA 1
ATOM 12278 C C . MET B 1 751 ? 25.203 -53.375 -19.047 1 87.94 751 MET B C 1
ATOM 12280 O O . MET B 1 751 ? 24.422 -53.562 -19.984 1 87.94 751 MET B O 1
ATOM 12284 N N . LYS B 1 752 ? 26.484 -53.656 -19.094 1 87.12 752 LYS B N 1
ATOM 12285 C CA . LYS B 1 752 ? 27.078 -54.25 -20.297 1 87.12 752 LYS B CA 1
ATOM 12286 C C . LYS B 1 752 ? 26.562 -55.656 -20.547 1 87.12 752 LYS B C 1
ATOM 12288 O O . LYS B 1 752 ? 26.344 -56.031 -21.703 1 87.12 752 LYS B O 1
ATOM 12293 N N . GLU B 1 753 ? 26.375 -56.344 -19.484 1 89.38 753 GLU B N 1
ATOM 12294 C CA . GLU B 1 753 ? 25.844 -57.688 -19.625 1 89.38 753 GLU B CA 1
ATOM 12295 C C . GLU B 1 753 ? 24.422 -57.688 -20.156 1 89.38 753 GLU B C 1
ATOM 12297 O O . GLU B 1 753 ? 24.062 -58.5 -21 1 89.38 753 GLU B O 1
ATOM 12302 N N . VAL B 1 754 ? 23.656 -56.781 -19.594 1 87.31 754 VAL B N 1
ATOM 12303 C CA . VAL B 1 754 ? 22.266 -56.656 -20.047 1 87.31 754 VAL B CA 1
ATOM 12304 C C . VAL B 1 754 ? 22.234 -56.219 -21.516 1 87.31 754 VAL B C 1
ATOM 12306 O O . VAL B 1 754 ? 21.422 -56.719 -22.297 1 87.31 754 VAL B O 1
ATOM 12309 N N . ALA B 1 755 ? 23.047 -55.25 -21.875 1 87.12 755 ALA B N 1
ATOM 12310 C CA . ALA B 1 755 ? 23.141 -54.781 -23.25 1 87.12 755 ALA B CA 1
ATOM 12311 C C . ALA B 1 755 ? 23.547 -55.906 -24.203 1 87.12 755 ALA B C 1
ATOM 12313 O O . ALA B 1 755 ? 23.031 -56.031 -25.312 1 87.12 755 ALA B O 1
ATOM 12314 N N . ARG B 1 756 ? 24.469 -56.781 -23.812 1 87.19 756 ARG B N 1
ATOM 12315 C CA . ARG B 1 756 ? 24.922 -57.906 -24.609 1 87.19 756 ARG B CA 1
ATOM 12316 C C . ARG B 1 756 ? 23.828 -58.969 -24.75 1 87.19 756 ARG B C 1
ATOM 12318 O O . ARG B 1 756 ? 23.609 -59.5 -25.844 1 87.19 756 ARG B O 1
ATOM 12325 N N . ARG B 1 757 ? 23.203 -59.156 -23.734 1 88.75 757 ARG B N 1
ATOM 12326 C CA . ARG B 1 757 ? 22.156 -60.156 -23.75 1 88.75 757 ARG B CA 1
ATOM 12327 C C . ARG B 1 757 ? 20.984 -59.719 -24.625 1 88.75 757 ARG B C 1
ATOM 12329 O O . ARG B 1 757 ? 20.422 -60.531 -25.359 1 88.75 757 ARG B O 1
ATOM 12336 N N . GLU B 1 758 ? 20.578 -58.469 -24.547 1 86.81 758 GLU B N 1
ATOM 12337 C CA . GLU B 1 758 ? 19.422 -58 -25.281 1 86.81 758 GLU B CA 1
ATOM 12338 C C . GLU B 1 758 ? 19.812 -57.469 -26.656 1 86.81 758 GLU B C 1
ATOM 12340 O O . GLU B 1 758 ? 18.953 -57.188 -27.5 1 86.81 758 GLU B O 1
ATOM 12345 N N . GLY B 1 759 ? 21.047 -57.281 -27.094 1 79.88 759 GLY B N 1
ATOM 12346 C CA . GLY B 1 759 ? 21.531 -56.781 -28.359 1 79.88 759 GLY B CA 1
ATOM 12347 C C . GLY B 1 759 ? 21.25 -55.312 -28.578 1 79.88 759 GLY B C 1
ATOM 12348 O O . GLY B 1 759 ? 20.938 -54.906 -29.703 1 79.88 759 GLY B O 1
ATOM 12349 N N . ARG B 1 760 ? 21.016 -54.5 -27.531 1 79.75 760 ARG B N 1
ATOM 12350 C CA . ARG B 1 760 ? 20.734 -53.062 -27.578 1 79.75 760 ARG B CA 1
ATOM 12351 C C . ARG B 1 760 ? 21.922 -52.281 -27.062 1 79.75 760 ARG B C 1
ATOM 12353 O O . ARG B 1 760 ? 22.812 -52.812 -26.406 1 79.75 760 ARG B O 1
ATOM 12360 N N . PRO B 1 761 ? 22.031 -51.062 -27.625 1 83.44 761 PRO B N 1
ATOM 12361 C CA . PRO B 1 761 ? 23.078 -50.188 -27.062 1 83.44 761 PRO B CA 1
ATOM 12362 C C . PRO B 1 761 ? 22.906 -49.938 -25.562 1 83.44 761 PRO B C 1
ATOM 12364 O O . PRO B 1 761 ? 21.844 -50.25 -25 1 83.44 761 PRO B O 1
ATOM 12367 N N . LEU B 1 762 ? 23.922 -49.625 -24.969 1 82.38 762 LEU B N 1
ATOM 12368 C CA . LEU B 1 762 ? 23.906 -49.375 -23.531 1 82.38 762 LEU B CA 1
ATOM 12369 C C . LEU B 1 762 ? 22.812 -48.375 -23.172 1 82.38 762 LEU B C 1
ATOM 12371 O O . LEU B 1 762 ? 22.797 -47.25 -23.688 1 82.38 762 LEU B O 1
ATOM 12375 N N . MET B 1 763 ? 21.797 -48.906 -22.484 1 79.69 763 MET B N 1
ATOM 12376 C CA . MET B 1 763 ? 20.641 -48.062 -22.109 1 79.69 763 MET B CA 1
ATOM 12377 C C . MET B 1 763 ? 20.625 -47.812 -20.609 1 79.69 763 MET B C 1
ATOM 12379 O O . MET B 1 763 ? 20.953 -48.719 -19.812 1 79.69 763 MET B O 1
ATOM 12383 N N . ALA B 1 764 ? 20.516 -46.562 -20.188 1 74.06 764 ALA B N 1
ATOM 12384 C CA . ALA B 1 764 ? 20.281 -46.219 -18.781 1 74.06 764 ALA B CA 1
ATOM 12385 C C . ALA B 1 764 ? 19.172 -45.156 -18.656 1 74.06 764 ALA B C 1
ATOM 12387 O O . ALA B 1 764 ? 19.156 -44.188 -19.391 1 74.06 764 ALA B O 1
ATOM 12388 N N . ASP B 1 765 ? 18.281 -45.344 -17.781 1 72.75 765 ASP B N 1
ATOM 12389 C CA . ASP B 1 765 ? 17.172 -44.438 -17.484 1 72.75 765 ASP B CA 1
ATOM 12390 C C . ASP B 1 765 ? 16.328 -44.188 -18.734 1 72.75 765 ASP B C 1
ATOM 12392 O O . ASP B 1 765 ? 15.938 -43.031 -18.984 1 72.75 765 ASP B O 1
ATOM 12396 N N . GLY B 1 766 ? 16.219 -45.094 -19.641 1 66.88 766 GLY B N 1
ATOM 12397 C CA . GLY B 1 766 ? 15.367 -45.031 -20.812 1 66.88 766 GLY B CA 1
ATOM 12398 C C . GLY B 1 766 ? 16.047 -44.375 -22.016 1 66.88 766 GLY B C 1
ATOM 12399 O O . GLY B 1 766 ? 15.414 -44.156 -23.047 1 66.88 766 GLY B O 1
ATOM 12400 N N . LYS B 1 767 ? 17.344 -44.031 -21.844 1 77.38 767 LYS B N 1
ATOM 12401 C CA . LYS B 1 767 ? 18.078 -43.375 -22.938 1 77.38 767 LYS B CA 1
ATOM 12402 C C . LYS B 1 767 ? 19.391 -44.062 -23.219 1 77.38 767 LYS B C 1
ATOM 12404 O O . LYS B 1 767 ? 19.906 -44.781 -22.359 1 77.38 767 LYS B O 1
ATOM 12409 N N . THR B 1 768 ? 19.844 -43.875 -24.422 1 79 768 THR B N 1
ATOM 12410 C CA . THR B 1 768 ? 21.141 -44.438 -24.797 1 79 768 THR B CA 1
ATOM 12411 C C . THR B 1 768 ? 22.281 -43.625 -24.172 1 79 768 THR B C 1
ATOM 12413 O O . THR B 1 768 ? 22.25 -42.375 -24.172 1 79 768 THR B O 1
ATOM 12416 N N . VAL B 1 769 ? 23.141 -44.344 -23.406 1 80.75 769 VAL B N 1
ATOM 12417 C CA . VAL B 1 769 ? 24.203 -43.625 -22.703 1 80.75 769 VAL B CA 1
ATOM 12418 C C . VAL B 1 769 ? 25.562 -44.094 -23.203 1 80.75 769 VAL B C 1
ATOM 12420 O O . VAL B 1 769 ? 25.703 -45.25 -23.625 1 80.75 769 VAL B O 1
ATOM 12423 N N . VAL B 1 770 ? 26.5 -43.094 -23.453 1 79.75 770 VAL B N 1
ATOM 12424 C CA . VAL B 1 770 ? 27.891 -43.406 -23.766 1 79.75 770 VAL B CA 1
ATOM 12425 C C . VAL B 1 770 ? 28.766 -43.094 -22.547 1 79.75 770 VAL B C 1
ATOM 12427 O O . VAL B 1 770 ? 28.859 -41.938 -22.125 1 79.75 770 VAL B O 1
ATOM 12430 N N . VAL B 1 771 ? 29.188 -44.156 -21.859 1 83.44 771 VAL B N 1
ATOM 12431 C CA . VAL B 1 771 ? 29.953 -43.969 -20.625 1 83.44 771 VAL B CA 1
ATOM 12432 C C . VAL B 1 771 ? 31.453 -43.938 -20.953 1 83.44 771 VAL B C 1
ATOM 12434 O O . VAL B 1 771 ? 32 -44.875 -21.5 1 83.44 771 VAL B O 1
ATOM 12437 N N . ASP B 1 772 ? 32.031 -42.75 -20.797 1 84.19 772 ASP B N 1
ATOM 12438 C CA . ASP B 1 772 ? 33.5 -42.594 -20.828 1 84.19 772 ASP B CA 1
ATOM 12439 C C . ASP B 1 772 ? 34.125 -42.938 -19.469 1 84.19 772 ASP B C 1
ATOM 12441 O O . ASP B 1 772 ? 34.031 -42.125 -18.531 1 84.19 772 ASP B O 1
ATOM 12445 N N . GLU B 1 773 ? 34.781 -44.094 -19.359 1 85.44 773 GLU B N 1
ATOM 12446 C CA . GLU B 1 773 ? 35.312 -44.562 -18.094 1 85.44 773 GLU B CA 1
ATOM 12447 C C . GLU B 1 773 ? 36.344 -43.625 -17.547 1 85.44 773 GLU B C 1
ATOM 12449 O O . GLU B 1 773 ? 36.469 -43.469 -16.328 1 85.44 773 GLU B O 1
ATOM 12454 N N . GLN B 1 774 ? 37.062 -42.938 -18.406 1 84.75 774 GLN B N 1
ATOM 12455 C CA . GLN B 1 774 ? 38.062 -42 -17.938 1 84.75 774 GLN B CA 1
ATOM 12456 C C . GLN B 1 774 ? 37.438 -40.781 -17.297 1 84.75 774 GLN B C 1
ATOM 12458 O O . GLN B 1 774 ? 37.938 -40.281 -16.297 1 84.75 774 GLN B O 1
ATOM 12463 N N . GLN B 1 775 ? 36.406 -40.375 -17.891 1 87 775 GLN B N 1
ATOM 12464 C CA . GLN B 1 775 ? 35.688 -39.219 -17.344 1 87 775 GLN B CA 1
ATOM 12465 C C . GLN B 1 775 ? 35.062 -39.531 -15.992 1 87 775 GLN B C 1
ATOM 12467 O O . GLN B 1 775 ? 35.031 -38.688 -15.102 1 87 775 GLN B O 1
ATOM 12472 N N . VAL B 1 776 ? 34.594 -40.719 -15.883 1 88.62 776 VAL B N 1
ATOM 12473 C CA . VAL B 1 776 ? 33.969 -41.156 -14.633 1 88.62 776 VAL B CA 1
ATOM 12474 C C . VAL B 1 776 ? 35.031 -41.188 -13.523 1 88.62 776 VAL B C 1
ATOM 12476 O O . VAL B 1 776 ? 34.781 -40.75 -12.406 1 88.62 776 VAL B O 1
ATOM 12479 N N . GLU B 1 777 ? 36.188 -41.719 -13.875 1 86.94 777 GLU B N 1
ATOM 12480 C CA . GLU B 1 777 ? 37.281 -41.781 -12.883 1 86.94 777 GLU B CA 1
ATOM 12481 C C . GLU B 1 777 ? 37.781 -40.406 -12.508 1 86.94 777 GLU B C 1
ATOM 12483 O O . GLU B 1 777 ? 38.125 -40.156 -11.352 1 86.94 777 GLU B O 1
ATOM 12488 N N . LYS B 1 778 ? 37.812 -39.594 -13.438 1 86.19 778 LYS B N 1
ATOM 12489 C CA . LYS B 1 778 ? 38.219 -38.219 -13.172 1 86.19 778 LYS B CA 1
ATOM 12490 C C . LYS B 1 778 ? 37.25 -37.5 -12.242 1 86.19 778 LYS B C 1
ATOM 12492 O O . LYS B 1 778 ? 37.688 -36.812 -11.312 1 86.19 778 LYS B O 1
ATOM 12497 N N . PHE B 1 779 ? 36 -37.625 -12.531 1 87.69 779 PHE B N 1
ATOM 12498 C CA . PHE B 1 779 ? 35 -37 -11.695 1 87.69 779 PHE B CA 1
ATOM 12499 C C . PHE B 1 779 ? 35 -37.562 -10.281 1 87.69 779 PHE B C 1
ATOM 12501 O O . PHE B 1 779 ? 34.875 -36.844 -9.312 1 87.69 779 PHE B O 1
ATOM 12508 N N . LEU B 1 780 ? 35.156 -38.844 -10.188 1 88.69 780 LEU B N 1
ATOM 12509 C CA . LEU B 1 780 ? 35.188 -39.5 -8.883 1 88.69 780 LEU B CA 1
ATOM 12510 C C . LEU B 1 780 ? 36.406 -39.062 -8.094 1 88.69 780 LEU B C 1
ATOM 12512 O O . LEU B 1 780 ? 36.312 -38.812 -6.883 1 88.69 780 LEU B O 1
ATOM 12516 N N . TYR B 1 781 ? 37.5 -38.875 -8.805 1 86.62 781 TYR B N 1
ATOM 12517 C CA . TYR B 1 781 ? 38.719 -38.469 -8.133 1 86.62 781 TYR B CA 1
ATOM 12518 C C . TYR B 1 781 ? 38.594 -37 -7.676 1 86.62 781 TYR B C 1
ATOM 12520 O O . TYR B 1 781 ? 39.062 -36.656 -6.582 1 86.62 781 TYR B O 1
ATOM 12528 N N . THR B 1 782 ? 38.094 -36.188 -8.484 1 84.88 782 THR B N 1
ATOM 12529 C CA . THR B 1 782 ? 37.906 -34.781 -8.117 1 84.88 782 THR B CA 1
ATOM 12530 C C . THR B 1 782 ? 37 -34.656 -6.898 1 84.88 782 THR B C 1
ATOM 12532 O O . THR B 1 782 ? 37.219 -33.812 -6.023 1 84.88 782 THR B O 1
ATOM 12535 N N . THR B 1 783 ? 35.969 -35.438 -6.898 1 88.75 783 THR B N 1
ATOM 12536 C CA . THR B 1 783 ? 35.031 -35.406 -5.773 1 88.75 783 THR B CA 1
ATOM 12537 C C . THR B 1 783 ? 35.719 -35.938 -4.504 1 88.75 783 THR B C 1
ATOM 12539 O O . THR B 1 783 ? 35.438 -35.438 -3.406 1 88.75 783 THR B O 1
ATOM 12542 N N . LEU B 1 784 ? 36.562 -36.969 -4.68 1 88.5 784 LEU B N 1
ATOM 12543 C CA . LEU B 1 784 ? 37.344 -37.5 -3.555 1 88.5 784 LEU B CA 1
ATOM 12544 C C . LEU B 1 784 ? 38.25 -36.406 -2.979 1 88.5 784 LEU B C 1
ATOM 12546 O O . LEU B 1 784 ? 38.312 -36.219 -1.762 1 88.5 784 LEU B O 1
ATOM 12550 N N . LYS B 1 785 ? 38.875 -35.688 -3.814 1 86.31 785 LYS B N 1
ATOM 12551 C CA . LYS B 1 785 ? 39.781 -34.656 -3.371 1 86.31 785 LYS B CA 1
ATOM 12552 C C . LYS B 1 785 ? 39.062 -33.531 -2.65 1 86.31 785 LYS B C 1
ATOM 12554 O O . LYS B 1 785 ? 39.562 -32.969 -1.665 1 86.31 785 LYS B O 1
ATOM 12559 N N . LEU B 1 786 ? 37.969 -33.219 -3.182 1 87.94 786 LEU B N 1
ATOM 12560 C CA . LEU B 1 786 ? 37.188 -32.188 -2.551 1 87.94 786 LEU B CA 1
ATOM 12561 C C . LEU B 1 786 ? 36.688 -32.625 -1.171 1 87.94 786 LEU B C 1
ATOM 12563 O O . LEU B 1 786 ? 36.75 -31.844 -0.214 1 87.94 786 LEU B O 1
ATOM 12567 N N . ASN B 1 787 ? 36.188 -33.812 -1.084 1 91.12 787 ASN B N 1
ATOM 12568 C CA . ASN B 1 787 ? 35.75 -34.312 0.204 1 91.12 787 ASN B CA 1
ATOM 12569 C C . ASN B 1 787 ? 36.906 -34.375 1.21 1 91.12 787 ASN B C 1
ATOM 12571 O O . ASN B 1 787 ? 36.719 -34.031 2.379 1 91.12 787 ASN B O 1
ATOM 12575 N N . SER B 1 788 ? 38.031 -34.812 0.742 1 88.62 788 SER B N 1
ATOM 12576 C CA . SER B 1 788 ? 39.219 -34.906 1.616 1 88.62 788 SER B CA 1
ATOM 12577 C C . SER B 1 788 ? 39.625 -33.5 2.111 1 88.62 788 SER B C 1
ATOM 12579 O O . SER B 1 788 ? 40.031 -33.344 3.266 1 88.62 788 SER B O 1
ATOM 12581 N N . THR B 1 789 ? 39.531 -32.562 1.271 1 88.25 789 THR B N 1
ATOM 12582 C CA . THR B 1 789 ? 39.844 -31.203 1.647 1 88.25 789 THR B CA 1
ATOM 12583 C C . THR B 1 789 ? 38.875 -30.688 2.684 1 88.25 789 THR B C 1
ATOM 12585 O O . THR B 1 789 ? 39.25 -30 3.633 1 88.25 789 THR B O 1
ATOM 12588 N N . ILE B 1 790 ? 37.625 -30.953 2.516 1 91.56 790 ILE B N 1
ATOM 12589 C CA . ILE B 1 790 ? 36.594 -30.516 3.441 1 91.56 790 ILE B CA 1
ATOM 12590 C C . ILE B 1 790 ? 36.812 -31.125 4.816 1 91.56 790 ILE B C 1
ATOM 12592 O O . ILE B 1 790 ? 36.75 -30.453 5.836 1 91.56 790 ILE B O 1
ATOM 12596 N N . LEU B 1 791 ? 37.125 -32.438 4.789 1 91.31 791 LEU B N 1
ATOM 12597 C CA . LEU B 1 791 ? 37.344 -33.125 6.062 1 91.31 791 LEU B CA 1
ATOM 12598 C C . LEU B 1 791 ? 38.594 -32.625 6.746 1 91.31 791 LEU B C 1
ATOM 12600 O O . LEU B 1 791 ? 38.688 -32.625 7.977 1 91.31 791 LEU B O 1
ATOM 12604 N N . ARG B 1 792 ? 39.531 -32.156 6.02 1 88.69 792 ARG B N 1
ATOM 12605 C CA . ARG B 1 792 ? 40.781 -31.672 6.57 1 88.69 792 ARG B CA 1
ATOM 12606 C C . ARG B 1 792 ? 40.625 -30.281 7.188 1 88.69 792 ARG B C 1
ATOM 12608 O O . ARG B 1 792 ? 41.156 -30.031 8.273 1 88.69 792 ARG B O 1
ATOM 12615 N N . TYR B 1 793 ? 39.875 -29.453 6.574 1 89.69 793 TYR B N 1
ATOM 12616 C CA . TYR B 1 793 ? 39.875 -28.062 6.992 1 89.69 793 TYR B CA 1
ATOM 12617 C C . TYR B 1 793 ? 38.594 -27.719 7.715 1 89.69 793 TYR B C 1
ATOM 12619 O O . TYR B 1 793 ? 38.531 -26.766 8.5 1 89.69 793 TYR B O 1
ATOM 12627 N N . SER B 1 794 ? 37.531 -28.438 7.469 1 91.75 794 SER B N 1
ATOM 12628 C CA . SER B 1 794 ? 36.219 -28 7.965 1 91.75 794 SER B CA 1
ATOM 12629 C C . SER B 1 794 ? 35.594 -29.062 8.867 1 91.75 794 SER B C 1
ATOM 12631 O O . SER B 1 794 ? 34.375 -29.266 8.844 1 91.75 794 SER B O 1
ATOM 12633 N N . ARG B 1 795 ? 36.25 -29.688 9.609 1 86.38 795 ARG B N 1
ATOM 12634 C CA . ARG B 1 795 ? 35.719 -30.719 10.492 1 86.38 795 ARG B CA 1
ATOM 12635 C C . ARG B 1 795 ? 34.875 -30.109 11.609 1 86.38 795 ARG B C 1
ATOM 12637 O O . ARG B 1 795 ? 33.906 -30.703 12.055 1 86.38 795 ARG B O 1
ATOM 12644 N N . MET B 1 796 ? 35.219 -28.922 12 1 86.12 796 MET B N 1
ATOM 12645 C CA . MET B 1 796 ? 34.531 -28.281 13.125 1 86.12 796 MET B CA 1
ATOM 12646 C C . MET B 1 796 ? 33.562 -27.219 12.625 1 86.12 796 MET B C 1
ATOM 12648 O O . MET B 1 796 ? 33.031 -26.438 13.422 1 86.12 796 MET B O 1
ATOM 12652 N N . ALA B 1 797 ? 33.344 -27.234 11.391 1 92.44 797 ALA B N 1
ATOM 12653 C CA . ALA B 1 797 ? 32.438 -26.219 10.828 1 92.44 797 ALA B CA 1
ATOM 12654 C C . ALA B 1 797 ? 30.984 -26.531 11.188 1 92.44 797 ALA B C 1
ATOM 12656 O O . ALA B 1 797 ? 30.594 -27.688 11.32 1 92.44 797 ALA B O 1
ATOM 12657 N N . ALA B 1 798 ? 30.203 -25.5 11.469 1 93.19 798 ALA B N 1
ATOM 12658 C CA . ALA B 1 798 ? 28.781 -25.656 11.758 1 93.19 798 ALA B CA 1
ATOM 12659 C C . ALA B 1 798 ? 28.016 -26.078 10.5 1 93.19 798 ALA B C 1
ATOM 12661 O O . ALA B 1 798 ? 27.125 -26.938 10.562 1 93.19 798 ALA B O 1
ATOM 12662 N N . VAL B 1 799 ? 28.312 -25.406 9.445 1 94.56 799 VAL B N 1
ATOM 12663 C CA . VAL B 1 799 ? 27.688 -25.719 8.156 1 94.56 799 VAL B CA 1
ATOM 12664 C C . VAL B 1 799 ? 28.719 -25.531 7.039 1 94.56 799 VAL B C 1
ATOM 12666 O O . VAL B 1 799 ? 29.531 -24.609 7.086 1 94.56 799 VAL B O 1
ATOM 12669 N N . VAL B 1 800 ? 28.734 -26.453 6.129 1 95.25 800 VAL B N 1
ATOM 12670 C CA . VAL B 1 800 ? 29.609 -26.375 4.973 1 95.25 800 VAL B CA 1
ATOM 12671 C C . VAL B 1 800 ? 28.797 -26.172 3.703 1 95.25 800 VAL B C 1
ATOM 12673 O O . VAL B 1 800 ? 27.781 -26.859 3.49 1 95.25 800 VAL B O 1
ATOM 12676 N N . LEU B 1 801 ? 29.109 -25.203 2.939 1 94.12 801 LEU B N 1
ATOM 12677 C CA . LEU B 1 801 ? 28.469 -24.953 1.656 1 94.12 801 LEU B CA 1
ATOM 12678 C C . LEU B 1 801 ? 29.391 -25.312 0.501 1 94.12 801 LEU B C 1
ATOM 12680 O O . LEU B 1 801 ? 30.578 -24.938 0.503 1 94.12 801 LEU B O 1
ATOM 12684 N N . VAL B 1 802 ? 28.859 -26.062 -0.43 1 92.38 802 VAL B N 1
ATOM 12685 C CA . VAL B 1 802 ? 29.641 -26.469 -1.594 1 92.38 802 VAL B CA 1
ATOM 12686 C C . VAL B 1 802 ? 28.828 -26.234 -2.867 1 92.38 802 VAL B C 1
ATOM 12688 O O . VAL B 1 802 ? 27.594 -26.281 -2.84 1 92.38 802 VAL B O 1
ATOM 12691 N N . SER B 1 803 ? 29.484 -25.953 -3.934 1 89.94 803 SER B N 1
ATOM 12692 C CA . SER B 1 803 ? 28.812 -25.797 -5.223 1 89.94 803 SER B CA 1
ATOM 12693 C C . SER B 1 803 ? 28.422 -27.156 -5.801 1 89.94 803 SER B C 1
ATOM 12695 O O . SER B 1 803 ? 29.219 -28.094 -5.781 1 89.94 803 SER B O 1
ATOM 12697 N N . LEU B 1 804 ? 27.188 -27.234 -6.195 1 89 804 LEU B N 1
ATOM 12698 C CA . LEU B 1 804 ? 26.688 -28.453 -6.809 1 89 804 LEU B CA 1
ATOM 12699 C C . LEU B 1 804 ? 27.141 -28.562 -8.266 1 89 804 LEU B C 1
ATOM 12701 O O . LEU B 1 804 ? 26.75 -27.734 -9.094 1 89 804 LEU B O 1
ATOM 12705 N N . PRO B 1 805 ? 27.938 -29.547 -8.562 1 85.88 805 PRO B N 1
ATOM 12706 C CA . PRO B 1 805 ? 28.297 -29.75 -9.969 1 85.88 805 PRO B CA 1
ATOM 12707 C C . PRO B 1 805 ? 27.125 -30.219 -10.82 1 85.88 805 PRO B C 1
ATOM 12709 O O . PRO B 1 805 ? 26.297 -31.016 -10.352 1 85.88 805 PRO B O 1
ATOM 12712 N N . PRO B 1 806 ? 27.031 -29.781 -11.969 1 87.69 806 PRO B N 1
ATOM 12713 C CA . PRO B 1 806 ? 25.953 -30.266 -12.828 1 87.69 806 PRO B CA 1
ATOM 12714 C C . PRO B 1 806 ? 26.109 -31.734 -13.219 1 87.69 806 PRO B C 1
ATOM 12716 O O . PRO B 1 806 ? 27.25 -32.188 -13.398 1 87.69 806 PRO B O 1
ATOM 12719 N N . PRO B 1 807 ? 24.984 -32.344 -13.273 1 89.69 807 PRO B N 1
ATOM 12720 C CA . PRO B 1 807 ? 25.094 -33.719 -13.75 1 89.69 807 PRO B CA 1
ATOM 12721 C C . PRO B 1 807 ? 25.594 -33.812 -15.188 1 89.69 807 PRO B C 1
ATOM 12723 O O . PRO B 1 807 ? 25.109 -33.094 -16.062 1 89.69 807 PRO B O 1
ATOM 12726 N N . PRO B 1 808 ? 26.562 -34.656 -15.312 1 85.62 808 PRO B N 1
ATOM 12727 C CA . PRO B 1 808 ? 27.031 -34.844 -16.688 1 85.62 808 PRO B CA 1
ATOM 12728 C C . PRO B 1 808 ? 25.953 -35.375 -17.625 1 85.62 808 PRO B C 1
ATOM 12730 O O . PRO B 1 808 ? 25.141 -36.219 -17.219 1 85.62 808 PRO B O 1
ATOM 12733 N N . LEU B 1 809 ? 25.812 -34.969 -18.844 1 78.88 809 LEU B N 1
ATOM 12734 C CA . LEU B 1 809 ? 24.734 -35.25 -19.781 1 78.88 809 LEU B CA 1
ATOM 12735 C C . LEU B 1 809 ? 24.719 -36.719 -20.156 1 78.88 809 LEU B C 1
ATOM 12737 O O . LEU B 1 809 ? 23.656 -37.312 -20.312 1 78.88 809 LEU B O 1
ATOM 12741 N N . ASN B 1 810 ? 25.922 -37.406 -20.219 1 78.38 810 ASN B N 1
ATOM 12742 C CA . ASN B 1 810 ? 25.953 -38.75 -20.797 1 78.38 810 ASN B CA 1
ATOM 12743 C C . ASN B 1 810 ? 26.219 -39.781 -19.734 1 78.38 810 ASN B C 1
ATOM 12745 O O . ASN B 1 810 ? 26.5 -40.938 -20.062 1 78.38 810 ASN B O 1
ATOM 12749 N N . HIS B 1 811 ? 26.047 -39.438 -18.453 1 84.56 811 HIS B N 1
ATOM 12750 C CA . HIS B 1 811 ? 26.234 -40.406 -17.391 1 84.56 811 HIS B CA 1
ATOM 12751 C C . HIS B 1 811 ? 24.906 -40.844 -16.797 1 84.56 811 HIS B C 1
ATOM 12753 O O . HIS B 1 811 ? 23.969 -40.062 -16.703 1 84.56 811 HIS B O 1
ATOM 12759 N N . PRO B 1 812 ? 24.812 -42.188 -16.547 1 88.31 812 PRO B N 1
ATOM 12760 C CA . PRO B 1 812 ? 23.609 -42.625 -15.836 1 88.31 812 PRO B CA 1
ATOM 12761 C C . PRO B 1 812 ? 23.422 -41.906 -14.5 1 88.31 812 PRO B C 1
ATOM 12763 O O . PRO B 1 812 ? 24.406 -41.5 -13.867 1 88.31 812 PRO B O 1
ATOM 12766 N N . ALA B 1 813 ? 22.234 -41.719 -14.062 1 91.69 813 ALA B N 1
ATOM 12767 C CA . ALA B 1 813 ? 21.891 -41.031 -12.812 1 91.69 813 ALA B CA 1
ATOM 12768 C C . ALA B 1 813 ? 22.531 -41.719 -11.617 1 91.69 813 ALA B C 1
ATOM 12770 O O . ALA B 1 813 ? 22.891 -41.062 -10.633 1 91.69 813 ALA B O 1
ATOM 12771 N N . TYR B 1 814 ? 22.703 -43 -11.727 1 91.19 814 TYR B N 1
ATOM 12772 C CA . TYR B 1 814 ? 23.312 -43.781 -10.656 1 91.19 814 TYR B CA 1
ATOM 12773 C C . TYR B 1 814 ? 24.734 -43.312 -10.375 1 91.19 814 TYR B C 1
ATOM 12775 O O . TYR B 1 814 ? 25.156 -43.25 -9.219 1 91.19 814 TYR B O 1
ATOM 12783 N N . PHE B 1 815 ? 25.516 -43 -11.375 1 91.44 815 PHE B N 1
ATOM 12784 C CA . PHE B 1 815 ? 26.891 -42.562 -11.203 1 91.44 815 PHE B CA 1
ATOM 12785 C C . PHE B 1 815 ? 26.922 -41.219 -10.469 1 91.44 815 PHE B C 1
ATOM 12787 O O . PHE B 1 815 ? 27.766 -41 -9.586 1 91.44 815 PHE B O 1
ATOM 12794 N N . TYR B 1 816 ? 26.031 -40.375 -10.859 1 92.88 816 TYR B N 1
ATOM 12795 C CA . TYR B 1 816 ? 26 -39.062 -10.227 1 92.88 816 TYR B CA 1
ATOM 12796 C C . TYR B 1 816 ? 25.703 -39.156 -8.734 1 92.88 816 TYR B C 1
ATOM 12798 O O . TYR B 1 816 ? 26.281 -38.438 -7.93 1 92.88 816 TYR B O 1
ATOM 12806 N N . MET B 1 817 ? 24.844 -40.062 -8.391 1 93 817 MET B N 1
ATOM 12807 C CA . MET B 1 817 ? 24.516 -40.25 -6.98 1 93 817 MET B CA 1
ATOM 12808 C C . MET B 1 817 ? 25.734 -40.781 -6.211 1 93 817 MET B C 1
ATOM 12810 O O . MET B 1 817 ? 25.922 -40.438 -5.047 1 93 817 MET B O 1
ATOM 12814 N N . GLU B 1 818 ? 26.438 -41.594 -6.879 1 92.12 818 GLU B N 1
ATOM 12815 C CA . GLU B 1 818 ? 27.656 -42.094 -6.246 1 92.12 818 GLU B CA 1
ATOM 12816 C C . GLU B 1 818 ? 28.672 -40.969 -6.043 1 92.12 818 GLU B C 1
ATOM 12818 O O . GLU B 1 818 ? 29.375 -40.938 -5.031 1 92.12 818 GLU B O 1
ATOM 12823 N N . TYR B 1 819 ? 28.75 -40.156 -7.035 1 92.5 819 TYR B N 1
ATOM 12824 C CA . TYR B 1 819 ? 29.625 -39 -6.875 1 92.5 819 TYR B CA 1
ATOM 12825 C C . TYR B 1 819 ? 29.219 -38.156 -5.672 1 92.5 819 TYR B C 1
ATOM 12827 O O . TYR B 1 819 ? 30.047 -37.781 -4.855 1 92.5 819 TYR B O 1
ATOM 12835 N N . MET B 1 820 ? 27.938 -37.875 -5.578 1 93.12 820 MET B N 1
ATOM 12836 C CA . MET B 1 820 ? 27.406 -37.031 -4.52 1 93.12 820 MET B CA 1
ATOM 12837 C C . MET B 1 820 ? 27.562 -37.688 -3.154 1 93.12 820 MET B C 1
ATOM 12839 O O . MET B 1 820 ? 27.859 -37 -2.166 1 93.12 820 MET B O 1
ATOM 12843 N N . ASP B 1 821 ? 27.375 -38.969 -3.107 1 92.56 821 ASP B N 1
ATOM 12844 C CA . ASP B 1 821 ? 27.531 -39.688 -1.847 1 92.56 821 ASP B CA 1
ATOM 12845 C C . ASP B 1 821 ? 28.984 -39.594 -1.362 1 92.56 821 ASP B C 1
ATOM 12847 O O . ASP B 1 821 ? 29.234 -39.562 -0.157 1 92.56 821 ASP B O 1
ATOM 12851 N N . LEU B 1 822 ? 29.875 -39.656 -2.33 1 91.88 822 LEU B N 1
ATOM 12852 C CA . LEU B 1 822 ? 31.281 -39.531 -1.984 1 91.88 822 LEU B CA 1
ATOM 12853 C C . LEU B 1 822 ? 31.594 -38.125 -1.458 1 91.88 822 LEU B C 1
ATOM 12855 O O . LEU B 1 822 ? 32.375 -37.969 -0.527 1 91.88 822 LEU B O 1
ATOM 12859 N N . LEU B 1 823 ? 30.969 -37.219 -2.018 1 91.5 823 LEU B N 1
ATOM 12860 C CA . LEU B 1 823 ? 31.172 -35.812 -1.626 1 91.5 823 LEU B CA 1
ATOM 12861 C C . LEU B 1 823 ? 30.672 -35.562 -0.211 1 91.5 823 LEU B C 1
ATOM 12863 O O . LEU B 1 823 ? 31.281 -34.844 0.558 1 91.5 823 LEU B O 1
ATOM 12867 N N . VAL B 1 824 ? 29.578 -36.156 0.165 1 91 824 VAL B N 1
ATOM 12868 C CA . VAL B 1 824 ? 28.906 -35.812 1.416 1 91 824 VAL B CA 1
ATOM 12869 C C . VAL B 1 824 ? 29.328 -36.781 2.516 1 91 824 VAL B C 1
ATOM 12871 O O . VAL B 1 824 ? 28.984 -36.594 3.686 1 91 824 VAL B O 1
ATOM 12874 N N . GLU B 1 825 ? 30.156 -37.656 2.186 1 90.5 825 GLU B N 1
ATOM 12875 C CA . GLU B 1 825 ? 30.531 -38.719 3.143 1 90.5 825 GLU B CA 1
ATOM 12876 C C . GLU B 1 825 ? 31.188 -38.125 4.379 1 90.5 825 GLU B C 1
ATOM 12878 O O . GLU B 1 825 ? 32.125 -37.312 4.266 1 90.5 825 GLU B O 1
ATOM 12883 N N . ASN B 1 826 ? 30.641 -38.375 5.566 1 88.94 826 ASN B N 1
ATOM 12884 C CA . ASN B 1 826 ? 31.156 -38.031 6.887 1 88.94 826 ASN B CA 1
ATOM 12885 C C . ASN B 1 826 ? 31.078 -36.531 7.156 1 88.94 826 ASN B C 1
ATOM 12887 O O . ASN B 1 826 ? 31.844 -36 7.949 1 88.94 826 ASN B O 1
ATOM 12891 N N . VAL B 1 827 ? 30.375 -35.844 6.445 1 91.19 827 VAL B N 1
ATOM 12892 C CA . VAL B 1 827 ? 30.094 -34.438 6.727 1 91.19 827 VAL B CA 1
ATOM 12893 C C . VAL B 1 827 ? 28.703 -34.312 7.344 1 91.19 827 VAL B C 1
ATOM 12895 O O . VAL B 1 827 ? 27.703 -34.688 6.738 1 91.19 827 VAL B O 1
ATOM 12898 N N . PRO B 1 828 ? 28.594 -33.812 8.453 1 89.94 828 PRO B N 1
ATOM 12899 C CA . PRO B 1 828 ? 27.297 -33.812 9.141 1 89.94 828 PRO B CA 1
ATOM 12900 C C . PRO B 1 828 ? 26.297 -32.875 8.484 1 89.94 828 PRO B C 1
ATOM 12902 O O . PRO B 1 828 ? 25.141 -33.25 8.266 1 89.94 828 PRO B O 1
ATOM 12905 N N . ARG B 1 829 ? 26.562 -31.594 8.336 1 91.88 829 ARG B N 1
ATOM 12906 C CA . ARG B 1 829 ? 25.672 -30.609 7.723 1 91.88 829 ARG B CA 1
ATOM 12907 C C . ARG B 1 829 ? 26.312 -29.984 6.484 1 91.88 829 ARG B C 1
ATOM 12909 O O . ARG B 1 829 ? 27.328 -29.297 6.586 1 91.88 829 ARG B O 1
ATOM 12916 N N . LEU B 1 830 ? 25.688 -30.281 5.406 1 94.56 830 LEU B N 1
ATOM 12917 C CA . LEU B 1 830 ? 26.234 -29.797 4.148 1 94.56 830 LEU B CA 1
ATOM 12918 C C . LEU B 1 830 ? 25.125 -29.219 3.258 1 94.56 830 LEU B C 1
ATOM 12920 O O . LEU B 1 830 ? 24.047 -29.812 3.148 1 94.56 830 LEU B O 1
ATOM 12924 N N . LEU B 1 831 ? 25.359 -28.047 2.75 1 94.69 831 LEU B N 1
ATOM 12925 C CA . LEU B 1 831 ? 24.453 -27.422 1.785 1 94.69 831 LEU B CA 1
ATOM 12926 C C . LEU B 1 831 ? 25.078 -27.422 0.393 1 94.69 831 LEU B C 1
ATOM 12928 O O . LEU B 1 831 ? 26.172 -26.875 0.199 1 94.69 831 LEU B O 1
ATOM 12932 N N . MET B 1 832 ? 24.453 -28.094 -0.501 1 94.38 832 MET B N 1
ATOM 12933 C CA . MET B 1 832 ? 24.875 -28.047 -1.899 1 94.38 832 MET B CA 1
ATOM 12934 C C . MET B 1 832 ? 24.078 -27 -2.668 1 94.38 832 MET B C 1
ATOM 12936 O O . MET B 1 832 ? 22.859 -27.078 -2.748 1 94.38 832 MET B O 1
ATOM 12940 N N . VAL B 1 833 ? 24.766 -26.047 -3.232 1 93.31 833 VAL B N 1
ATOM 12941 C CA . VAL B 1 833 ? 24.094 -24.906 -3.844 1 93.31 833 VAL B CA 1
ATOM 12942 C C . VAL B 1 833 ? 24.516 -24.781 -5.305 1 93.31 833 VAL B C 1
ATOM 12944 O O . VAL B 1 833 ? 25.703 -24.859 -5.629 1 93.31 833 VAL B O 1
ATOM 12947 N N . ARG B 1 834 ? 23.547 -24.641 -6.137 1 91.06 834 ARG B N 1
ATOM 12948 C CA . ARG B 1 834 ? 23.781 -24.297 -7.531 1 91.06 834 ARG B CA 1
ATOM 12949 C C . ARG B 1 834 ? 23.062 -23 -7.906 1 91.06 834 ARG B C 1
ATOM 12951 O O . ARG B 1 834 ? 21.844 -22.906 -7.75 1 91.06 834 ARG B O 1
ATOM 12958 N N . GLY B 1 835 ? 23.812 -22.062 -8.312 1 84.19 835 GLY B N 1
ATOM 12959 C CA . GLY B 1 835 ? 23.234 -20.781 -8.68 1 84.19 835 GLY B CA 1
ATOM 12960 C C . GLY B 1 835 ? 22.703 -20.75 -10.102 1 84.19 835 GLY B C 1
ATOM 12961 O O . GLY B 1 835 ? 22.734 -21.766 -10.805 1 84.19 835 GLY B O 1
ATOM 12962 N N . TYR B 1 836 ? 22.031 -19.688 -10.406 1 79.44 836 TYR B N 1
ATOM 12963 C CA . TYR B 1 836 ? 21.562 -19.516 -11.773 1 79.44 836 TYR B CA 1
ATOM 12964 C C . TYR B 1 836 ? 22.359 -18.438 -12.492 1 79.44 836 TYR B C 1
ATOM 12966 O O . TYR B 1 836 ? 23.375 -17.953 -11.977 1 79.44 836 TYR B O 1
ATOM 12974 N N . ARG B 1 837 ? 22.203 -18.062 -13.617 1 71.44 837 ARG B N 1
ATOM 12975 C CA . ARG B 1 837 ? 23.016 -17.281 -14.555 1 71.44 837 ARG B CA 1
ATOM 12976 C C . ARG B 1 837 ? 23.062 -15.812 -14.148 1 71.44 837 ARG B C 1
ATOM 12978 O O . ARG B 1 837 ? 24.031 -15.117 -14.453 1 71.44 837 ARG B O 1
ATOM 12985 N N . ARG B 1 838 ? 22.234 -15.469 -13.32 1 77.5 838 ARG B N 1
ATOM 12986 C CA . ARG B 1 838 ? 22.172 -14.047 -13.008 1 77.5 838 ARG B CA 1
ATOM 12987 C C . ARG B 1 838 ? 22.797 -13.742 -11.656 1 77.5 838 ARG B C 1
ATOM 12989 O O . ARG B 1 838 ? 22.766 -14.586 -10.758 1 77.5 838 ARG B O 1
ATOM 12996 N N . ASP B 1 839 ? 23.328 -12.516 -11.57 1 78.06 839 ASP B N 1
ATOM 12997 C CA . ASP B 1 839 ? 23.938 -12.078 -10.312 1 78.06 839 ASP B CA 1
ATOM 12998 C C . ASP B 1 839 ? 22.875 -11.68 -9.305 1 78.06 839 ASP B C 1
ATOM 13000 O O . ASP B 1 839 ? 21.875 -11.062 -9.664 1 78.06 839 ASP B O 1
ATOM 13004 N N . VAL B 1 840 ? 23.109 -12.148 -8.156 1 76.31 840 VAL B N 1
ATOM 13005 C CA . VAL B 1 840 ? 22.172 -11.852 -7.094 1 76.31 840 VAL B CA 1
ATOM 13006 C C . VAL B 1 840 ? 22.766 -10.812 -6.145 1 76.31 840 VAL B C 1
ATOM 13008 O O . VAL B 1 840 ? 22.047 -10.258 -5.297 1 76.31 840 VAL B O 1
ATOM 13011 N N . VAL B 1 841 ? 24.078 -10.484 -6.324 1 72.5 841 VAL B N 1
ATOM 13012 C CA . VAL B 1 841 ? 24.75 -9.492 -5.484 1 72.5 841 VAL B CA 1
ATOM 13013 C C . VAL B 1 841 ? 25.344 -8.391 -6.359 1 72.5 841 VAL B C 1
ATOM 13015 O O . VAL B 1 841 ? 25.656 -8.617 -7.527 1 72.5 841 VAL B O 1
ATOM 13018 N N . THR B 1 842 ? 25.344 -7.215 -5.859 1 70.38 842 THR B N 1
ATOM 13019 C CA . THR B 1 842 ? 25.906 -6.09 -6.598 1 70.38 842 THR B CA 1
ATOM 13020 C C . THR B 1 842 ? 26.953 -5.363 -5.762 1 70.38 842 THR B C 1
ATOM 13022 O O . THR B 1 842 ? 26.859 -5.332 -4.531 1 70.38 842 THR B O 1
ATOM 13025 N N . LEU B 1 843 ? 28 -4.773 -6.496 1 70.88 843 LEU B N 1
ATOM 13026 C CA . LEU B 1 843 ? 29.094 -4.035 -5.871 1 70.88 843 LEU B CA 1
ATOM 13027 C C . LEU B 1 843 ? 28.703 -2.578 -5.648 1 70.88 843 LEU B C 1
ATOM 13029 O O . LEU B 1 843 ? 29.344 -1.874 -4.867 1 70.88 843 LEU B O 1
ATOM 13033 N N . PHE B 1 844 ? 27.578 -2.227 -6.195 1 69.69 844 PHE B N 1
ATOM 13034 C CA . PHE B 1 844 ? 27.281 -0.798 -6.23 1 69.69 844 PHE B CA 1
ATOM 13035 C C . PHE B 1 844 ? 26.094 -0.469 -5.332 1 69.69 844 PHE B C 1
ATOM 13037 O O . PHE B 1 844 ? 25.312 -1.352 -4.988 1 69.69 844 PHE B O 1
ATOM 13044 N N . THR B 1 845 ? 26.078 0.802 -4.988 1 72.31 845 THR B N 1
ATOM 13045 C CA . THR B 1 845 ? 25.031 1.291 -4.117 1 72.31 845 THR B CA 1
ATOM 13046 C C . THR B 1 845 ? 23.703 1.383 -4.871 1 72.31 845 THR B C 1
ATOM 13048 O O . THR B 1 845 ? 23.672 1.774 -6.039 1 72.31 845 THR B O 1
#

Foldseek 3Di:
DLQQLQLLLQLQALCVQFPLLQLCLFAFLALSLVLLCLLLLLLLLLLLLLLQQLQLDAFAAFFLLRSLCLAAHVLLSLLLLVLLLLLLLLLLLLLLLQLQQLVCQVPVVPQPPQPQPQDDPNPRDPRPRRRDLVSSLVSSLVLLVVLLVQLVVDDVSLVVVSVVLVVLLVVLLVQLVVLLQPDDCCPPHHFWHHQDVVLSVVRHHHHWAADAPVQAGDNPHPDGDDSLQSSLSCNSSLFRLRLSSLCSLVDPDSSPCSSVSSNVSSVVVSVSSSVVSSSSSRTGHSNCSRPPSRVSLRSGPPHSVSNSSSNSSSSSSSSSSSLNSSLSNLQVSLCVVFAVVSVVQHDDRPDDRSVSSVVSSVSSSVSSSVVDSVVSSLSSLLSRLSSSLSSLVSSLLCQVLVPPSSDGPSPPDDNVSSVVSNVSSLVSNVSNPVVSNVVSVVSSVVSSVVSVVRTDGDPSPYSVVSVVVVVVVVVLVVLALDDDDLVPDAAAEEEEAPLPPPDDPLDLGDLLSLVLLCLSHFVLPYEYEYEYEDADDCVVCVVVQVVSQVSVVVVSVVSVHHYHYHYHYDNDPLVRLLVCLPDPDDRPNRHQEYEYEDDPCCVPPPLARSLVSVLSNLVSCQVSQHKYKYKYQSVPRDDLPAADAEEEEEEDEDPQLCVVVSSRVSNCSGRNDVNYAYEYEYEDEPPDDQVVVLVVVVVVCVLLVHDYHYHYDYDYADDPCPPPPPDDDPDPLVVLLVVLVVVVVVVVVVQVVVCVVVVHARDAPRDHADDDPVVLNRLSVVLSRQQRVCVVPPVPHPEYEYEDDRDDPRDHSSSSSSSVCSNCPPPNIYMYMHHGPHRNTDSDD/DLQQLQLLLQLQALCVQFPLLQLCLFAFLALLLVLLCLLLLLLLLLLLLLLQQLQLDAFAAFFLLRSLCLAAHVLLSLLLLVLLLLLLLLLLLLLLLQLQQLVCQVPVVPQPPQPQPQDDPNPRDPRPRRRDLVSSLVSSLVLLVVLLVQLVVDDVSLVVVSVVLVVLLVVLLVQLVVLLQPDDCCPPHHFWHHQAPVLSVQRHHHHWAADAPVQAGDNPHPDGDDSLQSSLSCNSSLFRLRLSSLCSLPDPDSSPCSSVSSSVSSVVVSVSSSVVSSSSSRTGHSNCSRPPSRVSLRSGPPHSVSNSSSNSSSSSSSSSSSLNSSLSNLQVSLCVVFFVVSVVQHDDRPDDRSVSSVVSSVSSSVSSSVVDSVVSSLSSLLSRLSSSLSSLVSSLLCQVLVPPSSDGPSPPDDNVSSVVSNVSSLVSNVSNPVVSNVVSVVSSVVSSVVSVVRTDGDPSPYSVVSVVVVVVVVVLVVLALDDDDLVPDAAAEEEEAQLPPPDDPLDLGDLLSLVLVCLSHFVLPYEYEYEYEDADDCVVCVVVQVVSQVSVVVVSVVSVHHYHYHYHYDNDSLVRLLVCLPDPDDRPNRHQEYEYEDDPCCVPPPLARSLLSVLSNLVSCQVSQHKYKYKYQSVPRDDLQAADAEEEEEEDEDPQLCVLVSSRVSNCSGRNDVNYAYEYEYEDEPPDDQVVVLVVVVVVCVLLVHDYHYHYDYDYADDVCPPPPPPDDPDPLVVLLVVLVVVVVVVVVVQVVVCVVVVHARDAPRDHADDDPVVLVRLSVVLSRQQSVCVVPPVSHPEYEYEDDRDDPRDHSSSSSSSVCSNCPPPNIYMYMHHGDHRNTDSDD

Secondary structure (DSSP, 8-state):
-TTHHHHHHHHS-HHHHHTHHHHHHHHHHHHHHHHHHHHHHHHHHHHHHHHHHHTSSB--TTTHHHHHHHHH-HHHHHHHHHHHHHHHHHHHHHHHHHHHHHHHHH-GGG-SS-----EETTEE--------HHHHHHHHHHHHHHHHHHHHT-HHHHHHHHHHHHHHHHHHHHHHHHHHHH-BTTBSSTTB--S-HHHHHHTSS-----B-TTS-B-TT-SB---HHHHHHHHGGGG--TTTTGGGGGG-S-HHHHHHHHHHHHHHHHHHHHHHHHHHHHHHB-HHHHHH-TTHHHHH-SS-THHHHHHHHHHHHHHHHHHHHHHHHHHHHHHHTT--GGGGGG---TT---HHHHHHHHHHHHHHHHH--HHHHHHHHHHHHHHHHHHHHHHHHHHHHH--TT---S-----HHHHHHHHHHHHHHHHHH-HHHHHHHHHHHHHHHHHHHHHS-------HHHHHHHHHHHHHHHHH-SSPPPGGG----EEEES-SSS-S-TT-SS-HHHHHHHHHTSBTTBS-EEEEEEEES-HHHHHHHHHHHHHHHHHHHHHTT--EEEEEEEESSHHHHHHHHHHHBB-GGGS--EEEEE--TTHHHH-TTHHHHHHHHHHHHHHHHT-EEEEEE-GGGPPPTT----SEEEEEE-S--TTHHHHHHHHHHTSTTTTT-EEEEEEEEETTS-HHHHHHHHHHHHHHHT---EEEEEEEPP--S---S---S---HHHHHHHHHHHHHHHHHHHHHHHHHHHT---EETTEE----HHHHHHHHHHHHHHHHHHHHH-TT-SEEEEEPPPPPTTS-HHHHHHHHHHHHTT-SSEEEEE--SS----SB-/-TTHHHHHHHHS-HIIIIIHHHHHHHHHHHHHHHHHHHHHHHHHHHHHHHHHHHTSSB--TTTHHHHHHHHH-HHHHHHHHHHHHHHHHHHHHHHHHHHHHHHHHH-GGG-SS-----EETTEE--------HHHHHHHHHHHHHHHHHHHHT-HHHHHHHHHHHHHHHHHHHHHHHHHHHH-BTTBSSTTB--S-HHHHHHTSS-----B-TTS-B-TT-SB---HHHHHHHHGGGG--TTTTGGGGGG-S-HHHHHHHHHHHHHHHHHHHHHHHHHHHHHHB-HHHHHH-TTHHHHH-SS-THHHHHHHHHHHHHHHHHHHHHHHHHHHHHHHTT--GGGGGG---TT---HHHHHHHHHHHHHHHHH--HHHHHHHHHHHHHHHHHHHHHHHHHHHHH--TT---S-----HHHHHHHHHHHHHHHHHH-HHHHHHHHHHHHHHHHHHHHHS-------HHHHHHHHHHHHHHHHH-SSPPPGGG----EEEES-SSS-S-TT-SS-HHHHHHHHHTSBTTBS-EEEEEEEES-HHHHHHHHHHHHHHHHHHHHHTT--EEEEEEEESSHHHHHHHHHHHBB-GGGS--EEEEE--TTHHHH-TTHHHHHHHHHHHHHHHHT-EEEEEE-GGGPPPTT----SEEEEEE-S--TTHHHHHHHHHHTSTTTTT-EEEEEEEEETTS-HHHHHHHHHHHHHHHT---EEEEEEEPP--S---TT--S---HHHHHHHHHHHHHHHHHHHHHHHHHHHT---EETTEE----HHHHHHHHHHHHHHHHHHHHH-TT-SEEEEE-PPPPTTS-HHHHHHHHHHHHTT-SSEEEEE--SS----SB-

Nearest PDB structures (foldseek):
  7aio-assembly1_A  TM=5.661E-01  e=1.066E-55  Homo sapiens
  7ain-assembly1_A  TM=5.715E-01  e=5.664E-55  Homo sapiens
  6y5v-assembly1_B  TM=5.578E-01  e=2.757E-54  Homo sapiens
  7air-assembly1_A  TM=5.683E-01  e=2.484E-53  Homo sapiens
  7aiq-assembly1_A  TM=5.552E-01  e=1.994E-53  Homo sapiens

Organism: Punica granatum (NCBI:txid22663)

Sequence (1690 aa):
MGVFVPCLQNILGIIYYIRFSWIVGMGGIAESLALVSFCGLCTFLTAMSLSAIATNGAMKGGGPYYLIGRALGPEVGVSIGLCFFLGNAIAGAMYVLGAVETFLKAVPAAGIFRETITKVNGTVVPPIESPSSHDLQIYGIVITIILCFIVFGGVKMINRVAPAFLIPVLLSIFCIFVGIMLCRNNDPVEGITGLSLSTFRDNWSSDYQNTNNAGIPDPEGKVEWNFNAMVGLFFPAVTGIMAGSNRSASLKDTQRSIPIGTLAATLTTSALYVVSVLLFGALATRRTLLTDRLLTATVAWPFPAVIYVGIVLSTLGAALQSLTGAPRLLAAIANDDILPILNYFKVADGSEPYIATLFTAFICIGCVVIGNLDLITPTITMFFLLCYAGVNLSCFLLDLLDAPSWRPRWKFHHWSLSLLGASLCVVIMFLISWSFTVVSLALASLIYYYVSIKGKAGDWGDGFKSAYFQLALRSLRSLGASQVHPKNWYPIPLIFCRPWGKLPENVPCHPKLADFANCMKKKGRGMSIFVSILDGDYHECAEDAKAACKQLGTYIDYKNCEGVAEIVVAPSMSEGFRGIVQTMGLGNLKPNIVVMRYPEIWRRENLTEIPTTFVGIINDCIVANKAVVIVKGLDEWPNEYQRQYGTIDLYWIVRDGGLMLLLSQLLLTKESFESCKIQVFCIAEEDSNAEELKADVKKFLYDLRMQAEVIVVTMKSWDVNVDGSGGGQPDESFDAFNAAQGRIADYLSEMKEVARREGRPLMADGKTVVVDEQQVEKFLYTTLKLNSTILRYSRMAAVVLVSLPPPPLNHPAYFYMEYMDLLVENVPRLLMVRGYRRDVVTLFTMGVFVPCLQNILGIIYYIRFSWIVGMGGIAESLALVSFCGLCTFLTAMSLSAIATNGAMKGGGPYYLIGRALGPEVGVSIGLCFFLGNAIAGAMYVLGAVETFLKAVPAAGIFRETITKVNGTVVPPIESPSSHDLQIYGIVITIILCFIVFGGVKMINRVAPAFLIPVLLSIFCIFVGIMLCRNNDPVEGITGLSLSTFRDNWSSDYQNTNNAGIPDPEGKVEWNFNAMVGLFFPAVTGIMAGSNRSASLKDTQRSIPIGTLAATLTTSALYVVSVLLFGALATRRTLLTDRLLTATVAWPFPAVIYVGIVLSTLGAALQSLTGAPRLLAAIANDDILPILNYFKVADGSEPYIATLFTAFICIGCVVIGNLDLITPTITMFFLLCYAGVNLSCFLLDLLDAPSWRPRWKFHHWSLSLLGASLCVVIMFLISWSFTVVSLALASLIYYYVSIKGKAGDWGDGFKSAYFQLALRSLRSLGASQVHPKNWYPIPLIFCRPWGKLPENVPCHPKLADFANCMKKKGRGMSIFVSILDGDYHECAEDAKAACKQLGTYIDYKNCEGVAEIVVAPSMSEGFRGIVQTMGLGNLKPNIVVMRYPEIWRRENLTEIPTTFVGIINDCIVANKAVVIVKGLDEWPNEYQRQYGTIDLYWIVRDGGLMLLLSQLLLTKESFESCKIQVFCIAEEDSNAEELKADVKKFLYDLRMQAEVIVVTMKSWDVNVDGSGGGQPDESFDAFNAAQGRIADYLSEMKEVARREGRPLMADGKTVVVDEQQVEKFLYTTLKLNSTILRYSRMAAVVLVSLPPPPLNHPAYFYMEYMDLLVENVPRLLMVRGYRRDVVTLFT

Radius of gyration: 42.81 Å; Cα contacts (8 Å, |Δi|>4): 3017; chains: 2; bounding box: 104×126×86 Å

Solvent-accessible surface area (backbone atoms only — not comparable to full-atom values): 86217 Å² total; per-residue (Å²): 105,82,18,25,52,46,17,40,36,34,25,50,38,53,46,67,56,44,45,42,54,35,44,34,32,33,32,2,36,54,50,36,49,50,48,51,50,55,52,44,47,40,48,49,35,31,45,42,25,48,24,28,53,44,24,28,20,50,67,62,52,21,23,68,32,44,54,25,18,29,31,62,20,58,45,56,12,51,22,46,32,53,43,34,31,52,18,27,23,48,40,22,21,52,23,37,44,51,22,43,53,52,47,40,69,74,36,59,84,72,45,80,58,69,47,72,53,50,74,62,94,80,54,81,48,78,56,61,68,54,80,35,73,66,44,48,30,52,54,28,47,52,51,49,52,52,49,51,54,44,54,69,60,34,71,71,45,44,65,57,50,49,56,64,32,44,51,50,29,55,48,30,55,49,23,33,55,53,12,53,72,65,33,40,70,50,42,86,45,82,48,28,54,12,81,33,70,67,37,35,62,71,29,30,59,62,53,72,55,28,12,39,99,83,60,36,77,26,92,83,26,86,46,79,61,51,72,41,53,49,48,52,68,47,45,67,42,67,38,33,69,57,51,23,40,34,45,29,64,76,45,92,50,52,54,61,41,44,39,54,18,37,50,51,28,51,53,51,52,48,50,49,54,55,53,46,45,58,48,53,30,14,27,33,38,54,67,41,27,41,65,40,58,52,48,50,32,68,45,20,48,91,49,41,64,51,39,56,52,18,43,33,32,19,14,44,40,26,19,48,51,24,57,50,34,23,17,45,34,51,21,34,54,18,56,68,58,34,48,75,87,41,52,82,32,47,53,62,92,92,54,79,47,60,64,29,38,51,52,38,48,49,52,16,46,54,50,31,64,67,62,54,63,81,61,48,51,59,50,30,46,49,23,49,36,49,39,44,25,43,42,6,46,30,38,20,51,48,52,66,64,49,40,81,59,63,42,41,70,46,75,82,64,52,40,69,52,16,46,50,25,23,51,46,34,56,52,50,38,51,48,49,35,55,66,61,39,52,49,51,51,48,50,40,50,50,43,26,53,51,38,65,72,67,33,55,89,72,90,67,38,26,43,54,58,43,46,31,50,52,46,25,52,49,24,50,58,70,56,34,80,57,84,73,40,28,55,51,44,70,71,20,40,32,36,45,41,50,81,79,72,79,58,60,90,86,47,65,48,55,66,58,57,56,51,50,58,51,37,64,26,60,93,68,56,56,50,32,38,41,35,41,69,44,78,38,55,50,88,78,40,46,67,57,39,51,52,50,27,54,50,36,38,52,49,37,55,71,71,70,50,58,58,48,56,44,51,44,63,20,79,40,70,61,60,38,48,57,44,44,74,65,40,41,31,50,72,76,59,34,60,46,30,38,36,37,71,55,73,82,60,35,78,78,71,37,69,59,62,50,32,46,40,53,51,47,51,53,51,50,29,58,74,66,58,28,20,39,36,35,38,36,40,57,87,71,52,73,52,86,85,41,71,44,68,44,29,36,37,34,46,51,80,67,92,31,31,48,44,70,60,49,52,55,52,34,39,37,74,34,77,26,32,49,69,39,42,43,34,38,34,38,68,39,55,74,85,53,64,60,67,60,50,50,52,50,50,50,51,49,32,55,41,57,54,47,82,60,47,80,44,75,44,70,48,82,75,93,63,90,79,70,68,84,66,73,74,70,82,90,51,74,56,56,58,51,46,53,52,46,52,51,50,51,51,49,53,50,52,50,43,50,50,52,20,62,72,71,74,46,73,45,64,45,96,92,36,80,42,66,79,56,66,67,58,52,51,50,53,46,49,53,32,45,53,50,31,47,49,44,58,69,74,46,68,70,39,60,36,37,38,37,65,49,78,75,76,62,88,47,52,51,40,58,59,53,49,49,41,50,50,51,41,48,56,95,53,66,39,36,37,35,37,31,50,31,92,57,53,53,59,57,51,53,80,105,81,18,24,50,47,17,39,35,34,24,51,37,53,48,68,56,43,46,42,53,35,46,34,32,34,32,3,37,55,49,36,48,50,48,52,49,54,51,44,47,40,48,48,36,31,46,41,24,47,26,27,53,44,23,27,22,52,68,62,53,20,23,66,31,46,53,24,18,28,30,62,19,60,45,57,11,50,22,46,34,50,41,34,31,52,19,26,24,49,43,21,21,51,25,37,44,53,22,44,53,51,50,39,70,75,38,59,84,71,45,80,58,69,49,74,51,49,74,62,95,79,53,80,48,78,56,63,67,55,79,36,74,64,44,46,31,53,53,27,47,52,50,52,52,51,49,50,55,45,53,68,62,33,70,69,46,43,67,56,49,49,56,65,31,44,51,51,30,55,47,30,55,50,23,33,54,53,12,52,72,64,33,39,71,50,41,86,46,83,47,27,55,12,82,31,71,66,37,34,61,71,29,31,59,63,52,71,57,26,13,39,99,84,58,37,77,25,92,83,25,85,46,80,58,52,72,42,53,50,47,52,69,48,46,66,42,66,37,33,66,56,50,23,38,34,44,29,63,76,45,91,51,51,53,60,41,43,39,54,19,35,49,50,29,53,51,52,52,48,49,49,53,56,54,46,43,57,48,53,28,15,25,31,39,54,66,41,28,40,65,40,58,50,49,51,32,68,44,21,47,91,51,42,64,50,40,57,51,17,42,33,32,19,13,45,40,25,19,47,52,24,58,50,36,23,18,44,33,51,21,34,56,17,57,68,59,36,49,76,87,41,52,82,31,48,52,62,91,91,55,80,46,60,65,31,37,52,51,39,48,49,52,17,45,54,48,32,64,67,63,54,64,80,61,48,51,60,51,28,46,47,24,49,38,51,40,44,25,43,42,8,47,29,38,21,51,47,53,66,63,48,42,82,58,63,43,41,71,46,73,82,66,52,39,69,53,16,46,50,25,23,51,46,33,53,52,50,39,49,49,50,36,56,68,58,40,52,49,51,52,48,48,39,49,50,43,26,53,49,37,65,71,67,33,54,88,73,90,66,38,27,43,55,60,43,47,30,51,51,46,23,51,50,24,50,58,71,57,35,83,58,83,74,39,29,54,51,45,70,71,22,39,30,36,46,41,49,82,79,71,79,59,60,90,86,47,66,48,54,68,56,57,57,52,49,58,52,35,65,27,60,92,68,56,57,51,32,39,40,34,38,69,45,75,36,54,51,89,77,42,46,68,57,38,52,51,49,28,52,51,36,39,51,48,37,56,70,71,70,48,59,58,47,56,45,50,43,63,19,79,42,70,61,62,37,48,56,43,43,76,65,39,40,30,49,74,78,60,35,59,46,30,40,36,38,71,55,73,84,59,34,78,78,71,37,69,58,63,50,32,47,42,53,50,46,52,54,51,52,30,57,73,66,58,26,22,40,38,36,38,37,41,55,87,71,51,73,52,84,85,41,71,43,69,43,29,36,38,34,46,53,81,68,93,30,30,49,44,69,61,49,52,55,53,33,39,37,73,33,76,27,31,49,69,39,43,43,34,37,36,37,67,38,55,74,87,52,64,61,65,60,50,49,51,50,49,51,52,50,31,54,42,58,54,47,84,62,47,78,44,74,43,71,49,80,73,93,62,90,80,71,68,85,67,73,75,70,80,90,52,74,54,55,58,53,46,52,50,46,54,50,52,51,50,50,52,51,50,51,44,51,50,52,20,61,71,69,74,45,72,46,64,44,96,93,35,82,43,67,79,56,69,65,59,52,50,50,52,44,49,53,33,45,51,50,30,49,50,42,58,70,73,46,69,70,40,61,36,36,37,37,65,49,76,76,78,62,88,46,54,53,41,59,58,52,49,51,41,49,51,51,41,49,59,94,52,67,40,36,38,34,38,31,48,32,92,57,54,53,58,58,52,52,80

pLDDT: mean 86.46, std 10.78, range [36.25, 97.69]

InterPro domains:
  IPR004841 Amino acid permease/SLC12A domain [PF00324] (2-470)
  IPR004842 SLC12A transporter family [PTHR11827] (1-842)
  IPR004842 SLC12A transporter family [TIGR00930] (1-845)
  IPR018491 SLC12A transporter, C-terminal [PF03522] (511-632)
  IPR018491 SLC12A transporter, C-terminal [PF03522] (643-844)